Protein AF-0000000065896519 (afdb_homodimer)

Secondary structure (DSSP, 8-state):
-----PPP-HHHHHHHHHHHHHHHHH-TTTS---SEEEEEESSHHHHHHHHHHHHHHHHTTSS-TTSEEEEEEPGGG----HHHHHHHHHHHHHHHHHHTT----S----SSTHHHHHHHHHTSEEEEEE-----TTSGGGTTT-GGG-B--BTGGG-TTSPPPBHHHHHHHHHHHHGGGGTTS-EEEEEETTEEEES-GGG----TTSEEEEEEEE-HHHHTTSEEEEE------SSSEEEEEEEEEEES--HHHHHHTT---TTS-EEEEEEEEEEETHHHHHHHHHHHT-HHHHHHHHHHT----IIIIIHHTT-GGGHHHHHTSTTHHHHHHHHTTS-EEEEEETT-EEEE--SHHHHHHHHHSGGGGGB-SEES-B---TTT-EE-TT-EEES-EE-TT-EE-TT-EEES-EE-SS-EE-SS-EEES-EE-TGGG--TTT---EE-TTEEEEEEEBTT-SSEEEEEEETT--TTSBTTTT-EETTEEHHHHHHHHT--HHHHS-TT--S--BGGG---EEE--HHHHHHHHHHHTTS--TTHHHHHHHHHHSEEE-HHHHHHTB-HHHHHHHHHHHHHHHHHHHHHHHHHHS-S-S-HHHHHHHHGGGHHHHHHHHHHHHHHHHHHHHHTTTTS-HHHHHHHHHHHHHHTT-HHHHHHHHHHHHHHHHHHHHHHHSTTHHHHHHHTTTS---------TT------EEEEEE-EEEEEE-TTTTSTTHHHHS-EEEEEEEEEETTB--EEEEEEEESSSSEEEE-TTS-EEEES-GGG--SSPPTT-TTHHHHHHHHHHTTTTSTTTTT-EEEEEEEE-S-TT-SSSHHHHHHHHHHHHHHHHTT----HHHHHHHHHHHHHHTT----SHHHHHHHS-SEEEEEEE-SSSPEEEEEE----HHHHHHHHHHEEEEE-S----HHHHHHHHHHHHHTT-HHHHHHHHHHHHHHHHHHHHHHTT-HHHHHHHHHHHHHHHHHH-GGGS-HHHHHHHHHHGGGEEEEEESTT-SSSEEEEEESSHHHHHHHHHHHHH-SS---EEEPEEE--/-----PPP-HHHHHHHHHHHHHHHHH-TTTS---SEEEEEESSHHHHHHHHHHHHHHHHTTSS-TTSEEEEEEPGGG----HHHHHHHHHHHHHHHHHHTT----S----SSTHHHHHHHHHTSEEEEEE-----TTSGGGTTT-GGG-B--BTGGG-TTSPPPBHHHHHHHHHHHHGGGGTTS-EEEEEETTEEEES-GGG----TTSEEEEEEEE-HHHHTTSEEEEE------SSSEEEEEEEEEEES--HHHHHHTT---TTS-EEEEEEEEEEETHHHHHHHHHHHT-HHHHHHHHHHT----IIIIIHHTT-GGGHHHHHTSTTHHHHHHHHTTS-EEEEEETT-EEEE--SHHHHHHHHHSGGGGGB-SEES-B---TTT-EE-TT-EEES-EE-TT-EE-TT-EEES-EE-SS-EE-SS-EEES-EE-TGGG--TTT---EE-TTEEEEEEEBTT-SSEEEEEEETT--TTSBTTTT-EETTEEHHHHHHHHT--HHHHS-TT--S--BGGG---EEE--HHHHHHHHHHHTT---TTHHHHHHHHHHSEEE-HHHHHHTB-HHHHHHHHHHHHHHHHHHHHHHHHHHS-S-S-HHHHHHHHGGGHHHHHHHHHHHHHHHHHHHHHTTTTS-HHHHHHHHHHHHHHTT-HHHHHHHHHHHHHHHHHHHHHHHSTTHHHHHHHTTTS---------TT------EEEEEE-EEEEEE-TTTTSTTHHHHS-EEEEEEEEEETTB--EEEEEEEESSSSEEEE-TTS-EEEES-GGG--SSPPTT-TTHHHHHHHHHHTTTTSTTTTT-EEEEEEEE-S-TT-SSSHHHHHHHHHHHHHHHHTT----HHHHHHHHHHHHHHTT----SHHHHHHHS-SEEEEEEE-SSSPEEEEEE----HHHHHHHHHHEEEEE-S----HHHHHHHHHHHHHTT-HHHHHHHHHHHHHHHHHHHHHHTT-HHHHHHHHHHHHHHHHHH-GGGS-HHHHHHHHHHGGGEEEEEESTT-SSSEEEEEESSHHHHHHHHHHHHH-SS---EEEPEEE--

Sequence (2110 aa):
MSKQRKKADLATVLRKSWYHLRLSVRHPTRVPTWDAIVLTAASPEQAELYDWQLRRAKRMGRIASSTVTLAVPDPDGKRIGSGAATLNAIYALARHYEKLGFDLGPEMEVANGACKWVRFISAKHVLMLHAGGDSKRVPWANPMGKVFLPLPYLAADDPDGPVPLLFDHILAIASCARQAFQDQGGLFIMTGDVLPCFDAFKMTLPEDAASIVTVPITLDIASNHGVIVTSKSESLAESYTVSLVNDLLQKPTVEDLVKKDAILHDGRTLLDTGIISARGRAWSDLVALGCSCQPMILELIGSKKEMSLYEDLVAAWVPSRHDWLRTRPLGELLVNSLGRQKMYSYCTYDLQFLHFGTSSEVLDHLSGDASGIVGRRHLCSIPATTVSDIAASSVILSSEIAPGVSIGEDSLIYDSTVSGAVQIGSQSIVVGIHIPSEDLGTPESFRFMLPDRHCLWEVPLVGHKGRVIVYCGLHDNPKNSIHKDGTFCGKPLEKVLFDLGIEESDLWSSYVAQDRCLWNAKLFPILTYSEMLKLASWLMGLDDSRNKEKIKLWRSSQRVSLEELHGSINFPEMCNGSSNHQADLAGGIAKACMNYGMLGRNLSQLCHEILQKESLGLEICKNFLDQCPKFQEQNSKILPKSRAYQVEVDLLRACGDEAKAIELEHKVWGAVAEETASAVRYGFREHLLESSGKSHSENHISHPDRVFQPRRTKVELPVRVDFVGGWSDTPPWSLERAGYVLNMAITLEGSLPIGTIIETTNQMGISIQDDAGNELHIEDPISIKTPFEVNDPFRLVKSALLVTGIVQENFVDSTGLAIKTWANVPRGSGLGTSSILAAAVVKGLLQISNGDESNENIARLVLVLEQLMGTGGGWQDQIGGLYPGIKFTSSFPGIPMRLQVVPLLASPQLISELEQRLLVVFTGQVRLAHQVLHKVVTRYLQRDNLLISSIKRLTELAKSGREALMNCEVDEVGDIMSEAWRLHQELDPYCSNEFVDKLFEFSQPYSSGFKLVGAGGGGFSLILAKDAEKAKELRQRLEEHAEFDVKVYNWSICIMSKQRKKADLATVLRKSWYHLRLSVRHPTRVPTWDAIVLTAASPEQAELYDWQLRRAKRMGRIASSTVTLAVPDPDGKRIGSGAATLNAIYALARHYEKLGFDLGPEMEVANGACKWVRFISAKHVLMLHAGGDSKRVPWANPMGKVFLPLPYLAADDPDGPVPLLFDHILAIASCARQAFQDQGGLFIMTGDVLPCFDAFKMTLPEDAASIVTVPITLDIASNHGVIVTSKSESLAESYTVSLVNDLLQKPTVEDLVKKDAILHDGRTLLDTGIISARGRAWSDLVALGCSCQPMILELIGSKKEMSLYEDLVAAWVPSRHDWLRTRPLGELLVNSLGRQKMYSYCTYDLQFLHFGTSSEVLDHLSGDASGIVGRRHLCSIPATTVSDIAASSVILSSEIAPGVSIGEDSLIYDSTVSGAVQIGSQSIVVGIHIPSEDLGTPESFRFMLPDRHCLWEVPLVGHKGRVIVYCGLHDNPKNSIHKDGTFCGKPLEKVLFDLGIEESDLWSSYVAQDRCLWNAKLFPILTYSEMLKLASWLMGLDDSRNKEKIKLWRSSQRVSLEELHGSINFPEMCNGSSNHQADLAGGIAKACMNYGMLGRNLSQLCHEILQKESLGLEICKNFLDQCPKFQEQNSKILPKSRAYQVEVDLLRACGDEAKAIELEHKVWGAVAEETASAVRYGFREHLLESSGKSHSENHISHPDRVFQPRRTKVELPVRVDFVGGWSDTPPWSLERAGYVLNMAITLEGSLPIGTIIETTNQMGISIQDDAGNELHIEDPISIKTPFEVNDPFRLVKSALLVTGIVQENFVDSTGLAIKTWANVPRGSGLGTSSILAAAVVKGLLQISNGDESNENIARLVLVLEQLMGTGGGWQDQIGGLYPGIKFTSSFPGIPMRLQVVPLLASPQLISELEQRLLVVFTGQVRLAHQVLHKVVTRYLQRDNLLISSIKRLTELAKSGREALMNCEVDEVGDIMSEAWRLHQELDPYCSNEFVDKLFEFSQPYSSGFKLVGAGGGGFSLILAKDAEKAKELRQRLEEHAEFDVKVYNWSICI

Structure (mmCIF, N/CA/C/O backbone):
data_AF-0000000065896519-model_v1
#
loop_
_entity.id
_entity.type
_entity.pdbx_description
1 polymer 'Bifunctional fucokinase/GDP-fucose pyrophosphorylase'
#
loop_
_atom_site.group_PDB
_atom_site.id
_atom_site.type_symbol
_atom_site.label_atom_id
_atom_site.label_alt_id
_atom_site.label_comp_id
_atom_site.label_asym_id
_atom_site.label_entity_id
_atom_site.label_seq_id
_atom_site.pdbx_PDB_ins_code
_atom_site.Cartn_x
_atom_site.Cartn_y
_atom_site.Cartn_z
_atom_site.occupancy
_atom_site.B_iso_or_equiv
_atom_site.auth_seq_id
_atom_site.auth_comp_id
_atom_site.auth_asym_id
_atom_site.auth_atom_id
_atom_site.pdbx_PDB_model_num
ATOM 1 N N . MET A 1 1 ? 7.184 -5.664 31.859 1 22.59 1 MET A N 1
ATOM 2 C CA . MET A 1 1 ? 7.262 -5.23 30.469 1 22.59 1 MET A CA 1
ATOM 3 C C . MET A 1 1 ? 5.871 -5.055 29.875 1 22.59 1 MET A C 1
ATOM 5 O O . MET A 1 1 ? 5.113 -6.02 29.75 1 22.59 1 MET A O 1
ATOM 9 N N . SER A 1 2 ? 5.266 -4.094 30.234 1 29.56 2 SER A N 1
ATOM 10 C CA . SER A 1 2 ? 3.891 -3.891 29.781 1 29.56 2 SER A CA 1
ATOM 11 C C . SER A 1 2 ? 3.76 -4.098 28.281 1 29.56 2 SER A C 1
ATOM 13 O O . SER A 1 2 ? 4.555 -3.564 27.5 1 29.56 2 SER A O 1
ATOM 15 N N . LYS A 1 3 ? 3.291 -5.102 27.953 1 38.28 3 LYS A N 1
ATOM 16 C CA . LYS A 1 3 ? 3.029 -5.488 26.562 1 38.28 3 LYS A CA 1
ATOM 17 C C . LYS A 1 3 ? 2.439 -4.328 25.781 1 38.28 3 LYS A C 1
ATOM 19 O O . LYS A 1 3 ? 1.353 -3.838 26.094 1 38.28 3 LYS A O 1
ATOM 24 N N . GLN A 1 4 ? 3.184 -3.459 25.203 1 39.94 4 GLN A N 1
ATOM 25 C CA . GLN A 1 4 ? 2.832 -2.375 24.297 1 39.94 4 GLN A CA 1
ATOM 26 C C . GLN A 1 4 ? 1.682 -2.777 23.375 1 39.94 4 GLN A C 1
ATOM 28 O O . GLN A 1 4 ? 1.798 -3.736 22.609 1 39.94 4 GLN A O 1
ATOM 33 N N . ARG A 1 5 ? 0.567 -2.504 23.812 1 47.56 5 ARG A N 1
ATOM 34 C CA . ARG A 1 5 ? -0.628 -2.895 23.078 1 47.56 5 ARG A CA 1
ATOM 35 C C . ARG A 1 5 ? -0.612 -2.316 21.656 1 47.56 5 ARG A C 1
ATOM 37 O O . ARG A 1 5 ? -0.571 -1.097 21.484 1 47.56 5 ARG A O 1
ATOM 44 N N . LYS A 1 6 ? -0.188 -2.975 20.75 1 54.66 6 LYS A N 1
ATOM 45 C CA . LYS A 1 6 ? -0.05 -2.631 19.328 1 54.66 6 LYS A CA 1
ATOM 46 C C . LYS A 1 6 ? -1.398 -2.262 18.719 1 54.66 6 LYS A C 1
ATOM 48 O O . LYS A 1 6 ? -2.389 -2.969 18.922 1 54.66 6 LYS A O 1
ATOM 53 N N . LYS A 1 7 ? -1.612 -1.023 18.25 1 58.28 7 LYS A N 1
ATOM 54 C CA . LYS A 1 7 ? -2.781 -0.575 17.5 1 58.28 7 LYS A CA 1
ATOM 55 C C . LYS A 1 7 ? -3.121 -1.553 16.375 1 58.28 7 LYS A C 1
ATOM 57 O O . LYS A 1 7 ? -2.227 -2.135 15.758 1 58.28 7 LYS A O 1
ATOM 62 N N . ALA A 1 8 ? -4.465 -1.776 16.375 1 63.06 8 ALA A N 1
ATOM 63 C CA . ALA A 1 8 ? -4.949 -2.691 15.352 1 63.06 8 ALA A CA 1
ATOM 64 C C . ALA A 1 8 ? -4.633 -2.168 13.953 1 63.06 8 ALA A C 1
ATOM 66 O O . ALA A 1 8 ? -4.684 -0.96 13.711 1 63.06 8 ALA A O 1
ATOM 67 N N . ASP A 1 9 ? -4.168 -3.016 13.086 1 81.94 9 ASP A N 1
ATOM 68 C CA . ASP A 1 9 ? -3.949 -2.717 11.672 1 81.94 9 ASP A CA 1
ATOM 69 C C . ASP A 1 9 ? -5.27 -2.434 10.961 1 81.94 9 ASP A C 1
ATOM 71 O O . ASP A 1 9 ? -6.121 -3.318 10.844 1 81.94 9 ASP A O 1
ATOM 75 N N . LEU A 1 10 ? -5.57 -1.179 10.633 1 88.12 10 LEU A N 1
ATOM 76 C CA . LEU A 1 10 ? -6.801 -0.701 10.008 1 88.12 10 LEU A CA 1
ATOM 77 C C . LEU A 1 10 ? -7.191 -1.586 8.828 1 88.12 10 LEU A C 1
ATOM 79 O O . LEU A 1 10 ? -8.359 -1.968 8.695 1 88.12 10 LEU A O 1
ATOM 83 N N . ALA A 1 11 ? -6.289 -1.972 8.039 1 89.06 11 ALA A N 1
ATOM 84 C CA . ALA A 1 11 ? -6.551 -2.77 6.84 1 89.06 11 ALA A CA 1
ATOM 85 C C . ALA A 1 11 ? -7.066 -4.156 7.211 1 89.06 11 ALA A C 1
ATOM 87 O O . ALA A 1 11 ? -8.008 -4.66 6.598 1 89.06 11 ALA A O 1
ATOM 88 N N . THR A 1 12 ? -6.496 -4.742 8.148 1 89 12 THR A N 1
ATOM 89 C CA . THR A 1 12 ? -6.871 -6.09 8.57 1 89 12 THR A CA 1
ATOM 90 C C . THR A 1 12 ? -8.281 -6.102 9.156 1 89 12 THR A C 1
ATOM 92 O O . THR A 1 12 ? -9.078 -6.984 8.844 1 89 12 THR A O 1
ATOM 95 N N . VAL A 1 13 ? -8.594 -5.094 10 1 92.5 13 VAL A N 1
ATOM 96 C CA . VAL A 1 13 ? -9.898 -5.012 10.633 1 92.5 13 VAL A CA 1
ATOM 97 C C . VAL A 1 13 ? -10.977 -4.812 9.57 1 92.5 13 VAL A C 1
ATOM 99 O O . VAL A 1 13 ? -12.016 -5.473 9.602 1 92.5 13 VAL A O 1
ATOM 102 N N . LEU A 1 14 ? -10.742 -3.934 8.68 1 94.62 14 LEU A N 1
ATOM 103 C CA . LEU A 1 14 ? -11.734 -3.635 7.652 1 94.62 14 LEU A CA 1
ATOM 104 C C . LEU A 1 14 ? -11.938 -4.828 6.73 1 94.62 14 LEU A C 1
ATOM 106 O O . LEU A 1 14 ? -13.078 -5.16 6.371 1 94.62 14 LEU A O 1
ATOM 110 N N . ARG A 1 15 ? -10.875 -5.473 6.316 1 92.75 15 ARG A N 1
ATOM 111 C CA . ARG A 1 15 ? -10.992 -6.629 5.434 1 92.75 15 ARG A CA 1
ATOM 112 C C . ARG A 1 15 ? -11.805 -7.738 6.09 1 92.75 15 ARG A C 1
ATOM 114 O O . ARG A 1 15 ? -12.68 -8.336 5.453 1 92.75 15 ARG A O 1
ATOM 121 N N . LYS A 1 16 ? -11.5 -8.008 7.309 1 92.69 16 LYS A N 1
ATOM 122 C CA . LYS A 1 16 ? -12.242 -9.023 8.055 1 92.69 16 LYS A CA 1
ATOM 123 C C . LYS A 1 16 ? -13.727 -8.656 8.141 1 92.69 16 LYS A C 1
ATOM 125 O O . LYS A 1 16 ? -14.586 -9.523 7.98 1 92.69 16 LYS A O 1
ATOM 130 N N . SER A 1 17 ? -13.945 -7.398 8.398 1 96.06 17 SER A N 1
ATOM 131 C CA . SER A 1 17 ? -15.328 -6.938 8.508 1 96.06 17 SER A CA 1
ATOM 132 C C . SER A 1 17 ? -16.062 -7.047 7.176 1 96.06 17 SER A C 1
ATOM 134 O O . SER A 1 17 ? -17.234 -7.418 7.137 1 96.06 17 SER A O 1
ATOM 136 N N . TRP A 1 18 ? -15.383 -6.75 6.121 1 96.19 18 TRP A N 1
ATOM 137 C CA . TRP A 1 18 ? -15.984 -6.828 4.793 1 96.19 18 TRP A CA 1
ATOM 138 C C . TRP A 1 18 ? -16.281 -8.273 4.418 1 96.19 18 TRP A C 1
ATOM 140 O O . TRP A 1 18 ? -17.312 -8.562 3.793 1 96.19 18 TRP A O 1
ATOM 150 N N . TYR A 1 19 ? -15.406 -9.211 4.738 1 94.81 19 TYR A N 1
ATOM 151 C CA . TYR A 1 19 ? -15.664 -10.625 4.5 1 94.81 19 TYR A CA 1
ATOM 152 C C . TYR A 1 19 ? -16.953 -11.07 5.191 1 94.81 19 TYR A C 1
ATOM 154 O O . TYR A 1 19 ? -17.766 -11.781 4.602 1 94.81 19 TYR A O 1
ATOM 162 N N . HIS A 1 20 ? -17.062 -10.609 6.371 1 95.94 20 HIS A N 1
ATOM 163 C CA . HIS A 1 20 ? -18.25 -10.984 7.133 1 95.94 20 HIS A CA 1
ATOM 164 C C . HIS A 1 20 ? -19.516 -10.375 6.539 1 95.94 20 HIS A C 1
ATOM 166 O O . HIS A 1 20 ? -20.547 -11.047 6.441 1 95.94 20 HIS A O 1
ATOM 172 N N . LEU A 1 21 ? -19.422 -9.102 6.199 1 97.12 21 LEU A N 1
ATOM 173 C CA . LEU A 1 21 ? -20.578 -8.43 5.613 1 97.12 21 LEU A CA 1
ATOM 174 C C . LEU A 1 21 ? -21.047 -9.156 4.359 1 97.12 21 LEU A C 1
ATOM 176 O O . LEU A 1 21 ? -22.234 -9.445 4.215 1 97.12 21 LEU A O 1
ATOM 180 N N . ARG A 1 22 ? -20.172 -9.422 3.488 1 96.19 22 ARG A N 1
ATOM 181 C CA . ARG A 1 22 ? -20.547 -10.07 2.236 1 96.19 22 ARG A CA 1
ATOM 182 C C . ARG A 1 22 ? -21.125 -11.461 2.49 1 96.19 22 ARG A C 1
ATOM 184 O O . ARG A 1 22 ? -22.078 -11.867 1.831 1 96.19 22 ARG A O 1
ATOM 191 N N . LEU A 1 23 ? -20.547 -12.133 3.457 1 95.75 23 LEU A N 1
ATOM 192 C CA . LEU A 1 23 ? -21.047 -13.453 3.818 1 95.75 23 LEU A CA 1
ATOM 193 C C . LEU A 1 23 ? -22.484 -13.359 4.355 1 95.75 23 LEU A C 1
ATOM 195 O O . LEU A 1 23 ? -23.344 -14.141 3.955 1 95.75 23 LEU A O 1
ATOM 199 N N . SER A 1 24 ? -22.734 -12.406 5.23 1 96 24 SER A N 1
ATOM 200 C CA . SER A 1 24 ? -24.047 -12.25 5.848 1 96 24 SER A CA 1
ATOM 201 C C . SER A 1 24 ? -25.094 -11.828 4.816 1 96 24 SER A C 1
ATOM 203 O O . SER A 1 24 ? -26.266 -12.195 4.93 1 96 24 SER A O 1
ATOM 205 N N . VAL A 1 25 ? -24.688 -11.117 3.859 1 96.25 25 VAL A N 1
ATOM 206 C CA . VAL A 1 25 ? -25.609 -10.633 2.838 1 96.25 25 VAL A CA 1
ATOM 207 C C . VAL A 1 25 ? -25.953 -11.766 1.865 1 96.25 25 VAL A C 1
ATOM 209 O O . VAL A 1 25 ? -27.094 -11.922 1.462 1 96.25 25 VAL A O 1
ATOM 212 N N . ARG A 1 26 ? -24.984 -12.547 1.491 1 93.75 26 ARG A N 1
ATOM 213 C CA . ARG A 1 26 ? -25.172 -13.602 0.499 1 93.75 26 ARG A CA 1
ATOM 214 C C . ARG A 1 26 ? -25.891 -14.805 1.102 1 93.75 26 ARG A C 1
ATOM 216 O O . ARG A 1 26 ? -26.578 -15.539 0.394 1 93.75 26 ARG A O 1
ATOM 223 N N . HIS A 1 27 ? -25.641 -15.031 2.434 1 94.56 27 HIS A N 1
ATOM 224 C CA . HIS A 1 27 ? -26.266 -16.156 3.113 1 94.56 27 HIS A CA 1
ATOM 225 C C . HIS A 1 27 ? -26.766 -15.766 4.496 1 94.56 27 HIS A C 1
ATOM 227 O O . HIS A 1 27 ? -26.312 -16.312 5.508 1 94.56 27 HIS A O 1
ATOM 233 N N . PRO A 1 28 ? -27.828 -15.008 4.551 1 93.06 28 PRO A N 1
ATOM 234 C CA . PRO A 1 28 ? -28.297 -14.453 5.82 1 93.06 28 PRO A CA 1
ATOM 235 C C . PRO A 1 28 ? -28.875 -15.516 6.75 1 93.06 28 PRO A C 1
ATOM 237 O O . PRO A 1 28 ? -28.906 -15.328 7.969 1 93.06 28 PRO A O 1
ATOM 240 N N . THR A 1 29 ? -29.297 -16.656 6.285 1 90.38 29 THR A N 1
ATOM 241 C CA . THR A 1 29 ? -29.859 -17.719 7.117 1 90.38 29 THR A CA 1
ATOM 242 C C . THR A 1 29 ? -28.766 -18.391 7.949 1 90.38 29 THR A C 1
ATOM 244 O O . THR A 1 29 ? -29.016 -18.812 9.078 1 90.38 29 THR A O 1
ATOM 247 N N . ARG A 1 30 ? -27.625 -18.438 7.395 1 92.62 30 ARG A N 1
ATOM 248 C CA . ARG A 1 30 ? -26.516 -19.062 8.094 1 92.62 30 ARG A CA 1
ATOM 249 C C . ARG A 1 30 ? -25.781 -18.047 8.961 1 92.62 30 ARG A C 1
ATOM 251 O O . ARG A 1 30 ? -25.422 -18.328 10.109 1 92.62 30 ARG A O 1
ATOM 258 N N . VAL A 1 31 ? -25.547 -16.953 8.344 1 93.81 31 VAL A N 1
ATOM 259 C CA . VAL A 1 31 ? -24.906 -15.836 9.047 1 93.81 31 VAL A CA 1
ATOM 260 C C . VAL A 1 31 ? -25.875 -14.656 9.133 1 93.81 31 VAL A C 1
ATOM 262 O O . VAL A 1 31 ? -26.016 -13.891 8.18 1 93.81 31 VAL A O 1
ATOM 265 N N . PRO A 1 32 ? -26.391 -14.523 10.258 1 92.62 32 PRO A N 1
ATOM 266 C CA . PRO A 1 32 ? -27.5 -13.578 10.398 1 92.62 32 PRO A CA 1
ATOM 267 C C . PRO A 1 32 ? -27.078 -12.133 10.117 1 92.62 32 PRO A C 1
ATOM 269 O O . PRO A 1 32 ? -26 -11.711 10.523 1 92.62 32 PRO A O 1
ATOM 272 N N . THR A 1 33 ? -27.906 -11.438 9.391 1 95.19 33 THR A N 1
ATOM 273 C CA . THR A 1 33 ? -27.797 -10 9.164 1 95.19 33 THR A CA 1
ATOM 274 C C . THR A 1 33 ? -28.812 -9.242 10 1 95.19 33 THR A C 1
ATOM 276 O O . THR A 1 33 ? -29.578 -9.836 10.766 1 95.19 33 THR A O 1
ATOM 279 N N . TRP A 1 34 ? -28.75 -7.969 9.945 1 97.56 34 TRP A N 1
ATOM 280 C CA . TRP A 1 34 ? -29.75 -7.16 10.648 1 97.56 34 TRP A CA 1
ATOM 281 C C . TRP A 1 34 ? -31.125 -7.355 10.047 1 97.56 34 TRP A C 1
ATOM 283 O O . TRP A 1 34 ? -31.266 -7.484 8.828 1 97.56 34 TRP A O 1
ATOM 293 N N . ASP A 1 35 ? -32.156 -7.398 10.938 1 96.88 35 ASP A N 1
ATOM 294 C CA . ASP A 1 35 ? -33.531 -7.5 10.445 1 96.88 35 ASP A CA 1
ATOM 295 C C . ASP A 1 35 ? -33.969 -6.191 9.797 1 96.88 35 ASP A C 1
ATOM 297 O O . ASP A 1 35 ? -34.75 -6.199 8.836 1 96.88 35 ASP A O 1
ATOM 301 N N . ALA A 1 36 ? -33.5 -5.148 10.391 1 97.94 36 ALA A N 1
ATOM 302 C CA . ALA A 1 36 ? -33.844 -3.826 9.883 1 97.94 36 ALA A CA 1
ATOM 303 C C . ALA A 1 36 ? -32.688 -2.854 10.023 1 97.94 36 ALA A C 1
ATOM 305 O O . ALA A 1 36 ? -31.938 -2.906 11.008 1 97.94 36 ALA A O 1
ATOM 306 N N . ILE A 1 37 ? -32.562 -2.023 9.047 1 98.38 37 ILE A N 1
ATOM 307 C CA . ILE A 1 37 ? -31.609 -0.916 9.078 1 98.38 37 ILE A CA 1
ATOM 308 C C . ILE A 1 37 ? -32.344 0.405 8.898 1 98.38 37 ILE A C 1
ATOM 310 O O . ILE A 1 37 ? -33.031 0.602 7.895 1 98.38 37 ILE A O 1
ATOM 314 N N . VAL A 1 38 ? -32.219 1.303 9.867 1 98.19 38 VAL A N 1
ATOM 315 C CA . VAL A 1 38 ? -32.969 2.551 9.867 1 98.19 38 VAL A CA 1
ATOM 316 C C . VAL A 1 38 ? -32 3.738 9.883 1 98.19 38 VAL A C 1
ATOM 318 O O . VAL A 1 38 ? -31.078 3.785 10.695 1 98.19 38 VAL A O 1
ATOM 321 N N . LEU A 1 39 ? -32.219 4.668 8.984 1 97.69 39 LEU A N 1
ATOM 322 C CA . LEU A 1 39 ? -31.484 5.922 8.969 1 97.69 39 LEU A CA 1
ATOM 323 C C . LEU A 1 39 ? -32.375 7.086 9.391 1 97.69 39 LEU A C 1
ATOM 325 O O . LEU A 1 39 ? -33.5 7.238 8.875 1 97.69 39 LEU A O 1
ATOM 329 N N . THR A 1 40 ? -31.906 7.863 10.352 1 97 40 THR A N 1
ATOM 330 C CA . THR A 1 40 ? -32.656 9.07 10.688 1 97 40 THR A CA 1
ATOM 331 C C . THR A 1 40 ? -32.25 10.234 9.789 1 97 40 THR A C 1
ATOM 333 O O . THR A 1 40 ? -31.078 10.359 9.414 1 97 40 THR A O 1
ATOM 336 N N . ALA A 1 41 ? -33.188 10.984 9.391 1 94.94 41 ALA A N 1
ATOM 337 C CA . ALA A 1 41 ? -32.969 12.117 8.5 1 94.94 41 ALA A CA 1
ATOM 338 C C . ALA A 1 41 ? -33.562 13.398 9.086 1 94.94 41 ALA A C 1
ATOM 340 O O . ALA A 1 41 ? -34.469 13.344 9.922 1 94.94 41 ALA A O 1
ATOM 341 N N . ALA A 1 42 ? -33.094 14.484 8.633 1 91.06 42 ALA A N 1
ATOM 342 C CA . ALA A 1 42 ? -33.5 15.781 9.172 1 91.06 42 ALA A CA 1
ATOM 343 C C . ALA A 1 42 ? -34.812 16.219 8.594 1 91.06 42 ALA A C 1
ATOM 345 O O . ALA A 1 42 ? -35.562 16.969 9.234 1 91.06 42 ALA A O 1
ATOM 346 N N . SER A 1 43 ? -35.125 15.812 7.363 1 91.06 43 SER A N 1
ATOM 347 C CA . SER A 1 43 ? -36.344 16.234 6.656 1 91.06 43 SER A CA 1
ATOM 348 C C . SER A 1 43 ? -36.875 15.141 5.742 1 91.06 43 SER A C 1
ATOM 350 O O . SER A 1 43 ? -36.156 14.172 5.453 1 91.06 43 SER A O 1
ATOM 352 N N . PRO A 1 44 ? -38.094 15.242 5.355 1 92.31 44 PRO A N 1
ATOM 353 C CA . PRO A 1 44 ? -38.656 14.25 4.43 1 92.31 44 PRO A CA 1
ATOM 354 C C . PRO A 1 44 ? -37.875 14.18 3.113 1 92.31 44 PRO A C 1
ATOM 356 O O . PRO A 1 44 ? -37.719 13.102 2.537 1 92.31 44 PRO A O 1
ATOM 359 N N . GLU A 1 45 ? -37.375 15.344 2.611 1 89.62 45 GLU A N 1
ATOM 360 C CA . GLU A 1 45 ? -36.594 15.359 1.377 1 89.62 45 GLU A CA 1
ATOM 361 C C . GLU A 1 45 ? -35.312 14.586 1.54 1 89.62 45 GLU A C 1
ATOM 363 O O . GLU A 1 45 ? -34.906 13.828 0.652 1 89.62 45 GLU A O 1
ATOM 368 N N . GLN A 1 46 ? -34.656 14.836 2.607 1 91.44 46 GLN A N 1
ATOM 369 C CA . GLN A 1 46 ? -33.438 14.102 2.881 1 91.44 46 GLN A CA 1
ATOM 370 C C . GLN A 1 46 ? -33.719 12.609 3.035 1 91.44 46 GLN A C 1
ATOM 372 O O . GLN A 1 46 ? -32.906 11.781 2.627 1 91.44 46 GLN A O 1
ATOM 377 N N . ALA A 1 47 ? -34.812 12.289 3.699 1 94.62 47 ALA A N 1
ATOM 378 C CA . ALA A 1 47 ? -35.188 10.891 3.855 1 94.62 47 ALA A CA 1
ATOM 379 C C . ALA A 1 47 ? -35.375 10.211 2.5 1 94.62 47 ALA A C 1
ATOM 381 O O . ALA A 1 47 ? -35.062 9.031 2.344 1 94.62 47 ALA A O 1
ATOM 382 N N . GLU A 1 48 ? -35.906 10.938 1.608 1 92.5 48 GLU A N 1
ATOM 383 C CA . GLU A 1 48 ? -36.062 10.391 0.261 1 92.5 48 GLU A CA 1
ATOM 384 C C . GLU A 1 48 ? -34.688 10.07 -0.356 1 92.5 48 GLU A C 1
ATOM 386 O O . GLU A 1 48 ? -34.531 9.047 -1.019 1 92.5 48 GLU A O 1
ATOM 391 N N . LEU A 1 49 ? -33.812 11 -0.228 1 93.56 49 LEU A N 1
ATOM 392 C CA . LEU A 1 49 ? -32.438 10.75 -0.68 1 93.56 49 LEU A CA 1
ATOM 393 C C . LEU A 1 49 ? -31.875 9.492 -0.023 1 93.56 49 LEU A C 1
ATOM 395 O O . LEU A 1 49 ? -31.266 8.664 -0.691 1 93.56 49 LEU A O 1
ATOM 399 N N . TYR A 1 50 ? -32.062 9.391 1.282 1 96.31 50 TYR A N 1
ATOM 400 C CA . TYR A 1 50 ? -31.531 8.258 2.02 1 96.31 50 TYR A CA 1
ATOM 401 C C . TYR A 1 50 ? -32.188 6.957 1.577 1 96.31 50 TYR A C 1
ATOM 403 O O . TYR A 1 50 ? -31.547 5.91 1.529 1 96.31 50 TYR A O 1
ATOM 411 N N . ASP A 1 51 ? -33.406 7.016 1.319 1 95.81 51 ASP A N 1
ATOM 412 C CA . ASP A 1 51 ? -34.094 5.84 0.787 1 95.81 51 ASP A CA 1
ATOM 413 C C . ASP A 1 51 ? -33.469 5.402 -0.541 1 95.81 51 ASP A C 1
ATOM 415 O O . ASP A 1 51 ? -33.344 4.207 -0.805 1 95.81 51 ASP A O 1
ATOM 419 N N . TRP A 1 52 ? -33.188 6.398 -1.354 1 94.62 52 TRP A N 1
ATOM 420 C CA . TRP A 1 52 ? -32.531 6.094 -2.613 1 94.62 52 TRP A CA 1
ATOM 421 C C . TRP A 1 52 ? -31.188 5.406 -2.363 1 94.62 52 TRP A C 1
ATOM 423 O O . TRP A 1 52 ? -30.844 4.438 -3.047 1 94.62 52 TRP A O 1
ATOM 433 N N . GLN A 1 53 ? -30.469 5.895 -1.443 1 95.75 53 GLN A N 1
ATOM 434 C CA . GLN A 1 53 ? -29.172 5.328 -1.116 1 95.75 53 GLN A CA 1
ATOM 435 C C . GLN A 1 53 ? -29.297 3.918 -0.553 1 95.75 53 GLN A C 1
ATOM 437 O O . GLN A 1 53 ? -28.469 3.055 -0.815 1 95.75 53 GLN A O 1
ATOM 442 N N . LEU A 1 54 ? -30.281 3.711 0.247 1 97.38 54 LEU A N 1
ATOM 443 C CA . LEU A 1 54 ? -30.531 2.393 0.819 1 97.38 54 LEU A CA 1
ATOM 444 C C . LEU A 1 54 ? -30.875 1.383 -0.271 1 97.38 54 LEU A C 1
ATOM 446 O O . LEU A 1 54 ? -30.406 0.242 -0.238 1 97.38 54 LEU A O 1
ATOM 450 N N . ARG A 1 55 ? -31.656 1.785 -1.207 1 94.88 55 ARG A N 1
ATOM 451 C CA . ARG A 1 55 ? -31.953 0.917 -2.34 1 94.88 55 ARG A CA 1
ATOM 452 C C . ARG A 1 55 ? -30.703 0.609 -3.148 1 94.88 55 ARG A C 1
ATOM 454 O O . ARG A 1 55 ? -30.516 -0.519 -3.609 1 94.88 55 ARG A O 1
ATOM 461 N N . ARG A 1 56 ? -29.922 1.615 -3.314 1 93.88 56 ARG A N 1
ATOM 462 C CA . ARG A 1 56 ? -28.656 1.427 -3.996 1 93.88 56 ARG A CA 1
ATOM 463 C C . ARG A 1 56 ? -27.781 0.415 -3.26 1 93.88 56 ARG A C 1
ATOM 465 O O . ARG A 1 56 ? -27.172 -0.457 -3.883 1 93.88 56 ARG A O 1
ATOM 472 N N . ALA A 1 57 ? -27.719 0.532 -1.954 1 96.25 57 ALA A N 1
ATOM 473 C CA . ALA A 1 57 ? -26.922 -0.375 -1.14 1 96.25 57 ALA A CA 1
ATOM 474 C C . ALA A 1 57 ? -27.422 -1.813 -1.27 1 96.25 57 ALA A C 1
ATOM 476 O O . ALA A 1 57 ? -26.609 -2.752 -1.277 1 96.25 57 ALA A O 1
ATOM 477 N N . LYS A 1 58 ? -28.703 -1.997 -1.331 1 95.81 58 LYS A N 1
ATOM 478 C CA . LYS A 1 58 ? -29.281 -3.322 -1.543 1 95.81 58 LYS A CA 1
ATOM 479 C C . LYS A 1 58 ? -28.906 -3.871 -2.916 1 95.81 58 LYS A C 1
ATOM 481 O O . LYS A 1 58 ? -28.516 -5.035 -3.041 1 95.81 58 LYS A O 1
ATOM 486 N N . ARG A 1 59 ? -28.984 -3.029 -3.869 1 92.38 59 ARG A N 1
ATOM 487 C CA . ARG A 1 59 ? -28.656 -3.436 -5.23 1 92.38 59 ARG A CA 1
ATOM 488 C C . ARG A 1 59 ? -27.188 -3.834 -5.34 1 92.38 59 ARG A C 1
ATOM 490 O O . ARG A 1 59 ? -26.844 -4.766 -6.07 1 92.38 59 ARG A O 1
ATOM 497 N N . MET A 1 60 ? -26.375 -3.164 -4.613 1 92.88 60 MET A N 1
ATOM 498 C CA . MET A 1 60 ? -24.938 -3.379 -4.703 1 92.88 60 MET A CA 1
ATOM 499 C C . MET A 1 60 ? -24.5 -4.527 -3.801 1 92.88 60 MET A C 1
ATOM 501 O O . MET A 1 60 ? -23.312 -4.859 -3.746 1 92.88 60 MET A O 1
ATOM 505 N N . GLY A 1 61 ? -25.359 -5.074 -3.039 1 92.44 61 GLY A N 1
ATOM 506 C CA . GLY A 1 61 ? -25.062 -6.215 -2.191 1 92.44 61 GLY A CA 1
ATOM 507 C C . GLY A 1 61 ? -24.391 -5.828 -0.888 1 92.44 61 GLY A C 1
ATOM 508 O O . GLY A 1 61 ? -23.547 -6.57 -0.366 1 92.44 61 GLY A O 1
ATOM 509 N N . ARG A 1 62 ? -24.688 -4.602 -0.423 1 96.25 62 ARG A N 1
ATOM 510 C CA . ARG A 1 62 ? -24.188 -4.176 0.879 1 96.25 62 ARG A CA 1
ATOM 511 C C . ARG A 1 62 ? -25.203 -4.473 1.98 1 96.25 62 ARG A C 1
ATOM 513 O O . ARG A 1 62 ? -24.844 -4.512 3.162 1 96.25 62 ARG A O 1
ATOM 520 N N . ILE A 1 63 ? -26.422 -4.547 1.592 1 97.88 63 ILE A N 1
ATOM 521 C CA . ILE A 1 63 ? -27.531 -4.902 2.477 1 97.88 63 ILE A CA 1
ATOM 522 C C . ILE A 1 63 ? -28.297 -6.082 1.891 1 97.88 63 ILE A C 1
ATOM 524 O O . ILE A 1 63 ? -28.547 -6.133 0.684 1 97.88 63 ILE A O 1
ATOM 528 N N . ALA A 1 64 ? -28.625 -7.035 2.727 1 96.81 64 ALA A N 1
ATOM 529 C CA . ALA A 1 64 ? -29.359 -8.219 2.268 1 96.81 64 ALA A CA 1
ATOM 530 C C . ALA A 1 64 ? -30.75 -7.844 1.779 1 96.81 64 ALA A C 1
ATOM 532 O O . ALA A 1 64 ? -31.359 -6.898 2.285 1 96.81 64 ALA A O 1
ATOM 533 N N . SER A 1 65 ? -31.281 -8.578 0.831 1 94.44 65 SER A N 1
ATOM 534 C CA . SER A 1 65 ? -32.594 -8.32 0.285 1 94.44 65 SER A CA 1
ATOM 535 C C . SER A 1 65 ? -33.688 -8.5 1.347 1 94.44 65 SER A C 1
ATOM 537 O O . SER A 1 65 ? -34.719 -7.836 1.31 1 94.44 65 SER A O 1
ATOM 539 N N . SER A 1 66 ? -33.406 -9.344 2.314 1 93.75 66 SER A N 1
ATOM 540 C CA . SER A 1 66 ? -34.406 -9.664 3.35 1 93.75 66 SER A CA 1
ATOM 541 C C . SER A 1 66 ? -34.438 -8.578 4.422 1 93.75 66 SER A C 1
ATOM 543 O O . SER A 1 66 ? -35.406 -8.484 5.18 1 93.75 66 SER A O 1
ATOM 545 N N . THR A 1 67 ? -33.406 -7.777 4.504 1 97 67 THR A N 1
ATOM 546 C CA . THR A 1 67 ? -33.344 -6.734 5.52 1 97 67 THR A CA 1
ATOM 547 C C . THR A 1 67 ? -34.281 -5.578 5.184 1 97 67 THR A C 1
ATOM 549 O O . THR A 1 67 ? -34.281 -5.078 4.055 1 97 67 THR A O 1
ATOM 552 N N . VAL A 1 68 ? -35.062 -5.188 6.133 1 96.75 68 VAL A N 1
ATOM 553 C CA . VAL A 1 68 ? -35.938 -4.023 5.957 1 96.75 68 VAL A CA 1
ATOM 554 C C . VAL A 1 68 ? -35.094 -2.744 6.086 1 96.75 68 VAL A C 1
ATOM 556 O O . VAL A 1 68 ? -34.25 -2.629 6.98 1 96.75 68 VAL A O 1
ATOM 559 N N . THR A 1 69 ? -35.312 -1.87 5.125 1 97.69 69 THR A N 1
ATOM 560 C CA . THR A 1 69 ? -34.625 -0.59 5.191 1 97.69 69 THR A CA 1
ATOM 561 C C . THR A 1 69 ? -35.594 0.564 5.25 1 97.69 69 THR A C 1
ATOM 563 O O . THR A 1 69 ? -36.656 0.517 4.609 1 97.69 69 THR A O 1
ATOM 566 N N . LEU A 1 70 ? -35.25 1.554 6.102 1 97.25 70 LEU A N 1
ATOM 567 C CA . LEU A 1 70 ? -36.156 2.691 6.266 1 97.25 70 LEU A CA 1
ATOM 568 C C . LEU A 1 70 ? -35.344 3.963 6.574 1 97.25 70 LEU A C 1
ATOM 570 O O . LEU A 1 70 ? -34.406 3.936 7.359 1 97.25 70 LEU A O 1
ATOM 574 N N . ALA A 1 71 ? -35.719 5.043 5.887 1 97.5 71 ALA A N 1
ATOM 575 C CA . ALA A 1 71 ? -35.25 6.379 6.262 1 97.5 71 ALA A CA 1
ATOM 576 C C . ALA A 1 71 ? -36.375 7.164 6.961 1 97.5 71 ALA A C 1
ATOM 578 O O . ALA A 1 71 ? -37.469 7.301 6.43 1 97.5 71 ALA A O 1
ATOM 579 N N . VAL A 1 72 ? -36.094 7.656 8.18 1 97.69 72 VAL A N 1
ATOM 580 C CA . VAL A 1 72 ? -37.125 8.289 8.992 1 97.69 72 VAL A CA 1
ATOM 581 C C . VAL A 1 72 ? -36.781 9.75 9.227 1 97.69 72 VAL A C 1
ATOM 583 O O . VAL A 1 72 ? -35.781 10.062 9.898 1 97.69 72 VAL A O 1
ATOM 586 N N . PRO A 1 73 ? -37.531 10.609 8.703 1 96.19 73 PRO A N 1
ATOM 587 C CA . PRO A 1 73 ? -37.25 12.039 8.898 1 96.19 73 PRO A CA 1
ATOM 588 C C . PRO A 1 73 ? -37.812 12.562 10.227 1 96.19 73 PRO A C 1
ATOM 590 O O . PRO A 1 73 ? -38.75 11.984 10.781 1 96.19 73 PRO A O 1
ATOM 593 N N . ASP A 1 74 ? -37.188 13.602 10.719 1 94.19 74 ASP A N 1
ATOM 594 C CA . ASP A 1 74 ? -37.875 14.391 11.734 1 94.19 74 ASP A CA 1
ATOM 595 C C . ASP A 1 74 ? -39.219 14.898 11.211 1 94.19 74 ASP A C 1
ATOM 597 O O . ASP A 1 74 ? -39.344 15.312 10.062 1 94.19 74 ASP A O 1
ATOM 601 N N . PRO A 1 75 ? -40.188 14.75 12.055 1 93 75 PRO A N 1
ATOM 602 C CA . PRO A 1 75 ? -41.531 15.148 11.562 1 93 75 PRO A CA 1
ATOM 603 C C . PRO A 1 75 ? -41.562 16.594 11.062 1 93 75 PRO A C 1
ATOM 605 O O . PRO A 1 75 ? -41.156 17.516 11.781 1 93 75 PRO A O 1
ATOM 608 N N . ASP A 1 76 ? -42 16.797 9.883 1 87.88 76 ASP A N 1
ATOM 609 C CA . ASP A 1 76 ? -42.156 18.078 9.203 1 87.88 76 ASP A CA 1
ATOM 610 C C . ASP A 1 76 ? -40.844 18.859 9.141 1 87.88 76 ASP A C 1
ATOM 612 O O . ASP A 1 76 ? -40.844 20.094 9.039 1 87.88 76 ASP A O 1
ATOM 616 N N . GLY A 1 77 ? -39.812 18.125 9.281 1 87.69 77 GLY A N 1
ATOM 617 C CA . GLY A 1 77 ? -38.5 18.75 9.18 1 87.69 77 GLY A CA 1
ATOM 618 C C . GLY A 1 77 ? -38.125 19.531 10.422 1 87.69 77 GLY A C 1
ATOM 619 O O . GLY A 1 77 ? -37.125 20.266 10.414 1 87.69 77 GLY A O 1
ATOM 620 N N . LYS A 1 78 ? -38.875 19.453 11.461 1 90.38 78 LYS A N 1
ATOM 621 C CA . LYS A 1 78 ? -38.562 20.125 12.727 1 90.38 78 LYS A CA 1
ATOM 622 C C . LYS A 1 78 ? -37.625 19.266 13.594 1 90.38 78 LYS A C 1
ATOM 624 O O . LYS A 1 78 ? -37.906 18.078 13.797 1 90.38 78 LYS A O 1
ATOM 629 N N . ARG A 1 79 ? -36.625 19.906 14.078 1 90.38 79 ARG A N 1
ATOM 630 C CA . ARG A 1 79 ? -35.625 19.156 14.836 1 90.38 79 ARG A CA 1
ATOM 631 C C . ARG A 1 79 ? -36.188 18.688 16.172 1 90.38 79 ARG A C 1
ATOM 633 O O . ARG A 1 79 ? -36.719 19.484 16.953 1 90.38 79 ARG A O 1
ATOM 640 N N . ILE A 1 80 ? -36.062 17.484 16.438 1 93.19 80 ILE A N 1
ATOM 641 C CA . ILE A 1 80 ? -36.625 16.922 17.672 1 93.19 80 ILE A CA 1
ATOM 642 C C . ILE A 1 80 ? -35.469 16.375 18.516 1 93.19 80 ILE A C 1
ATOM 644 O O . ILE A 1 80 ? -35.688 16.016 19.688 1 93.19 80 ILE A O 1
ATOM 648 N N . GLY A 1 81 ? -34.25 16.344 17.969 1 92.69 81 GLY A N 1
ATOM 649 C CA . GLY A 1 81 ? -33.125 15.805 18.688 1 92.69 81 GLY A CA 1
ATOM 650 C C . GLY A 1 81 ? -32.875 14.328 18.422 1 92.69 81 GLY A C 1
ATOM 651 O O . GLY A 1 81 ? -33.781 13.609 18.016 1 92.69 81 GLY A O 1
ATOM 652 N N . SER A 1 82 ? -31.688 13.805 18.688 1 93.88 82 SER A N 1
ATOM 653 C CA . SER A 1 82 ? -31.281 12.438 18.375 1 93.88 82 SER A CA 1
ATOM 654 C C . SER A 1 82 ? -32.031 11.43 19.25 1 93.88 82 SER A C 1
ATOM 656 O O . SER A 1 82 ? -32.312 10.305 18.812 1 93.88 82 SER A O 1
ATOM 658 N N . GLY A 1 83 ? -32.312 11.781 20.516 1 95.5 83 GLY A N 1
ATOM 659 C CA . GLY A 1 83 ? -33.094 10.898 21.375 1 95.5 83 GLY A CA 1
ATOM 660 C C . GLY A 1 83 ? -34.531 10.703 20.922 1 95.5 83 GLY A C 1
ATOM 661 O O . GLY A 1 83 ? -35 9.57 20.844 1 95.5 83 GLY A O 1
ATOM 662 N N . ALA A 1 84 ? -35.156 11.805 20.656 1 96.06 84 ALA A N 1
ATOM 663 C CA . ALA A 1 84 ? -36.531 11.734 20.141 1 96.06 84 ALA A CA 1
ATOM 664 C C . ALA A 1 84 ? -36.562 11.07 18.766 1 96.06 84 ALA A C 1
ATOM 666 O O . ALA A 1 84 ? -37.531 10.367 18.438 1 96.06 84 ALA A O 1
ATOM 667 N N . ALA A 1 85 ? -35.562 11.336 17.984 1 96.56 85 ALA A N 1
ATOM 668 C CA . ALA A 1 85 ? -35.469 10.695 16.672 1 96.56 85 ALA A CA 1
ATOM 669 C C . ALA A 1 85 ? -35.375 9.18 16.797 1 96.56 85 ALA A C 1
ATOM 671 O O . ALA A 1 85 ? -35.875 8.445 15.961 1 96.56 85 ALA A O 1
ATOM 672 N N . THR A 1 86 ? -34.656 8.711 17.812 1 97.44 86 THR A N 1
ATOM 673 C CA . THR A 1 86 ? -34.562 7.281 18.078 1 97.44 86 THR A CA 1
ATOM 674 C C . THR A 1 86 ? -35.938 6.688 18.344 1 97.44 86 THR A C 1
ATOM 676 O O . THR A 1 86 ? -36.312 5.668 17.75 1 97.44 86 THR A O 1
ATOM 679 N N . LEU A 1 87 ? -36.719 7.344 19.203 1 97 87 LEU A N 1
ATOM 680 C CA . LEU A 1 87 ? -38.062 6.879 19.516 1 97 87 LEU A CA 1
ATOM 681 C C . LEU A 1 87 ? -38.938 6.941 18.297 1 97 87 LEU A C 1
ATOM 683 O O . LEU A 1 87 ? -39.719 6.004 18.016 1 97 87 LEU A O 1
ATOM 687 N N . ASN A 1 88 ? -38.812 7.996 17.609 1 96.88 88 ASN A N 1
ATOM 688 C CA . ASN A 1 88 ? -39.594 8.164 16.391 1 96.88 88 ASN A CA 1
ATOM 689 C C . ASN A 1 88 ? -39.281 7.09 15.359 1 96.88 88 ASN A C 1
ATOM 691 O O . ASN A 1 88 ? -40.156 6.637 14.625 1 96.88 88 ASN A O 1
ATOM 695 N N . ALA A 1 89 ? -38.062 6.785 15.203 1 97.56 89 ALA A N 1
ATOM 696 C CA . ALA A 1 89 ? -37.625 5.746 14.281 1 97.56 89 ALA A CA 1
ATOM 697 C C . ALA A 1 89 ? -38.219 4.391 14.648 1 97.56 89 ALA A C 1
ATOM 699 O O . ALA A 1 89 ? -38.594 3.611 13.773 1 97.56 89 ALA A O 1
ATOM 700 N N . ILE A 1 90 ? -38.25 4.074 15.953 1 97.5 90 ILE A N 1
ATOM 701 C CA . ILE A 1 90 ? -38.844 2.826 16.422 1 97.5 90 ILE A CA 1
ATOM 702 C C . ILE A 1 90 ? -40.312 2.797 16.078 1 97.5 90 ILE A C 1
ATOM 704 O O . ILE A 1 90 ? -40.844 1.783 15.594 1 97.5 90 ILE A O 1
ATOM 708 N N . TYR A 1 91 ? -40.938 3.896 16.297 1 96.38 91 TYR A N 1
ATOM 709 C CA . TYR A 1 91 ? -42.375 4.02 15.961 1 96.38 91 TYR A CA 1
ATOM 710 C C . TYR A 1 91 ? -42.594 3.811 14.469 1 96.38 91 TYR A C 1
ATOM 712 O O . TYR A 1 91 ? -43.469 3.055 14.062 1 96.38 91 TYR A O 1
ATOM 720 N N . ALA A 1 92 ? -41.781 4.5 13.68 1 96.69 92 ALA A N 1
ATOM 721 C CA . ALA A 1 92 ? -41.906 4.398 12.227 1 96.69 92 ALA A CA 1
ATOM 722 C C . ALA A 1 92 ? -41.688 2.965 11.758 1 96.69 92 ALA A C 1
ATOM 724 O O . ALA A 1 92 ? -42.312 2.506 10.812 1 96.69 92 ALA A O 1
ATOM 725 N N . LEU A 1 93 ? -40.75 2.299 12.336 1 96.56 93 LEU A N 1
ATOM 726 C CA . LEU A 1 93 ? -40.438 0.913 11.992 1 96.56 93 LEU A CA 1
ATOM 727 C C . LEU A 1 93 ? -41.656 0.01 12.297 1 96.56 93 LEU A C 1
ATOM 729 O O . LEU A 1 93 ? -42 -0.855 11.484 1 96.56 93 LEU A O 1
ATOM 733 N N . ALA A 1 94 ? -42.25 0.209 13.469 1 94.75 94 ALA A N 1
ATOM 734 C CA . ALA A 1 94 ? -43.438 -0.555 13.836 1 94.75 94 ALA A CA 1
ATOM 735 C C . ALA A 1 94 ? -44.562 -0.341 12.82 1 94.75 94 ALA A C 1
ATOM 737 O O . ALA A 1 94 ? -45.219 -1.297 12.398 1 94.75 94 ALA A O 1
ATOM 738 N N . ARG A 1 95 ? -44.719 0.893 12.484 1 94.12 95 ARG A N 1
ATOM 739 C CA . ARG A 1 95 ? -45.75 1.222 11.516 1 94.12 95 ARG A CA 1
ATOM 740 C C . ARG A 1 95 ? -45.469 0.596 10.156 1 94.12 95 ARG A C 1
ATOM 742 O O . ARG A 1 95 ? -46.375 0.21 9.43 1 94.12 95 ARG A O 1
ATOM 749 N N . HIS A 1 96 ? -44.281 0.649 9.789 1 95.06 96 HIS A N 1
ATOM 750 C CA . HIS A 1 96 ? -43.875 0.068 8.516 1 95.06 96 HIS A CA 1
ATOM 751 C C . HIS A 1 96 ? -44.156 -1.428 8.469 1 95.06 96 HIS A C 1
ATOM 753 O O . HIS A 1 96 ? -44.656 -1.936 7.469 1 95.06 96 HIS A O 1
ATOM 759 N N . TYR A 1 97 ? -43.812 -2.174 9.516 1 93.25 97 TYR A N 1
ATOM 760 C CA . TYR A 1 97 ? -44.094 -3.602 9.586 1 93.25 97 TYR A CA 1
ATOM 761 C C . TYR A 1 97 ? -45.594 -3.863 9.539 1 93.25 97 TYR A C 1
ATOM 763 O O . TYR A 1 97 ? -46.062 -4.855 8.969 1 93.25 97 TYR A O 1
ATOM 771 N N . GLU A 1 98 ? -46.312 -2.99 10.156 1 89.38 98 GLU A N 1
ATOM 772 C CA . GLU A 1 98 ? -47.75 -3.09 10.125 1 89.38 98 GLU A CA 1
ATOM 773 C C . GLU A 1 98 ? -48.281 -2.986 8.695 1 89.38 98 GLU A C 1
ATOM 775 O O . GLU A 1 98 ? -49.156 -3.752 8.297 1 89.38 98 GLU A O 1
ATOM 780 N N . LYS A 1 99 ? -47.781 -2.119 8.016 1 90.31 99 LYS A N 1
ATOM 781 C CA . LYS A 1 99 ? -48.219 -1.901 6.641 1 90.31 99 LYS A CA 1
ATOM 782 C C . LYS A 1 99 ? -47.844 -3.09 5.758 1 90.31 99 LYS A C 1
ATOM 784 O O . LYS A 1 99 ? -48.5 -3.352 4.746 1 90.31 99 LYS A O 1
ATOM 789 N N . LEU A 1 100 ? -46.719 -3.732 5.973 1 86.44 100 LEU A N 1
ATOM 790 C CA . LEU A 1 100 ? -46.25 -4.875 5.188 1 86.44 100 LEU A CA 1
ATOM 791 C C . LEU A 1 100 ? -47.156 -6.094 5.434 1 86.44 100 LEU A C 1
ATOM 793 O O . LEU A 1 100 ? -47.062 -7.074 4.688 1 86.44 100 LEU A O 1
ATOM 797 N N . GLY A 1 101 ? -48.156 -6.07 6.273 1 74 101 GLY A N 1
ATOM 798 C CA . GLY A 1 101 ? -49.125 -7.121 6.48 1 74 101 GLY A CA 1
ATOM 799 C C . GLY A 1 101 ? -48.656 -8.219 7.41 1 74 101 GLY A C 1
ATOM 800 O O . GLY A 1 101 ? -49.125 -9.359 7.328 1 74 101 GLY A O 1
ATOM 801 N N . PHE A 1 102 ? -47.531 -8.102 7.996 1 64.12 102 PHE A N 1
ATOM 802 C CA . PHE A 1 102 ? -47.094 -9.156 8.898 1 64.12 102 PHE A CA 1
ATOM 803 C C . PHE A 1 102 ? -48.125 -9.445 9.961 1 64.12 102 PHE A C 1
ATOM 805 O O . PHE A 1 102 ? -48.688 -8.531 10.586 1 64.12 102 PHE A O 1
ATOM 812 N N . ASP A 1 103 ? -49.062 -10.477 9.555 1 56.28 103 ASP A N 1
ATOM 813 C CA . ASP A 1 103 ? -50.125 -10.93 10.422 1 56.28 103 ASP A CA 1
ATOM 814 C C . ASP A 1 103 ? -49.594 -11.398 11.773 1 56.28 103 ASP A C 1
ATOM 816 O O . ASP A 1 103 ? -48.781 -12.344 11.836 1 56.28 103 ASP A O 1
ATOM 820 N N . LEU A 1 104 ? -49.531 -10.562 12.719 1 59 104 LEU A N 1
ATOM 821 C CA . LEU A 1 104 ? -49.125 -10.945 14.062 1 59 104 LEU A CA 1
ATOM 822 C C . LEU A 1 104 ? -50.031 -12.047 14.617 1 59 104 LEU A C 1
ATOM 824 O O . LEU A 1 104 ? -51.25 -11.984 14.477 1 59 104 LEU A O 1
ATOM 828 N N . GLY A 1 105 ? -49.875 -13.391 14.273 1 48.47 105 GLY A N 1
ATOM 829 C CA . GLY A 1 105 ? -50.625 -14.516 14.797 1 48.47 105 GLY A CA 1
ATOM 830 C C . GLY A 1 105 ? -51.625 -14.117 15.844 1 48.47 105 GLY A C 1
ATOM 831 O O . GLY A 1 105 ? -51.594 -13.008 16.375 1 48.47 105 GLY A O 1
ATOM 832 N N . PRO A 1 106 ? -52.781 -14.914 15.844 1 41.31 106 PRO A N 1
ATOM 833 C CA . PRO A 1 106 ? -53.906 -14.648 16.734 1 41.31 106 PRO A CA 1
ATOM 834 C C . PRO A 1 106 ? -53.5 -14.484 18.188 1 41.31 106 PRO A C 1
ATOM 836 O O . PRO A 1 106 ? -54.344 -14.562 19.094 1 41.31 106 PRO A O 1
ATOM 839 N N . GLU A 1 107 ? -52.281 -14.492 18.609 1 40 107 GLU A N 1
ATOM 840 C CA . GLU A 1 107 ? -52.281 -14.641 20.062 1 40 107 GLU A CA 1
ATOM 841 C C . GLU A 1 107 ? -53.188 -13.625 20.734 1 40 107 GLU A C 1
ATOM 843 O O . GLU A 1 107 ? -53.594 -12.633 20.125 1 40 107 GLU A O 1
ATOM 848 N N . MET A 1 108 ? -53.219 -13.773 22.188 1 37.88 108 MET A N 1
ATOM 849 C CA . MET A 1 108 ? -54.156 -13.234 23.188 1 37.88 108 MET A CA 1
ATOM 850 C C . MET A 1 108 ? -54.375 -11.742 22.969 1 37.88 108 MET A C 1
ATOM 852 O O . MET A 1 108 ? -53.406 -10.977 22.812 1 37.88 108 MET A O 1
ATOM 856 N N . GLU A 1 109 ? -55.469 -11.398 22.406 1 36.91 109 GLU A N 1
ATOM 857 C CA . GLU A 1 109 ? -56.125 -10.094 22.438 1 36.91 109 GLU A CA 1
ATOM 858 C C . GLU A 1 109 ? -55.812 -9.328 23.719 1 36.91 109 GLU A C 1
ATOM 860 O O . GLU A 1 109 ? -56.5 -9.445 24.719 1 36.91 109 GLU A O 1
ATOM 865 N N . VAL A 1 110 ? -54.75 -9.422 24.266 1 35.12 110 VAL A N 1
ATOM 866 C CA . VAL A 1 110 ? -54.781 -8.5 25.406 1 35.12 110 VAL A CA 1
ATOM 867 C C . VAL A 1 110 ? -55.156 -7.105 24.922 1 35.12 110 VAL A C 1
ATOM 869 O O . VAL A 1 110 ? -54.844 -6.715 23.797 1 35.12 110 VAL A O 1
ATOM 872 N N . ALA A 1 111 ? -56 -6.359 25.625 1 37.5 111 ALA A N 1
ATOM 873 C CA . ALA A 1 111 ? -56.812 -5.148 25.469 1 37.5 111 ALA A CA 1
ATOM 874 C C . ALA A 1 111 ? -56.094 -4.133 24.578 1 37.5 111 ALA A C 1
ATOM 876 O O . ALA A 1 111 ? -56.75 -3.354 23.875 1 37.5 111 ALA A O 1
ATOM 877 N N . ASN A 1 112 ? -54.906 -3.457 24.922 1 37 112 ASN A N 1
ATOM 878 C CA . ASN A 1 112 ? -54.406 -2.27 24.219 1 37 112 ASN A CA 1
ATOM 879 C C . ASN A 1 112 ? -53.469 -2.633 23.078 1 37 112 ASN A C 1
ATOM 881 O O . ASN A 1 112 ? -52.5 -3.389 23.281 1 37 112 ASN A O 1
ATOM 885 N N . GLY A 1 113 ? -53.75 -2.795 21.75 1 44.19 113 GLY A N 1
ATOM 886 C CA . GLY A 1 113 ? -53.094 -2.824 20.453 1 44.19 113 GLY A CA 1
ATOM 887 C C . GLY A 1 113 ? -51.625 -2.498 20.531 1 44.19 113 GLY A C 1
ATOM 888 O O . GLY A 1 113 ? -50.812 -2.996 19.734 1 44.19 113 GLY A O 1
ATOM 889 N N . ALA A 1 114 ? -51.188 -1.67 21.281 1 52.94 114 ALA A N 1
ATOM 890 C CA . ALA A 1 114 ? -49.844 -1.173 21.516 1 52.94 114 ALA A CA 1
ATOM 891 C C . ALA A 1 114 ? -48.938 -2.285 22.016 1 52.94 114 ALA A C 1
ATOM 893 O O . ALA A 1 114 ? -47.75 -2.354 21.641 1 52.94 114 ALA A O 1
ATOM 894 N N . CYS A 1 115 ? -49.406 -3.279 22.625 1 64.94 115 CYS A N 1
ATOM 895 C CA . CYS A 1 115 ? -48.625 -4.297 23.312 1 64.94 115 CYS A CA 1
ATOM 896 C C . CYS A 1 115 ? -48.125 -5.34 22.328 1 64.94 115 CYS A C 1
ATOM 898 O O . CYS A 1 115 ? -47 -5.816 22.453 1 64.94 115 CYS A O 1
ATOM 900 N N . LYS A 1 116 ? -48.812 -5.668 21.219 1 76.94 116 LYS A N 1
ATOM 901 C CA . LYS A 1 116 ? -48.406 -6.695 20.266 1 76.94 116 LYS A CA 1
ATOM 902 C C . LYS A 1 116 ? -47.188 -6.23 19.438 1 76.94 116 LYS A C 1
ATOM 904 O O . LYS A 1 116 ? -46.25 -6.996 19.203 1 76.94 116 LYS A O 1
ATOM 909 N N . TRP A 1 117 ? -47.25 -5.148 19.031 1 86.06 117 TRP A N 1
ATOM 910 C CA . TRP A 1 117 ? -46.156 -4.613 18.219 1 86.06 117 TRP A CA 1
ATOM 911 C C . TRP A 1 117 ? -44.906 -4.445 19.062 1 86.06 117 TRP A C 1
ATOM 913 O O . TRP A 1 117 ? -43.781 -4.578 18.547 1 86.06 117 TRP A O 1
ATOM 923 N N . VAL A 1 118 ? -45.156 -4.23 20.312 1 91.62 118 VAL A N 1
ATOM 924 C CA . VAL A 1 118 ? -44 -4.109 21.203 1 91.62 118 VAL A CA 1
ATOM 925 C C . VAL A 1 118 ? -43.25 -5.434 21.25 1 91.62 118 VAL A C 1
ATOM 927 O O . VAL A 1 118 ? -42 -5.457 21.156 1 91.62 118 VAL A O 1
ATOM 930 N N . ARG A 1 119 ? -43.938 -6.496 21.344 1 91.62 119 ARG A N 1
ATOM 931 C CA . ARG A 1 119 ? -43.312 -7.812 21.375 1 91.62 119 ARG A CA 1
ATOM 932 C C . ARG A 1 119 ? -42.656 -8.148 20.047 1 91.62 119 ARG A C 1
ATOM 934 O O . ARG A 1 119 ? -41.562 -8.727 20.031 1 91.62 119 ARG A O 1
ATOM 941 N N . PHE A 1 120 ? -43.375 -7.836 19.016 1 92.88 120 PHE A N 1
ATOM 942 C CA . PHE A 1 120 ? -42.875 -8.141 17.688 1 92.88 120 PHE A CA 1
ATOM 943 C C . PHE A 1 120 ? -41.562 -7.395 17.422 1 92.88 120 PHE A C 1
ATOM 945 O O . PHE A 1 120 ? -40.594 -7.996 17 1 92.88 120 PHE A O 1
ATOM 952 N N . ILE A 1 121 ? -41.531 -6.129 17.625 1 95.44 121 ILE A N 1
ATOM 953 C CA . ILE A 1 121 ? -40.344 -5.297 17.375 1 95.44 121 ILE A CA 1
ATOM 954 C C . ILE A 1 121 ? -39.219 -5.66 18.344 1 95.44 121 ILE A C 1
ATOM 956 O O . ILE A 1 121 ? -38.062 -5.625 17.984 1 95.44 121 ILE A O 1
ATOM 960 N N . SER A 1 122 ? -39.562 -6.012 19.578 1 95.38 122 SER A N 1
ATOM 961 C CA . SER A 1 122 ? -38.562 -6.34 20.609 1 95.38 122 SER A CA 1
ATOM 962 C C . SER A 1 122 ? -37.75 -7.574 20.219 1 95.38 122 SER A C 1
ATOM 964 O O . SER A 1 122 ? -36.656 -7.797 20.734 1 95.38 122 SER A O 1
ATOM 966 N N . ALA A 1 123 ? -38.312 -8.328 19.328 1 94.75 123 ALA A N 1
ATOM 967 C CA . ALA A 1 123 ? -37.625 -9.539 18.875 1 94.75 123 ALA A CA 1
ATOM 968 C C . ALA A 1 123 ? -36.719 -9.25 17.688 1 94.75 123 ALA A C 1
ATOM 970 O O . ALA A 1 123 ? -35.906 -10.078 17.312 1 94.75 123 ALA A O 1
ATOM 971 N N . LYS A 1 124 ? -36.844 -8.133 17.109 1 96.25 124 LYS A N 1
ATOM 972 C CA . LYS A 1 124 ? -36.062 -7.793 15.914 1 96.25 124 LYS A CA 1
ATOM 973 C C . LYS A 1 124 ? -34.688 -7.23 16.281 1 96.25 124 LYS A C 1
ATOM 975 O O . LYS A 1 124 ? -34.531 -6.59 17.312 1 96.25 124 LYS A O 1
ATOM 980 N N . HIS A 1 125 ? -33.719 -7.582 15.484 1 97.75 125 HIS A N 1
ATOM 981 C CA . HIS A 1 125 ? -32.406 -6.973 15.555 1 97.75 125 HIS A CA 1
ATOM 982 C C . HIS A 1 125 ? -32.312 -5.754 14.641 1 97.75 125 HIS A C 1
ATOM 984 O O . HIS A 1 125 ? -32.281 -5.887 13.422 1 97.75 125 HIS A O 1
ATOM 990 N N . VAL A 1 126 ? -32.125 -4.574 15.234 1 98.31 126 VAL A N 1
ATOM 991 C CA . VAL A 1 126 ? -32.25 -3.34 14.469 1 98.31 126 VAL A CA 1
ATOM 992 C C . VAL A 1 126 ? -30.938 -2.559 14.523 1 98.31 126 VAL A C 1
ATOM 994 O O . VAL A 1 126 ? -30.359 -2.369 15.594 1 98.31 126 VAL A O 1
ATOM 997 N N . LEU A 1 127 ? -30.422 -2.174 13.383 1 98.38 127 LEU A N 1
ATOM 998 C CA . LEU A 1 127 ? -29.312 -1.228 13.281 1 98.38 127 LEU A CA 1
ATOM 999 C C . LEU A 1 127 ? -29.828 0.172 12.953 1 98.38 127 LEU A C 1
ATOM 1001 O O . LEU A 1 127 ? -30.562 0.358 11.992 1 98.38 127 LEU A O 1
ATOM 1005 N N . MET A 1 128 ? -29.516 1.093 13.766 1 98.19 128 MET A N 1
ATOM 1006 C CA . MET A 1 128 ? -29.953 2.469 13.555 1 98.19 128 MET A CA 1
ATOM 1007 C C . MET A 1 128 ? -28.766 3.406 13.398 1 98.19 128 MET A C 1
ATOM 1009 O O . MET A 1 128 ? -27.812 3.336 14.164 1 98.19 128 MET A O 1
ATOM 1013 N N . LEU A 1 129 ? -28.812 4.199 12.383 1 97.19 129 LEU A N 1
ATOM 1014 C CA . LEU A 1 129 ? -27.781 5.199 12.164 1 97.19 129 LEU A CA 1
ATOM 1015 C C . LEU A 1 129 ? -28.359 6.609 12.227 1 97.19 129 LEU A C 1
ATOM 1017 O O . LEU A 1 129 ? -29.328 6.91 11.531 1 97.19 129 LEU A O 1
ATOM 1021 N N . HIS A 1 130 ? -27.797 7.402 13.07 1 95.62 130 HIS A N 1
ATOM 1022 C CA . HIS A 1 130 ? -28.156 8.812 13.078 1 95.62 130 HIS A CA 1
ATOM 1023 C C . HIS A 1 130 ? -27.344 9.602 12.055 1 95.62 130 HIS A C 1
ATOM 1025 O O . HIS A 1 130 ? -26.125 9.742 12.195 1 95.62 130 HIS A O 1
ATOM 1031 N N . ALA A 1 131 ? -28.016 10.117 11.062 1 92.81 131 ALA A N 1
ATOM 1032 C CA . ALA A 1 131 ? -27.328 10.789 9.961 1 92.81 131 ALA A CA 1
ATOM 1033 C C . ALA A 1 131 ? -28 12.117 9.625 1 92.81 131 ALA A C 1
ATOM 1035 O O . ALA A 1 131 ? -27.719 12.727 8.594 1 92.81 131 ALA A O 1
ATOM 1036 N N . GLY A 1 132 ? -28.953 12.641 10.391 1 83 132 GLY A N 1
ATOM 1037 C CA . GLY A 1 132 ? -29.781 13.781 10.039 1 83 132 GLY A CA 1
ATOM 1038 C C . GLY A 1 132 ? -29.141 15.117 10.391 1 83 132 GLY A C 1
ATOM 1039 O O . GLY A 1 132 ? -29.844 16.125 10.555 1 83 132 GLY A O 1
ATOM 1040 N N . GLY A 1 133 ? -27.922 15.312 10.438 1 80.06 133 GLY A N 1
ATOM 1041 C CA . GLY A 1 133 ? -27.312 16.594 10.734 1 80.06 133 GLY A CA 1
ATOM 1042 C C . GLY A 1 133 ? -27.125 17.469 9.508 1 80.06 133 GLY A C 1
ATOM 1043 O O . GLY A 1 133 ? -27.234 17 8.375 1 80.06 133 GLY A O 1
ATOM 1044 N N . ASP A 1 134 ? -27.078 18.812 9.711 1 78.75 134 ASP A N 1
ATOM 1045 C CA . ASP A 1 134 ? -26.906 19.75 8.609 1 78.75 134 ASP A CA 1
ATOM 1046 C C . ASP A 1 134 ? -25.469 19.734 8.086 1 78.75 134 ASP A C 1
ATOM 1048 O O . ASP A 1 134 ? -25.203 20.25 6.996 1 78.75 134 ASP A O 1
ATOM 1052 N N . SER A 1 135 ? -24.594 19.141 8.727 1 83.5 135 SER A N 1
ATOM 1053 C CA . SER A 1 135 ? -23.203 19.047 8.312 1 83.5 135 SER A CA 1
ATOM 1054 C C . SER A 1 135 ? -22.656 20.406 7.902 1 83.5 135 SER A C 1
ATOM 1056 O O . SER A 1 135 ? -22.062 20.547 6.828 1 83.5 135 SER A O 1
ATOM 1058 N N . LYS A 1 136 ? -22.812 21.422 8.68 1 87.94 136 LYS A N 1
ATOM 1059 C CA . LYS A 1 136 ? -22.469 22.797 8.352 1 87.94 136 LYS A CA 1
ATOM 1060 C C . LYS A 1 136 ? -20.969 22.953 8.164 1 87.94 136 LYS A C 1
ATOM 1062 O O . LYS A 1 136 ? -20.516 23.844 7.434 1 87.94 136 LYS A O 1
ATOM 1067 N N . ARG A 1 137 ? -20.172 22.094 8.75 1 90.12 137 ARG A N 1
ATOM 1068 C CA . ARG A 1 137 ? -18.734 22.219 8.672 1 90.12 137 ARG A CA 1
ATOM 1069 C C . ARG A 1 137 ? -18.172 21.438 7.477 1 90.12 137 ARG A C 1
ATOM 1071 O O . ARG A 1 137 ? -16.969 21.5 7.199 1 90.12 137 ARG A O 1
ATOM 1078 N N . VAL A 1 138 ? -19.016 20.672 6.848 1 94.06 138 VAL A N 1
ATOM 1079 C CA . VAL A 1 138 ? -18.703 20.016 5.586 1 94.06 138 VAL A CA 1
ATOM 1080 C C . VAL A 1 138 ? -19.812 20.297 4.566 1 94.06 138 VAL A C 1
ATOM 1082 O O . VAL A 1 138 ? -20.5 19.375 4.125 1 94.06 138 VAL A O 1
ATOM 1085 N N . PRO A 1 139 ? -19.812 21.453 4.129 1 93.25 139 PRO A N 1
ATOM 1086 C CA . PRO A 1 139 ? -20.984 21.875 3.371 1 93.25 139 PRO A CA 1
ATOM 1087 C C . PRO A 1 139 ? -21.141 21.141 2.043 1 93.25 139 PRO A C 1
ATOM 1089 O O . PRO A 1 139 ? -22.266 20.922 1.58 1 93.25 139 PRO A O 1
ATOM 1092 N N . TRP A 1 140 ? -20.016 20.75 1.447 1 94.88 140 TRP A N 1
ATOM 1093 C CA . TRP A 1 140 ? -20.094 20.078 0.159 1 94.88 140 TRP A CA 1
ATOM 1094 C C . TRP A 1 140 ? -20.703 18.688 0.312 1 94.88 140 TRP A C 1
ATOM 1096 O O . TRP A 1 140 ? -21.141 18.078 -0.67 1 94.88 140 TRP A O 1
ATOM 1106 N N . ALA A 1 141 ? -20.719 18.109 1.49 1 93.56 141 ALA A N 1
ATOM 1107 C CA . ALA A 1 141 ? -21.266 16.781 1.756 1 93.56 141 ALA A CA 1
ATOM 1108 C C . ALA A 1 141 ? -22.75 16.844 2.092 1 93.56 141 ALA A C 1
ATOM 1110 O O . ALA A 1 141 ? -23.438 15.828 2.068 1 93.56 141 ALA A O 1
ATOM 1111 N N . ASN A 1 142 ? -23.219 17.984 2.354 1 90.38 142 ASN A N 1
ATOM 1112 C CA . ASN A 1 142 ? -24.609 18.156 2.781 1 90.38 142 ASN A CA 1
ATOM 1113 C C . ASN A 1 142 ? -25.594 17.625 1.745 1 90.38 142 ASN A C 1
ATOM 1115 O O . ASN A 1 142 ? -26.516 16.891 2.088 1 90.38 142 ASN A O 1
ATOM 1119 N N . PRO A 1 143 ? -25.359 17.906 0.488 1 90.5 143 PRO A N 1
ATOM 1120 C CA . PRO A 1 143 ? -26.328 17.406 -0.503 1 90.5 143 PRO A CA 1
ATOM 1121 C C . PRO A 1 143 ? -26.359 15.883 -0.578 1 90.5 143 PRO A C 1
ATOM 1123 O O . PRO A 1 143 ? -27.422 15.305 -0.794 1 90.5 143 PRO A O 1
ATOM 1126 N N . MET A 1 144 ? -25.344 15.25 -0.439 1 91.69 144 MET A N 1
ATOM 1127 C CA . MET A 1 144 ? -25.297 13.797 -0.587 1 91.69 144 MET A CA 1
ATOM 1128 C C . MET A 1 144 ? -25.484 13.102 0.757 1 91.69 144 MET A C 1
ATOM 1130 O O . MET A 1 144 ? -25.797 11.906 0.808 1 91.69 144 MET A O 1
ATOM 1134 N N . GLY A 1 145 ? -25.438 13.867 1.822 1 92.12 145 GLY A N 1
ATOM 1135 C CA . GLY A 1 145 ? -25.391 13.266 3.146 1 92.12 145 GLY A CA 1
ATOM 1136 C C . GLY A 1 145 ? -23.984 12.859 3.564 1 92.12 145 GLY A C 1
ATOM 1137 O O . GLY A 1 145 ? -23.297 12.164 2.822 1 92.12 145 GLY A O 1
ATOM 1138 N N . LYS A 1 146 ? -23.609 13.281 4.664 1 93.38 146 LYS A N 1
ATOM 1139 C CA . LYS A 1 146 ? -22.25 13.062 5.145 1 93.38 146 LYS A CA 1
ATOM 1140 C C . LYS A 1 146 ? -21.953 11.578 5.297 1 93.38 146 LYS A C 1
ATOM 1142 O O . LYS A 1 146 ? -20.812 11.141 5.109 1 93.38 146 LYS A O 1
ATOM 1147 N N . VAL A 1 147 ? -22.969 10.805 5.637 1 95.75 147 VAL A N 1
ATOM 1148 C CA . VAL A 1 147 ? -22.797 9.375 5.836 1 95.75 147 VAL A CA 1
ATOM 1149 C C . VAL A 1 147 ? -22.422 8.703 4.516 1 95.75 147 VAL A C 1
ATOM 1151 O O . VAL A 1 147 ? -21.828 7.629 4.504 1 95.75 147 VAL A O 1
ATOM 1154 N N . PHE A 1 148 ? -22.672 9.391 3.404 1 96.44 148 PHE A N 1
ATOM 1155 C CA . PHE A 1 148 ? -22.422 8.797 2.094 1 96.44 148 PHE A CA 1
ATOM 1156 C C . PHE A 1 148 ? -21.219 9.445 1.421 1 96.44 148 PHE A C 1
ATOM 1158 O O . PHE A 1 148 ? -21.125 9.461 0.192 1 96.44 148 PHE A O 1
ATOM 1165 N N . LEU A 1 149 ? -20.25 9.93 2.209 1 95.94 149 LEU A N 1
ATOM 1166 C CA . LEU A 1 149 ? -18.984 10.414 1.7 1 95.94 149 LEU A CA 1
ATOM 1167 C C . LEU A 1 149 ? -18.188 9.289 1.055 1 95.94 149 LEU A C 1
ATOM 1169 O O . LEU A 1 149 ? -18.219 8.148 1.528 1 95.94 149 LEU A O 1
ATOM 1173 N N . PRO A 1 150 ? -17.469 9.648 -0.1 1 96.81 150 PRO A N 1
ATOM 1174 C CA . PRO A 1 150 ? -16.594 8.609 -0.675 1 96.81 150 PRO A CA 1
ATOM 1175 C C . PRO A 1 150 ? -15.406 8.281 0.217 1 96.81 150 PRO A C 1
ATOM 1177 O O . PRO A 1 150 ? -14.719 9.18 0.705 1 96.81 150 PRO A O 1
ATOM 1180 N N . LEU A 1 151 ? -15.227 7.145 0.525 1 97 151 LEU A N 1
ATOM 1181 C CA . LEU A 1 151 ? -14.094 6.629 1.279 1 97 151 LEU A CA 1
ATOM 1182 C C . LEU A 1 151 ? -13.5 5.398 0.602 1 97 151 LEU A C 1
ATOM 1184 O O . LEU A 1 151 ? -13.805 4.266 0.987 1 97 151 LEU A O 1
ATOM 1188 N N . PRO A 1 152 ? -12.562 5.605 -0.333 1 97.31 152 PRO A N 1
ATOM 1189 C CA . PRO A 1 152 ? -12.102 4.508 -1.184 1 97.31 152 PRO A CA 1
ATOM 1190 C C . PRO A 1 152 ? -11.086 3.607 -0.483 1 97.31 152 PRO A C 1
ATOM 1192 O O . PRO A 1 152 ? -10.062 3.246 -1.072 1 97.31 152 PRO A O 1
ATOM 1195 N N . TYR A 1 153 ? -11.359 3.252 0.755 1 95.81 153 TYR A N 1
ATOM 1196 C CA . TYR A 1 153 ? -10.562 2.234 1.436 1 95.81 153 TYR A CA 1
ATOM 1197 C C . TYR A 1 153 ? -10.789 0.862 0.812 1 95.81 153 TYR A C 1
ATOM 1199 O O . TYR A 1 153 ? -11.93 0.447 0.6 1 95.81 153 TYR A O 1
ATOM 1207 N N . LEU A 1 154 ? -9.719 0.16 0.427 1 93.38 154 LEU A N 1
ATOM 1208 C CA . LEU A 1 154 ? -9.727 -1.19 -0.126 1 93.38 154 LEU A CA 1
ATOM 1209 C C . LEU A 1 154 ? -10.391 -1.208 -1.501 1 93.38 154 LEU A C 1
ATOM 1211 O O . LEU A 1 154 ? -10.836 -2.26 -1.968 1 93.38 154 LEU A O 1
ATOM 1215 N N . ALA A 1 155 ? -10.461 -0.053 -2.145 1 93.88 155 ALA A N 1
ATOM 1216 C CA . ALA A 1 155 ? -11.109 0.03 -3.451 1 93.88 155 ALA A CA 1
ATOM 1217 C C . ALA A 1 155 ? -10.336 -0.76 -4.5 1 93.88 155 ALA A C 1
ATOM 1219 O O . ALA A 1 155 ? -10.922 -1.278 -5.453 1 93.88 155 ALA A O 1
ATOM 1220 N N . ALA A 1 156 ? -9.086 -0.92 -4.32 1 87.69 156 ALA A N 1
ATOM 1221 C CA . ALA A 1 156 ? -8.219 -1.607 -5.273 1 87.69 156 ALA A CA 1
ATOM 1222 C C . ALA A 1 156 ? -8.555 -3.096 -5.348 1 87.69 156 ALA A C 1
ATOM 1224 O O . ALA A 1 156 ? -8.219 -3.766 -6.324 1 87.69 156 ALA A O 1
ATOM 1225 N N . ASP A 1 157 ? -9.281 -3.621 -4.383 1 86.62 157 ASP A N 1
ATOM 1226 C CA . ASP A 1 157 ? -9.664 -5.031 -4.363 1 86.62 157 ASP A CA 1
ATOM 1227 C C . ASP A 1 157 ? -10.742 -5.32 -5.406 1 86.62 157 ASP A C 1
ATOM 1229 O O . ASP A 1 157 ? -10.898 -6.461 -5.848 1 86.62 157 ASP A O 1
ATOM 1233 N N . ASP A 1 158 ? -11.453 -4.312 -5.742 1 92 158 ASP A N 1
ATOM 1234 C CA . ASP A 1 158 ? -12.523 -4.438 -6.723 1 92 158 ASP A CA 1
ATOM 1235 C C . ASP A 1 158 ? -12.547 -3.232 -7.664 1 92 158 ASP A C 1
ATOM 1237 O O . ASP A 1 158 ? -13.422 -2.375 -7.562 1 92 158 ASP A O 1
ATOM 1241 N N . PRO A 1 159 ? -11.648 -3.217 -8.609 1 90.5 159 PRO A N 1
ATOM 1242 C CA . PRO A 1 159 ? -11.5 -2.045 -9.477 1 90.5 159 PRO A CA 1
ATOM 1243 C C . PRO A 1 159 ? -12.742 -1.772 -10.312 1 90.5 159 PRO A C 1
ATOM 1245 O O . PRO A 1 159 ? -12.969 -0.638 -10.742 1 90.5 159 PRO A O 1
ATOM 1248 N N . ASP A 1 160 ? -13.562 -2.781 -10.609 1 93.81 160 ASP A N 1
ATOM 1249 C CA . ASP A 1 160 ? -14.727 -2.609 -11.469 1 93.81 160 ASP A CA 1
ATOM 1250 C C . ASP A 1 160 ? -15.992 -2.387 -10.641 1 93.81 160 ASP A C 1
ATOM 1252 O O . ASP A 1 160 ? -17.078 -2.229 -11.195 1 93.81 160 ASP A O 1
ATOM 1256 N N . GLY A 1 161 ? -15.852 -2.404 -9.32 1 91.94 161 GLY A N 1
ATOM 1257 C CA . GLY A 1 161 ? -16.984 -2.191 -8.438 1 91.94 161 GLY A CA 1
ATOM 1258 C C . GLY A 1 161 ? -17.234 -0.728 -8.117 1 91.94 161 GLY A C 1
ATOM 1259 O O . GLY A 1 161 ? -16.453 0.139 -8.531 1 91.94 161 GLY A O 1
ATOM 1260 N N . PRO A 1 162 ? -18.328 -0.474 -7.453 1 92.88 162 PRO A N 1
ATOM 1261 C CA . PRO A 1 162 ? -18.641 0.911 -7.09 1 92.88 162 PRO A CA 1
ATOM 1262 C C . PRO A 1 162 ? -17.672 1.479 -6.059 1 92.88 162 PRO A C 1
ATOM 1264 O O . PRO A 1 162 ? -17.016 0.721 -5.332 1 92.88 162 PRO A O 1
ATOM 1267 N N . VAL A 1 163 ? -17.547 2.807 -5.973 1 94.81 163 VAL A N 1
ATOM 1268 C CA . VAL A 1 163 ? -16.688 3.477 -4.996 1 94.81 163 VAL A CA 1
ATOM 1269 C C . VAL A 1 163 ? -17.219 3.201 -3.586 1 94.81 163 VAL A C 1
ATOM 1271 O O . VAL A 1 163 ? -18.391 3.41 -3.301 1 94.81 163 VAL A O 1
ATOM 1274 N N . PRO A 1 164 ? -16.422 2.727 -2.734 1 96.31 164 PRO A N 1
ATOM 1275 C CA . PRO A 1 164 ? -16.859 2.545 -1.348 1 96.31 164 PRO A CA 1
ATOM 1276 C C . PRO A 1 164 ? -17.172 3.865 -0.651 1 96.31 164 PRO A C 1
ATOM 1278 O O . PRO A 1 164 ? -16.453 4.855 -0.837 1 96.31 164 PRO A O 1
ATOM 1281 N N . LEU A 1 165 ? -18.203 3.85 0.06 1 97.38 165 LEU A N 1
ATOM 1282 C CA . LEU A 1 165 ? -18.609 5.016 0.831 1 97.38 165 LEU A CA 1
ATOM 1283 C C . LEU A 1 165 ? -18.391 4.789 2.322 1 97.38 165 LEU A C 1
ATOM 1285 O O . LEU A 1 165 ? -18.156 3.658 2.756 1 97.38 165 LEU A O 1
ATOM 1289 N N . LEU A 1 166 ? -18.438 5.863 3.074 1 97.62 166 LEU A N 1
ATOM 1290 C CA . LEU A 1 166 ? -18.359 5.766 4.527 1 97.62 166 LEU A CA 1
ATOM 1291 C C . LEU A 1 166 ? -19.438 4.832 5.07 1 97.62 166 LEU A C 1
ATOM 1293 O O . LEU A 1 166 ? -19.156 4 5.938 1 97.62 166 LEU A O 1
ATOM 1297 N N . PHE A 1 167 ? -20.625 4.93 4.504 1 97.31 167 PHE A N 1
ATOM 1298 C CA . PHE A 1 167 ? -21.766 4.117 4.895 1 97.31 167 PHE A CA 1
ATOM 1299 C C . PHE A 1 167 ? -21.453 2.631 4.742 1 97.31 167 PHE A C 1
ATOM 1301 O O . PHE A 1 167 ? -21.812 1.828 5.613 1 97.31 167 PHE A O 1
ATOM 1308 N N . ASP A 1 168 ? -20.797 2.232 3.691 1 97.69 168 ASP A N 1
ATOM 1309 C CA . ASP A 1 168 ? -20.453 0.839 3.42 1 97.69 168 ASP A CA 1
ATOM 1310 C C . ASP A 1 168 ? -19.531 0.282 4.492 1 97.69 168 ASP A C 1
ATOM 1312 O O . ASP A 1 168 ? -19.688 -0.861 4.93 1 97.69 168 ASP A O 1
ATOM 1316 N N . HIS A 1 169 ? -18.562 1.06 4.859 1 97.75 169 HIS A N 1
ATOM 1317 C CA . HIS A 1 169 ? -17.625 0.625 5.879 1 97.75 169 HIS A CA 1
ATOM 1318 C C . HIS A 1 169 ? -18.297 0.507 7.242 1 97.75 169 HIS A C 1
ATOM 1320 O O . HIS A 1 169 ? -17.969 -0.385 8.031 1 97.75 169 HIS A O 1
ATOM 1326 N N . ILE A 1 170 ? -19.219 1.447 7.512 1 97.62 170 ILE A N 1
ATOM 1327 C CA . ILE A 1 170 ? -19.969 1.382 8.758 1 97.62 170 ILE A CA 1
ATOM 1328 C C . ILE A 1 170 ? -20.797 0.096 8.797 1 97.62 170 ILE A C 1
ATOM 1330 O O . ILE A 1 170 ? -20.828 -0.592 9.82 1 97.62 170 ILE A O 1
ATOM 1334 N N . LEU A 1 171 ? -21.422 -0.208 7.68 1 98.06 171 LEU A N 1
ATOM 1335 C CA . LEU A 1 171 ? -22.203 -1.438 7.594 1 98.06 171 LEU A CA 1
ATOM 1336 C C . LEU A 1 171 ? -21.328 -2.658 7.852 1 98.06 171 LEU A C 1
ATOM 1338 O O . LEU A 1 171 ? -21.766 -3.613 8.5 1 98.06 171 LEU A O 1
ATOM 1342 N N . ALA A 1 172 ? -20.125 -2.625 7.309 1 97.44 172 ALA A N 1
ATOM 1343 C CA . ALA A 1 172 ? -19.219 -3.746 7.488 1 97.44 172 ALA A CA 1
ATOM 1344 C C . ALA A 1 172 ? -18.891 -3.959 8.969 1 97.44 172 ALA A C 1
ATOM 1346 O O . ALA A 1 172 ? -18.969 -5.082 9.469 1 97.44 172 ALA A O 1
ATOM 1347 N N . ILE A 1 173 ? -18.562 -2.93 9.656 1 97 173 ILE A N 1
ATOM 1348 C CA . ILE A 1 173 ? -18.234 -3.027 11.078 1 97 173 ILE A CA 1
ATOM 1349 C C . ILE A 1 173 ? -19.469 -3.463 11.867 1 97 173 ILE A C 1
ATOM 1351 O O . ILE A 1 173 ? -19.375 -4.332 12.734 1 97 173 ILE A O 1
ATOM 1355 N N . ALA A 1 174 ? -20.625 -2.881 11.539 1 97.56 174 ALA A N 1
ATOM 1356 C CA . ALA A 1 174 ? -21.859 -3.176 12.242 1 97.56 174 ALA A CA 1
ATOM 1357 C C . ALA A 1 174 ? -22.266 -4.637 12.062 1 97.56 174 ALA A C 1
ATOM 1359 O O . ALA A 1 174 ? -22.844 -5.246 12.969 1 97.56 174 ALA A O 1
ATOM 1360 N N . SER A 1 175 ? -22 -5.172 10.891 1 97.31 175 SER A N 1
ATOM 1361 C CA . SER A 1 175 ? -22.359 -6.559 10.633 1 97.31 175 SER A CA 1
ATOM 1362 C C . SER A 1 175 ? -21.672 -7.504 11.617 1 97.31 175 SER A C 1
ATOM 1364 O O . SER A 1 175 ? -22.25 -8.531 12 1 97.31 175 SER A O 1
ATOM 1366 N N . CYS A 1 176 ? -20.5 -7.148 12.031 1 95.88 176 CYS A N 1
ATOM 1367 C CA . CYS A 1 176 ? -19.75 -7.977 12.961 1 95.88 176 CYS A CA 1
ATOM 1368 C C . CYS A 1 176 ? -20.328 -7.875 14.375 1 95.88 176 CYS A C 1
ATOM 1370 O O . CYS A 1 176 ? -20.156 -8.789 15.18 1 95.88 176 CYS A O 1
ATOM 1372 N N . ALA A 1 177 ? -21 -6.801 14.664 1 96.25 177 ALA A N 1
ATOM 1373 C CA . ALA A 1 177 ? -21.547 -6.586 15.992 1 96.25 177 ALA A CA 1
ATOM 1374 C C . ALA A 1 177 ? -22.844 -7.371 16.172 1 96.25 177 ALA A C 1
ATOM 1376 O O . ALA A 1 177 ? -23.297 -7.59 17.297 1 96.25 177 ALA A O 1
ATOM 1377 N N . ARG A 1 178 ? -23.5 -7.805 15.125 1 96.5 178 ARG A N 1
ATOM 1378 C CA . ARG A 1 178 ? -24.812 -8.461 15.156 1 96.5 178 ARG A CA 1
ATOM 1379 C C . ARG A 1 178 ? -24.781 -9.695 16.047 1 96.5 178 ARG A C 1
ATOM 1381 O O . ARG A 1 178 ? -25.75 -10.008 16.719 1 96.5 178 ARG A O 1
ATOM 1388 N N . GLN A 1 179 ? -23.703 -10.375 16.062 1 91.5 179 GLN A N 1
ATOM 1389 C CA . GLN A 1 179 ? -23.594 -11.633 16.781 1 91.5 179 GLN A CA 1
ATOM 1390 C C . GLN A 1 179 ? -23.656 -11.406 18.297 1 91.5 179 GLN A C 1
ATOM 1392 O O . GLN A 1 179 ? -24.031 -12.312 19.047 1 91.5 179 GLN A O 1
ATOM 1397 N N . ALA A 1 180 ? -23.312 -10.242 18.719 1 93.75 180 ALA A N 1
ATOM 1398 C CA . ALA A 1 180 ? -23.297 -9.945 20.156 1 93.75 180 ALA A CA 1
ATOM 1399 C C . ALA A 1 180 ? -24.703 -9.992 20.734 1 93.75 180 ALA A C 1
ATOM 1401 O O . ALA A 1 180 ? -24.875 -10.188 21.938 1 93.75 180 ALA A O 1
ATOM 1402 N N . PHE A 1 181 ? -25.75 -9.875 19.953 1 95.25 181 PHE A N 1
ATOM 1403 C CA . PHE A 1 181 ? -27.141 -9.859 20.406 1 95.25 181 PHE A CA 1
ATOM 1404 C C . PHE A 1 181 ? -27.672 -11.273 20.531 1 95.25 181 PHE A C 1
ATOM 1406 O O . PHE A 1 181 ? -28.734 -11.492 21.125 1 95.25 181 PHE A O 1
ATOM 1413 N N . GLN A 1 182 ? -27 -12.188 19.938 1 88.81 182 GLN A N 1
ATOM 1414 C CA . GLN A 1 182 ? -27.422 -13.586 19.969 1 88.81 182 GLN A CA 1
ATOM 1415 C C . GLN A 1 182 ? -28.875 -13.727 19.5 1 88.81 182 GLN A C 1
ATOM 1417 O O . GLN A 1 182 ? -29.25 -13.172 18.453 1 88.81 182 GLN A O 1
ATOM 1422 N N . ASP A 1 183 ? -29.719 -14.43 20.188 1 85.56 183 ASP A N 1
ATOM 1423 C CA . ASP A 1 183 ? -31.094 -14.672 19.734 1 85.56 183 ASP A CA 1
ATOM 1424 C C . ASP A 1 183 ? -32.062 -13.68 20.375 1 85.56 183 ASP A C 1
ATOM 1426 O O . ASP A 1 183 ? -33.281 -13.812 20.234 1 85.56 183 ASP A O 1
ATOM 1430 N N . GLN A 1 184 ? -31.469 -12.711 21.016 1 91.56 184 GLN A N 1
ATOM 1431 C CA . GLN A 1 184 ? -32.312 -11.688 21.625 1 91.56 184 GLN A CA 1
ATOM 1432 C C . GLN A 1 184 ? -32.344 -10.438 20.75 1 91.56 184 GLN A C 1
ATOM 1434 O O . GLN A 1 184 ? -31.344 -10.023 20.188 1 91.56 184 GLN A O 1
ATOM 1439 N N . GLY A 1 185 ? -33.531 -10.023 20.547 1 94.12 185 GLY A N 1
ATOM 1440 C CA . GLY A 1 185 ? -33.625 -8.766 19.828 1 94.12 185 GLY A CA 1
ATOM 1441 C C . GLY A 1 185 ? -32.875 -7.629 20.484 1 94.12 185 GLY A C 1
ATOM 1442 O O . GLY A 1 185 ? -32.438 -7.738 21.625 1 94.12 185 GLY A O 1
ATOM 1443 N N . GLY A 1 186 ? -32.688 -6.633 19.703 1 97.25 186 GLY A N 1
ATOM 1444 C CA . GLY A 1 186 ? -31.953 -5.508 20.25 1 97.25 186 GLY A CA 1
ATOM 1445 C C . GLY A 1 186 ? -31.75 -4.383 19.25 1 97.25 186 GLY A C 1
ATOM 1446 O O . GLY A 1 186 ? -32.188 -4.484 18.094 1 97.25 186 GLY A O 1
ATOM 1447 N N . LEU A 1 187 ? -31.172 -3.344 19.797 1 98.12 187 LEU A N 1
ATOM 1448 C CA . LEU A 1 187 ? -30.891 -2.135 19.031 1 98.12 187 LEU A CA 1
ATOM 1449 C C . LEU A 1 187 ? -29.406 -1.777 19.078 1 98.12 187 LEU A C 1
ATOM 1451 O O . LEU A 1 187 ? -28.797 -1.82 20.156 1 98.12 187 LEU A O 1
ATOM 1455 N N . PHE A 1 188 ? -28.859 -1.578 17.938 1 98 188 PHE A N 1
ATOM 1456 C CA . PHE A 1 188 ? -27.5 -1.089 17.828 1 98 188 PHE A CA 1
ATOM 1457 C C . PHE A 1 188 ? -27.469 0.266 17.141 1 98 188 PHE A C 1
ATOM 1459 O O . PHE A 1 188 ? -27.844 0.38 15.969 1 98 188 PHE A O 1
ATOM 1466 N N . ILE A 1 189 ? -27.016 1.288 17.844 1 97.94 189 ILE A N 1
ATOM 1467 C CA . ILE A 1 189 ? -27.016 2.646 17.312 1 97.94 189 ILE A CA 1
ATOM 1468 C C . ILE A 1 189 ? -25.594 3.076 16.969 1 97.94 189 ILE A C 1
ATOM 1470 O O . ILE A 1 189 ? -24.688 2.938 17.781 1 97.94 189 ILE A O 1
ATOM 1474 N N . MET A 1 190 ? -25.406 3.523 15.812 1 96.44 190 MET A N 1
ATOM 1475 C CA . MET A 1 190 ? -24.141 4.117 15.375 1 96.44 190 MET A CA 1
ATOM 1476 C C . MET A 1 190 ? -24.375 5.508 14.789 1 96.44 190 MET A C 1
ATOM 1478 O O . MET A 1 190 ? -25.516 5.922 14.586 1 96.44 190 MET A O 1
ATOM 1482 N N . THR A 1 191 ? -23.203 6.215 14.594 1 92.5 191 THR A N 1
ATOM 1483 C CA . THR A 1 191 ? -23.297 7.559 14.031 1 92.5 191 THR A CA 1
ATOM 1484 C C . THR A 1 191 ? -22.812 7.562 12.578 1 92.5 191 THR A C 1
ATOM 1486 O O . THR A 1 191 ? -21.938 6.789 12.211 1 92.5 191 THR A O 1
ATOM 1489 N N . GLY A 1 192 ? -23.375 8.438 11.82 1 92.62 192 GLY A N 1
ATOM 1490 C CA . GLY A 1 192 ? -23.078 8.445 10.391 1 92.62 192 GLY A CA 1
ATOM 1491 C C . GLY A 1 192 ? -21.828 9.227 10.047 1 92.62 192 GLY A C 1
ATOM 1492 O O . GLY A 1 192 ? -21.344 9.156 8.914 1 92.62 192 GLY A O 1
ATOM 1493 N N . ASP A 1 193 ? -21.156 9.938 10.977 1 91.69 193 ASP A N 1
ATOM 1494 C CA . ASP A 1 193 ? -20.016 10.758 10.617 1 91.69 193 ASP A CA 1
ATOM 1495 C C . ASP A 1 193 ? -18.719 10.203 11.227 1 91.69 193 ASP A C 1
ATOM 1497 O O . ASP A 1 193 ? -17.719 10.914 11.32 1 91.69 193 ASP A O 1
ATOM 1501 N N . VAL A 1 194 ? -18.766 8.984 11.703 1 93.06 194 VAL A N 1
ATOM 1502 C CA . VAL A 1 194 ? -17.594 8.367 12.312 1 93.06 194 VAL A CA 1
ATOM 1503 C C . VAL A 1 194 ? -17.422 6.953 11.758 1 93.06 194 VAL A C 1
ATOM 1505 O O . VAL A 1 194 ? -18.391 6.223 11.57 1 93.06 194 VAL A O 1
ATOM 1508 N N . LEU A 1 195 ? -16.219 6.605 11.445 1 94.88 195 LEU A N 1
ATOM 1509 C CA . LEU A 1 195 ? -15.867 5.215 11.188 1 94.88 195 LEU A CA 1
ATOM 1510 C C . LEU A 1 195 ? -15.102 4.621 12.367 1 94.88 195 LEU A C 1
ATOM 1512 O O . LEU A 1 195 ? -13.906 4.879 12.531 1 94.88 195 LEU A O 1
ATOM 1516 N N . PRO A 1 196 ? -15.812 3.922 13.18 1 94.44 196 PRO A N 1
ATOM 1517 C CA . PRO A 1 196 ? -15.148 3.254 14.305 1 94.44 196 PRO A CA 1
ATOM 1518 C C . PRO A 1 196 ? -14.492 1.935 13.906 1 94.44 196 PRO A C 1
ATOM 1520 O O . PRO A 1 196 ? -15.18 0.926 13.734 1 94.44 196 PRO A O 1
ATOM 1523 N N . CYS A 1 197 ? -13.266 1.897 13.812 1 92.62 197 CYS A N 1
ATOM 1524 C CA . CYS A 1 197 ? -12.57 0.682 13.391 1 92.62 197 CYS A CA 1
ATOM 1525 C C . CYS A 1 197 ? -12.117 -0.131 14.602 1 92.62 197 CYS A C 1
ATOM 1527 O O . CYS A 1 197 ? -11.109 0.192 15.227 1 92.62 197 CYS A O 1
ATOM 1529 N N . PHE A 1 198 ? -12.805 -1.138 14.914 1 91.56 198 PHE A N 1
ATOM 1530 C CA . PHE A 1 198 ? -12.453 -2.066 15.984 1 91.56 198 PHE A CA 1
ATOM 1531 C C . PHE A 1 198 ? -12.984 -3.463 15.68 1 91.56 198 PHE A C 1
ATOM 1533 O O . PHE A 1 198 ? -13.773 -3.646 14.75 1 91.56 198 PHE A O 1
ATOM 1540 N N . ASP A 1 199 ? -12.523 -4.426 16.344 1 89.88 199 ASP A N 1
ATOM 1541 C CA . ASP A 1 199 ? -12.977 -5.801 16.156 1 89.88 199 ASP A CA 1
ATOM 1542 C C . ASP A 1 199 ? -14.328 -6.027 16.828 1 89.88 199 ASP A C 1
ATOM 1544 O O . ASP A 1 199 ? -14.383 -6.52 17.953 1 89.88 199 ASP A O 1
ATOM 1548 N N . ALA A 1 200 ? -15.312 -5.812 16.125 1 92.5 200 ALA A N 1
ATOM 1549 C CA . ALA A 1 200 ? -16.672 -5.883 16.672 1 92.5 200 ALA A CA 1
ATOM 1550 C C . ALA A 1 200 ? -17.109 -7.332 16.875 1 92.5 200 ALA A C 1
ATOM 1552 O O . ALA A 1 200 ? -18.094 -7.602 17.562 1 92.5 200 ALA A O 1
ATOM 1553 N N . PHE A 1 201 ? -16.359 -8.297 16.453 1 87.94 201 PHE A N 1
ATOM 1554 C CA . PHE A 1 201 ? -16.641 -9.703 16.672 1 87.94 201 PHE A CA 1
ATOM 1555 C C . PHE A 1 201 ? -16.5 -10.062 18.141 1 87.94 201 PHE A C 1
ATOM 1557 O O . PHE A 1 201 ? -17.172 -10.977 18.641 1 87.94 201 PHE A O 1
ATOM 1564 N N . LYS A 1 202 ? -15.68 -9.32 18.75 1 88.25 202 LYS A N 1
ATOM 1565 C CA . LYS A 1 202 ? -15.359 -9.633 20.141 1 88.25 202 LYS A CA 1
ATOM 1566 C C . LYS A 1 202 ? -16.297 -8.898 21.094 1 88.25 202 LYS A C 1
ATOM 1568 O O . LYS A 1 202 ? -16.266 -9.125 22.297 1 88.25 202 LYS A O 1
ATOM 1573 N N . MET A 1 203 ? -17.141 -8.141 20.531 1 92 203 MET A N 1
ATOM 1574 C CA . MET A 1 203 ? -18.031 -7.328 21.359 1 92 203 MET A CA 1
ATOM 1575 C C . MET A 1 203 ? -18.969 -8.211 22.172 1 92 203 MET A C 1
ATOM 1577 O O . MET A 1 203 ? -19.531 -9.188 21.656 1 92 203 MET A O 1
ATOM 1581 N N . THR A 1 204 ? -19.078 -7.953 23.453 1 91.31 204 THR A N 1
ATOM 1582 C CA . THR A 1 204 ? -20 -8.633 24.375 1 91.31 204 THR A CA 1
ATOM 1583 C C . THR A 1 204 ? -20.969 -7.633 24.984 1 91.31 204 THR A C 1
ATOM 1585 O O . THR A 1 204 ? -20.578 -6.555 25.422 1 91.31 204 THR A O 1
ATOM 1588 N N . LEU A 1 205 ? -22.219 -8.023 24.969 1 93.12 205 LEU A N 1
ATOM 1589 C CA . LEU A 1 205 ? -23.266 -7.152 25.5 1 93.12 205 LEU A CA 1
ATOM 1590 C C . LEU A 1 205 ? -23.875 -7.758 26.766 1 93.12 205 LEU A C 1
ATOM 1592 O O . LEU A 1 205 ? -24.078 -8.969 26.844 1 93.12 205 LEU A O 1
ATOM 1596 N N . PRO A 1 206 ? -24.062 -6.918 27.734 1 91.69 206 PRO A N 1
ATOM 1597 C CA . PRO A 1 206 ? -24.766 -7.41 28.938 1 91.69 206 PRO A CA 1
ATOM 1598 C C . PRO A 1 206 ? -26.219 -7.773 28.656 1 91.69 206 PRO A C 1
ATOM 1600 O O . PRO A 1 206 ? -26.812 -7.273 27.703 1 91.69 206 PRO A O 1
ATOM 1603 N N . GLU A 1 207 ? -26.75 -8.609 29.562 1 91.12 207 GLU A N 1
ATOM 1604 C CA . GLU A 1 207 ? -28.141 -9.031 29.406 1 91.12 207 GLU A CA 1
ATOM 1605 C C . GLU A 1 207 ? -29.094 -7.98 29.969 1 91.12 207 GLU A C 1
ATOM 1607 O O . GLU A 1 207 ? -28.844 -7.398 31.016 1 91.12 207 GLU A O 1
ATOM 1612 N N . ASP A 1 208 ? -30.141 -7.711 29.297 1 93.94 208 ASP A N 1
ATOM 1613 C CA . ASP A 1 208 ? -31.25 -6.867 29.703 1 93.94 208 ASP A CA 1
ATOM 1614 C C . ASP A 1 208 ? -30.781 -5.461 30.047 1 93.94 208 ASP A C 1
ATOM 1616 O O . ASP A 1 208 ? -31.25 -4.859 31.016 1 93.94 208 ASP A O 1
ATOM 1620 N N . ALA A 1 209 ? -29.812 -5.016 29.312 1 95.62 209 ALA A N 1
ATOM 1621 C CA . ALA A 1 209 ? -29.219 -3.727 29.656 1 95.62 209 ALA A CA 1
ATOM 1622 C C . ALA A 1 209 ? -28.828 -2.947 28.391 1 95.62 209 ALA A C 1
ATOM 1624 O O . ALA A 1 209 ? -28.828 -3.498 27.297 1 95.62 209 ALA A O 1
ATOM 1625 N N . ALA A 1 210 ? -28.594 -1.694 28.625 1 96.81 210 ALA A N 1
ATOM 1626 C CA . ALA A 1 210 ? -27.969 -0.865 27.594 1 96.81 210 ALA A CA 1
ATOM 1627 C C . ALA A 1 210 ? -26.453 -0.864 27.734 1 96.81 210 ALA A C 1
ATOM 1629 O O . ALA A 1 210 ? -25.922 -1.185 28.797 1 96.81 210 ALA A O 1
ATOM 1630 N N . SER A 1 211 ? -25.828 -0.666 26.672 1 96.31 211 SER A N 1
ATOM 1631 C CA . SER A 1 211 ? -24.375 -0.632 26.672 1 96.31 211 SER A CA 1
ATOM 1632 C C . SER A 1 211 ? -23.844 0.476 25.781 1 96.31 211 SER A C 1
ATOM 1634 O O . SER A 1 211 ? -24.484 0.844 24.797 1 96.31 211 SER A O 1
ATOM 1636 N N . ILE A 1 212 ? -22.719 1.06 26.172 1 95.81 212 ILE A N 1
ATOM 1637 C CA . ILE A 1 212 ? -22.047 2.066 25.359 1 95.81 212 ILE A CA 1
ATOM 1638 C C . ILE A 1 212 ? -20.609 1.636 25.094 1 95.81 212 ILE A C 1
ATOM 1640 O O . ILE A 1 212 ? -19.922 1.146 26 1 95.81 212 ILE A O 1
ATOM 1644 N N . VAL A 1 213 ? -20.188 1.725 23.828 1 94.94 213 VAL A N 1
ATOM 1645 C CA . VAL A 1 213 ? -18.797 1.403 23.484 1 94.94 213 VAL A CA 1
ATOM 1646 C C . VAL A 1 213 ? -17.891 2.59 23.812 1 94.94 213 VAL A C 1
ATOM 1648 O O . VAL A 1 213 ? -18.203 3.732 23.484 1 94.94 213 VAL A O 1
ATOM 1651 N N . THR A 1 214 ? -16.812 2.338 24.516 1 93.62 214 THR A N 1
ATOM 1652 C CA . THR A 1 214 ? -15.898 3.402 24.906 1 93.62 214 THR A CA 1
ATOM 1653 C C . THR A 1 214 ? -14.469 3.068 24.5 1 93.62 214 THR A C 1
ATOM 1655 O O . THR A 1 214 ? -14.164 1.923 24.172 1 93.62 214 THR A O 1
ATOM 1658 N N . VAL A 1 215 ? -13.695 4.074 24.469 1 90.06 215 VAL A N 1
ATOM 1659 C CA . VAL A 1 215 ? -12.273 3.941 24.188 1 90.06 215 VAL A CA 1
ATOM 1660 C C . VAL A 1 215 ? -11.484 4.926 25.031 1 90.06 215 VAL A C 1
ATOM 1662 O O . VAL A 1 215 ? -11.922 6.055 25.266 1 90.06 215 VAL A O 1
ATOM 1665 N N . PRO A 1 216 ? -10.406 4.469 25.547 1 84.38 216 PRO A N 1
ATOM 1666 C CA . PRO A 1 216 ? -9.594 5.402 26.328 1 84.38 216 PRO A CA 1
ATOM 1667 C C . PRO A 1 216 ? -9.008 6.535 25.484 1 84.38 216 PRO A C 1
ATOM 1669 O O . PRO A 1 216 ? -8.508 6.289 24.391 1 84.38 216 PRO A O 1
ATOM 1672 N N . ILE A 1 217 ? -9.18 7.684 25.938 1 81.06 217 ILE A N 1
ATOM 1673 C CA . ILE A 1 217 ? -8.625 8.844 25.25 1 81.06 217 ILE A CA 1
ATOM 1674 C C . ILE A 1 217 ? -7.891 9.742 26.234 1 81.06 217 ILE A C 1
ATOM 1676 O O . ILE A 1 217 ? -8.078 9.625 27.453 1 81.06 217 ILE A O 1
ATOM 1680 N N . THR A 1 218 ? -7.168 10.68 25.766 1 73.38 218 THR A N 1
ATOM 1681 C CA . THR A 1 218 ? -6.398 11.602 26.594 1 73.38 218 THR A CA 1
ATOM 1682 C C . THR A 1 218 ? -7.281 12.734 27.125 1 73.38 218 THR A C 1
ATOM 1684 O O . THR A 1 218 ? -8.375 12.961 26.594 1 73.38 218 THR A O 1
ATOM 1687 N N . LEU A 1 219 ? -6.844 13.383 28.125 1 72.56 219 LEU A N 1
ATOM 1688 C CA . LEU A 1 219 ? -7.625 14.391 28.828 1 72.56 219 LEU A CA 1
ATOM 1689 C C . LEU A 1 219 ? -7.93 15.578 27.922 1 72.56 219 LEU A C 1
ATOM 1691 O O . LEU A 1 219 ? -8.977 16.219 28.062 1 72.56 219 LEU A O 1
ATOM 1695 N N . ASP A 1 220 ? -7.055 15.812 27.047 1 68.75 220 ASP A N 1
ATOM 1696 C CA . ASP A 1 220 ? -7.258 16.953 26.156 1 68.75 220 ASP A CA 1
ATOM 1697 C C . ASP A 1 220 ? -8.43 16.719 25.219 1 68.75 220 ASP A C 1
ATOM 1699 O O . ASP A 1 220 ? -9.164 17.641 24.875 1 68.75 220 ASP A O 1
ATOM 1703 N N . ILE A 1 221 ? -8.609 15.508 24.781 1 73.19 221 ILE A N 1
ATOM 1704 C CA . ILE A 1 221 ? -9.719 15.156 23.922 1 73.19 221 ILE A CA 1
ATOM 1705 C C . ILE A 1 221 ? -11.008 15.086 24.734 1 73.19 221 ILE A C 1
ATOM 1707 O O . ILE A 1 221 ? -12.086 15.445 24.234 1 73.19 221 ILE A O 1
ATOM 1711 N N . ALA A 1 222 ? -10.836 14.648 25.953 1 78 222 ALA A N 1
ATOM 1712 C CA . ALA A 1 222 ? -11.977 14.438 26.844 1 78 222 ALA A CA 1
ATOM 1713 C C . ALA A 1 222 ? -12.734 15.734 27.078 1 78 222 ALA A C 1
ATOM 1715 O O . ALA A 1 222 ? -13.961 15.734 27.219 1 78 222 ALA A O 1
ATOM 1716 N N . SER A 1 223 ? -12.031 16.766 27.047 1 75.88 223 SER A N 1
ATOM 1717 C CA . SER A 1 223 ? -12.641 18.047 27.391 1 75.88 223 SER A CA 1
ATOM 1718 C C . SER A 1 223 ? -13.625 18.5 26.312 1 75.88 223 SER A C 1
ATOM 1720 O O . SER A 1 223 ? -14.484 19.344 26.562 1 75.88 223 SER A O 1
ATOM 1722 N N . ASN A 1 224 ? -13.492 17.906 25.109 1 72.19 224 ASN A N 1
ATOM 1723 C CA . ASN A 1 224 ? -14.352 18.344 24.016 1 72.19 224 ASN A CA 1
ATOM 1724 C C . ASN A 1 224 ? -15.367 17.266 23.641 1 72.19 224 ASN A C 1
ATOM 1726 O O . ASN A 1 224 ? -16.062 17.391 22.641 1 72.19 224 ASN A O 1
ATOM 1730 N N . HIS A 1 225 ? -15.445 16.266 24.438 1 80.75 225 HIS A N 1
ATOM 1731 C CA . HIS A 1 225 ? -16.328 15.156 24.094 1 80.75 225 HIS A CA 1
ATOM 1732 C C . HIS A 1 225 ? -17.016 14.609 25.344 1 80.75 225 HIS A C 1
ATOM 1734 O O . HIS A 1 225 ? -16.844 15.141 26.438 1 80.75 225 HIS A O 1
ATOM 1740 N N . GLY A 1 226 ? -17.891 13.648 25.094 1 86.88 226 GLY A N 1
ATOM 1741 C CA . GLY A 1 226 ? -18.5 12.938 26.203 1 86.88 226 GLY A CA 1
ATOM 1742 C C . GLY A 1 226 ? -17.578 11.93 26.844 1 86.88 226 GLY A C 1
ATOM 1743 O O . GLY A 1 226 ? -16.797 11.266 26.172 1 86.88 226 GLY A O 1
ATOM 1744 N N . VAL A 1 227 ? -17.609 11.969 28.188 1 92.06 227 VAL A N 1
ATOM 1745 C CA . VAL A 1 227 ? -16.781 11.055 28.953 1 92.06 227 VAL A CA 1
ATOM 1746 C C . VAL A 1 227 ? -17.656 10.133 29.797 1 92.06 227 VAL A C 1
ATOM 1748 O O . VAL A 1 227 ? -18.641 10.578 30.391 1 92.06 227 VAL A O 1
ATOM 1751 N N . ILE A 1 228 ? -17.297 8.922 29.797 1 94.12 228 ILE A N 1
ATOM 1752 C CA . ILE A 1 228 ? -18.031 7.918 30.562 1 94.12 228 ILE A CA 1
ATOM 1753 C C . ILE A 1 228 ? -17.25 7.555 31.828 1 94.12 228 ILE A C 1
ATOM 1755 O O . ILE A 1 228 ? -16.062 7.262 31.766 1 94.12 228 ILE A O 1
ATOM 1759 N N . VAL A 1 229 ? -17.922 7.625 32.969 1 94.06 229 VAL A N 1
ATOM 1760 C CA . VAL A 1 229 ? -17.328 7.23 34.219 1 94.06 229 VAL A CA 1
ATOM 1761 C C . VAL A 1 229 ? -17.828 5.84 34.625 1 94.06 229 VAL A C 1
ATOM 1763 O O . VAL A 1 229 ? -19.031 5.605 34.688 1 94.06 229 VAL A O 1
ATOM 1766 N N . THR A 1 230 ? -16.938 4.938 34.812 1 92.25 230 THR A N 1
ATOM 1767 C CA . THR A 1 230 ? -17.328 3.561 35.094 1 92.25 230 THR A CA 1
ATOM 1768 C C . THR A 1 230 ? -16.891 3.168 36.531 1 92.25 230 THR A C 1
ATOM 1770 O O . THR A 1 230 ? -16.078 3.857 37.125 1 92.25 230 THR A O 1
ATOM 1773 N N . SER A 1 231 ? -17.578 2.148 36.969 1 86 231 SER A N 1
ATOM 1774 C CA . SER A 1 231 ? -17.156 1.551 38.25 1 86 231 SER A CA 1
ATOM 1775 C C . SER A 1 231 ? -15.828 0.824 38.094 1 86 231 SER A C 1
ATOM 1777 O O . SER A 1 231 ? -15.469 0.394 37 1 86 231 SER A O 1
ATOM 1779 N N . LYS A 1 232 ? -14.93 0.968 39.062 1 69.69 232 LYS A N 1
ATOM 1780 C CA . LYS A 1 232 ? -13.586 0.389 39.031 1 69.69 232 LYS A CA 1
ATOM 1781 C C . LYS A 1 232 ? -13.648 -1.128 38.875 1 69.69 232 LYS A C 1
ATOM 1783 O O . LYS A 1 232 ? -14.406 -1.801 39.562 1 69.69 232 LYS A O 1
ATOM 1788 N N . SER A 1 233 ? -13.609 -1.581 37.719 1 59.03 233 SER A N 1
ATOM 1789 C CA . SER A 1 233 ? -13.578 -3.027 37.531 1 59.03 233 SER A CA 1
ATOM 1790 C C . SER A 1 233 ? -12.141 -3.531 37.406 1 59.03 233 SER A C 1
ATOM 1792 O O . SER A 1 233 ? -11.281 -2.824 36.875 1 59.03 233 SER A O 1
ATOM 1794 N N . GLU A 1 234 ? -11.648 -4.52 38.219 1 48.66 234 GLU A N 1
ATOM 1795 C CA . GLU A 1 234 ? -10.32 -5.105 38.406 1 48.66 234 GLU A CA 1
ATOM 1796 C C . GLU A 1 234 ? -9.797 -5.695 37.125 1 48.66 234 GLU A C 1
ATOM 1798 O O . GLU A 1 234 ? -8.609 -6.027 37 1 48.66 234 GLU A O 1
ATOM 1803 N N . SER A 1 235 ? -10.523 -6.367 36.156 1 47.25 235 SER A N 1
ATOM 1804 C CA . SER A 1 235 ? -9.883 -7.441 35.406 1 47.25 235 SER A CA 1
ATOM 1805 C C . SER A 1 235 ? -9.289 -6.922 34.125 1 47.25 235 SER A C 1
ATOM 1807 O O . SER A 1 235 ? -10.016 -6.465 33.219 1 47.25 235 SER A O 1
ATOM 1809 N N . LEU A 1 236 ? -8.062 -6.512 34.125 1 47.78 236 LEU A N 1
ATOM 1810 C CA . LEU A 1 236 ? -7.23 -5.969 33.062 1 47.78 236 LEU A CA 1
ATOM 1811 C C . LEU A 1 236 ? -6.906 -7.043 32.031 1 47.78 236 LEU A C 1
ATOM 1813 O O . LEU A 1 236 ? -6.086 -6.824 31.125 1 47.78 236 LEU A O 1
ATOM 1817 N N . ALA A 1 237 ? -7.199 -8.305 32.094 1 44.84 237 ALA A N 1
ATOM 1818 C CA . ALA A 1 237 ? -6.5 -9.305 31.281 1 44.84 237 ALA A CA 1
ATOM 1819 C C . ALA A 1 237 ? -6.926 -9.234 29.812 1 44.84 237 ALA A C 1
ATOM 1821 O O . ALA A 1 237 ? -6.266 -9.797 28.938 1 44.84 237 ALA A O 1
ATOM 1822 N N . GLU A 1 238 ? -8.227 -8.719 29.422 1 57.22 238 GLU A N 1
ATOM 1823 C CA . GLU A 1 238 ? -8.719 -8.859 28.062 1 57.22 238 GLU A CA 1
ATOM 1824 C C . GLU A 1 238 ? -8.641 -7.531 27.297 1 57.22 238 GLU A C 1
ATOM 1826 O O . GLU A 1 238 ? -8.469 -6.473 27.922 1 57.22 238 GLU A O 1
ATOM 1831 N N . SER A 1 239 ? -8.586 -7.613 25.938 1 61.22 239 SER A N 1
ATOM 1832 C CA . SER A 1 239 ? -8.555 -6.465 25.047 1 61.22 239 SER A CA 1
ATOM 1833 C C . SER A 1 239 ? -9.789 -5.59 25.219 1 61.22 239 SER A C 1
ATOM 1835 O O . SER A 1 239 ? -9.922 -4.547 24.578 1 61.22 239 SER A O 1
ATOM 1837 N N . TYR A 1 240 ? -10.828 -5.996 26.078 1 71.12 240 TYR A N 1
ATOM 1838 C CA . TYR A 1 240 ? -12.008 -5.191 26.359 1 71.12 240 TYR A CA 1
ATOM 1839 C C . TYR A 1 240 ? -12.492 -5.43 27.797 1 71.12 240 TYR A C 1
ATOM 1841 O O . TYR A 1 240 ? -12.078 -6.395 28.438 1 71.12 240 TYR A O 1
ATOM 1849 N N . THR A 1 241 ? -13.203 -4.492 28.375 1 75.75 241 THR A N 1
ATOM 1850 C CA . THR A 1 241 ? -13.812 -4.605 29.703 1 75.75 241 THR A CA 1
ATOM 1851 C C . THR A 1 241 ? -15.266 -4.129 29.672 1 75.75 241 THR A C 1
ATOM 1853 O O . THR A 1 241 ? -15.617 -3.242 28.891 1 75.75 241 THR A O 1
ATOM 1856 N N . VAL A 1 242 ? -16.078 -4.844 30.359 1 85 242 VAL A N 1
ATOM 1857 C CA . VAL A 1 242 ? -17.469 -4.43 30.547 1 85 242 VAL A CA 1
ATOM 1858 C C . VAL A 1 242 ? -17.688 -3.984 32 1 85 242 VAL A C 1
ATOM 1860 O O . VAL A 1 242 ? -17.422 -4.742 32.938 1 85 242 VAL A O 1
ATOM 1863 N N . SER A 1 243 ? -18.031 -2.703 32.094 1 90.56 243 SER A N 1
ATOM 1864 C CA . SER A 1 243 ? -18.188 -2.141 33.438 1 90.56 243 SER A CA 1
ATOM 1865 C C . SER A 1 243 ? -19.453 -1.312 33.562 1 90.56 243 SER A C 1
ATOM 1867 O O . SER A 1 243 ? -19.953 -0.782 32.562 1 90.56 243 SER A O 1
ATOM 1869 N N . LEU A 1 244 ? -19.984 -1.276 34.781 1 93.19 244 LEU A N 1
ATOM 1870 C CA . LEU A 1 244 ? -21.172 -0.467 35.031 1 93.19 244 LEU A CA 1
ATOM 1871 C C . LEU A 1 244 ? -20.859 1.02 34.906 1 93.19 244 LEU A C 1
ATOM 1873 O O . LEU A 1 244 ? -19.812 1.479 35.375 1 93.19 244 LEU A O 1
ATOM 1877 N N . VAL A 1 245 ? -21.781 1.795 34.219 1 95.06 245 VAL A N 1
ATOM 1878 C CA . VAL A 1 245 ? -21.594 3.232 34.062 1 95.06 245 VAL A CA 1
ATOM 1879 C C . VAL A 1 245 ? -22.109 3.965 35.281 1 95.06 245 VAL A C 1
ATOM 1881 O O . VAL A 1 245 ? -23.297 3.889 35.625 1 95.06 245 VAL A O 1
ATOM 1884 N N . ASN A 1 246 ? -21.25 4.703 35.906 1 94.06 246 ASN A N 1
ATOM 1885 C CA . ASN A 1 246 ? -21.594 5.414 37.125 1 94.06 246 ASN A CA 1
ATOM 1886 C C . ASN A 1 246 ? -22.062 6.836 36.844 1 94.06 246 ASN A C 1
ATOM 1888 O O . ASN A 1 246 ? -22.844 7.41 37.594 1 94.06 246 ASN A O 1
ATOM 1892 N N . ASP A 1 247 ? -21.516 7.352 35.812 1 93.88 247 ASP A N 1
ATOM 1893 C CA . ASP A 1 247 ? -21.844 8.734 35.5 1 93.88 247 ASP A CA 1
ATOM 1894 C C . ASP A 1 247 ? -21.531 9.07 34.031 1 93.88 247 ASP A C 1
ATOM 1896 O O . ASP A 1 247 ? -20.812 8.328 33.375 1 93.88 247 ASP A O 1
ATOM 1900 N N . LEU A 1 248 ? -22.188 10.102 33.562 1 93.5 248 LEU A N 1
ATOM 1901 C CA . LEU A 1 248 ? -21.984 10.641 32.219 1 93.5 248 LEU A CA 1
ATOM 1902 C C . LEU A 1 248 ? -21.562 12.102 32.281 1 93.5 248 LEU A C 1
ATOM 1904 O O . LEU A 1 248 ? -22.25 12.938 32.875 1 93.5 248 LEU A O 1
ATOM 1908 N N . LEU A 1 249 ? -20.438 12.359 31.703 1 91.75 249 LEU A N 1
ATOM 1909 C CA . LEU A 1 249 ? -19.969 13.742 31.688 1 91.75 249 LEU A CA 1
ATOM 1910 C C . LEU A 1 249 ? -19.938 14.281 30.266 1 91.75 249 LEU A C 1
ATOM 1912 O O . LEU A 1 249 ? -19.656 13.547 29.312 1 91.75 249 LEU A O 1
ATOM 1916 N N . GLN A 1 250 ? -20.344 15.453 30.062 1 85.81 250 GLN A N 1
ATOM 1917 C CA . GLN A 1 250 ? -20.297 16.109 28.75 1 85.81 250 GLN A CA 1
ATOM 1918 C C . GLN A 1 250 ? -19.328 17.281 28.766 1 85.81 250 GLN A C 1
ATOM 1920 O O . GLN A 1 250 ? -19.562 18.281 29.438 1 85.81 250 GLN A O 1
ATOM 1925 N N . LYS A 1 251 ? -18.328 17.203 27.969 1 81.5 251 LYS A N 1
ATOM 1926 C CA . LYS A 1 251 ? -17.281 18.219 27.844 1 81.5 251 LYS A CA 1
ATOM 1927 C C . LYS A 1 251 ? -16.781 18.672 29.219 1 81.5 251 LYS A C 1
ATOM 1929 O O . LYS A 1 251 ? -16.781 19.875 29.516 1 81.5 251 LYS A O 1
ATOM 1934 N N . PRO A 1 252 ? -16.344 17.703 29.984 1 85.94 252 PRO A N 1
ATOM 1935 C CA . PRO A 1 252 ? -15.922 18.031 31.359 1 85.94 252 PRO A CA 1
ATOM 1936 C C . PRO A 1 252 ? -14.594 18.781 31.406 1 85.94 252 PRO A C 1
ATOM 1938 O O . PRO A 1 252 ? -13.758 18.625 30.5 1 85.94 252 PRO A O 1
ATOM 1941 N N . THR A 1 253 ? -14.469 19.609 32.375 1 82.62 253 THR A N 1
ATOM 1942 C CA . THR A 1 253 ? -13.164 20.188 32.656 1 82.62 253 THR A CA 1
ATOM 1943 C C . THR A 1 253 ? -12.266 19.172 33.375 1 82.62 253 THR A C 1
ATOM 1945 O O . THR A 1 253 ? -12.742 18.141 33.844 1 82.62 253 THR A O 1
ATOM 1948 N N . VAL A 1 254 ? -11.055 19.5 33.5 1 77.69 254 VAL A N 1
ATOM 1949 C CA . VAL A 1 254 ? -10.109 18.609 34.156 1 77.69 254 VAL A CA 1
ATOM 1950 C C . VAL A 1 254 ? -10.5 18.453 35.625 1 77.69 254 VAL A C 1
ATOM 1952 O O . VAL A 1 254 ? -10.383 17.359 36.188 1 77.69 254 VAL A O 1
ATOM 1955 N N . GLU A 1 255 ? -10.922 19.516 36.219 1 82.44 255 GLU A N 1
ATOM 1956 C CA . GLU A 1 255 ? -11.359 19.469 37.625 1 82.44 255 GLU A CA 1
ATOM 1957 C C . GLU A 1 255 ? -12.555 18.547 37.781 1 82.44 255 GLU A C 1
ATOM 1959 O O . GLU A 1 255 ? -12.625 17.781 38.781 1 82.44 255 GLU A O 1
ATOM 1964 N N . ASP A 1 256 ? -13.43 18.594 36.844 1 89.31 256 ASP A N 1
ATOM 1965 C CA . ASP A 1 256 ? -14.602 17.703 36.844 1 89.31 256 ASP A CA 1
ATOM 1966 C C . ASP A 1 256 ? -14.18 16.25 36.75 1 89.31 256 ASP A C 1
ATOM 1968 O O . ASP A 1 256 ? -14.773 15.375 37.406 1 89.31 256 ASP A O 1
ATOM 1972 N N . LEU A 1 257 ? -13.266 16.062 35.969 1 86.94 257 LEU A N 1
ATOM 1973 C CA . LEU A 1 257 ? -12.805 14.703 35.719 1 86.94 257 LEU A CA 1
ATOM 1974 C C . LEU A 1 257 ? -12.219 14.094 36.969 1 86.94 257 LEU A C 1
ATOM 1976 O O . LEU A 1 257 ? -12.422 12.906 37.25 1 86.94 257 LEU A O 1
ATOM 1980 N N . VAL A 1 258 ? -11.5 14.922 37.688 1 82.56 258 VAL A N 1
ATOM 1981 C CA . VAL A 1 258 ? -10.883 14.453 38.938 1 82.56 258 VAL A CA 1
ATOM 1982 C C . VAL A 1 258 ? -11.953 14.258 40 1 82.56 258 VAL A C 1
ATOM 1984 O O . VAL A 1 258 ? -11.984 13.227 40.656 1 82.56 258 VAL A O 1
ATOM 1987 N N . LYS A 1 259 ? -12.82 15.188 40.094 1 88 259 LYS A N 1
ATOM 1988 C CA . LYS A 1 259 ? -13.859 15.164 41.125 1 88 259 LYS A CA 1
ATOM 1989 C C . LYS A 1 259 ? -14.789 13.969 40.938 1 88 259 LYS A C 1
ATOM 1991 O O . LYS A 1 259 ? -15.25 13.383 41.906 1 88 259 LYS A O 1
ATOM 1996 N N . LYS A 1 260 ? -15.023 13.633 39.719 1 91.12 260 LYS A N 1
ATOM 1997 C CA . LYS A 1 260 ? -15.984 12.57 39.438 1 91.12 260 LYS A CA 1
ATOM 1998 C C . LYS A 1 260 ? -15.281 11.234 39.219 1 91.12 260 LYS A C 1
ATOM 2000 O O . LYS A 1 260 ? -15.891 10.273 38.75 1 91.12 260 LYS A O 1
ATOM 2005 N N . ASP A 1 261 ? -14.062 11.164 39.438 1 86.94 261 ASP A N 1
ATOM 2006 C CA . ASP A 1 261 ? -13.258 9.945 39.344 1 86.94 261 ASP A CA 1
ATOM 2007 C C . ASP A 1 261 ? -13.32 9.367 37.938 1 86.94 261 ASP A C 1
ATOM 2009 O O . ASP A 1 261 ? -13.539 8.164 37.75 1 86.94 261 ASP A O 1
ATOM 2013 N N . ALA A 1 262 ? -13.219 10.211 37 1 90.06 262 ALA A N 1
ATOM 2014 C CA . ALA A 1 262 ? -13.336 9.812 35.594 1 90.06 262 ALA A CA 1
ATOM 2015 C C . ALA A 1 262 ? -11.977 9.383 35.031 1 90.06 262 ALA A C 1
ATOM 2017 O O . ALA A 1 262 ? -11.906 8.734 34 1 90.06 262 ALA A O 1
ATOM 2018 N N . ILE A 1 263 ? -10.891 9.688 35.75 1 83.75 263 ILE A N 1
ATOM 2019 C CA . ILE A 1 263 ? -9.547 9.406 35.281 1 83.75 263 ILE A CA 1
ATOM 2020 C C . ILE A 1 263 ? -9.148 7.98 35.656 1 83.75 263 ILE A C 1
ATOM 2022 O O . ILE A 1 263 ? -9.211 7.617 36.844 1 83.75 263 ILE A O 1
ATOM 2026 N N . LEU A 1 264 ? -8.844 7.219 34.656 1 81.44 264 LEU A N 1
ATOM 2027 C CA . LEU A 1 264 ? -8.414 5.84 34.875 1 81.44 264 LEU A CA 1
ATOM 2028 C C . LEU A 1 264 ? -7.031 5.793 35.5 1 81.44 264 LEU A C 1
ATOM 2030 O O . LEU A 1 264 ? -6.383 6.832 35.656 1 81.44 264 LEU A O 1
ATOM 2034 N N . HIS A 1 265 ? -6.629 4.531 35.812 1 70.5 265 HIS A N 1
ATOM 2035 C CA . HIS A 1 265 ? -5.336 4.34 36.438 1 70.5 265 HIS A CA 1
ATOM 2036 C C . HIS A 1 265 ? -4.195 4.773 35.531 1 70.5 265 HIS A C 1
ATOM 2038 O O . HIS A 1 265 ? -3.146 5.211 36 1 70.5 265 HIS A O 1
ATOM 2044 N N . ASP A 1 266 ? -4.512 4.66 34.281 1 67.56 266 ASP A N 1
ATOM 2045 C CA . ASP A 1 266 ? -3.449 5.004 33.344 1 67.56 266 ASP A CA 1
ATOM 2046 C C . ASP A 1 266 ? -3.506 6.484 32.969 1 67.56 266 ASP A C 1
ATOM 2048 O O . ASP A 1 266 ? -2.756 6.938 32.094 1 67.56 266 ASP A O 1
ATOM 2052 N N . GLY A 1 267 ? -4.328 7.289 33.625 1 70.81 267 GLY A N 1
ATOM 2053 C CA . GLY A 1 267 ? -4.41 8.727 33.375 1 70.81 267 GLY A CA 1
ATOM 2054 C C . GLY A 1 267 ? -5.363 9.102 32.281 1 70.81 267 GLY A C 1
ATOM 2055 O O . GLY A 1 267 ? -5.609 10.281 32.031 1 70.81 267 GLY A O 1
ATOM 2056 N N . ARG A 1 268 ? -5.848 8.188 31.625 1 83.19 268 ARG A N 1
ATOM 2057 C CA . ARG A 1 268 ? -6.785 8.453 30.531 1 83.19 268 ARG A CA 1
ATOM 2058 C C . ARG A 1 268 ? -8.227 8.43 31.047 1 83.19 268 ARG A C 1
ATOM 2060 O O . ARG A 1 268 ? -8.469 8.172 32.219 1 83.19 268 ARG A O 1
ATOM 2067 N N . THR A 1 269 ? -9.094 8.867 30.078 1 87.56 269 THR A N 1
ATOM 2068 C CA . THR A 1 269 ? -10.523 8.797 30.344 1 87.56 269 THR A CA 1
ATOM 2069 C C . THR A 1 269 ? -11.25 8.016 29.25 1 87.56 269 THR A C 1
ATOM 2071 O O . THR A 1 269 ? -10.656 7.703 28.219 1 87.56 269 THR A O 1
ATOM 2074 N N . LEU A 1 270 ? -12.477 7.648 29.484 1 91.19 270 LEU A N 1
ATOM 2075 C CA . LEU A 1 270 ? -13.242 6.871 28.516 1 91.19 270 LEU A CA 1
ATOM 2076 C C . LEU A 1 270 ? -14.117 7.777 27.656 1 91.19 270 LEU A C 1
ATOM 2078 O O . LEU A 1 270 ? -15 8.461 28.188 1 91.19 270 LEU A O 1
ATOM 2082 N N . LEU A 1 271 ? -13.859 7.719 26.406 1 90.56 271 LEU A N 1
ATOM 2083 C CA . LEU A 1 271 ? -14.602 8.523 25.438 1 90.56 271 LEU A CA 1
ATOM 2084 C C . LEU A 1 271 ? -15.953 7.883 25.125 1 90.56 271 LEU A C 1
ATOM 2086 O O . LEU A 1 271 ? -16.047 6.66 24.969 1 90.56 271 LEU A O 1
ATOM 2090 N N . ASP A 1 272 ? -16.922 8.703 25.047 1 91.19 272 ASP A N 1
ATOM 2091 C CA . ASP A 1 272 ? -18.188 8.305 24.469 1 91.19 272 ASP A CA 1
ATOM 2092 C C . ASP A 1 272 ? -18.094 8.234 22.938 1 91.19 272 ASP A C 1
ATOM 2094 O O . ASP A 1 272 ? -18.047 9.266 22.266 1 91.19 272 ASP A O 1
ATOM 2098 N N . THR A 1 273 ? -18.109 7.059 22.375 1 91.12 273 THR A N 1
ATOM 2099 C CA . THR A 1 273 ? -17.953 6.895 20.938 1 91.12 273 THR A CA 1
ATOM 2100 C C . THR A 1 273 ? -19.281 7.164 20.219 1 91.12 273 THR A C 1
ATOM 2102 O O . THR A 1 273 ? -19.297 7.34 19 1 91.12 273 THR A O 1
ATOM 2105 N N . GLY A 1 274 ? -20.344 7.207 20.984 1 91.75 274 GLY A N 1
ATOM 2106 C CA . GLY A 1 274 ? -21.672 7.379 20.391 1 91.75 274 GLY A CA 1
ATOM 2107 C C . GLY A 1 274 ? -22.281 6.074 19.938 1 91.75 274 GLY A C 1
ATOM 2108 O O . GLY A 1 274 ? -23.406 6.062 19.422 1 91.75 274 GLY A O 1
ATOM 2109 N N . ILE A 1 275 ? -21.641 4.965 20.094 1 96 275 ILE A N 1
ATOM 2110 C CA . ILE A 1 275 ? -22.172 3.648 19.766 1 96 275 ILE A CA 1
ATOM 2111 C C . ILE A 1 275 ? -22.906 3.066 20.969 1 96 275 ILE A C 1
ATOM 2113 O O . ILE A 1 275 ? -22.297 2.822 22.016 1 96 275 ILE A O 1
ATOM 2117 N N . ILE A 1 276 ? -24.156 2.887 20.844 1 97.06 276 ILE A N 1
ATOM 2118 C CA . ILE A 1 276 ? -25 2.465 21.953 1 97.06 276 ILE A CA 1
ATOM 2119 C C . ILE A 1 276 ? -25.797 1.227 21.562 1 97.06 276 ILE A C 1
ATOM 2121 O O . ILE A 1 276 ? -26.281 1.123 20.422 1 97.06 276 ILE A O 1
ATOM 2125 N N . SER A 1 277 ? -25.953 0.318 22.469 1 97.25 277 SER A N 1
ATOM 2126 C CA . SER A 1 277 ? -26.766 -0.868 22.234 1 97.25 277 SER A CA 1
ATOM 2127 C C . SER A 1 277 ? -27.781 -1.06 23.359 1 97.25 277 SER A C 1
ATOM 2129 O O . SER A 1 277 ? -27.594 -0.549 24.469 1 97.25 277 SER A O 1
ATOM 2131 N N . ALA A 1 278 ? -28.859 -1.558 23.078 1 97.5 278 ALA A N 1
ATOM 2132 C CA . ALA A 1 278 ? -29.875 -2.004 24.031 1 97.5 278 ALA A CA 1
ATOM 2133 C C . ALA A 1 278 ? -30.328 -3.422 23.703 1 97.5 278 ALA A C 1
ATOM 2135 O O . ALA A 1 278 ? -30.641 -3.736 22.547 1 97.5 278 ALA A O 1
ATOM 2136 N N . ARG A 1 279 ? -30.359 -4.211 24.703 1 96.12 279 ARG A N 1
ATOM 2137 C CA . ARG A 1 279 ? -30.688 -5.617 24.484 1 96.12 279 ARG A CA 1
ATOM 2138 C C . ARG A 1 279 ? -31.641 -6.125 25.562 1 96.12 279 ARG A C 1
ATOM 2140 O O . ARG A 1 279 ? -31.625 -5.633 26.703 1 96.12 279 ARG A O 1
ATOM 2147 N N . GLY A 1 280 ? -32.531 -7.023 25.297 1 94.44 280 GLY A N 1
ATOM 2148 C CA . GLY A 1 280 ? -33.438 -7.648 26.266 1 94.44 280 GLY A CA 1
ATOM 2149 C C . GLY A 1 280 ? -34.469 -6.699 26.812 1 94.44 280 GLY A C 1
ATOM 2150 O O . GLY A 1 280 ? -35.188 -6.043 26.062 1 94.44 280 GLY A O 1
ATOM 2151 N N . ARG A 1 281 ? -34.469 -6.574 28.094 1 95 281 ARG A N 1
ATOM 2152 C CA . ARG A 1 281 ? -35.5 -5.758 28.75 1 95 281 ARG A CA 1
ATOM 2153 C C . ARG A 1 281 ? -35.281 -4.277 28.453 1 95 281 ARG A C 1
ATOM 2155 O O . ARG A 1 281 ? -36.25 -3.523 28.328 1 95 281 ARG A O 1
ATOM 2162 N N . ALA A 1 282 ? -34.031 -3.93 28.453 1 96.81 282 ALA A N 1
ATOM 2163 C CA . ALA A 1 282 ? -33.75 -2.539 28.109 1 96.81 282 ALA A CA 1
ATOM 2164 C C . ALA A 1 282 ? -34.312 -2.195 26.734 1 96.81 282 ALA A C 1
ATOM 2166 O O . ALA A 1 282 ? -34.844 -1.099 26.516 1 96.81 282 ALA A O 1
ATOM 2167 N N . TRP A 1 283 ? -34.219 -3.123 25.797 1 97.5 283 TRP A N 1
ATOM 2168 C CA . TRP A 1 283 ? -34.719 -2.93 24.453 1 97.5 283 TRP A CA 1
ATOM 2169 C C . TRP A 1 283 ? -36.25 -2.967 24.438 1 97.5 283 TRP A C 1
ATOM 2171 O O . TRP A 1 283 ? -36.906 -2.115 23.828 1 97.5 283 TRP A O 1
ATOM 2181 N N . SER A 1 284 ? -36.812 -3.855 25.141 1 96.12 284 SER A N 1
ATOM 2182 C CA . SER A 1 284 ? -38.25 -3.967 25.203 1 96.12 284 SER A CA 1
ATOM 2183 C C . SER A 1 284 ? -38.875 -2.707 25.797 1 96.12 284 SER A C 1
ATOM 2185 O O . SER A 1 284 ? -39.906 -2.248 25.328 1 96.12 284 SER A O 1
ATOM 2187 N N . ASP A 1 285 ? -38.281 -2.166 26.844 1 96.75 285 ASP A N 1
ATOM 2188 C CA . ASP A 1 285 ? -38.75 -0.926 27.438 1 96.75 285 ASP A CA 1
ATOM 2189 C C . ASP A 1 285 ? -38.656 0.234 26.453 1 96.75 285 ASP A C 1
ATOM 2191 O O . ASP A 1 285 ? -39.562 1.078 26.406 1 96.75 285 ASP A O 1
ATOM 2195 N N . LEU A 1 286 ? -37.594 0.244 25.797 1 97.12 286 LEU A N 1
ATOM 2196 C CA . LEU A 1 286 ? -37.375 1.3 24.797 1 97.12 286 LEU A CA 1
ATOM 2197 C C . LEU A 1 286 ? -38.406 1.2 23.688 1 97.12 286 LEU A C 1
ATOM 2199 O O . LEU A 1 286 ? -38.906 2.219 23.203 1 97.12 286 LEU A O 1
ATOM 2203 N N . VAL A 1 287 ? -38.719 -0.019 23.203 1 97.38 287 VAL A N 1
ATOM 2204 C CA . VAL A 1 287 ? -39.719 -0.249 22.156 1 97.38 287 VAL A CA 1
ATOM 2205 C C . VAL A 1 287 ? -41.094 0.193 22.641 1 97.38 287 VAL A C 1
ATOM 2207 O O . VAL A 1 287 ? -41.844 0.836 21.906 1 97.38 287 VAL A O 1
ATOM 2210 N N . ALA A 1 288 ? -41.344 -0.141 23.844 1 95.88 288 ALA A N 1
ATOM 2211 C CA . ALA A 1 288 ? -42.625 0.26 24.422 1 95.88 288 ALA A CA 1
ATOM 2212 C C . ALA A 1 288 ? -42.781 1.779 24.453 1 95.88 288 ALA A C 1
ATOM 2214 O O . ALA A 1 288 ? -43.844 2.316 24.109 1 95.88 288 ALA A O 1
ATOM 2215 N N . LEU A 1 289 ? -41.75 2.4 24.906 1 95.56 289 LEU A N 1
ATOM 2216 C CA . LEU A 1 289 ? -41.75 3.859 24.922 1 95.56 289 LEU A CA 1
ATOM 2217 C C . LEU A 1 289 ? -41.844 4.418 23.5 1 95.56 289 LEU A C 1
ATOM 2219 O O . LEU A 1 289 ? -42.562 5.395 23.266 1 95.56 289 LEU A O 1
ATOM 2223 N N . GLY A 1 290 ? -41.188 3.838 22.516 1 95.88 290 GLY A N 1
ATOM 2224 C CA . GLY A 1 290 ? -41.219 4.27 21.125 1 95.88 290 GLY A CA 1
ATOM 2225 C C . GLY A 1 290 ? -42.594 4.133 20.5 1 95.88 290 GLY A C 1
ATOM 2226 O O . GLY A 1 290 ? -43.031 5.02 19.766 1 95.88 290 GLY A O 1
ATOM 2227 N N . CYS A 1 291 ? -43.219 3.111 20.797 1 94.25 291 CYS A N 1
ATOM 2228 C CA . CYS A 1 291 ? -44.531 2.85 20.203 1 94.25 291 CYS A CA 1
ATOM 2229 C C . CYS A 1 291 ? -45.594 3.809 20.75 1 94.25 291 CYS A C 1
ATOM 2231 O O . CYS A 1 291 ? -46.625 4.016 20.141 1 94.25 291 CYS A O 1
ATOM 2233 N N . SER A 1 292 ? -45.281 4.445 21.906 1 92.25 292 SER A N 1
ATOM 2234 C CA . SER A 1 292 ? -46.219 5.379 22.516 1 92.25 292 SER A CA 1
ATOM 2235 C C . SER A 1 292 ? -45.656 6.801 22.5 1 92.25 292 SER A C 1
ATOM 2237 O O . SER A 1 292 ? -46.094 7.641 23.297 1 92.25 292 SER A O 1
ATOM 2239 N N . CYS A 1 293 ? -44.812 7.07 21.625 1 92.88 293 CYS A N 1
ATOM 2240 C CA . CYS A 1 293 ? -44.031 8.297 21.766 1 92.88 293 CYS A CA 1
ATOM 2241 C C . CYS A 1 293 ? -44.688 9.461 21.047 1 92.88 293 CYS A C 1
ATOM 2243 O O . CYS A 1 293 ? -44.25 10.609 21.188 1 92.88 293 CYS A O 1
ATOM 2245 N N . GLN A 1 294 ? -45.75 9.375 20.359 1 92.5 294 GLN A N 1
ATOM 2246 C CA . GLN A 1 294 ? -46.344 10.391 19.484 1 92.5 294 GLN A CA 1
ATOM 2247 C C . GLN A 1 294 ? -46.688 11.648 20.281 1 92.5 294 GLN A C 1
ATOM 2249 O O . GLN A 1 294 ? -46.375 12.758 19.891 1 92.5 294 GLN A O 1
ATOM 2254 N N . PRO A 1 295 ? -47.312 11.406 21.453 1 91.75 295 PRO A N 1
ATOM 2255 C CA . PRO A 1 295 ? -47.625 12.602 22.25 1 91.75 295 PRO A CA 1
ATOM 2256 C C . PRO A 1 295 ? -46.375 13.328 22.719 1 91.75 295 PRO A C 1
ATOM 2258 O O . PRO A 1 295 ? -46.344 14.555 22.766 1 91.75 295 PRO A O 1
ATOM 2261 N N . MET A 1 296 ? -45.406 12.555 23.031 1 92.62 296 MET A N 1
ATOM 2262 C CA . MET A 1 296 ? -44.125 13.109 23.469 1 92.62 296 MET A CA 1
ATOM 2263 C C . MET A 1 296 ? -43.5 13.938 22.359 1 92.62 296 MET A C 1
ATOM 2265 O O . MET A 1 296 ? -43 15.039 22.609 1 92.62 296 MET A O 1
ATOM 2269 N N . ILE A 1 297 ? -43.469 13.453 21.188 1 94.19 297 ILE A N 1
ATOM 2270 C CA . ILE A 1 297 ? -42.844 14.109 20.031 1 94.19 297 ILE A CA 1
ATOM 2271 C C . ILE A 1 297 ? -43.594 15.398 19.703 1 94.19 297 ILE A C 1
ATOM 2273 O O . ILE A 1 297 ? -42.969 16.422 19.422 1 94.19 297 ILE A O 1
ATOM 2277 N N . LEU A 1 298 ? -44.906 15.344 19.797 1 92.94 298 LEU A N 1
ATOM 2278 C CA . LEU A 1 298 ? -45.688 16.531 19.547 1 92.94 298 LEU A CA 1
ATOM 2279 C C . LEU A 1 298 ? -45.406 17.609 20.578 1 92.94 298 LEU A C 1
ATOM 2281 O O . LEU A 1 298 ? -45.375 18.797 20.234 1 92.94 298 LEU A O 1
ATOM 2285 N N . GLU A 1 299 ? -45.25 17.172 21.75 1 92.75 299 GLU A N 1
ATOM 2286 C CA . GLU A 1 299 ? -44.906 18.109 22.812 1 92.75 299 GLU A CA 1
ATOM 2287 C C . GLU A 1 299 ? -43.562 18.781 22.547 1 92.75 299 GLU A C 1
ATOM 2289 O O . GLU A 1 299 ? -43.406 19.984 22.75 1 92.75 299 GLU A O 1
ATOM 2294 N N . LEU A 1 300 ? -42.625 18.016 22.156 1 94 300 LEU A N 1
ATOM 2295 C CA . LEU A 1 300 ? -41.281 18.531 21.859 1 94 300 LEU A CA 1
ATOM 2296 C C . LEU A 1 300 ? -41.344 19.516 20.703 1 94 300 LEU A C 1
ATOM 2298 O O . LEU A 1 300 ? -40.688 20.562 20.734 1 94 300 LEU A O 1
ATOM 2302 N N . ILE A 1 301 ? -42.094 19.172 19.672 1 93.62 301 ILE A N 1
ATOM 2303 C CA . ILE A 1 301 ? -42.219 20.047 18.516 1 93.62 301 ILE A CA 1
ATOM 2304 C C . ILE A 1 301 ? -42.875 21.359 18.906 1 93.62 301 ILE A C 1
ATOM 2306 O O . ILE A 1 301 ? -42.438 22.438 18.484 1 93.62 301 ILE A O 1
ATOM 2310 N N . GLY A 1 302 ? -43.875 21.266 19.703 1 91.5 302 GLY A N 1
ATOM 2311 C CA . GLY A 1 302 ? -44.594 22.453 20.156 1 91.5 302 GLY A CA 1
ATOM 2312 C C . GLY A 1 302 ? -43.719 23.359 21.016 1 91.5 302 GLY A C 1
ATOM 2313 O O . GLY A 1 302 ? -43.781 24.594 20.906 1 91.5 302 GLY A O 1
ATOM 2314 N N . SER A 1 303 ? -42.938 22.781 21.875 1 92.25 303 SER A N 1
ATOM 2315 C CA . SER A 1 303 ? -42.094 23.547 22.797 1 92.25 303 SER A CA 1
ATOM 2316 C C . SER A 1 303 ? -40.781 23.922 22.156 1 92.25 303 SER A C 1
ATOM 2318 O O . SER A 1 303 ? -40 24.672 22.734 1 92.25 303 SER A O 1
ATOM 2320 N N . LYS A 1 304 ? -40.5 23.469 20.984 1 91.56 304 LYS A N 1
ATOM 2321 C CA . LYS A 1 304 ? -39.25 23.734 20.25 1 91.56 304 LYS A CA 1
ATOM 2322 C C . LYS A 1 304 ? -38.031 23.297 21.062 1 91.56 304 LYS A C 1
ATOM 2324 O O . LYS A 1 304 ? -37.062 24.047 21.172 1 91.56 304 LYS A O 1
ATOM 2329 N N . LYS A 1 305 ? -38.188 22.219 21.75 1 92.62 305 LYS A N 1
ATOM 2330 C CA . LYS A 1 305 ? -37.094 21.609 22.5 1 92.62 305 LYS A CA 1
ATOM 2331 C C . LYS A 1 305 ? -36.625 20.297 21.859 1 92.62 305 LYS A C 1
ATOM 2333 O O . LYS A 1 305 ? -37.344 19.734 21.016 1 92.62 305 LYS A O 1
ATOM 2338 N N . GLU A 1 306 ? -35.438 19.969 22.156 1 92.56 306 GLU A N 1
ATOM 2339 C CA . GLU A 1 306 ? -34.875 18.734 21.609 1 92.56 306 GLU A CA 1
ATOM 2340 C C . GLU A 1 306 ? -34.5 17.766 22.719 1 92.56 306 GLU A C 1
ATOM 2342 O O . GLU A 1 306 ? -34.156 18.172 23.844 1 92.56 306 GLU A O 1
ATOM 2347 N N . MET A 1 307 ? -34.656 16.547 22.453 1 93.75 307 MET A N 1
ATOM 2348 C CA . MET A 1 307 ? -34.188 15.477 23.344 1 93.75 307 MET A CA 1
ATOM 2349 C C . MET A 1 307 ? -32.969 14.781 22.766 1 93.75 307 MET A C 1
ATOM 2351 O O . MET A 1 307 ? -33 14.195 21.688 1 93.75 307 MET A O 1
ATOM 2355 N N . SER A 1 308 ? -31.906 14.836 23.516 1 92.75 308 SER A N 1
ATOM 2356 C CA . SER A 1 308 ? -30.641 14.273 23.047 1 92.75 308 SER A CA 1
ATOM 2357 C C . SER A 1 308 ? -30.516 12.812 23.438 1 92.75 308 SER A C 1
ATOM 2359 O O . SER A 1 308 ? -30.891 12.414 24.547 1 92.75 308 SER A O 1
ATOM 2361 N N . LEU A 1 309 ? -30.047 11.977 22.516 1 93.81 309 LEU A N 1
ATOM 2362 C CA . LEU A 1 309 ? -29.75 10.578 22.812 1 93.81 309 LEU A CA 1
ATOM 2363 C C . LEU A 1 309 ? -28.594 10.469 23.797 1 93.81 309 LEU A C 1
ATOM 2365 O O . LEU A 1 309 ? -28.672 9.711 24.766 1 93.81 309 LEU A O 1
ATOM 2369 N N . TYR A 1 310 ? -27.641 11.234 23.688 1 89.12 310 TYR A N 1
ATOM 2370 C CA . TYR A 1 310 ? -26.359 11.07 24.359 1 89.12 310 TYR A CA 1
ATOM 2371 C C . TYR A 1 310 ? -26.391 11.719 25.734 1 89.12 310 TYR A C 1
ATOM 2373 O O . TYR A 1 310 ? -25.609 11.352 26.625 1 89.12 310 TYR A O 1
ATOM 2381 N N . GLU A 1 311 ? -27.312 12.648 25.906 1 90.94 311 GLU A N 1
ATOM 2382 C CA . GLU A 1 311 ? -27.406 13.336 27.188 1 90.94 311 GLU A CA 1
ATOM 2383 C C . GLU A 1 311 ? -28.672 12.93 27.938 1 90.94 311 GLU A C 1
ATOM 2385 O O . GLU A 1 311 ? -28.594 12.445 29.078 1 90.94 311 GLU A O 1
ATOM 2390 N N . ASP A 1 312 ? -29.781 12.969 27.266 1 94.19 312 ASP A N 1
ATOM 2391 C CA . ASP A 1 312 ? -31.062 12.781 27.953 1 94.19 312 ASP A CA 1
ATOM 2392 C C . ASP A 1 312 ? -31.438 11.305 28 1 94.19 312 ASP A C 1
ATOM 2394 O O . ASP A 1 312 ? -31.609 10.742 29.078 1 94.19 312 ASP A O 1
ATOM 2398 N N . LEU A 1 313 ? -31.547 10.711 26.844 1 94.69 313 LEU A N 1
ATOM 2399 C CA . LEU A 1 313 ? -32.031 9.336 26.781 1 94.69 313 LEU A CA 1
ATOM 2400 C C . LEU A 1 313 ? -31.109 8.398 27.547 1 94.69 313 LEU A C 1
ATOM 2402 O O . LEU A 1 313 ? -31.578 7.559 28.312 1 94.69 313 LEU A O 1
ATOM 2406 N N . VAL A 1 314 ? -29.844 8.5 27.297 1 94.88 314 VAL A N 1
ATOM 2407 C CA . VAL A 1 314 ? -28.875 7.621 27.922 1 94.88 314 VAL A CA 1
ATOM 2408 C C . VAL A 1 314 ? -28.844 7.859 29.438 1 94.88 314 VAL A C 1
ATOM 2410 O O . VAL A 1 314 ? -28.609 6.93 30.203 1 94.88 314 VAL A O 1
ATOM 2413 N N . ALA A 1 315 ? -29.125 9.078 29.875 1 95.44 315 ALA A N 1
ATOM 2414 C CA . ALA A 1 315 ? -29.156 9.422 31.297 1 95.44 315 ALA A CA 1
ATOM 2415 C C . ALA A 1 315 ? -30.219 8.617 32.031 1 95.44 315 ALA A C 1
ATOM 2417 O O . ALA A 1 315 ? -30.094 8.367 33.25 1 95.44 315 ALA A O 1
ATOM 2418 N N . ALA A 1 316 ? -31.219 8.211 31.328 1 96.75 316 ALA A N 1
ATOM 2419 C CA . ALA A 1 316 ? -32.281 7.422 31.938 1 96.75 316 ALA A CA 1
ATOM 2420 C C . ALA A 1 316 ? -31.75 6.086 32.438 1 96.75 316 ALA A C 1
ATOM 2422 O O . ALA A 1 316 ? -32.312 5.516 33.406 1 96.75 316 ALA A O 1
ATOM 2423 N N . TRP A 1 317 ? -30.719 5.543 31.891 1 97.19 317 TRP A N 1
ATOM 2424 C CA . TRP A 1 317 ? -30.156 4.254 32.25 1 97.19 317 TRP A CA 1
ATOM 2425 C C . TRP A 1 317 ? -29.047 4.422 33.312 1 97.19 317 TRP A C 1
ATOM 2427 O O . TRP A 1 317 ? -28.375 3.457 33.656 1 97.19 317 TRP A O 1
ATOM 2437 N N . VAL A 1 318 ? -28.766 5.648 33.719 1 96.69 318 VAL A N 1
ATOM 2438 C CA . VAL A 1 318 ? -27.703 5.934 34.688 1 96.69 318 VAL A CA 1
ATOM 2439 C C . VAL A 1 318 ? -28.312 6.578 35.938 1 96.69 318 VAL A C 1
ATOM 2441 O O . VAL A 1 318 ? -28.531 7.793 35.969 1 96.69 318 VAL A O 1
ATOM 2444 N N . PRO A 1 319 ? -28.406 5.902 36.969 1 94.5 319 PRO A N 1
ATOM 2445 C CA . PRO A 1 319 ? -29.109 6.355 38.188 1 94.5 319 PRO A CA 1
ATOM 2446 C C . PRO A 1 319 ? -28.578 7.676 38.719 1 94.5 319 PRO A C 1
ATOM 2448 O O . PRO A 1 319 ? -29.344 8.523 39.188 1 94.5 319 PRO A O 1
ATOM 2451 N N . SER A 1 320 ? -27.312 7.891 38.719 1 93.69 320 SER A N 1
ATOM 2452 C CA . SER A 1 320 ? -26.719 9.102 39.25 1 93.69 320 SER A CA 1
ATOM 2453 C C . SER A 1 320 ? -27.188 10.344 38.5 1 93.69 320 SER A C 1
ATOM 2455 O O . SER A 1 320 ? -27.047 11.461 39 1 93.69 320 SER A O 1
ATOM 2457 N N . ARG A 1 321 ? -27.781 10.148 37.375 1 95.06 321 ARG A N 1
ATOM 2458 C CA . ARG A 1 321 ? -28.203 11.273 36.531 1 95.06 321 ARG A CA 1
ATOM 2459 C C . ARG A 1 321 ? -29.703 11.477 36.594 1 95.06 321 ARG A C 1
ATOM 2461 O O . ARG A 1 321 ? -30.25 12.391 35.969 1 95.06 321 ARG A O 1
ATOM 2468 N N . HIS A 1 322 ? -30.406 10.711 37.344 1 95.75 322 HIS A N 1
ATOM 2469 C CA . HIS A 1 322 ? -31.875 10.742 37.344 1 95.75 322 HIS A CA 1
ATOM 2470 C C . HIS A 1 322 ? -32.375 12.094 37.844 1 95.75 322 HIS A C 1
ATOM 2472 O O . HIS A 1 322 ? -33.344 12.641 37.281 1 95.75 322 HIS A O 1
ATOM 2478 N N . ASP A 1 323 ? -31.781 12.609 38.875 1 94.62 323 ASP A N 1
ATOM 2479 C CA . ASP A 1 323 ? -32.219 13.891 39.406 1 94.62 323 ASP A CA 1
ATOM 2480 C C . ASP A 1 323 ? -32.062 15 38.375 1 94.62 323 ASP A C 1
ATOM 2482 O O . ASP A 1 323 ? -32.938 15.852 38.25 1 94.62 323 ASP A O 1
ATOM 2486 N N . TRP A 1 324 ? -30.938 14.961 37.781 1 94.44 324 TRP A N 1
ATOM 2487 C CA . TRP A 1 324 ? -30.703 15.938 36.719 1 94.44 324 TRP A CA 1
ATOM 2488 C C . TRP A 1 324 ? -31.703 15.758 35.594 1 94.44 324 TRP A C 1
ATOM 2490 O O . TRP A 1 324 ? -32.25 16.734 35.062 1 94.44 324 TRP A O 1
ATOM 2500 N N . LEU A 1 325 ? -31.969 14.531 35.219 1 95.56 325 LEU A N 1
ATOM 2501 C CA . LEU A 1 325 ? -32.844 14.219 34.094 1 95.56 325 LEU A CA 1
ATOM 2502 C C . LEU A 1 325 ? -34.281 14.648 34.375 1 95.56 325 LEU A C 1
ATOM 2504 O O . LEU A 1 325 ? -35 15.086 33.5 1 95.56 325 LEU A O 1
ATOM 2508 N N . ARG A 1 326 ? -34.688 14.523 35.562 1 94.31 326 ARG A N 1
ATOM 2509 C CA . ARG A 1 326 ? -36.062 14.875 35.969 1 94.31 326 ARG A CA 1
ATOM 2510 C C . ARG A 1 326 ? -36.312 16.359 35.75 1 94.31 326 ARG A C 1
ATOM 2512 O O . ARG A 1 326 ? -37.469 16.766 35.562 1 94.31 326 ARG A O 1
ATOM 2519 N N . THR A 1 327 ? -35.25 17.156 35.688 1 92.25 327 THR A N 1
ATOM 2520 C CA . THR A 1 327 ? -35.375 18.578 35.469 1 92.25 327 THR A CA 1
ATOM 2521 C C . THR A 1 327 ? -35.469 18.906 33.969 1 92.25 327 THR A C 1
ATOM 2523 O O . THR A 1 327 ? -35.781 20.031 33.594 1 92.25 327 THR A O 1
ATOM 2526 N N . ARG A 1 328 ? -35.25 18 33.188 1 90.94 328 ARG A N 1
ATOM 2527 C CA . ARG A 1 328 ? -35.25 18.203 31.75 1 90.94 328 ARG A CA 1
ATOM 2528 C C . ARG A 1 328 ? -36.625 17.906 31.156 1 90.94 328 ARG A C 1
ATOM 2530 O O . ARG A 1 328 ? -37.438 17.266 31.797 1 90.94 328 ARG A O 1
ATOM 2537 N N . PRO A 1 329 ? -36.812 18.375 29.938 1 86.06 329 PRO A N 1
ATOM 2538 C CA . PRO A 1 329 ? -38.094 18.047 29.297 1 86.06 329 PRO A CA 1
ATOM 2539 C C . PRO A 1 329 ? -38.344 16.547 29.156 1 86.06 329 PRO A C 1
ATOM 2541 O O . PRO A 1 329 ? -37.5 15.836 28.609 1 86.06 329 PRO A O 1
ATOM 2544 N N . LEU A 1 330 ? -39.469 16.078 29.656 1 89.56 330 LEU A N 1
ATOM 2545 C CA . LEU A 1 330 ? -39.906 14.688 29.562 1 89.56 330 LEU A CA 1
ATOM 2546 C C . LEU A 1 330 ? -39.031 13.789 30.438 1 89.56 330 LEU A C 1
ATOM 2548 O O . LEU A 1 330 ? -39.031 12.562 30.266 1 89.56 330 LEU A O 1
ATOM 2552 N N . GLY A 1 331 ? -38.25 14.328 31.266 1 93.38 331 GLY A N 1
ATOM 2553 C CA . GLY A 1 331 ? -37.312 13.586 32.094 1 93.38 331 GLY A CA 1
ATOM 2554 C C . GLY A 1 331 ? -37.969 12.586 33 1 93.38 331 GLY A C 1
ATOM 2555 O O . GLY A 1 331 ? -37.469 11.477 33.188 1 93.38 331 GLY A O 1
ATOM 2556 N N . GLU A 1 332 ? -39.094 13.016 33.594 1 93.31 332 GLU A N 1
ATOM 2557 C CA . GLU A 1 332 ? -39.812 12.133 34.5 1 93.31 332 GLU A CA 1
ATOM 2558 C C . GLU A 1 332 ? -40.312 10.891 33.75 1 93.31 332 GLU A C 1
ATOM 2560 O O . GLU A 1 332 ? -40.281 9.781 34.312 1 93.31 332 GLU A O 1
ATOM 2565 N N . LEU A 1 333 ? -40.75 11.133 32.625 1 94.06 333 LEU A N 1
ATOM 2566 C CA . LEU A 1 333 ? -41.25 10.031 31.812 1 94.06 333 LEU A CA 1
ATOM 2567 C C . LEU A 1 333 ? -40.125 9.07 31.438 1 94.06 333 LEU A C 1
ATOM 2569 O O . LEU A 1 333 ? -40.312 7.852 31.453 1 94.06 333 LEU A O 1
ATOM 2573 N N . LEU A 1 334 ? -38.969 9.602 31.047 1 96.25 334 LEU A N 1
ATOM 2574 C CA . LEU A 1 334 ? -37.812 8.789 30.672 1 96.25 334 LEU A CA 1
ATOM 2575 C C . LEU A 1 334 ? -37.344 7.938 31.844 1 96.25 334 LEU A C 1
ATOM 2577 O O . LEU A 1 334 ? -37.062 6.75 31.688 1 96.25 334 LEU A O 1
ATOM 2581 N N . VAL A 1 335 ? -37.281 8.531 33.031 1 96.81 335 VAL A N 1
ATOM 2582 C CA . VAL A 1 335 ? -36.844 7.816 34.219 1 96.81 335 VAL A CA 1
ATOM 2583 C C . VAL A 1 335 ? -37.812 6.711 34.562 1 96.81 335 VAL A C 1
ATOM 2585 O O . VAL A 1 335 ? -37.438 5.594 34.906 1 96.81 335 VAL A O 1
ATOM 2588 N N . ASN A 1 336 ? -39.062 6.984 34.438 1 95.19 336 ASN A N 1
ATOM 2589 C CA . ASN A 1 336 ? -40.094 6.016 34.812 1 95.19 336 ASN A CA 1
ATOM 2590 C C . ASN A 1 336 ? -40.156 4.855 33.812 1 95.19 336 ASN A C 1
ATOM 2592 O O . ASN A 1 336 ? -40.406 3.717 34.188 1 95.19 336 ASN A O 1
ATOM 2596 N N . SER A 1 337 ? -39.906 5.125 32.594 1 96 337 SER A N 1
ATOM 2597 C CA . SER A 1 337 ? -40.062 4.121 31.547 1 96 337 SER A CA 1
ATOM 2598 C C . SER A 1 337 ? -38.781 3.297 31.375 1 96 337 SER A C 1
ATOM 2600 O O . SER A 1 337 ? -38.844 2.109 31.047 1 96 337 SER A O 1
ATOM 2602 N N . LEU A 1 338 ? -37.625 3.936 31.516 1 97 338 LEU A N 1
ATOM 2603 C CA . LEU A 1 338 ? -36.375 3.268 31.156 1 97 338 LEU A CA 1
ATOM 2604 C C . LEU A 1 338 ? -35.5 3.084 32.375 1 97 338 LEU A C 1
ATOM 2606 O O . LEU A 1 338 ? -34.531 2.305 32.344 1 97 338 LEU A O 1
ATOM 2610 N N . GLY A 1 339 ? -35.75 3.686 33.438 1 95.62 339 GLY A N 1
ATOM 2611 C CA . GLY A 1 339 ? -34.844 3.812 34.562 1 95.62 339 GLY A CA 1
ATOM 2612 C C . GLY A 1 339 ? -34.656 2.518 35.344 1 95.62 339 GLY A C 1
ATOM 2613 O O . GLY A 1 339 ? -33.781 2.42 36.219 1 95.62 339 GLY A O 1
ATOM 2614 N N . ARG A 1 340 ? -35.375 1.542 35.031 1 94.38 340 ARG A N 1
ATOM 2615 C CA . ARG A 1 340 ? -35.25 0.261 35.719 1 94.38 340 ARG A CA 1
ATOM 2616 C C . ARG A 1 340 ? -34 -0.487 35.281 1 94.38 340 ARG A C 1
ATOM 2618 O O . ARG A 1 340 ? -33.469 -1.313 36.031 1 94.38 340 ARG A O 1
ATOM 2625 N N . GLN A 1 341 ? -33.625 -0.264 34.125 1 95.5 341 GLN A N 1
ATOM 2626 C CA . GLN A 1 341 ? -32.438 -0.926 33.594 1 95.5 341 GLN A CA 1
ATOM 2627 C C . GLN A 1 341 ? -31.219 -0.021 33.688 1 95.5 341 GLN A C 1
ATOM 2629 O O . GLN A 1 341 ? -31.344 1.185 33.906 1 95.5 341 GLN A O 1
ATOM 2634 N N . LYS A 1 342 ? -30.062 -0.659 33.562 1 95.38 342 LYS A N 1
ATOM 2635 C CA . LYS A 1 342 ? -28.812 0.075 33.719 1 95.38 342 LYS A CA 1
ATOM 2636 C C . LYS A 1 342 ? -28 0.058 32.406 1 95.38 342 LYS A C 1
ATOM 2638 O O . LYS A 1 342 ? -28.297 -0.704 31.5 1 95.38 342 LYS A O 1
ATOM 2643 N N . MET A 1 343 ? -27.016 0.963 32.438 1 96.25 343 MET A N 1
ATOM 2644 C CA . MET A 1 343 ? -26.109 1.031 31.297 1 96.25 343 MET A CA 1
ATOM 2645 C C . MET A 1 343 ? -24.719 0.519 31.672 1 96.25 343 MET A C 1
ATOM 2647 O O . MET A 1 343 ? -24.234 0.805 32.75 1 96.25 343 MET A O 1
ATOM 2651 N N . TYR A 1 344 ? -24.141 -0.235 30.766 1 95.25 344 TYR A N 1
ATOM 2652 C CA . TYR A 1 344 ? -22.781 -0.738 30.922 1 95.25 344 TYR A CA 1
ATOM 2653 C C . TYR A 1 344 ? -21.859 -0.166 29.859 1 95.25 344 TYR A C 1
ATOM 2655 O O . TYR A 1 344 ? -22.312 0.251 28.781 1 95.25 344 TYR A O 1
ATOM 2663 N N . SER A 1 345 ? -20.594 -0.044 30.188 1 94.62 345 SER A N 1
ATOM 2664 C CA . SER A 1 345 ? -19.578 0.381 29.219 1 94.62 345 SER A CA 1
ATOM 2665 C C . SER A 1 345 ? -18.797 -0.811 28.688 1 94.62 345 SER A C 1
ATOM 2667 O O . SER A 1 345 ? -18.328 -1.652 29.453 1 94.62 345 SER A O 1
ATOM 2669 N N . TYR A 1 346 ? -18.781 -0.95 27.391 1 94 346 TYR A N 1
ATOM 2670 C CA . TYR A 1 346 ? -17.859 -1.865 26.719 1 94 346 TYR A CA 1
ATOM 2671 C C . TYR A 1 346 ? -16.625 -1.129 26.219 1 94 346 TYR A C 1
ATOM 2673 O O . TYR A 1 346 ? -16.672 -0.495 25.156 1 94 346 TYR A O 1
ATOM 2681 N N . CYS A 1 347 ? -15.547 -1.273 26.875 1 91.56 347 CYS A N 1
ATOM 2682 C CA . CYS A 1 347 ? -14.328 -0.548 26.531 1 91.56 347 CYS A CA 1
ATOM 2683 C C . CYS A 1 347 ? -13.453 -1.364 25.594 1 91.56 347 CYS A C 1
ATOM 2685 O O . CYS A 1 347 ? -13.031 -2.469 25.922 1 91.56 347 CYS A O 1
ATOM 2687 N N . THR A 1 348 ? -13.211 -0.867 24.391 1 89.25 348 THR A N 1
ATOM 2688 C CA . THR A 1 348 ? -12.305 -1.477 23.422 1 89.25 348 THR A CA 1
ATOM 2689 C C . THR A 1 348 ? -11.055 -0.622 23.234 1 89.25 348 THR A C 1
ATOM 2691 O O . THR A 1 348 ? -11.117 0.451 22.641 1 89.25 348 THR A O 1
ATOM 2694 N N . TYR A 1 349 ? -9.883 -1.108 23.547 1 81.06 349 TYR A N 1
ATOM 2695 C CA . TYR A 1 349 ? -8.641 -0.342 23.609 1 81.06 349 TYR A CA 1
ATOM 2696 C C . TYR A 1 349 ? -8.047 -0.16 22.219 1 81.06 349 TYR A C 1
ATOM 2698 O O . TYR A 1 349 ? -7.25 0.753 22 1 81.06 349 TYR A O 1
ATOM 2706 N N . ASP A 1 350 ? -8.422 -0.979 21.312 1 80.81 350 ASP A N 1
ATOM 2707 C CA . ASP A 1 350 ? -7.812 -0.95 19.984 1 80.81 350 ASP A CA 1
ATOM 2708 C C . ASP A 1 350 ? -8.688 -0.185 19 1 80.81 350 ASP A C 1
ATOM 2710 O O . ASP A 1 350 ? -8.422 -0.178 17.797 1 80.81 350 ASP A O 1
ATOM 2714 N N . LEU A 1 351 ? -9.688 0.514 19.453 1 89.38 351 LEU A N 1
ATOM 2715 C CA . LEU A 1 351 ? -10.609 1.206 18.562 1 89.38 351 LEU A CA 1
ATOM 2716 C C . LEU A 1 351 ? -9.961 2.455 17.969 1 89.38 351 LEU A C 1
ATOM 2718 O O . LEU A 1 351 ? -9.375 3.258 18.703 1 89.38 351 LEU A O 1
ATOM 2722 N N . GLN A 1 352 ? -9.914 2.51 16.672 1 88.56 352 GLN A N 1
ATOM 2723 C CA . GLN A 1 352 ? -9.531 3.73 15.969 1 88.56 352 GLN A CA 1
ATOM 2724 C C . GLN A 1 352 ? -10.766 4.555 15.594 1 88.56 352 GLN A C 1
ATOM 2726 O O . GLN A 1 352 ? -11.648 4.074 14.883 1 88.56 352 GLN A O 1
ATOM 2731 N N . PHE A 1 353 ? -10.781 5.746 16.078 1 88.81 353 PHE A N 1
ATOM 2732 C CA . PHE A 1 353 ? -11.914 6.648 15.906 1 88.81 353 PHE A CA 1
ATOM 2733 C C . PHE A 1 353 ? -11.648 7.641 14.781 1 88.81 353 PHE A C 1
ATOM 2735 O O . PHE A 1 353 ? -10.992 8.664 14.984 1 88.81 353 PHE A O 1
ATOM 2742 N N . LEU A 1 354 ? -12.18 7.398 13.578 1 91 354 LEU A N 1
ATOM 2743 C CA . LEU A 1 354 ? -12.023 8.32 12.453 1 91 354 LEU A CA 1
ATOM 2744 C C . LEU A 1 354 ? -13.234 9.242 12.336 1 91 354 LEU A C 1
ATOM 2746 O O . LEU A 1 354 ? -14.305 8.812 11.906 1 91 354 LEU A O 1
ATOM 2750 N N . HIS A 1 355 ? -13.055 10.406 12.641 1 90.69 355 HIS A N 1
ATOM 2751 C CA . HIS A 1 355 ? -14.125 11.391 12.609 1 90.69 355 HIS A CA 1
ATOM 2752 C C . HIS A 1 355 ? -14.094 12.203 11.32 1 90.69 355 HIS A C 1
ATOM 2754 O O . HIS A 1 355 ? -13.023 12.609 10.859 1 90.69 355 HIS A O 1
ATOM 2760 N N . PHE A 1 356 ? -15.266 12.391 10.703 1 93.25 356 PHE A N 1
ATOM 2761 C CA . PHE A 1 356 ? -15.406 13.156 9.469 1 93.25 356 PHE A CA 1
ATOM 2762 C C . PHE A 1 356 ? -16.234 14.414 9.703 1 93.25 356 PHE A C 1
ATOM 2764 O O . PHE A 1 356 ? -17.266 14.609 9.047 1 93.25 356 PHE A O 1
ATOM 2771 N N . GLY A 1 357 ? -15.703 15.281 10.539 1 89.69 357 GLY A N 1
ATOM 2772 C CA . GLY A 1 357 ? -16.484 16.438 10.969 1 89.69 357 GLY A CA 1
ATOM 2773 C C . GLY A 1 357 ? -16.156 17.688 10.188 1 89.69 357 GLY A C 1
ATOM 2774 O O . GLY A 1 357 ? -16.969 18.609 10.102 1 89.69 357 GLY A O 1
ATOM 2775 N N . THR A 1 358 ? -14.977 17.766 9.609 1 92.19 358 THR A N 1
ATOM 2776 C CA . THR A 1 358 ? -14.547 18.922 8.82 1 92.19 358 THR A CA 1
ATOM 2777 C C . THR A 1 358 ? -13.984 18.484 7.477 1 92.19 358 THR A C 1
ATOM 2779 O O . THR A 1 358 ? -13.656 17.297 7.289 1 92.19 358 THR A O 1
ATOM 2782 N N . SER A 1 359 ? -13.961 19.422 6.582 1 94.38 359 SER A N 1
ATOM 2783 C CA . SER A 1 359 ? -13.414 19.125 5.262 1 94.38 359 SER A CA 1
ATOM 2784 C C . SER A 1 359 ? -11.945 18.719 5.352 1 94.38 359 SER A C 1
ATOM 2786 O O . SER A 1 359 ? -11.508 17.812 4.637 1 94.38 359 SER A O 1
ATOM 2788 N N . SER A 1 360 ? -11.219 19.312 6.23 1 91 360 SER A N 1
ATOM 2789 C CA . SER A 1 360 ? -9.805 19 6.402 1 91 360 SER A CA 1
ATOM 2790 C C . SER A 1 360 ? -9.617 17.578 6.926 1 91 360 SER A C 1
ATOM 2792 O O . SER A 1 360 ? -8.688 16.875 6.523 1 91 360 SER A O 1
ATOM 2794 N N . GLU A 1 361 ? -10.453 17.172 7.789 1 90.38 361 GLU A N 1
ATOM 2795 C CA . GLU A 1 361 ? -10.375 15.828 8.336 1 90.38 361 GLU A CA 1
ATOM 2796 C C . GLU A 1 361 ? -10.602 14.781 7.242 1 90.38 361 GLU A C 1
ATOM 2798 O O . GLU A 1 361 ? -9.961 13.727 7.242 1 90.38 361 GLU A O 1
ATOM 2803 N N . VAL A 1 362 ? -11.484 15.102 6.383 1 94.38 362 VAL A N 1
ATOM 2804 C CA . VAL A 1 362 ? -11.766 14.18 5.285 1 94.38 362 VAL A CA 1
ATOM 2805 C C . VAL A 1 362 ? -10.5 13.969 4.453 1 94.38 362 VAL A C 1
ATOM 2807 O O . VAL A 1 362 ? -10.125 12.836 4.156 1 94.38 362 VAL A O 1
ATOM 2810 N N . LEU A 1 363 ? -9.836 15 4.105 1 94.19 363 LEU A N 1
ATOM 2811 C CA . LEU A 1 363 ? -8.609 14.914 3.311 1 94.19 363 LEU A CA 1
ATOM 2812 C C . LEU A 1 363 ? -7.504 14.219 4.094 1 94.19 363 LEU A C 1
ATOM 2814 O O . LEU A 1 363 ? -6.707 13.469 3.52 1 94.19 363 LEU A O 1
ATOM 2818 N N . ASP A 1 364 ? -7.477 14.461 5.363 1 89.88 364 ASP A N 1
ATOM 2819 C CA . ASP A 1 364 ? -6.453 13.844 6.207 1 89.88 364 ASP A CA 1
ATOM 2820 C C . ASP A 1 364 ? -6.57 12.32 6.195 1 89.88 364 ASP A C 1
ATOM 2822 O O . ASP A 1 364 ? -5.562 11.617 6.195 1 89.88 364 ASP A O 1
ATOM 2826 N N . HIS A 1 365 ? -7.789 11.883 6.219 1 92.25 365 HIS A N 1
ATOM 2827 C CA . HIS A 1 365 ? -8.016 10.445 6.242 1 92.25 365 HIS A CA 1
ATOM 2828 C C . HIS A 1 365 ? -7.648 9.805 4.906 1 92.25 365 HIS A C 1
ATOM 2830 O O . HIS A 1 365 ? -7.477 8.586 4.824 1 92.25 365 HIS A O 1
ATOM 2836 N N . LEU A 1 366 ? -7.48 10.586 3.863 1 93.75 366 LEU A N 1
ATOM 2837 C CA . LEU A 1 366 ? -7.105 10.07 2.551 1 93.75 366 LEU A CA 1
ATOM 2838 C C . LEU A 1 366 ? -5.598 10.156 2.34 1 93.75 366 LEU A C 1
ATOM 2840 O O . LEU A 1 366 ? -5.055 9.5 1.449 1 93.75 366 LEU A O 1
ATOM 2844 N N . SER A 1 367 ? -4.848 10.883 3.07 1 86.19 367 SER A N 1
ATOM 2845 C CA . SER A 1 367 ? -3.416 11.086 2.863 1 86.19 367 SER A CA 1
ATOM 2846 C C . SER A 1 367 ? -2.611 10.609 4.07 1 86.19 367 SER A C 1
ATOM 2848 O O . SER A 1 367 ? -1.392 10.453 3.984 1 86.19 367 SER A O 1
ATOM 2850 N N . GLY A 1 368 ? -3.16 10.305 5.168 1 74.62 368 GLY A N 1
ATOM 2851 C CA . GLY A 1 368 ? -2.457 9.984 6.402 1 74.62 368 GLY A CA 1
ATOM 2852 C C . GLY A 1 368 ? -2.08 8.523 6.512 1 74.62 368 GLY A C 1
ATOM 2853 O O . GLY A 1 368 ? -1.591 7.926 5.547 1 74.62 368 GLY A O 1
ATOM 2854 N N . ASP A 1 369 ? -2.174 7.949 7.555 1 67.56 369 ASP A N 1
ATOM 2855 C CA . ASP A 1 369 ? -1.749 6.605 7.938 1 67.56 369 ASP A CA 1
ATOM 2856 C C . ASP A 1 369 ? -2.391 5.551 7.043 1 67.56 369 ASP A C 1
ATOM 2858 O O . ASP A 1 369 ? -1.802 4.492 6.801 1 67.56 369 ASP A O 1
ATOM 2862 N N . ALA A 1 370 ? -3.549 5.934 6.59 1 74.44 370 ALA A N 1
ATOM 2863 C CA . ALA A 1 370 ? -4.285 4.945 5.801 1 74.44 370 ALA A CA 1
ATOM 2864 C C . ALA A 1 370 ? -3.947 5.062 4.32 1 74.44 370 ALA A C 1
ATOM 2866 O O . ALA A 1 370 ? -4.59 4.43 3.477 1 74.44 370 ALA A O 1
ATOM 2867 N N . SER A 1 371 ? -3.025 5.793 4.008 1 79.44 371 SER A N 1
ATOM 2868 C CA . SER A 1 371 ? -2.705 6.09 2.617 1 79.44 371 SER A CA 1
ATOM 2869 C C . SER A 1 371 ? -2.451 4.816 1.822 1 79.44 371 SER A C 1
ATOM 2871 O O . SER A 1 371 ? -2.752 4.75 0.629 1 79.44 371 SER A O 1
ATOM 2873 N N . GLY A 1 372 ? -2.076 3.766 2.486 1 80.81 372 GLY A N 1
ATOM 2874 C CA . GLY A 1 372 ? -1.713 2.543 1.791 1 80.81 372 GLY A CA 1
ATOM 2875 C C . GLY A 1 372 ? -2.914 1.764 1.287 1 80.81 372 GLY A C 1
ATOM 2876 O O . GLY A 1 372 ? -2.795 0.957 0.363 1 80.81 372 GLY A O 1
ATOM 2877 N N . ILE A 1 373 ? -4.145 2.051 1.795 1 89.56 373 ILE A N 1
ATOM 2878 C CA . ILE A 1 373 ? -5.312 1.269 1.397 1 89.56 373 ILE A CA 1
ATOM 2879 C C . ILE A 1 373 ? -6.273 2.145 0.597 1 89.56 373 ILE A C 1
ATOM 2881 O O . ILE A 1 373 ? -7.375 1.713 0.247 1 89.56 373 ILE A O 1
ATOM 2885 N N . VAL A 1 374 ? -5.844 3.348 0.29 1 93.31 374 VAL A N 1
ATOM 2886 C CA . VAL A 1 374 ? -6.684 4.285 -0.448 1 93.31 374 VAL A CA 1
ATOM 2887 C C . VAL A 1 374 ? -6.539 4.039 -1.948 1 93.31 374 VAL A C 1
ATOM 2889 O O . VAL A 1 374 ? -5.426 4.066 -2.484 1 93.31 374 VAL A O 1
ATOM 2892 N N . GLY A 1 375 ? -7.645 3.66 -2.602 1 93.69 375 GLY A N 1
ATOM 2893 C CA . GLY A 1 375 ? -7.652 3.633 -4.055 1 93.69 375 GLY A CA 1
ATOM 2894 C C . GLY A 1 375 ? -7.77 5.012 -4.676 1 93.69 375 GLY A C 1
ATOM 2895 O O . GLY A 1 375 ? -8.875 5.555 -4.789 1 93.69 375 GLY A O 1
ATOM 2896 N N . ARG A 1 376 ? -6.707 5.551 -5.203 1 93.56 376 ARG A N 1
ATOM 2897 C CA . ARG A 1 376 ? -6.641 6.953 -5.602 1 93.56 376 ARG A CA 1
ATOM 2898 C C . ARG A 1 376 ? -7.262 7.16 -6.98 1 93.56 376 ARG A C 1
ATOM 2900 O O . ARG A 1 376 ? -7.688 8.266 -7.316 1 93.56 376 ARG A O 1
ATOM 2907 N N . ARG A 1 377 ? -7.238 6.18 -7.84 1 94.81 377 ARG A N 1
ATOM 2908 C CA . ARG A 1 377 ? -7.852 6.223 -9.164 1 94.81 377 ARG A CA 1
ATOM 2909 C C . ARG A 1 377 ? -8.875 5.102 -9.328 1 94.81 377 ARG A C 1
ATOM 2911 O O . ARG A 1 377 ? -8.5 3.945 -9.547 1 94.81 377 ARG A O 1
ATOM 2918 N N . HIS A 1 378 ? -10.156 5.445 -9.188 1 95 378 HIS A N 1
ATOM 2919 C CA . HIS A 1 378 ? -11.188 4.414 -9.203 1 95 378 HIS A CA 1
ATOM 2920 C C . HIS A 1 378 ? -12.359 4.824 -10.094 1 95 378 HIS A C 1
ATOM 2922 O O . HIS A 1 378 ? -12.969 5.871 -9.875 1 95 378 HIS A O 1
ATOM 2928 N N . LEU A 1 379 ? -12.633 3.996 -11.125 1 94.44 379 LEU A N 1
ATOM 2929 C CA . LEU A 1 379 ? -13.727 4.23 -12.07 1 94.44 379 LEU A CA 1
ATOM 2930 C C . LEU A 1 379 ? -13.648 5.637 -12.648 1 94.44 379 LEU A C 1
ATOM 2932 O O . LEU A 1 379 ? -14.625 6.391 -12.594 1 94.44 379 LEU A O 1
ATOM 2936 N N . CYS A 1 380 ? -12.453 5.953 -13.086 1 95.69 380 CYS A N 1
ATOM 2937 C CA . CYS A 1 380 ? -12.227 7.293 -13.617 1 95.69 380 CYS A CA 1
ATOM 2938 C C . CYS A 1 380 ? -11.484 7.238 -14.945 1 95.69 380 CYS A C 1
ATOM 2940 O O . CYS A 1 380 ? -10.945 6.195 -15.32 1 95.69 380 CYS A O 1
ATOM 2942 N N . SER A 1 381 ? -11.609 8.234 -15.672 1 95.56 381 SER A N 1
ATOM 2943 C CA . SER A 1 381 ? -10.867 8.445 -16.906 1 95.56 381 SER A CA 1
ATOM 2944 C C . SER A 1 381 ? -9.953 9.656 -16.797 1 95.56 381 SER A C 1
ATOM 2946 O O . SER A 1 381 ? -10.422 10.789 -16.672 1 95.56 381 SER A O 1
ATOM 2948 N N . ILE A 1 382 ? -8.633 9.453 -16.797 1 94.5 382 ILE A N 1
ATOM 2949 C CA . ILE A 1 382 ? -7.621 10.484 -16.594 1 94.5 382 ILE A CA 1
ATOM 2950 C C . ILE A 1 382 ? -6.66 10.516 -17.766 1 94.5 382 ILE A C 1
ATOM 2952 O O . ILE A 1 382 ? -6.207 9.477 -18.25 1 94.5 382 ILE A O 1
ATOM 2956 N N . PRO A 1 383 ? -6.355 11.711 -18.266 1 93.88 383 PRO A N 1
ATOM 2957 C CA . PRO A 1 383 ? -5.438 11.805 -19.406 1 93.88 383 PRO A CA 1
ATOM 2958 C C . PRO A 1 383 ? -4.004 11.422 -19.047 1 93.88 383 PRO A C 1
ATOM 2960 O O . PRO A 1 383 ? -3.689 11.234 -17.859 1 93.88 383 PRO A O 1
ATOM 2963 N N . ALA A 1 384 ? -3.201 11.305 -20.062 1 92.25 384 ALA A N 1
ATOM 2964 C CA . ALA A 1 384 ? -1.8 10.93 -19.891 1 92.25 384 ALA A CA 1
ATOM 2965 C C . ALA A 1 384 ? -1.034 12.016 -19.125 1 92.25 384 ALA A C 1
ATOM 2967 O O . ALA A 1 384 ? -1.442 13.18 -19.125 1 92.25 384 ALA A O 1
ATOM 2968 N N . THR A 1 385 ? 0.131 11.695 -18.547 1 90.19 385 THR A N 1
ATOM 2969 C CA . THR A 1 385 ? 0.93 12.578 -17.703 1 90.19 385 THR A CA 1
ATOM 2970 C C . THR A 1 385 ? 1.597 13.664 -18.547 1 90.19 385 THR A C 1
ATOM 2972 O O . THR A 1 385 ? 2.059 14.672 -18 1 90.19 385 THR A O 1
ATOM 2975 N N . THR A 1 386 ? 1.64 13.523 -19.828 1 92.38 386 THR A N 1
ATOM 2976 C CA . THR A 1 386 ? 2.322 14.477 -20.688 1 92.38 386 THR A CA 1
ATOM 2977 C C . THR A 1 386 ? 1.336 15.492 -21.266 1 92.38 386 THR A C 1
ATOM 2979 O O . THR A 1 386 ? 1.738 16.469 -21.891 1 92.38 386 THR A O 1
ATOM 2982 N N . VAL A 1 387 ? 0.007 15.352 -20.984 1 93.56 387 VAL A N 1
ATOM 2983 C CA . VAL A 1 387 ? -0.96 16.281 -21.547 1 93.56 387 VAL A CA 1
ATOM 2984 C C . VAL A 1 387 ? -1.784 16.906 -20.422 1 93.56 387 VAL A C 1
ATOM 2986 O O . VAL A 1 387 ? -2.738 17.656 -20.672 1 93.56 387 VAL A O 1
ATOM 2989 N N . SER A 1 388 ? -1.509 16.578 -19.25 1 93.81 388 SER A N 1
ATOM 2990 C CA . SER A 1 388 ? -2.092 17.156 -18.047 1 93.81 388 SER A CA 1
ATOM 2991 C C . SER A 1 388 ? -1.132 17.062 -16.875 1 93.81 388 SER A C 1
ATOM 2993 O O . SER A 1 388 ? -0.18 16.266 -16.906 1 93.81 388 SER A O 1
ATOM 2995 N N . ASP A 1 389 ? -1.324 17.906 -15.953 1 94 389 ASP A N 1
ATOM 2996 C CA . ASP A 1 389 ? -0.498 17.859 -14.75 1 94 389 ASP A CA 1
ATOM 2997 C C . ASP A 1 389 ? -1.327 17.469 -13.531 1 94 389 ASP A C 1
ATOM 2999 O O . ASP A 1 389 ? -1.828 18.344 -12.812 1 94 389 ASP A O 1
ATOM 3003 N N . ILE A 1 390 ? -1.412 16.219 -13.297 1 94.62 390 ILE A N 1
ATOM 3004 C CA . ILE A 1 390 ? -2.193 15.703 -12.18 1 94.62 390 ILE A CA 1
ATOM 3005 C C . ILE A 1 390 ? -1.261 15.086 -11.141 1 94.62 390 ILE A C 1
ATOM 3007 O O . ILE A 1 390 ? -0.489 14.18 -11.445 1 94.62 390 ILE A O 1
ATOM 3011 N N . ALA A 1 391 ? -1.367 15.609 -9.945 1 92.88 391 ALA A N 1
ATOM 3012 C CA . ALA A 1 391 ? -0.491 15.133 -8.875 1 92.88 391 ALA A CA 1
ATOM 3013 C C . ALA A 1 391 ? -0.772 13.672 -8.555 1 92.88 391 ALA A C 1
ATOM 3015 O O . ALA A 1 391 ? -1.926 13.234 -8.57 1 92.88 391 ALA A O 1
ATOM 3016 N N . ALA A 1 392 ? 0.249 12.898 -8.227 1 87.88 392 ALA A N 1
ATOM 3017 C CA . ALA A 1 392 ? 0.13 11.477 -7.91 1 87.88 392 ALA A CA 1
ATOM 3018 C C . ALA A 1 392 ? -0.696 11.266 -6.645 1 87.88 392 ALA A C 1
ATOM 3020 O O . ALA A 1 392 ? -1.401 10.258 -6.52 1 87.88 392 ALA A O 1
ATOM 3021 N N . SER A 1 393 ? -0.696 12.211 -5.707 1 90 393 SER A N 1
ATOM 3022 C CA . SER A 1 393 ? -1.351 12.031 -4.414 1 90 393 SER A CA 1
ATOM 3023 C C . SER A 1 393 ? -2.834 12.375 -4.492 1 90 393 SER A C 1
ATOM 3025 O O . SER A 1 393 ? -3.588 12.109 -3.555 1 90 393 SER A O 1
ATOM 3027 N N . SER A 1 394 ? -3.285 12.969 -5.566 1 94.88 394 SER A N 1
ATOM 3028 C CA . SER A 1 394 ? -4.695 13.328 -5.695 1 94.88 394 SER A CA 1
ATOM 3029 C C . SER A 1 394 ? -5.574 12.086 -5.77 1 94.88 394 SER A C 1
ATOM 3031 O O . SER A 1 394 ? -5.121 11.016 -6.195 1 94.88 394 SER A O 1
ATOM 3033 N N . VAL A 1 395 ? -6.766 12.156 -5.273 1 96.94 395 VAL A N 1
ATOM 3034 C CA . VAL A 1 395 ? -7.746 11.07 -5.301 1 96.94 395 VAL A CA 1
ATOM 3035 C C . VAL A 1 395 ? -8.875 11.422 -6.266 1 96.94 395 VAL A C 1
ATOM 3037 O O . VAL A 1 395 ? -9.617 12.383 -6.047 1 96.94 395 VAL A O 1
ATOM 3040 N N . ILE A 1 396 ? -8.984 10.742 -7.324 1 97.69 396 ILE A N 1
ATOM 3041 C CA . ILE A 1 396 ? -9.969 10.992 -8.367 1 97.69 396 ILE A CA 1
ATOM 3042 C C . ILE A 1 396 ? -10.914 9.797 -8.484 1 97.69 396 ILE A C 1
ATOM 3044 O O . ILE A 1 396 ? -10.5 8.719 -8.898 1 97.69 396 ILE A O 1
ATOM 3048 N N . LEU A 1 397 ? -12.203 10.016 -8.172 1 97.75 397 LEU A N 1
ATOM 3049 C CA . LEU A 1 397 ? -13.18 8.938 -8.07 1 97.75 397 LEU A CA 1
ATOM 3050 C C . LEU A 1 397 ? -14.398 9.227 -8.938 1 97.75 397 LEU A C 1
ATOM 3052 O O . LEU A 1 397 ? -14.938 10.336 -8.906 1 97.75 397 LEU A O 1
ATOM 3056 N N . SER A 1 398 ? -14.781 8.258 -9.711 1 96.69 398 SER A N 1
ATOM 3057 C CA . SER A 1 398 ? -15.977 8.375 -10.539 1 96.69 398 SER A CA 1
ATOM 3058 C C . SER A 1 398 ? -15.992 9.695 -11.305 1 96.69 398 SER A C 1
ATOM 3060 O O . SER A 1 398 ? -16.969 10.438 -11.25 1 96.69 398 SER A O 1
ATOM 3062 N N . SER A 1 399 ? -14.805 10 -11.922 1 97.5 399 SER A N 1
ATOM 3063 C CA . SER A 1 399 ? -14.68 11.305 -12.57 1 97.5 399 SER A CA 1
ATOM 3064 C C . SER A 1 399 ? -14.016 11.188 -13.93 1 97.5 399 SER A C 1
ATOM 3066 O O . SER A 1 399 ? -13.305 10.211 -14.203 1 97.5 399 SER A O 1
ATOM 3068 N N . GLU A 1 400 ? -14.336 12.07 -14.75 1 96.31 400 GLU A N 1
ATOM 3069 C CA . GLU A 1 400 ? -13.719 12.211 -16.062 1 96.31 400 GLU A CA 1
ATOM 3070 C C . GLU A 1 400 ? -12.938 13.516 -16.172 1 96.31 400 GLU A C 1
ATOM 3072 O O . GLU A 1 400 ? -13.516 14.602 -16.062 1 96.31 400 GLU A O 1
ATOM 3077 N N . ILE A 1 401 ? -11.617 13.422 -16.391 1 96.19 401 ILE A N 1
ATOM 3078 C CA . ILE A 1 401 ? -10.75 14.586 -16.516 1 96.19 401 ILE A CA 1
ATOM 3079 C C . ILE A 1 401 ? -10.25 14.711 -17.953 1 96.19 401 ILE A C 1
ATOM 3081 O O . ILE A 1 401 ? -9.727 13.758 -18.516 1 96.19 401 ILE A O 1
ATOM 3085 N N . ALA A 1 402 ? -10.406 15.805 -18.562 1 93.38 402 ALA A N 1
ATOM 3086 C CA . ALA A 1 402 ? -9.969 16.047 -19.938 1 93.38 402 ALA A CA 1
ATOM 3087 C C . ALA A 1 402 ? -8.516 16.516 -19.969 1 93.38 402 ALA A C 1
ATOM 3089 O O . ALA A 1 402 ? -7.98 16.969 -18.953 1 93.38 402 ALA A O 1
ATOM 3090 N N . PRO A 1 403 ? -7.801 16.391 -21.094 1 91.94 403 PRO A N 1
ATOM 3091 C CA . PRO A 1 403 ? -6.453 16.938 -21.234 1 91.94 403 PRO A CA 1
ATOM 3092 C C . PRO A 1 403 ? -6.398 18.438 -20.953 1 91.94 403 PRO A C 1
ATOM 3094 O O . PRO A 1 403 ? -7.359 19.156 -21.219 1 91.94 403 PRO A O 1
ATOM 3097 N N . GLY A 1 404 ? -5.363 18.891 -20.453 1 91.38 404 GLY A N 1
ATOM 3098 C CA . GLY A 1 404 ? -5.176 20.312 -20.172 1 91.38 404 GLY A CA 1
ATOM 3099 C C . GLY A 1 404 ? -5.539 20.688 -18.75 1 91.38 404 GLY A C 1
ATOM 3100 O O . GLY A 1 404 ? -5.305 21.828 -18.328 1 91.38 404 GLY A O 1
ATOM 3101 N N . VAL A 1 405 ? -6.137 19.781 -18 1 93.31 405 VAL A N 1
ATOM 3102 C CA . VAL A 1 405 ? -6.555 20.047 -16.625 1 93.31 405 VAL A CA 1
ATOM 3103 C C . VAL A 1 405 ? -5.395 19.766 -15.672 1 93.31 405 VAL A C 1
ATOM 3105 O O . VAL A 1 405 ? -4.594 18.859 -15.898 1 93.31 405 VAL A O 1
ATOM 3108 N N . SER A 1 406 ? -5.285 20.609 -14.695 1 94.44 406 SER A N 1
ATOM 3109 C CA . SER A 1 406 ? -4.289 20.406 -13.648 1 94.44 406 SER A CA 1
ATOM 3110 C C . SER A 1 406 ? -4.949 20.188 -12.289 1 94.44 406 SER A C 1
ATOM 3112 O O . SER A 1 406 ? -5.938 20.844 -11.961 1 94.44 406 SER A O 1
ATOM 3114 N N . ILE A 1 407 ? -4.488 19.219 -11.539 1 96.31 407 ILE A N 1
ATOM 3115 C CA . ILE A 1 407 ? -4.984 18.938 -10.195 1 96.31 407 ILE A CA 1
ATOM 3116 C C . ILE A 1 407 ? -3.814 18.859 -9.219 1 96.31 407 ILE A C 1
ATOM 3118 O O . ILE A 1 407 ? -2.883 18.078 -9.422 1 96.31 407 ILE A O 1
ATOM 3122 N N . GLY A 1 408 ? -3.895 19.625 -8.148 1 94.25 408 GLY A N 1
ATOM 3123 C CA . GLY A 1 408 ? -2.805 19.719 -7.191 1 94.25 408 GLY A CA 1
ATOM 3124 C C . GLY A 1 408 ? -2.764 18.547 -6.223 1 94.25 408 GLY A C 1
ATOM 3125 O O . GLY A 1 408 ? -3.584 17.641 -6.309 1 94.25 408 GLY A O 1
ATOM 3126 N N . GLU A 1 409 ? -1.857 18.625 -5.273 1 92.25 409 GLU A N 1
ATOM 3127 C CA . GLU A 1 409 ? -1.576 17.547 -4.336 1 92.25 409 GLU A CA 1
ATOM 3128 C C . GLU A 1 409 ? -2.699 17.391 -3.312 1 92.25 409 GLU A C 1
ATOM 3130 O O . GLU A 1 409 ? -3.295 18.375 -2.887 1 92.25 409 GLU A O 1
ATOM 3135 N N . ASP A 1 410 ? -2.977 16.094 -2.902 1 92.75 410 ASP A N 1
ATOM 3136 C CA . ASP A 1 410 ? -3.861 15.742 -1.799 1 92.75 410 ASP A CA 1
ATOM 3137 C C . ASP A 1 410 ? -5.262 16.312 -2.008 1 92.75 410 ASP A C 1
ATOM 3139 O O . ASP A 1 410 ? -5.895 16.781 -1.061 1 92.75 410 ASP A O 1
ATOM 3143 N N . SER A 1 411 ? -5.707 16.391 -3.244 1 96.75 411 SER A N 1
ATOM 3144 C CA . SER A 1 411 ? -7.047 16.859 -3.574 1 96.75 411 SER A CA 1
ATOM 3145 C C . SER A 1 411 ? -7.996 15.695 -3.826 1 96.75 411 SER A C 1
ATOM 3147 O O . SER A 1 411 ? -7.559 14.586 -4.129 1 96.75 411 SER A O 1
ATOM 3149 N N . LEU A 1 412 ? -9.281 15.898 -3.631 1 97.88 412 LEU A N 1
ATOM 3150 C CA . LEU A 1 412 ? -10.328 14.906 -3.869 1 97.88 412 LEU A CA 1
ATOM 3151 C C . LEU A 1 412 ? -11.281 15.375 -4.961 1 97.88 412 LEU A C 1
ATOM 3153 O O . LEU A 1 412 ? -11.859 16.469 -4.863 1 97.88 412 LEU A O 1
ATOM 3157 N N . ILE A 1 413 ? -11.367 14.688 -6.02 1 98.25 413 ILE A N 1
ATOM 3158 C CA . ILE A 1 413 ? -12.352 14.914 -7.074 1 98.25 413 ILE A CA 1
ATOM 3159 C C . ILE A 1 413 ? -13.336 13.742 -7.125 1 98.25 413 ILE A C 1
ATOM 3161 O O . ILE A 1 413 ? -12.93 12.602 -7.336 1 98.25 413 ILE A O 1
ATOM 3165 N N . TYR A 1 414 ? -14.617 13.992 -6.945 1 97.38 414 TYR A N 1
ATOM 3166 C CA . TYR A 1 414 ? -15.602 12.922 -6.879 1 97.38 414 TYR A CA 1
ATOM 3167 C C . TYR A 1 414 ? -16.812 13.242 -7.75 1 97.38 414 TYR A C 1
ATOM 3169 O O . TYR A 1 414 ? -17.328 14.359 -7.711 1 97.38 414 TYR A O 1
ATOM 3177 N N . ASP A 1 415 ? -17.156 12.305 -8.586 1 96.88 415 ASP A N 1
ATOM 3178 C CA . ASP A 1 415 ? -18.375 12.352 -9.375 1 96.88 415 ASP A CA 1
ATOM 3179 C C . ASP A 1 415 ? -18.422 13.617 -10.234 1 96.88 415 ASP A C 1
ATOM 3181 O O . ASP A 1 415 ? -19.422 14.352 -10.219 1 96.88 415 ASP A O 1
ATOM 3185 N N . SER A 1 416 ? -17.297 13.883 -10.953 1 96.75 416 SER A N 1
ATOM 3186 C CA . SER A 1 416 ? -17.172 15.164 -11.648 1 96.75 416 SER A CA 1
ATOM 3187 C C . SER A 1 416 ? -16.641 14.977 -13.062 1 96.75 416 SER A C 1
ATOM 3189 O O . SER A 1 416 ? -15.984 13.969 -13.359 1 96.75 416 SER A O 1
ATOM 3191 N N . THR A 1 417 ? -17.016 15.828 -13.914 1 95.25 417 THR A N 1
ATOM 3192 C CA . THR A 1 417 ? -16.438 15.984 -15.242 1 95.25 417 THR A CA 1
ATOM 3193 C C . THR A 1 417 ? -15.766 17.344 -15.383 1 95.25 417 THR A C 1
ATOM 3195 O O . THR A 1 417 ? -16.422 18.375 -15.305 1 95.25 417 THR A O 1
ATOM 3198 N N . VAL A 1 418 ? -14.453 17.328 -15.523 1 93.19 418 VAL A N 1
ATOM 3199 C CA . VAL A 1 418 ? -13.695 18.578 -15.602 1 93.19 418 VAL A CA 1
ATOM 3200 C C . VAL A 1 418 ? -13.008 18.672 -16.953 1 93.19 418 VAL A C 1
ATOM 3202 O O . VAL A 1 418 ? -12.219 17.797 -17.328 1 93.19 418 VAL A O 1
ATOM 3205 N N . SER A 1 419 ? -13.344 19.672 -17.719 1 88.19 419 SER A N 1
ATOM 3206 C CA . SER A 1 419 ? -12.789 19.859 -19.047 1 88.19 419 SER A CA 1
ATOM 3207 C C . SER A 1 419 ? -12.234 21.281 -19.219 1 88.19 419 SER A C 1
ATOM 3209 O O . SER A 1 419 ? -12.5 22.156 -18.391 1 88.19 419 SER A O 1
ATOM 3211 N N . GLY A 1 420 ? -11.43 21.422 -20.203 1 78.38 420 GLY A N 1
ATOM 3212 C CA . GLY A 1 420 ? -10.852 22.719 -20.5 1 78.38 420 GLY A CA 1
ATOM 3213 C C . GLY A 1 420 ? -9.562 22.984 -19.75 1 78.38 420 GLY A C 1
ATOM 3214 O O . GLY A 1 420 ? -8.883 22.047 -19.328 1 78.38 420 GLY A O 1
ATOM 3215 N N . ALA A 1 421 ? -9.172 24.281 -19.688 1 82.81 421 ALA A N 1
ATOM 3216 C CA . ALA A 1 421 ? -7.941 24.688 -19.016 1 82.81 421 ALA A CA 1
ATOM 3217 C C . ALA A 1 421 ? -8.203 25.031 -17.547 1 82.81 421 ALA A C 1
ATOM 3219 O O . ALA A 1 421 ? -7.828 26.094 -17.078 1 82.81 421 ALA A O 1
ATOM 3220 N N . VAL A 1 422 ? -8.844 24 -16.906 1 91.38 422 VAL A N 1
ATOM 3221 C CA . VAL A 1 422 ? -9.18 24.203 -15.508 1 91.38 422 VAL A CA 1
ATOM 3222 C C . VAL A 1 422 ? -8 23.797 -14.625 1 91.38 422 VAL A C 1
ATOM 3224 O O . VAL A 1 422 ? -7.332 22.797 -14.891 1 91.38 422 VAL A O 1
ATOM 3227 N N . GLN A 1 423 ? -7.75 24.625 -13.664 1 92.88 423 GLN A N 1
ATOM 3228 C CA . GLN A 1 4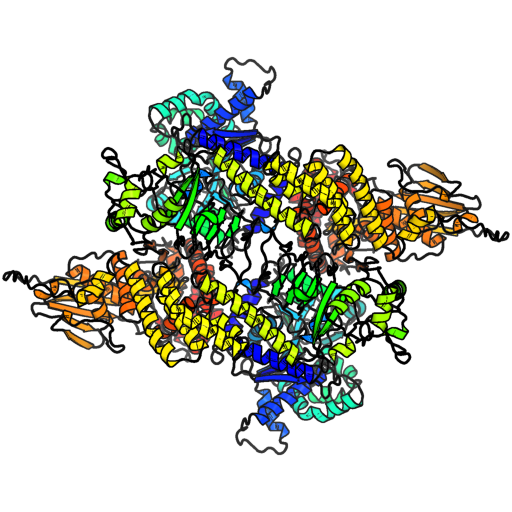23 ? -6.699 24.344 -12.695 1 92.88 423 GLN A CA 1
ATOM 3229 C C . GLN A 1 423 ? -7.277 24.203 -11.289 1 92.88 423 GLN A C 1
ATOM 3231 O O . GLN A 1 423 ? -7.906 25.141 -10.773 1 92.88 423 GLN A O 1
ATOM 3236 N N . ILE A 1 424 ? -7.086 23.078 -10.711 1 95.5 424 ILE A N 1
ATOM 3237 C CA . ILE A 1 424 ? -7.512 22.828 -9.336 1 95.5 424 ILE A CA 1
ATOM 3238 C C . ILE A 1 424 ? -6.293 22.797 -8.422 1 95.5 424 ILE A C 1
ATOM 3240 O O . ILE A 1 424 ? -5.352 22.047 -8.648 1 95.5 424 ILE A O 1
ATOM 3244 N N . GLY A 1 425 ? -6.297 23.625 -7.414 1 94 425 GLY A N 1
ATOM 3245 C CA . GLY A 1 425 ? -5.168 23.719 -6.504 1 94 425 GLY A CA 1
ATOM 3246 C C . GLY A 1 425 ? -5.016 22.516 -5.598 1 94 425 GLY A C 1
ATOM 3247 O O . GLY A 1 425 ? -5.75 21.531 -5.738 1 94 425 GLY A O 1
ATOM 3248 N N . SER A 1 426 ? -4.008 22.609 -4.668 1 93.25 426 SER A N 1
ATOM 3249 C CA . SER A 1 426 ? -3.736 21.531 -3.717 1 93.25 426 SER A CA 1
ATOM 3250 C C . SER A 1 426 ? -4.707 21.578 -2.541 1 93.25 426 SER A C 1
ATOM 3252 O O . SER A 1 426 ? -5.25 22.641 -2.215 1 93.25 426 SER A O 1
ATOM 3254 N N . GLN A 1 427 ? -4.961 20.406 -1.931 1 93.94 427 GLN A N 1
ATOM 3255 C CA . GLN A 1 427 ? -5.852 20.281 -0.783 1 93.94 427 GLN A CA 1
ATOM 3256 C C . GLN A 1 427 ? -7.227 20.859 -1.088 1 93.94 427 GLN A C 1
ATOM 3258 O O . GLN A 1 427 ? -7.762 21.641 -0.303 1 93.94 427 GLN A O 1
ATOM 3263 N N . SER A 1 428 ? -7.695 20.516 -2.244 1 96.62 428 SER A N 1
ATOM 3264 C CA . SER A 1 428 ? -9 20.984 -2.695 1 96.62 428 SER A CA 1
ATOM 3265 C C . SER A 1 428 ? -9.992 19.828 -2.816 1 96.62 428 SER A C 1
ATOM 3267 O O . SER A 1 428 ? -9.594 18.672 -2.939 1 96.62 428 SER A O 1
ATOM 3269 N N . ILE A 1 429 ? -11.242 20.141 -2.709 1 98 429 ILE A N 1
ATOM 3270 C CA . ILE A 1 429 ? -12.312 19.156 -2.848 1 98 429 ILE A CA 1
ATOM 3271 C C . ILE A 1 429 ? -13.289 19.594 -3.934 1 98 429 ILE A C 1
ATOM 3273 O O . ILE A 1 429 ? -13.805 20.719 -3.891 1 98 429 ILE A O 1
ATOM 3277 N N . VAL A 1 430 ? -13.477 18.812 -4.926 1 98 430 VAL A N 1
ATOM 3278 C CA . VAL A 1 430 ? -14.406 19.094 -6.012 1 98 430 VAL A CA 1
ATOM 3279 C C . VAL A 1 430 ? -15.43 17.953 -6.113 1 98 430 VAL A C 1
ATOM 3281 O O . VAL A 1 430 ? -15.062 16.797 -6.293 1 98 430 VAL A O 1
ATOM 3284 N N . VAL A 1 431 ? -16.719 18.312 -6.016 1 97.25 431 VAL A N 1
ATOM 3285 C CA . VAL A 1 431 ? -17.75 17.266 -5.992 1 97.25 431 VAL A CA 1
ATOM 3286 C C . VAL A 1 431 ? -18.891 17.656 -6.934 1 97.25 431 VAL A C 1
ATOM 3288 O O . VAL A 1 431 ? -19.438 18.75 -6.828 1 97.25 431 VAL A O 1
ATOM 3291 N N . GLY A 1 432 ? -19.203 16.781 -7.828 1 94.75 432 GLY A N 1
ATOM 3292 C CA . GLY A 1 432 ? -20.406 16.906 -8.641 1 94.75 432 GLY A CA 1
ATOM 3293 C C . GLY A 1 432 ? -20.312 18.016 -9.688 1 94.75 432 GLY A C 1
ATOM 3294 O O . GLY A 1 432 ? -21.328 18.516 -10.156 1 94.75 432 GLY A O 1
ATOM 3295 N N . ILE A 1 433 ? -19.125 18.375 -10.078 1 93.44 433 ILE A N 1
ATOM 3296 C CA . ILE A 1 433 ? -18.938 19.469 -11.016 1 93.44 433 ILE A CA 1
ATOM 3297 C C . ILE A 1 433 ? -18.922 18.938 -12.445 1 93.44 433 ILE A C 1
ATOM 3299 O O . ILE A 1 433 ? -18.328 17.891 -12.719 1 93.44 433 ILE A O 1
ATOM 3303 N N . HIS A 1 434 ? -19.625 19.609 -13.289 1 89.69 434 HIS A N 1
ATOM 3304 C CA . HIS A 1 434 ? -19.656 19.281 -14.711 1 89.69 434 HIS A CA 1
ATOM 3305 C C . HIS A 1 434 ? -19.328 20.5 -15.562 1 89.69 434 HIS A C 1
ATOM 3307 O O . HIS A 1 434 ? -20.219 21.172 -16.062 1 89.69 434 HIS A O 1
ATOM 3313 N N . ILE A 1 435 ? -18.078 20.75 -15.75 1 85.69 435 ILE A N 1
ATOM 3314 C CA . ILE A 1 435 ? -17.641 21.891 -16.562 1 85.69 435 ILE A CA 1
ATOM 3315 C C . ILE A 1 435 ? -17.562 21.484 -18.031 1 85.69 435 ILE A C 1
ATOM 3317 O O . ILE A 1 435 ? -16.641 20.766 -18.438 1 85.69 435 ILE A O 1
ATOM 3321 N N . PRO A 1 436 ? -18.516 21.922 -18.812 1 71.88 436 PRO A N 1
ATOM 3322 C CA . PRO A 1 436 ? -18.547 21.531 -20.219 1 71.88 436 PRO A CA 1
ATOM 3323 C C . PRO A 1 436 ? -17.438 22.172 -21.047 1 71.88 436 PRO A C 1
ATOM 3325 O O . PRO A 1 436 ? -17.016 23.297 -20.734 1 71.88 436 PRO A O 1
ATOM 3328 N N . SER A 1 437 ? -16.812 21.516 -21.984 1 65.62 437 SER A N 1
ATOM 3329 C CA . SER A 1 437 ? -15.773 22.031 -22.859 1 65.62 437 SER A CA 1
ATOM 3330 C C . SER A 1 437 ? -16.281 23.25 -23.656 1 65.62 437 SER A C 1
ATOM 3332 O O . SER A 1 437 ? -15.516 24.188 -23.906 1 65.62 437 SER A O 1
ATOM 3334 N N . GLU A 1 438 ? -17.469 23.234 -24.062 1 60.28 438 GLU A N 1
ATOM 3335 C CA . GLU A 1 438 ? -18.016 24.234 -24.969 1 60.28 438 GLU A CA 1
ATOM 3336 C C . GLU A 1 438 ? -18.219 25.578 -24.266 1 60.28 438 GLU A C 1
ATOM 3338 O O . GLU A 1 438 ? -18.156 26.625 -24.891 1 60.28 438 GLU A O 1
ATOM 3343 N N . ASP A 1 439 ? -18.422 25.484 -23.047 1 56.16 439 ASP A N 1
ATOM 3344 C CA . ASP A 1 439 ? -18.875 26.688 -22.359 1 56.16 439 ASP A CA 1
ATOM 3345 C C . ASP A 1 439 ? -17.688 27.562 -21.953 1 56.16 439 ASP A C 1
ATOM 3347 O O . ASP A 1 439 ? -17.875 28.719 -21.531 1 56.16 439 ASP A O 1
ATOM 3351 N N . LEU A 1 440 ? -16.469 26.984 -21.844 1 58.91 440 LEU A N 1
ATOM 3352 C CA . LEU A 1 440 ? -15.398 27.812 -21.312 1 58.91 440 LEU A CA 1
ATOM 3353 C C . LEU A 1 440 ? -14.719 28.609 -22.422 1 58.91 440 LEU A C 1
ATOM 3355 O O . LEU A 1 440 ? -13.898 29.484 -22.156 1 58.91 440 LEU A O 1
ATOM 3359 N N . GLY A 1 441 ? -15.445 28.828 -23.609 1 53.16 441 GLY A N 1
ATOM 3360 C CA . GLY A 1 441 ? -14.742 29.562 -24.656 1 53.16 441 GLY A CA 1
ATOM 3361 C C . GLY A 1 441 ? -13.305 29.109 -24.828 1 53.16 441 GLY A C 1
ATOM 3362 O O . GLY A 1 441 ? -12.953 27.984 -24.484 1 53.16 441 GLY A O 1
ATOM 3363 N N . THR A 1 442 ? -12.406 29.812 -25.484 1 54.69 442 THR A N 1
ATOM 3364 C CA . THR A 1 442 ? -10.992 29.531 -25.703 1 54.69 442 THR A CA 1
ATOM 3365 C C . THR A 1 442 ? -10.188 29.781 -24.438 1 54.69 442 THR A C 1
ATOM 3367 O O . THR A 1 442 ? -10.492 30.688 -23.672 1 54.69 442 THR A O 1
ATOM 3370 N N . PRO A 1 443 ? -9.344 28.828 -23.984 1 56.81 443 PRO A N 1
ATOM 3371 C CA . PRO A 1 443 ? -8.477 29.031 -22.812 1 56.81 443 PRO A CA 1
ATOM 3372 C C . PRO A 1 443 ? -7.898 30.453 -22.75 1 56.81 443 PRO A C 1
ATOM 3374 O O . PRO A 1 443 ? -7.574 30.938 -21.672 1 56.81 443 PRO A O 1
ATOM 3377 N N . GLU A 1 444 ? -7.832 31.078 -23.891 1 56.88 444 GLU A N 1
ATOM 3378 C CA . GLU A 1 444 ? -7.285 32.438 -23.938 1 56.88 444 GLU A CA 1
ATOM 3379 C C . GLU A 1 444 ? -8.25 33.438 -23.312 1 56.88 444 GLU A C 1
ATOM 3381 O O . GLU A 1 444 ? -7.82 34.469 -22.797 1 56.88 444 GLU A O 1
ATOM 3386 N N . SER A 1 445 ? -9.461 33 -23.328 1 61.69 445 SER A N 1
ATOM 3387 C CA . SER A 1 445 ? -10.438 33.969 -22.859 1 61.69 445 SER A CA 1
ATOM 3388 C C . SER A 1 445 ? -10.688 33.812 -21.359 1 61.69 445 SER A C 1
ATOM 3390 O O . SER A 1 445 ? -10.734 34.812 -20.641 1 61.69 445 SER A O 1
ATOM 3392 N N . PHE A 1 446 ? -10.914 32.594 -20.844 1 78.12 446 PHE A N 1
ATOM 3393 C CA . PHE A 1 446 ? -11.156 32.438 -19.406 1 78.12 446 PHE A CA 1
ATOM 3394 C C . PHE A 1 446 ? -10.695 31.062 -18.953 1 78.12 446 PHE A C 1
ATOM 3396 O O . PHE A 1 446 ? -11.062 30.047 -19.531 1 78.12 446 PHE A O 1
ATOM 3403 N N . ARG A 1 447 ? -9.742 31.172 -18.062 1 83.69 447 ARG A N 1
ATOM 3404 C CA . ARG A 1 447 ? -9.281 29.953 -17.391 1 83.69 447 ARG A CA 1
ATOM 3405 C C . ARG A 1 447 ? -9.734 29.922 -15.93 1 83.69 447 ARG A C 1
ATOM 3407 O O . ARG A 1 447 ? -9.336 30.781 -15.141 1 83.69 447 ARG A O 1
ATOM 3414 N N . PHE A 1 448 ? -10.578 28.922 -15.602 1 90 448 PHE A N 1
ATOM 3415 C CA . PHE A 1 448 ? -11.047 28.844 -14.227 1 90 448 PHE A CA 1
ATOM 3416 C C . PHE A 1 448 ? -9.992 28.203 -13.336 1 90 448 PHE A C 1
ATOM 3418 O O . PHE A 1 448 ? -9.375 27.203 -13.703 1 90 448 PHE A O 1
ATOM 3425 N N . MET A 1 449 ? -9.836 28.828 -12.227 1 92.06 449 MET A N 1
ATOM 3426 C CA . MET A 1 449 ? -8.859 28.328 -11.266 1 92.06 449 MET A CA 1
ATOM 3427 C C . MET A 1 449 ? -9.484 28.219 -9.875 1 92.06 449 MET A C 1
ATOM 3429 O O . MET A 1 449 ? -10.086 29.172 -9.375 1 92.06 449 MET A O 1
ATOM 3433 N N . LEU A 1 450 ? -9.438 27.016 -9.312 1 94.62 450 LEU A N 1
ATOM 3434 C CA . LEU A 1 450 ? -9.75 26.812 -7.902 1 94.62 450 LEU A CA 1
ATOM 3435 C C . LEU A 1 450 ? -8.484 26.875 -7.051 1 94.62 450 LEU A C 1
ATOM 3437 O O . LEU A 1 450 ? -7.609 26 -7.18 1 94.62 450 LEU A O 1
ATOM 3441 N N . PRO A 1 451 ? -8.359 27.875 -6.191 1 92.75 451 PRO A N 1
ATOM 3442 C CA . PRO A 1 451 ? -7.117 28.016 -5.43 1 92.75 451 PRO A CA 1
ATOM 3443 C C . PRO A 1 451 ? -6.883 26.859 -4.465 1 92.75 451 PRO A C 1
ATOM 3445 O O . PRO A 1 451 ? -7.758 26 -4.297 1 92.75 451 PRO A O 1
ATOM 3448 N N . ASP A 1 452 ? -5.684 26.859 -3.836 1 92.62 452 ASP A N 1
ATOM 3449 C CA . ASP A 1 452 ? -5.371 25.875 -2.814 1 92.62 452 ASP A CA 1
ATOM 3450 C C . ASP A 1 452 ? -6.359 25.938 -1.653 1 92.62 452 ASP A C 1
ATOM 3452 O O . ASP A 1 452 ? -6.824 27.031 -1.298 1 92.62 452 ASP A O 1
ATOM 3456 N N . ARG A 1 453 ? -6.738 24.766 -1.132 1 93.44 453 ARG A N 1
ATOM 3457 C CA . ARG A 1 453 ? -7.527 24.672 0.093 1 93.44 453 ARG A CA 1
ATOM 3458 C C . ARG A 1 453 ? -8.914 25.266 -0.105 1 93.44 453 ARG A C 1
ATOM 3460 O O . ARG A 1 453 ? -9.367 26.094 0.694 1 93.44 453 ARG A O 1
ATOM 3467 N N . HIS A 1 454 ? -9.516 24.906 -1.186 1 95.81 454 HIS A N 1
ATOM 3468 C CA . HIS A 1 454 ? -10.883 25.328 -1.464 1 95.81 454 HIS A CA 1
ATOM 3469 C C . HIS A 1 454 ? -11.766 24.141 -1.812 1 95.81 454 HIS A C 1
ATOM 3471 O O . HIS A 1 454 ? -11.266 23.078 -2.201 1 95.81 454 HIS A O 1
ATOM 3477 N N . CYS A 1 455 ? -13.008 24.312 -1.633 1 97.38 455 CYS A N 1
ATOM 3478 C CA . CYS A 1 455 ? -14.023 23.344 -2.02 1 97.38 455 CYS A CA 1
ATOM 3479 C C . CYS A 1 455 ? -14.93 23.906 -3.107 1 97.38 455 CYS A C 1
ATOM 3481 O O . CYS A 1 455 ? -15.234 25.109 -3.113 1 97.38 455 CYS A O 1
ATOM 3483 N N . LEU A 1 456 ? -15.281 23.109 -4.043 1 97.44 456 LEU A N 1
ATOM 3484 C CA . LEU A 1 456 ? -16.172 23.469 -5.141 1 97.44 456 LEU A CA 1
ATOM 3485 C C . LEU A 1 456 ? -17.172 22.359 -5.43 1 97.44 456 LEU A C 1
ATOM 3487 O O . LEU A 1 456 ? -16.781 21.203 -5.578 1 97.44 456 LEU A O 1
ATOM 3491 N N . TRP A 1 457 ? -18.438 22.672 -5.461 1 96.44 457 TRP A N 1
ATOM 3492 C CA . TRP A 1 457 ? -19.438 21.672 -5.812 1 96.44 457 TRP A CA 1
ATOM 3493 C C . TRP A 1 457 ? -20.656 22.328 -6.477 1 96.44 457 TRP A C 1
ATOM 3495 O O . TRP A 1 457 ? -20.781 23.547 -6.477 1 96.44 457 TRP A O 1
ATOM 3505 N N . GLU A 1 458 ? -21.469 21.625 -7.102 1 94.19 458 GLU A N 1
ATOM 3506 C CA . GLU A 1 458 ? -22.672 22.125 -7.762 1 94.19 458 GLU A CA 1
ATOM 3507 C C . GLU A 1 458 ? -23.891 21.297 -7.375 1 94.19 458 GLU A C 1
ATOM 3509 O O . GLU A 1 458 ? -23.781 20.109 -7.094 1 94.19 458 GLU A O 1
ATOM 3514 N N . VAL A 1 459 ? -25.047 21.938 -7.301 1 92.94 459 VAL A N 1
ATOM 3515 C CA . VAL A 1 459 ? -26.281 21.266 -6.902 1 92.94 459 VAL A CA 1
ATOM 3516 C C . VAL A 1 459 ? -27.438 21.781 -7.758 1 92.94 459 VAL A C 1
ATOM 3518 O O . VAL A 1 459 ? -27.531 22.969 -8.047 1 92.94 459 VAL A O 1
ATOM 3521 N N . PRO A 1 460 ? -28.25 20.797 -8.188 1 93.25 460 PRO A N 1
ATOM 3522 C CA . PRO A 1 460 ? -29.484 21.234 -8.844 1 93.25 460 PRO A CA 1
ATOM 3523 C C . PRO A 1 460 ? -30.516 21.766 -7.859 1 93.25 460 PRO A C 1
ATOM 3525 O O . PRO A 1 460 ? -30.641 21.25 -6.742 1 93.25 460 PRO A O 1
ATOM 3528 N N . LEU A 1 461 ? -31.281 22.734 -8.25 1 91.94 461 LEU A N 1
ATOM 3529 C CA . LEU A 1 461 ? -32.281 23.344 -7.375 1 91.94 461 LEU A CA 1
ATOM 3530 C C . LEU A 1 461 ? -33.688 23.078 -7.898 1 91.94 461 LEU A C 1
ATOM 3532 O O . LEU A 1 461 ? -33.906 23.078 -9.109 1 91.94 461 LEU A O 1
ATOM 3536 N N . VAL A 1 462 ? -34.531 22.969 -6.926 1 89.56 462 VAL A N 1
ATOM 3537 C CA . VAL A 1 462 ? -35.938 22.781 -7.273 1 89.56 462 VAL A CA 1
ATOM 3538 C C . VAL A 1 462 ? -36.469 24.062 -7.93 1 89.56 462 VAL A C 1
ATOM 3540 O O . VAL A 1 462 ? -36.219 25.156 -7.438 1 89.56 462 VAL A O 1
ATOM 3543 N N . GLY A 1 463 ? -37.094 23.922 -8.93 1 81.81 463 GLY A N 1
ATOM 3544 C CA . GLY A 1 463 ? -37.75 25.047 -9.57 1 81.81 463 GLY A CA 1
ATOM 3545 C C . GLY A 1 463 ? -36.844 25.812 -10.516 1 81.81 463 GLY A C 1
ATOM 3546 O O . GLY A 1 463 ? -37.281 26.766 -11.172 1 81.81 463 GLY A O 1
ATOM 3547 N N . HIS A 1 464 ? -35.656 25.516 -10.453 1 82.44 464 HIS A N 1
ATOM 3548 C CA . HIS A 1 464 ? -34.719 26.172 -11.352 1 82.44 464 HIS A CA 1
ATOM 3549 C C . HIS A 1 464 ? -34.188 25.203 -12.406 1 82.44 464 HIS A C 1
ATOM 3551 O O . HIS A 1 464 ? -34.062 24 -12.141 1 82.44 464 HIS A O 1
ATOM 3557 N N . LYS A 1 465 ? -34.125 25.656 -13.578 1 70.44 465 LYS A N 1
ATOM 3558 C CA . LYS A 1 465 ? -33.594 24.812 -14.648 1 70.44 465 LYS A CA 1
ATOM 3559 C C . LYS A 1 465 ? -32.094 24.594 -14.492 1 70.44 465 LYS A C 1
ATOM 3561 O O . LYS A 1 465 ? -31.578 23.562 -14.914 1 70.44 465 LYS A O 1
ATOM 3566 N N . GLY A 1 466 ? -31.547 25.5 -13.812 1 76.44 466 GLY A N 1
ATOM 3567 C CA . GLY A 1 466 ? -30.109 25.359 -13.773 1 76.44 466 GLY A CA 1
ATOM 3568 C C . GLY A 1 466 ? -29.578 24.922 -12.422 1 76.44 466 GLY A C 1
ATOM 3569 O O . GLY A 1 466 ? -30.344 24.422 -11.586 1 76.44 466 GLY A O 1
ATOM 3570 N N . ARG A 1 467 ? -28.219 24.688 -12.352 1 89.06 467 ARG A N 1
ATOM 3571 C CA . ARG A 1 467 ? -27.484 24.297 -11.156 1 89.06 467 ARG A CA 1
ATOM 3572 C C . ARG A 1 467 ? -26.797 25.516 -10.523 1 89.06 467 ARG A C 1
ATOM 3574 O O . ARG A 1 467 ? -26.703 26.578 -11.148 1 89.06 467 ARG A O 1
ATOM 3581 N N . VAL A 1 468 ? -26.594 25.453 -9.336 1 93.94 468 VAL A N 1
ATOM 3582 C CA . VAL A 1 468 ? -25.844 26.484 -8.641 1 93.94 468 VAL A CA 1
ATOM 3583 C C . VAL A 1 468 ? -24.453 25.969 -8.258 1 93.94 468 VAL A C 1
ATOM 3585 O O . VAL A 1 468 ? -24.312 24.828 -7.824 1 93.94 468 VAL A O 1
ATOM 3588 N N . ILE A 1 469 ? -23.422 26.781 -8.555 1 95.44 469 ILE A N 1
ATOM 3589 C CA . ILE A 1 469 ? -22.062 26.453 -8.172 1 95.44 469 ILE A CA 1
ATOM 3590 C C . ILE A 1 469 ? -21.719 27.125 -6.84 1 95.44 469 ILE A C 1
ATOM 3592 O O . ILE A 1 469 ? -21.906 28.328 -6.676 1 95.44 469 ILE A O 1
ATOM 3596 N N . VAL A 1 470 ? -21.281 26.328 -5.914 1 96.62 470 VAL A N 1
ATOM 3597 C CA . VAL A 1 470 ? -20.953 26.812 -4.574 1 96.62 470 VAL A CA 1
ATOM 3598 C C . VAL A 1 470 ? -19.484 26.547 -4.27 1 96.62 470 VAL A C 1
ATOM 3600 O O . VAL A 1 470 ? -18.891 25.625 -4.816 1 96.62 470 VAL A O 1
ATOM 3603 N N . TYR A 1 471 ? -18.875 27.406 -3.518 1 97 471 TYR A N 1
ATOM 3604 C CA . TYR A 1 471 ? -17.453 27.297 -3.191 1 97 471 TYR A CA 1
ATOM 3605 C C . TYR A 1 471 ? -17.156 27.938 -1.837 1 97 471 TYR A C 1
ATOM 3607 O O . TYR A 1 471 ? -17.906 28.812 -1.376 1 97 471 TYR A O 1
ATOM 3615 N N . CYS A 1 472 ? -16.188 27.469 -1.122 1 96 472 CYS A N 1
ATOM 3616 C CA . CYS A 1 472 ? -15.711 28.031 0.137 1 96 472 CYS A CA 1
ATOM 3617 C C . CYS A 1 472 ? -14.305 27.516 0.454 1 96 472 CYS A C 1
ATOM 3619 O O . CYS A 1 472 ? -13.758 26.703 -0.286 1 96 472 CYS A O 1
ATOM 3621 N N . GLY A 1 473 ? -13.727 28.094 1.434 1 93.75 473 GLY A N 1
ATOM 3622 C CA . GLY A 1 473 ? -12.438 27.609 1.876 1 93.75 473 GLY A CA 1
ATOM 3623 C C . GLY A 1 473 ? -12.516 26.281 2.617 1 93.75 473 GLY A C 1
ATOM 3624 O O . GLY A 1 473 ? -13.539 25.969 3.232 1 93.75 473 GLY A O 1
ATOM 3625 N N . LEU A 1 474 ? -11.469 25.578 2.6 1 93.19 474 LEU A N 1
ATOM 3626 C CA . LEU A 1 474 ? -11.391 24.281 3.25 1 93.19 474 LEU A CA 1
ATOM 3627 C C . LEU A 1 474 ? -11.625 24.406 4.75 1 93.19 474 LEU A C 1
ATOM 3629 O O . LEU A 1 474 ? -12.234 23.531 5.363 1 93.19 474 LEU A O 1
ATOM 3633 N N . HIS A 1 475 ? -11.164 25.516 5.336 1 89.25 475 HIS A N 1
ATOM 3634 C CA . HIS A 1 475 ? -11.211 25.672 6.785 1 89.25 475 HIS A CA 1
ATOM 3635 C C . HIS A 1 475 ? -12.312 26.641 7.199 1 89.25 475 HIS A C 1
ATOM 3637 O O . HIS A 1 475 ? -12.414 27 8.375 1 89.25 475 HIS A O 1
ATOM 3643 N N . ASP A 1 476 ? -13.094 27.078 6.234 1 91.62 476 ASP A N 1
ATOM 3644 C CA . ASP A 1 476 ? -14.211 27.953 6.574 1 91.62 476 ASP A CA 1
ATOM 3645 C C . ASP A 1 476 ? -15.234 27.234 7.445 1 91.62 476 ASP A C 1
ATOM 3647 O O . ASP A 1 476 ? -15.531 26.062 7.211 1 91.62 476 ASP A O 1
ATOM 3651 N N . ASN A 1 477 ? -15.609 27.891 8.492 1 90.62 477 ASN A N 1
ATOM 3652 C CA . ASN A 1 477 ? -16.719 27.422 9.32 1 90.62 477 ASN A CA 1
ATOM 3653 C C . ASN A 1 477 ? -17.969 28.281 9.109 1 90.62 477 ASN A C 1
ATOM 3655 O O . ASN A 1 477 ? -18.062 29.375 9.656 1 90.62 477 ASN A O 1
ATOM 3659 N N . PRO A 1 478 ? -18.859 27.781 8.391 1 93.12 478 PRO A N 1
ATOM 3660 C CA . PRO A 1 478 ? -20.031 28.578 8.047 1 93.12 478 PRO A CA 1
ATOM 3661 C C . PRO A 1 478 ? -20.844 29 9.273 1 93.12 478 PRO A C 1
ATOM 3663 O O . PRO A 1 478 ? -21.719 29.875 9.172 1 93.12 478 PRO A O 1
ATOM 3666 N N . LYS A 1 479 ? -20.562 28.469 10.438 1 91 479 LYS A N 1
ATOM 3667 C CA . LYS A 1 479 ? -21.312 28.766 11.656 1 91 479 LYS A CA 1
ATOM 3668 C C . LYS A 1 479 ? -20.781 30.016 12.344 1 91 479 LYS A C 1
ATOM 3670 O O . LYS A 1 479 ? -21.469 30.625 13.156 1 91 479 LYS A O 1
ATOM 3675 N N . ASN A 1 480 ? -19.609 30.375 12.047 1 90.75 480 ASN A N 1
ATOM 3676 C CA . ASN A 1 480 ? -18.969 31.484 12.742 1 90.75 480 ASN A CA 1
ATOM 3677 C C . ASN A 1 480 ? -19.547 32.844 12.297 1 90.75 480 ASN A C 1
ATOM 3679 O O . ASN A 1 480 ? -19.797 33.031 11.109 1 90.75 480 ASN A O 1
ATOM 3683 N N . SER A 1 481 ? -19.781 33.625 13.266 1 90.69 481 SER A N 1
ATOM 3684 C CA . SER A 1 481 ? -20.328 34.938 12.992 1 90.69 481 SER A CA 1
ATOM 3685 C C . SER A 1 481 ? -19.312 35.844 12.297 1 90.69 481 SER A C 1
ATOM 3687 O O . SER A 1 481 ? -18.109 35.688 12.516 1 90.69 481 SER A O 1
ATOM 3689 N N . ILE A 1 482 ? -19.812 36.75 11.562 1 87.94 482 ILE A N 1
ATOM 3690 C CA . ILE A 1 482 ? -18.953 37.688 10.812 1 87.94 482 ILE A CA 1
ATOM 3691 C C . ILE A 1 482 ? -18.094 38.5 11.781 1 87.94 482 ILE A C 1
ATOM 3693 O O . ILE A 1 482 ? -16.969 38.844 11.461 1 87.94 482 ILE A O 1
ATOM 3697 N N . HIS A 1 483 ? -18.578 38.812 12.961 1 81.38 483 HIS A N 1
ATOM 3698 C CA . HIS A 1 483 ? -17.875 39.688 13.898 1 81.38 483 HIS A CA 1
ATOM 3699 C C . HIS A 1 483 ? -16.969 38.906 14.82 1 81.38 483 HIS A C 1
ATOM 3701 O O . HIS A 1 483 ? -16.172 39.469 15.57 1 81.38 483 HIS A O 1
ATOM 3707 N N . LYS A 1 484 ? -16.938 37.781 14.859 1 78.31 484 LYS A N 1
ATOM 3708 C CA . LYS A 1 484 ? -16.047 36.969 15.68 1 78.31 484 LYS A CA 1
ATOM 3709 C C . LYS A 1 484 ? -14.992 36.281 14.82 1 78.31 484 LYS A C 1
ATOM 3711 O O . LYS A 1 484 ? -13.922 36.812 14.57 1 78.31 484 LYS A O 1
ATOM 3716 N N . ASP A 1 485 ? -15.133 35.188 14.086 1 80.62 485 ASP A N 1
ATOM 3717 C CA . ASP A 1 485 ? -14.156 34.438 13.312 1 80.62 485 ASP A CA 1
ATOM 3718 C C . ASP A 1 485 ? -14.773 33.875 12.023 1 80.62 485 ASP A C 1
ATOM 3720 O O . ASP A 1 485 ? -14.391 32.812 11.539 1 80.62 485 ASP A O 1
ATOM 3724 N N . GLY A 1 486 ? -15.617 34.719 11.578 1 88.56 486 GLY A N 1
ATOM 3725 C CA . GLY A 1 486 ? -16.188 34.281 10.312 1 88.56 486 GLY A CA 1
ATOM 3726 C C . GLY A 1 486 ? -15.234 34.469 9.141 1 88.56 486 GLY A C 1
ATOM 3727 O O . GLY A 1 486 ? -14.594 35.5 9.016 1 88.56 486 GLY A O 1
ATOM 3728 N N . THR A 1 487 ? -15 33.438 8.383 1 89.69 487 THR A N 1
ATOM 3729 C CA . THR A 1 487 ? -14.102 33.469 7.234 1 89.69 487 THR A CA 1
ATOM 3730 C C . THR A 1 487 ? -14.82 33.031 5.965 1 89.69 487 THR A C 1
ATOM 3732 O O . THR A 1 487 ? -15.82 32.312 6.031 1 89.69 487 THR A O 1
ATOM 3735 N N . PHE A 1 488 ? -14.445 33.531 4.852 1 92.75 488 PHE A N 1
ATOM 3736 C CA . PHE A 1 488 ? -14.844 33.094 3.516 1 92.75 488 PHE A CA 1
ATOM 3737 C C . PHE A 1 488 ? -13.641 33.031 2.588 1 92.75 488 PHE A C 1
ATOM 3739 O O . PHE A 1 488 ? -12.906 34 2.418 1 92.75 488 PHE A O 1
ATOM 3746 N N . CYS A 1 489 ? -13.398 31.719 2.096 1 91.06 489 CYS A N 1
ATOM 3747 C CA . CYS A 1 489 ? -12.266 31.422 1.227 1 91.06 489 CYS A CA 1
ATOM 3748 C C . CYS A 1 489 ? -10.945 31.672 1.951 1 91.06 489 CYS A C 1
ATOM 3750 O O . CYS A 1 489 ? -10.008 32.219 1.368 1 91.06 489 CYS A O 1
ATOM 3752 N N . GLY A 1 490 ? -10.992 31.422 3.201 1 83.94 490 GLY A N 1
ATOM 3753 C CA . GLY A 1 490 ? -9.773 31.438 4.004 1 83.94 490 GLY A CA 1
ATOM 3754 C C . GLY A 1 490 ? -9.438 32.812 4.535 1 83.94 490 GLY A C 1
ATOM 3755 O O . GLY A 1 490 ? -8.406 33 5.191 1 83.94 490 GLY A O 1
ATOM 3756 N N . LYS A 1 491 ? -10.312 33.844 4.273 1 85 491 LYS A N 1
ATOM 3757 C CA . LYS A 1 491 ? -10.109 35.219 4.727 1 85 491 LYS A CA 1
ATOM 3758 C C . LYS A 1 491 ? -11.258 35.688 5.605 1 85 491 LYS A C 1
ATOM 3760 O O . LYS A 1 491 ? -12.383 35.188 5.492 1 85 491 LYS A O 1
ATOM 3765 N N . PRO A 1 492 ? -10.93 36.594 6.516 1 86.06 492 PRO A N 1
ATOM 3766 C CA . PRO A 1 492 ? -12.047 37.125 7.293 1 86.06 492 PRO A CA 1
ATOM 3767 C C . PRO A 1 492 ? -13.164 37.688 6.414 1 86.06 492 PRO A C 1
ATOM 3769 O O . PRO A 1 492 ? -12.898 38.469 5.496 1 86.06 492 PRO A O 1
ATOM 3772 N N . LEU A 1 493 ? -14.336 37.281 6.68 1 90.69 493 LEU A N 1
ATOM 3773 C CA . LEU A 1 493 ? -15.484 37.625 5.848 1 90.69 493 LEU A CA 1
ATOM 3774 C C . LEU A 1 493 ? -15.648 39.125 5.723 1 90.69 493 LEU A C 1
ATOM 3776 O O . LEU A 1 493 ? -15.977 39.625 4.645 1 90.69 493 LEU A O 1
ATOM 3780 N N . GLU A 1 494 ? -15.398 39.875 6.781 1 88.75 494 GLU A N 1
ATOM 3781 C CA . GLU A 1 494 ? -15.531 41.344 6.77 1 88.75 494 GLU A CA 1
ATOM 3782 C C . GLU A 1 494 ? -14.578 41.969 5.766 1 88.75 494 GLU A C 1
ATOM 3784 O O . GLU A 1 494 ? -14.945 42.906 5.051 1 88.75 494 GLU A O 1
ATOM 3789 N N . LYS A 1 495 ? -13.438 41.5 5.738 1 85.88 495 LYS A N 1
ATOM 3790 C CA . LYS A 1 495 ? -12.422 42.031 4.828 1 85.88 495 LYS A CA 1
ATOM 3791 C C . LYS A 1 495 ? -12.75 41.688 3.379 1 85.88 495 LYS A C 1
ATOM 3793 O O . LYS A 1 495 ? -12.469 42.469 2.471 1 85.88 495 LYS A O 1
ATOM 3798 N N . VAL A 1 496 ? -13.25 40.5 3.135 1 89.88 496 VAL A N 1
ATOM 3799 C CA . VAL A 1 496 ? -13.633 40.094 1.793 1 89.88 496 VAL A CA 1
ATOM 3800 C C . VAL A 1 496 ? -14.727 41 1.251 1 89.88 496 VAL A C 1
ATOM 3802 O O . VAL A 1 496 ? -14.664 41.438 0.1 1 89.88 496 VAL A O 1
ATOM 3805 N N . LEU A 1 497 ? -15.711 41.25 2.094 1 91.31 497 LEU A N 1
ATOM 3806 C CA . LEU A 1 497 ? -16.812 42.094 1.68 1 91.31 497 LEU A CA 1
ATOM 3807 C C . LEU A 1 497 ? -16.328 43.5 1.354 1 91.31 497 LEU A C 1
ATOM 3809 O O . LEU A 1 497 ? -16.734 44.094 0.349 1 91.31 497 LEU A O 1
ATOM 3813 N N . PHE A 1 498 ? -15.438 43.906 2.17 1 89.25 498 PHE A N 1
ATOM 3814 C CA . PHE A 1 498 ? -14.883 45.25 1.966 1 89.25 498 PHE A CA 1
ATOM 3815 C C . PHE A 1 498 ? -14.109 45.312 0.654 1 89.25 498 PHE A C 1
ATOM 3817 O O . PHE A 1 498 ? -14.297 46.25 -0.132 1 89.25 498 PHE A O 1
ATOM 3824 N N . ASP A 1 499 ? -13.273 44.406 0.381 1 88.19 499 ASP A N 1
ATOM 3825 C CA . ASP A 1 499 ? -12.438 44.375 -0.814 1 88.19 499 ASP A CA 1
ATOM 3826 C C . ASP A 1 499 ? -13.289 44.281 -2.08 1 88.19 499 ASP A C 1
ATOM 3828 O O . ASP A 1 499 ? -12.922 44.812 -3.121 1 88.19 499 ASP A O 1
ATOM 3832 N N . LEU A 1 500 ? -14.406 43.562 -1.989 1 91.88 500 LEU A N 1
ATOM 3833 C CA . LEU A 1 500 ? -15.25 43.312 -3.16 1 91.88 500 LEU A CA 1
ATOM 3834 C C . LEU A 1 500 ? -16.297 44.438 -3.307 1 91.88 500 LEU A C 1
ATOM 3836 O O . LEU A 1 500 ? -17 44.5 -4.32 1 91.88 500 LEU A O 1
ATOM 3840 N N . GLY A 1 501 ? -16.469 45.25 -2.301 1 90.5 501 GLY A N 1
ATOM 3841 C CA . GLY A 1 501 ? -17.453 46.312 -2.328 1 90.5 501 GLY A CA 1
ATOM 3842 C C . GLY A 1 501 ? -18.875 45.812 -2.025 1 90.5 501 GLY A C 1
ATOM 3843 O O . GLY A 1 501 ? -19.844 46.406 -2.498 1 90.5 501 GLY A O 1
ATOM 3844 N N . ILE A 1 502 ? -18.969 44.781 -1.365 1 93.62 502 ILE A N 1
ATOM 3845 C CA . ILE A 1 502 ? -20.25 44.219 -0.993 1 93.62 502 ILE A CA 1
ATOM 3846 C C . ILE A 1 502 ? -20.656 44.719 0.386 1 93.62 502 ILE A C 1
ATOM 3848 O O . ILE A 1 502 ? -19.844 44.75 1.312 1 93.62 502 ILE A O 1
ATOM 3852 N N . GLU A 1 503 ? -21.875 45.094 0.525 1 91.69 503 GLU A N 1
ATOM 3853 C CA . GLU A 1 503 ? -22.391 45.562 1.808 1 91.69 503 GLU A CA 1
ATOM 3854 C C . GLU A 1 503 ? -23.125 44.438 2.537 1 91.69 503 GLU A C 1
ATOM 3856 O O . GLU A 1 503 ? -23.594 43.469 1.908 1 91.69 503 GLU A O 1
ATOM 3861 N N . GLU A 1 504 ? -23.172 44.531 3.805 1 90.69 504 GLU A N 1
ATOM 3862 C CA . GLU A 1 504 ? -23.828 43.531 4.602 1 90.69 504 GLU A CA 1
ATOM 3863 C C . GLU A 1 504 ? -25.312 43.406 4.23 1 90.69 504 GLU A C 1
ATOM 3865 O O . GLU A 1 504 ? -25.891 42.312 4.301 1 90.69 504 GLU A O 1
ATOM 3870 N N . SER A 1 505 ? -25.859 44.5 3.816 1 90.25 505 SER A N 1
ATOM 3871 C CA . SER A 1 505 ? -27.281 44.531 3.465 1 90.25 505 SER A CA 1
ATOM 3872 C C . SER A 1 505 ? -27.547 43.75 2.184 1 90.25 505 SER A C 1
ATOM 3874 O O . SER A 1 505 ? -28.688 43.375 1.901 1 90.25 505 SER A O 1
ATOM 3876 N N . ASP A 1 506 ? -26.531 43.562 1.44 1 93.06 506 ASP A N 1
ATOM 3877 C CA . ASP A 1 506 ? -26.672 42.719 0.237 1 93.06 506 ASP A CA 1
ATOM 3878 C C . ASP A 1 506 ? -26.844 41.25 0.591 1 93.06 506 ASP A C 1
ATOM 3880 O O . ASP A 1 506 ? -27.406 40.5 -0.193 1 93.06 506 ASP A O 1
ATOM 3884 N N . LEU A 1 507 ? -26.297 40.812 1.694 1 93.81 507 LEU A N 1
ATOM 3885 C CA . LEU A 1 507 ? -26.234 39.406 2.043 1 93.81 507 LEU A CA 1
ATOM 3886 C C . LEU A 1 507 ? -27.344 39.031 3.008 1 93.81 507 LEU A C 1
ATOM 3888 O O . LEU A 1 507 ? -27.859 37.906 2.975 1 93.81 507 LEU A O 1
ATOM 3892 N N . TRP A 1 508 ? -27.562 39.938 3.963 1 91.75 508 TRP A N 1
ATOM 3893 C CA . TRP A 1 508 ? -28.516 39.625 5.02 1 91.75 508 TRP A CA 1
ATOM 3894 C C . TRP A 1 508 ? -29.625 40.656 5.059 1 91.75 508 TRP A C 1
ATOM 3896 O O . TRP A 1 508 ? -29.391 41.844 4.824 1 91.75 508 TRP A O 1
ATOM 3906 N N . SER A 1 509 ? -30.828 40.125 5.285 1 82.25 509 SER A N 1
ATOM 3907 C CA . SER A 1 509 ? -31.938 41.062 5.473 1 82.25 509 SER A CA 1
ATOM 3908 C C . SER A 1 509 ? -31.844 41.781 6.812 1 82.25 509 SER A C 1
ATOM 3910 O O . SER A 1 509 ? -31.203 41.281 7.742 1 82.25 509 SER A O 1
ATOM 3912 N N . SER A 1 510 ? -32.312 43.031 6.809 1 69 510 SER A N 1
ATOM 3913 C CA . SER A 1 510 ? -32.25 43.906 7.98 1 69 510 SER A CA 1
ATOM 3914 C C . SER A 1 510 ? -32.812 43.219 9.211 1 69 510 SER A C 1
ATOM 3916 O O . SER A 1 510 ? -32.469 43.562 10.344 1 69 510 SER A O 1
ATOM 3918 N N . TYR A 1 511 ? -33.656 42.188 8.984 1 62.81 511 TYR A N 1
ATOM 3919 C CA . TYR A 1 511 ? -34.312 41.594 10.117 1 62.81 511 TYR A CA 1
ATOM 3920 C C . TYR A 1 511 ? -33.469 40.5 10.75 1 62.81 511 TYR A C 1
ATOM 3922 O O . TYR A 1 511 ? -33.75 40.031 11.852 1 62.81 511 TYR A O 1
ATOM 3930 N N . VAL A 1 512 ? -32.438 40.094 10.023 1 61.09 512 VAL A N 1
ATOM 3931 C CA . VAL A 1 512 ? -31.609 39.031 10.539 1 61.09 512 VAL A CA 1
ATOM 3932 C C . VAL A 1 512 ? -30.625 39.562 11.562 1 61.09 512 VAL A C 1
ATOM 3934 O O . VAL A 1 512 ? -29.625 40.188 11.195 1 61.09 512 VAL A O 1
ATOM 3937 N N . ALA A 1 513 ? -31.047 40.156 12.719 1 54.5 513 ALA A N 1
ATOM 3938 C CA . ALA A 1 513 ? -30.281 40.844 13.758 1 54.5 513 ALA A CA 1
ATOM 3939 C C . ALA A 1 513 ? -29.141 39.969 14.25 1 54.5 513 ALA A C 1
ATOM 3941 O O . ALA A 1 513 ? -28.031 40.469 14.492 1 54.5 513 ALA A O 1
ATOM 3942 N N . GLN A 1 514 ? -29.25 38.75 14.766 1 60.19 514 GLN A N 1
ATOM 3943 C CA . GLN A 1 514 ? -28.344 38.188 15.766 1 60.19 514 GLN A CA 1
ATOM 3944 C C . GLN A 1 514 ? -27.344 37.219 15.125 1 60.19 514 GLN A C 1
ATOM 3946 O O . GLN A 1 514 ? -26.203 37.094 15.578 1 60.19 514 GLN A O 1
ATOM 3951 N N . ASP A 1 515 ? -27.562 36.469 13.961 1 79.12 515 ASP A N 1
ATOM 3952 C CA . ASP A 1 515 ? -26.578 35.438 13.672 1 79.12 515 ASP A CA 1
ATOM 3953 C C . ASP A 1 515 ? -26.125 35.5 12.219 1 79.12 515 ASP A C 1
ATOM 3955 O O . ASP A 1 515 ? -26.422 34.594 11.43 1 79.12 515 ASP A O 1
ATOM 3959 N N . ARG A 1 516 ? -25.453 36.688 11.914 1 89.62 516 ARG A N 1
ATOM 3960 C CA . ARG A 1 516 ? -24.922 36.844 10.555 1 89.62 516 ARG A CA 1
ATOM 3961 C C . ARG A 1 516 ? -23.688 35.969 10.344 1 89.62 516 ARG A C 1
ATOM 3963 O O . ARG A 1 516 ? -22.625 36.25 10.93 1 89.62 516 ARG A O 1
ATOM 3970 N N . CYS A 1 517 ? -23.797 34.938 9.641 1 93.25 517 CYS A N 1
ATOM 3971 C CA . CYS A 1 517 ? -22.688 34 9.352 1 93.25 517 CYS A CA 1
ATOM 3972 C C . CYS A 1 517 ? -22.734 33.531 7.906 1 93.25 517 CYS A C 1
ATOM 3974 O O . CYS A 1 517 ? -23.656 33.875 7.164 1 93.25 517 CYS A O 1
ATOM 3976 N N . LEU A 1 518 ? -21.781 32.906 7.418 1 93.44 518 LEU A N 1
ATOM 3977 C CA . LEU A 1 518 ? -21.672 32.406 6.047 1 93.44 518 LEU A CA 1
ATOM 3978 C C . LEU A 1 518 ? -22.844 31.484 5.707 1 93.44 518 LEU A C 1
ATOM 3980 O O . LEU A 1 518 ? -23.297 31.453 4.562 1 93.44 518 LEU A O 1
ATOM 3984 N N . TRP A 1 519 ? -23.344 30.766 6.676 1 93.44 519 TRP A N 1
ATOM 3985 C CA . TRP A 1 519 ? -24.422 29.797 6.492 1 93.44 519 TRP A CA 1
ATOM 3986 C C . TRP A 1 519 ? -25.688 30.484 5.961 1 93.44 519 TRP A C 1
ATOM 3988 O O . TRP A 1 519 ? -26.406 29.922 5.133 1 93.44 519 TRP A O 1
ATOM 3998 N N . ASN A 1 520 ? -25.953 31.656 6.375 1 93.19 520 ASN A N 1
ATOM 3999 C CA . ASN A 1 520 ? -27.172 32.344 5.973 1 93.19 520 ASN A CA 1
ATOM 4000 C C . ASN A 1 520 ? -26.875 33.531 5.066 1 93.19 520 ASN A C 1
ATOM 4002 O O . ASN A 1 520 ? -27.75 34.375 4.852 1 93.19 520 ASN A O 1
ATOM 4006 N N . ALA A 1 521 ? -25.656 33.594 4.586 1 94.69 521 ALA A N 1
ATOM 4007 C CA . ALA A 1 521 ? -25.297 34.688 3.682 1 94.69 521 ALA A CA 1
ATOM 4008 C C . ALA A 1 521 ? -25.734 34.406 2.252 1 94.69 521 ALA A C 1
ATOM 4010 O O . ALA A 1 521 ? -25.375 33.375 1.688 1 94.69 521 ALA A O 1
ATOM 4011 N N . LYS A 1 522 ? -26.5 35.25 1.641 1 94.88 522 LYS A N 1
ATOM 4012 C CA . LYS A 1 522 ? -26.906 35.094 0.252 1 94.88 522 LYS A CA 1
ATOM 4013 C C . LYS A 1 522 ? -25.797 35.469 -0.711 1 94.88 522 LYS A C 1
ATOM 4015 O O . LYS A 1 522 ? -25.891 36.5 -1.392 1 94.88 522 LYS A O 1
ATOM 4020 N N . LEU A 1 523 ? -24.875 34.625 -0.892 1 95.44 523 LEU A N 1
ATOM 4021 C CA . LEU A 1 523 ? -23.641 34.906 -1.606 1 95.44 523 LEU A CA 1
ATOM 4022 C C . LEU A 1 523 ? -23.672 34.312 -3.012 1 95.44 523 LEU A C 1
ATOM 4024 O O . LEU A 1 523 ? -23.062 34.875 -3.932 1 95.44 523 LEU A O 1
ATOM 4028 N N . PHE A 1 524 ? -24.328 33.25 -3.256 1 96.56 524 PHE A N 1
ATOM 4029 C CA . PHE A 1 524 ? -24.125 32.438 -4.457 1 96.56 524 PHE A CA 1
ATOM 4030 C C . PHE A 1 524 ? -25.188 32.75 -5.496 1 96.56 524 PHE A C 1
ATOM 4032 O O . PHE A 1 524 ? -26.375 32.438 -5.289 1 96.56 524 PHE A O 1
ATOM 4039 N N . PRO A 1 525 ? -24.766 33.188 -6.621 1 95.62 525 PRO A N 1
ATOM 4040 C CA . PRO A 1 525 ? -25.719 33.594 -7.656 1 95.62 525 PRO A CA 1
ATOM 4041 C C . PRO A 1 525 ? -26.203 32.438 -8.516 1 95.62 525 PRO A C 1
ATOM 4043 O O . PRO A 1 525 ? -25.469 31.469 -8.719 1 95.62 525 PRO A O 1
ATOM 4046 N N . ILE A 1 526 ? -27.359 32.531 -9.008 1 94.62 526 ILE A N 1
ATOM 4047 C CA . ILE A 1 526 ? -27.906 31.594 -9.992 1 94.62 526 ILE A CA 1
ATOM 4048 C C . ILE A 1 526 ? -27.906 32.219 -11.375 1 94.62 526 ILE A C 1
ATOM 4050 O O . ILE A 1 526 ? -28.75 33.094 -11.672 1 94.62 526 ILE A O 1
ATOM 4054 N N . LEU A 1 527 ? -26.938 31.828 -12.156 1 92.75 527 LEU A N 1
ATOM 4055 C CA . LEU A 1 527 ? -26.75 32.375 -13.5 1 92.75 527 LEU A CA 1
ATOM 4056 C C . LEU A 1 527 ? -26.359 31.25 -14.477 1 92.75 527 LEU A C 1
ATOM 4058 O O . LEU A 1 527 ? -26.547 30.062 -14.18 1 92.75 527 LEU A O 1
ATOM 4062 N N . THR A 1 528 ? -25.969 31.656 -15.711 1 88.62 528 THR A N 1
ATOM 4063 C CA . THR A 1 528 ? -25.422 30.672 -16.641 1 88.62 528 THR A CA 1
ATOM 4064 C C . THR A 1 528 ? -24.125 30.078 -16.094 1 88.62 528 THR A C 1
ATOM 4066 O O . THR A 1 528 ? -23.438 30.719 -15.289 1 88.62 528 THR A O 1
ATOM 4069 N N . TYR A 1 529 ? -23.859 29.016 -16.547 1 88.25 529 TYR A N 1
ATOM 4070 C CA . TYR A 1 529 ? -22.703 28.281 -16.031 1 88.25 529 TYR A CA 1
ATOM 4071 C C . TYR A 1 529 ? -21.438 29.125 -16.156 1 88.25 529 TYR A C 1
ATOM 4073 O O . TYR A 1 529 ? -20.656 29.219 -15.211 1 88.25 529 TYR A O 1
ATOM 4081 N N . SER A 1 530 ? -21.156 29.719 -17.281 1 87.75 530 SER A N 1
ATOM 4082 C CA . SER A 1 530 ? -19.969 30.531 -17.516 1 87.75 530 SER A CA 1
ATOM 4083 C C . SER A 1 530 ? -19.922 31.75 -16.594 1 87.75 530 SER A C 1
ATOM 4085 O O . SER A 1 530 ? -18.875 32.094 -16.062 1 87.75 530 SER A O 1
ATOM 4087 N N . GLU A 1 531 ? -21.078 32.375 -16.422 1 91.06 531 GLU A N 1
ATOM 4088 C CA . GLU A 1 531 ? -21.156 33.562 -15.562 1 91.06 531 GLU A CA 1
ATOM 4089 C C . GLU A 1 531 ? -20.922 33.188 -14.102 1 91.06 531 GLU A C 1
ATOM 4091 O O . GLU A 1 531 ? -20.312 33.938 -13.352 1 91.06 531 GLU A O 1
ATOM 4096 N N . MET A 1 532 ? -21.406 32.031 -13.773 1 93.5 532 MET A N 1
ATOM 4097 C CA . MET A 1 532 ? -21.203 31.594 -12.398 1 93.5 532 MET A CA 1
ATOM 4098 C C . MET A 1 532 ? -19.734 31.359 -12.109 1 93.5 532 MET A C 1
ATOM 4100 O O . MET A 1 532 ? -19.234 31.703 -11.039 1 93.5 532 MET A O 1
ATOM 4104 N N . LEU A 1 533 ? -19.016 30.781 -13.055 1 91.94 533 LEU A N 1
ATOM 4105 C CA . LEU A 1 533 ? -17.594 30.531 -12.867 1 91.94 533 LEU A CA 1
ATOM 4106 C C . LEU A 1 533 ? -16.812 31.844 -12.805 1 91.94 533 LEU A C 1
ATOM 4108 O O . LEU A 1 533 ? -15.875 31.969 -12.023 1 91.94 533 LEU A O 1
ATOM 4112 N N . LYS A 1 534 ? -17.188 32.781 -13.641 1 91.56 534 LYS A N 1
ATOM 4113 C CA . LYS A 1 534 ? -16.531 34.094 -13.625 1 91.56 534 LYS A CA 1
ATOM 4114 C C . LYS A 1 534 ? -16.766 34.812 -12.289 1 91.56 534 LYS A C 1
ATOM 4116 O O . LYS A 1 534 ? -15.828 35.375 -11.727 1 91.56 534 LYS A O 1
ATOM 4121 N N . LEU A 1 535 ? -18 34.781 -11.852 1 93.94 535 LEU A N 1
ATOM 4122 C CA . LEU A 1 535 ? -18.312 35.406 -10.57 1 93.94 535 LEU A CA 1
ATOM 4123 C C . LEU A 1 535 ? -17.625 34.656 -9.422 1 93.94 535 LEU A C 1
ATOM 4125 O O . LEU A 1 535 ? -17.234 35.281 -8.43 1 93.94 535 LEU A O 1
ATOM 4129 N N . ALA A 1 536 ? -17.531 33.344 -9.578 1 94.31 536 ALA A N 1
ATOM 4130 C CA . ALA A 1 536 ? -16.812 32.562 -8.562 1 94.31 536 ALA A CA 1
ATOM 4131 C C . ALA A 1 536 ? -15.375 33.031 -8.438 1 94.31 536 ALA A C 1
ATOM 4133 O O . ALA A 1 536 ? -14.859 33.219 -7.328 1 94.31 536 ALA A O 1
ATOM 4134 N N . SER A 1 537 ? -14.703 33.219 -9.562 1 92.81 537 SER A N 1
ATOM 4135 C CA . SER A 1 537 ? -13.328 33.719 -9.57 1 92.81 537 SER A CA 1
ATOM 4136 C C . SER A 1 537 ? -13.219 35.062 -8.906 1 92.81 537 SER A C 1
ATOM 4138 O O . SER A 1 537 ? -12.25 35.344 -8.195 1 92.81 537 SER A O 1
ATOM 4140 N N . TRP A 1 538 ? -14.203 35.906 -9.18 1 93.38 538 TRP A N 1
ATOM 4141 C CA . TRP A 1 538 ? -14.242 37.219 -8.602 1 93.38 538 TRP A CA 1
ATOM 4142 C C . TRP A 1 538 ? -14.469 37.156 -7.094 1 93.38 538 TRP A C 1
ATOM 4144 O O . TRP A 1 538 ? -13.734 37.781 -6.32 1 93.38 538 TRP A O 1
ATOM 4154 N N . LEU A 1 539 ? -15.43 36.375 -6.691 1 94.19 539 LEU A N 1
ATOM 4155 C CA . LEU A 1 539 ? -15.781 36.281 -5.281 1 94.19 539 LEU A CA 1
ATOM 4156 C C . LEU A 1 539 ? -14.633 35.656 -4.484 1 94.19 539 LEU A C 1
ATOM 4158 O O . LEU A 1 539 ? -14.453 35.969 -3.305 1 94.19 539 LEU A O 1
ATOM 4162 N N . MET A 1 540 ? -13.852 34.844 -5.117 1 92.12 540 MET A N 1
ATOM 4163 C CA . MET A 1 540 ? -12.719 34.219 -4.438 1 92.12 540 MET A CA 1
ATOM 4164 C C . MET A 1 540 ? -11.508 35.125 -4.438 1 92.12 540 MET A C 1
ATOM 4166 O O . MET A 1 540 ? -10.461 34.781 -3.881 1 92.12 540 MET A O 1
ATOM 4170 N N . GLY A 1 541 ? -11.586 36.25 -5.074 1 86.81 541 GLY A N 1
ATOM 4171 C CA . GLY A 1 541 ? -10.539 37.25 -5.043 1 86.81 541 GLY A CA 1
ATOM 4172 C C . GLY A 1 541 ? -9.469 37.031 -6.102 1 86.81 541 GLY A C 1
ATOM 4173 O O . GLY A 1 541 ? -8.344 37.5 -5.961 1 86.81 541 GLY A O 1
ATOM 4174 N N . LEU A 1 542 ? -9.758 36.344 -7.145 1 86.56 542 LEU A N 1
ATOM 4175 C CA . LEU A 1 542 ? -8.758 35.969 -8.133 1 86.56 542 LEU A CA 1
ATOM 4176 C C . LEU A 1 542 ? -8.781 36.938 -9.32 1 86.56 542 LEU A C 1
ATOM 4178 O O . LEU A 1 542 ? -7.836 36.969 -10.117 1 86.56 542 LEU A O 1
ATOM 4182 N N . ASP A 1 543 ? -9.859 37.688 -9.469 1 81.69 543 ASP A N 1
ATOM 4183 C CA . ASP A 1 543 ? -10.008 38.562 -10.609 1 81.69 543 ASP A CA 1
ATOM 4184 C C . ASP A 1 543 ? -10.453 39.969 -10.164 1 81.69 543 ASP A C 1
ATOM 4186 O O . ASP A 1 543 ? -11.609 40.156 -9.766 1 81.69 543 ASP A O 1
ATOM 4190 N N . ASP A 1 544 ? -9.57 40.844 -10.258 1 75.06 544 ASP A N 1
ATOM 4191 C CA . ASP A 1 544 ? -9.906 42.219 -9.867 1 75.06 544 ASP A CA 1
ATOM 4192 C C . ASP A 1 544 ? -10.344 43.062 -11.07 1 75.06 544 ASP A C 1
ATOM 4194 O O . ASP A 1 544 ? -10.672 44.219 -10.93 1 75.06 544 ASP A O 1
ATOM 4198 N N . SER A 1 545 ? -10.43 42.406 -12.156 1 76.31 545 SER A N 1
ATOM 4199 C CA . SER A 1 545 ? -10.789 43.156 -13.352 1 76.31 545 SER A CA 1
ATOM 4200 C C . SER A 1 545 ? -12.289 43.406 -13.406 1 76.31 545 SER A C 1
ATOM 4202 O O . SER A 1 545 ? -13.094 42.562 -13.031 1 76.31 545 SER A O 1
ATOM 4204 N N . ARG A 1 546 ? -12.781 44.562 -13.859 1 77.19 546 ARG A N 1
ATOM 4205 C CA . ARG A 1 546 ? -14.164 44.969 -14.086 1 77.19 546 ARG A CA 1
ATOM 4206 C C . ARG A 1 546 ? -15.016 44.75 -12.836 1 77.19 546 ARG A C 1
ATOM 4208 O O . ARG A 1 546 ? -16.094 44.156 -12.898 1 77.19 546 ARG A O 1
ATOM 4215 N N . ASN A 1 547 ? -14.492 45.031 -11.711 1 84 547 ASN A N 1
ATOM 4216 C CA . ASN A 1 547 ? -15.148 44.844 -10.422 1 84 547 ASN A CA 1
ATOM 4217 C C . ASN A 1 547 ? -16.531 45.469 -10.398 1 84 547 ASN A C 1
ATOM 4219 O O . ASN A 1 547 ? -17.484 44.906 -9.867 1 84 547 ASN A O 1
ATOM 4223 N N . LYS A 1 548 ? -16.688 46.594 -11.07 1 87.88 548 LYS A N 1
ATOM 4224 C CA . LYS A 1 548 ? -17.969 47.281 -11.07 1 87.88 548 LYS A CA 1
ATOM 4225 C C . LYS A 1 548 ? -19.031 46.5 -11.836 1 87.88 548 LYS A C 1
ATOM 4227 O O . LYS A 1 548 ? -20.172 46.438 -11.406 1 87.88 548 LYS A O 1
ATOM 4232 N N . GLU A 1 549 ? -18.578 45.938 -12.883 1 91.5 549 GLU A N 1
ATOM 4233 C CA . GLU A 1 549 ? -19.5 45.156 -13.688 1 91.5 549 GLU A CA 1
ATOM 4234 C C . GLU A 1 549 ? -19.891 43.875 -12.977 1 91.5 549 GLU A C 1
ATOM 4236 O O . GLU A 1 549 ? -21.047 43.438 -13.047 1 91.5 549 GLU A O 1
ATOM 4241 N N . LYS A 1 550 ? -18.984 43.25 -12.398 1 93.5 550 LYS A N 1
ATOM 4242 C CA . LYS A 1 550 ? -19.234 41.969 -11.719 1 93.5 550 LYS A CA 1
ATOM 4243 C C . LYS A 1 550 ? -20.141 42.188 -10.5 1 93.5 550 LYS A C 1
ATOM 4245 O O . LYS A 1 550 ? -21 41.344 -10.219 1 93.5 550 LYS A O 1
ATOM 4250 N N . ILE A 1 551 ? -19.922 43.281 -9.766 1 94 551 ILE A N 1
ATOM 4251 C CA . ILE A 1 551 ? -20.75 43.562 -8.602 1 94 551 ILE A CA 1
ATOM 4252 C C . ILE A 1 551 ? -22.172 43.844 -9.047 1 94 551 ILE A C 1
ATOM 4254 O O . ILE A 1 551 ? -23.141 43.469 -8.375 1 94 551 ILE A O 1
ATOM 4258 N N . LYS A 1 552 ? -22.281 44.562 -10.141 1 94.44 552 LYS A N 1
ATOM 4259 C CA . LYS A 1 552 ? -23.609 44.844 -10.672 1 94.44 552 LYS A CA 1
ATOM 4260 C C . LYS A 1 552 ? -24.328 43.562 -11.094 1 94.44 552 LYS A C 1
ATOM 4262 O O . LYS A 1 552 ? -25.516 43.375 -10.797 1 94.44 552 LYS A O 1
ATOM 4267 N N . LEU A 1 553 ? -23.625 42.781 -11.734 1 95.38 553 LEU A N 1
ATOM 4268 C CA . LEU A 1 553 ? -24.203 41.5 -12.156 1 95.38 553 LEU A CA 1
ATOM 4269 C C . LEU A 1 553 ? -24.578 40.656 -10.945 1 95.38 553 LEU A C 1
ATOM 4271 O O . LEU A 1 553 ? -25.656 40.062 -10.922 1 95.38 553 LEU A O 1
ATOM 4275 N N . TRP A 1 554 ? -23.719 40.562 -10.023 1 95.81 554 TRP A N 1
ATOM 4276 C CA . TRP A 1 554 ? -23.922 39.781 -8.812 1 95.81 554 TRP A CA 1
ATOM 4277 C C . TRP A 1 554 ? -25.141 40.281 -8.039 1 95.81 554 TRP A C 1
ATOM 4279 O O . TRP A 1 554 ? -25.969 39.5 -7.59 1 95.81 554 TRP A O 1
ATOM 4289 N N . ARG A 1 555 ? -25.328 41.625 -7.953 1 95.5 555 ARG A N 1
ATOM 4290 C CA . ARG A 1 555 ? -26.422 42.219 -7.215 1 95.5 555 ARG A CA 1
ATOM 4291 C C . ARG A 1 555 ? -27.75 42 -7.918 1 95.5 555 ARG A C 1
ATOM 4293 O O . ARG A 1 555 ? -28.797 41.875 -7.27 1 95.5 555 ARG A O 1
ATOM 4300 N N . SER A 1 556 ? -27.625 41.938 -9.172 1 94.56 556 SER A N 1
ATOM 4301 C CA . SER A 1 556 ? -28.859 41.812 -9.953 1 94.56 556 SER A CA 1
ATOM 4302 C C . SER A 1 556 ? -29.297 40.344 -10.055 1 94.56 556 SER A C 1
ATOM 4304 O O . SER A 1 556 ? -30.438 40.062 -10.414 1 94.56 556 SER A O 1
ATOM 4306 N N . SER A 1 557 ? -28.5 39.469 -9.734 1 94.5 557 SER A N 1
ATOM 4307 C CA . SER A 1 557 ? -28.812 38.062 -9.852 1 94.5 557 SER A CA 1
ATOM 4308 C C . SER A 1 557 ? -29.547 37.531 -8.625 1 94.5 557 SER A C 1
ATOM 4310 O O . SER A 1 557 ? -29.469 38.156 -7.551 1 94.5 557 SER A O 1
ATOM 4312 N N . GLN A 1 558 ? -30.297 36.531 -8.859 1 93.12 558 GLN A N 1
ATOM 4313 C CA . GLN A 1 558 ? -30.844 35.812 -7.715 1 93.12 558 GLN A CA 1
ATOM 4314 C C . GLN A 1 558 ? -29.75 35.062 -6.965 1 93.12 558 GLN A C 1
ATOM 4316 O O . GLN A 1 558 ? -28.938 34.375 -7.578 1 93.12 558 GLN A O 1
ATOM 4321 N N . ARG A 1 559 ? -29.734 35.281 -5.648 1 95.12 559 ARG A N 1
ATOM 4322 C CA . ARG A 1 559 ? -28.672 34.656 -4.848 1 95.12 559 ARG A CA 1
ATOM 4323 C C . ARG A 1 559 ? -29.25 33.781 -3.758 1 95.12 559 ARG A C 1
ATOM 4325 O O . ARG A 1 559 ? -30.359 34 -3.273 1 95.12 559 ARG A O 1
ATOM 4332 N N . VAL A 1 560 ? -28.5 32.75 -3.41 1 93.69 560 VAL A N 1
ATOM 4333 C CA . VAL A 1 560 ? -28.938 31.828 -2.381 1 93.69 560 VAL A CA 1
ATOM 4334 C C . VAL A 1 560 ? -27.859 31.672 -1.32 1 93.69 560 VAL A C 1
ATOM 4336 O O . VAL A 1 560 ? -26.672 31.891 -1.6 1 93.69 560 VAL A O 1
ATOM 4339 N N . SER A 1 561 ? -28.312 31.453 -0.089 1 94 561 SER A N 1
ATOM 4340 C CA . SER A 1 561 ? -27.406 31.094 0.992 1 94 561 SER A CA 1
ATOM 4341 C C . SER A 1 561 ? -27.234 29.578 1.102 1 94 561 SER A C 1
ATOM 4343 O O . SER A 1 561 ? -27.953 28.828 0.449 1 94 561 SER A O 1
ATOM 4345 N N . LEU A 1 562 ? -26.266 29.125 1.843 1 93.31 562 LEU A N 1
ATOM 4346 C CA . LEU A 1 562 ? -26.078 27.688 2.076 1 93.31 562 LEU A CA 1
ATOM 4347 C C . LEU A 1 562 ? -27.312 27.094 2.732 1 93.31 562 LEU A C 1
ATOM 4349 O O . LEU A 1 562 ? -27.703 25.969 2.41 1 93.31 562 LEU A O 1
ATOM 4353 N N . GLU A 1 563 ? -27.875 27.812 3.584 1 90.12 563 GLU A N 1
ATOM 4354 C CA . GLU A 1 563 ? -29.078 27.359 4.281 1 90.12 563 GLU A CA 1
ATOM 4355 C C . GLU A 1 563 ? -30.234 27.156 3.312 1 90.12 563 GLU A C 1
ATOM 4357 O O . GLU A 1 563 ? -30.922 26.141 3.35 1 90.12 563 GLU A O 1
ATOM 4362 N N . GLU A 1 564 ? -30.391 28.172 2.506 1 89.12 564 GLU A N 1
ATOM 4363 C CA . GLU A 1 564 ? -31.484 28.109 1.531 1 89.12 564 GLU A CA 1
ATOM 4364 C C . GLU A 1 564 ? -31.234 26.984 0.515 1 89.12 564 GLU A C 1
ATOM 4366 O O . GLU A 1 564 ? -32.188 26.344 0.059 1 89.12 564 GLU A O 1
ATOM 4371 N N . LEU A 1 565 ? -30.062 26.906 0.173 1 89.75 565 LEU A N 1
ATOM 4372 C CA . LEU A 1 565 ? -29.672 25.859 -0.764 1 89.75 565 LEU A CA 1
ATOM 4373 C C . LEU A 1 565 ? -30.031 24.469 -0.219 1 89.75 565 LEU A C 1
ATOM 4375 O O . LEU A 1 565 ? -30.562 23.641 -0.947 1 89.75 565 LEU A O 1
ATOM 4379 N N . HIS A 1 566 ? -29.766 24.172 0.939 1 84.31 566 HIS A N 1
ATOM 4380 C CA . HIS A 1 566 ? -30.016 22.875 1.556 1 84.31 566 HIS A CA 1
ATOM 4381 C C . HIS A 1 566 ? -31.5 22.547 1.563 1 84.31 566 HIS A C 1
ATOM 4383 O O . HIS A 1 566 ? -31.875 21.375 1.47 1 84.31 566 HIS A O 1
ATOM 4389 N N . GLY A 1 567 ? -32.25 23.516 1.619 1 82.44 567 GLY A N 1
ATOM 4390 C CA . GLY A 1 567 ? -33.688 23.312 1.647 1 82.44 567 GLY A CA 1
ATOM 4391 C C . GLY A 1 567 ? -34.312 23.234 0.265 1 82.44 567 GLY A C 1
ATOM 4392 O O . GLY A 1 567 ? -35.469 22.828 0.118 1 82.44 567 GLY A O 1
ATOM 4393 N N . SER A 1 568 ? -33.469 23.484 -0.725 1 88.69 568 SER A N 1
ATOM 4394 C CA . SER A 1 568 ? -34.031 23.578 -2.064 1 88.69 568 SER A CA 1
ATOM 4395 C C . SER A 1 568 ? -33.344 22.625 -3.031 1 88.69 568 SER A C 1
ATOM 4397 O O . SER A 1 568 ? -33.375 22.844 -4.246 1 88.69 568 SER A O 1
ATOM 4399 N N . ILE A 1 569 ? -32.781 21.672 -2.564 1 91.88 569 ILE A N 1
ATOM 4400 C CA . ILE A 1 569 ? -32.031 20.75 -3.424 1 91.88 569 ILE A CA 1
ATOM 4401 C C . ILE A 1 569 ? -33.031 19.844 -4.18 1 91.88 569 ILE A C 1
ATOM 4403 O O . ILE A 1 569 ? -33.969 19.328 -3.592 1 91.88 569 ILE A O 1
ATOM 4407 N N . ASN A 1 570 ? -32.812 19.688 -5.441 1 92.38 570 ASN A N 1
ATOM 4408 C CA . ASN A 1 570 ? -33.562 18.703 -6.25 1 92.38 570 ASN A CA 1
ATOM 4409 C C . ASN A 1 570 ? -32.875 17.344 -6.211 1 92.38 570 ASN A C 1
ATOM 4411 O O . ASN A 1 570 ? -32.156 16.969 -7.137 1 92.38 570 ASN A O 1
ATOM 4415 N N . PHE A 1 571 ? -33.25 16.578 -5.23 1 92.06 571 PHE A N 1
ATOM 4416 C CA . PHE A 1 571 ? -32.562 15.312 -4.953 1 92.06 571 PHE A CA 1
ATOM 4417 C C . PHE A 1 571 ? -32.781 14.328 -6.094 1 92.06 571 PHE A C 1
ATOM 4419 O O . PHE A 1 571 ? -31.828 13.68 -6.539 1 92.06 571 PHE A O 1
ATOM 4426 N N . PRO A 1 572 ? -33.906 14.133 -6.664 1 90.38 572 PRO A N 1
ATOM 4427 C CA . PRO A 1 572 ? -34.062 13.195 -7.777 1 90.38 572 PRO A CA 1
ATOM 4428 C C . PRO A 1 572 ? -33.188 13.523 -8.961 1 90.38 572 PRO A C 1
ATOM 4430 O O . PRO A 1 572 ? -32.562 12.625 -9.547 1 90.38 572 PRO A O 1
ATOM 4433 N N . GLU A 1 573 ? -33.156 14.805 -9.195 1 92.5 573 GLU A N 1
ATOM 4434 C CA . GLU A 1 573 ? -32.281 15.211 -10.305 1 92.5 573 GLU A CA 1
ATOM 4435 C C . GLU A 1 573 ? -30.812 14.945 -9.992 1 92.5 573 GLU A C 1
ATOM 4437 O O . GLU A 1 573 ? -30.062 14.531 -10.867 1 92.5 573 GLU A O 1
ATOM 4442 N N . MET A 1 574 ? -30.469 15.273 -8.867 1 93.06 574 MET A N 1
ATOM 4443 C CA . MET A 1 574 ? -29.094 15.047 -8.438 1 93.06 574 MET A CA 1
ATOM 4444 C C . MET A 1 574 ? -28.719 13.57 -8.523 1 93.06 574 MET A C 1
ATOM 4446 O O . MET A 1 574 ? -27.672 13.211 -9.055 1 93.06 574 MET A O 1
ATOM 4450 N N . CYS A 1 575 ? -29.594 12.68 -8.023 1 92.75 575 CYS A N 1
ATOM 4451 C CA . CYS A 1 575 ? -29.359 11.234 -8 1 92.75 575 CYS A CA 1
ATOM 4452 C C . CYS A 1 575 ? -29.344 10.664 -9.414 1 92.75 575 CYS A C 1
ATOM 4454 O O . CYS A 1 575 ? -28.484 9.844 -9.742 1 92.75 575 CYS A O 1
ATOM 4456 N N . ASN A 1 576 ? -30.234 11.109 -10.203 1 92.5 576 ASN A N 1
ATOM 4457 C CA . ASN A 1 576 ? -30.266 10.656 -11.594 1 92.5 576 ASN A CA 1
ATOM 4458 C C . ASN A 1 576 ? -29.031 11.086 -12.359 1 92.5 576 ASN A C 1
ATOM 4460 O O . ASN A 1 576 ? -28.5 10.328 -13.172 1 92.5 576 ASN A O 1
ATOM 4464 N N . GLY A 1 577 ? -28.625 12.344 -12.117 1 92.25 577 GLY A N 1
ATOM 4465 C CA . GLY A 1 577 ? -27.422 12.828 -12.75 1 92.25 577 GLY A CA 1
ATOM 4466 C C . GLY A 1 577 ? -26.188 12.016 -12.391 1 92.25 577 GLY A C 1
ATOM 4467 O O . GLY A 1 577 ? -25.375 11.695 -13.266 1 92.25 577 GLY A O 1
ATOM 4468 N N . SER A 1 578 ? -26.078 11.711 -11.164 1 92.94 578 SER A N 1
ATOM 4469 C CA . SER A 1 578 ? -24.938 10.914 -10.695 1 92.94 578 SER A CA 1
ATOM 4470 C C . SER A 1 578 ? -24.984 9.5 -11.258 1 92.94 578 SER A C 1
ATOM 4472 O O . SER A 1 578 ? -23.953 8.969 -11.688 1 92.94 578 SER A O 1
ATOM 4474 N N . SER A 1 579 ? -26.172 8.891 -11.266 1 94.12 579 SER A N 1
ATOM 4475 C CA . SER A 1 579 ? -26.328 7.543 -11.797 1 94.12 579 SER A CA 1
ATOM 4476 C C . SER A 1 579 ? -25.969 7.484 -13.281 1 94.12 579 SER A C 1
ATOM 4478 O O . SER A 1 579 ? -25.297 6.555 -13.727 1 94.12 579 SER A O 1
ATOM 4480 N N . ASN A 1 580 ? -26.406 8.453 -14.008 1 95 580 ASN A N 1
ATOM 4481 C CA . ASN A 1 580 ? -26.109 8.508 -15.43 1 95 580 ASN A CA 1
ATOM 4482 C C . ASN A 1 580 ? -24.609 8.703 -15.68 1 95 580 ASN A C 1
ATOM 4484 O O . ASN A 1 580 ? -24.047 8.078 -16.578 1 95 580 ASN A O 1
ATOM 4488 N N . HIS A 1 581 ? -24.078 9.602 -14.938 1 94.62 581 HIS A N 1
ATOM 4489 C CA . HIS A 1 581 ? -22.656 9.875 -15.062 1 94.62 581 HIS A CA 1
ATOM 4490 C C . HIS A 1 581 ? -21.828 8.625 -14.812 1 94.62 581 HIS A C 1
ATOM 4492 O O . HIS A 1 581 ? -20.922 8.305 -15.602 1 94.62 581 HIS A O 1
ATOM 4498 N N . GLN A 1 582 ? -22.125 7.891 -13.797 1 94.38 582 GLN A N 1
ATOM 4499 C CA . GLN A 1 582 ? -21.406 6.672 -13.453 1 94.38 582 GLN A CA 1
ATOM 4500 C C . GLN A 1 582 ? -21.625 5.582 -14.5 1 94.38 582 GLN A C 1
ATOM 4502 O O . GLN A 1 582 ? -20.719 4.824 -14.82 1 94.38 582 GLN A O 1
ATOM 4507 N N . ALA A 1 583 ? -22.812 5.52 -14.969 1 96.44 583 ALA A N 1
ATOM 4508 C CA . ALA A 1 583 ? -23.125 4.562 -16.016 1 96.44 583 ALA A CA 1
ATOM 4509 C C . ALA A 1 583 ? -22.328 4.859 -17.281 1 96.44 583 ALA A C 1
ATOM 4511 O O . ALA A 1 583 ? -21.875 3.938 -17.969 1 96.44 583 ALA A O 1
ATOM 4512 N N . ASP A 1 584 ? -22.172 6.145 -17.578 1 95.75 584 ASP A N 1
ATOM 4513 C CA . ASP A 1 584 ? -21.391 6.539 -18.734 1 95.75 584 ASP A CA 1
ATOM 4514 C C . ASP A 1 584 ? -19.922 6.117 -18.578 1 95.75 584 ASP A C 1
ATOM 4516 O O . ASP A 1 584 ? -19.312 5.645 -19.531 1 95.75 584 ASP A O 1
ATOM 4520 N N . LEU A 1 585 ? -19.406 6.363 -17.484 1 95.81 585 LEU A N 1
ATOM 4521 C CA . LEU A 1 585 ? -18.031 5.965 -17.203 1 95.81 585 LEU A CA 1
ATOM 4522 C C . LEU A 1 585 ? -17.859 4.449 -17.328 1 95.81 585 LEU A C 1
ATOM 4524 O O . LEU A 1 585 ? -16.922 3.969 -17.953 1 95.81 585 LEU A O 1
ATOM 4528 N N . ALA A 1 586 ? -18.781 3.689 -16.719 1 96.56 586 ALA A N 1
ATOM 4529 C CA . ALA A 1 586 ? -18.75 2.23 -16.812 1 96.56 586 ALA A CA 1
ATOM 4530 C C . ALA A 1 586 ? -18.875 1.772 -18.266 1 96.56 586 ALA A C 1
ATOM 4532 O O . ALA A 1 586 ? -18.188 0.834 -18.672 1 96.56 586 ALA A O 1
ATOM 4533 N N . GLY A 1 587 ? -19.766 2.449 -18.953 1 96.94 587 GLY A N 1
ATOM 4534 C CA . GLY A 1 587 ? -19.906 2.137 -20.375 1 96.94 587 GLY A CA 1
ATOM 4535 C C . GLY A 1 587 ? -18.641 2.377 -21.156 1 96.94 587 GLY A C 1
ATOM 4536 O O . GLY A 1 587 ? -18.297 1.588 -22.047 1 96.94 587 GLY A O 1
ATOM 4537 N N . GLY A 1 588 ? -17.938 3.488 -20.859 1 96.5 588 GLY A N 1
ATOM 4538 C CA . GLY A 1 588 ? -16.672 3.773 -21.516 1 96.5 588 GLY A CA 1
ATOM 4539 C C . GLY A 1 588 ? -15.602 2.74 -21.219 1 96.5 588 GLY A C 1
ATOM 4540 O O . GLY A 1 588 ? -14.844 2.357 -22.109 1 96.5 588 GLY A O 1
ATOM 4541 N N . ILE A 1 589 ? -15.5 2.268 -20.047 1 96.06 589 ILE A N 1
ATOM 4542 C CA . ILE A 1 589 ? -14.523 1.265 -19.641 1 96.06 589 ILE A CA 1
ATOM 4543 C C . ILE A 1 589 ? -14.828 -0.065 -20.328 1 96.06 589 ILE A C 1
ATOM 4545 O O . ILE A 1 589 ? -13.922 -0.721 -20.844 1 96.06 589 ILE A O 1
ATOM 4549 N N . ALA A 1 590 ? -16.125 -0.43 -20.297 1 96.56 590 ALA A N 1
ATOM 4550 C CA . ALA A 1 590 ? -16.531 -1.661 -20.969 1 96.56 590 ALA A CA 1
ATOM 4551 C C . ALA A 1 590 ? -16.234 -1.603 -22.453 1 96.56 590 ALA A C 1
ATOM 4553 O O . ALA A 1 590 ? -15.812 -2.594 -23.047 1 96.56 590 ALA A O 1
ATOM 4554 N N . LYS A 1 591 ? -16.5 -0.469 -23.031 1 95.75 591 LYS A N 1
ATOM 4555 C CA . LYS A 1 591 ? -16.234 -0.283 -24.453 1 95.75 591 LYS A CA 1
ATOM 4556 C C . LYS A 1 591 ? -14.742 -0.452 -24.766 1 95.75 591 LYS A C 1
ATOM 4558 O O . LYS A 1 591 ? -14.383 -1.106 -25.75 1 95.75 591 LYS A O 1
ATOM 4563 N N . ALA A 1 592 ? -13.898 0.156 -23.984 1 94.25 592 ALA A N 1
ATOM 4564 C CA . ALA A 1 592 ? -12.461 0.016 -24.172 1 94.25 592 ALA A CA 1
ATOM 4565 C C . ALA A 1 592 ? -12.023 -1.441 -24.031 1 94.25 592 ALA A C 1
ATOM 4567 O O . ALA A 1 592 ? -11.172 -1.915 -24.797 1 94.25 592 ALA A O 1
ATOM 4568 N N . CYS A 1 593 ? -12.578 -2.156 -23.125 1 93.38 593 CYS A N 1
ATOM 4569 C CA . CYS A 1 593 ? -12.273 -3.564 -22.906 1 93.38 593 CYS A CA 1
ATOM 4570 C C . CYS A 1 593 ? -12.641 -4.402 -24.125 1 93.38 593 CYS A C 1
ATOM 4572 O O . CYS A 1 593 ? -11.891 -5.289 -24.531 1 93.38 593 CYS A O 1
ATOM 4574 N N . MET A 1 594 ? -13.742 -4.09 -24.703 1 92.5 594 MET A N 1
ATOM 4575 C CA . MET A 1 594 ? -14.258 -4.859 -25.844 1 92.5 594 MET A CA 1
ATOM 4576 C C . MET A 1 594 ? -13.531 -4.492 -27.125 1 92.5 594 MET A C 1
ATOM 4578 O O . MET A 1 594 ? -13.242 -5.363 -27.953 1 92.5 594 MET A O 1
ATOM 4582 N N . ASN A 1 595 ? -13.219 -3.23 -27.219 1 89.88 595 ASN A N 1
ATOM 4583 C CA . ASN A 1 595 ? -12.664 -2.752 -28.484 1 89.88 595 ASN A CA 1
ATOM 4584 C C . ASN A 1 595 ? -11.156 -3.006 -28.562 1 89.88 595 ASN A C 1
ATOM 4586 O O . ASN A 1 595 ? -10.625 -3.281 -29.641 1 89.88 595 ASN A O 1
ATOM 4590 N N . TYR A 1 596 ? -10.547 -2.873 -27.453 1 89 596 TYR A N 1
ATOM 4591 C CA . TYR A 1 596 ? -9.094 -2.881 -27.484 1 89 596 TYR A CA 1
ATOM 4592 C C . TYR A 1 596 ? -8.531 -4.039 -26.672 1 89 596 TYR A C 1
ATOM 4594 O O . TYR A 1 596 ? -7.387 -4.461 -26.891 1 89 596 TYR A O 1
ATOM 4602 N N . GLY A 1 597 ? -9.328 -4.523 -25.766 1 88.12 597 GLY A N 1
ATOM 4603 C CA . GLY A 1 597 ? -8.773 -5.43 -24.781 1 88.12 597 GLY A CA 1
ATOM 4604 C C . GLY A 1 597 ? -9.008 -6.895 -25.109 1 88.12 597 GLY A C 1
ATOM 4605 O O . GLY A 1 597 ? -9.336 -7.23 -26.25 1 88.12 597 GLY A O 1
ATOM 4606 N N . MET A 1 598 ? -8.656 -7.762 -24.062 1 89.06 598 MET A N 1
ATOM 4607 C CA . MET A 1 598 ? -8.836 -9.211 -24.156 1 89.06 598 MET A CA 1
ATOM 4608 C C . MET A 1 598 ? -9.859 -9.695 -23.125 1 89.06 598 MET A C 1
ATOM 4610 O O . MET A 1 598 ? -9.68 -10.742 -22.516 1 89.06 598 MET A O 1
ATOM 4614 N N . LEU A 1 599 ? -10.844 -8.805 -22.922 1 92.5 599 LEU A N 1
ATOM 4615 C CA . LEU A 1 599 ? -11.945 -9.117 -22.016 1 92.5 599 LEU A CA 1
ATOM 4616 C C . LEU A 1 599 ? -11.438 -9.398 -20.609 1 92.5 599 LEU A C 1
ATOM 4618 O O . LEU A 1 599 ? -11.82 -10.398 -20 1 92.5 599 LEU A O 1
ATOM 4622 N N . GLY A 1 600 ? -10.594 -8.539 -20.125 1 91.94 600 GLY A N 1
ATOM 4623 C CA . GLY A 1 600 ? -9.984 -8.734 -18.812 1 91.94 600 GLY A CA 1
ATOM 4624 C C . GLY A 1 600 ? -10.781 -8.109 -17.688 1 91.94 600 GLY A C 1
ATOM 4625 O O . GLY A 1 600 ? -10.445 -8.281 -16.516 1 91.94 600 GLY A O 1
ATOM 4626 N N . ARG A 1 601 ? -11.938 -7.438 -18.031 1 94.81 601 ARG A N 1
ATOM 4627 C CA . ARG A 1 601 ? -12.742 -6.75 -17.031 1 94.81 601 ARG A CA 1
ATOM 4628 C C . ARG A 1 601 ? -13.977 -7.574 -16.656 1 94.81 601 ARG A C 1
ATOM 4630 O O . ARG A 1 601 ? -14.344 -8.508 -17.375 1 94.81 601 ARG A O 1
ATOM 4637 N N . ASN A 1 602 ? -14.562 -7.293 -15.508 1 96.31 602 ASN A N 1
ATOM 4638 C CA . ASN A 1 602 ? -15.82 -7.91 -15.102 1 96.31 602 ASN A CA 1
ATOM 4639 C C . ASN A 1 602 ? -17.016 -7.234 -15.758 1 96.31 602 ASN A C 1
ATOM 4641 O O . ASN A 1 602 ? -17.672 -6.387 -15.148 1 96.31 602 ASN A O 1
ATOM 4645 N N . LEU A 1 603 ? -17.328 -7.637 -16.938 1 96.31 603 LEU A N 1
ATOM 4646 C CA . LEU A 1 603 ? -18.391 -7 -17.719 1 96.31 603 LEU A CA 1
ATOM 4647 C C . LEU A 1 603 ? -19.75 -7.215 -17.062 1 96.31 603 LEU A C 1
ATOM 4649 O O . LEU A 1 603 ? -20.641 -6.375 -17.188 1 96.31 603 LEU A O 1
ATOM 4653 N N . SER A 1 604 ? -19.906 -8.391 -16.359 1 95.88 604 SER A N 1
ATOM 4654 C CA . SER A 1 604 ? -21.141 -8.617 -15.633 1 95.88 604 SER A CA 1
ATOM 4655 C C . SER A 1 604 ? -21.406 -7.512 -14.617 1 95.88 604 SER A C 1
ATOM 4657 O O . SER A 1 604 ? -22.516 -6.98 -14.539 1 95.88 604 SER A O 1
ATOM 4659 N N . GLN A 1 605 ? -20.406 -7.148 -13.938 1 94.31 605 GLN A N 1
ATOM 4660 C CA . GLN A 1 605 ? -20.531 -6.105 -12.922 1 94.31 605 GLN A CA 1
ATOM 4661 C C . GLN A 1 605 ? -20.688 -4.73 -13.555 1 94.31 605 GLN A C 1
ATOM 4663 O O . GLN A 1 605 ? -21.5 -3.922 -13.102 1 94.31 605 GLN A O 1
ATOM 4668 N N . LEU A 1 606 ? -19.906 -4.41 -14.586 1 96.06 606 LEU A N 1
ATOM 4669 C CA . LEU A 1 606 ? -19.984 -3.123 -15.273 1 96.06 606 LEU A CA 1
ATOM 4670 C C . LEU A 1 606 ? -21.359 -2.91 -15.875 1 96.06 606 LEU A C 1
ATOM 4672 O O . LEU A 1 606 ? -21.891 -1.797 -15.844 1 96.06 606 LEU A O 1
ATOM 4676 N N . CYS A 1 607 ? -21.984 -3.977 -16.359 1 96.44 607 CYS A N 1
ATOM 4677 C CA . CYS A 1 607 ? -23.297 -3.877 -16.984 1 96.44 607 CYS A CA 1
ATOM 4678 C C . CYS A 1 607 ? -24.359 -3.523 -15.945 1 96.44 607 CYS A C 1
ATOM 4680 O O . CYS A 1 607 ? -25.328 -2.83 -16.266 1 96.44 607 CYS A O 1
ATOM 4682 N N . HIS A 1 608 ? -24.141 -3.98 -14.711 1 93.56 608 HIS A N 1
ATOM 4683 C CA . HIS A 1 608 ? -25.062 -3.604 -13.656 1 93.56 608 HIS A CA 1
ATOM 4684 C C . HIS A 1 608 ? -25.125 -2.09 -13.492 1 93.56 608 HIS A C 1
ATOM 4686 O O . HIS A 1 608 ? -26.203 -1.531 -13.227 1 93.56 608 HIS A O 1
ATOM 4692 N N . GLU A 1 609 ? -24 -1.447 -13.602 1 93.56 609 GLU A N 1
ATOM 4693 C CA . GLU A 1 609 ? -23.953 0.008 -13.508 1 93.56 609 GLU A CA 1
ATOM 4694 C C . GLU A 1 609 ? -24.516 0.667 -14.758 1 93.56 609 GLU A C 1
ATOM 4696 O O . GLU A 1 609 ? -25.219 1.674 -14.672 1 93.56 609 GLU A O 1
ATOM 4701 N N . ILE A 1 610 ? -24.234 0.125 -15.938 1 97 610 ILE A N 1
ATOM 4702 C CA . ILE A 1 610 ? -24.672 0.669 -17.219 1 97 610 ILE A CA 1
ATOM 4703 C C . ILE A 1 610 ? -26.203 0.634 -17.297 1 97 610 ILE A C 1
ATOM 4705 O O . ILE A 1 610 ? -26.828 1.573 -17.797 1 97 610 ILE A O 1
ATOM 4709 N N . LEU A 1 611 ? -26.797 -0.389 -16.766 1 96.06 611 LEU A N 1
ATOM 4710 C CA . LEU A 1 611 ? -28.234 -0.619 -16.859 1 96.06 611 LEU A CA 1
ATOM 4711 C C . LEU A 1 611 ? -29.016 0.396 -16.016 1 96.06 611 LEU A C 1
ATOM 4713 O O . LEU A 1 611 ? -30.219 0.542 -16.188 1 96.06 611 LEU A O 1
ATOM 4717 N N . GLN A 1 612 ? -28.328 1.099 -15.125 1 93.75 612 GLN A N 1
ATOM 4718 C CA . GLN A 1 612 ? -29 2.137 -14.344 1 93.75 612 GLN A CA 1
ATOM 4719 C C . GLN A 1 612 ? -29.5 3.262 -15.242 1 93.75 612 GLN A C 1
ATOM 4721 O O . GLN A 1 612 ? -30.359 4.047 -14.844 1 93.75 612 GLN A O 1
ATOM 4726 N N . LYS A 1 613 ? -28.953 3.336 -16.453 1 94.69 613 LYS A N 1
ATOM 4727 C CA . LYS A 1 613 ? -29.438 4.301 -17.422 1 94.69 613 LYS A CA 1
ATOM 4728 C C . LYS A 1 613 ? -30.688 3.783 -18.141 1 94.69 613 LYS A C 1
ATOM 4730 O O . LYS A 1 613 ? -31.047 4.277 -19.203 1 94.69 613 LYS A O 1
ATOM 4735 N N . GLU A 1 614 ? -31.25 2.682 -17.688 1 93.12 614 GLU A N 1
ATOM 4736 C CA . GLU A 1 614 ? -32.5 2.107 -18.141 1 93.12 614 GLU A CA 1
ATOM 4737 C C . GLU A 1 614 ? -32.469 1.744 -19.609 1 93.12 614 GLU A C 1
ATOM 4739 O O . GLU A 1 614 ? -31.547 1.039 -20.047 1 93.12 614 GLU A O 1
ATOM 4744 N N . SER A 1 615 ? -33.281 2.469 -20.438 1 94.06 615 SER A N 1
ATOM 4745 C CA . SER A 1 615 ? -33.375 2.092 -21.844 1 94.06 615 SER A CA 1
ATOM 4746 C C . SER A 1 615 ? -32.062 2.342 -22.578 1 94.06 615 SER A C 1
ATOM 4748 O O . SER A 1 615 ? -31.656 1.53 -23.406 1 94.06 615 SER A O 1
ATOM 4750 N N . LEU A 1 616 ? -31.453 3.414 -22.281 1 95.25 616 LEU A N 1
ATOM 4751 C CA . LEU A 1 616 ? -30.188 3.723 -22.906 1 95.25 616 LEU A CA 1
ATOM 4752 C C . LEU A 1 616 ? -29.109 2.717 -22.5 1 95.25 616 LEU A C 1
ATOM 4754 O O . LEU A 1 616 ? -28.266 2.338 -23.312 1 95.25 616 LEU A O 1
ATOM 4758 N N . GLY A 1 617 ? -29.172 2.342 -21.234 1 96.75 617 GLY A N 1
ATOM 4759 C CA . GLY A 1 617 ? -28.234 1.331 -20.766 1 96.75 617 GLY A CA 1
ATOM 4760 C C . GLY A 1 617 ? -28.422 -0.015 -21.438 1 96.75 617 GLY A C 1
ATOM 4761 O O . GLY A 1 617 ? -27.453 -0.691 -21.766 1 96.75 617 GLY A O 1
ATOM 4762 N N . LEU A 1 618 ? -29.641 -0.37 -21.609 1 96.94 618 LEU A N 1
ATOM 4763 C CA . LEU A 1 618 ? -29.953 -1.622 -22.297 1 96.94 618 LEU A CA 1
ATOM 4764 C C . LEU A 1 618 ? -29.438 -1.606 -23.734 1 96.94 618 LEU A C 1
ATOM 4766 O O . LEU A 1 618 ? -28.922 -2.613 -24.219 1 96.94 618 LEU A O 1
ATOM 4770 N N . GLU A 1 619 ? -29.531 -0.466 -24.344 1 97.12 619 GLU A N 1
ATOM 4771 C CA . GLU A 1 619 ? -29.047 -0.327 -25.719 1 97.12 619 GLU A CA 1
ATOM 4772 C C . GLU A 1 619 ? -27.531 -0.5 -25.797 1 97.12 619 GLU A C 1
ATOM 4774 O O . GLU A 1 619 ? -27.016 -1.109 -26.734 1 97.12 619 GLU A O 1
ATOM 4779 N N . ILE A 1 620 ? -26.859 0.061 -24.875 1 97.06 620 ILE A N 1
ATOM 4780 C CA . ILE A 1 620 ? -25.422 -0.064 -24.828 1 97.06 620 ILE A CA 1
ATOM 4781 C C . ILE A 1 620 ? -25.031 -1.534 -24.672 1 97.06 620 ILE A C 1
ATOM 4783 O O . ILE A 1 620 ? -24.141 -2.023 -25.375 1 97.06 620 ILE A O 1
ATOM 4787 N N . CYS A 1 621 ? -25.703 -2.25 -23.766 1 97.5 621 CYS A N 1
ATOM 4788 C CA . CYS A 1 621 ? -25.406 -3.662 -23.547 1 97.5 621 CYS A CA 1
ATOM 4789 C C . CYS A 1 621 ? -25.719 -4.484 -24.797 1 97.5 621 CYS A C 1
ATOM 4791 O O . CYS A 1 621 ? -24.984 -5.418 -25.125 1 97.5 621 CYS A O 1
ATOM 4793 N N . LYS A 1 622 ? -26.766 -4.121 -25.484 1 97.25 622 LYS A N 1
ATOM 4794 C CA . LYS A 1 622 ? -27.109 -4.809 -26.734 1 97.25 622 LYS A CA 1
ATOM 4795 C C . LYS A 1 622 ? -26.047 -4.59 -27.797 1 97.25 622 LYS A C 1
ATOM 4797 O O . LYS A 1 622 ? -25.734 -5.504 -28.578 1 97.25 622 LYS A O 1
ATOM 4802 N N . ASN A 1 623 ? -25.562 -3.412 -27.812 1 96.44 623 ASN A N 1
ATOM 4803 C CA . ASN A 1 623 ? -24.484 -3.125 -28.734 1 96.44 623 ASN A CA 1
ATOM 4804 C C . ASN A 1 623 ? -23.25 -3.982 -28.453 1 96.44 623 ASN A C 1
ATOM 4806 O O . ASN A 1 623 ? -22.578 -4.43 -29.375 1 96.44 623 ASN A O 1
ATOM 4810 N N . PHE A 1 624 ? -22.922 -4.133 -27.25 1 96.44 624 PHE A N 1
ATOM 4811 C CA . PHE A 1 624 ? -21.812 -5 -26.875 1 96.44 624 PHE A CA 1
ATOM 4812 C C . PHE A 1 624 ? -22.078 -6.438 -27.312 1 96.44 624 PHE A C 1
ATOM 4814 O O . PHE A 1 624 ? -21.172 -7.109 -27.812 1 96.44 624 PHE A O 1
ATOM 4821 N N . LEU A 1 625 ? -23.281 -6.871 -27.047 1 96.31 625 LEU A N 1
ATOM 4822 C CA . LEU A 1 625 ? -23.672 -8.227 -27.406 1 96.31 625 LEU A CA 1
ATOM 4823 C C . LEU A 1 625 ? -23.5 -8.453 -28.906 1 96.31 625 LEU A C 1
ATOM 4825 O O . LEU A 1 625 ? -23.031 -9.5 -29.344 1 96.31 625 LEU A O 1
ATOM 4829 N N . ASP A 1 626 ? -23.781 -7.473 -29.672 1 95.06 626 ASP A N 1
ATOM 4830 C CA . ASP A 1 626 ? -23.703 -7.562 -31.125 1 95.06 626 ASP A CA 1
ATOM 4831 C C . ASP A 1 626 ? -22.25 -7.633 -31.594 1 95.06 626 ASP A C 1
ATOM 4833 O O . ASP A 1 626 ? -21.969 -8.133 -32.688 1 95.06 626 ASP A O 1
ATOM 4837 N N . GLN A 1 627 ? -21.359 -7.211 -30.828 1 92.25 627 GLN A N 1
ATOM 4838 C CA . GLN A 1 627 ? -19.953 -7.168 -31.188 1 92.25 627 GLN A CA 1
ATOM 4839 C C . GLN A 1 627 ? -19.234 -8.469 -30.797 1 92.25 627 GLN A C 1
ATOM 4841 O O . GLN A 1 627 ? -18.125 -8.734 -31.266 1 92.25 627 GLN A O 1
ATOM 4846 N N . CYS A 1 628 ? -19.812 -9.328 -30.016 1 91.44 628 CYS A N 1
ATOM 4847 C CA . CYS A 1 628 ? -19.172 -10.5 -29.422 1 91.44 628 CYS A CA 1
ATOM 4848 C C . CYS A 1 628 ? -18.688 -11.445 -30.516 1 91.44 628 CYS A C 1
ATOM 4850 O O . CYS A 1 628 ? -17.547 -11.922 -30.469 1 91.44 628 CYS A O 1
ATOM 4852 N N . PRO A 1 629 ? -19.453 -11.703 -31.578 1 87.19 629 PRO A N 1
ATOM 4853 C CA . PRO A 1 629 ? -18.984 -12.633 -32.594 1 87.19 629 PRO A CA 1
ATOM 4854 C C . PRO A 1 629 ? -17.75 -12.109 -33.344 1 87.19 629 PRO A C 1
ATOM 4856 O O . PRO A 1 629 ? -16.812 -12.875 -33.594 1 87.19 629 PRO A O 1
ATOM 4859 N N . LYS A 1 630 ? -17.797 -10.883 -33.656 1 83.56 630 LYS A N 1
ATOM 4860 C CA . LYS A 1 630 ? -16.656 -10.281 -34.312 1 83.56 630 LYS A CA 1
ATOM 4861 C C . LYS A 1 630 ? -15.398 -10.344 -33.438 1 83.56 630 LYS A C 1
ATOM 4863 O O . LYS A 1 630 ? -14.305 -10.602 -33.938 1 83.56 630 LYS A O 1
ATOM 4868 N N . PHE A 1 631 ? -15.656 -10.141 -32.312 1 82.94 631 PHE A N 1
ATOM 4869 C CA . PHE A 1 631 ? -14.547 -10.141 -31.375 1 82.94 631 PHE A CA 1
ATOM 4870 C C . PHE A 1 631 ? -13.945 -11.539 -31.25 1 82.94 631 PHE A C 1
ATOM 4872 O O . PHE A 1 631 ? -12.727 -11.688 -31.219 1 82.94 631 PHE A O 1
ATOM 4879 N N . GLN A 1 632 ? -14.672 -12.539 -31.188 1 82.81 632 GLN A N 1
ATOM 4880 C CA . GLN A 1 632 ? -14.219 -13.922 -31.078 1 82.81 632 GLN A CA 1
ATOM 4881 C C . GLN A 1 632 ? -13.461 -14.359 -32.344 1 82.81 632 GLN A C 1
ATOM 4883 O O . GLN A 1 632 ? -12.484 -15.102 -32.25 1 82.81 632 GLN A O 1
ATOM 4888 N N . GLU A 1 633 ? -13.914 -13.828 -33.375 1 80.81 633 GLU A N 1
ATOM 4889 C CA . GLU A 1 633 ? -13.258 -14.172 -34.656 1 80.81 633 GLU A CA 1
ATOM 4890 C C . GLU A 1 633 ? -11.875 -13.531 -34.719 1 80.81 633 GLU A C 1
ATOM 4892 O O . GLU A 1 633 ? -10.914 -14.164 -35.188 1 80.81 633 GLU A O 1
ATOM 4897 N N . GLN A 1 634 ? -11.805 -12.383 -34.281 1 76.19 634 GLN A N 1
ATOM 4898 C CA . GLN A 1 634 ? -10.57 -11.617 -34.375 1 76.19 634 GLN A CA 1
ATOM 4899 C C . GLN A 1 634 ? -9.531 -12.125 -33.375 1 76.19 634 GLN A C 1
ATOM 4901 O O . GLN A 1 634 ? -8.328 -11.992 -33.625 1 76.19 634 GLN A O 1
ATOM 4906 N N . ASN A 1 635 ? -9.992 -12.703 -32.25 1 78.12 635 ASN A N 1
ATOM 4907 C CA . ASN A 1 635 ? -9.078 -13.102 -31.203 1 78.12 635 ASN A CA 1
ATOM 4908 C C . ASN A 1 635 ? -9.156 -14.602 -30.922 1 78.12 635 ASN A C 1
ATOM 4910 O O . ASN A 1 635 ? -8.961 -15.031 -29.781 1 78.12 635 ASN A O 1
ATOM 4914 N N . SER A 1 636 ? -9.398 -15.359 -31.875 1 76.31 636 SER A N 1
ATOM 4915 C CA . SER A 1 636 ? -9.688 -16.781 -31.719 1 76.31 636 SER A CA 1
ATOM 4916 C C . SER A 1 636 ? -8.461 -17.547 -31.219 1 76.31 636 SER A C 1
ATOM 4918 O O . SER A 1 636 ? -8.586 -18.562 -30.547 1 76.31 636 SER A O 1
ATOM 4920 N N . LYS A 1 637 ? -7.309 -17.047 -31.531 1 75.56 637 LYS A N 1
ATOM 4921 C CA . LYS A 1 637 ? -6.109 -17.797 -31.172 1 75.56 637 LYS A CA 1
ATOM 4922 C C . LYS A 1 637 ? -5.582 -17.359 -29.797 1 75.56 637 LYS A C 1
ATOM 4924 O O . LYS A 1 637 ? -4.738 -18.031 -29.219 1 75.56 637 LYS A O 1
ATOM 4929 N N . ILE A 1 638 ? -6.195 -16.328 -29.312 1 79.31 638 ILE A N 1
ATOM 4930 C CA . ILE A 1 638 ? -5.586 -15.758 -28.109 1 79.31 638 ILE A CA 1
ATOM 4931 C C . ILE A 1 638 ? -6.574 -15.812 -26.953 1 79.31 638 ILE A C 1
ATOM 4933 O O . ILE A 1 638 ? -6.203 -16.156 -25.828 1 79.31 638 ILE A O 1
ATOM 4937 N N . LEU A 1 639 ? -7.785 -15.523 -27.203 1 88.19 639 LEU A N 1
ATOM 4938 C CA . LEU A 1 639 ? -8.812 -15.461 -26.172 1 88.19 639 LEU A CA 1
ATOM 4939 C C . LEU A 1 639 ? -9.422 -16.828 -25.922 1 88.19 639 LEU A C 1
ATOM 4941 O O . LEU A 1 639 ? -9.922 -17.469 -26.859 1 88.19 639 LEU A O 1
ATOM 4945 N N . PRO A 1 640 ? -9.305 -17.312 -24.703 1 91.12 640 PRO A N 1
ATOM 4946 C CA . PRO A 1 640 ? -9.969 -18.578 -24.422 1 91.12 640 PRO A CA 1
ATOM 4947 C C . PRO A 1 640 ? -11.469 -18.547 -24.75 1 91.12 640 PRO A C 1
ATOM 4949 O O . PRO A 1 640 ? -12.148 -17.562 -24.406 1 91.12 640 PRO A O 1
ATOM 4952 N N . LYS A 1 641 ? -11.938 -19.578 -25.328 1 93.25 641 LYS A N 1
ATOM 4953 C CA . LYS A 1 641 ? -13.344 -19.641 -25.719 1 93.25 641 LYS A CA 1
ATOM 4954 C C . LYS A 1 641 ? -14.25 -19.609 -24.484 1 93.25 641 LYS A C 1
ATOM 4956 O O . LYS A 1 641 ? -15.352 -19.062 -24.547 1 93.25 641 LYS A O 1
ATOM 4961 N N . SER A 1 642 ? -13.828 -20.25 -23.406 1 94.94 642 SER A N 1
ATOM 4962 C CA . SER A 1 642 ? -14.633 -20.25 -22.203 1 94.94 642 SER A CA 1
ATOM 4963 C C . SER A 1 642 ? -14.922 -18.844 -21.719 1 94.94 642 SER A C 1
ATOM 4965 O O . SER A 1 642 ? -16.062 -18.516 -21.359 1 94.94 642 SER A O 1
ATOM 4967 N N . ARG A 1 643 ? -13.938 -17.938 -21.766 1 95.31 643 ARG A N 1
ATOM 4968 C CA . ARG A 1 643 ? -14.117 -16.547 -21.359 1 95.31 643 ARG A CA 1
ATOM 4969 C C . ARG A 1 643 ? -15.016 -15.805 -22.328 1 95.31 643 ARG A C 1
ATOM 4971 O O . ARG A 1 643 ? -15.898 -15.047 -21.922 1 95.31 643 ARG A O 1
ATOM 4978 N N . ALA A 1 644 ? -14.797 -16.016 -23.609 1 94.81 644 ALA A N 1
ATOM 4979 C CA . ALA A 1 644 ? -15.609 -15.352 -24.625 1 94.81 644 ALA A CA 1
ATOM 4980 C C . ALA A 1 644 ? -17.078 -15.719 -24.469 1 94.81 644 ALA A C 1
ATOM 4982 O O . ALA A 1 644 ? -17.953 -14.844 -24.531 1 94.81 644 ALA A O 1
ATOM 4983 N N . TYR A 1 645 ? -17.344 -17.016 -24.312 1 95.81 645 TYR A N 1
ATOM 4984 C CA . TYR A 1 645 ? -18.719 -17.484 -24.141 1 95.81 645 TYR A CA 1
ATOM 4985 C C . TYR A 1 645 ? -19.328 -16.922 -22.859 1 95.81 645 TYR A C 1
ATOM 4987 O O . TYR A 1 645 ? -20.5 -16.578 -22.828 1 95.81 645 TYR A O 1
ATOM 4995 N N . GLN A 1 646 ? -18.547 -16.891 -21.812 1 96.75 646 GLN A N 1
ATOM 4996 C CA . GLN A 1 646 ? -19.047 -16.359 -20.547 1 96.75 646 GLN A CA 1
ATOM 4997 C C . GLN A 1 646 ? -19.469 -14.898 -20.688 1 96.75 646 GLN A C 1
ATOM 4999 O O . GLN A 1 646 ? -20.469 -14.477 -20.125 1 96.75 646 GLN A O 1
ATOM 5004 N N . VAL A 1 647 ? -18.656 -14.07 -21.375 1 96.75 647 VAL A N 1
ATOM 5005 C CA . VAL A 1 647 ? -18.984 -12.664 -21.609 1 96.75 647 VAL A CA 1
ATOM 5006 C C . VAL A 1 647 ? -20.312 -12.57 -22.359 1 96.75 647 VAL A C 1
ATOM 5008 O O . VAL A 1 647 ? -21.156 -11.734 -22.047 1 96.75 647 VAL A O 1
ATOM 5011 N N . GLU A 1 648 ? -20.438 -13.422 -23.344 1 96.94 648 GLU A N 1
ATOM 5012 C CA . GLU A 1 648 ? -21.688 -13.453 -24.109 1 96.94 648 GLU A CA 1
ATOM 5013 C C . GLU A 1 648 ? -22.859 -13.82 -23.203 1 96.94 648 GLU A C 1
ATOM 5015 O O . GLU A 1 648 ? -23.938 -13.227 -23.297 1 96.94 648 GLU A O 1
ATOM 5020 N N . VAL A 1 649 ? -22.688 -14.828 -22.328 1 97.5 649 VAL A N 1
ATOM 5021 C CA . VAL A 1 649 ? -23.719 -15.227 -21.375 1 97.5 649 VAL A CA 1
ATOM 5022 C C . VAL A 1 649 ? -24.094 -14.039 -20.484 1 97.5 649 VAL A C 1
ATOM 5024 O O . VAL A 1 649 ? -25.281 -13.773 -20.266 1 97.5 649 VAL A O 1
ATOM 5027 N N . ASP A 1 650 ? -23.125 -13.352 -19.984 1 97.12 650 ASP A N 1
ATOM 5028 C CA . ASP A 1 650 ? -23.344 -12.219 -19.094 1 97.12 650 ASP A CA 1
ATOM 5029 C C . ASP A 1 650 ? -24.109 -11.102 -19.797 1 97.12 650 ASP A C 1
ATOM 5031 O O . ASP A 1 650 ? -24.984 -10.469 -19.219 1 97.12 650 ASP A O 1
ATOM 5035 N N . LEU A 1 651 ? -23.734 -10.828 -21.047 1 97.44 651 LEU A N 1
ATOM 5036 C CA . LEU A 1 651 ? -24.391 -9.781 -21.812 1 97.44 651 LEU A CA 1
ATOM 5037 C C . LEU A 1 651 ? -25.828 -10.18 -22.156 1 97.44 651 LEU A C 1
ATOM 5039 O O . LEU A 1 651 ? -26.719 -9.328 -22.188 1 97.44 651 LEU A O 1
ATOM 5043 N N . LEU A 1 652 ? -26.047 -11.477 -22.438 1 97.69 652 LEU A N 1
ATOM 5044 C CA . LEU A 1 652 ? -27.406 -11.969 -22.672 1 97.69 652 LEU A CA 1
ATOM 5045 C C . LEU A 1 652 ? -28.281 -11.758 -21.438 1 97.69 652 LEU A C 1
ATOM 5047 O O . LEU A 1 652 ? -29.422 -11.32 -21.547 1 97.69 652 LEU A O 1
ATOM 5051 N N . ARG A 1 653 ? -27.734 -12.055 -20.328 1 96.56 653 ARG A N 1
ATOM 5052 C CA . ARG A 1 653 ? -28.469 -11.836 -19.078 1 96.56 653 ARG A CA 1
ATOM 5053 C C . ARG A 1 653 ? -28.734 -10.352 -18.844 1 96.56 653 ARG A C 1
ATOM 5055 O O . ARG A 1 653 ? -29.812 -9.977 -18.375 1 96.56 653 ARG A O 1
ATOM 5062 N N . ALA A 1 654 ? -27.703 -9.516 -19.109 1 96.5 654 ALA A N 1
ATOM 5063 C CA . ALA A 1 654 ? -27.875 -8.07 -18.984 1 96.5 654 ALA A CA 1
ATOM 5064 C C . ALA A 1 654 ? -28.984 -7.566 -19.891 1 96.5 654 ALA A C 1
ATOM 5066 O O . ALA A 1 654 ? -29.703 -6.625 -19.531 1 96.5 654 ALA A O 1
ATOM 5067 N N . CYS A 1 655 ? -29.172 -8.258 -21 1 96.62 655 CYS A N 1
ATOM 5068 C CA . CYS A 1 655 ? -30.188 -7.859 -21.969 1 96.62 655 CYS A CA 1
ATOM 5069 C C . CYS A 1 655 ? -31.516 -8.531 -21.672 1 96.62 655 CYS A C 1
ATOM 5071 O O . CYS A 1 655 ? -32.5 -8.32 -22.391 1 96.62 655 CYS A O 1
ATOM 5073 N N . GLY A 1 656 ? -31.609 -9.445 -20.656 1 94.12 656 GLY A N 1
ATOM 5074 C CA . GLY A 1 656 ? -32.844 -10.047 -20.219 1 94.12 656 GLY A CA 1
ATOM 5075 C C . GLY A 1 656 ? -33.188 -11.328 -20.953 1 94.12 656 GLY A C 1
ATOM 5076 O O . GLY A 1 656 ? -34.312 -11.812 -20.891 1 94.12 656 GLY A O 1
ATOM 5077 N N . ASP A 1 657 ? -32.25 -11.859 -21.672 1 95.44 657 ASP A N 1
ATOM 5078 C CA . ASP A 1 657 ? -32.469 -13.102 -22.406 1 95.44 657 ASP A CA 1
ATOM 5079 C C . ASP A 1 657 ? -31.922 -14.297 -21.625 1 95.44 657 ASP A C 1
ATOM 5081 O O . ASP A 1 657 ? -30.922 -14.906 -22.016 1 95.44 657 ASP A O 1
ATOM 5085 N N . GLU A 1 658 ? -32.625 -14.75 -20.734 1 95 658 GLU A N 1
ATOM 5086 C CA . GLU A 1 658 ? -32.188 -15.805 -19.812 1 95 658 GLU A CA 1
ATOM 5087 C C . GLU A 1 658 ? -32.156 -17.156 -20.516 1 95 658 GLU A C 1
ATOM 5089 O O . GLU A 1 658 ? -31.297 -17.984 -20.234 1 95 658 GLU A O 1
ATOM 5094 N N . ALA A 1 659 ? -33.062 -17.391 -21.406 1 95.31 659 ALA A N 1
ATOM 5095 C CA . ALA A 1 659 ? -33.156 -18.688 -22.078 1 95.31 659 ALA A CA 1
ATOM 5096 C C . ALA A 1 659 ? -31.938 -18.953 -22.938 1 95.31 659 ALA A C 1
ATOM 5098 O O . ALA A 1 659 ? -31.328 -20.016 -22.859 1 95.31 659 ALA A O 1
ATOM 5099 N N . LYS A 1 660 ? -31.594 -17.984 -23.719 1 95.75 660 LYS A N 1
ATOM 5100 C CA . LYS A 1 660 ? -30.406 -18.125 -24.547 1 95.75 660 LYS A CA 1
ATOM 5101 C C . LYS A 1 660 ? -29.141 -18.219 -23.703 1 95.75 660 LYS A C 1
ATOM 5103 O O . LYS A 1 660 ? -28.188 -18.906 -24.078 1 95.75 660 LYS A O 1
ATOM 5108 N N . ALA A 1 661 ? -29.125 -17.469 -22.609 1 96.38 661 ALA A N 1
ATOM 5109 C CA . ALA A 1 661 ? -27.969 -17.5 -21.703 1 96.38 661 ALA A CA 1
ATOM 5110 C C . ALA A 1 661 ? -27.766 -18.906 -21.141 1 96.38 661 ALA A C 1
ATOM 5112 O O . ALA A 1 661 ? -26.625 -19.391 -21.094 1 96.38 661 ALA A O 1
ATOM 5113 N N . ILE A 1 662 ? -28.828 -19.562 -20.781 1 94.31 662 ILE A N 1
ATOM 5114 C CA . ILE A 1 662 ? -28.75 -20.891 -20.188 1 94.31 662 ILE A CA 1
ATOM 5115 C C . ILE A 1 662 ? -28.25 -21.891 -21.234 1 94.31 662 ILE A C 1
ATOM 5117 O O . ILE A 1 662 ? -27.438 -22.766 -20.922 1 94.31 662 ILE A O 1
ATOM 5121 N N . GLU A 1 663 ? -28.703 -21.688 -22.375 1 93.5 663 GLU A N 1
ATOM 5122 C CA . GLU A 1 663 ? -28.266 -22.562 -23.469 1 93.5 663 GLU A CA 1
ATOM 5123 C C . GLU A 1 663 ? -26.766 -22.406 -23.719 1 93.5 663 GLU A C 1
ATOM 5125 O O . GLU A 1 663 ? -26.047 -23.391 -23.922 1 93.5 663 GLU A O 1
ATOM 5130 N N . LEU A 1 664 ? -26.328 -21.203 -23.719 1 94.69 664 LEU A N 1
ATOM 5131 C CA . LEU A 1 664 ? -24.938 -20.906 -24.016 1 94.69 664 LEU A CA 1
ATOM 5132 C C . LEU A 1 664 ? -24.031 -21.344 -22.859 1 94.69 664 LEU A C 1
ATOM 5134 O O . LEU A 1 664 ? -22.844 -21.562 -23.062 1 94.69 664 LEU A O 1
ATOM 5138 N N . GLU A 1 665 ? -24.547 -21.453 -21.703 1 92.75 665 GLU A N 1
ATOM 5139 C CA . GLU A 1 665 ? -23.766 -21.859 -20.531 1 92.75 665 GLU A CA 1
ATOM 5140 C C . GLU A 1 665 ? -23.141 -23.234 -20.75 1 92.75 665 GLU A C 1
ATOM 5142 O O . GLU A 1 665 ? -22.031 -23.5 -20.266 1 92.75 665 GLU A O 1
ATOM 5147 N N . HIS A 1 666 ? -23.828 -24.078 -21.438 1 89.38 666 HIS A N 1
ATOM 5148 C CA . HIS A 1 666 ? -23.297 -25.406 -21.734 1 89.38 666 HIS A CA 1
ATOM 5149 C C . HIS A 1 666 ? -22.047 -25.312 -22.594 1 89.38 666 HIS A C 1
ATOM 5151 O O . HIS A 1 666 ? -21.109 -26.109 -22.438 1 89.38 666 HIS A O 1
ATOM 5157 N N . LYS A 1 667 ? -22.031 -24.359 -23.422 1 92.25 667 LYS A N 1
ATOM 5158 C CA . LYS A 1 667 ? -20.875 -24.172 -24.281 1 92.25 667 LYS A CA 1
ATOM 5159 C C . LYS A 1 667 ? -19.672 -23.688 -23.484 1 92.25 667 LYS A C 1
ATOM 5161 O O . LYS A 1 667 ? -18.531 -23.969 -23.828 1 92.25 667 LYS A O 1
ATOM 5166 N N . VAL A 1 668 ? -19.984 -22.906 -22.469 1 94.19 668 VAL A N 1
ATOM 5167 C CA . VAL A 1 668 ? -18.906 -22.438 -21.609 1 94.19 668 VAL A CA 1
ATOM 5168 C C . VAL A 1 668 ? -18.172 -23.625 -20.984 1 94.19 668 VAL A C 1
ATOM 5170 O O . VAL A 1 668 ? -16.953 -23.703 -21.047 1 94.19 668 VAL A O 1
ATOM 5173 N N . TRP A 1 669 ? -18.875 -24.562 -20.469 1 90.5 669 TRP A N 1
ATOM 5174 C CA . TRP A 1 669 ? -18.297 -25.719 -19.797 1 90.5 669 TRP A CA 1
ATOM 5175 C C . TRP A 1 669 ? -17.609 -26.656 -20.781 1 90.5 669 TRP A C 1
ATOM 5177 O O . TRP A 1 669 ? -16.594 -27.266 -20.469 1 90.5 669 TRP A O 1
ATOM 5187 N N . GLY A 1 670 ? -18.25 -26.781 -21.953 1 89.44 670 GLY A N 1
ATOM 5188 C CA . GLY A 1 670 ? -17.578 -27.516 -23.016 1 89.44 670 GLY A CA 1
ATOM 5189 C C . GLY A 1 670 ? -16.234 -26.922 -23.406 1 89.44 670 GLY A C 1
ATOM 5190 O O . GLY A 1 670 ? -15.289 -27.672 -23.656 1 89.44 670 GLY A O 1
ATOM 5191 N N . ALA A 1 671 ? -16.234 -25.641 -23.422 1 92.62 671 ALA A N 1
ATOM 5192 C CA . ALA A 1 671 ? -14.984 -24.953 -23.766 1 92.62 671 ALA A CA 1
ATOM 5193 C C . ALA A 1 671 ? -13.93 -25.172 -22.688 1 92.62 671 ALA A C 1
ATOM 5195 O O . ALA A 1 671 ? -12.75 -25.344 -23 1 92.62 671 ALA A O 1
ATOM 5196 N N . VAL A 1 672 ? -14.336 -25.141 -21.422 1 92.94 672 VAL A N 1
ATOM 5197 C CA . VAL A 1 672 ? -13.398 -25.375 -20.328 1 92.94 672 VAL A CA 1
ATOM 5198 C C . VAL A 1 672 ? -12.789 -26.766 -20.469 1 92.94 672 VAL A C 1
ATOM 5200 O O . VAL A 1 672 ? -11.586 -26.953 -20.297 1 92.94 672 VAL A O 1
ATOM 5203 N N . ALA A 1 673 ? -13.586 -27.734 -20.781 1 89.44 673 ALA A N 1
ATOM 5204 C CA . ALA A 1 673 ? -13.133 -29.125 -20.969 1 89.44 673 ALA A CA 1
ATOM 5205 C C . ALA A 1 673 ? -12.133 -29.219 -22.109 1 89.44 673 ALA A C 1
ATOM 5207 O O . ALA A 1 673 ? -11.109 -29.891 -22 1 89.44 673 ALA A O 1
ATOM 5208 N N . GLU A 1 674 ? -12.477 -28.562 -23.172 1 89.69 674 GLU A N 1
ATOM 5209 C CA . GLU A 1 674 ? -11.609 -28.594 -24.344 1 89.69 674 GLU A CA 1
ATOM 5210 C C . GLU A 1 674 ? -10.266 -27.922 -24.047 1 89.69 674 GLU A C 1
ATOM 5212 O O . GLU A 1 674 ? -9.219 -28.406 -24.469 1 89.69 674 GLU A O 1
ATOM 5217 N N . GLU A 1 675 ? -10.367 -26.797 -23.422 1 91.44 675 GLU A N 1
ATOM 5218 C CA . GLU A 1 675 ? -9.156 -26.078 -23.062 1 91.44 675 GLU A CA 1
ATOM 5219 C C . GLU A 1 675 ? -8.289 -26.906 -22.109 1 91.44 675 GLU A C 1
ATOM 5221 O O . GLU A 1 675 ? -7.059 -26.891 -22.219 1 91.44 675 GLU A O 1
ATOM 5226 N N . THR A 1 676 ? -8.867 -27.578 -21.188 1 92.06 676 THR A N 1
ATOM 5227 C CA . THR A 1 676 ? -8.148 -28.438 -20.25 1 92.06 676 THR A CA 1
ATOM 5228 C C . THR A 1 676 ? -7.48 -29.594 -21 1 92.06 676 THR A C 1
ATOM 5230 O O . THR A 1 676 ? -6.332 -29.938 -20.703 1 92.06 676 THR A O 1
ATOM 5233 N N . ALA A 1 677 ? -8.156 -30.172 -21.922 1 88.12 677 ALA A N 1
ATOM 5234 C CA . ALA A 1 677 ? -7.617 -31.281 -22.719 1 88.12 677 ALA A CA 1
ATOM 5235 C C . ALA A 1 677 ? -6.383 -30.844 -23.5 1 88.12 677 ALA A C 1
ATOM 5237 O O . ALA A 1 677 ? -5.402 -31.578 -23.594 1 88.12 677 ALA A O 1
ATOM 5238 N N . SER A 1 678 ? -6.496 -29.672 -23.984 1 83.69 678 SER A N 1
ATOM 5239 C CA . SER A 1 678 ? -5.387 -29.125 -24.766 1 83.69 678 SER A CA 1
ATOM 5240 C C . SER A 1 678 ? -4.16 -28.906 -23.891 1 83.69 678 SER A C 1
ATOM 5242 O O . SER A 1 678 ? -3.029 -28.922 -24.391 1 83.69 678 SER A O 1
ATOM 5244 N N . ALA A 1 679 ? -4.414 -28.609 -22.688 1 84.5 679 ALA A N 1
ATOM 5245 C CA . ALA A 1 679 ? -3.314 -28.281 -21.781 1 84.5 679 ALA A CA 1
ATOM 5246 C C . ALA A 1 679 ? -2.617 -29.547 -21.297 1 84.5 679 ALA A C 1
ATOM 5248 O O . ALA A 1 679 ? -1.463 -29.5 -20.859 1 84.5 679 ALA A O 1
ATOM 5249 N N . VAL A 1 680 ? -3.236 -30.688 -21.234 1 78.19 680 VAL A N 1
ATOM 5250 C CA . VAL A 1 680 ? -2.693 -31.922 -20.656 1 78.19 680 VAL A CA 1
ATOM 5251 C C . VAL A 1 680 ? -1.815 -32.625 -21.688 1 78.19 680 VAL A C 1
ATOM 5253 O O . VAL A 1 680 ? -0.805 -33.25 -21.344 1 78.19 680 VAL A O 1
ATOM 5256 N N . ARG A 1 681 ? -2.119 -32.656 -22.844 1 68.31 681 ARG A N 1
ATOM 5257 C CA . ARG A 1 681 ? -1.299 -33.344 -23.844 1 68.31 681 ARG A CA 1
ATOM 5258 C C . ARG A 1 681 ? -1.439 -32.656 -25.203 1 68.31 681 ARG A C 1
ATOM 5260 O O . ARG A 1 681 ? -2.545 -32.281 -25.609 1 68.31 681 ARG A O 1
ATOM 5267 N N . TYR A 1 682 ? -0.305 -32.5 -25.75 1 55.56 682 TYR A N 1
ATOM 5268 C CA . TYR A 1 682 ? -0.326 -31.984 -27.109 1 55.56 682 TYR A CA 1
ATOM 5269 C C . TYR A 1 682 ? -1.054 -32.938 -28.047 1 55.56 682 TYR A C 1
ATOM 5271 O O . TYR A 1 682 ? -0.769 -34.125 -28.078 1 55.56 682 TYR A O 1
ATOM 5279 N N . GLY A 1 683 ? -1.979 -32.562 -28.766 1 53.44 683 GLY A N 1
ATOM 5280 C CA . GLY A 1 683 ? -2.707 -33.344 -29.734 1 53.44 683 GLY A CA 1
ATOM 5281 C C . GLY A 1 683 ? -3.773 -34.219 -29.125 1 53.44 683 GLY A C 1
ATOM 5282 O O . GLY A 1 683 ? -4.445 -34.969 -29.828 1 53.44 683 GLY A O 1
ATOM 5283 N N . PHE A 1 684 ? -3.809 -34.281 -27.812 1 54.91 684 PHE A N 1
ATOM 5284 C CA . PHE A 1 684 ? -4.73 -35.125 -27.078 1 54.91 684 PHE A CA 1
ATOM 5285 C C . PHE A 1 684 ? -6.172 -34.875 -27.5 1 54.91 684 PHE A C 1
ATOM 5287 O O . PHE A 1 684 ? -6.961 -35.812 -27.656 1 54.91 684 PHE A O 1
ATOM 5294 N N . ARG A 1 685 ? -6.445 -33.594 -27.766 1 50.41 685 ARG A N 1
ATOM 5295 C CA . ARG A 1 685 ? -7.801 -33.219 -28.141 1 50.41 685 ARG A CA 1
ATOM 5296 C C . ARG A 1 685 ? -8.219 -33.906 -29.438 1 50.41 685 ARG A C 1
ATOM 5298 O O . ARG A 1 685 ? -9.32 -34.438 -29.547 1 50.41 685 ARG A O 1
ATOM 5305 N N . GLU A 1 686 ? -7.305 -33.719 -30.453 1 48.53 686 GLU A N 1
ATOM 5306 C CA . GLU A 1 686 ? -7.602 -34.281 -31.766 1 48.53 686 GLU A CA 1
ATOM 5307 C C . GLU A 1 686 ? -7.797 -35.812 -31.688 1 48.53 686 GLU A C 1
ATOM 5309 O O . GLU A 1 686 ? -8.641 -36.344 -32.375 1 48.53 686 GLU A O 1
ATOM 5314 N N . HIS A 1 687 ? -7.031 -36.375 -30.797 1 50.09 687 HIS A N 1
ATOM 5315 C CA . HIS A 1 687 ? -7.168 -37.812 -30.625 1 50.09 687 HIS A CA 1
ATOM 5316 C C . HIS A 1 687 ? -8.438 -38.156 -29.875 1 50.09 687 HIS A C 1
ATOM 5318 O O . HIS A 1 687 ? -9.109 -39.156 -30.188 1 50.09 687 HIS A O 1
ATOM 5324 N N . LEU A 1 688 ? -8.742 -37.375 -28.859 1 49.88 688 LEU A N 1
ATOM 5325 C CA . LEU A 1 688 ? -9.945 -37.656 -28.062 1 49.88 688 LEU A CA 1
ATOM 5326 C C . LEU A 1 688 ? -11.195 -37.406 -28.891 1 49.88 688 LEU A C 1
ATOM 5328 O O . LEU A 1 688 ? -12.164 -38.156 -28.812 1 49.88 688 LEU A O 1
ATOM 5332 N N . LEU A 1 689 ? -11.18 -36.281 -29.844 1 44.91 689 LEU A N 1
ATOM 5333 C CA . LEU A 1 689 ? -12.344 -35.938 -30.641 1 44.91 689 LEU A CA 1
ATOM 5334 C C . LEU A 1 689 ? -12.352 -36.688 -31.969 1 44.91 689 LEU A C 1
ATOM 5336 O O . LEU A 1 689 ? -13.414 -36.938 -32.562 1 44.91 689 LEU A O 1
ATOM 5340 N N . GLU A 1 690 ? -11.273 -36.812 -32.656 1 40.59 690 GLU A N 1
ATOM 5341 C CA . GLU A 1 690 ? -11.25 -37.5 -33.938 1 40.59 690 GLU A CA 1
ATOM 5342 C C . GLU A 1 690 ? -11.68 -38.969 -33.812 1 40.59 690 GLU A C 1
ATOM 5344 O O . GLU A 1 690 ? -12.031 -39.594 -34.812 1 40.59 690 GLU A O 1
ATOM 5349 N N . SER A 1 691 ? -11.438 -39.5 -32.812 1 37.59 691 SER A N 1
ATOM 5350 C CA . SER A 1 691 ? -11.859 -40.906 -32.781 1 37.59 691 SER A CA 1
ATOM 5351 C C . SER A 1 691 ? -13.344 -41.031 -33.094 1 37.59 691 SER A C 1
ATOM 5353 O O . SER A 1 691 ? -13.859 -42.156 -33.219 1 37.59 691 SER A O 1
ATOM 5355 N N . SER A 1 692 ? -14.078 -39.906 -33.062 1 35.41 692 SER A N 1
ATOM 5356 C CA . SER A 1 692 ? -15.453 -40.188 -33.438 1 35.41 692 SER A CA 1
ATOM 5357 C C . SER A 1 692 ? -15.562 -40.469 -34.938 1 35.41 692 SER A C 1
ATOM 5359 O O . SER A 1 692 ? -16.547 -41.062 -35.406 1 35.41 692 SER A O 1
ATOM 5361 N N . GLY A 1 693 ? -14.875 -39.656 -35.875 1 32.84 693 GLY A N 1
ATOM 5362 C CA . GLY A 1 693 ? -15.242 -39.812 -37.281 1 32.84 693 GLY A CA 1
ATOM 5363 C C . GLY A 1 693 ? -14.398 -40.812 -38 1 32.84 693 GLY A C 1
ATOM 5364 O O . GLY A 1 693 ? -14.531 -41 -39.219 1 32.84 693 GLY A O 1
ATOM 5365 N N . LYS A 1 694 ? -13.062 -40.906 -37.844 1 36.72 694 LYS A N 1
ATOM 5366 C CA . LYS A 1 694 ? -12.453 -41.75 -38.844 1 36.72 694 LYS A CA 1
ATOM 5367 C C . LYS A 1 694 ? -12.914 -43.219 -38.719 1 36.72 694 LYS A C 1
ATOM 5369 O O . LYS A 1 694 ? -12.93 -43.75 -37.594 1 36.72 694 LYS A O 1
ATOM 5374 N N . SER A 1 695 ? -13.703 -43.531 -39.656 1 31.3 695 SER A N 1
ATOM 5375 C CA . SER A 1 695 ? -14.008 -44.938 -39.969 1 31.3 695 SER A CA 1
ATOM 5376 C C . SER A 1 695 ? -12.766 -45.781 -39.875 1 31.3 695 SER A C 1
ATOM 5378 O O . SER A 1 695 ? -11.703 -45.438 -40.406 1 31.3 695 SER A O 1
ATOM 5380 N N . HIS A 1 696 ? -12.562 -46.5 -38.844 1 31.19 696 HIS A N 1
ATOM 5381 C CA . HIS A 1 696 ? -11.609 -47.625 -38.812 1 31.19 696 HIS A CA 1
ATOM 5382 C C . HIS A 1 696 ? -11.414 -48.25 -40.188 1 31.19 696 HIS A C 1
ATOM 5384 O O . HIS A 1 696 ? -12.383 -48.688 -40.812 1 31.19 696 HIS A O 1
ATOM 5390 N N . SER A 1 697 ? -10.633 -47.719 -41.031 1 29.95 697 SER A N 1
ATOM 5391 C CA . SER A 1 697 ? -10.273 -48.688 -42.062 1 29.95 697 SER A CA 1
ATOM 5392 C C . SER A 1 697 ? -10.031 -50.094 -41.438 1 29.95 697 SER A C 1
ATOM 5394 O O . SER A 1 697 ? -9.555 -50.188 -40.312 1 29.95 697 SER A O 1
ATOM 5396 N N . GLU A 1 698 ? -10.664 -51.156 -42 1 32.75 698 GLU A N 1
ATOM 5397 C CA . GLU A 1 698 ? -10.891 -52.594 -41.844 1 32.75 698 GLU A CA 1
ATOM 5398 C C . GLU A 1 698 ? -9.578 -53.344 -41.625 1 32.75 698 GLU A C 1
ATOM 5400 O O . GLU A 1 698 ? -9.539 -54.562 -41.688 1 32.75 698 GLU A O 1
ATOM 5405 N N . ASN A 1 699 ? -8.359 -52.688 -41.75 1 31.5 699 ASN A N 1
ATOM 5406 C CA . ASN A 1 699 ? -7.391 -53.781 -41.781 1 31.5 699 ASN A CA 1
ATOM 5407 C C . ASN A 1 699 ? -7.348 -54.531 -40.469 1 31.5 699 ASN A C 1
ATOM 5409 O O . ASN A 1 699 ? -6.707 -54.094 -39.5 1 31.5 699 ASN A O 1
ATOM 5413 N N . HIS A 1 700 ? -8.477 -55.156 -40.094 1 34.09 700 HIS A N 1
ATOM 5414 C CA . HIS A 1 700 ? -8.594 -56.219 -39.094 1 34.09 700 HIS A CA 1
ATOM 5415 C C . HIS A 1 700 ? -7.5 -57.281 -39.281 1 34.09 700 HIS A C 1
ATOM 5417 O O . HIS A 1 700 ? -7.625 -58.156 -40.125 1 34.09 700 HIS A O 1
ATOM 5423 N N . ILE A 1 701 ? -6.23 -56.969 -39.312 1 34.19 701 ILE A N 1
ATOM 5424 C CA . ILE A 1 701 ? -5.402 -58.156 -39.281 1 34.19 701 ILE A CA 1
ATOM 5425 C C . ILE A 1 701 ? -5.738 -58.969 -38 1 34.19 701 ILE A C 1
ATOM 5427 O O . ILE A 1 701 ? -5.531 -58.5 -36.906 1 34.19 701 ILE A O 1
ATOM 5431 N N . SER A 1 702 ? -6.809 -59.781 -38.094 1 35.53 702 SER A N 1
ATOM 5432 C CA . SER A 1 702 ? -7.129 -60.906 -37.219 1 35.53 702 SER A CA 1
ATOM 5433 C C . SER A 1 702 ? -5.879 -61.688 -36.875 1 35.53 702 SER A C 1
ATOM 5435 O O . SER A 1 702 ? -5.297 -62.344 -37.75 1 35.53 702 SER A O 1
ATOM 5437 N N . HIS A 1 703 ? -4.848 -61.188 -36.375 1 37.84 703 HIS A N 1
ATOM 5438 C CA . HIS A 1 703 ? -3.898 -62.25 -35.969 1 37.84 703 HIS A CA 1
ATOM 5439 C C . HIS A 1 703 ? -4.555 -63.281 -35.062 1 37.84 703 HIS A C 1
ATOM 5441 O O . HIS A 1 703 ? -5.043 -62.938 -33.969 1 37.84 703 HIS A O 1
ATOM 5447 N N . PRO A 1 704 ? -5.27 -64.312 -35.625 1 40.66 704 PRO A N 1
ATOM 5448 C CA . PRO A 1 704 ? -5.938 -65.438 -35 1 40.66 704 PRO A CA 1
ATOM 5449 C C . PRO A 1 704 ? -5.305 -65.812 -33.656 1 40.66 704 PRO A C 1
ATOM 5451 O O . PRO A 1 704 ? -6.012 -66.125 -32.719 1 40.66 704 PRO A O 1
ATOM 5454 N N . ASP A 1 705 ? -4.051 -66.25 -33.719 1 42.09 705 ASP A N 1
ATOM 5455 C CA . ASP A 1 705 ? -3.469 -67.125 -32.719 1 42.09 705 ASP A CA 1
ATOM 5456 C C . ASP A 1 705 ? -3.078 -66.375 -31.438 1 42.09 705 ASP A C 1
ATOM 5458 O O . ASP A 1 705 ? -2.096 -66.75 -30.781 1 42.09 705 ASP A O 1
ATOM 5462 N N . ARG A 1 706 ? -3.459 -65.188 -31.266 1 49.84 706 ARG A N 1
ATOM 5463 C CA . ARG A 1 706 ? -2.922 -64.625 -30.031 1 49.84 706 ARG A CA 1
ATOM 5464 C C . ARG A 1 706 ? -3.537 -65.312 -28.797 1 49.84 706 ARG A C 1
ATOM 5466 O O . ARG A 1 706 ? -4.758 -65.312 -28.641 1 49.84 706 ARG A O 1
ATOM 5473 N N . VAL A 1 707 ? -2.809 -66.25 -28.281 1 57.38 707 VAL A N 1
ATOM 5474 C CA . VAL A 1 707 ? -3.051 -67 -27.031 1 57.38 707 VAL A CA 1
ATOM 5475 C C . VAL A 1 707 ? -3.402 -65.938 -25.938 1 57.38 707 VAL A C 1
ATOM 5477 O O . VAL A 1 707 ? -2.693 -65 -25.75 1 57.38 707 VAL A O 1
ATOM 5480 N N . PHE A 1 708 ? -4.582 -66.062 -25.406 1 71.5 708 PHE A N 1
ATOM 5481 C CA . PHE A 1 708 ? -5.078 -65.25 -24.297 1 71.5 708 PHE A CA 1
ATOM 5482 C C . PHE A 1 708 ? -4.109 -65.312 -23.109 1 71.5 708 PHE A C 1
ATOM 5484 O O . PHE A 1 708 ? -3.717 -66.375 -22.688 1 71.5 708 PHE A O 1
ATOM 5491 N N . GLN A 1 709 ? -3.387 -64.312 -22.828 1 76.19 709 GLN A N 1
ATOM 5492 C CA . GLN A 1 709 ? -2.57 -64.25 -21.625 1 76.19 709 GLN A CA 1
ATOM 5493 C C . GLN A 1 709 ? -3.299 -63.5 -20.5 1 76.19 709 GLN A C 1
ATOM 5495 O O . GLN A 1 709 ? -3.578 -62.312 -20.609 1 76.19 709 GLN A O 1
ATOM 5500 N N . PRO A 1 710 ? -3.748 -64.25 -19.484 1 86.62 710 PRO A N 1
ATOM 5501 C CA . PRO A 1 710 ? -4.434 -63.625 -18.344 1 86.62 710 PRO A CA 1
ATOM 5502 C C . PRO A 1 710 ? -3.545 -62.625 -17.609 1 86.62 710 PRO A C 1
ATOM 5504 O O . PRO A 1 710 ? -2.406 -62.969 -17.25 1 86.62 710 PRO A O 1
ATOM 5507 N N . ARG A 1 711 ? -3.928 -61.312 -17.531 1 91.69 711 ARG A N 1
ATOM 5508 C CA . ARG A 1 711 ? -3.246 -60.312 -16.734 1 91.69 711 ARG A CA 1
ATOM 5509 C C . ARG A 1 711 ? -4.164 -59.75 -15.664 1 91.69 711 ARG A C 1
ATOM 5511 O O . ARG A 1 711 ? -5.383 -59.688 -15.844 1 91.69 711 ARG A O 1
ATOM 5518 N N . ARG A 1 712 ? -3.574 -59.438 -14.5 1 94.25 712 ARG A N 1
ATOM 5519 C CA . ARG A 1 712 ? -4.32 -58.875 -13.375 1 94.25 712 ARG A CA 1
ATOM 5520 C C . ARG A 1 712 ? -3.516 -57.781 -12.68 1 94.25 712 ARG A C 1
ATOM 5522 O O . ARG A 1 712 ? -2.305 -57.938 -12.492 1 94.25 712 ARG A O 1
ATOM 5529 N N . THR A 1 713 ? -4.125 -56.656 -12.414 1 95.5 713 THR A N 1
ATOM 5530 C CA . THR A 1 713 ? -3.48 -55.594 -11.664 1 95.5 713 THR A CA 1
ATOM 5531 C C . THR A 1 713 ? -4.387 -55.094 -10.539 1 95.5 713 THR A C 1
ATOM 5533 O O . THR A 1 713 ? -5.609 -55.062 -10.688 1 95.5 713 THR A O 1
ATOM 5536 N N . LYS A 1 714 ? -3.822 -54.844 -9.422 1 96.88 714 LYS A N 1
ATOM 5537 C CA . LYS A 1 714 ? -4.5 -54.281 -8.258 1 96.88 714 LYS A CA 1
ATOM 5538 C C . LYS A 1 714 ? -3.85 -52.969 -7.832 1 96.88 714 LYS A C 1
ATOM 5540 O O . LYS A 1 714 ? -2.631 -52.906 -7.66 1 96.88 714 LYS A O 1
ATOM 5545 N N . VAL A 1 715 ? -4.59 -51.906 -7.781 1 97.38 715 VAL A N 1
ATOM 5546 C CA . VAL A 1 715 ? -4.109 -50.625 -7.348 1 97.38 715 VAL A CA 1
ATOM 5547 C C . VAL A 1 715 ? -4.871 -50.156 -6.102 1 97.38 715 VAL A C 1
ATOM 5549 O O . VAL A 1 715 ? -6.102 -50.219 -6.07 1 97.38 715 VAL A O 1
ATOM 5552 N N . GLU A 1 716 ? -4.188 -49.844 -5.012 1 96.69 716 GLU A N 1
ATOM 5553 C CA . GLU A 1 716 ? -4.75 -49.281 -3.783 1 96.69 716 GLU A CA 1
ATOM 5554 C C . GLU A 1 716 ? -4.09 -47.969 -3.424 1 96.69 716 GLU A C 1
ATOM 5556 O O . GLU A 1 716 ? -2.863 -47.844 -3.447 1 96.69 716 GLU A O 1
ATOM 5561 N N . LEU A 1 717 ? -4.879 -46.969 -3.18 1 97.12 717 LEU A N 1
ATOM 5562 C CA . LEU A 1 717 ? -4.371 -45.625 -2.918 1 97.12 717 LEU A CA 1
ATOM 5563 C C . LEU A 1 717 ? -4.938 -45.062 -1.614 1 97.12 717 LEU A C 1
ATOM 5565 O O . LEU A 1 717 ? -6.027 -45.469 -1.192 1 97.12 717 LEU A O 1
ATOM 5569 N N . PRO A 1 718 ? -4.195 -44.188 -0.919 1 97.12 718 PRO A N 1
ATOM 5570 C CA . PRO A 1 718 ? -4.707 -43.469 0.262 1 97.12 718 PRO A CA 1
ATOM 5571 C C . PRO A 1 718 ? -5.664 -42.344 -0.092 1 97.12 718 PRO A C 1
ATOM 5573 O O . PRO A 1 718 ? -5.898 -42.094 -1.272 1 97.12 718 PRO A O 1
ATOM 5576 N N . VAL A 1 719 ? -6.238 -41.719 0.941 1 96.25 719 VAL A N 1
ATOM 5577 C CA . VAL A 1 719 ? -7 -40.5 0.756 1 96.25 719 VAL A CA 1
ATOM 5578 C C . VAL A 1 719 ? -6.113 -39.281 1.057 1 96.25 719 VAL A C 1
ATOM 5580 O O . VAL A 1 719 ? -4.938 -39.438 1.392 1 96.25 719 VAL A O 1
ATOM 5583 N N . ARG A 1 720 ? -6.633 -38.125 0.791 1 96.31 720 ARG A N 1
ATOM 5584 C CA . ARG A 1 720 ? -5.824 -36.938 1.037 1 96.31 720 ARG A CA 1
ATOM 5585 C C . ARG A 1 720 ? -6.574 -35.906 1.909 1 96.31 720 ARG A C 1
ATOM 5587 O O . ARG A 1 720 ? -7.805 -35.875 1.881 1 96.31 720 ARG A O 1
ATOM 5594 N N . VAL A 1 721 ? -5.848 -35.156 2.662 1 96.31 721 VAL A N 1
ATOM 5595 C CA . VAL A 1 721 ? -6.352 -33.969 3.311 1 96.31 721 VAL A CA 1
ATOM 5596 C C . VAL A 1 721 ? -5.586 -32.75 2.801 1 96.31 721 VAL A C 1
ATOM 5598 O O . VAL A 1 721 ? -4.449 -32.875 2.338 1 96.31 721 VAL A O 1
ATOM 5601 N N . ASP A 1 722 ? -6.219 -31.672 2.721 1 96.06 722 ASP A N 1
ATOM 5602 C CA . ASP A 1 722 ? -5.559 -30.469 2.213 1 96.06 722 ASP A CA 1
ATOM 5603 C C . ASP A 1 722 ? -5.484 -29.391 3.289 1 96.06 722 ASP A C 1
ATOM 5605 O O . ASP A 1 722 ? -6.473 -29.125 3.982 1 96.06 722 ASP A O 1
ATOM 5609 N N . PHE A 1 723 ? -4.379 -28.734 3.43 1 96.88 723 PHE A N 1
ATOM 5610 C CA . PHE A 1 723 ? -4.191 -27.656 4.383 1 96.88 723 PHE A CA 1
ATOM 5611 C C . PHE A 1 723 ? -4.637 -26.328 3.785 1 96.88 723 PHE A C 1
ATOM 5613 O O . PHE A 1 723 ? -5.367 -25.562 4.422 1 96.88 723 PHE A O 1
ATOM 5620 N N . VAL A 1 724 ? -4.152 -26.031 2.574 1 97.38 724 VAL A N 1
ATOM 5621 C CA . VAL A 1 724 ? -4.438 -24.719 1.996 1 97.38 724 VAL A CA 1
ATOM 5622 C C . VAL A 1 724 ? -4.02 -24.703 0.527 1 97.38 724 VAL A C 1
ATOM 5624 O O . VAL A 1 724 ? -3.217 -25.531 0.094 1 97.38 724 VAL A O 1
ATOM 5627 N N . GLY A 1 725 ? -4.562 -23.766 -0.238 1 97.38 725 GLY A N 1
ATOM 5628 C CA . GLY A 1 725 ? -4.172 -23.531 -1.619 1 97.38 725 GLY A CA 1
ATOM 5629 C C . GLY A 1 725 ? -5.195 -24.031 -2.621 1 97.38 725 GLY A C 1
ATOM 5630 O O . GLY A 1 725 ? -5.109 -23.719 -3.811 1 97.38 725 GLY A O 1
ATOM 5631 N N . GLY A 1 726 ? -6.172 -24.703 -2.121 1 94.88 726 GLY A N 1
ATOM 5632 C CA . GLY A 1 726 ? -7.219 -25.203 -3 1 94.88 726 GLY A CA 1
ATOM 5633 C C . GLY A 1 726 ? -7.848 -24.109 -3.852 1 94.88 726 GLY A C 1
ATOM 5634 O O . GLY A 1 726 ? -7.816 -22.938 -3.486 1 94.88 726 GLY A O 1
ATOM 5635 N N . TRP A 1 727 ? -8.383 -24.531 -5.016 1 95.19 727 TRP A N 1
ATOM 5636 C CA . TRP A 1 727 ? -9.016 -23.672 -6.012 1 95.19 727 TRP A CA 1
ATOM 5637 C C . TRP A 1 727 ? -7.988 -23.125 -6.988 1 95.19 727 TRP A C 1
ATOM 5639 O O . TRP A 1 727 ? -8.32 -22.797 -8.133 1 95.19 727 TRP A O 1
ATOM 5649 N N . SER A 1 728 ? -6.75 -23 -6.539 1 96.81 728 SER A N 1
ATOM 5650 C CA . SER A 1 728 ? -5.703 -22.609 -7.477 1 96.81 728 SER A CA 1
ATOM 5651 C C . SER A 1 728 ? -5.305 -23.766 -8.375 1 96.81 728 SER A C 1
ATOM 5653 O O . SER A 1 728 ? -4.613 -23.578 -9.383 1 96.81 728 SER A O 1
ATOM 5655 N N . ASP A 1 729 ? -5.805 -24.984 -8.086 1 96.56 729 ASP A N 1
ATOM 5656 C CA . ASP A 1 729 ? -5.543 -26.172 -8.883 1 96.56 729 ASP A CA 1
ATOM 5657 C C . ASP A 1 729 ? -6.629 -26.391 -9.938 1 96.56 729 ASP A C 1
ATOM 5659 O O . ASP A 1 729 ? -6.473 -27.203 -10.844 1 96.56 729 ASP A O 1
ATOM 5663 N N . THR A 1 730 ? -7.652 -25.625 -9.859 1 95.75 730 THR A N 1
ATOM 5664 C CA . THR A 1 730 ? -8.859 -25.875 -10.633 1 95.75 730 THR A CA 1
ATOM 5665 C C . THR A 1 730 ? -8.836 -25.109 -11.945 1 95.75 730 THR A C 1
ATOM 5667 O O . THR A 1 730 ? -8.602 -23.891 -11.961 1 95.75 730 THR A O 1
ATOM 5670 N N . PRO A 1 731 ? -9.062 -25.766 -13.078 1 94.62 731 PRO A N 1
ATOM 5671 C CA . PRO A 1 731 ? -9.273 -25.031 -14.32 1 94.62 731 PRO A CA 1
ATOM 5672 C C . PRO A 1 731 ? -10.5 -24.125 -14.266 1 94.62 731 PRO A C 1
ATOM 5674 O O . PRO A 1 731 ? -11.484 -24.453 -13.602 1 94.62 731 PRO A O 1
ATOM 5677 N N . PRO A 1 732 ? -10.562 -23.031 -14.859 1 95.06 732 PRO A N 1
ATOM 5678 C CA . PRO A 1 732 ? -9.539 -22.578 -15.805 1 95.06 732 PRO A CA 1
ATOM 5679 C C . PRO A 1 732 ? -8.391 -21.844 -15.125 1 95.06 732 PRO A C 1
ATOM 5681 O O . PRO A 1 732 ? -7.449 -21.406 -15.789 1 95.06 732 PRO A O 1
ATOM 5684 N N . TRP A 1 733 ? -8.484 -21.594 -13.797 1 95.38 733 TRP A N 1
ATOM 5685 C CA . TRP A 1 733 ? -7.387 -20.906 -13.117 1 95.38 733 TRP A CA 1
ATOM 5686 C C . TRP A 1 733 ? -6.047 -21.562 -13.445 1 95.38 733 TRP A C 1
ATOM 5688 O O . TRP A 1 733 ? -5.102 -20.891 -13.852 1 95.38 733 TRP A O 1
ATOM 5698 N N . SER A 1 734 ? -5.957 -22.844 -13.281 1 93.94 734 SER A N 1
ATOM 5699 C CA . SER A 1 734 ? -4.699 -23.562 -13.414 1 93.94 734 SER A CA 1
ATOM 5700 C C . SER A 1 734 ? -4.191 -23.531 -14.852 1 93.94 734 SER A C 1
ATOM 5702 O O . SER A 1 734 ? -3.02 -23.828 -15.109 1 93.94 734 SER A O 1
ATOM 5704 N N . LEU A 1 735 ? -5.078 -23.219 -15.797 1 92.94 735 LEU A N 1
ATOM 5705 C CA . LEU A 1 735 ? -4.684 -23.125 -17.203 1 92.94 735 LEU A CA 1
ATOM 5706 C C . LEU A 1 735 ? -4.117 -21.734 -17.5 1 92.94 735 LEU A C 1
ATOM 5708 O O . LEU A 1 735 ? -3.424 -21.547 -18.5 1 92.94 735 LEU A O 1
ATOM 5712 N N . GLU A 1 736 ? -4.477 -20.812 -16.625 1 92.12 736 GLU A N 1
ATOM 5713 C CA . GLU A 1 736 ? -4.141 -19.422 -16.922 1 92.12 736 GLU A CA 1
ATOM 5714 C C . GLU A 1 736 ? -3.119 -18.875 -15.93 1 92.12 736 GLU A C 1
ATOM 5716 O O . GLU A 1 736 ? -2.391 -17.922 -16.234 1 92.12 736 GLU A O 1
ATOM 5721 N N . ARG A 1 737 ? -3.137 -19.406 -14.719 1 91.25 737 ARG A N 1
ATOM 5722 C CA . ARG A 1 737 ? -2.297 -18.906 -13.641 1 91.25 737 ARG A CA 1
ATOM 5723 C C . ARG A 1 737 ? -1.61 -20.062 -12.906 1 91.25 737 ARG A C 1
ATOM 5725 O O . ARG A 1 737 ? -2.066 -21.203 -12.961 1 91.25 737 ARG A O 1
ATOM 5732 N N . ALA A 1 738 ? -0.583 -19.672 -12.156 1 90.44 738 ALA A N 1
ATOM 5733 C CA . ALA A 1 738 ? 0.098 -20.688 -11.352 1 90.44 738 ALA A CA 1
ATOM 5734 C C . ALA A 1 738 ? -0.747 -21.078 -10.148 1 90.44 738 ALA A C 1
ATOM 5736 O O . ALA A 1 738 ? -1.43 -20.25 -9.555 1 90.44 738 ALA A O 1
ATOM 5737 N N . GLY A 1 739 ? -0.732 -22.344 -9.859 1 94.69 739 GLY A N 1
ATOM 5738 C CA . GLY A 1 739 ? -1.406 -22.859 -8.672 1 94.69 739 GLY A CA 1
ATOM 5739 C C . GLY A 1 739 ? -0.449 -23.422 -7.641 1 94.69 739 GLY A C 1
ATOM 5740 O O . GLY A 1 739 ? 0.627 -23.906 -7.988 1 94.69 739 GLY A O 1
ATOM 5741 N N . TYR A 1 740 ? -0.79 -23.281 -6.363 1 95.56 740 TYR A N 1
ATOM 5742 C CA . TYR A 1 740 ? -0.018 -23.844 -5.258 1 95.56 740 TYR A CA 1
ATOM 5743 C C . TYR A 1 740 ? -0.934 -24.484 -4.223 1 95.56 740 TYR A C 1
ATOM 5745 O O . TYR A 1 740 ? -1.852 -23.844 -3.711 1 95.56 740 TYR A O 1
ATOM 5753 N N . VAL A 1 741 ? -0.675 -25.75 -3.941 1 97.75 741 VAL A N 1
ATOM 5754 C CA . VAL A 1 741 ? -1.506 -26.438 -2.957 1 97.75 741 VAL A CA 1
ATOM 5755 C C . VAL A 1 741 ? -0.621 -27.219 -1.992 1 97.75 741 VAL A C 1
ATOM 5757 O O . VAL A 1 741 ? 0.378 -27.812 -2.402 1 97.75 741 VAL A O 1
ATOM 5760 N N . LEU A 1 742 ? -0.923 -27.141 -0.727 1 97.06 742 LEU A N 1
ATOM 5761 C CA . LEU A 1 742 ? -0.294 -27.922 0.336 1 97.06 742 LEU A CA 1
ATOM 5762 C C . LEU A 1 742 ? -1.245 -28.984 0.861 1 97.06 742 LEU A C 1
ATOM 5764 O O . LEU A 1 742 ? -2.26 -28.672 1.485 1 97.06 742 LEU A O 1
ATOM 5768 N N . ASN A 1 743 ? -0.999 -30.266 0.58 1 96.31 743 ASN A N 1
ATOM 5769 C CA . ASN A 1 743 ? -1.874 -31.328 1.065 1 96.31 743 ASN A CA 1
ATOM 5770 C C . ASN A 1 743 ? -1.075 -32.531 1.566 1 96.31 743 ASN A C 1
ATOM 5772 O O . ASN A 1 743 ? 0.155 -32.5 1.613 1 96.31 743 ASN A O 1
ATOM 5776 N N . MET A 1 744 ? -1.757 -33.562 2.086 1 96.44 744 MET A N 1
ATOM 5777 C CA . MET A 1 744 ? -1.149 -34.719 2.75 1 96.44 744 MET A CA 1
ATOM 5778 C C . MET A 1 744 ? -1.938 -36 2.465 1 96.44 744 MET A C 1
ATOM 5780 O O . MET A 1 744 ? -3.17 -36 2.479 1 96.44 744 MET A O 1
ATOM 5784 N N . ALA A 1 745 ? -1.202 -37.031 2.102 1 96.81 745 ALA A N 1
ATOM 5785 C CA . ALA A 1 745 ? -1.817 -38.344 1.964 1 96.81 745 ALA A CA 1
ATOM 5786 C C . ALA A 1 745 ? -1.903 -39.062 3.312 1 96.81 745 ALA A C 1
ATOM 5788 O O . ALA A 1 745 ? -0.929 -39.094 4.066 1 96.81 745 ALA A O 1
ATOM 5789 N N . ILE A 1 746 ? -3.068 -39.656 3.568 1 96.56 746 ILE A N 1
ATOM 5790 C CA . ILE A 1 746 ? -3.209 -40.312 4.867 1 96.56 746 ILE A CA 1
ATOM 5791 C C . ILE A 1 746 ? -3.908 -41.656 4.699 1 96.56 746 ILE A C 1
ATOM 5793 O O . ILE A 1 746 ? -4.676 -41.844 3.754 1 96.56 746 ILE A O 1
ATOM 5797 N N . THR A 1 747 ? -3.631 -42.469 5.625 1 95.62 747 THR A N 1
ATOM 5798 C CA . THR A 1 747 ? -4.41 -43.688 5.801 1 95.62 747 THR A CA 1
ATOM 5799 C C . THR A 1 747 ? -5.523 -43.469 6.82 1 95.62 747 THR A C 1
ATOM 5801 O O . THR A 1 747 ? -5.398 -42.656 7.719 1 95.62 747 THR A O 1
ATOM 5804 N N . LEU A 1 748 ? -6.586 -44.094 6.566 1 94.06 748 LEU A N 1
ATOM 5805 C CA . LEU A 1 748 ? -7.699 -44 7.504 1 94.06 748 LEU A CA 1
ATOM 5806 C C . LEU A 1 748 ? -7.938 -45.375 8.164 1 94.06 748 LEU A C 1
ATOM 5808 O O . LEU A 1 748 ? -8.086 -46.375 7.48 1 94.06 748 LEU A O 1
ATOM 5812 N N . GLU A 1 749 ? -7.902 -45.375 9.422 1 93.19 749 GLU A N 1
ATOM 5813 C CA . GLU A 1 749 ? -8.109 -46.594 10.211 1 93.19 749 GLU A CA 1
ATOM 5814 C C . GLU A 1 749 ? -7.133 -47.688 9.789 1 93.19 749 GLU A C 1
ATOM 5816 O O . GLU A 1 749 ? -7.527 -48.844 9.641 1 93.19 749 GLU A O 1
ATOM 5821 N N . GLY A 1 750 ? -6.012 -47.219 9.359 1 90 750 GLY A N 1
ATOM 5822 C CA . GLY A 1 750 ? -4.93 -48.156 9.078 1 90 750 GLY A CA 1
ATOM 5823 C C . GLY A 1 750 ? -5.008 -48.75 7.684 1 90 750 GLY A C 1
ATOM 5824 O O . GLY A 1 750 ? -4.281 -49.688 7.367 1 90 750 GLY A O 1
ATOM 5825 N N . SER A 1 751 ? -5.824 -48.25 6.84 1 91.5 751 SER A N 1
ATOM 5826 C CA . SER A 1 751 ? -5.996 -48.875 5.527 1 91.5 751 SER A CA 1
ATOM 5827 C C . SER A 1 751 ? -5.926 -47.844 4.414 1 91.5 751 SER A C 1
ATOM 5829 O O . SER A 1 751 ? -6.035 -46.625 4.672 1 91.5 751 SER A O 1
ATOM 5831 N N . LEU A 1 752 ? -5.637 -48.406 3.23 1 95 752 LEU A N 1
ATOM 5832 C CA . LEU A 1 752 ? -5.809 -47.656 1.982 1 95 752 LEU A CA 1
ATOM 5833 C C . LEU A 1 752 ? -7.203 -47.906 1.405 1 95 752 LEU A C 1
ATOM 5835 O O . LEU A 1 752 ? -7.438 -48.906 0.721 1 95 752 LEU A O 1
ATOM 5839 N N . PRO A 1 753 ? -8 -46.969 1.515 1 93.62 753 PRO A N 1
ATOM 5840 C CA . PRO A 1 753 ? -9.422 -47.25 1.342 1 93.62 753 PRO A CA 1
ATOM 5841 C C . PRO A 1 753 ? -9.859 -47.25 -0.122 1 93.62 753 PRO A C 1
ATOM 5843 O O . PRO A 1 753 ? -10.953 -47.688 -0.45 1 93.62 753 PRO A O 1
ATOM 5846 N N . ILE A 1 754 ? -9.094 -46.719 -1.06 1 96.31 754 ILE A N 1
ATOM 5847 C CA . ILE A 1 754 ? -9.523 -46.562 -2.443 1 96.31 754 ILE A CA 1
ATOM 5848 C C . ILE A 1 754 ? -8.727 -47.5 -3.342 1 96.31 754 ILE A C 1
ATOM 5850 O O . ILE A 1 754 ? -7.496 -47.562 -3.27 1 96.31 754 ILE A O 1
ATOM 5854 N N . GLY A 1 755 ? -9.508 -48.219 -4.211 1 96.19 755 GLY A N 1
ATOM 5855 C CA . GLY A 1 755 ? -8.75 -49.125 -5.059 1 96.19 755 GLY A CA 1
ATOM 5856 C C . GLY A 1 755 ? -9.562 -49.688 -6.203 1 96.19 755 GLY A C 1
ATOM 5857 O O . GLY A 1 755 ? -10.75 -49.375 -6.336 1 96.19 755 GLY A O 1
ATOM 5858 N N . THR A 1 756 ? -8.914 -50.438 -7.062 1 97.56 756 THR A N 1
ATOM 5859 C CA . THR A 1 756 ? -9.492 -51.094 -8.219 1 97.56 756 THR A CA 1
ATOM 5860 C C . THR A 1 756 ? -8.727 -52.375 -8.547 1 97.56 756 THR A C 1
ATOM 5862 O O . THR A 1 756 ? -7.555 -52.531 -8.18 1 97.56 756 THR A O 1
ATOM 5865 N N . ILE A 1 757 ? -9.414 -53.344 -9.094 1 97.38 757 ILE A N 1
ATOM 5866 C CA . ILE A 1 757 ? -8.82 -54.531 -9.695 1 97.38 757 ILE A CA 1
ATOM 5867 C C . ILE A 1 757 ? -9.242 -54.656 -11.156 1 97.38 757 ILE A C 1
ATOM 5869 O O . ILE A 1 757 ? -10.43 -54.562 -11.469 1 97.38 757 ILE A O 1
ATOM 5873 N N . ILE A 1 758 ? -8.367 -54.781 -11.992 1 96.62 758 ILE A N 1
ATOM 5874 C CA . ILE A 1 758 ? -8.633 -54.906 -13.414 1 96.62 758 ILE A CA 1
ATOM 5875 C C . ILE A 1 758 ? -8 -56.219 -13.93 1 96.62 758 ILE A C 1
ATOM 5877 O O . ILE A 1 758 ? -6.828 -56.469 -13.672 1 96.62 758 ILE A O 1
ATOM 5881 N N . GLU A 1 759 ? -8.82 -56.969 -14.672 1 95.38 759 GLU A N 1
ATOM 5882 C CA . GLU A 1 759 ? -8.367 -58.25 -15.195 1 95.38 759 GLU A CA 1
ATOM 5883 C C . GLU A 1 759 ? -8.773 -58.406 -16.656 1 95.38 759 GLU A C 1
ATOM 5885 O O . GLU A 1 759 ? -9.828 -57.938 -17.078 1 95.38 759 GLU A O 1
ATOM 5890 N N . THR A 1 760 ? -7.906 -59.062 -17.375 1 92.62 760 THR A N 1
ATOM 5891 C CA . THR A 1 760 ? -8.273 -59.438 -18.734 1 92.62 760 THR A CA 1
ATOM 5892 C C . THR A 1 760 ? -9.125 -60.688 -18.734 1 92.62 760 THR A C 1
ATOM 5894 O O . THR A 1 760 ? -8.93 -61.594 -17.891 1 92.62 760 THR A O 1
ATOM 5897 N N . THR A 1 761 ? -10.109 -60.719 -19.578 1 90.69 761 THR A N 1
ATOM 5898 C CA . THR A 1 761 ? -11 -61.844 -19.672 1 90.69 761 THR A CA 1
ATOM 5899 C C . THR A 1 761 ? -11.031 -62.406 -21.094 1 90.69 761 THR A C 1
ATOM 5901 O O . THR A 1 761 ? -10.695 -61.688 -22.047 1 90.69 761 THR A O 1
ATOM 5904 N N . ASN A 1 762 ? -11.484 -63.656 -21.234 1 86.5 762 ASN A N 1
ATOM 5905 C CA . ASN A 1 762 ? -11.633 -64.25 -22.547 1 86.5 762 ASN A CA 1
ATOM 5906 C C . ASN A 1 762 ? -12.898 -63.812 -23.25 1 86.5 762 ASN A C 1
ATOM 5908 O O . ASN A 1 762 ? -12.977 -63.875 -24.484 1 86.5 762 ASN A O 1
ATOM 5912 N N . GLN A 1 763 ? -13.805 -63.469 -22.438 1 83.5 763 GLN A N 1
ATOM 5913 C CA . GLN A 1 763 ? -15.039 -62.938 -23.016 1 83.5 763 GLN A CA 1
ATOM 5914 C C . GLN A 1 763 ? -14.867 -61.5 -23.5 1 83.5 763 GLN A C 1
ATOM 5916 O O . GLN A 1 763 ? -14.375 -60.656 -22.766 1 83.5 763 GLN A O 1
ATOM 5921 N N . MET A 1 764 ? -15.273 -61.312 -24.75 1 84 764 MET A N 1
ATOM 5922 C CA . MET A 1 764 ? -15.156 -59.969 -25.344 1 84 764 MET A CA 1
ATOM 5923 C C . MET A 1 764 ? -16.078 -58.969 -24.625 1 84 764 MET A C 1
ATOM 5925 O O . MET A 1 764 ? -17.141 -59.344 -24.141 1 84 764 MET A O 1
ATOM 5929 N N . GLY A 1 765 ? -15.562 -57.719 -24.516 1 88.94 765 GLY A N 1
ATOM 5930 C CA . GLY A 1 765 ? -16.344 -56.688 -23.859 1 88.94 765 GLY A CA 1
ATOM 5931 C C . GLY A 1 765 ? -15.727 -56.219 -22.562 1 88.94 765 GLY A C 1
ATOM 5932 O O . GLY A 1 765 ? -14.648 -56.688 -22.172 1 88.94 765 GLY A O 1
ATOM 5933 N N . ILE A 1 766 ? -16.406 -55.219 -21.875 1 93.19 766 ILE A N 1
ATOM 5934 C CA . ILE A 1 766 ? -15.922 -54.656 -20.625 1 93.19 766 ILE A CA 1
ATOM 5935 C C . ILE A 1 766 ? -16.969 -54.844 -19.531 1 93.19 766 ILE A C 1
ATOM 5937 O O . ILE A 1 766 ? -18.125 -54.438 -19.719 1 93.19 766 ILE A O 1
ATOM 5941 N N . SER A 1 767 ? -16.609 -55.531 -18.469 1 94.75 767 SER A N 1
ATOM 5942 C CA . SER A 1 767 ? -17.484 -55.688 -17.312 1 94.75 767 SER A CA 1
ATOM 5943 C C . SER A 1 767 ? -17.016 -54.781 -16.156 1 94.75 767 SER A C 1
ATOM 5945 O O . SER A 1 767 ? -15.836 -54.781 -15.797 1 94.75 767 SER A O 1
ATOM 5947 N N . ILE A 1 768 ? -17.906 -53.938 -15.617 1 96.38 768 ILE A N 1
ATOM 5948 C CA . ILE A 1 768 ? -17.594 -53 -14.539 1 96.38 768 ILE A CA 1
ATOM 5949 C C . ILE A 1 768 ? -18.438 -53.344 -13.312 1 96.38 768 ILE A C 1
ATOM 5951 O O . ILE A 1 768 ? -19.641 -53.562 -13.43 1 96.38 768 ILE A O 1
ATOM 5955 N N . GLN A 1 769 ? -17.781 -53.469 -12.188 1 95.56 769 GLN A N 1
ATOM 5956 C CA . GLN A 1 769 ? -18.469 -53.688 -10.914 1 95.56 769 GLN A CA 1
ATOM 5957 C C . GLN A 1 769 ? -17.969 -52.719 -9.852 1 95.56 769 GLN A C 1
ATOM 5959 O O . GLN A 1 769 ? -16.766 -52.406 -9.781 1 95.56 769 GLN A O 1
ATOM 5964 N N . ASP A 1 770 ? -18.859 -52.156 -9.094 1 93 770 ASP A N 1
ATOM 5965 C CA . ASP A 1 770 ? -18.438 -51.281 -8.016 1 93 770 ASP A CA 1
ATOM 5966 C C . ASP A 1 770 ? -18.781 -51.875 -6.648 1 93 770 ASP A C 1
ATOM 5968 O O . ASP A 1 770 ? -19.281 -53 -6.559 1 93 770 ASP A O 1
ATOM 5972 N N . ASP A 1 771 ? -18.422 -51.156 -5.629 1 89.12 771 ASP A N 1
ATOM 5973 C CA . ASP A 1 771 ? -18.562 -51.656 -4.273 1 89.12 771 ASP A CA 1
ATOM 5974 C C . ASP A 1 771 ? -20 -51.5 -3.777 1 89.12 771 ASP A C 1
ATOM 5976 O O . ASP A 1 771 ? -20.359 -52 -2.703 1 89.12 771 ASP A O 1
ATOM 5980 N N . ALA A 1 772 ? -20.812 -50.781 -4.492 1 84.56 772 ALA A N 1
ATOM 5981 C CA . ALA A 1 772 ? -22.219 -50.625 -4.121 1 84.56 772 ALA A CA 1
ATOM 5982 C C . ALA A 1 772 ? -23.078 -51.75 -4.719 1 84.56 772 ALA A C 1
ATOM 5984 O O . ALA A 1 772 ? -24.297 -51.781 -4.5 1 84.56 772 ALA A O 1
ATOM 5985 N N . GLY A 1 773 ? -22.531 -52.562 -5.516 1 85.12 773 GLY A N 1
ATOM 5986 C CA . GLY A 1 773 ? -23.25 -53.688 -6.098 1 85.12 773 GLY A CA 1
ATOM 5987 C C . GLY A 1 773 ? -23.719 -53.438 -7.516 1 85.12 773 GLY A C 1
ATOM 5988 O O . GLY A 1 773 ? -24.391 -54.281 -8.117 1 85.12 773 GLY A O 1
ATOM 5989 N N . ASN A 1 774 ? -23.375 -52.25 -8.008 1 92.25 774 ASN A N 1
ATOM 5990 C CA . ASN A 1 774 ? -23.734 -51.969 -9.391 1 92.25 774 ASN A CA 1
ATOM 5991 C C . ASN A 1 774 ? -22.844 -52.719 -10.375 1 92.25 774 ASN A C 1
ATOM 5993 O O . ASN A 1 774 ? -21.641 -52.875 -10.125 1 92.25 774 ASN A O 1
ATOM 5997 N N . GLU A 1 775 ? -23.453 -53.188 -11.438 1 94 775 GLU A N 1
ATOM 5998 C CA . GLU A 1 775 ? -22.719 -53.906 -12.477 1 94 775 GLU A CA 1
ATOM 5999 C C . GLU A 1 775 ? -23.156 -53.438 -13.867 1 94 775 GLU A C 1
ATOM 6001 O O . GLU A 1 775 ? -24.328 -53.125 -14.086 1 94 775 GLU A O 1
ATOM 6006 N N . LEU A 1 776 ? -22.203 -53.406 -14.703 1 93.88 776 LEU A N 1
ATOM 6007 C CA . LEU A 1 776 ? -22.469 -53.031 -16.094 1 93.88 776 LEU A CA 1
ATOM 6008 C C . LEU A 1 776 ? -21.594 -53.812 -17.047 1 93.88 776 LEU A C 1
ATOM 6010 O O . LEU A 1 776 ? -20.406 -54.031 -16.781 1 93.88 776 LEU A O 1
ATOM 6014 N N . HIS A 1 777 ? -22.203 -54.344 -18.078 1 93.44 777 HIS A N 1
ATOM 6015 C CA . HIS A 1 777 ? -21.469 -55 -19.141 1 93.44 777 HIS A CA 1
ATOM 6016 C C . HIS A 1 777 ? -21.609 -54.25 -20.469 1 93.44 777 HIS A C 1
ATOM 6018 O O . HIS A 1 777 ? -22.734 -54.031 -20.938 1 93.44 777 HIS A O 1
ATOM 6024 N N . ILE A 1 778 ? -20.516 -53.906 -20.969 1 92.62 778 ILE A N 1
ATOM 6025 C CA . ILE A 1 778 ? -20.484 -53.188 -22.234 1 92.62 778 ILE A CA 1
ATOM 6026 C C . ILE A 1 778 ? -19.938 -54.125 -23.328 1 92.62 778 ILE A C 1
ATOM 6028 O O . ILE A 1 778 ? -18.766 -54.469 -23.312 1 92.62 778 ILE A O 1
ATOM 6032 N N . GLU A 1 779 ? -20.719 -54.438 -24.312 1 88.06 779 GLU A N 1
ATOM 6033 C CA . GLU A 1 779 ? -20.328 -55.344 -25.375 1 88.06 779 GLU A CA 1
ATOM 6034 C C . GLU A 1 779 ? -19.391 -54.656 -26.375 1 88.06 779 GLU A C 1
ATOM 6036 O O . GLU A 1 779 ? -18.375 -55.25 -26.75 1 88.06 779 GLU A O 1
ATOM 6041 N N . ASP A 1 780 ? -19.828 -53.438 -26.719 1 86.5 780 ASP A N 1
ATOM 6042 C CA . ASP A 1 780 ? -19.031 -52.688 -27.688 1 86.5 780 ASP A CA 1
ATOM 6043 C C . ASP A 1 780 ? -18.422 -51.438 -27.047 1 86.5 780 ASP A C 1
ATOM 6045 O O . ASP A 1 780 ? -19.078 -50.438 -26.891 1 86.5 780 ASP A O 1
ATOM 6049 N N . PRO A 1 781 ? -17.156 -51.562 -26.734 1 85.94 781 PRO A N 1
ATOM 6050 C CA . PRO A 1 781 ? -16.484 -50.438 -26.062 1 85.94 781 PRO A CA 1
ATOM 6051 C C . PRO A 1 781 ? -16.562 -49.156 -26.859 1 85.94 781 PRO A C 1
ATOM 6053 O O . PRO A 1 781 ? -16.469 -48.062 -26.281 1 85.94 781 PRO A O 1
ATOM 6056 N N . ILE A 1 782 ? -16.766 -49.094 -28.141 1 81.19 782 ILE A N 1
ATOM 6057 C CA . ILE A 1 782 ? -16.812 -47.938 -29 1 81.19 782 ILE A CA 1
ATOM 6058 C C . ILE A 1 782 ? -18.078 -47.125 -28.719 1 81.19 782 ILE A C 1
ATOM 6060 O O . ILE A 1 782 ? -18.172 -45.969 -29.047 1 81.19 782 ILE A O 1
ATOM 6064 N N . SER A 1 783 ? -18.969 -47.75 -28.062 1 84.81 783 SER A N 1
ATOM 6065 C CA . SER A 1 783 ? -20.219 -47.125 -27.734 1 84.81 783 SER A CA 1
ATOM 6066 C C . SER A 1 783 ? -20.047 -46.094 -26.609 1 84.81 783 SER A C 1
ATOM 6068 O O . SER A 1 783 ? -20.922 -45.25 -26.391 1 84.81 783 SER A O 1
ATOM 6070 N N . ILE A 1 784 ? -18.969 -46.125 -25.922 1 88.06 784 ILE A N 1
ATOM 6071 C CA . ILE A 1 784 ? -18.703 -45.188 -24.844 1 88.06 784 ILE A CA 1
ATOM 6072 C C . ILE A 1 784 ? -18.391 -43.812 -25.422 1 88.06 784 ILE A C 1
ATOM 6074 O O . ILE A 1 784 ? -17.328 -43.594 -26.031 1 88.06 784 ILE A O 1
ATOM 6078 N N . LYS A 1 785 ? -19.328 -42.875 -25.312 1 81.25 785 LYS A N 1
ATOM 6079 C CA . LYS A 1 785 ? -19.156 -41.531 -25.875 1 81.25 785 LYS A CA 1
ATOM 6080 C C . LYS A 1 785 ? -19.672 -40.469 -24.906 1 81.25 785 LYS A C 1
ATOM 6082 O O . LYS A 1 785 ? -20.578 -40.719 -24.109 1 81.25 785 LYS A O 1
ATOM 6087 N N . THR A 1 786 ? -19.094 -39.344 -24.969 1 79.62 786 THR A N 1
ATOM 6088 C CA . THR A 1 786 ? -19.547 -38.188 -24.203 1 79.62 786 THR A CA 1
ATOM 6089 C C . THR A 1 786 ? -20.578 -37.375 -24.969 1 79.62 786 THR A C 1
ATOM 6091 O O . THR A 1 786 ? -20.625 -37.438 -26.203 1 79.62 786 THR A O 1
ATOM 6094 N N . PRO A 1 787 ? -21.391 -36.625 -24.266 1 78.31 787 PRO A N 1
ATOM 6095 C CA . PRO A 1 787 ? -21.484 -36.406 -22.812 1 78.31 787 PRO A CA 1
ATOM 6096 C C . PRO A 1 787 ? -22.219 -37.531 -22.094 1 78.31 787 PRO A C 1
ATOM 6098 O O . PRO A 1 787 ? -23.109 -38.156 -22.672 1 78.31 787 PRO A O 1
ATOM 6101 N N . PHE A 1 788 ? -21.766 -37.719 -20.922 1 84.19 788 PHE A N 1
ATOM 6102 C CA . PHE A 1 788 ? -22.391 -38.781 -20.125 1 84.19 788 PHE A CA 1
ATOM 6103 C C . PHE A 1 788 ? -23.641 -38.25 -19.406 1 84.19 788 PHE A C 1
ATOM 6105 O O . PHE A 1 788 ? -23.719 -37.062 -19.109 1 84.19 788 PHE A O 1
ATOM 6112 N N . GLU A 1 789 ? -24.469 -39.125 -19.234 1 81.38 789 GLU A N 1
ATOM 6113 C CA . GLU A 1 789 ? -25.641 -38.781 -18.438 1 81.38 789 GLU A CA 1
ATOM 6114 C C . GLU A 1 789 ? -25.266 -38.5 -16.984 1 81.38 789 GLU A C 1
ATOM 6116 O O . GLU A 1 789 ? -24.406 -39.188 -16.438 1 81.38 789 GLU A O 1
ATOM 6121 N N . VAL A 1 790 ? -25.938 -37.594 -16.469 1 76.31 790 VAL A N 1
ATOM 6122 C CA . VAL A 1 790 ? -25.641 -37.125 -15.117 1 76.31 790 VAL A CA 1
ATOM 6123 C C . VAL A 1 790 ? -25.828 -38.281 -14.133 1 76.31 790 VAL A C 1
ATOM 6125 O O . VAL A 1 790 ? -25.094 -38.375 -13.148 1 76.31 790 VAL A O 1
ATOM 6128 N N . ASN A 1 791 ? -26.719 -39.188 -14.461 1 80.62 791 ASN A N 1
ATOM 6129 C CA . ASN A 1 791 ? -27.047 -40.25 -13.508 1 80.62 791 ASN A CA 1
ATOM 6130 C C . ASN A 1 791 ? -26.328 -41.531 -13.836 1 80.62 791 ASN A C 1
ATOM 6132 O O . ASN A 1 791 ? -26.609 -42.594 -13.242 1 80.62 791 ASN A O 1
ATOM 6136 N N . ASP A 1 792 ? -25.391 -41.469 -14.695 1 87.56 792 ASP A N 1
ATOM 6137 C CA . ASP A 1 792 ? -24.609 -42.656 -15.016 1 87.56 792 ASP A CA 1
ATOM 6138 C C . ASP A 1 792 ? -23.641 -43.031 -13.891 1 87.56 792 ASP A C 1
ATOM 6140 O O . ASP A 1 792 ? -22.688 -42.281 -13.625 1 87.56 792 ASP A O 1
ATOM 6144 N N . PRO A 1 793 ? -23.906 -44.094 -13.234 1 87.44 793 PRO A N 1
ATOM 6145 C CA . PRO A 1 793 ? -23.062 -44.406 -12.086 1 87.44 793 PRO A CA 1
ATOM 6146 C C . PRO A 1 793 ? -21.641 -44.812 -12.492 1 87.44 793 PRO A C 1
ATOM 6148 O O . PRO A 1 793 ? -20.75 -44.906 -11.641 1 87.44 793 PRO A O 1
ATOM 6151 N N . PHE A 1 794 ? -21.438 -45.156 -13.758 1 92.75 794 PHE A N 1
ATOM 6152 C CA . PHE A 1 794 ? -20.141 -45.656 -14.172 1 92.75 794 PHE A CA 1
ATOM 6153 C C . PHE A 1 794 ? -19.422 -44.625 -15.047 1 92.75 794 PHE A C 1
ATOM 6155 O O . PHE A 1 794 ? -18.531 -44.969 -15.82 1 92.75 794 PHE A O 1
ATOM 6162 N N . ARG A 1 795 ? -19.891 -43.406 -14.961 1 91.38 795 ARG A N 1
ATOM 6163 C CA . ARG A 1 795 ? -19.297 -42.375 -15.789 1 91.38 795 ARG A CA 1
ATOM 6164 C C . ARG A 1 795 ? -17.797 -42.219 -15.5 1 91.38 795 ARG A C 1
ATOM 6166 O O . ARG A 1 795 ? -17.016 -41.906 -16.406 1 91.38 795 ARG A O 1
ATOM 6173 N N . LEU A 1 796 ? -17.406 -42.469 -14.266 1 93.19 796 LEU A N 1
ATOM 6174 C CA . LEU A 1 796 ? -16 -42.344 -13.898 1 93.19 796 LEU A CA 1
ATOM 6175 C C . LEU A 1 796 ? -15.156 -43.375 -14.672 1 93.19 796 LEU A C 1
ATOM 6177 O O . LEU A 1 796 ? -14.172 -43 -15.32 1 93.19 796 LEU A O 1
ATOM 6181 N N . VAL A 1 797 ? -15.539 -44.625 -14.68 1 94.75 797 VAL A N 1
ATOM 6182 C CA . VAL A 1 797 ? -14.797 -45.688 -15.336 1 94.75 797 VAL A CA 1
ATOM 6183 C C . VAL A 1 797 ? -14.852 -45.5 -16.844 1 94.75 797 VAL A C 1
ATOM 6185 O O . VAL A 1 797 ? -13.859 -45.719 -17.547 1 94.75 797 VAL A O 1
ATOM 6188 N N . LYS A 1 798 ? -16.016 -45.125 -17.344 1 93 798 LYS A N 1
ATOM 6189 C CA . LYS A 1 798 ? -16.172 -44.875 -18.766 1 93 798 LYS A CA 1
ATOM 6190 C C . LYS A 1 798 ? -15.227 -43.781 -19.234 1 93 798 LYS A C 1
ATOM 6192 O O . LYS A 1 798 ? -14.617 -43.875 -20.297 1 93 798 LYS A O 1
ATOM 6197 N N . SER A 1 799 ? -15.188 -42.719 -18.406 1 92.75 799 SER A N 1
ATOM 6198 C CA . SER A 1 799 ? -14.281 -41.625 -18.734 1 92.75 799 SER A CA 1
ATOM 6199 C C . SER A 1 799 ? -12.828 -42.094 -18.703 1 92.75 799 SER A C 1
ATOM 6201 O O . SER A 1 799 ? -12.008 -41.625 -19.5 1 92.75 799 SER A O 1
ATOM 6203 N N . ALA A 1 800 ? -12.523 -42.938 -17.734 1 94.44 800 ALA A N 1
ATOM 6204 C CA . ALA A 1 800 ? -11.164 -43.469 -17.641 1 94.44 800 ALA A CA 1
ATOM 6205 C C . ALA A 1 800 ? -10.805 -44.25 -18.875 1 94.44 800 ALA A C 1
ATOM 6207 O O . ALA A 1 800 ? -9.672 -44.188 -19.375 1 94.44 800 ALA A O 1
ATOM 6208 N N . LEU A 1 801 ? -11.727 -45.031 -19.406 1 92 801 LEU A N 1
ATOM 6209 C CA . LEU A 1 801 ? -11.516 -45.812 -20.625 1 92 801 LEU A CA 1
ATOM 6210 C C . LEU A 1 801 ? -11.266 -44.906 -21.828 1 92 801 LEU A C 1
ATOM 6212 O O . LEU A 1 801 ? -10.453 -45.25 -22.688 1 92 801 LEU A O 1
ATOM 6216 N N . LEU A 1 802 ? -11.883 -43.812 -21.812 1 88.69 802 LEU A N 1
ATOM 6217 C CA . LEU A 1 802 ? -11.734 -42.875 -22.922 1 88.69 802 LEU A CA 1
ATOM 6218 C C . LEU A 1 802 ? -10.367 -42.188 -22.859 1 88.69 802 LEU A C 1
ATOM 6220 O O . LEU A 1 802 ? -9.664 -42.125 -23.875 1 88.69 802 LEU A O 1
ATOM 6224 N N . VAL A 1 803 ? -9.977 -41.688 -21.688 1 89.5 803 VAL A N 1
ATOM 6225 C CA . VAL A 1 803 ? -8.797 -40.844 -21.578 1 89.5 803 VAL A CA 1
ATOM 6226 C C . VAL A 1 803 ? -7.535 -41.688 -21.719 1 89.5 803 VAL A C 1
ATOM 6228 O O . VAL A 1 803 ? -6.48 -41.188 -22.109 1 89.5 803 VAL A O 1
ATOM 6231 N N . THR A 1 804 ? -7.586 -43.031 -21.422 1 89.81 804 THR A N 1
ATOM 6232 C CA . THR A 1 804 ? -6.426 -43.906 -21.531 1 89.81 804 THR A CA 1
ATOM 6233 C C . THR A 1 804 ? -6.254 -44.375 -22.969 1 89.81 804 THR A C 1
ATOM 6235 O O . THR A 1 804 ? -5.203 -44.906 -23.344 1 89.81 804 THR A O 1
ATOM 6238 N N . GLY A 1 805 ? -7.289 -44.219 -23.828 1 82.62 805 GLY A N 1
ATOM 6239 C CA . GLY A 1 805 ? -7.227 -44.625 -25.219 1 82.62 805 GLY A CA 1
ATOM 6240 C C . GLY A 1 805 ? -7.473 -46.125 -25.422 1 82.62 805 GLY A C 1
ATOM 6241 O O . GLY A 1 805 ? -7.344 -46.625 -26.531 1 82.62 805 GLY A O 1
ATOM 6242 N N . ILE A 1 806 ? -7.809 -46.844 -24.438 1 81.31 806 ILE A N 1
ATOM 6243 C CA . ILE A 1 806 ? -7.969 -48.281 -24.5 1 81.31 806 ILE A CA 1
ATOM 6244 C C . ILE A 1 806 ? -9.109 -48.656 -25.438 1 81.31 806 ILE A C 1
ATOM 6246 O O . ILE A 1 806 ? -9.055 -49.688 -26.125 1 81.31 806 ILE A O 1
ATOM 6250 N N . VAL A 1 807 ? -10.055 -47.812 -25.453 1 77.75 807 VAL A N 1
ATOM 6251 C CA . VAL A 1 807 ? -11.227 -48.062 -26.297 1 77.75 807 VAL A CA 1
ATOM 6252 C C . VAL A 1 807 ? -10.836 -47.906 -27.766 1 77.75 807 VAL A C 1
ATOM 6254 O O . VAL A 1 807 ? -11.344 -48.656 -28.625 1 77.75 807 VAL A O 1
ATOM 6257 N N . GLN A 1 808 ? -9.977 -47.062 -27.938 1 69.12 808 GLN A N 1
ATOM 6258 C CA . GLN A 1 808 ? -9.602 -46.781 -29.312 1 69.12 808 GLN A CA 1
ATOM 6259 C C . GLN A 1 808 ? -8.492 -47.719 -29.797 1 69.12 808 GLN A C 1
ATOM 6261 O O . GLN A 1 808 ? -8.375 -47.969 -30.984 1 69.12 808 GLN A O 1
ATOM 6266 N N . GLU A 1 809 ? -7.789 -48.125 -28.75 1 63.53 809 GLU A N 1
ATOM 6267 C CA . GLU A 1 809 ? -6.668 -48.969 -29.141 1 63.53 809 GLU A CA 1
ATOM 6268 C C . GLU A 1 809 ? -7.098 -50.438 -29.266 1 63.53 809 GLU A C 1
ATOM 6270 O O . GLU A 1 809 ? -8.086 -50.844 -28.656 1 63.53 809 GLU A O 1
ATOM 6275 N N . ASN A 1 810 ? -6.906 -51.125 -30.391 1 61.31 810 ASN A N 1
ATOM 6276 C CA . ASN A 1 810 ? -7.184 -52.531 -30.719 1 61.31 810 ASN A CA 1
ATOM 6277 C C . ASN A 1 810 ? -6.984 -53.438 -29.516 1 61.31 810 ASN A C 1
ATOM 6279 O O . ASN A 1 810 ? -6.844 -54.625 -29.656 1 61.31 810 ASN A O 1
ATOM 6283 N N . PHE A 1 811 ? -6.887 -52.875 -28.359 1 62.19 811 PHE A N 1
ATOM 6284 C CA . PHE A 1 811 ? -6.625 -53.719 -27.188 1 62.19 811 PHE A CA 1
ATOM 6285 C C . PHE A 1 811 ? -7.836 -54.594 -26.859 1 62.19 811 PHE A C 1
ATOM 6287 O O . PHE A 1 811 ? -7.691 -55.75 -26.547 1 62.19 811 PHE A O 1
ATOM 6294 N N . VAL A 1 812 ? -9.047 -54.094 -27.047 1 65.5 812 VAL A N 1
ATOM 6295 C CA . VAL A 1 812 ? -10.25 -54.812 -26.609 1 65.5 812 VAL A CA 1
ATOM 6296 C C . VAL A 1 812 ? -10.797 -55.656 -27.766 1 65.5 812 VAL A C 1
ATOM 6298 O O . VAL A 1 812 ? -11.836 -56.312 -27.625 1 65.5 812 VAL A O 1
ATOM 6301 N N . ASP A 1 813 ? -10.102 -55.625 -28.766 1 65.81 813 ASP A N 1
ATOM 6302 C CA . ASP A 1 813 ? -10.539 -56.469 -29.859 1 65.81 813 ASP A CA 1
ATOM 6303 C C . ASP A 1 813 ? -10.172 -57.938 -29.609 1 65.81 813 ASP A C 1
ATOM 6305 O O . ASP A 1 813 ? -10.797 -58.844 -30.156 1 65.81 813 ASP A O 1
ATOM 6309 N N . SER A 1 814 ? -9.148 -58.125 -28.781 1 70 814 SER A N 1
ATOM 6310 C CA . SER A 1 814 ? -8.664 -59.469 -28.641 1 70 814 SER A CA 1
ATOM 6311 C C . SER A 1 814 ? -8.867 -60 -27.219 1 70 814 SER A C 1
ATOM 6313 O O . SER A 1 814 ? -8.719 -61.188 -26.969 1 70 814 SER A O 1
ATOM 6315 N N . THR A 1 815 ? -9.172 -59.062 -26.359 1 80.94 815 THR A N 1
ATOM 6316 C CA . THR A 1 815 ? -9.328 -59.469 -24.969 1 80.94 815 THR A CA 1
ATOM 6317 C C . THR A 1 815 ? -10.406 -58.656 -24.281 1 80.94 815 THR A C 1
ATOM 6319 O O . THR A 1 815 ? -10.648 -57.5 -24.641 1 80.94 815 THR A O 1
ATOM 6322 N N . GLY A 1 816 ? -11.156 -59.281 -23.422 1 88.94 816 GLY A N 1
ATOM 6323 C CA . GLY A 1 816 ? -12.109 -58.562 -22.594 1 88.94 816 GLY A CA 1
ATOM 6324 C C . GLY A 1 816 ? -11.492 -58.031 -21.312 1 88.94 816 GLY A C 1
ATOM 6325 O O . GLY A 1 816 ? -10.367 -58.406 -20.953 1 88.94 816 GLY A O 1
ATOM 6326 N N . LEU A 1 817 ? -12.164 -57.062 -20.625 1 92.81 817 LEU A N 1
ATOM 6327 C CA . LEU A 1 817 ? -11.688 -56.469 -19.375 1 92.81 817 LEU A CA 1
ATOM 6328 C C . LEU A 1 817 ? -12.75 -56.594 -18.297 1 92.81 817 LEU A C 1
ATOM 6330 O O . LEU A 1 817 ? -13.938 -56.406 -18.562 1 92.81 817 LEU A O 1
ATOM 6334 N N . ALA A 1 818 ? -12.375 -57 -17.125 1 95.25 818 ALA A N 1
ATOM 6335 C CA . ALA A 1 818 ? -13.195 -56.938 -15.922 1 95.25 818 ALA A CA 1
ATOM 6336 C C . ALA A 1 818 ? -12.625 -55.906 -14.93 1 95.25 818 ALA A C 1
ATOM 6338 O O . ALA A 1 818 ? -11.484 -56.031 -14.5 1 95.25 818 ALA A O 1
ATOM 6339 N N . ILE A 1 819 ? -13.422 -54.875 -14.617 1 96.94 819 ILE A N 1
ATOM 6340 C CA . ILE A 1 819 ? -12.977 -53.781 -13.758 1 96.94 819 ILE A CA 1
ATOM 6341 C C . ILE A 1 819 ? -13.82 -53.75 -12.484 1 96.94 819 ILE A C 1
ATOM 6343 O O . ILE A 1 819 ? -15.047 -53.625 -12.547 1 96.94 819 ILE A O 1
ATOM 6347 N N . LYS A 1 820 ? -13.211 -53.938 -11.367 1 97.12 820 LYS A N 1
ATOM 6348 C CA . LYS A 1 820 ? -13.844 -53.812 -10.062 1 97.12 820 LYS A CA 1
ATOM 6349 C C . LYS A 1 820 ? -13.281 -52.625 -9.289 1 97.12 820 LYS A C 1
ATOM 6351 O O . LYS A 1 820 ? -12.07 -52.438 -9.211 1 97.12 820 LYS A O 1
ATOM 6356 N N . THR A 1 821 ? -14.164 -51.781 -8.781 1 96.88 821 THR A N 1
ATOM 6357 C CA . THR A 1 821 ? -13.727 -50.594 -8.039 1 96.88 821 THR A CA 1
ATOM 6358 C C . THR A 1 821 ? -14.312 -50.594 -6.629 1 96.88 821 THR A C 1
ATOM 6360 O O . THR A 1 821 ? -15.352 -51.219 -6.387 1 96.88 821 THR A O 1
ATOM 6363 N N . TRP A 1 822 ? -13.586 -49.969 -5.668 1 95.44 822 TRP A N 1
ATOM 6364 C CA . TRP A 1 822 ? -14.133 -49.781 -4.328 1 95.44 822 TRP A CA 1
ATOM 6365 C C . TRP A 1 822 ? -13.609 -48.531 -3.682 1 95.44 822 TRP A C 1
ATOM 6367 O O . TRP A 1 822 ? -12.531 -48.031 -4.035 1 95.44 822 TRP A O 1
ATOM 6377 N N . ALA A 1 823 ? -14.32 -47.875 -2.836 1 93.88 823 ALA A N 1
ATOM 6378 C CA . ALA A 1 823 ? -13.984 -46.781 -1.95 1 93.88 823 ALA A CA 1
ATOM 6379 C C . ALA A 1 823 ? -14.586 -46.969 -0.562 1 93.88 823 ALA A C 1
ATOM 6381 O O . ALA A 1 823 ? -15.773 -46.719 -0.352 1 93.88 823 ALA A O 1
ATOM 6382 N N . ASN A 1 824 ? -13.766 -47.375 0.415 1 91.31 824 ASN A N 1
ATOM 6383 C CA . ASN A 1 824 ? -14.234 -47.656 1.765 1 91.31 824 ASN A CA 1
ATOM 6384 C C . ASN A 1 824 ? -14.203 -46.438 2.654 1 91.31 824 ASN A C 1
ATOM 6386 O O . ASN A 1 824 ? -13.617 -46.438 3.738 1 91.31 824 ASN A O 1
ATOM 6390 N N . VAL A 1 825 ? -14.672 -45.344 2.234 1 90.31 825 VAL A N 1
ATOM 6391 C CA . VAL A 1 825 ? -14.875 -44.094 2.938 1 90.31 825 VAL A CA 1
ATOM 6392 C C . VAL A 1 825 ? -16.281 -43.562 2.666 1 90.31 825 VAL A C 1
ATOM 6394 O O . VAL A 1 825 ? -16.891 -43.906 1.652 1 90.31 825 VAL A O 1
ATOM 6397 N N . PRO A 1 826 ? -16.844 -42.781 3.545 1 83.81 826 PRO A N 1
ATOM 6398 C CA . PRO A 1 826 ? -18.172 -42.219 3.279 1 83.81 826 PRO A CA 1
ATOM 6399 C C . PRO A 1 826 ? -18.25 -41.469 1.968 1 83.81 826 PRO A C 1
ATOM 6401 O O . PRO A 1 826 ? -17.297 -40.75 1.607 1 83.81 826 PRO A O 1
ATOM 6404 N N . ARG A 1 827 ? -19.281 -41.656 1.229 1 75.75 827 ARG A N 1
ATOM 6405 C CA . ARG A 1 827 ? -19.484 -40.906 -0.018 1 75.75 827 ARG A CA 1
ATOM 6406 C C . ARG A 1 827 ? -19.547 -39.406 0.236 1 75.75 827 ARG A C 1
ATOM 6408 O O . ARG A 1 827 ? -20.141 -38.969 1.223 1 75.75 827 ARG A O 1
ATOM 6415 N N . GLY A 1 828 ? -19.031 -38.688 -0.703 1 76.69 828 GLY A N 1
ATOM 6416 C CA . GLY A 1 828 ? -19.031 -37.219 -0.573 1 76.69 828 GLY A CA 1
ATOM 6417 C C . GLY A 1 828 ? -18.25 -36.75 0.628 1 76.69 828 GLY A C 1
ATOM 6418 O O . GLY A 1 828 ? -18.656 -35.781 1.278 1 76.69 828 GLY A O 1
ATOM 6419 N N . SER A 1 829 ? -17.203 -37.406 0.985 1 79.56 829 SER A N 1
ATOM 6420 C CA . SER A 1 829 ? -16.453 -37.156 2.217 1 79.56 829 SER A CA 1
ATOM 6421 C C . SER A 1 829 ? -15.516 -35.969 2.078 1 79.56 829 SER A C 1
ATOM 6423 O O . SER A 1 829 ? -15.023 -35.438 3.076 1 79.56 829 SER A O 1
ATOM 6425 N N . GLY A 1 830 ? -15.266 -35.469 0.923 1 83.94 830 GLY A N 1
ATOM 6426 C CA . GLY A 1 830 ? -14.375 -34.344 0.744 1 83.94 830 GLY A CA 1
ATOM 6427 C C . GLY A 1 830 ? -12.906 -34.719 0.771 1 83.94 830 GLY A C 1
ATOM 6428 O O . GLY A 1 830 ? -12.031 -33.844 0.641 1 83.94 830 GLY A O 1
ATOM 6429 N N . LEU A 1 831 ? -12.578 -36 0.851 1 92.12 831 LEU A N 1
ATOM 6430 C CA . LEU A 1 831 ? -11.203 -36.469 0.95 1 92.12 831 LEU A CA 1
ATOM 6431 C C . LEU A 1 831 ? -10.609 -36.719 -0.433 1 92.12 831 LEU A C 1
ATOM 6433 O O . LEU A 1 831 ? -9.531 -37.281 -0.557 1 92.12 831 LEU A O 1
ATOM 6437 N N . GLY A 1 832 ? -11.312 -36.312 -1.476 1 91.62 832 GLY A N 1
ATOM 6438 C CA . GLY A 1 832 ? -10.859 -36.469 -2.85 1 91.62 832 GLY A CA 1
ATOM 6439 C C . GLY A 1 832 ? -11.086 -37.844 -3.406 1 91.62 832 GLY A C 1
ATOM 6440 O O . GLY A 1 832 ? -10.398 -38.281 -4.336 1 91.62 832 GLY A O 1
ATOM 6441 N N . THR A 1 833 ? -12.055 -38.562 -2.898 1 91.56 833 THR A N 1
ATOM 6442 C CA . THR A 1 833 ? -12.281 -39.969 -3.154 1 91.56 833 THR A CA 1
ATOM 6443 C C . THR A 1 833 ? -12.555 -40.219 -4.637 1 91.56 833 THR A C 1
ATOM 6445 O O . THR A 1 833 ? -11.961 -41.125 -5.242 1 91.56 833 THR A O 1
ATOM 6448 N N . SER A 1 834 ? -13.438 -39.406 -5.238 1 90.94 834 SER A N 1
ATOM 6449 C CA . SER A 1 834 ? -13.789 -39.625 -6.637 1 90.94 834 SER A CA 1
ATOM 6450 C C . SER A 1 834 ? -12.57 -39.469 -7.543 1 90.94 834 SER A C 1
ATOM 6452 O O . SER A 1 834 ? -12.328 -40.281 -8.422 1 90.94 834 SER A O 1
ATOM 6454 N N . SER A 1 835 ? -11.828 -38.469 -7.367 1 93.56 835 SER A N 1
ATOM 6455 C CA . SER A 1 835 ? -10.664 -38.188 -8.195 1 93.56 835 SER A CA 1
ATOM 6456 C C . SER A 1 835 ? -9.562 -39.219 -7.969 1 93.56 835 SER A C 1
ATOM 6458 O O . SER A 1 835 ? -8.859 -39.625 -8.906 1 93.56 835 SER A O 1
ATOM 6460 N N . ILE A 1 836 ? -9.414 -39.656 -6.742 1 96.25 836 ILE A N 1
ATOM 6461 C CA . ILE A 1 836 ? -8.391 -40.656 -6.422 1 96.25 836 ILE A CA 1
ATOM 6462 C C . ILE A 1 836 ? -8.797 -42.031 -6.977 1 96.25 836 ILE A C 1
ATOM 6464 O O . ILE A 1 836 ? -7.945 -42.781 -7.434 1 96.25 836 ILE A O 1
ATOM 6468 N N . LEU A 1 837 ? -10.047 -42.312 -6.902 1 96 837 LEU A N 1
ATOM 6469 C CA . LEU A 1 837 ? -10.531 -43.531 -7.535 1 96 837 LEU A CA 1
ATOM 6470 C C . LEU A 1 837 ? -10.273 -43.5 -9.039 1 96 837 LEU A C 1
ATOM 6472 O O . LEU A 1 837 ? -9.859 -44.5 -9.617 1 96 837 LEU A O 1
ATOM 6476 N N . ALA A 1 838 ? -10.609 -42.375 -9.609 1 96.19 838 ALA A N 1
ATOM 6477 C CA . ALA A 1 838 ? -10.305 -42.188 -11.023 1 96.19 838 ALA A CA 1
ATOM 6478 C C . ALA A 1 838 ? -8.82 -42.438 -11.297 1 96.19 838 ALA A C 1
ATOM 6480 O O . ALA A 1 838 ? -8.469 -43.094 -12.289 1 96.19 838 ALA A O 1
ATOM 6481 N N . ALA A 1 839 ? -7.98 -41.969 -10.484 1 97.44 839 ALA A N 1
ATOM 6482 C CA . ALA A 1 839 ? -6.539 -42.156 -10.633 1 97.44 839 ALA A CA 1
ATOM 6483 C C . ALA A 1 839 ? -6.176 -43.656 -10.523 1 97.44 839 ALA A C 1
ATOM 6485 O O . ALA A 1 839 ? -5.328 -44.125 -11.273 1 97.44 839 ALA A O 1
ATOM 6486 N N . ALA A 1 840 ? -6.812 -44.312 -9.602 1 97.5 840 ALA A N 1
ATOM 6487 C CA . ALA A 1 840 ? -6.57 -45.75 -9.438 1 97.5 840 ALA A CA 1
ATOM 6488 C C . ALA A 1 840 ? -6.961 -46.531 -10.695 1 97.5 840 ALA A C 1
ATOM 6490 O O . ALA A 1 840 ? -6.223 -47.406 -11.156 1 97.5 840 ALA A O 1
ATOM 6491 N N . VAL A 1 841 ? -8.102 -46.188 -11.219 1 97.25 841 VAL A N 1
ATOM 6492 C CA . VAL A 1 841 ? -8.602 -46.875 -12.406 1 97.25 841 VAL A CA 1
ATOM 6493 C C . VAL A 1 841 ? -7.695 -46.594 -13.594 1 97.25 841 VAL A C 1
ATOM 6495 O O . VAL A 1 841 ? -7.316 -47.5 -14.336 1 97.25 841 VAL A O 1
ATOM 6498 N N . VAL A 1 842 ? -7.375 -45.344 -13.805 1 96.69 842 VAL A N 1
ATOM 6499 C CA . VAL A 1 842 ? -6.492 -44.938 -14.898 1 96.69 842 VAL A CA 1
ATOM 6500 C C . VAL A 1 842 ? -5.148 -45.656 -14.758 1 96.69 842 VAL A C 1
ATOM 6502 O O . VAL A 1 842 ? -4.605 -46.156 -15.742 1 96.69 842 VAL A O 1
ATOM 6505 N N . LYS A 1 843 ? -4.613 -45.656 -13.562 1 97 843 LYS A N 1
ATOM 6506 C CA . LYS A 1 843 ? -3.34 -46.344 -13.312 1 97 843 LYS A CA 1
ATOM 6507 C C . LYS A 1 843 ? -3.432 -47.812 -13.633 1 97 843 LYS A C 1
ATOM 6509 O O . LYS A 1 843 ? -2.549 -48.375 -14.297 1 97 843 LYS A O 1
ATOM 6514 N N . GLY A 1 844 ? -4.492 -48.5 -13.219 1 96.5 844 GLY A N 1
ATOM 6515 C CA . GLY A 1 844 ? -4.707 -49.906 -13.508 1 96.5 844 GLY A CA 1
ATOM 6516 C C . GLY A 1 844 ? -4.836 -50.188 -14.992 1 96.5 844 GLY A C 1
ATOM 6517 O O . GLY A 1 844 ? -4.293 -51.188 -15.484 1 96.5 844 GLY A O 1
ATOM 6518 N N . LEU A 1 845 ? -5.582 -49.375 -15.641 1 94.88 845 LEU A N 1
ATOM 6519 C CA . LEU A 1 845 ? -5.77 -49.562 -17.078 1 94.88 845 LEU A CA 1
ATOM 6520 C C . LEU A 1 845 ? -4.449 -49.375 -17.828 1 94.88 845 LEU A C 1
ATOM 6522 O O . LEU A 1 845 ? -4.172 -50.125 -18.766 1 94.88 845 LEU A O 1
ATOM 6526 N N . LEU A 1 846 ? -3.68 -48.438 -17.469 1 93.62 846 LEU A N 1
ATOM 6527 C CA . LEU A 1 846 ? -2.391 -48.219 -18.109 1 93.62 846 LEU A CA 1
ATOM 6528 C C . LEU A 1 846 ? -1.426 -49.344 -17.797 1 93.62 846 LEU A C 1
ATOM 6530 O O . LEU A 1 846 ? -0.618 -49.719 -18.656 1 93.62 846 LEU A O 1
ATOM 6534 N N . GLN A 1 847 ? -1.54 -49.875 -16.594 1 93.81 847 GLN A N 1
ATOM 6535 C CA . GLN A 1 847 ? -0.69 -51 -16.219 1 93.81 847 GLN A CA 1
ATOM 6536 C C . GLN A 1 847 ? -1.028 -52.25 -17.031 1 93.81 847 GLN A C 1
ATOM 6538 O O . GLN A 1 847 ? -0.131 -52.938 -17.516 1 93.81 847 GLN A O 1
ATOM 6543 N N . ILE A 1 848 ? -2.262 -52.5 -17.172 1 89.94 848 ILE A N 1
ATOM 6544 C CA . ILE A 1 848 ? -2.713 -53.719 -17.859 1 89.94 848 ILE A CA 1
ATOM 6545 C C . ILE A 1 848 ? -2.402 -53.594 -19.344 1 89.94 848 ILE A C 1
ATOM 6547 O O . ILE A 1 848 ? -2.125 -54.594 -20 1 89.94 848 ILE A O 1
ATOM 6551 N N . SER A 1 849 ? -2.385 -52.406 -19.938 1 87.81 849 SER A N 1
ATOM 6552 C CA . SER A 1 849 ? -2.158 -52.188 -21.359 1 87.81 849 SER A CA 1
ATOM 6553 C C . SER A 1 849 ? -0.7 -51.844 -21.641 1 87.81 849 SER A C 1
ATOM 6555 O O . SER A 1 849 ? -0.343 -51.5 -22.781 1 87.81 849 SER A O 1
ATOM 6557 N N . ASN A 1 850 ? 0.21 -51.75 -20.656 1 86.5 850 ASN A N 1
ATOM 6558 C CA . ASN A 1 850 ? 1.626 -51.406 -20.75 1 86.5 850 ASN A CA 1
ATOM 6559 C C . ASN A 1 850 ? 1.827 -49.969 -21.234 1 86.5 850 ASN A C 1
ATOM 6561 O O . ASN A 1 850 ? 2.664 -49.719 -22.109 1 86.5 850 ASN A O 1
ATOM 6565 N N . GLY A 1 851 ? 0.914 -49.125 -20.719 1 86.94 851 GLY A N 1
ATOM 6566 C CA . GLY A 1 851 ? 1.053 -47.719 -21 1 86.94 851 GLY A CA 1
ATOM 6567 C C . GLY A 1 851 ? 1.947 -47 -20 1 86.94 851 GLY A C 1
ATOM 6568 O O . GLY A 1 851 ? 2.576 -47.625 -19.156 1 86.94 851 GLY A O 1
ATOM 6569 N N . ASP A 1 852 ? 2.055 -45.625 -20.125 1 87.94 852 ASP A N 1
ATOM 6570 C CA . ASP A 1 852 ? 2.84 -44.812 -19.219 1 87.94 852 ASP A CA 1
ATOM 6571 C C . ASP A 1 852 ? 2.148 -44.656 -17.859 1 87.94 852 ASP A C 1
ATOM 6573 O O . ASP A 1 852 ? 1.155 -43.938 -17.719 1 87.94 852 ASP A O 1
ATOM 6577 N N . GLU A 1 853 ? 2.555 -45.344 -16.922 1 89.31 853 GLU A N 1
ATOM 6578 C CA . GLU A 1 853 ? 1.909 -45.375 -15.609 1 89.31 853 GLU A CA 1
ATOM 6579 C C . GLU A 1 853 ? 2.574 -44.406 -14.641 1 89.31 853 GLU A C 1
ATOM 6581 O O . GLU A 1 853 ? 2.447 -44.531 -13.422 1 89.31 853 GLU A O 1
ATOM 6586 N N . SER A 1 854 ? 3.402 -43.375 -15.188 1 89.69 854 SER A N 1
ATOM 6587 C CA . SER A 1 854 ? 3.973 -42.375 -14.32 1 89.69 854 SER A CA 1
ATOM 6588 C C . SER A 1 854 ? 2.881 -41.562 -13.617 1 89.69 854 SER A C 1
ATOM 6590 O O . SER A 1 854 ? 1.838 -41.281 -14.211 1 89.69 854 SER A O 1
ATOM 6592 N N . ASN A 1 855 ? 3.084 -41.156 -12.391 1 93.56 855 ASN A N 1
ATOM 6593 C CA . ASN A 1 855 ? 2.102 -40.406 -11.625 1 93.56 855 ASN A CA 1
ATOM 6594 C C . ASN A 1 855 ? 1.753 -39.062 -12.305 1 93.56 855 ASN A C 1
ATOM 6596 O O . ASN A 1 855 ? 0.612 -38.625 -12.234 1 93.56 855 ASN A O 1
ATOM 6600 N N . GLU A 1 856 ? 2.676 -38.438 -12.891 1 88.12 856 GLU A N 1
ATOM 6601 C CA . GLU A 1 856 ? 2.439 -37.188 -13.578 1 88.12 856 GLU A CA 1
ATOM 6602 C C . GLU A 1 856 ? 1.44 -37.344 -14.719 1 88.12 856 GLU A C 1
ATOM 6604 O O . GLU A 1 856 ? 0.526 -36.531 -14.867 1 88.12 856 GLU A O 1
ATOM 6609 N N . ASN A 1 857 ? 1.727 -38.375 -15.484 1 88.38 857 ASN A N 1
ATOM 6610 C CA . ASN A 1 857 ? 0.811 -38.656 -16.594 1 88.38 857 ASN A CA 1
ATOM 6611 C C . ASN A 1 857 ? -0.593 -38.969 -16.078 1 88.38 857 ASN A C 1
ATOM 6613 O O . ASN A 1 857 ? -1.581 -38.5 -16.625 1 88.38 857 ASN A O 1
ATOM 6617 N N . ILE A 1 858 ? -0.655 -39.812 -15.086 1 94.12 858 ILE A N 1
ATOM 6618 C CA . ILE A 1 858 ? -1.94 -40.219 -14.516 1 94.12 858 ILE A CA 1
ATOM 6619 C C . ILE A 1 858 ? -2.672 -38.969 -14 1 94.12 858 ILE A C 1
ATOM 6621 O O . ILE A 1 858 ? -3.871 -38.812 -14.242 1 94.12 858 ILE A O 1
ATOM 6625 N N . ALA A 1 859 ? -1.971 -38.094 -13.281 1 94.25 859 ALA A N 1
ATOM 6626 C CA . ALA A 1 859 ? -2.562 -36.875 -12.719 1 94.25 859 ALA A CA 1
ATOM 6627 C C . ALA A 1 859 ? -3.166 -36 -13.812 1 94.25 859 ALA A C 1
ATOM 6629 O O . ALA A 1 859 ? -4.246 -35.438 -13.641 1 94.25 859 ALA A O 1
ATOM 6630 N N . ARG A 1 860 ? -2.543 -35.875 -14.922 1 90.75 860 ARG A N 1
ATOM 6631 C CA . ARG A 1 860 ? -3.021 -35.062 -16.016 1 90.75 860 ARG A CA 1
ATOM 6632 C C . ARG A 1 860 ? -4.246 -35.688 -16.688 1 90.75 860 ARG A C 1
ATOM 6634 O O . ARG A 1 860 ? -5.203 -34.969 -17.016 1 90.75 860 ARG A O 1
ATOM 6641 N N . LEU A 1 861 ? -4.141 -36.969 -16.875 1 91.25 861 LEU A N 1
ATOM 6642 C CA . LEU A 1 861 ? -5.266 -37.688 -17.5 1 91.25 861 LEU A CA 1
ATOM 6643 C C . LEU A 1 861 ? -6.52 -37.562 -16.641 1 91.25 861 LEU A C 1
ATOM 6645 O O . LEU A 1 861 ? -7.621 -37.375 -17.156 1 91.25 861 LEU A O 1
ATOM 6649 N N . VAL A 1 862 ? -6.297 -37.625 -15.352 1 94.75 862 VAL A N 1
ATOM 6650 C CA . VAL A 1 862 ? -7.434 -37.562 -14.445 1 94.75 862 VAL A CA 1
ATOM 6651 C C . VAL A 1 862 ? -8.031 -36.156 -14.5 1 94.75 862 VAL A C 1
ATOM 6653 O O . VAL A 1 862 ? -9.25 -35.969 -14.375 1 94.75 862 VAL A O 1
ATOM 6656 N N . LEU A 1 863 ? -7.215 -35.156 -14.68 1 93.44 863 LEU A N 1
ATOM 6657 C CA . LEU A 1 863 ? -7.695 -33.781 -14.797 1 93.44 863 LEU A CA 1
ATOM 6658 C C . LEU A 1 863 ? -8.68 -33.625 -15.945 1 93.44 863 LEU A C 1
ATOM 6660 O O . LEU A 1 863 ? -9.727 -33 -15.805 1 93.44 863 LEU A O 1
ATOM 6664 N N . VAL A 1 864 ? -8.344 -34.219 -17.062 1 90.38 864 VAL A N 1
ATOM 6665 C CA . VAL A 1 864 ? -9.227 -34.188 -18.234 1 90.38 864 VAL A CA 1
ATOM 6666 C C . VAL A 1 864 ? -10.477 -35.031 -17.953 1 90.38 864 VAL A C 1
ATOM 6668 O O . VAL A 1 864 ? -11.586 -34.656 -18.312 1 90.38 864 VAL A O 1
ATOM 6671 N N . LEU A 1 865 ? -10.195 -36.188 -17.344 1 92.44 865 LEU A N 1
ATOM 6672 C CA . LEU A 1 865 ? -11.281 -37.094 -17 1 92.44 865 LEU A CA 1
ATOM 6673 C C . LEU A 1 865 ? -12.359 -36.375 -16.188 1 92.44 865 LEU A C 1
ATOM 6675 O O . LEU A 1 865 ? -13.555 -36.531 -16.469 1 92.44 865 LEU A O 1
ATOM 6679 N N . GLU A 1 866 ? -11.945 -35.531 -15.234 1 90.81 866 GLU A N 1
ATOM 6680 C CA . GLU A 1 866 ? -12.867 -34.812 -14.359 1 90.81 866 GLU A CA 1
ATOM 6681 C C . GLU A 1 866 ? -13.719 -33.812 -15.148 1 90.81 866 GLU A C 1
ATOM 6683 O O . GLU A 1 866 ? -14.883 -33.594 -14.812 1 90.81 866 GLU A O 1
ATOM 6688 N N . GLN A 1 867 ? -13.109 -33.25 -16.141 1 88.44 867 GLN A N 1
ATOM 6689 C CA . GLN A 1 867 ? -13.875 -32.312 -16.969 1 88.44 867 GLN A CA 1
ATOM 6690 C C . GLN A 1 867 ? -14.906 -33.062 -17.812 1 88.44 867 GLN A C 1
ATOM 6692 O O . GLN A 1 867 ? -16.047 -32.594 -17.938 1 88.44 867 GLN A O 1
ATOM 6697 N N . LEU A 1 868 ? -14.5 -34.219 -18.344 1 85.5 868 LEU A N 1
ATOM 6698 C CA . LEU A 1 868 ? -15.383 -35 -19.203 1 85.5 868 LEU A CA 1
ATOM 6699 C C . LEU A 1 868 ? -16.562 -35.562 -18.422 1 85.5 868 LEU A C 1
ATOM 6701 O O . LEU A 1 868 ? -17.672 -35.656 -18.938 1 85.5 868 LEU A O 1
ATOM 6705 N N . MET A 1 869 ? -16.25 -35.906 -17.25 1 87.31 869 MET A N 1
ATOM 6706 C CA . MET A 1 869 ? -17.266 -36.469 -16.375 1 87.31 869 MET A CA 1
ATOM 6707 C C . MET A 1 869 ? -18.281 -35.406 -15.961 1 87.31 869 MET A C 1
ATOM 6709 O O . MET A 1 869 ? -19.391 -35.719 -15.516 1 87.31 869 MET A O 1
ATOM 6713 N N . GLY A 1 870 ? -17.891 -34.031 -16.156 1 80.31 870 GLY A N 1
ATOM 6714 C CA . GLY A 1 870 ? -18.797 -32.938 -15.805 1 80.31 870 GLY A CA 1
ATOM 6715 C C . GLY A 1 870 ? -18.609 -32.438 -14.383 1 80.31 870 GLY A C 1
ATOM 6716 O O . GLY A 1 870 ? -19.203 -31.438 -14 1 80.31 870 GLY A O 1
ATOM 6717 N N . THR A 1 871 ? -17.906 -33.094 -13.594 1 80.75 871 THR A N 1
ATOM 6718 C CA . THR A 1 871 ? -17.719 -32.688 -12.203 1 80.75 871 THR A CA 1
ATOM 6719 C C . THR A 1 871 ? -16.75 -31.516 -12.109 1 80.75 871 THR A C 1
ATOM 6721 O O . THR A 1 871 ? -16.859 -30.688 -11.195 1 80.75 871 THR A O 1
ATOM 6724 N N . GLY A 1 872 ? -16.047 -31.531 -13.164 1 85.94 872 GLY A N 1
ATOM 6725 C CA . GLY A 1 872 ? -15 -30.516 -13.07 1 85.94 872 GLY A CA 1
ATOM 6726 C C . GLY A 1 872 ? -13.961 -30.844 -12.008 1 85.94 872 GLY A C 1
ATOM 6727 O O . GLY A 1 872 ? -13.734 -32 -11.688 1 85.94 872 GLY A O 1
ATOM 6728 N N . GLY A 1 873 ? -13.102 -30.203 -11.445 1 88.81 873 GLY A N 1
ATOM 6729 C CA . GLY A 1 873 ? -12.109 -30.391 -10.391 1 88.81 873 GLY A CA 1
ATOM 6730 C C . GLY A 1 873 ? -10.695 -30.047 -10.836 1 88.81 873 GLY A C 1
ATOM 6731 O O . GLY A 1 873 ? -10.438 -29.891 -12.031 1 88.81 873 GLY A O 1
ATOM 6732 N N . GLY A 1 874 ? -9.906 -30.031 -9.805 1 93.38 874 GLY A N 1
ATOM 6733 C CA . GLY A 1 874 ? -8.516 -29.672 -10.047 1 93.38 874 GLY A CA 1
ATOM 6734 C C . GLY A 1 874 ? -7.559 -30.844 -9.898 1 93.38 874 GLY A C 1
ATOM 6735 O O . GLY A 1 874 ? -7.977 -32 -9.922 1 93.38 874 GLY A O 1
ATOM 6736 N N . TRP A 1 875 ? -6.328 -30.547 -9.805 1 95.62 875 TRP A N 1
ATOM 6737 C CA . TRP A 1 875 ? -5.316 -31.609 -9.805 1 95.62 875 TRP A CA 1
ATOM 6738 C C . TRP A 1 875 ? -4.941 -32 -8.383 1 95.62 875 TRP A C 1
ATOM 6740 O O . TRP A 1 875 ? -4.266 -33 -8.164 1 95.62 875 TRP A O 1
ATOM 6750 N N . GLN A 1 876 ? -5.426 -31.344 -7.375 1 95.81 876 GLN A N 1
ATOM 6751 C CA . GLN A 1 876 ? -4.926 -31.578 -6.023 1 95.81 876 GLN A CA 1
ATOM 6752 C C . GLN A 1 876 ? -5.324 -32.969 -5.52 1 95.81 876 GLN A C 1
ATOM 6754 O O . GLN A 1 876 ? -4.543 -33.625 -4.832 1 95.81 876 GLN A O 1
ATOM 6759 N N . ASP A 1 877 ? -6.504 -33.469 -5.836 1 95.19 877 ASP A N 1
ATOM 6760 C CA . ASP A 1 877 ? -7.02 -34.688 -5.262 1 95.19 877 ASP A CA 1
ATOM 6761 C C . ASP A 1 877 ? -6.215 -35.906 -5.738 1 95.19 877 ASP A C 1
ATOM 6763 O O . ASP A 1 877 ? -5.734 -36.688 -4.922 1 95.19 877 ASP A O 1
ATOM 6767 N N . GLN A 1 878 ? -6.102 -36.031 -7.012 1 95.88 878 GLN A N 1
ATOM 6768 C CA . GLN A 1 878 ? -5.359 -37.188 -7.527 1 95.88 878 GLN A CA 1
ATOM 6769 C C . GLN A 1 878 ? -3.887 -37.094 -7.129 1 95.88 878 GLN A C 1
ATOM 6771 O O . GLN A 1 878 ? -3.25 -38.125 -6.883 1 95.88 878 GLN A O 1
ATOM 6776 N N . ILE A 1 879 ? -3.344 -35.938 -7.055 1 96.38 879 ILE A N 1
ATOM 6777 C CA . ILE A 1 879 ? -1.973 -35.812 -6.578 1 96.38 879 ILE A CA 1
ATOM 6778 C C . ILE A 1 879 ? -1.88 -36.25 -5.121 1 96.38 879 ILE A C 1
ATOM 6780 O O . ILE A 1 879 ? -0.915 -36.906 -4.73 1 96.38 879 ILE A O 1
ATOM 6784 N N . GLY A 1 880 ? -2.818 -35.875 -4.371 1 95.5 880 GLY A N 1
ATOM 6785 C CA . GLY A 1 880 ? -2.863 -36.25 -2.973 1 95.5 880 GLY A CA 1
ATOM 6786 C C . GLY A 1 880 ? -2.871 -37.75 -2.768 1 95.5 880 GLY A C 1
ATOM 6787 O O . GLY A 1 880 ? -2.322 -38.25 -1.786 1 95.5 880 GLY A O 1
ATOM 6788 N N . GLY A 1 881 ? -3.482 -38.469 -3.652 1 95.19 881 GLY A N 1
ATOM 6789 C CA . GLY A 1 881 ? -3.572 -39.938 -3.531 1 95.19 881 GLY A CA 1
ATOM 6790 C C . GLY A 1 881 ? -2.391 -40.656 -4.145 1 95.19 881 GLY A C 1
ATOM 6791 O O . GLY A 1 881 ? -1.994 -41.719 -3.668 1 95.19 881 GLY A O 1
ATOM 6792 N N . LEU A 1 882 ? -1.861 -40.094 -5.188 1 96.69 882 LEU A N 1
ATOM 6793 C CA . LEU A 1 882 ? -0.814 -40.75 -5.961 1 96.69 882 LEU A CA 1
ATOM 6794 C C . LEU A 1 882 ? 0.544 -40.594 -5.285 1 96.69 882 LEU A C 1
ATOM 6796 O O . LEU A 1 882 ? 1.421 -41.438 -5.43 1 96.69 882 LEU A O 1
ATOM 6800 N N . TYR A 1 883 ? 0.752 -39.438 -4.652 1 95.5 883 TYR A N 1
ATOM 6801 C CA . TYR A 1 883 ? 2.033 -39.156 -4.023 1 95.5 883 TYR A CA 1
ATOM 6802 C C . TYR A 1 883 ? 1.931 -39.25 -2.504 1 95.5 883 TYR A C 1
ATOM 6804 O O . TYR A 1 883 ? 1.01 -38.688 -1.899 1 95.5 883 TYR A O 1
ATOM 6812 N N . PRO A 1 884 ? 2.795 -39.875 -1.855 1 93.62 884 PRO A N 1
ATOM 6813 C CA . PRO A 1 884 ? 2.719 -40.094 -0.409 1 93.62 884 PRO A CA 1
ATOM 6814 C C . PRO A 1 884 ? 3.139 -38.875 0.394 1 93.62 884 PRO A C 1
ATOM 6816 O O . PRO A 1 884 ? 3.691 -37.906 -0.167 1 93.62 884 PRO A O 1
ATOM 6819 N N . GLY A 1 885 ? 2.781 -38.844 1.676 1 93.38 885 GLY A N 1
ATOM 6820 C CA . GLY A 1 885 ? 3.258 -37.875 2.623 1 93.38 885 GLY A CA 1
ATOM 6821 C C . GLY A 1 885 ? 2.65 -36.5 2.404 1 93.38 885 GLY A C 1
ATOM 6822 O O . GLY A 1 885 ? 1.552 -36.375 1.858 1 93.38 885 GLY A O 1
ATOM 6823 N N . ILE A 1 886 ? 3.402 -35.469 3.012 1 94.12 886 ILE A N 1
ATOM 6824 C CA . ILE A 1 886 ? 3.041 -34.062 2.814 1 94.12 886 ILE A CA 1
ATOM 6825 C C . ILE A 1 886 ? 3.738 -33.531 1.568 1 94.12 886 ILE A C 1
ATOM 6827 O O . ILE A 1 886 ? 4.926 -33.781 1.358 1 94.12 886 ILE A O 1
ATOM 6831 N N . LYS A 1 887 ? 3.047 -32.875 0.715 1 94.5 887 LYS A N 1
ATOM 6832 C CA . LYS A 1 887 ? 3.682 -32.344 -0.494 1 94.5 887 LYS A CA 1
ATOM 6833 C C . LYS A 1 887 ? 3.176 -30.953 -0.818 1 94.5 887 LYS A C 1
ATOM 6835 O O . LYS A 1 887 ? 2.045 -30.594 -0.478 1 94.5 887 LYS A O 1
ATOM 6840 N N . PHE A 1 888 ? 4.039 -30.172 -1.312 1 94.06 888 PHE A N 1
ATOM 6841 C CA . PHE A 1 888 ? 3.764 -28.875 -1.905 1 94.06 888 PHE A CA 1
ATOM 6842 C C . PHE A 1 888 ? 3.793 -28.953 -3.426 1 94.06 888 PHE A C 1
ATOM 6844 O O . PHE A 1 888 ? 4.844 -29.203 -4.02 1 94.06 888 PHE A O 1
ATOM 6851 N N . THR A 1 889 ? 2.623 -28.766 -4.043 1 95.75 889 THR A N 1
ATOM 6852 C CA . THR A 1 889 ? 2.521 -28.922 -5.488 1 95.75 889 THR A CA 1
ATOM 6853 C C . THR A 1 889 ? 2.27 -27.594 -6.172 1 95.75 889 THR A C 1
ATOM 6855 O O . THR A 1 889 ? 1.445 -26.797 -5.711 1 95.75 889 THR A O 1
ATOM 6858 N N . SER A 1 890 ? 2.996 -27.344 -7.18 1 92 890 SER A N 1
ATOM 6859 C CA . SER A 1 890 ? 2.818 -26.156 -8.008 1 92 890 SER A CA 1
ATOM 6860 C C . SER A 1 890 ? 2.424 -26.531 -9.438 1 92 890 SER A C 1
ATOM 6862 O O . SER A 1 890 ? 2.854 -27.562 -9.953 1 92 890 SER A O 1
ATOM 6864 N N . SER A 1 891 ? 1.572 -25.797 -10.016 1 92.44 891 SER A N 1
ATOM 6865 C CA . SER A 1 891 ? 1.23 -25.953 -11.422 1 92.44 891 SER A CA 1
ATOM 6866 C C . SER A 1 891 ? 1.522 -24.672 -12.211 1 92.44 891 SER A C 1
ATOM 6868 O O . SER A 1 891 ? 1.325 -23.578 -11.711 1 92.44 891 SER A O 1
ATOM 6870 N N . PHE A 1 892 ? 1.986 -24.828 -13.406 1 86.31 892 PHE A N 1
ATOM 6871 C CA . PHE A 1 892 ? 2.275 -23.719 -14.297 1 86.31 892 PHE A CA 1
ATOM 6872 C C . PHE A 1 892 ? 1.588 -23.906 -15.648 1 86.31 892 PHE A C 1
ATOM 6874 O O . PHE A 1 892 ? 1.662 -25 -16.234 1 86.31 892 PHE A O 1
ATOM 6881 N N . PRO A 1 893 ? 0.933 -22.891 -16.109 1 87.62 893 PRO A N 1
ATOM 6882 C CA . PRO A 1 893 ? 0.28 -23 -17.406 1 87.62 893 PRO A CA 1
ATOM 6883 C C . PRO A 1 893 ? 1.26 -23.328 -18.531 1 87.62 893 PRO A C 1
ATOM 6885 O O . PRO A 1 893 ? 2.41 -22.875 -18.516 1 87.62 893 PRO A O 1
ATOM 6888 N N . GLY A 1 894 ? 0.794 -24.062 -19.562 1 78.31 894 GLY A N 1
ATOM 6889 C CA . GLY A 1 894 ? 1.557 -24.5 -20.719 1 78.31 894 GLY A CA 1
ATOM 6890 C C . GLY A 1 894 ? 0.948 -25.703 -21.422 1 78.31 894 GLY A C 1
ATOM 6891 O O . GLY A 1 894 ? -0.085 -26.219 -20.984 1 78.31 894 GLY A O 1
ATOM 6892 N N . ILE A 1 895 ? 1.513 -25.969 -22.562 1 78 895 ILE A N 1
ATOM 6893 C CA . ILE A 1 895 ? 1.09 -27.172 -23.281 1 78 895 ILE A CA 1
ATOM 6894 C C . ILE A 1 895 ? 2.264 -28.141 -23.422 1 78 895 ILE A C 1
ATOM 6896 O O . ILE A 1 895 ? 3.094 -28 -24.312 1 78 895 ILE A O 1
ATOM 6900 N N . PRO A 1 896 ? 2.334 -29.172 -22.516 1 81.56 896 PRO A N 1
ATOM 6901 C CA . PRO A 1 896 ? 1.366 -29.484 -21.469 1 81.56 896 PRO A CA 1
ATOM 6902 C C . PRO A 1 896 ? 1.571 -28.656 -20.203 1 81.56 896 PRO A C 1
ATOM 6904 O O . PRO A 1 896 ? 2.646 -28.078 -20 1 81.56 896 PRO A O 1
ATOM 6907 N N . MET A 1 897 ? 0.577 -28.625 -19.406 1 85.56 897 MET A N 1
ATOM 6908 C CA . MET A 1 897 ? 0.677 -28.016 -18.078 1 85.56 897 MET A CA 1
ATOM 6909 C C . MET A 1 897 ? 1.735 -28.703 -17.234 1 85.56 897 MET A C 1
ATOM 6911 O O . MET A 1 897 ? 1.834 -29.938 -17.25 1 85.56 897 MET A O 1
ATOM 6915 N N . ARG A 1 898 ? 2.512 -27.953 -16.562 1 82.31 898 ARG A N 1
ATOM 6916 C CA . ARG A 1 898 ? 3.564 -28.531 -15.734 1 82.31 898 ARG A CA 1
ATOM 6917 C C . ARG A 1 898 ? 3.105 -28.672 -14.289 1 82.31 898 ARG A C 1
ATOM 6919 O O . ARG A 1 898 ? 2.533 -27.75 -13.719 1 82.31 898 ARG A O 1
ATOM 6926 N N . LEU A 1 899 ? 3.295 -29.828 -13.742 1 89 899 LEU A N 1
ATOM 6927 C CA . LEU A 1 899 ? 3.018 -30.109 -12.336 1 89 899 LEU A CA 1
ATOM 6928 C C . LEU A 1 899 ? 4.301 -30.438 -11.586 1 89 899 LEU A C 1
ATOM 6930 O O . LEU A 1 899 ? 5.043 -31.344 -11.977 1 89 899 LEU A O 1
ATOM 6934 N N . GLN A 1 900 ? 4.605 -29.625 -10.633 1 87.56 900 GLN A N 1
ATOM 6935 C CA . GLN A 1 900 ? 5.781 -29.859 -9.805 1 87.56 900 GLN A CA 1
ATOM 6936 C C . GLN A 1 900 ? 5.383 -30.281 -8.391 1 87.56 900 GLN A C 1
ATOM 6938 O O . GLN A 1 900 ? 4.996 -29.438 -7.578 1 87.56 900 GLN A O 1
ATOM 6943 N N . VAL A 1 901 ? 5.594 -31.578 -8.117 1 92.69 901 VAL A N 1
ATOM 6944 C CA . VAL A 1 901 ? 5.258 -32.125 -6.801 1 92.69 901 VAL A CA 1
ATOM 6945 C C . VAL A 1 901 ? 6.512 -32.188 -5.934 1 92.69 901 VAL A C 1
ATOM 6947 O O . VAL A 1 901 ? 7.441 -32.938 -6.238 1 92.69 901 VAL A O 1
ATOM 6950 N N . VAL A 1 902 ? 6.523 -31.391 -4.891 1 87.56 902 VAL A N 1
ATOM 6951 C CA . VAL A 1 902 ? 7.68 -31.359 -3.998 1 87.56 902 VAL A CA 1
ATOM 6952 C C . VAL A 1 902 ? 7.297 -31.938 -2.639 1 87.56 902 VAL A C 1
ATOM 6954 O O . VAL A 1 902 ? 6.531 -31.328 -1.889 1 87.56 902 VAL A O 1
ATOM 6957 N N . PRO A 1 903 ? 7.809 -33.125 -2.338 1 88.44 903 PRO A N 1
ATOM 6958 C CA . PRO A 1 903 ? 7.539 -33.688 -1.006 1 88.44 903 PRO A CA 1
ATOM 6959 C C . PRO A 1 903 ? 8.195 -32.875 0.11 1 88.44 903 PRO A C 1
ATOM 6961 O O . PRO A 1 903 ? 9.32 -32.406 -0.047 1 88.44 903 PRO A O 1
ATOM 6964 N N . LEU A 1 904 ? 7.414 -32.656 1.128 1 85.88 904 LEU A N 1
ATOM 6965 C CA . LEU A 1 904 ? 7.996 -32 2.303 1 85.88 904 LEU A CA 1
ATOM 6966 C C . LEU A 1 904 ? 8.711 -33.031 3.182 1 85.88 904 LEU A C 1
ATOM 6968 O O . LEU A 1 904 ? 8.148 -34.062 3.514 1 85.88 904 LEU A O 1
ATOM 6972 N N . LEU A 1 905 ? 10 -32.938 3.314 1 75.56 905 LEU A N 1
ATOM 6973 C CA . LEU A 1 905 ? 10.734 -33.812 4.211 1 75.56 905 LEU A CA 1
ATOM 6974 C C . LEU A 1 905 ? 10.469 -33.469 5.668 1 75.56 905 LEU A C 1
ATOM 6976 O O . LEU A 1 905 ? 11.305 -32.812 6.316 1 75.56 905 LEU A O 1
ATOM 6980 N N . ALA A 1 906 ? 9.32 -33.938 6.133 1 76.12 906 ALA A N 1
ATOM 6981 C CA . ALA A 1 906 ? 8.898 -33.594 7.496 1 76.12 906 ALA A CA 1
ATOM 6982 C C . ALA A 1 906 ? 9.773 -34.312 8.523 1 76.12 906 ALA A C 1
ATOM 6984 O O . ALA A 1 906 ? 10.094 -35.5 8.359 1 76.12 906 ALA A O 1
ATOM 6985 N N . SER A 1 907 ? 10.195 -33.688 9.531 1 74.56 907 SER A N 1
ATOM 6986 C CA . SER A 1 907 ? 10.938 -34.281 10.633 1 74.56 907 SER A CA 1
ATOM 6987 C C . SER A 1 907 ? 10.055 -35.219 11.438 1 74.56 907 SER A C 1
ATOM 6989 O O . SER A 1 907 ? 8.828 -35.094 11.461 1 74.56 907 SER A O 1
ATOM 6991 N N . PRO A 1 908 ? 10.633 -36.188 12.008 1 79.31 908 PRO A N 1
ATOM 6992 C CA . PRO A 1 908 ? 9.859 -37.094 12.883 1 79.31 908 PRO A CA 1
ATOM 6993 C C . PRO A 1 908 ? 9.086 -36.312 13.961 1 79.31 908 PRO A C 1
ATOM 6995 O O . PRO A 1 908 ? 7.984 -36.719 14.336 1 79.31 908 PRO A O 1
ATOM 6998 N N . GLN A 1 909 ? 9.672 -35.281 14.375 1 83.81 909 GLN A N 1
ATOM 6999 C CA . GLN A 1 909 ? 9 -34.438 15.375 1 83.81 909 GLN A CA 1
ATOM 7000 C C . GLN A 1 909 ? 7.723 -33.844 14.82 1 83.81 909 GLN A C 1
ATOM 7002 O O . GLN A 1 909 ? 6.699 -33.781 15.5 1 83.81 909 GLN A O 1
ATOM 7007 N N . LEU A 1 910 ? 7.824 -33.344 13.648 1 87.56 910 LEU A N 1
ATOM 7008 C CA . LEU A 1 910 ? 6.66 -32.719 13.008 1 87.56 910 LEU A CA 1
ATOM 7009 C C . LEU A 1 910 ? 5.562 -33.75 12.797 1 87.56 910 LEU A C 1
ATOM 7011 O O . LEU A 1 910 ? 4.387 -33.5 13.039 1 87.56 910 LEU A O 1
ATOM 7015 N N . ILE A 1 911 ? 5.922 -34.938 12.398 1 90.19 911 ILE A N 1
ATOM 7016 C CA . ILE A 1 911 ? 4.969 -36 12.141 1 90.19 911 ILE A CA 1
ATOM 7017 C C . ILE A 1 911 ? 4.246 -36.375 13.43 1 90.19 911 ILE A C 1
ATOM 7019 O O . ILE A 1 911 ? 3.02 -36.5 13.453 1 90.19 911 ILE A O 1
ATOM 7023 N N . SER A 1 912 ? 5.047 -36.5 14.398 1 92 912 SER A N 1
ATOM 7024 C CA . SER A 1 912 ? 4.477 -36.844 15.695 1 92 912 SER A CA 1
ATOM 7025 C C . SER A 1 912 ? 3.523 -35.781 16.188 1 92 912 SER A C 1
ATOM 7027 O O . SER A 1 912 ? 2.438 -36.062 16.688 1 92 912 SER A O 1
ATOM 7029 N N . GLU A 1 913 ? 3.885 -34.625 16.047 1 93.5 913 GLU A N 1
ATOM 7030 C CA . GLU A 1 913 ? 3.059 -33.5 16.5 1 93.5 913 GLU A CA 1
ATOM 7031 C C . GLU A 1 913 ? 1.747 -33.438 15.727 1 93.5 913 GLU A C 1
ATOM 7033 O O . GLU A 1 913 ? 0.687 -33.188 16.312 1 93.5 913 GLU A O 1
ATOM 7038 N N . LEU A 1 914 ? 1.842 -33.594 14.477 1 94.81 914 LEU A N 1
ATOM 7039 C CA . LEU A 1 914 ? 0.645 -33.531 13.648 1 94.81 914 LEU A CA 1
ATOM 7040 C C . LEU A 1 914 ? -0.301 -34.688 14 1 94.81 914 LEU A C 1
ATOM 7042 O O . LEU A 1 914 ? -1.513 -34.5 14.102 1 94.81 914 LEU A O 1
ATOM 7046 N N . GLU A 1 915 ? 0.207 -35.812 14.18 1 94.81 915 GLU A N 1
ATOM 7047 C CA . GLU A 1 915 ? -0.613 -37 14.469 1 94.81 915 GLU A CA 1
ATOM 7048 C C . GLU A 1 915 ? -1.267 -36.875 15.844 1 94.81 915 GLU A C 1
ATOM 7050 O O . GLU A 1 915 ? -2.367 -37.375 16.062 1 94.81 915 GLU A O 1
ATOM 7055 N N . GLN A 1 916 ? -0.638 -36.156 16.703 1 95.75 916 GLN A N 1
ATOM 7056 C CA . GLN A 1 916 ? -1.175 -36 18.047 1 95.75 916 GLN A CA 1
ATOM 7057 C C . GLN A 1 916 ? -2.201 -34.875 18.094 1 95.75 916 GLN A C 1
ATOM 7059 O O . GLN A 1 916 ? -3.186 -34.969 18.844 1 95.75 916 GLN A O 1
ATOM 7064 N N . ARG A 1 917 ? -1.999 -33.875 17.359 1 97.44 917 ARG A N 1
ATOM 7065 C CA . ARG A 1 917 ? -2.775 -32.656 17.531 1 97.44 917 ARG A CA 1
ATOM 7066 C C . ARG A 1 917 ? -3.883 -32.562 16.484 1 97.44 917 ARG A C 1
ATOM 7068 O O . ARG A 1 917 ? -4.922 -31.938 16.734 1 97.44 917 ARG A O 1
ATOM 7075 N N . LEU A 1 918 ? -3.658 -33.094 15.305 1 97.88 918 LEU A N 1
ATOM 7076 C CA . LEU A 1 918 ? -4.602 -32.938 14.203 1 97.88 918 LEU A CA 1
ATOM 7077 C C . LEU A 1 918 ? -5.703 -33.969 14.258 1 97.88 918 LEU A C 1
ATOM 7079 O O . LEU A 1 918 ? -5.426 -35.188 14.219 1 97.88 918 LEU A O 1
ATOM 7083 N N . LEU A 1 919 ? -6.918 -33.531 14.367 1 98 919 LEU A N 1
ATOM 7084 C CA . LEU A 1 919 ? -8.078 -34.438 14.359 1 98 919 LEU A CA 1
ATOM 7085 C C . LEU A 1 919 ? -8.75 -34.438 12.992 1 98 919 LEU A C 1
ATOM 7087 O O . LEU A 1 919 ? -8.914 -33.375 12.375 1 98 919 LEU A O 1
ATOM 7091 N N . VAL A 1 920 ? -9.078 -35.594 12.516 1 96.56 920 VAL A N 1
ATOM 7092 C CA . VAL A 1 920 ? -9.844 -35.781 11.289 1 96.56 920 VAL A CA 1
ATOM 7093 C C . VAL A 1 920 ? -11.258 -36.25 11.633 1 96.56 920 VAL A C 1
ATOM 7095 O O . VAL A 1 920 ? -11.469 -37.375 12.055 1 96.56 920 VAL A O 1
ATOM 7098 N N . VAL A 1 921 ? -12.211 -35.312 11.414 1 96.06 921 VAL A N 1
ATOM 7099 C CA . VAL A 1 921 ? -13.562 -35.531 11.922 1 96.06 921 VAL A CA 1
ATOM 7100 C C . VAL A 1 921 ? -14.547 -35.594 10.758 1 96.06 921 VAL A C 1
ATOM 7102 O O . VAL A 1 921 ? -14.633 -34.656 9.953 1 96.06 921 VAL A O 1
ATOM 7105 N N . PHE A 1 922 ? -15.312 -36.656 10.656 1 94.69 922 PHE A N 1
ATOM 7106 C CA . PHE A 1 922 ? -16.406 -36.75 9.688 1 94.69 922 PHE A CA 1
ATOM 7107 C C . PHE A 1 922 ? -17.688 -36.156 10.258 1 94.69 922 PHE A C 1
ATOM 7109 O O . PHE A 1 922 ? -18.172 -36.594 11.297 1 94.69 922 PHE A O 1
ATOM 7116 N N . THR A 1 923 ? -18.234 -35.156 9.539 1 92.69 923 THR A N 1
ATOM 7117 C CA . THR A 1 923 ? -19.375 -34.375 10.039 1 92.69 923 THR A CA 1
ATOM 7118 C C . THR A 1 923 ? -20.656 -35.188 9.891 1 92.69 923 THR A C 1
ATOM 7120 O O . THR A 1 923 ? -21.688 -34.875 10.5 1 92.69 923 THR A O 1
ATOM 7123 N N . GLY A 1 924 ? -20.594 -36.188 9.023 1 88.62 924 GLY A N 1
ATOM 7124 C CA . GLY A 1 924 ? -21.797 -36.969 8.75 1 88.62 924 GLY A CA 1
ATOM 7125 C C . GLY A 1 924 ? -22.625 -36.406 7.602 1 88.62 924 GLY A C 1
ATOM 7126 O O . GLY A 1 924 ? -23.609 -37.031 7.195 1 88.62 924 GLY A O 1
ATOM 7127 N N . GLN A 1 925 ? -22.266 -35.312 7.105 1 88.12 925 GLN A N 1
ATOM 7128 C CA . GLN A 1 925 ? -23 -34.688 6.016 1 88.12 925 GLN A CA 1
ATOM 7129 C C . GLN A 1 925 ? -22.312 -34.906 4.676 1 88.12 925 GLN A C 1
ATOM 7131 O O . GLN A 1 925 ? -21.078 -34.969 4.605 1 88.12 925 GLN A O 1
ATOM 7136 N N . VAL A 1 926 ? -23.266 -35.219 3.717 1 78.06 926 VAL A N 1
ATOM 7137 C CA . VAL A 1 926 ? -22.734 -35.469 2.377 1 78.06 926 VAL A CA 1
ATOM 7138 C C . VAL A 1 926 ? -23.219 -34.375 1.426 1 78.06 926 VAL A C 1
ATOM 7140 O O . VAL A 1 926 ? -24.375 -33.969 1.458 1 78.06 926 VAL A O 1
ATOM 7143 N N . ARG A 1 927 ? -22.359 -33.438 0.996 1 65.19 927 ARG A N 1
ATOM 7144 C CA . ARG A 1 927 ? -22.812 -32.469 0.008 1 65.19 927 ARG A CA 1
ATOM 7145 C C . ARG A 1 927 ? -22.078 -32.656 -1.314 1 65.19 927 ARG A C 1
ATOM 7147 O O . ARG A 1 927 ? -20.953 -33.188 -1.342 1 65.19 927 ARG A O 1
ATOM 7154 N N . LEU A 1 928 ? -22.891 -32.156 -2.348 1 64.75 928 LEU A N 1
ATOM 7155 C CA . LEU A 1 928 ? -22.375 -32.281 -3.707 1 64.75 928 LEU A CA 1
ATOM 7156 C C . LEU A 1 928 ? -21.375 -31.172 -4.008 1 64.75 928 LEU A C 1
ATOM 7158 O O . LEU A 1 928 ? -21.75 -30.016 -4.125 1 64.75 928 LEU A O 1
ATOM 7162 N N . ALA A 1 929 ? -20.156 -31.328 -4.055 1 67.81 929 ALA A N 1
ATOM 7163 C CA . ALA A 1 929 ? -19 -30.484 -4.395 1 67.81 929 ALA A CA 1
ATOM 7164 C C . ALA A 1 929 ? -19.219 -29.797 -5.734 1 67.81 929 ALA A C 1
ATOM 7166 O O . ALA A 1 929 ? -18.734 -28.672 -5.941 1 67.81 929 ALA A O 1
ATOM 7167 N N . HIS A 1 930 ? -20.078 -30.328 -6.496 1 77.06 930 HIS A N 1
ATOM 7168 C CA . HIS A 1 930 ? -20.234 -29.875 -7.875 1 77.06 930 HIS A CA 1
ATOM 7169 C C . HIS A 1 930 ? -20.922 -28.516 -7.934 1 77.06 930 HIS A C 1
ATOM 7171 O O . HIS A 1 930 ? -20.594 -27.688 -8.781 1 77.06 930 HIS A O 1
ATOM 7177 N N . GLN A 1 931 ? -21.797 -28.266 -7.125 1 80.38 931 GLN A N 1
ATOM 7178 C CA . GLN A 1 931 ? -22.516 -27 -7.141 1 80.38 931 GLN A CA 1
ATOM 7179 C C . GLN A 1 931 ? -21.609 -25.844 -6.715 1 80.38 931 GLN A C 1
ATOM 7181 O O . GLN A 1 931 ? -21.656 -24.766 -7.309 1 80.38 931 GLN A O 1
ATOM 7186 N N . VAL A 1 932 ? -20.844 -26.141 -5.766 1 85.06 932 VAL A N 1
ATOM 7187 C CA . VAL A 1 932 ? -19.906 -25.125 -5.293 1 85.06 932 VAL A CA 1
ATOM 7188 C C . VAL A 1 932 ? -18.875 -24.828 -6.383 1 85.06 932 VAL A C 1
ATOM 7190 O O . VAL A 1 932 ? -18.562 -23.656 -6.637 1 85.06 932 VAL A O 1
ATOM 7193 N N . LEU A 1 933 ? -18.453 -25.828 -7.016 1 89.5 933 LEU A N 1
ATOM 7194 C CA . LEU A 1 933 ? -17.438 -25.672 -8.055 1 89.5 933 LEU A CA 1
ATOM 7195 C C . LEU A 1 933 ? -17.953 -24.828 -9.211 1 89.5 933 LEU A C 1
ATOM 7197 O O . LEU A 1 933 ? -17.25 -23.953 -9.711 1 89.5 933 LEU A O 1
ATOM 7201 N N . HIS A 1 934 ? -19.156 -25.094 -9.602 1 90.19 934 HIS A N 1
ATOM 7202 C CA . HIS A 1 934 ? -19.734 -24.375 -10.727 1 90.19 934 HIS A CA 1
ATOM 7203 C C . HIS A 1 934 ? -19.844 -22.875 -10.422 1 90.19 934 HIS A C 1
ATOM 7205 O O . HIS A 1 934 ? -19.562 -22.047 -11.281 1 90.19 934 HIS A O 1
ATOM 7211 N N . LYS A 1 935 ? -20.219 -22.594 -9.25 1 92.31 935 LYS A N 1
ATOM 7212 C CA . LYS A 1 935 ? -20.359 -21.188 -8.867 1 92.31 935 LYS A CA 1
ATOM 7213 C C . LYS A 1 935 ? -19.016 -20.484 -8.836 1 92.31 935 LYS A C 1
ATOM 7215 O O . LYS A 1 935 ? -18.891 -19.359 -9.32 1 92.31 935 LYS A O 1
ATOM 7220 N N . VAL A 1 936 ? -18.031 -21.109 -8.242 1 94.5 936 VAL A N 1
ATOM 7221 C CA . VAL A 1 936 ? -16.719 -20.516 -8.102 1 94.5 936 VAL A CA 1
ATOM 7222 C C . VAL A 1 936 ? -16.078 -20.328 -9.477 1 94.5 936 VAL A C 1
ATOM 7224 O O . VAL A 1 936 ? -15.492 -19.281 -9.758 1 94.5 936 VAL A O 1
ATOM 7227 N N . VAL A 1 937 ? -16.203 -21.297 -10.359 1 95.69 937 VAL A N 1
ATOM 7228 C CA . VAL A 1 937 ? -15.609 -21.234 -11.688 1 95.69 937 VAL A CA 1
ATOM 7229 C C . VAL A 1 937 ? -16.297 -20.156 -12.523 1 95.69 937 VAL A C 1
ATOM 7231 O O . VAL A 1 937 ? -15.656 -19.438 -13.281 1 95.69 937 VAL A O 1
ATOM 7234 N N . THR A 1 938 ? -17.594 -20.094 -12.383 1 96 938 THR A N 1
ATOM 7235 C CA . THR A 1 938 ? -18.328 -19.062 -13.094 1 96 938 THR A CA 1
ATOM 7236 C C . THR A 1 938 ? -17.828 -17.672 -12.695 1 96 938 THR A C 1
ATOM 7238 O O . THR A 1 938 ? -17.609 -16.812 -13.547 1 96 938 THR A O 1
ATOM 7241 N N . ARG A 1 939 ? -17.656 -17.469 -11.422 1 96.5 939 ARG A N 1
ATOM 7242 C CA . ARG A 1 939 ? -17.156 -16.188 -10.938 1 96.5 939 ARG A CA 1
ATOM 7243 C C . ARG A 1 939 ? -15.773 -15.891 -11.492 1 96.5 939 ARG A C 1
ATOM 7245 O O . ARG A 1 939 ? -15.453 -14.742 -11.789 1 96.5 939 ARG A O 1
ATOM 7252 N N . TYR A 1 940 ? -14.961 -16.922 -11.617 1 96.88 940 TYR A N 1
ATOM 7253 C CA . TYR A 1 940 ? -13.633 -16.734 -12.188 1 96.88 940 TYR A CA 1
ATOM 7254 C C . TYR A 1 940 ? -13.719 -16.312 -13.648 1 96.88 940 TYR A C 1
ATOM 7256 O O . TYR A 1 940 ? -13.023 -15.398 -14.078 1 96.88 940 TYR A O 1
ATOM 7264 N N . LEU A 1 941 ? -14.562 -17.016 -14.367 1 97.25 941 LEU A N 1
ATOM 7265 C CA . LEU A 1 941 ? -14.727 -16.734 -15.789 1 97.25 941 LEU A CA 1
ATOM 7266 C C . LEU A 1 941 ? -15.281 -15.32 -16 1 97.25 941 LEU A C 1
ATOM 7268 O O . LEU A 1 941 ? -15.031 -14.711 -17.047 1 97.25 941 LEU A O 1
ATOM 7272 N N . GLN A 1 942 ? -15.984 -14.844 -15.008 1 97 942 GLN A N 1
ATOM 7273 C CA . GLN A 1 942 ? -16.5 -13.477 -15.078 1 97 942 GLN A CA 1
ATOM 7274 C C . GLN A 1 942 ? -15.398 -12.461 -14.758 1 97 942 GLN A C 1
ATOM 7276 O O . GLN A 1 942 ? -15.57 -11.266 -14.984 1 97 942 GLN A O 1
ATOM 7281 N N . ARG A 1 943 ? -14.305 -12.922 -14.266 1 96.06 943 ARG A N 1
ATOM 7282 C CA . ARG A 1 943 ? -13.195 -12.094 -13.812 1 96.06 943 ARG A CA 1
ATOM 7283 C C . ARG A 1 943 ? -13.586 -11.273 -12.586 1 96.06 943 ARG A C 1
ATOM 7285 O O . ARG A 1 943 ? -13.328 -10.07 -12.531 1 96.06 943 ARG A O 1
ATOM 7292 N N . ASP A 1 944 ? -14.25 -11.992 -11.672 1 96.25 944 ASP A N 1
ATOM 7293 C CA . ASP A 1 944 ? -14.57 -11.398 -10.383 1 96.25 944 ASP A CA 1
ATOM 7294 C C . ASP A 1 944 ? -13.305 -11.133 -9.57 1 96.25 944 ASP A C 1
ATOM 7296 O O . ASP A 1 944 ? -12.688 -12.062 -9.047 1 96.25 944 ASP A O 1
ATOM 7300 N N . ASN A 1 945 ? -13.039 -9.875 -9.406 1 93.5 945 ASN A N 1
ATOM 7301 C CA . ASN A 1 945 ? -11.758 -9.5 -8.82 1 93.5 945 ASN A CA 1
ATOM 7302 C C . ASN A 1 945 ? -11.672 -9.922 -7.355 1 93.5 945 ASN A C 1
ATOM 7304 O O . ASN A 1 945 ? -10.586 -10.211 -6.852 1 93.5 945 ASN A O 1
ATOM 7308 N N . LEU A 1 946 ? -12.766 -9.938 -6.625 1 94.06 946 LEU A N 1
ATOM 7309 C CA . LEU A 1 946 ? -12.758 -10.383 -5.238 1 94.06 946 LEU A CA 1
ATOM 7310 C C . LEU A 1 946 ? -12.422 -11.867 -5.145 1 94.06 946 LEU A C 1
ATOM 7312 O O . LEU A 1 946 ? -11.688 -12.281 -4.246 1 94.06 946 LEU A O 1
ATOM 7316 N N . LEU A 1 947 ? -12.945 -12.625 -6.051 1 96.12 947 LEU A N 1
ATOM 7317 C CA . LEU A 1 947 ? -12.625 -14.047 -6.113 1 96.12 947 LEU A CA 1
ATOM 7318 C C . LEU A 1 947 ? -11.156 -14.258 -6.469 1 96.12 947 LEU A C 1
ATOM 7320 O O . LEU A 1 947 ? -10.461 -15.039 -5.82 1 96.12 947 LEU A O 1
ATOM 7324 N N . ILE A 1 948 ? -10.703 -13.562 -7.488 1 94.12 948 ILE A N 1
ATOM 7325 C CA . ILE A 1 948 ? -9.328 -13.703 -7.973 1 94.12 948 ILE A CA 1
ATOM 7326 C C . ILE A 1 948 ? -8.352 -13.344 -6.855 1 94.12 948 ILE A C 1
ATOM 7328 O O . ILE A 1 948 ? -7.375 -14.062 -6.625 1 94.12 948 ILE A O 1
ATOM 7332 N N . SER A 1 949 ? -8.656 -12.281 -6.156 1 91.44 949 SER A N 1
ATOM 7333 C CA . SER A 1 949 ? -7.797 -11.867 -5.055 1 91.44 949 SER A CA 1
ATOM 7334 C C . SER A 1 949 ? -7.789 -12.906 -3.939 1 91.44 949 SER A C 1
ATOM 7336 O O . SER A 1 949 ? -6.762 -13.117 -3.289 1 91.44 949 SER A O 1
ATOM 7338 N N . SER A 1 950 ? -8.906 -13.5 -3.668 1 95 950 SER A N 1
ATOM 7339 C CA . SER A 1 950 ? -9 -14.523 -2.637 1 95 950 SER A CA 1
ATOM 7340 C C . SER A 1 950 ? -8.156 -15.75 -2.994 1 95 950 SER A C 1
ATOM 7342 O O . SER A 1 950 ? -7.461 -16.297 -2.141 1 95 950 SER A O 1
ATOM 7344 N N . ILE A 1 951 ? -8.203 -16.141 -4.238 1 96.25 951 ILE A N 1
ATOM 7345 C CA . ILE A 1 951 ? -7.438 -17.312 -4.656 1 96.25 951 ILE A CA 1
ATOM 7346 C C . ILE A 1 951 ? -5.945 -16.984 -4.637 1 96.25 951 ILE A C 1
ATOM 7348 O O . ILE A 1 951 ? -5.121 -17.812 -4.258 1 96.25 951 ILE A O 1
ATOM 7352 N N . LYS A 1 952 ? -5.602 -15.781 -5.086 1 91.88 952 LYS A N 1
ATOM 7353 C CA . LYS A 1 952 ? -4.211 -15.352 -4.988 1 91.88 952 LYS A CA 1
ATOM 7354 C C . LYS A 1 952 ? -3.713 -15.438 -3.549 1 91.88 952 LYS A C 1
ATOM 7356 O O . LYS A 1 952 ? -2.586 -15.867 -3.301 1 91.88 952 LYS A O 1
ATOM 7361 N N . ARG A 1 953 ? -4.539 -15.008 -2.623 1 92.88 953 ARG A N 1
ATOM 7362 C CA . ARG A 1 953 ? -4.164 -15.078 -1.216 1 92.88 953 ARG A CA 1
ATOM 7363 C C . ARG A 1 953 ? -4.004 -16.531 -0.765 1 92.88 953 ARG A C 1
ATOM 7365 O O . ARG A 1 953 ? -3.096 -16.844 0.006 1 92.88 953 ARG A O 1
ATOM 7372 N N . LEU A 1 954 ? -4.848 -17.359 -1.217 1 96.62 954 LEU A N 1
ATOM 7373 C CA . LEU A 1 954 ? -4.742 -18.781 -0.885 1 96.62 954 LEU A CA 1
ATOM 7374 C C . LEU A 1 954 ? -3.41 -19.359 -1.358 1 96.62 954 LEU A C 1
ATOM 7376 O O . LEU A 1 954 ? -2.791 -20.156 -0.658 1 96.62 954 LEU A O 1
ATOM 7380 N N . THR A 1 955 ? -2.994 -18.953 -2.527 1 95.38 955 THR A N 1
ATOM 7381 C CA . THR A 1 955 ? -1.716 -19.406 -3.055 1 95.38 955 THR A CA 1
ATOM 7382 C C . THR A 1 955 ? -0.562 -18.922 -2.186 1 95.38 955 THR A C 1
ATOM 7384 O O . THR A 1 955 ? 0.393 -19.656 -1.937 1 95.38 955 THR A O 1
ATOM 7387 N N . GLU A 1 956 ? -0.665 -17.719 -1.713 1 91.5 956 GLU A N 1
ATOM 7388 C CA . GLU A 1 956 ? 0.356 -17.188 -0.816 1 91.5 956 GLU A CA 1
ATOM 7389 C C . GLU A 1 956 ? 0.383 -17.938 0.505 1 91.5 956 GLU A C 1
ATOM 7391 O O . GLU A 1 956 ? 1.452 -18.172 1.071 1 91.5 956 GLU A O 1
ATOM 7396 N N . LEU A 1 957 ? -0.755 -18.281 0.974 1 95.75 957 LEU A N 1
ATOM 7397 C CA . LEU A 1 957 ? -0.862 -19.016 2.227 1 95.75 957 LEU A CA 1
ATOM 7398 C C . LEU A 1 957 ? -0.273 -20.422 2.082 1 95.75 957 LEU A C 1
ATOM 7400 O O . LEU A 1 957 ? 0.281 -20.969 3.037 1 95.75 957 LEU A O 1
ATOM 7404 N N . ALA A 1 958 ? -0.417 -20.953 0.88 1 96.56 958 ALA A N 1
ATOM 7405 C CA . ALA A 1 958 ? 0.19 -22.25 0.646 1 96.56 958 ALA A CA 1
ATOM 7406 C C . ALA A 1 958 ? 1.707 -22.188 0.793 1 96.56 958 ALA A C 1
ATOM 7408 O O . ALA A 1 958 ? 2.316 -23.078 1.396 1 96.56 958 ALA A O 1
ATOM 7409 N N . LYS A 1 959 ? 2.283 -21.188 0.293 1 89.62 959 LYS A N 1
ATOM 7410 C CA . LYS A 1 959 ? 3.723 -20.984 0.433 1 89.62 959 LYS A CA 1
ATOM 7411 C C . LYS A 1 959 ? 4.113 -20.797 1.895 1 89.62 959 LYS A C 1
ATOM 7413 O O . LYS A 1 959 ? 5.086 -21.375 2.371 1 89.62 959 LYS A O 1
ATOM 7418 N N . SER A 1 960 ? 3.344 -20.016 2.582 1 90.81 960 SER A N 1
ATOM 7419 C CA . SER A 1 960 ? 3.596 -19.781 3.998 1 90.81 960 SER A CA 1
ATOM 7420 C C . SER A 1 960 ? 3.406 -21.047 4.824 1 90.81 960 SER A C 1
ATOM 7422 O O . SER A 1 960 ? 4.121 -21.266 5.805 1 90.81 960 SER A O 1
ATOM 7424 N N . GLY A 1 961 ? 2.361 -21.781 4.406 1 94.06 961 GLY A N 1
ATOM 7425 C CA . GLY A 1 961 ? 2.125 -23.047 5.094 1 94.06 961 GLY A CA 1
ATOM 7426 C C . GLY A 1 961 ? 3.273 -24.031 4.949 1 94.06 961 GLY A C 1
ATOM 7427 O O . GLY A 1 961 ? 3.637 -24.703 5.906 1 94.06 961 GLY A O 1
ATOM 7428 N N . ARG A 1 962 ? 3.787 -24.078 3.758 1 91.81 962 ARG A N 1
ATOM 7429 C CA . ARG A 1 962 ? 4.961 -24.906 3.527 1 91.81 962 ARG A CA 1
ATOM 7430 C C . ARG A 1 962 ? 6.105 -24.5 4.457 1 91.81 962 ARG A C 1
ATOM 7432 O O . ARG A 1 962 ? 6.719 -25.359 5.098 1 91.81 962 ARG A O 1
ATOM 7439 N N . GLU A 1 963 ? 6.328 -23.234 4.508 1 84.06 963 GLU A N 1
ATOM 7440 C CA . GLU A 1 963 ? 7.398 -22.734 5.363 1 84.06 963 GLU A CA 1
ATOM 7441 C C . GLU A 1 963 ? 7.121 -23.031 6.832 1 84.06 963 GLU A C 1
ATOM 7443 O O . GLU A 1 963 ? 8.023 -23.422 7.574 1 84.06 963 GLU A O 1
ATOM 7448 N N . ALA A 1 964 ? 5.914 -22.828 7.273 1 89.56 964 ALA A N 1
ATOM 7449 C CA . ALA A 1 964 ? 5.531 -23.078 8.656 1 89.56 964 ALA A CA 1
ATOM 7450 C C . ALA A 1 964 ? 5.738 -24.547 9.031 1 89.56 964 ALA A C 1
ATOM 7452 O O . ALA A 1 964 ? 6.25 -24.859 10.109 1 89.56 964 ALA A O 1
ATOM 7453 N N . LEU A 1 965 ? 5.371 -25.438 8.148 1 90.31 965 LEU A N 1
ATOM 7454 C CA . LEU A 1 965 ? 5.531 -26.859 8.398 1 90.31 965 LEU A CA 1
ATOM 7455 C C . LEU A 1 965 ? 7.008 -27.25 8.445 1 90.31 965 LEU A C 1
ATOM 7457 O O . LEU A 1 965 ? 7.43 -28.016 9.312 1 90.31 965 LEU A O 1
ATOM 7461 N N . MET A 1 966 ? 7.668 -26.688 7.523 1 80.62 966 MET A N 1
ATOM 7462 C CA . MET A 1 966 ? 9.094 -27 7.441 1 80.62 966 MET A CA 1
ATOM 7463 C C . MET A 1 966 ? 9.828 -26.5 8.68 1 80.62 966 MET A C 1
ATOM 7465 O O . MET A 1 966 ? 10.836 -27.078 9.094 1 80.62 966 MET A O 1
ATOM 7469 N N . ASN A 1 967 ? 9.289 -25.391 9.297 1 77.19 967 ASN A N 1
ATOM 7470 C CA . ASN A 1 967 ? 9.875 -24.828 10.5 1 77.19 967 ASN A CA 1
ATOM 7471 C C . ASN A 1 967 ? 9.234 -25.391 11.766 1 77.19 967 ASN A C 1
ATOM 7473 O O . ASN A 1 967 ? 9.508 -24.922 12.875 1 77.19 967 ASN A O 1
ATOM 7477 N N . CYS A 1 968 ? 8.344 -26.328 11.625 1 83.94 968 CYS A N 1
ATOM 7478 C CA . CYS A 1 968 ? 7.625 -26.984 12.719 1 83.94 968 CYS A CA 1
ATOM 7479 C C . CYS A 1 968 ? 6.816 -25.969 13.523 1 83.94 968 CYS A C 1
ATOM 7481 O O . CYS A 1 968 ? 6.754 -26.062 14.75 1 83.94 968 CYS A O 1
ATOM 7483 N N . GLU A 1 969 ? 6.402 -24.953 12.82 1 88.62 969 GLU A N 1
ATOM 7484 C CA . GLU A 1 969 ? 5.504 -23.969 13.43 1 88.62 969 GLU A CA 1
ATOM 7485 C C . GLU A 1 969 ? 4.043 -24.375 13.25 1 88.62 969 GLU A C 1
ATOM 7487 O O . GLU A 1 969 ? 3.293 -23.719 12.523 1 88.62 969 GLU A O 1
ATOM 7492 N N . VAL A 1 970 ? 3.607 -25.25 14.055 1 94.31 970 VAL A N 1
ATOM 7493 C CA . VAL A 1 970 ? 2.326 -25.922 13.867 1 94.31 970 VAL A CA 1
ATOM 7494 C C . VAL A 1 970 ? 1.184 -24.953 14.172 1 94.31 970 VAL A C 1
ATOM 7496 O O . VAL A 1 970 ? 0.127 -25.016 13.539 1 94.31 970 VAL A O 1
ATOM 7499 N N . ASP A 1 971 ? 1.38 -24.062 15.117 1 95.25 971 ASP A N 1
ATOM 7500 C CA . ASP A 1 971 ? 0.34 -23.078 15.422 1 95.25 971 ASP A CA 1
ATOM 7501 C C . ASP A 1 971 ? 0.1 -22.156 14.242 1 95.25 971 ASP A C 1
ATOM 7503 O O . ASP A 1 971 ? -1.035 -21.75 13.984 1 95.25 971 ASP A O 1
ATOM 7507 N N . GLU A 1 972 ? 1.163 -21.844 13.562 1 94.75 972 GLU A N 1
ATOM 7508 C CA . GLU A 1 972 ? 1.025 -21.016 12.375 1 94.75 972 GLU A CA 1
ATOM 7509 C C . GLU A 1 972 ? 0.218 -21.734 11.297 1 94.75 972 GLU A C 1
ATOM 7511 O O . GLU A 1 972 ? -0.546 -21.094 10.562 1 94.75 972 GLU A O 1
ATOM 7516 N N . VAL A 1 973 ? 0.381 -22.969 11.227 1 96.19 973 VAL A N 1
ATOM 7517 C CA . VAL A 1 973 ? -0.406 -23.75 10.289 1 96.19 973 VAL A CA 1
ATOM 7518 C C . VAL A 1 973 ? -1.888 -23.656 10.641 1 96.19 973 VAL A C 1
ATOM 7520 O O . VAL A 1 973 ? -2.742 -23.562 9.758 1 96.19 973 VAL A O 1
ATOM 7523 N N . GLY A 1 974 ? -2.104 -23.719 11.93 1 97.44 974 GLY A N 1
ATOM 7524 C CA . GLY A 1 974 ? -3.477 -23.547 12.375 1 97.44 974 GLY A CA 1
ATOM 7525 C C . GLY A 1 974 ? -4.078 -22.219 11.953 1 97.44 974 GLY A C 1
ATOM 7526 O O . GLY A 1 974 ? -5.219 -22.172 11.492 1 97.44 974 GLY A O 1
ATOM 7527 N N . ASP A 1 975 ? -3.328 -21.172 12.125 1 95.56 975 ASP A N 1
ATOM 7528 C CA . ASP A 1 975 ? -3.773 -19.844 11.711 1 95.56 975 ASP A CA 1
ATOM 7529 C C . ASP A 1 975 ? -4.039 -19.797 10.211 1 95.56 975 ASP A C 1
ATOM 7531 O O . ASP A 1 975 ? -5.008 -19.172 9.766 1 95.56 975 ASP A O 1
ATOM 7535 N N . ILE A 1 976 ? -3.188 -20.438 9.461 1 97.06 976 ILE A N 1
ATOM 7536 C CA . ILE A 1 976 ? -3.301 -20.484 8.008 1 97.06 976 ILE A CA 1
ATOM 7537 C C . ILE A 1 976 ? -4.57 -21.234 7.613 1 97.06 976 ILE A C 1
ATOM 7539 O O . ILE A 1 976 ? -5.305 -20.797 6.723 1 97.06 976 ILE A O 1
ATOM 7543 N N . MET A 1 977 ? -4.84 -22.281 8.281 1 97.19 977 MET A N 1
ATOM 7544 C CA . MET A 1 977 ? -6.051 -23.062 8.023 1 97.19 977 MET A CA 1
ATOM 7545 C C . MET A 1 977 ? -7.297 -22.219 8.281 1 97.19 977 MET A C 1
ATOM 7547 O O . MET A 1 977 ? -8.25 -22.25 7.496 1 97.19 977 MET A O 1
ATOM 7551 N N . SER A 1 978 ? -7.238 -21.531 9.344 1 95.75 978 SER A N 1
ATOM 7552 C CA . SER A 1 978 ? -8.375 -20.688 9.703 1 95.75 978 SER A CA 1
ATOM 7553 C C . SER A 1 978 ? -8.609 -19.594 8.664 1 95.75 978 SER A C 1
ATOM 7555 O O . SER A 1 978 ? -9.75 -19.328 8.289 1 95.75 978 SER A O 1
ATOM 7557 N N . GLU A 1 979 ? -7.566 -18.922 8.25 1 94.69 979 GLU A N 1
ATOM 7558 C CA . GLU A 1 979 ? -7.707 -17.906 7.219 1 94.69 979 GLU A CA 1
ATOM 7559 C C . GLU A 1 979 ? -8.195 -18.5 5.902 1 94.69 979 GLU A C 1
ATOM 7561 O O . GLU A 1 979 ? -9.023 -17.906 5.211 1 94.69 979 GLU A O 1
ATOM 7566 N N . ALA A 1 980 ? -7.652 -19.641 5.582 1 96.81 980 ALA A N 1
ATOM 7567 C CA . ALA A 1 980 ? -8.086 -20.328 4.367 1 96.81 980 ALA A CA 1
ATOM 7568 C C . ALA A 1 980 ? -9.586 -20.625 4.41 1 96.81 980 ALA A C 1
ATOM 7570 O O . ALA A 1 980 ? -10.281 -20.484 3.404 1 96.81 980 ALA A O 1
ATOM 7571 N N . TRP A 1 981 ? -10.031 -21.047 5.551 1 96.19 981 TRP A N 1
ATOM 7572 C CA . TRP A 1 981 ? -11.445 -21.375 5.707 1 96.19 981 TRP A CA 1
ATOM 7573 C C . TRP A 1 981 ? -12.312 -20.141 5.484 1 96.19 981 TRP A C 1
ATOM 7575 O O . TRP A 1 981 ? -13.367 -20.219 4.852 1 96.19 981 TRP A O 1
ATOM 7585 N N . ARG A 1 982 ? -11.898 -19.047 5.969 1 94.31 982 ARG A N 1
ATOM 7586 C CA . ARG A 1 982 ? -12.617 -17.797 5.746 1 94.31 982 ARG A CA 1
ATOM 7587 C C . ARG A 1 982 ? -12.664 -17.453 4.262 1 94.31 982 ARG A C 1
ATOM 7589 O O . ARG A 1 982 ? -13.703 -17.016 3.75 1 94.31 982 ARG A O 1
ATOM 7596 N N . LEU A 1 983 ? -11.578 -17.641 3.549 1 95.94 983 LEU A N 1
ATOM 7597 C CA . LEU A 1 983 ? -11.5 -17.312 2.127 1 95.94 983 LEU A CA 1
ATOM 7598 C C . LEU A 1 983 ? -12.375 -18.266 1.308 1 95.94 983 LEU A C 1
ATOM 7600 O O . LEU A 1 983 ? -12.977 -17.844 0.312 1 95.94 983 LEU A O 1
ATOM 7604 N N . HIS A 1 984 ? -12.422 -19.5 1.75 1 95.69 984 HIS A N 1
ATOM 7605 C CA . HIS A 1 984 ? -13.312 -20.438 1.075 1 95.69 984 HIS A CA 1
ATOM 7606 C C . HIS A 1 984 ? -14.758 -19.938 1.116 1 95.69 984 HIS A C 1
ATOM 7608 O O . HIS A 1 984 ? -15.477 -20.031 0.119 1 95.69 984 HIS A O 1
ATOM 7614 N N . GLN A 1 985 ? -15.109 -19.469 2.227 1 94.88 985 GLN A N 1
ATOM 7615 C CA . GLN A 1 985 ? -16.469 -18.969 2.375 1 94.88 985 GLN A CA 1
ATOM 7616 C C . GLN A 1 985 ? -16.703 -17.734 1.522 1 94.88 985 GLN A C 1
ATOM 7618 O O . GLN A 1 985 ? -17.828 -17.469 1.084 1 94.88 985 GLN A O 1
ATOM 7623 N N . GLU A 1 986 ? -15.648 -16.938 1.33 1 95.25 986 GLU A N 1
ATOM 7624 C CA . GLU A 1 986 ? -15.727 -15.789 0.43 1 95.25 986 GLU A CA 1
ATOM 7625 C C . GLU A 1 986 ? -15.969 -16.234 -1.011 1 95.25 986 GLU A C 1
ATOM 7627 O O . GLU A 1 986 ? -16.656 -15.547 -1.772 1 95.25 986 GLU A O 1
ATOM 7632 N N . LEU A 1 987 ? -15.367 -17.344 -1.343 1 95.69 987 LEU A N 1
ATOM 7633 C CA . LEU A 1 987 ? -15.562 -17.891 -2.684 1 95.69 987 LEU A CA 1
ATOM 7634 C C . LEU A 1 987 ? -17 -18.359 -2.875 1 95.69 987 LEU A C 1
ATOM 7636 O O . LEU A 1 987 ? -17.641 -18 -3.867 1 95.69 987 LEU A O 1
ATOM 7640 N N . ASP A 1 988 ? -17.469 -19.078 -1.92 1 93.62 988 ASP A N 1
ATOM 7641 C CA . ASP A 1 988 ? -18.875 -19.5 -1.899 1 93.62 988 ASP A CA 1
ATOM 7642 C C . ASP A 1 988 ? -19.344 -19.734 -0.469 1 93.62 988 ASP A C 1
ATOM 7644 O O . ASP A 1 988 ? -18.859 -20.625 0.22 1 93.62 988 ASP A O 1
ATOM 7648 N N . PRO A 1 989 ? -20.297 -18.969 -0.086 1 92.12 989 PRO A N 1
ATOM 7649 C CA . PRO A 1 989 ? -20.781 -19.109 1.289 1 92.12 989 PRO A CA 1
ATOM 7650 C C . PRO A 1 989 ? -21.406 -20.469 1.559 1 92.12 989 PRO A C 1
ATOM 7652 O O . PRO A 1 989 ? -21.484 -20.906 2.713 1 92.12 989 PRO A O 1
ATOM 7655 N N . TYR A 1 990 ? -21.781 -21.188 0.634 1 90.12 990 TYR A N 1
ATOM 7656 C CA . TYR A 1 990 ? -22.484 -22.453 0.797 1 90.12 990 TYR A CA 1
ATOM 7657 C C . TYR A 1 990 ? -21.516 -23.609 0.971 1 90.12 990 TYR A C 1
ATOM 7659 O O . TYR A 1 990 ? -21.922 -24.75 1.162 1 90.12 990 TYR A O 1
ATOM 7667 N N . CYS A 1 991 ? -20.25 -23.25 0.999 1 91.75 991 CYS A N 1
ATOM 7668 C CA . CYS A 1 991 ? -19.266 -24.281 1.324 1 91.75 991 CYS A CA 1
ATOM 7669 C C . CYS A 1 991 ? -19.359 -24.688 2.793 1 91.75 991 CYS A C 1
ATOM 7671 O O . CYS A 1 991 ? -18.812 -25.703 3.199 1 91.75 991 CYS A O 1
ATOM 7673 N N . SER A 1 992 ? -20.047 -23.938 3.588 1 92.44 992 SER A N 1
ATOM 7674 C CA . SER A 1 992 ? -20.359 -24.266 4.977 1 92.44 992 SER A CA 1
ATOM 7675 C C . SER A 1 992 ? -21.859 -24.297 5.223 1 92.44 992 SER A C 1
ATOM 7677 O O . SER A 1 992 ? -22.641 -24.031 4.312 1 92.44 992 SER A O 1
ATOM 7679 N N . ASN A 1 993 ? -22.281 -24.797 6.363 1 91.81 993 ASN A N 1
ATOM 7680 C CA . ASN A 1 993 ? -23.672 -24.797 6.812 1 91.81 993 ASN A CA 1
ATOM 7681 C C . ASN A 1 993 ? -23.766 -24.625 8.328 1 91.81 993 ASN A C 1
ATOM 7683 O O . ASN A 1 993 ? -22.75 -24.5 9.008 1 91.81 993 ASN A O 1
ATOM 7687 N N . GLU A 1 994 ? -24.953 -24.609 8.82 1 91.56 994 GLU A N 1
ATOM 7688 C CA . GLU A 1 994 ? -25.172 -24.297 10.227 1 91.56 994 GLU A CA 1
ATOM 7689 C C . GLU A 1 994 ? -24.516 -25.328 11.141 1 91.56 994 GLU A C 1
ATOM 7691 O O . GLU A 1 994 ? -23.953 -24.984 12.18 1 91.56 994 GLU A O 1
ATOM 7696 N N . PHE A 1 995 ? -24.641 -26.562 10.766 1 92.62 995 PHE A N 1
ATOM 7697 C CA . PHE A 1 995 ? -24.078 -27.641 11.555 1 92.62 995 PHE A CA 1
ATOM 7698 C C . PHE A 1 995 ? -22.562 -27.5 11.672 1 92.62 995 PHE A C 1
ATOM 7700 O O . PHE A 1 995 ? -22 -27.594 12.766 1 92.62 995 PHE A O 1
ATOM 7707 N N . VAL A 1 996 ? -21.938 -27.297 10.578 1 93.69 996 VAL A N 1
ATOM 7708 C CA . VAL A 1 996 ? -20.484 -27.156 10.539 1 93.69 996 VAL A CA 1
ATOM 7709 C C . VAL A 1 996 ? -20.062 -25.938 11.359 1 93.69 996 VAL A C 1
ATOM 7711 O O . VAL A 1 996 ? -19.062 -25.984 12.086 1 93.69 996 VAL A O 1
ATOM 7714 N N . ASP A 1 997 ? -20.844 -24.891 11.203 1 93.56 997 ASP A N 1
ATOM 7715 C CA . ASP A 1 997 ? -20.547 -23.688 11.969 1 93.56 997 ASP A CA 1
ATOM 7716 C C . ASP A 1 997 ? -20.578 -23.953 13.469 1 93.56 997 ASP A C 1
ATOM 7718 O O . ASP A 1 997 ? -19.703 -23.5 14.211 1 93.56 997 ASP A O 1
ATOM 7722 N N . LYS A 1 998 ? -21.547 -24.656 13.914 1 93 998 LYS A N 1
ATOM 7723 C CA . LYS A 1 998 ? -21.672 -25 15.32 1 93 998 LYS A CA 1
ATOM 7724 C C . LYS A 1 998 ? -20.531 -25.891 15.789 1 93 998 LYS A C 1
ATOM 7726 O O . LYS A 1 998 ? -20.031 -25.734 16.906 1 93 998 LYS A O 1
ATOM 7731 N N . LEU A 1 999 ? -20.219 -26.797 14.945 1 94.81 999 LEU A N 1
ATOM 7732 C CA . LEU A 1 999 ? -19.109 -27.703 15.25 1 94.81 999 LEU A CA 1
ATOM 7733 C C . LEU A 1 999 ? -17.812 -26.938 15.469 1 94.81 999 LEU A C 1
ATOM 7735 O O . LEU A 1 999 ? -17.094 -27.188 16.438 1 94.81 999 LEU A O 1
ATOM 7739 N N . PHE A 1 1000 ? -17.516 -26.047 14.617 1 95.31 1000 PHE A N 1
ATOM 7740 C CA . PHE A 1 1000 ? -16.281 -25.281 14.703 1 95.31 1000 PHE A CA 1
ATOM 7741 C C . PHE A 1 1000 ? -16.328 -24.328 15.898 1 95.31 1000 PHE A C 1
ATOM 7743 O O . PHE A 1 1000 ? -15.297 -24.109 16.547 1 95.31 1000 PHE A O 1
ATOM 7750 N N . GLU A 1 1001 ? -17.469 -23.734 16.109 1 92.25 1001 GLU A N 1
ATOM 7751 C CA . GLU A 1 1001 ? -17.609 -22.891 17.297 1 92.25 1001 GLU A CA 1
ATOM 7752 C C . GLU A 1 1001 ? -17.312 -23.672 18.578 1 92.25 1001 GLU A C 1
ATOM 7754 O O . GLU A 1 1001 ? -16.625 -23.172 19.469 1 92.25 1001 GLU A O 1
ATOM 7759 N N . PHE A 1 1002 ? -17.828 -24.891 18.672 1 93.94 1002 PHE A N 1
ATOM 7760 C CA . PHE A 1 1002 ? -17.625 -25.766 19.812 1 93.94 1002 PHE A CA 1
ATOM 7761 C C . PHE A 1 1002 ? -16.156 -26.125 19.969 1 93.94 1002 PHE A C 1
ATOM 7763 O O . PHE A 1 1002 ? -15.648 -26.25 21.078 1 93.94 1002 PHE A O 1
ATOM 7770 N N . SER A 1 1003 ? -15.43 -26.234 18.875 1 96.31 1003 SER A N 1
ATOM 7771 C CA . SER A 1 1003 ? -14.047 -26.703 18.859 1 96.31 1003 SER A CA 1
ATOM 7772 C C . SER A 1 1003 ? -13.07 -25.562 19.078 1 96.31 1003 SER A C 1
ATOM 7774 O O . SER A 1 1003 ? -11.906 -25.781 19.406 1 96.31 1003 SER A O 1
ATOM 7776 N N . GLN A 1 1004 ? -13.461 -24.344 18.906 1 94.12 1004 GLN A N 1
ATOM 7777 C CA . GLN A 1 1004 ? -12.617 -23.156 18.828 1 94.12 1004 GLN A CA 1
ATOM 7778 C C . GLN A 1 1004 ? -11.742 -23.016 20.062 1 94.12 1004 GLN A C 1
ATOM 7780 O O . GLN A 1 1004 ? -10.539 -22.766 19.969 1 94.12 1004 GLN A O 1
ATOM 7785 N N . PRO A 1 1005 ? -12.203 -23.234 21.312 1 93.06 1005 PRO A N 1
ATOM 7786 C CA . PRO A 1 1005 ? -11.359 -23.047 22.5 1 93.06 1005 PRO A CA 1
ATOM 7787 C C . PRO A 1 1005 ? -10.234 -24.078 22.578 1 93.06 1005 PRO A C 1
ATOM 7789 O O . PRO A 1 1005 ? -9.234 -23.859 23.266 1 93.06 1005 PRO A O 1
ATOM 7792 N N . TYR A 1 1006 ? -10.438 -25.188 21.906 1 96.19 1006 TYR A N 1
ATOM 7793 C CA . TYR A 1 1006 ? -9.484 -26.281 22.016 1 96.19 1006 TYR A CA 1
ATOM 7794 C C . TYR A 1 1006 ? -8.531 -26.281 20.828 1 96.19 1006 TYR A C 1
ATOM 7796 O O . TYR A 1 1006 ? -7.559 -27.047 20.797 1 96.19 1006 TYR A O 1
ATOM 7804 N N . SER A 1 1007 ? -8.758 -25.453 19.891 1 97.12 1007 SER A N 1
ATOM 7805 C CA . SER A 1 1007 ? -8.07 -25.609 18.609 1 97.12 1007 SER A CA 1
ATOM 7806 C C . SER A 1 1007 ? -7.273 -24.359 18.25 1 97.12 1007 SER A C 1
ATOM 7808 O O . SER A 1 1007 ? -7.613 -23.266 18.672 1 97.12 1007 SER A O 1
ATOM 7810 N N . SER A 1 1008 ? -6.199 -24.562 17.469 1 96.38 1008 SER A N 1
ATOM 7811 C CA . SER A 1 1008 ? -5.43 -23.484 16.875 1 96.38 1008 SER A CA 1
ATOM 7812 C C . SER A 1 1008 ? -6.008 -23.062 15.523 1 96.38 1008 SER A C 1
ATOM 7814 O O . SER A 1 1008 ? -5.75 -21.953 15.039 1 96.38 1008 SER A O 1
ATOM 7816 N N . GLY A 1 1009 ? -6.773 -23.953 14.898 1 96.81 1009 GLY A N 1
ATOM 7817 C CA . GLY A 1 1009 ? -7.406 -23.688 13.617 1 96.81 1009 GLY A CA 1
ATOM 7818 C C . GLY A 1 1009 ? -8.234 -24.859 13.109 1 96.81 1009 GLY A C 1
ATOM 7819 O O . GLY A 1 1009 ? -8.117 -25.984 13.617 1 96.81 1009 GLY A O 1
ATOM 7820 N N . PHE A 1 1010 ? -9.078 -24.625 12.172 1 97.44 1010 PHE A N 1
ATOM 7821 C CA . PHE A 1 1010 ? -9.914 -25.672 11.617 1 97.44 1010 PHE A CA 1
ATOM 7822 C C . PHE A 1 1010 ? -10.414 -25.281 10.227 1 97.44 1010 PHE A C 1
ATOM 7824 O O . PHE A 1 1010 ? -10.391 -24.109 9.852 1 97.44 1010 PHE A O 1
ATOM 7831 N N . LYS A 1 1011 ? -10.82 -26.188 9.453 1 96.75 1011 LYS A N 1
ATOM 7832 C CA . LYS A 1 1011 ? -11.461 -26 8.156 1 96.75 1011 LYS A CA 1
ATOM 7833 C C . LYS A 1 1011 ? -12.047 -27.312 7.648 1 96.75 1011 LYS A C 1
ATOM 7835 O O . LYS A 1 1011 ? -11.695 -28.391 8.133 1 96.75 1011 LYS A O 1
ATOM 7840 N N . LEU A 1 1012 ? -12.93 -27.219 6.758 1 94.69 1012 LEU A N 1
ATOM 7841 C CA . LEU A 1 1012 ? -13.367 -28.406 6.031 1 94.69 1012 LEU A CA 1
ATOM 7842 C C . LEU A 1 1012 ? -12.344 -28.781 4.965 1 94.69 1012 LEU A C 1
ATOM 7844 O O . LEU A 1 1012 ? -11.641 -27.922 4.43 1 94.69 1012 LEU A O 1
ATOM 7848 N N . VAL A 1 1013 ? -12.328 -30.031 4.688 1 93.56 1013 VAL A N 1
ATOM 7849 C CA . VAL A 1 1013 ? -11.453 -30.531 3.635 1 93.56 1013 VAL A CA 1
ATOM 7850 C C . VAL A 1 1013 ? -12.156 -30.438 2.285 1 93.56 1013 VAL A C 1
ATOM 7852 O O . VAL A 1 1013 ? -13.367 -30.672 2.191 1 93.56 1013 VAL A O 1
ATOM 7855 N N . GLY A 1 1014 ? -11.414 -30 1.264 1 89.69 1014 GLY A N 1
ATOM 7856 C CA . GLY A 1 1014 ? -11.977 -29.938 -0.076 1 89.69 1014 GLY A CA 1
ATOM 7857 C C . GLY A 1 1014 ? -12.852 -28.719 -0.302 1 89.69 1014 GLY A C 1
ATOM 7858 O O . GLY A 1 1014 ? -12.562 -27.641 0.223 1 89.69 1014 GLY A O 1
ATOM 7859 N N . ALA A 1 1015 ? -13.875 -28.875 -1.126 1 83.62 1015 ALA A N 1
ATOM 7860 C CA . ALA A 1 1015 ? -14.727 -27.75 -1.53 1 83.62 1015 ALA A CA 1
ATOM 7861 C C . ALA A 1 1015 ? -15.688 -27.359 -0.409 1 83.62 1015 ALA A C 1
ATOM 7863 O O . ALA A 1 1015 ? -16.234 -26.266 -0.411 1 83.62 1015 ALA A O 1
ATOM 7864 N N . GLY A 1 1016 ? -15.938 -28.219 0.52 1 85.06 1016 GLY A N 1
ATOM 7865 C CA . GLY A 1 1016 ? -16.797 -27.891 1.652 1 85.06 1016 GLY A CA 1
ATOM 7866 C C . GLY A 1 1016 ? -18.219 -28.359 1.471 1 85.06 1016 GLY A C 1
ATOM 7867 O O . GLY A 1 1016 ? -18.5 -29.203 0.619 1 85.06 1016 GLY A O 1
ATOM 7868 N N . GLY A 1 1017 ? -19.109 -27.938 2.344 1 84.88 1017 GLY A N 1
ATOM 7869 C CA . GLY A 1 1017 ? -20.516 -28.297 2.363 1 84.88 1017 GLY A CA 1
ATOM 7870 C C . GLY A 1 1017 ? -20.812 -29.5 3.242 1 84.88 1017 GLY A C 1
ATOM 7871 O O . GLY A 1 1017 ? -21.953 -29.938 3.354 1 84.88 1017 GLY A O 1
ATOM 7872 N N . GLY A 1 1018 ? -19.844 -29.984 3.818 1 88.44 1018 GLY A N 1
ATOM 7873 C CA . GLY A 1 1018 ? -19.875 -31.172 4.66 1 88.44 1018 GLY A CA 1
ATOM 7874 C C . GLY A 1 1018 ? -18.625 -32.031 4.516 1 88.44 1018 GLY A C 1
ATOM 7875 O O . GLY A 1 1018 ? -17.562 -31.531 4.125 1 88.44 1018 GLY A O 1
ATOM 7876 N N . GLY A 1 1019 ? -18.766 -33.281 4.906 1 91.5 1019 GLY A N 1
ATOM 7877 C CA . GLY A 1 1019 ? -17.625 -34.188 4.801 1 91.5 1019 GLY A CA 1
ATOM 7878 C C . GLY A 1 1019 ? -16.703 -34.125 5.996 1 91.5 1019 GLY A C 1
ATOM 7879 O O . GLY A 1 1019 ? -17.156 -34 7.137 1 91.5 1019 GLY A O 1
ATOM 7880 N N . PHE A 1 1020 ? -15.484 -34.25 5.703 1 94.19 1020 PHE A N 1
ATOM 7881 C CA . PHE A 1 1020 ? -14.508 -34.312 6.777 1 94.19 1020 PHE A CA 1
ATOM 7882 C C . PHE A 1 1020 ? -14.008 -32.906 7.133 1 94.19 1020 PHE A C 1
ATOM 7884 O O . PHE A 1 1020 ? -13.883 -32.031 6.262 1 94.19 1020 PHE A O 1
ATOM 7891 N N . SER A 1 1021 ? -13.734 -32.719 8.398 1 95.56 1021 SER A N 1
ATOM 7892 C CA . SER A 1 1021 ? -13.086 -31.484 8.875 1 95.56 1021 SER A CA 1
ATOM 7893 C C . SER A 1 1021 ? -11.719 -31.781 9.469 1 95.56 1021 SER A C 1
ATOM 7895 O O . SER A 1 1021 ? -11.469 -32.906 9.953 1 95.56 1021 SER A O 1
ATOM 7897 N N . LEU A 1 1022 ? -10.859 -30.859 9.336 1 97.06 1022 LEU A N 1
ATOM 7898 C CA . LEU A 1 1022 ? -9.562 -30.859 10.008 1 97.06 1022 LEU A CA 1
ATOM 7899 C C . LEU A 1 1022 ? -9.562 -29.875 11.172 1 97.06 1022 LEU A C 1
ATOM 7901 O O . LEU A 1 1022 ? -9.805 -28.672 10.984 1 97.06 1022 LEU A O 1
ATOM 7905 N N . ILE A 1 1023 ? -9.336 -30.375 12.344 1 98.19 1023 ILE A N 1
ATOM 7906 C CA . ILE A 1 1023 ? -9.25 -29.531 13.531 1 98.19 1023 ILE A CA 1
ATOM 7907 C C . ILE A 1 1023 ? -7.883 -29.703 14.188 1 98.19 1023 ILE A C 1
ATOM 7909 O O . ILE A 1 1023 ? -7.547 -30.797 14.656 1 98.19 1023 ILE A O 1
ATOM 7913 N N . LEU A 1 1024 ? -7.082 -28.656 14.148 1 98.44 1024 LEU A N 1
ATOM 7914 C CA . LEU A 1 1024 ? -5.766 -28.672 14.773 1 98.44 1024 LEU A CA 1
ATOM 7915 C C . LEU A 1 1024 ? -5.844 -28.156 16.219 1 98.44 1024 LEU A C 1
ATOM 7917 O O . LEU A 1 1024 ? -6.02 -26.969 16.438 1 98.44 1024 LEU A O 1
ATOM 7921 N N . ALA A 1 1025 ? -5.637 -29.031 17.094 1 98.25 1025 ALA A N 1
ATOM 7922 C CA . ALA A 1 1025 ? -5.734 -28.688 18.516 1 98.25 1025 ALA A CA 1
ATOM 7923 C C . ALA A 1 1025 ? -4.539 -27.844 18.953 1 98.25 1025 ALA A C 1
ATOM 7925 O O . ALA A 1 1025 ? -3.494 -27.844 18.297 1 98.25 1025 ALA A O 1
ATOM 7926 N N . LYS A 1 1026 ? -4.652 -27.188 20.047 1 96.81 1026 LYS A N 1
ATOM 7927 C CA . LYS A 1 1026 ? -3.594 -26.344 20.594 1 96.81 1026 LYS A CA 1
ATOM 7928 C C . LYS A 1 1026 ? -2.396 -27.172 21.047 1 96.81 1026 LYS A C 1
ATOM 7930 O O . LYS A 1 1026 ? -1.248 -26.75 20.891 1 96.81 1026 LYS A O 1
ATOM 7935 N N . ASP A 1 1027 ? -2.682 -28.297 21.672 1 96.25 1027 ASP A N 1
ATOM 7936 C CA . ASP A 1 1027 ? -1.679 -29.266 22.094 1 96.25 1027 ASP A CA 1
ATOM 7937 C C . ASP A 1 1027 ? -2.271 -30.672 22.156 1 96.25 1027 ASP A C 1
ATOM 7939 O O . ASP A 1 1027 ? -3.441 -30.875 21.812 1 96.25 1027 ASP A O 1
ATOM 7943 N N . ALA A 1 1028 ? -1.439 -31.656 22.469 1 96.38 1028 ALA A N 1
ATOM 7944 C CA . ALA A 1 1028 ? -1.848 -33.062 22.469 1 96.38 1028 ALA A CA 1
ATOM 7945 C C . ALA A 1 1028 ? -2.939 -33.312 23.5 1 96.38 1028 ALA A C 1
ATOM 7947 O O . ALA A 1 1028 ? -3.842 -34.125 23.281 1 96.38 1028 ALA A O 1
ATOM 7948 N N . GLU A 1 1029 ? -2.861 -32.594 24.562 1 97.06 1029 GLU A N 1
ATOM 7949 C CA . GLU A 1 1029 ? -3.844 -32.75 25.625 1 97.06 1029 GLU A CA 1
ATOM 7950 C C . GLU A 1 1029 ? -5.215 -32.219 25.203 1 97.06 1029 GLU A C 1
ATOM 7952 O O . GLU A 1 1029 ? -6.238 -32.875 25.469 1 97.06 1029 GLU A O 1
ATOM 7957 N N . LYS A 1 1030 ? -5.238 -31.125 24.625 1 97.62 1030 LYS A N 1
ATOM 7958 C CA . LYS A 1 1030 ? -6.488 -30.531 24.156 1 97.62 1030 LYS A CA 1
ATOM 7959 C C . LYS A 1 1030 ? -7.09 -31.375 23.031 1 97.62 1030 LYS A C 1
ATOM 7961 O O . LYS A 1 1030 ? -8.312 -31.422 22.859 1 97.62 1030 LYS A O 1
ATOM 7966 N N . ALA A 1 1031 ? -6.281 -32.031 22.281 1 97.94 1031 ALA A N 1
ATOM 7967 C CA . ALA A 1 1031 ? -6.77 -32.906 21.234 1 97.94 1031 ALA A CA 1
ATOM 7968 C C . ALA A 1 1031 ? -7.539 -34.094 21.828 1 97.94 1031 ALA A C 1
ATOM 7970 O O . ALA A 1 1031 ? -8.609 -34.438 21.344 1 97.94 1031 ALA A O 1
ATOM 7971 N N . LYS A 1 1032 ? -6.969 -34.656 22.859 1 97.06 1032 LYS A N 1
ATOM 7972 C CA . LYS A 1 1032 ? -7.617 -35.781 23.531 1 97.06 1032 LYS A CA 1
ATOM 7973 C C . LYS A 1 1032 ? -8.938 -35.375 24.172 1 97.06 1032 LYS A C 1
ATOM 7975 O O . LYS A 1 1032 ? -9.938 -36.094 24.078 1 97.06 1032 LYS A O 1
ATOM 7980 N N . GLU A 1 1033 ? -8.828 -34.219 24.734 1 97.19 1033 GLU A N 1
ATOM 7981 C CA . GLU A 1 1033 ? -10.031 -33.688 25.359 1 97.19 1033 GLU A CA 1
ATOM 7982 C C . GLU A 1 1033 ? -11.125 -33.438 24.328 1 97.19 1033 GLU A C 1
ATOM 7984 O O . GLU A 1 1033 ? -12.289 -33.781 24.547 1 97.19 1033 GLU A O 1
ATOM 7989 N N . LEU A 1 1034 ? -10.789 -32.781 23.266 1 97.44 1034 LEU A N 1
ATOM 7990 C CA . LEU A 1 1034 ? -11.766 -32.469 22.219 1 97.44 1034 LEU A CA 1
ATOM 7991 C C . LEU A 1 1034 ? -12.336 -33.75 21.625 1 97.44 1034 LEU A C 1
ATOM 7993 O O . LEU A 1 1034 ? -13.531 -33.844 21.344 1 97.44 1034 LEU A O 1
ATOM 7997 N N . ARG A 1 1035 ? -11.508 -34.75 21.375 1 96.69 1035 ARG A N 1
ATOM 7998 C CA . ARG A 1 1035 ? -11.961 -36.031 20.859 1 96.69 1035 ARG A CA 1
ATOM 7999 C C . ARG A 1 1035 ? -13.023 -36.625 21.766 1 96.69 1035 ARG A C 1
ATOM 8001 O O . ARG A 1 1035 ? -14.078 -37.062 21.297 1 96.69 1035 ARG A O 1
ATOM 8008 N N . GLN A 1 1036 ? -12.734 -36.562 23 1 95.75 1036 GLN A N 1
ATOM 8009 C CA . GLN A 1 1036 ? -13.656 -37.125 23.969 1 95.75 1036 GLN A CA 1
ATOM 8010 C C . GLN A 1 1036 ? -14.969 -36.344 24.016 1 95.75 1036 GLN A C 1
ATOM 8012 O O . GLN A 1 1036 ? -16.047 -36.938 24.016 1 95.75 1036 GLN A O 1
ATOM 8017 N N . ARG A 1 1037 ? -14.844 -35.094 23.984 1 95.38 1037 ARG A N 1
ATOM 8018 C CA . ARG A 1 1037 ? -16.016 -34.219 24.062 1 95.38 1037 ARG A CA 1
ATOM 8019 C C . ARG A 1 1037 ? -16.891 -34.375 22.812 1 95.38 1037 ARG A C 1
ATOM 8021 O O . ARG A 1 1037 ? -18.109 -34.281 22.891 1 95.38 1037 ARG A O 1
ATOM 8028 N N . LEU A 1 1038 ? -16.312 -34.531 21.656 1 95.69 1038 LEU A N 1
ATOM 8029 C CA . LEU A 1 1038 ? -17.047 -34.688 20.406 1 95.69 1038 LEU A CA 1
ATOM 8030 C C . LEU A 1 1038 ? -17.766 -36.031 20.375 1 95.69 1038 LEU A C 1
ATOM 8032 O O . LEU A 1 1038 ? -18.906 -36.125 19.891 1 95.69 1038 LEU A O 1
ATOM 8036 N N . GLU A 1 1039 ? -17.141 -37 20.859 1 91.25 1039 GLU A N 1
ATOM 8037 C CA . GLU A 1 1039 ? -17.719 -38.344 20.844 1 91.25 1039 GLU A CA 1
ATOM 8038 C C . GLU A 1 1039 ? -18.875 -38.469 21.844 1 91.25 1039 GLU A C 1
ATOM 8040 O O . GLU A 1 1039 ? -19.828 -39.188 21.609 1 91.25 1039 GLU A O 1
ATOM 8045 N N . GLU A 1 1040 ? -18.734 -37.656 22.875 1 90.12 1040 GLU A N 1
ATOM 8046 C CA . GLU A 1 1040 ? -19.734 -37.75 23.938 1 90.12 1040 GLU A CA 1
ATOM 8047 C C . GLU A 1 1040 ? -20.859 -36.719 23.719 1 90.12 1040 GLU A C 1
ATOM 8049 O O . GLU A 1 1040 ? -21.922 -36.844 24.328 1 90.12 1040 GLU A O 1
ATOM 8054 N N . HIS A 1 1041 ? -20.609 -35.844 22.891 1 87.62 1041 HIS A N 1
ATOM 8055 C CA . HIS A 1 1041 ? -21.594 -34.75 22.75 1 87.62 1041 HIS A CA 1
ATOM 8056 C C . HIS A 1 1041 ? -22.859 -35.25 22.047 1 87.62 1041 HIS A C 1
ATOM 8058 O O . HIS A 1 1041 ? -22.781 -35.844 20.969 1 87.62 1041 HIS A O 1
ATOM 8064 N N . ALA A 1 1042 ? -24 -35.125 22.562 1 82.62 1042 ALA A N 1
ATOM 8065 C CA . ALA A 1 1042 ? -25.281 -35.625 22.047 1 82.62 1042 ALA A CA 1
ATOM 8066 C C . ALA A 1 1042 ? -25.703 -34.844 20.797 1 82.62 1042 ALA A C 1
ATOM 8068 O O . ALA A 1 1042 ? -26.391 -35.375 19.938 1 82.62 1042 ALA A O 1
ATOM 8069 N N . GLU A 1 1043 ? -25.281 -33.656 20.688 1 85 1043 GLU A N 1
ATOM 8070 C CA . GLU A 1 1043 ? -25.734 -32.781 19.578 1 85 1043 GLU A CA 1
ATOM 8071 C C . GLU A 1 1043 ? -24.906 -33.031 18.328 1 85 1043 GLU A C 1
ATOM 8073 O O . GLU A 1 1043 ? -25.375 -32.812 17.203 1 85 1043 GLU A O 1
ATOM 8078 N N . PHE A 1 1044 ? -23.75 -33.438 18.5 1 87.94 1044 PHE A N 1
ATOM 8079 C CA . PHE A 1 1044 ? -22.859 -33.625 17.359 1 87.94 1044 PHE A CA 1
ATOM 8080 C C . PHE A 1 1044 ? -22.734 -35.125 17.031 1 87.94 1044 PHE A C 1
ATOM 8082 O O . PHE A 1 1044 ? -22.125 -35.875 17.781 1 87.94 1044 PHE A O 1
ATOM 8089 N N . ASP A 1 1045 ? -23.375 -35.594 16.031 1 87.94 1045 ASP A N 1
ATOM 8090 C CA . ASP A 1 1045 ? -23.188 -36.938 15.547 1 87.94 1045 ASP A CA 1
ATOM 8091 C C . ASP A 1 1045 ? -22.031 -37.031 14.562 1 87.94 1045 ASP A C 1
ATOM 8093 O O . ASP A 1 1045 ? -22.234 -37.219 13.359 1 87.94 1045 ASP A O 1
ATOM 8097 N N . VAL A 1 1046 ? -20.844 -36.844 15.117 1 93.94 1046 VAL A N 1
ATOM 8098 C CA . VAL A 1 1046 ? -19.641 -36.812 14.289 1 93.94 1046 VAL A CA 1
ATOM 8099 C C . VAL A 1 1046 ? -18.75 -38 14.656 1 93.94 1046 VAL A C 1
ATOM 8101 O O . VAL A 1 1046 ? -18.938 -38.625 15.703 1 93.94 1046 VAL A O 1
ATOM 8104 N N . LYS A 1 1047 ? -17.875 -38.375 13.828 1 93.19 1047 LYS A N 1
ATOM 8105 C CA . LYS A 1 1047 ? -16.922 -39.469 14.062 1 93.19 1047 LYS A CA 1
ATOM 8106 C C . LYS A 1 1047 ? -15.492 -38.969 13.867 1 93.19 1047 LYS A C 1
ATOM 8108 O O . LYS A 1 1047 ? -15.164 -38.375 12.836 1 93.19 1047 LYS A O 1
ATOM 8113 N N . VAL A 1 1048 ? -14.695 -39.188 14.891 1 95.56 1048 VAL A N 1
ATOM 8114 C CA . VAL A 1 1048 ? -13.273 -38.844 14.773 1 95.56 1048 VAL A CA 1
ATOM 8115 C C . VAL A 1 1048 ? -12.508 -40.094 14.297 1 95.56 1048 VAL A C 1
ATOM 8117 O O . VAL A 1 1048 ? -12.523 -41.125 14.961 1 95.56 1048 VAL A O 1
ATOM 8120 N N . TYR A 1 1049 ? -11.82 -40 13.242 1 95.31 1049 TYR A N 1
ATOM 8121 C CA . TYR A 1 1049 ? -11.125 -41.156 12.641 1 95.31 1049 TYR A CA 1
ATOM 8122 C C . TYR A 1 1049 ? -9.664 -41.156 13.07 1 95.31 1049 TYR A C 1
ATOM 8124 O O . TYR A 1 1049 ? -9.031 -40.125 13.203 1 95.31 1049 TYR A O 1
ATOM 8132 N N . ASN A 1 1050 ? -9.18 -42.375 13.203 1 95.75 1050 ASN A N 1
ATOM 8133 C CA . ASN A 1 1050 ? -7.734 -42.531 13.312 1 95.75 1050 ASN A CA 1
ATOM 8134 C C . ASN A 1 1050 ? -7.059 -42.469 11.945 1 95.75 1050 ASN A C 1
ATOM 8136 O O . ASN A 1 1050 ? -7.605 -42.938 10.953 1 95.75 1050 ASN A O 1
ATOM 8140 N N . TRP A 1 1051 ? -5.965 -41.812 11.961 1 96.25 1051 TRP A N 1
ATOM 8141 C CA . TRP A 1 1051 ? -5.262 -41.656 10.695 1 96.25 1051 TRP A CA 1
ATOM 8142 C C . TRP A 1 1051 ? -3.754 -41.625 10.906 1 96.25 1051 TRP A C 1
ATOM 8144 O O . TRP A 1 1051 ? -3.281 -41.5 12.039 1 96.25 1051 TRP A O 1
ATOM 8154 N N . SER A 1 1052 ? -2.984 -41.844 9.867 1 95.38 1052 SER A N 1
ATOM 8155 C CA . SER A 1 1052 ? -1.531 -41.719 9.836 1 95.38 1052 SER A CA 1
ATOM 8156 C C . SER A 1 1052 ? -1.058 -41.219 8.477 1 95.38 1052 SER A C 1
ATOM 8158 O O . SER A 1 1052 ? -1.741 -41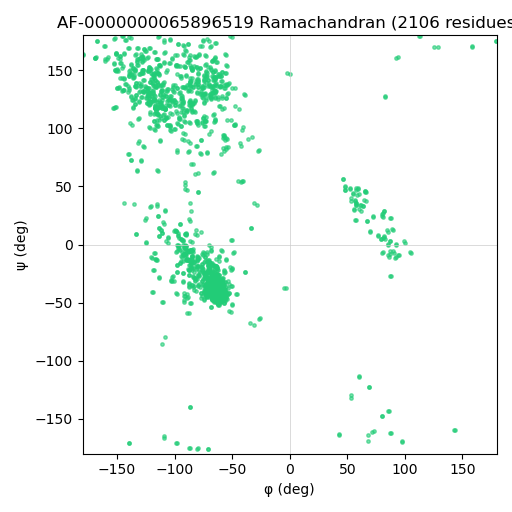.406 7.465 1 95.38 1052 SER A O 1
ATOM 8160 N N . ILE A 1 1053 ? 0.026 -40.562 8.523 1 94.06 1053 ILE A N 1
ATOM 8161 C CA . ILE A 1 1053 ? 0.596 -40.094 7.266 1 94.06 1053 ILE A CA 1
ATOM 8162 C C . ILE A 1 1053 ? 1.044 -41.281 6.418 1 94.06 1053 ILE A C 1
ATOM 8164 O O . ILE A 1 1053 ? 1.693 -42.219 6.926 1 94.06 1053 ILE A O 1
ATOM 8168 N N . CYS A 1 1054 ? 0.616 -41.219 5.223 1 90.06 1054 CYS A N 1
ATOM 8169 C CA . CYS A 1 1054 ? 1.045 -42.25 4.309 1 90.06 1054 CYS A CA 1
ATOM 8170 C C . CYS A 1 1054 ? 2.447 -42 3.779 1 90.06 1054 CYS A C 1
ATOM 8172 O O . CYS A 1 1054 ? 2.65 -41.031 3.008 1 90.06 1054 CYS A O 1
ATOM 8174 N N . ILE A 1 1055 ? 3.447 -42.688 4.273 1 78.94 1055 ILE A N 1
ATOM 8175 C CA . ILE A 1 1055 ? 4.836 -42.469 3.896 1 78.94 1055 ILE A CA 1
ATOM 8176 C C . ILE A 1 1055 ? 5.227 -43.375 2.746 1 78.94 1055 ILE A C 1
ATOM 8178 O O . ILE A 1 1055 ? 4.863 -44.562 2.74 1 78.94 1055 ILE A O 1
ATOM 8182 N N . MET B 1 1 ? 7.176 -20.297 25.406 1 22.38 1 MET B N 1
ATOM 8183 C CA . MET B 1 1 ? 6.492 -19.531 24.359 1 22.38 1 MET B CA 1
ATOM 8184 C C . MET B 1 1 ? 7.492 -19 23.344 1 22.38 1 MET B C 1
ATOM 8186 O O . MET B 1 1 ? 8.32 -18.141 23.672 1 22.38 1 MET B O 1
ATOM 8190 N N . SER B 1 2 ? 7.98 -19.844 22.641 1 30.34 2 SER B N 1
ATOM 8191 C CA . SER B 1 2 ? 9.016 -19.438 21.688 1 30.34 2 SER B CA 1
ATOM 8192 C C . SER B 1 2 ? 8.602 -18.203 20.906 1 30.34 2 SER B C 1
ATOM 8194 O O . SER B 1 2 ? 7.492 -18.141 20.375 1 30.34 2 SER B O 1
ATOM 8196 N N . LYS B 1 3 ? 9.094 -17.219 21.234 1 38.28 3 LYS B N 1
ATOM 8197 C CA . LYS B 1 3 ? 8.891 -15.914 20.609 1 38.28 3 LYS B CA 1
ATOM 8198 C C . LYS B 1 3 ? 8.898 -16.031 19.078 1 38.28 3 LYS B C 1
ATOM 8200 O O . LYS B 1 3 ? 9.914 -16.406 18.484 1 38.28 3 LYS B O 1
ATOM 8205 N N . GLN B 1 4 ? 7.844 -16.344 18.375 1 36.41 4 GLN B N 1
ATOM 8206 C CA . GLN B 1 4 ? 7.621 -16.312 16.938 1 36.41 4 GLN B CA 1
ATOM 8207 C C . GLN B 1 4 ? 8.398 -15.164 16.297 1 36.41 4 GLN B C 1
ATOM 8209 O O . GLN B 1 4 ? 8.172 -13.992 16.609 1 36.41 4 GLN B O 1
ATOM 8214 N N . ARG B 1 5 ? 9.578 -15.438 15.859 1 47.47 5 ARG B N 1
ATOM 8215 C CA . ARG B 1 5 ? 10.453 -14.445 15.25 1 47.47 5 ARG B CA 1
ATOM 8216 C C . ARG B 1 5 ? 9.789 -13.805 14.031 1 47.47 5 ARG B C 1
ATOM 8218 O O . ARG B 1 5 ? 9.438 -14.5 13.078 1 47.47 5 ARG B O 1
ATOM 8225 N N . LYS B 1 6 ? 9.164 -12.742 14.156 1 54.44 6 LYS B N 1
ATOM 8226 C CA . LYS B 1 6 ? 8.438 -11.969 13.156 1 54.44 6 LYS B CA 1
ATOM 8227 C C . LYS B 1 6 ? 9.352 -11.578 11.992 1 54.44 6 LYS B C 1
ATOM 8229 O O . LYS B 1 6 ? 10.477 -11.125 12.203 1 54.44 6 LYS B O 1
ATOM 8234 N N . LYS B 1 7 ? 9.102 -12.023 10.734 1 57.78 7 LYS B N 1
ATOM 8235 C CA . LYS B 1 7 ? 9.797 -11.602 9.523 1 57.78 7 LYS B CA 1
ATOM 8236 C C . LYS B 1 7 ? 9.859 -10.078 9.43 1 57.78 7 LYS B C 1
ATOM 8238 O O . LYS B 1 7 ? 8.922 -9.383 9.812 1 57.78 7 LYS B O 1
ATOM 8243 N N . ALA B 1 8 ? 11.133 -9.719 9.078 1 63.5 8 ALA B N 1
ATOM 8244 C CA . ALA B 1 8 ? 11.352 -8.273 8.945 1 63.5 8 ALA B CA 1
ATOM 8245 C C . ALA B 1 8 ? 10.461 -7.684 7.863 1 63.5 8 ALA B C 1
ATOM 8247 O O . ALA B 1 8 ? 10.211 -8.32 6.836 1 63.5 8 ALA B O 1
ATOM 8248 N N . ASP B 1 9 ? 9.859 -6.555 8.117 1 82.12 9 ASP B N 1
ATOM 8249 C CA . ASP B 1 9 ? 9.086 -5.781 7.152 1 82.12 9 ASP B CA 1
ATOM 8250 C C . ASP B 1 9 ? 9.977 -5.238 6.039 1 82.12 9 ASP B C 1
ATOM 8252 O O . ASP B 1 9 ? 10.859 -4.414 6.289 1 82.12 9 ASP B O 1
ATOM 8256 N N . LEU B 1 10 ? 9.922 -5.805 4.84 1 88.31 10 LEU B N 1
ATOM 8257 C CA . LEU B 1 10 ? 10.727 -5.469 3.67 1 88.31 10 LEU B CA 1
ATOM 8258 C C . LEU B 1 10 ? 10.789 -3.959 3.469 1 88.31 10 LEU B C 1
ATOM 8260 O O . LEU B 1 10 ? 11.867 -3.402 3.229 1 88.31 10 LEU B O 1
ATOM 8264 N N . ALA B 1 11 ? 9.727 -3.283 3.615 1 89.06 11 ALA B N 1
ATOM 8265 C CA . ALA B 1 11 ? 9.648 -1.841 3.391 1 89.06 11 ALA B CA 1
ATOM 8266 C C . ALA B 1 11 ? 10.492 -1.083 4.41 1 89.06 11 ALA B C 1
ATOM 8268 O O . ALA B 1 11 ? 11.203 -0.141 4.059 1 89.06 11 ALA B O 1
ATOM 8269 N N . THR B 1 12 ? 10.438 -1.463 5.598 1 88.88 12 THR B N 1
ATOM 8270 C CA . THR B 1 12 ? 11.164 -0.794 6.672 1 88.88 12 THR B CA 1
ATOM 8271 C C . THR B 1 12 ? 12.664 -0.968 6.496 1 88.88 12 THR B C 1
ATOM 8273 O O . THR B 1 12 ? 13.43 -0.011 6.645 1 88.88 12 THR B O 1
ATOM 8276 N N . VAL B 1 13 ? 13.102 -2.201 6.141 1 92.44 13 VAL B N 1
ATOM 8277 C CA . VAL B 1 13 ? 14.516 -2.49 5.957 1 92.44 13 VAL B CA 1
ATOM 8278 C C . VAL B 1 13 ? 15.062 -1.677 4.785 1 92.44 13 VAL B C 1
ATOM 8280 O O . VAL B 1 13 ? 16.141 -1.073 4.887 1 92.44 13 VAL B O 1
ATOM 8283 N N . LEU B 1 14 ? 14.359 -1.664 3.725 1 94.56 14 LEU B N 1
ATOM 8284 C CA . LEU B 1 14 ? 14.828 -0.959 2.535 1 94.56 14 LEU B CA 1
ATOM 8285 C C . LEU B 1 14 ? 14.867 0.546 2.777 1 94.56 14 LEU B C 1
ATOM 8287 O O . LEU B 1 14 ? 15.82 1.217 2.379 1 94.56 14 LEU B O 1
ATOM 8291 N N . ARG B 1 15 ? 13.852 1.095 3.402 1 92.56 15 ARG B N 1
ATOM 8292 C CA . ARG B 1 15 ? 13.828 2.529 3.668 1 92.56 15 ARG B CA 1
ATOM 8293 C C . ARG B 1 15 ? 15.008 2.945 4.547 1 92.56 15 ARG B C 1
ATOM 8295 O O . ARG B 1 15 ? 15.656 3.957 4.281 1 92.56 15 ARG B O 1
ATOM 8302 N N . LYS B 1 16 ? 15.227 2.193 5.57 1 92.31 16 LYS B N 1
ATOM 8303 C CA . LYS B 1 16 ? 16.359 2.467 6.453 1 92.31 16 LYS B CA 1
ATOM 8304 C C . LYS B 1 16 ? 17.672 2.414 5.691 1 92.31 16 LYS B C 1
ATOM 8306 O O . LYS B 1 16 ? 18.547 3.258 5.895 1 92.31 16 LYS B O 1
ATOM 8311 N N . SER B 1 17 ? 17.766 1.422 4.852 1 95.94 17 SER B N 1
ATOM 8312 C CA . SER B 1 17 ? 18.984 1.263 4.066 1 95.94 17 SER B CA 1
ATOM 8313 C C . SER B 1 17 ? 19.172 2.42 3.092 1 95.94 17 SER B C 1
ATOM 8315 O O . SER B 1 17 ? 20.281 2.9 2.893 1 95.94 17 SER B O 1
ATOM 8317 N N . TRP B 1 18 ? 18.109 2.865 2.51 1 96 18 TRP B N 1
ATOM 8318 C CA . TRP B 1 18 ? 18.172 3.975 1.563 1 96 18 TRP B CA 1
ATOM 8319 C C . TRP B 1 18 ? 18.547 5.273 2.271 1 96 18 TRP B C 1
ATOM 8321 O O . TRP B 1 18 ? 19.297 6.09 1.728 1 96 18 TRP B O 1
ATOM 8331 N N . TYR B 1 19 ? 18.031 5.523 3.457 1 94.5 19 TYR B N 1
ATOM 8332 C CA . TYR B 1 19 ? 18.422 6.691 4.238 1 94.5 19 TYR B CA 1
ATOM 8333 C C . TYR B 1 19 ? 19.922 6.715 4.484 1 94.5 19 TYR B C 1
ATOM 8335 O O . TYR B 1 19 ? 20.562 7.754 4.336 1 94.5 19 TYR B O 1
ATOM 8343 N N . HIS B 1 20 ? 20.391 5.578 4.789 1 95.75 20 HIS B N 1
ATOM 8344 C CA . HIS B 1 20 ? 21.828 5.492 5.066 1 95.75 20 HIS B CA 1
ATOM 8345 C C . HIS B 1 20 ? 22.641 5.719 3.803 1 95.75 20 HIS B C 1
ATOM 8347 O O . HIS B 1 20 ? 23.672 6.414 3.836 1 95.75 20 HIS B O 1
ATOM 8353 N N . LEU B 1 21 ? 22.203 5.09 2.725 1 97.06 21 LEU B N 1
ATOM 8354 C CA . LEU B 1 21 ? 22.922 5.254 1.465 1 97.06 21 LEU B CA 1
ATOM 8355 C C . LEU B 1 21 ? 23.016 6.723 1.071 1 97.06 21 LEU B C 1
ATOM 8357 O O . LEU B 1 21 ? 24.094 7.223 0.747 1 97.06 21 LEU B O 1
ATOM 8361 N N . ARG B 1 22 ? 21.938 7.375 1.085 1 96.06 22 ARG B N 1
ATOM 8362 C CA . ARG B 1 22 ? 21.906 8.773 0.678 1 96.06 22 ARG B CA 1
ATOM 8363 C C . ARG B 1 22 ? 22.766 9.625 1.605 1 96.06 22 ARG B C 1
ATOM 8365 O O . ARG B 1 22 ? 23.453 10.539 1.152 1 96.06 22 ARG B O 1
ATOM 8372 N N . LEU B 1 23 ? 22.719 9.297 2.867 1 95.56 23 LEU B N 1
ATOM 8373 C CA . LEU B 1 23 ? 23.547 10.016 3.834 1 95.56 23 LEU B CA 1
ATOM 8374 C C . LEU B 1 23 ? 25.031 9.812 3.549 1 95.56 23 LEU B C 1
ATOM 8376 O O . LEU B 1 23 ? 25.812 10.766 3.549 1 95.56 23 LEU B O 1
ATOM 8380 N N . SER B 1 24 ? 25.422 8.578 3.281 1 95.88 24 SER B N 1
ATOM 8381 C CA . SER B 1 24 ? 26.828 8.25 3.033 1 95.88 24 SER B CA 1
ATOM 8382 C C . SER B 1 24 ? 27.328 8.883 1.736 1 95.88 24 SER B C 1
ATOM 8384 O O . SER B 1 24 ? 28.5 9.242 1.625 1 95.88 24 SER B O 1
ATOM 8386 N N . VAL B 1 25 ? 26.469 9.031 0.819 1 96.12 25 VAL B N 1
ATOM 8387 C CA . VAL B 1 25 ? 26.844 9.594 -0.473 1 96.12 25 VAL B CA 1
ATOM 8388 C C . VAL B 1 25 ? 26.984 11.109 -0.358 1 96.12 25 VAL B C 1
ATOM 8390 O O . VAL B 1 25 ? 27.906 11.703 -0.91 1 96.12 25 VAL B O 1
ATOM 8393 N N . ARG B 1 26 ? 26.094 11.75 0.342 1 93.56 26 ARG B N 1
ATOM 8394 C CA . ARG B 1 26 ? 26.062 13.203 0.45 1 93.56 26 ARG B CA 1
ATOM 8395 C C . ARG B 1 26 ? 27.141 13.703 1.398 1 93.56 26 ARG B C 1
ATOM 8397 O O . ARG B 1 26 ? 27.641 14.828 1.254 1 93.56 26 ARG B O 1
ATOM 8404 N N . HIS B 1 27 ? 27.453 12.852 2.424 1 94.38 27 HIS B N 1
ATOM 8405 C CA . HIS B 1 27 ? 28.469 13.234 3.406 1 94.38 27 HIS B CA 1
ATOM 8406 C C . HIS B 1 27 ? 29.375 12.062 3.748 1 94.38 27 HIS B C 1
ATOM 8408 O O . HIS B 1 27 ? 29.438 11.633 4.902 1 94.38 27 HIS B O 1
ATOM 8414 N N . PRO B 1 28 ? 30.234 11.688 2.836 1 92.75 28 PRO B N 1
ATOM 8415 C CA . PRO B 1 28 ? 31.047 10.484 3.002 1 92.75 28 PRO B CA 1
ATOM 8416 C C . PRO B 1 28 ? 32.094 10.633 4.098 1 92.75 28 PRO B C 1
ATOM 8418 O O . PRO B 1 28 ? 32.562 9.633 4.656 1 92.75 28 PRO B O 1
ATOM 8421 N N . THR B 1 29 ? 32.5 11.805 4.488 1 89.94 29 THR B N 1
ATOM 8422 C CA . THR B 1 29 ? 33.5 12.016 5.527 1 89.94 29 THR B CA 1
ATOM 8423 C C . THR B 1 29 ? 32.938 11.688 6.906 1 89.94 29 THR B C 1
ATOM 8425 O O . THR B 1 29 ? 33.656 11.195 7.781 1 89.94 29 THR B O 1
ATOM 8428 N N . ARG B 1 30 ? 31.703 11.945 7.039 1 92.25 30 ARG B N 1
ATOM 8429 C CA . ARG B 1 30 ? 31.047 11.672 8.312 1 92.25 30 ARG B CA 1
ATOM 8430 C C . ARG B 1 30 ? 30.516 10.242 8.367 1 92.25 30 ARG B C 1
ATOM 8432 O O . ARG B 1 30 ? 30.672 9.555 9.383 1 92.25 30 ARG B O 1
ATOM 8439 N N . VAL B 1 31 ? 29.906 9.898 7.301 1 93.62 31 VAL B N 1
ATOM 8440 C CA . VAL B 1 31 ? 29.391 8.539 7.152 1 93.62 31 VAL B CA 1
ATOM 8441 C C . VAL B 1 31 ? 30.109 7.844 6 1 93.62 31 VAL B C 1
ATOM 8443 O O . VAL B 1 31 ? 29.766 8.039 4.836 1 93.62 31 VAL B O 1
ATOM 8446 N N . PRO B 1 32 ? 30.984 7.031 6.383 1 92.44 32 PRO B N 1
ATOM 8447 C CA . PRO B 1 32 ? 31.891 6.477 5.375 1 92.44 32 PRO B CA 1
ATOM 8448 C C . PRO B 1 32 ? 31.156 5.633 4.332 1 92.44 32 PRO B C 1
ATOM 8450 O O . PRO B 1 32 ? 30.25 4.871 4.672 1 92.44 32 PRO B O 1
ATOM 8453 N N . THR B 1 33 ? 31.516 5.828 3.096 1 95.06 33 THR B N 1
ATOM 8454 C CA . THR B 1 33 ? 31.078 5 1.975 1 95.06 33 THR B CA 1
ATOM 8455 C C . THR B 1 33 ? 32.188 4.066 1.526 1 95.06 33 THR B C 1
ATOM 8457 O O . THR B 1 33 ? 33.281 4.051 2.121 1 95.06 33 THR B O 1
ATOM 8460 N N . TRP B 1 34 ? 31.906 3.252 0.601 1 97.5 34 TRP B N 1
ATOM 8461 C CA . TRP B 1 34 ? 32.938 2.371 0.058 1 97.5 34 TRP B CA 1
ATOM 8462 C C . TRP B 1 34 ? 34 3.174 -0.676 1 97.5 34 TRP B C 1
ATOM 8464 O O . TRP B 1 34 ? 33.719 4.164 -1.344 1 97.5 34 TRP B O 1
ATOM 8474 N N . ASP B 1 35 ? 35.281 2.734 -0.508 1 96.88 35 ASP B N 1
ATOM 8475 C CA . ASP B 1 35 ? 36.375 3.389 -1.238 1 96.88 35 ASP B CA 1
ATOM 8476 C C . ASP B 1 35 ? 36.312 3.041 -2.725 1 96.88 35 ASP B C 1
ATOM 8478 O O . ASP B 1 35 ? 36.656 3.871 -3.574 1 96.88 35 ASP B O 1
ATOM 8482 N N . ALA B 1 36 ? 35.938 1.834 -2.945 1 97.94 36 ALA B N 1
ATOM 8483 C CA . ALA B 1 36 ? 35.844 1.362 -4.324 1 97.94 36 ALA B CA 1
ATOM 8484 C C . ALA B 1 36 ? 34.656 0.402 -4.496 1 97.94 36 ALA B C 1
ATOM 8486 O O . ALA B 1 36 ? 34.375 -0.393 -3.604 1 97.94 36 ALA B O 1
ATOM 8487 N N . ILE B 1 37 ? 34.031 0.512 -5.621 1 98.31 37 ILE B N 1
ATOM 8488 C CA . ILE B 1 37 ? 33 -0.419 -6.043 1 98.31 37 ILE B CA 1
ATOM 8489 C C . ILE B 1 37 ? 33.375 -1.056 -7.379 1 98.31 37 ILE B C 1
ATOM 8491 O O . ILE B 1 37 ? 33.625 -0.354 -8.367 1 98.31 37 ILE B O 1
ATOM 8495 N N . VAL B 1 38 ? 33.469 -2.383 -7.391 1 98.19 38 VAL B N 1
ATOM 8496 C CA . VAL B 1 38 ? 33.938 -3.096 -8.57 1 98.19 38 VAL B CA 1
ATOM 8497 C C . VAL B 1 38 ? 32.875 -4.074 -9.055 1 98.19 38 VAL B C 1
ATOM 8499 O O . VAL B 1 38 ? 32.344 -4.848 -8.258 1 98.19 38 VAL B O 1
ATOM 8502 N N . LEU B 1 39 ? 32.594 -4.02 -10.328 1 97.69 39 LEU B N 1
ATOM 8503 C CA . LEU B 1 39 ? 31.688 -4.988 -10.953 1 97.69 39 LEU B CA 1
ATOM 8504 C C . LEU B 1 39 ? 32.469 -5.922 -11.875 1 97.69 39 LEU B C 1
ATOM 8506 O O . LEU B 1 39 ? 33.25 -5.469 -12.703 1 97.69 39 LEU B O 1
ATOM 8510 N N . THR B 1 40 ? 32.25 -7.211 -11.703 1 97 40 THR B N 1
ATOM 8511 C CA . THR B 1 40 ? 32.844 -8.141 -12.648 1 97 40 THR B CA 1
ATOM 8512 C C . THR B 1 40 ? 31.938 -8.344 -13.852 1 97 40 THR B C 1
ATOM 8514 O O . THR B 1 40 ? 30.703 -8.367 -13.719 1 97 40 THR B O 1
ATOM 8517 N N . ALA B 1 41 ? 32.5 -8.414 -14.984 1 94.88 41 ALA B N 1
ATOM 8518 C CA . ALA B 1 41 ? 31.766 -8.586 -16.234 1 94.88 41 ALA B CA 1
ATOM 8519 C C . ALA B 1 41 ? 32.312 -9.773 -17.031 1 94.88 41 ALA B C 1
ATOM 8521 O O . ALA B 1 41 ? 33.469 -10.18 -16.844 1 94.88 41 ALA B O 1
ATOM 8522 N N . ALA B 1 42 ? 31.516 -10.258 -17.906 1 90.94 42 ALA B N 1
ATOM 8523 C CA . ALA B 1 42 ? 31.859 -11.453 -18.656 1 90.94 42 ALA B CA 1
ATOM 8524 C C . ALA B 1 42 ? 32.781 -11.109 -19.828 1 90.94 42 ALA B C 1
ATOM 8526 O O . ALA B 1 42 ? 33.562 -11.953 -20.266 1 90.94 42 ALA B O 1
ATOM 8527 N N . SER B 1 43 ? 32.688 -9.906 -20.359 1 90.88 43 SER B N 1
ATOM 8528 C CA . SER B 1 43 ? 33.438 -9.492 -21.547 1 90.88 43 SER B CA 1
ATOM 8529 C C . SER B 1 43 ? 33.75 -8 -21.484 1 90.88 43 SER B C 1
ATOM 8531 O O . SER B 1 43 ? 33.156 -7.258 -20.703 1 90.88 43 SER B O 1
ATOM 8533 N N . PRO B 1 44 ? 34.719 -7.582 -22.25 1 92.19 44 PRO B N 1
ATOM 8534 C CA . PRO B 1 44 ? 35.031 -6.156 -22.297 1 92.19 44 PRO B CA 1
ATOM 8535 C C . PRO B 1 44 ? 33.844 -5.297 -22.734 1 92.19 44 PRO B C 1
ATOM 8537 O O . PRO B 1 44 ? 33.688 -4.18 -22.234 1 92.19 44 PRO B O 1
ATOM 8540 N N . GLU B 1 45 ? 33.031 -5.805 -23.672 1 89.31 45 GLU B N 1
ATOM 8541 C CA . GLU B 1 45 ? 31.844 -5.062 -24.109 1 89.31 45 GLU B CA 1
ATOM 8542 C C . GLU B 1 45 ? 30.844 -4.879 -22.969 1 89.31 45 GLU B C 1
ATOM 8544 O O . GLU B 1 45 ? 30.281 -3.793 -22.797 1 89.31 45 GLU B O 1
ATOM 8549 N N . GLN B 1 46 ? 30.641 -5.918 -22.281 1 91.31 46 GLN B N 1
ATOM 8550 C CA . GLN B 1 46 ? 29.75 -5.82 -21.125 1 91.31 46 GLN B CA 1
ATOM 8551 C C . GLN B 1 46 ? 30.312 -4.875 -20.078 1 91.31 46 GLN B C 1
ATOM 8553 O O . GLN B 1 46 ? 29.562 -4.156 -19.406 1 91.31 46 GLN B O 1
ATOM 8558 N N . ALA B 1 47 ? 31.625 -4.953 -19.859 1 94.5 47 ALA B N 1
ATOM 8559 C CA . ALA B 1 47 ? 32.281 -4.055 -18.922 1 94.5 47 ALA B CA 1
ATOM 8560 C C . ALA B 1 47 ? 32.031 -2.596 -19.297 1 94.5 47 ALA B C 1
ATOM 8562 O O . ALA B 1 47 ? 31.891 -1.734 -18.422 1 94.5 47 ALA B O 1
ATOM 8563 N N . GLU B 1 48 ? 32.062 -2.355 -20.547 1 92.31 48 GLU B N 1
ATOM 8564 C CA . GLU B 1 48 ? 31.766 -0.998 -21 1 92.31 48 GLU B CA 1
ATOM 8565 C C . GLU B 1 48 ? 30.359 -0.567 -20.625 1 92.31 48 GLU B C 1
ATOM 8567 O O . GLU B 1 48 ? 30.141 0.575 -20.203 1 92.31 48 GLU B O 1
ATOM 8572 N N . LEU B 1 49 ? 29.453 -1.438 -20.875 1 93.5 49 LEU B N 1
ATOM 8573 C CA . LEU B 1 49 ? 28.078 -1.173 -20.438 1 93.5 49 LEU B CA 1
ATOM 8574 C C . LEU B 1 49 ? 28.031 -0.892 -18.953 1 93.5 49 LEU B C 1
ATOM 8576 O O . LEU B 1 49 ? 27.359 0.044 -18.516 1 93.5 49 LEU B O 1
ATOM 8580 N N . TYR B 1 50 ? 28.719 -1.722 -18.172 1 96.25 50 TYR B N 1
ATOM 8581 C CA . TYR B 1 50 ? 28.703 -1.573 -16.734 1 96.25 50 TYR B CA 1
ATOM 8582 C C . TYR B 1 50 ? 29.359 -0.265 -16.312 1 96.25 50 TYR B C 1
ATOM 8584 O O . TYR B 1 50 ? 28.922 0.368 -15.336 1 96.25 50 TYR B O 1
ATOM 8592 N N . ASP B 1 51 ? 30.359 0.092 -16.969 1 95.75 51 ASP B N 1
ATOM 8593 C CA . ASP B 1 51 ? 30.984 1.385 -16.688 1 95.75 51 ASP B CA 1
ATOM 8594 C C . ASP B 1 51 ? 30 2.527 -16.922 1 95.75 51 ASP B C 1
ATOM 8596 O O . ASP B 1 51 ? 29.984 3.502 -16.172 1 95.75 51 ASP B O 1
ATOM 8600 N N . TRP B 1 52 ? 29.266 2.391 -18.016 1 94.56 52 TRP B N 1
ATOM 8601 C CA . TRP B 1 52 ? 28.234 3.387 -18.281 1 94.56 52 TRP B CA 1
ATOM 8602 C C . TRP B 1 52 ? 27.219 3.445 -17.125 1 94.56 52 TRP B C 1
ATOM 8604 O O . TRP B 1 52 ? 26.828 4.531 -16.703 1 94.56 52 TRP B O 1
ATOM 8614 N N . GLN B 1 53 ? 26.828 2.336 -16.672 1 95.75 53 GLN B N 1
ATOM 8615 C CA . GLN B 1 53 ? 25.859 2.26 -15.578 1 95.75 53 GLN B CA 1
ATOM 8616 C C . GLN B 1 53 ? 26.438 2.83 -14.289 1 95.75 53 GLN B C 1
ATOM 8618 O O . GLN B 1 53 ? 25.719 3.455 -13.5 1 95.75 53 GLN B O 1
ATOM 8623 N N . LEU B 1 54 ? 27.672 2.566 -14.047 1 97.38 54 LEU B N 1
ATOM 8624 C CA . LEU B 1 54 ? 28.344 3.088 -12.859 1 97.38 54 LEU B CA 1
ATOM 8625 C C . LEU B 1 54 ? 28.422 4.613 -12.898 1 97.38 54 LEU B C 1
ATOM 8627 O O . LEU B 1 54 ? 28.203 5.277 -11.883 1 97.38 54 LEU B O 1
ATOM 8631 N N . ARG B 1 55 ? 28.703 5.137 -14.031 1 94.88 55 ARG B N 1
ATOM 8632 C CA . ARG B 1 55 ? 28.703 6.59 -14.188 1 94.88 55 ARG B CA 1
ATOM 8633 C C . ARG B 1 55 ? 27.297 7.164 -13.961 1 94.88 55 ARG B C 1
ATOM 8635 O O . ARG B 1 55 ? 27.156 8.227 -13.359 1 94.88 55 ARG B O 1
ATOM 8642 N N . ARG B 1 56 ? 26.359 6.473 -14.492 1 93.81 56 ARG B N 1
ATOM 8643 C CA . ARG B 1 56 ? 24.969 6.867 -14.273 1 93.81 56 ARG B CA 1
ATOM 8644 C C . ARG B 1 56 ? 24.625 6.875 -12.789 1 93.81 56 ARG B C 1
ATOM 8646 O O . ARG B 1 56 ? 23.984 7.805 -12.297 1 93.81 56 ARG B O 1
ATOM 8653 N N . ALA B 1 57 ? 25.062 5.855 -12.086 1 96.19 57 ALA B N 1
ATOM 8654 C CA . ALA B 1 57 ? 24.797 5.746 -10.648 1 96.19 57 ALA B CA 1
ATOM 8655 C C . ALA B 1 57 ? 25.438 6.895 -9.883 1 96.19 57 ALA B C 1
ATOM 8657 O O . ALA B 1 57 ? 24.859 7.395 -8.914 1 96.19 57 ALA B O 1
ATOM 8658 N N . LYS B 1 58 ? 26.625 7.285 -10.273 1 95.81 58 LYS B N 1
ATOM 8659 C CA . LYS B 1 58 ? 27.281 8.43 -9.664 1 95.81 58 LYS B CA 1
ATOM 8660 C C . LYS B 1 58 ? 26.516 9.719 -9.938 1 95.81 58 LYS B C 1
ATOM 8662 O O . LYS B 1 58 ? 26.312 10.523 -9.023 1 95.81 58 LYS B O 1
ATOM 8667 N N . ARG B 1 59 ? 26.078 9.852 -11.125 1 92.25 59 ARG B N 1
ATOM 8668 C CA . ARG B 1 59 ? 25.344 11.047 -11.508 1 92.25 59 ARG B CA 1
ATOM 8669 C C . ARG B 1 59 ? 24.031 11.141 -10.734 1 92.25 59 ARG B C 1
ATOM 8671 O O . ARG B 1 59 ? 23.594 12.234 -10.359 1 92.25 59 ARG B O 1
ATOM 8678 N N . MET B 1 60 ? 23.453 10.023 -10.484 1 92.81 60 MET B N 1
ATOM 8679 C CA . MET B 1 60 ? 22.141 9.992 -9.836 1 92.81 60 MET B CA 1
ATOM 8680 C C . MET B 1 60 ? 22.281 10.047 -8.32 1 92.81 60 MET B C 1
ATOM 8682 O O . MET B 1 60 ? 21.281 10.031 -7.598 1 92.81 60 MET B O 1
ATOM 8686 N N . GLY B 1 61 ? 23.453 10.016 -7.805 1 92.25 61 GLY B N 1
ATOM 8687 C CA . GLY B 1 61 ? 23.703 10.125 -6.375 1 92.25 61 GLY B CA 1
ATOM 8688 C C . GLY B 1 61 ? 23.516 8.812 -5.637 1 92.25 61 GLY B C 1
ATOM 8689 O O . GLY B 1 61 ? 23.094 8.805 -4.477 1 92.25 61 GLY B O 1
ATOM 8690 N N . ARG B 1 62 ? 23.75 7.703 -6.363 1 96.12 62 ARG B N 1
ATOM 8691 C CA . ARG B 1 62 ? 23.703 6.398 -5.715 1 96.12 62 ARG B CA 1
ATOM 8692 C C . ARG B 1 62 ? 25.094 5.977 -5.238 1 96.12 62 ARG B C 1
ATOM 8694 O O . ARG B 1 62 ? 25.219 5.098 -4.387 1 96.12 62 ARG B O 1
ATOM 8701 N N . ILE B 1 63 ? 26.078 6.523 -5.875 1 97.81 63 ILE B N 1
ATOM 8702 C CA . ILE B 1 63 ? 27.484 6.316 -5.516 1 97.81 63 ILE B CA 1
ATOM 8703 C C . ILE B 1 63 ? 28.156 7.668 -5.305 1 97.81 63 ILE B C 1
ATOM 8705 O O . ILE B 1 63 ? 27.938 8.609 -6.066 1 97.81 63 ILE B O 1
ATOM 8709 N N . ALA B 1 64 ? 28.938 7.758 -4.254 1 96.75 64 ALA B N 1
ATOM 8710 C CA . ALA B 1 64 ? 29.625 9.008 -3.953 1 96.75 64 ALA B CA 1
ATOM 8711 C C . ALA B 1 64 ? 30.641 9.344 -5.035 1 96.75 64 ALA B C 1
ATOM 8713 O O . ALA B 1 64 ? 31.234 8.445 -5.645 1 96.75 64 ALA B O 1
ATOM 8714 N N . SER B 1 65 ? 30.875 10.617 -5.273 1 94.38 65 SER B N 1
ATOM 8715 C CA . SER B 1 65 ? 31.844 11.062 -6.285 1 94.38 65 SER B CA 1
ATOM 8716 C C . SER B 1 65 ? 33.25 10.609 -5.941 1 94.38 65 SER B C 1
ATOM 8718 O O . SER B 1 65 ? 34.062 10.367 -6.832 1 94.38 65 SER B O 1
ATOM 8720 N N . SER B 1 66 ? 33.531 10.438 -4.664 1 93.69 66 SER B N 1
ATOM 8721 C CA . SER B 1 66 ? 34.875 10.078 -4.203 1 93.69 66 SER B CA 1
ATOM 8722 C C . SER B 1 66 ? 35.125 8.586 -4.363 1 93.69 66 SER B C 1
ATOM 8724 O O . SER B 1 66 ? 36.281 8.141 -4.352 1 93.69 66 SER B O 1
ATOM 8726 N N . THR B 1 67 ? 34.094 7.809 -4.496 1 96.88 67 THR B N 1
ATOM 8727 C CA . THR B 1 67 ? 34.219 6.363 -4.613 1 96.88 67 THR B CA 1
ATOM 8728 C C . THR B 1 67 ? 34.75 5.977 -5.992 1 96.88 67 THR B C 1
ATOM 8730 O O . THR B 1 67 ? 34.25 6.449 -7.012 1 96.88 67 THR B O 1
ATOM 8733 N N . VAL B 1 68 ? 35.75 5.168 -6.004 1 96.69 68 VAL B N 1
ATOM 8734 C CA . VAL B 1 68 ? 36.281 4.656 -7.266 1 96.69 68 VAL B CA 1
ATOM 8735 C C . VAL B 1 68 ? 35.375 3.555 -7.797 1 96.69 68 VAL B C 1
ATOM 8737 O O . VAL B 1 68 ? 34.938 2.689 -7.039 1 96.69 68 VAL B O 1
ATOM 8740 N N . THR B 1 69 ? 35.031 3.689 -9.07 1 97.69 69 THR B N 1
ATOM 8741 C CA . THR B 1 69 ? 34.219 2.656 -9.688 1 97.69 69 THR B CA 1
ATOM 8742 C C . THR B 1 69 ? 34.938 2.004 -10.852 1 97.69 69 THR B C 1
ATOM 8744 O O . THR B 1 69 ? 35.656 2.674 -11.594 1 97.69 69 THR B O 1
ATOM 8747 N N . LEU B 1 70 ? 34.781 0.66 -10.93 1 97.19 70 LEU B N 1
ATOM 8748 C CA . LEU B 1 70 ? 35.438 -0.075 -11.984 1 97.19 70 LEU B CA 1
ATOM 8749 C C . LEU B 1 70 ? 34.625 -1.289 -12.422 1 97.19 70 LEU B C 1
ATOM 8751 O O . LEU B 1 70 ? 34.062 -1.999 -11.586 1 97.19 70 LEU B O 1
ATOM 8755 N N . ALA B 1 71 ? 34.531 -1.458 -13.734 1 97.44 71 ALA B N 1
ATOM 8756 C CA . ALA B 1 71 ? 34.031 -2.707 -14.297 1 97.44 71 ALA B CA 1
ATOM 8757 C C . ALA B 1 71 ? 35.156 -3.551 -14.867 1 97.44 71 ALA B C 1
ATOM 8759 O O . ALA B 1 71 ? 35.938 -3.072 -15.695 1 97.44 71 ALA B O 1
ATOM 8760 N N . VAL B 1 72 ? 35.25 -4.805 -14.391 1 97.69 72 VAL B N 1
ATOM 8761 C CA . VAL B 1 72 ? 36.406 -5.633 -14.766 1 97.69 72 VAL B CA 1
ATOM 8762 C C . VAL B 1 72 ? 35.938 -6.859 -15.547 1 97.69 72 VAL B C 1
ATOM 8764 O O . VAL B 1 72 ? 35.219 -7.711 -15 1 97.69 72 VAL B O 1
ATOM 8767 N N . PRO B 1 73 ? 36.25 -6.938 -16.75 1 96.12 73 PRO B N 1
ATOM 8768 C CA . PRO B 1 73 ? 35.844 -8.086 -17.562 1 96.12 73 PRO B CA 1
ATOM 8769 C C . PRO B 1 73 ? 36.75 -9.297 -17.375 1 96.12 73 PRO B C 1
ATOM 8771 O O . PRO B 1 73 ? 37.906 -9.141 -16.984 1 96.12 73 PRO B O 1
ATOM 8774 N N . ASP B 1 74 ? 36.188 -10.461 -17.594 1 94.12 74 ASP B N 1
ATOM 8775 C CA . ASP B 1 74 ? 37.062 -11.602 -17.828 1 94.12 74 ASP B CA 1
ATOM 8776 C C . ASP B 1 74 ? 38.031 -11.344 -19 1 94.12 74 ASP B C 1
ATOM 8778 O O . ASP B 1 74 ? 37.594 -10.789 -20.016 1 94.12 74 ASP B O 1
ATOM 8782 N N . PRO B 1 75 ? 39.25 -11.68 -18.766 1 93 75 PRO B N 1
ATOM 8783 C CA . PRO B 1 75 ? 40.188 -11.367 -19.844 1 93 75 PRO B CA 1
ATOM 8784 C C . PRO B 1 75 ? 39.781 -11.977 -21.188 1 93 75 PRO B C 1
ATOM 8786 O O . PRO B 1 75 ? 39.562 -13.18 -21.266 1 93 75 PRO B O 1
ATOM 8789 N N . ASP B 1 76 ? 39.688 -11.203 -22.188 1 87.88 76 ASP B N 1
ATOM 8790 C CA . ASP B 1 76 ? 39.375 -11.555 -23.578 1 87.88 76 ASP B CA 1
ATOM 8791 C C . ASP B 1 76 ? 38.031 -12.266 -23.672 1 87.88 76 ASP B C 1
ATOM 8793 O O . ASP B 1 76 ? 37.781 -13.016 -24.609 1 87.88 76 ASP B O 1
ATOM 8797 N N . GLY B 1 77 ? 37.25 -12.047 -22.672 1 87.62 77 GLY B N 1
ATOM 8798 C CA . GLY B 1 77 ? 35.938 -12.617 -22.688 1 87.62 77 GLY B CA 1
ATOM 8799 C C . GLY B 1 77 ? 35.906 -14.102 -22.375 1 87.62 77 GLY B C 1
ATOM 8800 O O . GLY B 1 77 ? 34.875 -14.766 -22.531 1 87.62 77 GLY B O 1
ATOM 8801 N N . LYS B 1 78 ? 37 -14.672 -21.984 1 90.31 78 LYS B N 1
ATOM 8802 C CA . LYS B 1 78 ? 37.062 -16.078 -21.609 1 90.31 78 LYS B CA 1
ATOM 8803 C C . LYS B 1 78 ? 36.719 -16.266 -20.141 1 90.31 78 LYS B C 1
ATOM 8805 O O . LYS B 1 78 ? 37.219 -15.57 -19.266 1 90.31 78 LYS B O 1
ATOM 8810 N N . ARG B 1 79 ? 35.875 -17.219 -19.922 1 90.38 79 ARG B N 1
ATOM 8811 C CA . ARG B 1 79 ? 35.375 -17.438 -18.578 1 90.38 79 ARG B CA 1
ATOM 8812 C C . ARG B 1 79 ? 36.5 -17.984 -17.672 1 90.38 79 ARG B C 1
ATOM 8814 O O . ARG B 1 79 ? 37.125 -19 -17.984 1 90.38 79 ARG B O 1
ATOM 8821 N N . ILE B 1 80 ? 36.688 -17.359 -16.609 1 93.12 80 ILE B N 1
ATOM 8822 C CA . ILE B 1 80 ? 37.75 -17.781 -15.688 1 93.12 80 ILE B CA 1
ATOM 8823 C C . ILE B 1 80 ? 37.125 -18.219 -14.359 1 93.12 80 ILE B C 1
ATOM 8825 O O . ILE B 1 80 ? 37.812 -18.781 -13.508 1 93.12 80 ILE B O 1
ATOM 8829 N N . GLY B 1 81 ? 35.812 -18 -14.211 1 92.69 81 GLY B N 1
ATOM 8830 C CA . GLY B 1 81 ? 35.156 -18.359 -12.969 1 92.69 81 GLY B CA 1
ATOM 8831 C C . GLY B 1 81 ? 35.062 -17.203 -11.977 1 92.69 81 GLY B C 1
ATOM 8832 O O . GLY B 1 81 ? 35.875 -16.281 -12.047 1 92.69 81 GLY B O 1
ATOM 8833 N N . SER B 1 82 ? 34.188 -17.266 -10.992 1 93.94 82 SER B N 1
ATOM 8834 C CA . SER B 1 82 ? 33.938 -16.188 -10.039 1 93.94 82 SER B CA 1
ATOM 8835 C C . SER B 1 82 ? 35.125 -16 -9.102 1 93.94 82 SER B C 1
ATOM 8837 O O . SER B 1 82 ? 35.406 -14.883 -8.641 1 93.94 82 SER B O 1
ATOM 8839 N N . GLY B 1 83 ? 35.812 -17.094 -8.703 1 95.5 83 GLY B N 1
ATOM 8840 C CA . GLY B 1 83 ? 36.969 -16.969 -7.855 1 95.5 83 GLY B CA 1
ATOM 8841 C C . GLY B 1 83 ? 38.156 -16.266 -8.523 1 95.5 83 GLY B C 1
ATOM 8842 O O . GLY B 1 83 ? 38.75 -15.359 -7.941 1 95.5 83 GLY B O 1
ATOM 8843 N N . ALA B 1 84 ? 38.438 -16.719 -9.719 1 96.06 84 ALA B N 1
ATOM 8844 C CA . ALA B 1 84 ? 39.5 -16.062 -10.484 1 96.06 84 ALA B CA 1
ATOM 8845 C C . ALA B 1 84 ? 39.125 -14.625 -10.82 1 96.06 84 ALA B C 1
ATOM 8847 O O . ALA B 1 84 ? 40 -13.75 -10.883 1 96.06 84 ALA B O 1
ATOM 8848 N N . ALA B 1 85 ? 37.875 -14.414 -11.102 1 96.62 85 ALA B N 1
ATOM 8849 C CA . ALA B 1 85 ? 37.375 -13.055 -11.375 1 96.62 85 ALA B CA 1
ATOM 8850 C C . ALA B 1 85 ? 37.594 -12.141 -10.172 1 96.62 85 ALA B C 1
ATOM 8852 O O . ALA B 1 85 ? 37.875 -10.953 -10.336 1 96.62 85 ALA B O 1
ATOM 8853 N N . THR B 1 86 ? 37.438 -12.672 -8.969 1 97.44 86 THR B N 1
ATOM 8854 C CA . THR B 1 86 ? 37.688 -11.914 -7.75 1 97.44 86 THR B CA 1
ATOM 8855 C C . THR B 1 86 ? 39.156 -11.461 -7.699 1 97.44 86 THR B C 1
ATOM 8857 O O . THR B 1 86 ? 39.438 -10.281 -7.449 1 97.44 86 THR B O 1
ATOM 8860 N N . LEU B 1 87 ? 40.062 -12.383 -7.945 1 96.94 87 LEU B N 1
ATOM 8861 C CA . LEU B 1 87 ? 41.469 -12.062 -7.934 1 96.94 87 LEU B CA 1
ATOM 8862 C C . LEU B 1 87 ? 41.812 -11.07 -9.039 1 96.94 87 LEU B C 1
ATOM 8864 O O . LEU B 1 87 ? 42.562 -10.109 -8.812 1 96.94 87 LEU B O 1
ATOM 8868 N N . ASN B 1 88 ? 41.25 -11.328 -10.148 1 96.88 88 ASN B N 1
ATOM 8869 C CA . ASN B 1 88 ? 41.5 -10.43 -11.281 1 96.88 88 ASN B CA 1
ATOM 8870 C C . ASN B 1 88 ? 40.969 -9.023 -10.984 1 96.88 88 ASN B C 1
ATOM 8872 O O . ASN B 1 88 ? 41.562 -8.039 -11.422 1 96.88 88 ASN B O 1
ATOM 8876 N N . ALA B 1 89 ? 39.875 -8.914 -10.398 1 97.56 89 ALA B N 1
ATOM 8877 C CA . ALA B 1 89 ? 39.281 -7.621 -10.031 1 97.56 89 ALA B CA 1
ATOM 8878 C C . ALA B 1 89 ? 40.219 -6.871 -9.07 1 97.56 89 ALA B C 1
ATOM 8880 O O . ALA B 1 89 ? 40.344 -5.648 -9.164 1 97.56 89 ALA B O 1
ATOM 8881 N N . ILE B 1 90 ? 40.781 -7.578 -8.094 1 97.5 90 ILE B N 1
ATOM 8882 C CA . ILE B 1 90 ? 41.719 -6.969 -7.145 1 97.5 90 ILE B CA 1
ATOM 8883 C C . ILE B 1 90 ? 42.938 -6.449 -7.891 1 97.5 90 ILE B C 1
ATOM 8885 O O . ILE B 1 90 ? 43.406 -5.332 -7.637 1 97.5 90 ILE B O 1
ATOM 8889 N N . TYR B 1 91 ? 43.406 -7.242 -8.781 1 96.31 91 TYR B N 1
ATOM 8890 C CA . TYR B 1 91 ? 44.531 -6.844 -9.602 1 96.31 91 TYR B CA 1
ATOM 8891 C C . TYR B 1 91 ? 44.219 -5.598 -10.414 1 96.31 91 TYR B C 1
ATOM 8893 O O . TYR B 1 91 ? 45 -4.648 -10.445 1 96.31 91 TYR B O 1
ATOM 8901 N N . ALA B 1 92 ? 43.062 -5.633 -11.062 1 96.69 92 ALA B N 1
ATOM 8902 C CA . ALA B 1 92 ? 42.656 -4.508 -11.891 1 96.69 92 ALA B CA 1
ATOM 8903 C C . ALA B 1 92 ? 42.5 -3.24 -11.055 1 96.69 92 ALA B C 1
ATOM 8905 O O . ALA B 1 92 ? 42.812 -2.139 -11.523 1 96.69 92 ALA B O 1
ATOM 8906 N N . LEU B 1 93 ? 42 -3.363 -9.883 1 96.5 93 LEU B N 1
ATOM 8907 C CA . LEU B 1 93 ? 41.812 -2.229 -8.977 1 96.5 93 LEU B CA 1
ATOM 8908 C C . LEU B 1 93 ? 43.188 -1.629 -8.609 1 96.5 93 LEU B C 1
ATOM 8910 O O . LEU B 1 93 ? 43.344 -0.406 -8.594 1 96.5 93 LEU B O 1
ATOM 8914 N N . ALA B 1 94 ? 44.156 -2.492 -8.297 1 94.75 94 ALA B N 1
ATOM 8915 C CA . ALA B 1 94 ? 45.5 -2.033 -7.98 1 94.75 94 ALA B CA 1
ATOM 8916 C C . ALA B 1 94 ? 46.094 -1.264 -9.156 1 94.75 94 ALA B C 1
ATOM 8918 O O . ALA B 1 94 ? 46.719 -0.203 -8.961 1 94.75 94 ALA B O 1
ATOM 8919 N N . ARG B 1 95 ? 45.906 -1.837 -10.297 1 94.06 95 ARG B N 1
ATOM 8920 C CA . ARG B 1 95 ? 46.438 -1.187 -11.492 1 94.06 95 ARG B CA 1
ATOM 8921 C C . ARG B 1 95 ? 45.75 0.157 -11.727 1 94.06 95 ARG B C 1
ATOM 8923 O O . ARG B 1 95 ? 46.375 1.097 -12.227 1 94.06 95 ARG B O 1
ATOM 8930 N N . HIS B 1 96 ? 44.531 0.175 -11.531 1 95 96 HIS B N 1
ATOM 8931 C CA . HIS B 1 96 ? 43.75 1.41 -11.703 1 95 96 HIS B CA 1
ATOM 8932 C C . HIS B 1 96 ? 44.281 2.504 -10.773 1 95 96 HIS B C 1
ATOM 8934 O O . HIS B 1 96 ? 44.438 3.652 -11.188 1 95 96 HIS B O 1
ATOM 8940 N N . TYR B 1 97 ? 44.5 2.205 -9.492 1 93.19 97 TYR B N 1
ATOM 8941 C CA . TYR B 1 97 ? 45.031 3.176 -8.539 1 93.19 97 TYR B CA 1
ATOM 8942 C C . TYR B 1 97 ? 46.406 3.641 -8.945 1 93.19 97 TYR B C 1
ATOM 8944 O O . TYR B 1 97 ? 46.781 4.805 -8.75 1 93.19 97 TYR B O 1
ATOM 8952 N N . GLU B 1 98 ? 47.125 2.729 -9.461 1 89.38 98 GLU B N 1
ATOM 8953 C CA . GLU B 1 98 ? 48.469 3.07 -9.961 1 89.38 98 GLU B CA 1
ATOM 8954 C C . GLU B 1 98 ? 48.375 4.113 -11.07 1 89.38 98 GLU B C 1
ATOM 8956 O O . GLU B 1 98 ? 49.156 5.066 -11.094 1 89.38 98 GLU B O 1
ATOM 8961 N N . LYS B 1 99 ? 47.5 3.92 -11.906 1 90.38 99 LYS B N 1
ATOM 8962 C CA . LYS B 1 99 ? 47.344 4.832 -13.031 1 90.38 99 LYS B CA 1
ATOM 8963 C C . LYS B 1 99 ? 46.875 6.203 -12.562 1 90.38 99 LYS B C 1
ATOM 8965 O O . LYS B 1 99 ? 47.125 7.215 -13.219 1 90.38 99 LYS B O 1
ATOM 8970 N N . LEU B 1 100 ? 46.062 6.289 -11.539 1 86.5 100 LEU B N 1
ATOM 8971 C CA . LEU B 1 100 ? 45.531 7.547 -11.016 1 86.5 100 LEU B CA 1
ATOM 8972 C C . LEU B 1 100 ? 46.625 8.344 -10.336 1 86.5 100 LEU B C 1
ATOM 8974 O O . LEU B 1 100 ? 46.469 9.531 -10.039 1 86.5 100 LEU B O 1
ATOM 8978 N N . GLY B 1 101 ? 47.875 7.895 -10.25 1 73.69 101 GLY B N 1
ATOM 8979 C CA . GLY B 1 101 ? 49.031 8.633 -9.75 1 73.69 101 GLY B CA 1
ATOM 8980 C C . GLY B 1 101 ? 49.125 8.617 -8.234 1 73.69 101 GLY B C 1
ATOM 8981 O O . GLY B 1 101 ? 49.688 9.531 -7.641 1 73.69 101 GLY B O 1
ATOM 8982 N N . PHE B 1 102 ? 48.344 7.906 -7.555 1 64.38 102 PHE B N 1
ATOM 8983 C CA . PHE B 1 102 ? 48.438 7.887 -6.102 1 64.38 102 PHE B CA 1
ATOM 8984 C C . PHE B 1 102 ? 49.844 7.492 -5.676 1 64.38 102 PHE B C 1
ATOM 8986 O O . PHE B 1 102 ? 50.406 6.512 -6.18 1 64.38 102 PHE B O 1
ATOM 8993 N N . ASP B 1 103 ? 50.719 8.617 -5.523 1 57.03 103 ASP B N 1
ATOM 8994 C CA . ASP B 1 103 ? 52.094 8.469 -5.102 1 57.03 103 ASP B CA 1
ATOM 8995 C C . ASP B 1 103 ? 52.188 7.754 -3.756 1 57.03 103 ASP B C 1
ATOM 8997 O O . ASP B 1 103 ? 51.688 8.25 -2.746 1 57.03 103 ASP B O 1
ATOM 9001 N N . LEU B 1 104 ? 52.344 6.488 -3.754 1 60.12 104 LEU B N 1
ATOM 9002 C CA . LEU B 1 104 ? 52.531 5.723 -2.525 1 60.12 104 LEU B CA 1
ATOM 9003 C C . LEU B 1 104 ? 53.781 6.199 -1.771 1 60.12 104 LEU B C 1
ATOM 9005 O O . LEU B 1 104 ? 54.844 6.371 -2.363 1 60.12 104 LEU B O 1
ATOM 9009 N N . GLY B 1 105 ? 53.75 7.383 -1.009 1 49 105 GLY B N 1
ATOM 9010 C CA . GLY B 1 105 ? 54.844 7.902 -0.19 1 49 105 GLY B CA 1
ATOM 9011 C C . GLY B 1 105 ? 56.094 7.031 -0.227 1 49 105 GLY B C 1
ATOM 9012 O O . GLY B 1 105 ? 56.031 5.883 -0.675 1 49 105 GLY B O 1
ATOM 9013 N N . PRO B 1 106 ? 57.281 7.754 -0.121 1 41.47 106 PRO B N 1
ATOM 9014 C CA . PRO B 1 106 ? 58.594 7.102 -0.207 1 41.47 106 PRO B CA 1
ATOM 9015 C C . PRO B 1 106 ? 58.719 5.895 0.721 1 41.47 106 PRO B C 1
ATOM 9017 O O . PRO B 1 106 ? 59.812 5.438 1.002 1 41.47 106 PRO B O 1
ATOM 9020 N N . GLU B 1 107 ? 57.75 5.418 1.458 1 40.28 107 GLU B N 1
ATOM 9021 C CA . GLU B 1 107 ? 58.312 4.48 2.432 1 40.28 107 GLU B CA 1
ATOM 9022 C C . GLU B 1 107 ? 59.219 3.449 1.756 1 40.28 107 GLU B C 1
ATOM 9024 O O . GLU B 1 107 ? 59.156 3.271 0.538 1 40.28 107 GLU B O 1
ATOM 9029 N N . MET B 1 108 ? 59.812 2.541 2.715 1 38 108 MET B N 1
ATOM 9030 C CA . MET B 1 108 ? 60.938 1.622 2.561 1 38 108 MET B CA 1
ATOM 9031 C C . MET B 1 108 ? 60.781 0.783 1.297 1 38 108 MET B C 1
ATOM 9033 O O . MET B 1 108 ? 59.719 0.192 1.063 1 38 108 MET B O 1
ATOM 9037 N N . GLU B 1 109 ? 61.5 1.123 0.277 1 36.72 109 GLU B N 1
ATOM 9038 C CA . GLU B 1 109 ? 61.844 0.326 -0.893 1 36.72 109 GLU B CA 1
ATOM 9039 C C . GLU B 1 109 ? 61.938 -1.159 -0.547 1 36.72 109 GLU B C 1
ATOM 9041 O O . GLU B 1 109 ? 62.969 -1.661 -0.158 1 36.72 109 GLU B O 1
ATOM 9046 N N . VAL B 1 110 ? 61.188 -1.673 0.275 1 35.53 110 VAL B N 1
ATOM 9047 C CA . VAL B 1 110 ? 61.5 -3.096 0.264 1 35.53 110 VAL B CA 1
ATOM 9048 C C . VAL B 1 110 ? 61.438 -3.629 -1.165 1 35.53 110 VAL B C 1
ATOM 9050 O O . VAL B 1 110 ? 60.688 -3.133 -1.987 1 35.53 110 VAL B O 1
ATOM 9053 N N . ALA B 1 111 ? 62.344 -4.5 -1.605 1 37.19 111 ALA B N 1
ATOM 9054 C CA . ALA B 1 111 ? 62.781 -5.074 -2.867 1 37.19 111 ALA B CA 1
ATOM 9055 C C . ALA B 1 111 ? 61.656 -5.199 -3.863 1 37.19 111 ALA B C 1
ATOM 9057 O O . ALA B 1 111 ? 61.844 -5.055 -5.07 1 37.19 111 ALA B O 1
ATOM 9058 N N . ASN B 1 112 ? 60.562 -6.117 -3.719 1 36.97 112 ASN B N 1
ATOM 9059 C CA . ASN B 1 112 ? 59.688 -6.48 -4.809 1 36.97 112 ASN B CA 1
ATOM 9060 C C . ASN B 1 112 ? 58.438 -5.574 -4.852 1 36.97 112 ASN B C 1
ATOM 9062 O O . ASN B 1 112 ? 57.812 -5.355 -3.826 1 36.97 112 ASN B O 1
ATOM 9066 N N . GLY B 1 113 ? 58.25 -4.445 -5.617 1 44.34 113 GLY B N 1
ATOM 9067 C CA . GLY B 1 113 ? 57.156 -3.607 -6.105 1 44.34 113 GLY B CA 1
ATOM 9068 C C . GLY B 1 113 ? 55.781 -4.133 -5.73 1 44.34 113 GLY B C 1
ATOM 9069 O O . GLY B 1 113 ? 54.844 -3.357 -5.562 1 44.34 113 GLY B O 1
ATOM 9070 N N . ALA B 1 114 ? 55.562 -5.305 -5.723 1 52.69 114 ALA B N 1
ATOM 9071 C CA . ALA B 1 114 ? 54.312 -6.043 -5.426 1 52.69 114 ALA B CA 1
ATOM 9072 C C . ALA B 1 114 ? 53.875 -5.801 -3.988 1 52.69 114 ALA B C 1
ATOM 9074 O O . ALA B 1 114 ? 52.688 -5.68 -3.719 1 52.69 114 ALA B O 1
ATOM 9075 N N . CYS B 1 115 ? 54.688 -5.492 -3.109 1 65.06 115 CYS B N 1
ATOM 9076 C CA . CYS B 1 115 ? 54.406 -5.43 -1.682 1 65.06 115 CYS B CA 1
ATOM 9077 C C . CYS B 1 115 ? 53.75 -4.102 -1.317 1 65.06 115 CYS B C 1
ATOM 9079 O O . CYS B 1 115 ? 52.844 -4.059 -0.483 1 65.06 115 CYS B O 1
ATOM 9081 N N . LYS B 1 116 ? 54.031 -2.963 -2.002 1 76.62 116 LYS B N 1
ATOM 9082 C CA . LYS B 1 116 ? 53.469 -1.656 -1.67 1 76.62 116 LYS B CA 1
ATOM 9083 C C . LYS B 1 116 ? 52 -1.58 -2.041 1 76.62 116 LYS B C 1
ATOM 9085 O O . LYS B 1 116 ? 51.188 -1.061 -1.273 1 76.62 116 LYS B O 1
ATOM 9090 N N . TRP B 1 117 ? 51.719 -2.018 -3.062 1 86.06 117 TRP B N 1
ATOM 9091 C CA . TRP B 1 117 ? 50.344 -1.985 -3.514 1 86.06 117 TRP B CA 1
ATOM 9092 C C . TRP B 1 117 ? 49.469 -2.916 -2.674 1 86.06 117 TRP B C 1
ATOM 9094 O O . TRP B 1 117 ? 48.281 -2.646 -2.461 1 86.06 117 TRP B O 1
ATOM 9104 N N . VAL B 1 118 ? 50.125 -3.926 -2.184 1 91.75 118 VAL B N 1
ATOM 9105 C CA . VAL B 1 118 ? 49.406 -4.844 -1.317 1 91.75 118 VAL B CA 1
ATOM 9106 C C . VAL B 1 118 ? 48.938 -4.113 -0.052 1 91.75 118 VAL B C 1
ATOM 9108 O O . VAL B 1 118 ? 47.812 -4.242 0.374 1 91.75 118 VAL B O 1
ATOM 9111 N N . ARG B 1 119 ? 49.812 -3.33 0.508 1 91.69 119 ARG B N 1
ATOM 9112 C CA . ARG B 1 119 ? 49.469 -2.582 1.716 1 91.69 119 ARG B CA 1
ATOM 9113 C C . ARG B 1 119 ? 48.406 -1.518 1.427 1 91.69 119 ARG B C 1
ATOM 9115 O O . ARG B 1 119 ? 47.5 -1.297 2.232 1 91.69 119 ARG B O 1
ATOM 9122 N N . PHE B 1 120 ? 48.594 -0.865 0.314 1 93.25 120 PHE B N 1
ATOM 9123 C CA . PHE B 1 120 ? 47.688 0.207 -0.059 1 93.25 120 PHE B CA 1
ATOM 9124 C C . PHE B 1 120 ? 46.281 -0.332 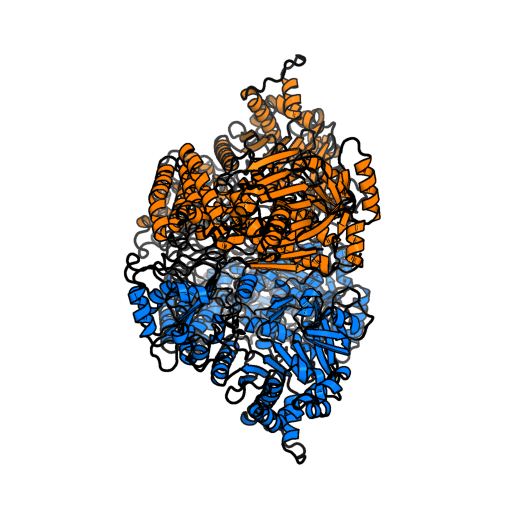-0.262 1 93.25 120 PHE B C 1
ATOM 9126 O O . PHE B 1 120 ? 45.312 0.208 0.289 1 93.25 120 PHE B O 1
ATOM 9133 N N . ILE B 1 121 ? 46.125 -1.325 -1.02 1 95.38 121 ILE B N 1
ATOM 9134 C CA . ILE B 1 121 ? 44.844 -1.896 -1.332 1 95.38 121 ILE B CA 1
ATOM 9135 C C . ILE B 1 121 ? 44.25 -2.543 -0.082 1 95.38 121 ILE B C 1
ATOM 9137 O O . ILE B 1 121 ? 43.031 -2.508 0.125 1 95.38 121 ILE B O 1
ATOM 9141 N N . SER B 1 122 ? 45.062 -3.135 0.778 1 95.44 122 SER B N 1
ATOM 9142 C CA . SER B 1 122 ? 44.594 -3.811 1.983 1 95.44 122 SER B CA 1
ATOM 9143 C C . SER B 1 122 ? 43.938 -2.834 2.943 1 95.44 122 SER B C 1
ATOM 9145 O O . SER B 1 122 ? 43.156 -3.24 3.818 1 95.44 122 SER B O 1
ATOM 9147 N N . ALA B 1 123 ? 44.219 -1.593 2.756 1 94.75 123 ALA B N 1
ATOM 9148 C CA . ALA B 1 123 ? 43.625 -0.578 3.625 1 94.75 123 ALA B CA 1
ATOM 9149 C C . ALA B 1 123 ? 42.312 -0.069 3.057 1 94.75 123 ALA B C 1
ATOM 9151 O O . ALA B 1 123 ? 41.562 0.609 3.752 1 94.75 123 ALA B O 1
ATOM 9152 N N . LYS B 1 124 ? 42 -0.403 1.884 1 96.25 124 LYS B N 1
ATOM 9153 C CA . LYS B 1 124 ? 40.781 0.097 1.222 1 96.25 124 LYS B CA 1
ATOM 9154 C C . LYS B 1 124 ? 39.594 -0.776 1.547 1 96.25 124 LYS B C 1
ATOM 9156 O O . LYS B 1 124 ? 39.719 -1.982 1.76 1 96.25 124 LYS B O 1
ATOM 9161 N N . HIS B 1 125 ? 38.469 -0.136 1.7 1 97.69 125 HIS B N 1
ATOM 9162 C CA . HIS B 1 125 ? 37.188 -0.823 1.803 1 97.69 125 HIS B CA 1
ATOM 9163 C C . HIS B 1 125 ? 36.531 -1.012 0.429 1 97.69 125 HIS B C 1
ATOM 9165 O O . HIS B 1 125 ? 36.094 -0.046 -0.184 1 97.69 125 HIS B O 1
ATOM 9171 N N . VAL B 1 126 ? 36.406 -2.262 0.004 1 98.31 126 VAL B N 1
ATOM 9172 C CA . VAL B 1 126 ? 36.031 -2.523 -1.381 1 98.31 126 VAL B CA 1
ATOM 9173 C C . VAL B 1 126 ? 34.719 -3.312 -1.42 1 98.31 126 VAL B C 1
ATOM 9175 O O . VAL B 1 126 ? 34.562 -4.305 -0.706 1 98.31 126 VAL B O 1
ATOM 9178 N N . LEU B 1 127 ? 33.75 -2.854 -2.162 1 98.38 127 LEU B N 1
ATOM 9179 C CA . LEU B 1 127 ? 32.531 -3.605 -2.488 1 98.38 127 LEU B CA 1
ATOM 9180 C C . LEU B 1 127 ? 32.656 -4.234 -3.873 1 98.38 127 LEU B C 1
ATOM 9182 O O . LEU B 1 127 ? 32.938 -3.541 -4.855 1 98.38 127 LEU B O 1
ATOM 9186 N N . MET B 1 128 ? 32.531 -5.484 -3.945 1 98.19 128 MET B N 1
ATOM 9187 C CA . MET B 1 128 ? 32.625 -6.191 -5.219 1 98.19 128 MET B CA 1
ATOM 9188 C C . MET B 1 128 ? 31.312 -6.914 -5.535 1 98.19 128 MET B C 1
ATOM 9190 O O . MET B 1 128 ? 30.734 -7.582 -4.672 1 98.19 128 MET B O 1
ATOM 9194 N N . LEU B 1 129 ? 30.844 -6.719 -6.715 1 97.19 129 LEU B N 1
ATOM 9195 C CA . LEU B 1 129 ? 29.641 -7.414 -7.164 1 97.19 129 LEU B CA 1
ATOM 9196 C C . LEU B 1 129 ? 29.953 -8.305 -8.359 1 97.19 129 LEU B C 1
ATOM 9198 O O . LEU B 1 129 ? 30.516 -7.848 -9.359 1 97.19 129 LEU B O 1
ATOM 9202 N N . HIS B 1 130 ? 29.625 -9.547 -8.227 1 95.62 130 HIS B N 1
ATOM 9203 C CA . HIS B 1 130 ? 29.719 -10.445 -9.367 1 95.62 130 HIS B CA 1
ATOM 9204 C C . HIS B 1 130 ? 28.453 -10.375 -10.227 1 95.62 130 HIS B C 1
ATOM 9206 O O . HIS B 1 130 ? 27.375 -10.789 -9.781 1 95.62 130 HIS B O 1
ATOM 9212 N N . ALA B 1 131 ? 28.609 -9.898 -11.43 1 92.88 131 ALA B N 1
ATOM 9213 C CA . ALA B 1 131 ? 27.453 -9.68 -12.305 1 92.88 131 ALA B CA 1
ATOM 9214 C C . ALA B 1 131 ? 27.719 -10.227 -13.703 1 92.88 131 ALA B C 1
ATOM 9216 O O . ALA B 1 131 ? 26.969 -9.945 -14.633 1 92.88 131 ALA B O 1
ATOM 9217 N N . GLY B 1 132 ? 28.812 -10.977 -13.992 1 82.62 132 GLY B N 1
ATOM 9218 C CA . GLY B 1 132 ? 29.234 -11.367 -15.32 1 82.62 132 GLY B CA 1
ATOM 9219 C C . GLY B 1 132 ? 28.578 -12.641 -15.812 1 82.62 132 GLY B C 1
ATOM 9220 O O . GLY B 1 132 ? 29.141 -13.383 -16.609 1 82.62 132 GLY B O 1
ATOM 9221 N N . GLY B 1 133 ? 27.375 -12.969 -15.555 1 80.12 133 GLY B N 1
ATOM 9222 C CA . GLY B 1 133 ? 26.703 -14.148 -16.062 1 80.12 133 GLY B CA 1
ATOM 9223 C C . GLY B 1 133 ? 25.953 -13.898 -17.359 1 80.12 133 GLY B C 1
ATOM 9224 O O . GLY B 1 133 ? 25.734 -12.75 -17.734 1 80.12 133 GLY B O 1
ATOM 9225 N N . ASP B 1 134 ? 25.766 -14.961 -18.172 1 78.75 134 ASP B N 1
ATOM 9226 C CA . ASP B 1 134 ? 25.047 -14.844 -19.438 1 78.75 134 ASP B CA 1
ATOM 9227 C C . ASP B 1 134 ? 23.547 -14.695 -19.203 1 78.75 134 ASP B C 1
ATOM 9229 O O . ASP B 1 134 ? 22.812 -14.312 -20.109 1 78.75 134 ASP B O 1
ATOM 9233 N N . SER B 1 135 ? 23.094 -14.883 -18.062 1 83.69 135 SER B N 1
ATOM 9234 C CA . SER B 1 135 ? 21.688 -14.75 -17.719 1 83.69 135 SER B CA 1
ATOM 9235 C C . SER B 1 135 ? 20.797 -15.477 -18.719 1 83.69 135 SER B C 1
ATOM 9237 O O . SER B 1 135 ? 19.844 -14.898 -19.234 1 83.69 135 SER B O 1
ATOM 9239 N N . LYS B 1 136 ? 21.078 -16.688 -19.031 1 87.94 136 LYS B N 1
ATOM 9240 C CA . LYS B 1 136 ? 20.406 -17.438 -20.094 1 87.94 136 LYS B CA 1
ATOM 9241 C C . LYS B 1 136 ? 18.938 -17.688 -19.75 1 87.94 136 LYS B C 1
ATOM 9243 O O . LYS B 1 136 ? 18.094 -17.828 -20.641 1 87.94 136 LYS B O 1
ATOM 9248 N N . ARG B 1 137 ? 18.594 -17.672 -18.484 1 89.94 137 ARG B N 1
ATOM 9249 C CA . ARG B 1 137 ? 17.219 -17.953 -18.062 1 89.94 137 ARG B CA 1
ATOM 9250 C C . ARG B 1 137 ? 16.391 -16.672 -18 1 89.94 137 ARG B C 1
ATOM 9252 O O . ARG B 1 137 ? 15.188 -16.703 -17.75 1 89.94 137 ARG B O 1
ATOM 9259 N N . VAL B 1 138 ? 17.031 -15.555 -18.141 1 94 138 VAL B N 1
ATOM 9260 C CA . VAL B 1 138 ? 16.391 -14.25 -18.281 1 94 138 VAL B CA 1
ATOM 9261 C C . VAL B 1 138 ? 16.953 -13.516 -19.484 1 94 138 VAL B C 1
ATOM 9263 O O . VAL B 1 138 ? 17.578 -12.461 -19.344 1 94 138 VAL B O 1
ATOM 9266 N N . PRO B 1 139 ? 16.609 -13.977 -20.578 1 93.19 139 PRO B N 1
ATOM 9267 C CA . PRO B 1 139 ? 17.328 -13.516 -21.766 1 93.19 139 PRO B CA 1
ATOM 9268 C C . PRO B 1 139 ? 17.078 -12.047 -22.078 1 93.19 139 PRO B C 1
ATOM 9270 O O . PRO B 1 139 ? 17.969 -11.367 -22.609 1 93.19 139 PRO B O 1
ATOM 9273 N N . TRP B 1 140 ? 15.906 -11.555 -21.719 1 94.88 140 TRP B N 1
ATOM 9274 C CA . TRP B 1 140 ? 15.602 -10.156 -22.016 1 94.88 140 TRP B CA 1
ATOM 9275 C C . TRP B 1 140 ? 16.438 -9.227 -21.156 1 94.88 140 TRP B C 1
ATOM 9277 O O . TRP B 1 140 ? 16.562 -8.031 -21.453 1 94.88 140 TRP B O 1
ATOM 9287 N N . ALA B 1 141 ? 17 -9.688 -20.062 1 93.56 141 ALA B N 1
ATOM 9288 C CA . ALA B 1 141 ? 17.828 -8.883 -19.156 1 93.56 141 ALA B CA 1
ATOM 9289 C C . ALA B 1 141 ? 19.297 -8.914 -19.562 1 93.56 141 ALA B C 1
ATOM 9291 O O . ALA B 1 141 ? 20.094 -8.094 -19.109 1 93.56 141 ALA B O 1
ATOM 9292 N N . ASN B 1 142 ? 19.625 -9.781 -20.406 1 90.56 142 ASN B N 1
ATOM 9293 C CA . ASN B 1 142 ? 21.016 -9.969 -20.812 1 90.56 142 ASN B CA 1
ATOM 9294 C C . ASN B 1 142 ? 21.609 -8.695 -21.406 1 90.56 142 ASN B C 1
ATOM 9296 O O . ASN B 1 142 ? 22.703 -8.281 -21.031 1 90.56 142 ASN B O 1
ATOM 9300 N N . PRO B 1 143 ? 20.891 -8.023 -22.25 1 90.81 143 PRO B N 1
ATOM 9301 C CA . PRO B 1 143 ? 21.469 -6.812 -22.828 1 90.81 143 PRO B CA 1
ATOM 9302 C C . PRO B 1 143 ? 21.719 -5.727 -21.797 1 90.81 143 PRO B C 1
ATOM 9304 O O . PRO B 1 143 ? 22.703 -4.984 -21.906 1 90.81 143 PRO B O 1
ATOM 9307 N N . MET B 1 144 ? 20.953 -5.582 -20.859 1 92.06 144 MET B N 1
ATOM 9308 C CA . MET B 1 144 ? 21.109 -4.504 -19.891 1 92.06 144 MET B CA 1
ATOM 9309 C C . MET B 1 144 ? 21.906 -4.969 -18.672 1 92.06 144 MET B C 1
ATOM 9311 O O . MET B 1 144 ? 22.406 -4.148 -17.906 1 92.06 144 MET B O 1
ATOM 9315 N N . GLY B 1 145 ? 22.141 -6.25 -18.578 1 92.19 145 GLY B N 1
ATOM 9316 C CA . GLY B 1 145 ? 22.703 -6.809 -17.359 1 92.19 145 GLY B CA 1
ATOM 9317 C C . GLY B 1 145 ? 21.656 -7.07 -16.297 1 92.19 145 GLY B C 1
ATOM 9318 O O . GLY B 1 145 ? 20.859 -6.184 -15.961 1 92.19 145 GLY B O 1
ATOM 9319 N N . LYS B 1 146 ? 21.641 -8.219 -15.82 1 93.31 146 LYS B N 1
ATOM 9320 C CA . LYS B 1 146 ? 20.625 -8.648 -14.867 1 93.31 146 LYS B CA 1
ATOM 9321 C C . LYS B 1 146 ? 20.672 -7.801 -13.602 1 93.31 146 LYS B C 1
ATOM 9323 O O . LYS B 1 146 ? 19.625 -7.57 -12.969 1 93.31 146 LYS B O 1
ATOM 9328 N N . VAL B 1 147 ? 21.844 -7.348 -13.227 1 95.69 147 VAL B N 1
ATOM 9329 C CA . VAL B 1 147 ? 22.016 -6.555 -12.016 1 95.69 147 VAL B CA 1
ATOM 9330 C C . VAL B 1 147 ? 21.281 -5.219 -12.172 1 95.69 147 VAL B C 1
ATOM 9332 O O . VAL B 1 147 ? 20.922 -4.586 -11.18 1 95.69 147 VAL B O 1
ATOM 9335 N N . PHE B 1 148 ? 20.969 -4.84 -13.414 1 96.44 148 PHE B N 1
ATOM 9336 C CA . PHE B 1 148 ? 20.344 -3.541 -13.664 1 96.44 148 PHE B CA 1
ATOM 9337 C C . PHE B 1 148 ? 18.891 -3.701 -14.062 1 96.44 148 PHE B C 1
ATOM 9339 O O . PHE B 1 148 ? 18.344 -2.852 -14.766 1 96.44 148 PHE B O 1
ATOM 9346 N N . LEU B 1 149 ? 18.234 -4.758 -13.586 1 95.94 149 LEU B N 1
ATOM 9347 C CA . LEU B 1 149 ? 16.797 -4.941 -13.758 1 95.94 149 LEU B CA 1
ATOM 9348 C C . LEU B 1 149 ? 16.016 -3.852 -13.023 1 95.94 149 LEU B C 1
ATOM 9350 O O . LEU B 1 149 ? 16.422 -3.414 -11.945 1 95.94 149 LEU B O 1
ATOM 9354 N N . PRO B 1 150 ? 14.852 -3.393 -13.688 1 96.81 150 PRO B N 1
ATOM 9355 C CA . PRO B 1 150 ? 14.023 -2.432 -12.961 1 96.81 150 PRO B CA 1
ATOM 9356 C C . PRO B 1 150 ? 13.328 -3.051 -11.75 1 96.81 150 PRO B C 1
ATOM 9358 O O . PRO B 1 150 ? 12.734 -4.129 -11.852 1 96.81 150 PRO B O 1
ATOM 9361 N N . LEU B 1 151 ? 13.492 -2.537 -10.695 1 97 151 LEU B N 1
ATOM 9362 C CA . LEU B 1 151 ? 12.82 -2.926 -9.453 1 97 151 LEU B CA 1
ATOM 9363 C C . LEU B 1 151 ? 12.242 -1.708 -8.75 1 97 151 LEU B C 1
ATOM 9365 O O . LEU B 1 151 ? 12.859 -1.163 -7.828 1 97 151 LEU B O 1
ATOM 9369 N N . PRO B 1 152 ? 10.992 -1.346 -9.086 1 97.38 152 PRO B N 1
ATOM 9370 C CA . PRO B 1 152 ? 10.43 -0.075 -8.625 1 97.38 152 PRO B CA 1
ATOM 9371 C C . PRO B 1 152 ? 9.922 -0.144 -7.184 1 97.38 152 PRO B C 1
ATOM 9373 O O . PRO B 1 152 ? 8.828 0.343 -6.887 1 97.38 152 PRO B O 1
ATOM 9376 N N . TYR B 1 153 ? 10.703 -0.739 -6.301 1 95.75 153 TYR B N 1
ATOM 9377 C CA . TYR B 1 153 ? 10.414 -0.677 -4.875 1 95.75 153 TYR B CA 1
ATOM 9378 C C . TYR B 1 153 ? 10.609 0.737 -4.34 1 95.75 153 TYR B C 1
ATOM 9380 O O . TYR B 1 153 ? 11.633 1.369 -4.602 1 95.75 153 TYR B O 1
ATOM 9388 N N . LEU B 1 154 ? 9.609 1.305 -3.654 1 93.31 154 LEU B N 1
ATOM 9389 C CA . LEU B 1 154 ? 9.633 2.615 -3.014 1 93.31 154 LEU B CA 1
ATOM 9390 C C . LEU B 1 154 ? 9.719 3.729 -4.055 1 93.31 154 LEU B C 1
ATOM 9392 O O . LEU B 1 154 ? 10.117 4.852 -3.738 1 93.31 154 LEU B O 1
ATOM 9396 N N . ALA B 1 155 ? 9.344 3.424 -5.289 1 93.81 155 ALA B N 1
ATOM 9397 C CA . ALA B 1 155 ? 9.43 4.414 -6.359 1 93.81 155 ALA B CA 1
ATOM 9398 C C . ALA B 1 155 ? 8.453 5.562 -6.117 1 93.81 155 ALA B C 1
ATOM 9400 O O . ALA B 1 155 ? 8.703 6.699 -6.531 1 93.81 155 ALA B O 1
ATOM 9401 N N . ALA B 1 156 ? 7.426 5.328 -5.418 1 87.69 156 ALA B N 1
ATOM 9402 C CA . ALA B 1 156 ? 6.387 6.324 -5.156 1 87.69 156 ALA B CA 1
ATOM 9403 C C . ALA B 1 156 ? 6.914 7.441 -4.258 1 87.69 156 ALA B C 1
ATOM 9405 O O . ALA B 1 156 ? 6.352 8.539 -4.227 1 87.69 156 ALA B O 1
ATOM 9406 N N . ASP B 1 157 ? 8.031 7.234 -3.596 1 86.56 157 ASP B N 1
ATOM 9407 C CA . ASP B 1 157 ? 8.617 8.242 -2.715 1 86.56 157 ASP B CA 1
ATOM 9408 C C . ASP B 1 157 ? 9.258 9.367 -3.521 1 86.56 157 ASP B C 1
ATOM 9410 O O . ASP B 1 157 ? 9.422 10.484 -3.018 1 86.56 157 ASP B O 1
ATOM 9414 N N . ASP B 1 158 ? 9.594 9.055 -4.707 1 92 158 ASP B N 1
ATOM 9415 C CA . ASP B 1 158 ? 10.219 10.031 -5.598 1 92 158 ASP B CA 1
ATOM 9416 C C . ASP B 1 158 ? 9.68 9.891 -7.023 1 92 158 ASP B C 1
ATOM 9418 O O . ASP B 1 158 ? 10.375 9.383 -7.906 1 92 158 ASP B O 1
ATOM 9422 N N . PRO B 1 159 ? 8.508 10.406 -7.25 1 90.5 159 PRO B N 1
ATOM 9423 C CA . PRO B 1 159 ? 7.848 10.211 -8.547 1 90.5 159 PRO B CA 1
ATOM 9424 C C . PRO B 1 159 ? 8.625 10.844 -9.695 1 90.5 159 PRO B C 1
ATOM 9426 O O . PRO B 1 159 ? 8.469 10.43 -10.852 1 90.5 159 PRO B O 1
ATOM 9429 N N . ASP B 1 160 ? 9.438 11.875 -9.461 1 93.81 160 ASP B N 1
ATOM 9430 C CA . ASP B 1 160 ? 10.148 12.578 -10.523 1 93.81 160 ASP B CA 1
ATOM 9431 C C . ASP B 1 160 ? 11.57 12.047 -10.664 1 93.81 160 ASP B C 1
ATOM 9433 O O . ASP B 1 160 ? 12.336 12.523 -11.508 1 93.81 160 ASP B O 1
ATOM 9437 N N . GLY B 1 161 ? 11.945 11.078 -9.836 1 91.94 161 GLY B N 1
ATOM 9438 C CA . GLY B 1 161 ? 13.273 10.492 -9.898 1 91.94 161 GLY B CA 1
ATOM 9439 C C . GLY B 1 161 ? 13.367 9.32 -10.859 1 91.94 161 GLY B C 1
ATOM 9440 O O . GLY B 1 161 ? 12.359 8.898 -11.43 1 91.94 161 GLY B O 1
ATOM 9441 N N . PRO B 1 162 ? 14.57 8.867 -11.062 1 92.88 162 PRO B N 1
ATOM 9442 C CA . PRO B 1 162 ? 14.758 7.727 -11.961 1 92.88 162 PRO B CA 1
ATOM 9443 C C . PRO B 1 162 ? 14.164 6.434 -11.398 1 92.88 162 PRO B C 1
ATOM 9445 O O . PRO B 1 162 ? 13.977 6.312 -10.188 1 92.88 162 PRO B O 1
ATOM 9448 N N . VAL B 1 163 ? 13.867 5.453 -12.266 1 94.88 163 VAL B N 1
ATOM 9449 C CA . VAL B 1 163 ? 13.344 4.152 -11.852 1 94.88 163 VAL B CA 1
ATOM 9450 C C . VAL B 1 163 ? 14.398 3.414 -11.023 1 94.88 163 VAL B C 1
ATOM 9452 O O . VAL B 1 163 ? 15.547 3.271 -11.453 1 94.88 163 VAL B O 1
ATOM 9455 N N . PRO B 1 164 ? 14.078 2.984 -9.883 1 96.25 164 PRO B N 1
ATOM 9456 C CA . PRO B 1 164 ? 15.031 2.189 -9.102 1 96.25 164 PRO B CA 1
ATOM 9457 C C . PRO B 1 164 ? 15.367 0.854 -9.766 1 96.25 164 PRO B C 1
ATOM 9459 O O . PRO B 1 164 ? 14.477 0.194 -10.312 1 96.25 164 PRO B O 1
ATOM 9462 N N . LEU B 1 165 ? 16.578 0.532 -9.711 1 97.31 165 LEU B N 1
ATOM 9463 C CA . LEU B 1 165 ? 17.047 -0.737 -10.258 1 97.31 165 LEU B CA 1
ATOM 9464 C C . LEU B 1 165 ? 17.453 -1.692 -9.133 1 97.31 165 LEU B C 1
ATOM 9466 O O . LEU B 1 165 ? 17.594 -1.278 -7.98 1 97.31 165 LEU B O 1
ATOM 9470 N N . LEU B 1 166 ? 17.594 -2.951 -9.484 1 97.62 166 LEU B N 1
ATOM 9471 C CA . LEU B 1 166 ? 18.078 -3.941 -8.531 1 97.62 166 LEU B CA 1
ATOM 9472 C C . LEU B 1 166 ? 19.422 -3.516 -7.945 1 97.62 166 LEU B C 1
ATOM 9474 O O . LEU B 1 166 ? 19.641 -3.625 -6.738 1 97.62 166 LEU B O 1
ATOM 9478 N N . PHE B 1 167 ? 20.297 -2.967 -8.789 1 97.31 167 PHE B N 1
ATOM 9479 C CA . PHE B 1 167 ? 21.625 -2.502 -8.406 1 97.31 167 PHE B CA 1
ATOM 9480 C C . PHE B 1 167 ? 21.531 -1.443 -7.312 1 97.31 167 PHE B C 1
ATOM 9482 O O . PHE B 1 167 ? 22.312 -1.463 -6.355 1 97.31 167 PHE B O 1
ATOM 9489 N N . ASP B 1 168 ? 20.594 -0.537 -7.402 1 97.62 168 ASP B N 1
ATOM 9490 C CA . ASP B 1 168 ? 20.406 0.541 -6.434 1 97.62 168 ASP B CA 1
ATOM 9491 C C . ASP B 1 168 ? 20.062 -0.013 -5.055 1 97.62 168 ASP B C 1
ATOM 9493 O O . ASP B 1 168 ? 20.562 0.475 -4.039 1 97.62 168 ASP B O 1
ATOM 9497 N N . HIS B 1 169 ? 19.203 -0.96 -5.039 1 97.75 169 HIS B N 1
ATOM 9498 C CA . HIS B 1 169 ? 18.797 -1.561 -3.775 1 97.75 169 HIS B CA 1
ATOM 9499 C C . HIS B 1 169 ? 19.938 -2.344 -3.145 1 97.75 169 HIS B C 1
ATOM 9501 O O . HIS B 1 169 ? 20.078 -2.361 -1.92 1 97.75 169 HIS B O 1
ATOM 9507 N N . ILE B 1 170 ? 20.719 -3.004 -4.008 1 97.62 170 ILE B N 1
ATOM 9508 C CA . ILE B 1 170 ? 21.891 -3.729 -3.51 1 97.62 170 ILE B CA 1
ATOM 9509 C C . ILE B 1 170 ? 22.875 -2.75 -2.871 1 97.62 170 ILE B C 1
ATOM 9511 O O . ILE B 1 170 ? 23.406 -3.012 -1.793 1 97.62 170 ILE B O 1
ATOM 9515 N N . LEU B 1 171 ? 23.078 -1.638 -3.543 1 98.06 171 LEU B N 1
ATOM 9516 C CA . LEU B 1 171 ? 23.969 -0.611 -3.006 1 98.06 171 LEU B CA 1
ATOM 9517 C C . LEU B 1 171 ? 23.469 -0.119 -1.65 1 98.06 171 LEU B C 1
ATOM 9519 O O . LEU B 1 171 ? 24.266 0.138 -0.748 1 98.06 171 LEU B O 1
ATOM 9523 N N . ALA B 1 172 ? 22.172 0.036 -1.544 1 97.44 172 ALA B N 1
ATOM 9524 C CA . ALA B 1 172 ? 21.578 0.507 -0.289 1 97.44 172 ALA B CA 1
ATOM 9525 C C . ALA B 1 172 ? 21.875 -0.463 0.851 1 97.44 172 ALA B C 1
ATOM 9527 O O . ALA B 1 172 ? 22.328 -0.052 1.923 1 97.44 172 ALA B O 1
ATOM 9528 N N . ILE B 1 173 ? 21.672 -1.712 0.638 1 97 173 ILE B N 1
ATOM 9529 C CA . ILE B 1 173 ? 21.922 -2.719 1.663 1 97 173 ILE B CA 1
ATOM 9530 C C . ILE B 1 173 ? 23.422 -2.779 1.974 1 97 173 ILE B C 1
ATOM 9532 O O . ILE B 1 173 ? 23.812 -2.828 3.141 1 97 173 ILE B O 1
ATOM 9536 N N . ALA B 1 174 ? 24.25 -2.734 0.938 1 97.56 174 ALA B N 1
ATOM 9537 C CA . ALA B 1 174 ? 25.703 -2.826 1.092 1 97.56 174 ALA B CA 1
ATOM 9538 C C . ALA B 1 174 ? 26.25 -1.641 1.885 1 97.56 174 ALA B C 1
ATOM 9540 O O . ALA B 1 174 ? 27.203 -1.779 2.639 1 97.56 174 ALA B O 1
ATOM 9541 N N . SER B 1 175 ? 25.641 -0.491 1.681 1 97.25 175 SER B N 1
ATOM 9542 C CA . SER B 1 175 ? 26.109 0.696 2.389 1 97.25 175 SER B CA 1
ATOM 9543 C C . SER B 1 175 ? 26.016 0.511 3.9 1 97.25 175 SER B C 1
ATOM 9545 O O . SER B 1 175 ? 26.844 1.03 4.648 1 97.25 175 SER B O 1
ATOM 9547 N N . CYS B 1 176 ? 25.047 -0.227 4.328 1 95.81 176 CYS B N 1
ATOM 9548 C CA . CYS B 1 176 ? 24.844 -0.468 5.754 1 95.81 176 CYS B CA 1
ATOM 9549 C C . CYS B 1 176 ? 25.891 -1.445 6.289 1 95.81 176 CYS B C 1
ATOM 9551 O O . CYS B 1 176 ? 26.203 -1.438 7.48 1 95.81 176 CYS B O 1
ATOM 9553 N N . ALA B 1 177 ? 26.438 -2.262 5.434 1 96.25 177 ALA B N 1
ATOM 9554 C CA . ALA B 1 177 ? 27.406 -3.266 5.852 1 96.25 177 ALA B CA 1
ATOM 9555 C C . ALA B 1 177 ? 28.781 -2.645 6.035 1 96.25 177 ALA B C 1
ATOM 9557 O O . ALA B 1 177 ? 29.656 -3.23 6.684 1 96.25 177 ALA B O 1
ATOM 9558 N N . ARG B 1 178 ? 29.047 -1.479 5.484 1 96.44 178 ARG B N 1
ATOM 9559 C CA . ARG B 1 178 ? 30.359 -0.836 5.488 1 96.44 178 ARG B CA 1
ATOM 9560 C C . ARG B 1 178 ? 30.875 -0.646 6.91 1 96.44 178 ARG B C 1
ATOM 9562 O O . ARG B 1 178 ? 32.094 -0.754 7.16 1 96.44 178 ARG B O 1
ATOM 9569 N N . GLN B 1 179 ? 30.031 -0.388 7.805 1 91.44 179 GLN B N 1
ATOM 9570 C CA . GLN B 1 179 ? 30.422 -0.075 9.18 1 91.44 179 GLN B CA 1
ATOM 9571 C C . GLN B 1 179 ? 31 -1.299 9.875 1 91.44 179 GLN B C 1
ATOM 9573 O O . GLN B 1 179 ? 31.766 -1.166 10.836 1 91.44 179 GLN B O 1
ATOM 9578 N N . ALA B 1 180 ? 30.656 -2.455 9.422 1 93.75 180 ALA B N 1
ATOM 9579 C CA . ALA B 1 180 ? 31.125 -3.686 10.047 1 93.75 180 ALA B CA 1
ATOM 9580 C C . ALA B 1 180 ? 32.625 -3.83 9.906 1 93.75 180 ALA B C 1
ATOM 9582 O O . ALA B 1 180 ? 33.281 -4.535 10.688 1 93.75 180 ALA B O 1
ATOM 9583 N N . PHE B 1 181 ? 33.281 -3.172 8.969 1 95.19 181 PHE B N 1
ATOM 9584 C CA . PHE B 1 181 ? 34.719 -3.262 8.703 1 95.19 181 PHE B CA 1
ATOM 9585 C C . PHE B 1 181 ? 35.5 -2.299 9.594 1 95.19 181 PHE B C 1
ATOM 9587 O O . PHE B 1 181 ? 36.719 -2.396 9.703 1 95.19 181 PHE B O 1
ATOM 9594 N N . GLN B 1 182 ? 34.781 -1.378 10.156 1 88.75 182 GLN B N 1
ATOM 9595 C CA . GLN B 1 182 ? 35.406 -0.382 11.016 1 88.75 182 GLN B CA 1
ATOM 9596 C C . GLN B 1 182 ? 36.562 0.312 10.305 1 88.75 182 GLN B C 1
ATOM 9598 O O . GLN B 1 182 ? 36.438 0.76 9.164 1 88.75 182 GLN B O 1
ATOM 9603 N N . ASP B 1 183 ? 37.75 0.408 10.906 1 85.5 183 ASP B N 1
ATOM 9604 C CA . ASP B 1 183 ? 38.844 1.133 10.305 1 85.5 183 ASP B CA 1
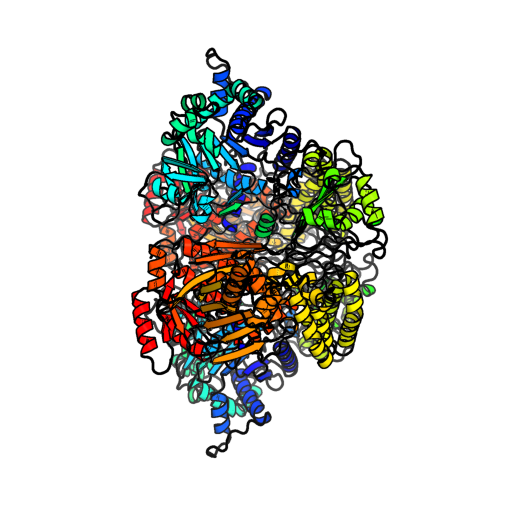ATOM 9605 C C . ASP B 1 183 ? 39.812 0.176 9.602 1 85.5 183 ASP B C 1
ATOM 9607 O O . ASP B 1 183 ? 40.906 0.581 9.172 1 85.5 183 ASP B O 1
ATOM 9611 N N . GLN B 1 184 ? 39.344 -1.036 9.484 1 91.75 184 GLN B N 1
ATOM 9612 C CA . GLN B 1 184 ? 40.188 -2.016 8.773 1 91.75 184 GLN B CA 1
ATOM 9613 C C . GLN B 1 184 ? 39.688 -2.225 7.348 1 91.75 184 GLN B C 1
ATOM 9615 O O . GLN B 1 184 ? 38.469 -2.266 7.105 1 91.75 184 GLN B O 1
ATOM 9620 N N . GLY B 1 185 ? 40.594 -2.16 6.504 1 94.19 185 GLY B N 1
ATOM 9621 C CA . GLY B 1 185 ? 40.219 -2.465 5.133 1 94.19 185 GLY B CA 1
ATOM 9622 C C . GLY B 1 185 ? 39.562 -3.834 4.98 1 94.19 185 GLY B C 1
ATOM 9623 O O . GLY B 1 185 ? 39.656 -4.668 5.887 1 94.19 185 GLY B O 1
ATOM 9624 N N . GLY B 1 186 ? 38.938 -3.977 3.887 1 97.25 186 GLY B N 1
ATOM 9625 C CA . GLY B 1 186 ? 38.281 -5.258 3.678 1 97.25 186 GLY B CA 1
ATOM 9626 C C . GLY B 1 186 ? 37.531 -5.34 2.359 1 97.25 186 GLY B C 1
ATOM 9627 O O . GLY B 1 186 ? 37.5 -4.371 1.599 1 97.25 186 GLY B O 1
ATOM 9628 N N . LEU B 1 187 ? 37.031 -6.531 2.148 1 98.12 187 LEU B N 1
ATOM 9629 C CA . LEU B 1 187 ? 36.312 -6.844 0.933 1 98.12 187 LEU B CA 1
ATOM 9630 C C . LEU B 1 187 ? 34.906 -7.379 1.267 1 98.12 187 LEU B C 1
ATOM 9632 O O . LEU B 1 187 ? 34.75 -8.211 2.162 1 98.12 187 LEU B O 1
ATOM 9636 N N . PHE B 1 188 ? 33.938 -6.781 0.671 1 98.06 188 PHE B N 1
ATOM 9637 C CA . PHE B 1 188 ? 32.562 -7.262 0.769 1 98.06 188 PHE B CA 1
ATOM 9638 C C . PHE B 1 188 ? 32.062 -7.684 -0.599 1 98.06 188 PHE B C 1
ATOM 9640 O O . PHE B 1 188 ? 31.953 -6.863 -1.51 1 98.06 188 PHE B O 1
ATOM 9647 N N . ILE B 1 189 ? 31.734 -8.969 -0.753 1 98 189 ILE B N 1
ATOM 9648 C CA . ILE B 1 189 ? 31.328 -9.508 -2.043 1 98 189 ILE B CA 1
ATOM 9649 C C . ILE B 1 189 ? 29.828 -9.789 -2.021 1 98 189 ILE B C 1
ATOM 9651 O O . ILE B 1 189 ? 29.312 -10.43 -1.099 1 98 189 ILE B O 1
ATOM 9655 N N . MET B 1 190 ? 29.141 -9.297 -2.955 1 96.44 190 MET B N 1
ATOM 9656 C CA . MET B 1 190 ? 27.719 -9.602 -3.162 1 96.44 190 MET B CA 1
ATOM 9657 C C . MET B 1 190 ? 27.469 -10.086 -4.59 1 96.44 190 MET B C 1
ATOM 9659 O O . MET B 1 190 ? 28.375 -10.039 -5.43 1 96.44 190 MET B O 1
ATOM 9663 N N . THR B 1 191 ? 26.219 -10.617 -4.77 1 92.62 191 THR B N 1
ATOM 9664 C CA . THR B 1 191 ? 25.859 -11.109 -6.094 1 92.62 191 THR B CA 1
ATOM 9665 C C . THR B 1 191 ? 24.859 -10.164 -6.773 1 92.62 191 THR B C 1
ATOM 9667 O O . THR B 1 191 ? 24.047 -9.523 -6.102 1 92.62 191 THR B O 1
ATOM 9670 N N . GLY B 1 192 ? 24.953 -10.117 -8.062 1 92.75 192 GLY B N 1
ATOM 9671 C CA . GLY B 1 192 ? 24.141 -9.156 -8.797 1 92.75 192 GLY B CA 1
ATOM 9672 C C . GLY B 1 192 ? 22.734 -9.648 -9.086 1 92.75 192 GLY B C 1
ATOM 9673 O O . GLY B 1 192 ? 21.891 -8.875 -9.523 1 92.75 192 GLY B O 1
ATOM 9674 N N . ASP B 1 193 ? 22.359 -10.906 -8.789 1 91.62 193 ASP B N 1
ATOM 9675 C CA . ASP B 1 193 ? 21.031 -11.406 -9.156 1 91.62 193 ASP B CA 1
ATOM 9676 C C . ASP B 1 193 ? 20.188 -11.688 -7.918 1 91.62 193 ASP B C 1
ATOM 9678 O O . ASP B 1 193 ? 19.203 -12.414 -7.988 1 91.62 193 ASP B O 1
ATOM 9682 N N . VAL B 1 194 ? 20.625 -11.188 -6.777 1 93.06 194 VAL B N 1
ATOM 9683 C CA . VAL B 1 194 ? 19.891 -11.406 -5.531 1 93.06 194 VAL B CA 1
ATOM 9684 C C . VAL B 1 194 ? 19.766 -10.086 -4.777 1 93.06 194 VAL B C 1
ATOM 9686 O O . VAL B 1 194 ? 20.703 -9.289 -4.734 1 93.06 194 VAL B O 1
ATOM 9689 N N . LEU B 1 195 ? 18.609 -9.82 -4.273 1 94.88 195 LEU B N 1
ATOM 9690 C CA . LEU B 1 195 ? 18.422 -8.758 -3.293 1 94.88 195 LEU B CA 1
ATOM 9691 C C . LEU B 1 195 ? 18.266 -9.336 -1.889 1 94.88 195 LEU B C 1
ATOM 9693 O O . LEU B 1 195 ? 17.203 -9.836 -1.524 1 94.88 195 LEU B O 1
ATOM 9697 N N . PRO B 1 196 ? 19.344 -9.328 -1.178 1 94.5 196 PRO B N 1
ATOM 9698 C CA . PRO B 1 196 ? 19.281 -9.797 0.208 1 94.5 196 PRO B CA 1
ATOM 9699 C C . PRO B 1 196 ? 18.75 -8.734 1.17 1 94.5 196 PRO B C 1
ATOM 9701 O O . PRO B 1 196 ? 19.484 -7.809 1.531 1 94.5 196 PRO B O 1
ATOM 9704 N N . CYS B 1 197 ? 17.609 -8.859 1.604 1 92.62 197 CYS B N 1
ATOM 9705 C CA . CYS B 1 197 ? 17.016 -7.855 2.49 1 92.62 197 CYS B CA 1
ATOM 9706 C C . CYS B 1 197 ? 17.203 -8.25 3.951 1 92.62 197 CYS B C 1
ATOM 9708 O O . CYS B 1 197 ? 16.469 -9.094 4.469 1 92.62 197 CYS B O 1
ATOM 9710 N N . PHE B 1 198 ? 18.125 -7.672 4.609 1 91.62 198 PHE B N 1
ATOM 9711 C CA . PHE B 1 198 ? 18.359 -7.867 6.031 1 91.62 198 PHE B CA 1
ATOM 9712 C C . PHE B 1 198 ? 18.969 -6.617 6.656 1 91.62 198 PHE B C 1
ATOM 9714 O O . PHE B 1 198 ? 19.375 -5.691 5.945 1 91.62 198 PHE B O 1
ATOM 9721 N N . ASP B 1 199 ? 18.953 -6.516 7.902 1 89.81 199 ASP B N 1
ATOM 9722 C CA . ASP B 1 199 ? 19.531 -5.375 8.602 1 89.81 199 ASP B CA 1
ATOM 9723 C C . ASP B 1 199 ? 21.047 -5.477 8.656 1 89.81 199 ASP B C 1
ATOM 9725 O O . ASP B 1 199 ? 21.609 -5.941 9.648 1 89.81 199 ASP B O 1
ATOM 9729 N N . ALA B 1 200 ? 21.656 -4.953 7.707 1 92.44 200 ALA B N 1
ATOM 9730 C CA . ALA B 1 200 ? 23.109 -5.066 7.57 1 92.44 200 ALA B CA 1
ATOM 9731 C C . ALA B 1 200 ? 23.812 -4.16 8.57 1 92.44 200 ALA B C 1
ATOM 9733 O O . ALA B 1 200 ? 25.031 -4.305 8.789 1 92.44 200 ALA B O 1
ATOM 9734 N N . PHE B 1 201 ? 23.141 -3.33 9.281 1 87.75 201 PHE B N 1
ATOM 9735 C CA . PHE B 1 201 ? 23.719 -2.482 10.312 1 87.75 201 PHE B CA 1
ATOM 9736 C C . PHE B 1 201 ? 24.203 -3.32 11.492 1 87.75 201 PHE B C 1
ATOM 9738 O O . PHE B 1 201 ? 25.141 -2.941 12.188 1 87.75 201 PHE B O 1
ATOM 9745 N N . LYS B 1 202 ? 23.547 -4.379 11.633 1 88.12 202 LYS B N 1
ATOM 9746 C CA . LYS B 1 202 ? 23.844 -5.215 12.789 1 88.12 202 LYS B CA 1
ATOM 9747 C C . LYS B 1 202 ? 24.938 -6.238 12.477 1 88.12 202 LYS B C 1
ATOM 9749 O O . LYS B 1 202 ? 25.375 -6.965 13.367 1 88.12 202 LYS B O 1
ATOM 9754 N N . MET B 1 203 ? 25.375 -6.207 11.289 1 92 203 MET B N 1
ATOM 9755 C CA . MET B 1 203 ? 26.359 -7.199 10.867 1 92 203 MET B CA 1
ATOM 9756 C C . MET B 1 203 ? 27.656 -7.035 11.633 1 92 203 MET B C 1
ATOM 9758 O O . MET B 1 203 ? 28.141 -5.914 11.82 1 92 203 MET B O 1
ATOM 9762 N N . THR B 1 204 ? 28.203 -8.109 12.148 1 91.38 204 THR B N 1
ATOM 9763 C CA . THR B 1 204 ? 29.5 -8.156 12.828 1 91.38 204 THR B CA 1
ATOM 9764 C C . THR B 1 204 ? 30.453 -9.102 12.109 1 91.38 204 THR B C 1
ATOM 9766 O O . THR B 1 204 ? 30.062 -10.219 11.742 1 91.38 204 THR B O 1
ATOM 9769 N N . LEU B 1 205 ? 31.641 -8.617 11.898 1 93.06 205 LEU B N 1
ATOM 9770 C CA . LEU B 1 205 ? 32.656 -9.414 11.203 1 93.06 205 LEU B CA 1
ATOM 9771 C C . LEU B 1 205 ? 33.781 -9.805 12.141 1 93.06 205 LEU B C 1
ATOM 9773 O O . LEU B 1 205 ? 34.188 -9 12.984 1 93.06 205 LEU B O 1
ATOM 9777 N N . PRO B 1 206 ? 34.188 -11.023 12.039 1 91.69 206 PRO B N 1
ATOM 9778 C CA . PRO B 1 206 ? 35.375 -11.422 12.828 1 91.69 206 PRO B CA 1
ATOM 9779 C C . PRO B 1 206 ? 36.656 -10.734 12.383 1 91.69 206 PRO B C 1
ATOM 9781 O O . PRO B 1 206 ? 36.75 -10.273 11.234 1 91.69 206 PRO B O 1
ATOM 9784 N N . GLU B 1 207 ? 37.594 -10.727 13.312 1 91.12 207 GLU B N 1
ATOM 9785 C CA . GLU B 1 207 ? 38.875 -10.094 13 1 91.12 207 GLU B CA 1
ATOM 9786 C C . GLU B 1 207 ? 39.781 -11.039 12.211 1 91.12 207 GLU B C 1
ATOM 9788 O O . GLU B 1 207 ? 39.875 -12.234 12.508 1 91.12 207 GLU B O 1
ATOM 9793 N N . ASP B 1 208 ? 40.438 -10.555 11.234 1 93.94 208 ASP B N 1
ATOM 9794 C CA . ASP B 1 208 ? 41.469 -11.234 10.461 1 93.94 208 ASP B CA 1
ATOM 9795 C C . ASP B 1 208 ? 40.938 -12.516 9.828 1 93.94 208 ASP B C 1
ATOM 9797 O O . ASP B 1 208 ? 41.625 -13.531 9.781 1 93.94 208 ASP B O 1
ATOM 9801 N N . ALA B 1 209 ? 39.688 -12.445 9.438 1 95.62 209 ALA B N 1
ATOM 9802 C CA . ALA B 1 209 ? 39.062 -13.664 8.938 1 95.62 209 ALA B CA 1
ATOM 9803 C C . ALA B 1 209 ? 38.094 -13.359 7.789 1 95.62 209 ALA B C 1
ATOM 9805 O O . ALA B 1 209 ? 37.781 -12.195 7.539 1 95.62 209 ALA B O 1
ATOM 9806 N N . ALA B 1 210 ? 37.781 -14.414 7.117 1 96.81 210 ALA B N 1
ATOM 9807 C CA . ALA B 1 210 ? 36.688 -14.344 6.152 1 96.81 210 ALA B CA 1
ATOM 9808 C C . ALA B 1 210 ? 35.344 -14.711 6.805 1 96.81 210 ALA B C 1
ATOM 9810 O O . ALA B 1 210 ? 35.312 -15.344 7.859 1 96.81 210 ALA B O 1
ATOM 9811 N N . SER B 1 211 ? 34.344 -14.188 6.266 1 96.31 211 SER B N 1
ATOM 9812 C CA . SER B 1 211 ? 33.031 -14.469 6.793 1 96.31 211 SER B CA 1
ATOM 9813 C C . SER B 1 211 ? 32 -14.656 5.672 1 96.31 211 SER B C 1
ATOM 9815 O O . SER B 1 211 ? 32.156 -14.094 4.586 1 96.31 211 SER B O 1
ATOM 9817 N N . ILE B 1 212 ? 31.031 -15.523 5.906 1 95.88 212 ILE B N 1
ATOM 9818 C CA . ILE B 1 212 ? 29.938 -15.742 4.965 1 95.88 212 ILE B CA 1
ATOM 9819 C C . ILE B 1 212 ? 28.609 -15.516 5.664 1 95.88 212 ILE B C 1
ATOM 9821 O O . ILE B 1 212 ? 28.406 -15.945 6.805 1 95.88 212 ILE B O 1
ATOM 9825 N N . VAL B 1 213 ? 27.719 -14.742 5.02 1 94.94 213 VAL B N 1
ATOM 9826 C CA . VAL B 1 213 ? 26.391 -14.516 5.566 1 94.94 213 VAL B CA 1
ATOM 9827 C C . VAL B 1 213 ? 25.484 -15.711 5.25 1 94.94 213 VAL B C 1
ATOM 9829 O O . VAL B 1 213 ? 25.453 -16.188 4.109 1 94.94 213 VAL B O 1
ATOM 9832 N N . THR B 1 214 ? 24.797 -16.219 6.242 1 93.69 214 THR B N 1
ATOM 9833 C CA . THR B 1 214 ? 23.938 -17.375 6.059 1 93.69 214 THR B CA 1
ATOM 9834 C C . THR B 1 214 ? 22.547 -17.094 6.594 1 93.69 214 THR B C 1
ATOM 9836 O O . THR B 1 214 ? 22.328 -16.141 7.328 1 93.69 214 THR B O 1
ATOM 9839 N N . VAL B 1 215 ? 21.656 -17.891 6.145 1 90.12 215 VAL B N 1
ATOM 9840 C CA . VAL B 1 215 ? 20.266 -17.844 6.609 1 90.12 215 VAL B CA 1
ATOM 9841 C C . VAL B 1 215 ? 19.703 -19.266 6.711 1 90.12 215 VAL B C 1
ATOM 9843 O O . VAL B 1 215 ? 20.016 -20.109 5.871 1 90.12 215 VAL B O 1
ATOM 9846 N N . PRO B 1 216 ? 19 -19.484 7.746 1 84.62 216 PRO B N 1
ATOM 9847 C CA . PRO B 1 216 ? 18.391 -20.828 7.844 1 84.62 216 PRO B CA 1
ATOM 9848 C C . PRO B 1 216 ? 17.359 -21.078 6.754 1 84.62 216 PRO B C 1
ATOM 9850 O O . PRO B 1 216 ? 16.516 -20.219 6.477 1 84.62 216 PRO B O 1
ATOM 9853 N N . ILE B 1 217 ? 17.469 -22.172 6.137 1 81.44 217 ILE B N 1
ATOM 9854 C CA . ILE B 1 217 ? 16.516 -22.547 5.105 1 81.44 217 ILE B CA 1
ATOM 9855 C C . ILE B 1 217 ? 16.062 -23.984 5.32 1 81.44 217 ILE B C 1
ATOM 9857 O O . ILE B 1 217 ? 16.719 -24.75 6.043 1 81.44 217 ILE B O 1
ATOM 9861 N N . THR B 1 218 ? 15.078 -24.422 4.652 1 73.94 218 THR B N 1
ATOM 9862 C CA . THR B 1 218 ? 14.539 -25.766 4.766 1 73.94 218 THR B CA 1
ATOM 9863 C C . THR B 1 218 ? 15.344 -26.75 3.926 1 73.94 218 THR B C 1
ATOM 9865 O O . THR B 1 218 ? 16.094 -26.344 3.039 1 73.94 218 THR B O 1
ATOM 9868 N N . LEU B 1 219 ? 15.219 -27.984 4.215 1 73.12 219 LEU B N 1
ATOM 9869 C CA . LEU B 1 219 ? 16.031 -29.031 3.609 1 73.12 219 LEU B CA 1
ATOM 9870 C C . LEU B 1 219 ? 15.766 -29.141 2.111 1 73.12 219 LEU B C 1
ATOM 9872 O O . LEU B 1 219 ? 16.656 -29.484 1.339 1 73.12 219 LEU B O 1
ATOM 9876 N N . ASP B 1 220 ? 14.602 -28.828 1.757 1 69.19 220 ASP B N 1
ATOM 9877 C CA . ASP B 1 220 ? 14.258 -28.922 0.342 1 69.19 220 ASP B CA 1
ATOM 9878 C C . ASP B 1 220 ? 15.008 -27.875 -0.481 1 69.19 220 ASP B C 1
ATOM 9880 O O . ASP B 1 220 ? 15.383 -28.141 -1.626 1 69.19 220 ASP B O 1
ATOM 9884 N N . ILE B 1 221 ? 15.203 -26.734 0.062 1 73.5 221 ILE B N 1
ATOM 9885 C CA . ILE B 1 221 ? 15.953 -25.672 -0.614 1 73.5 221 ILE B CA 1
ATOM 9886 C C . ILE B 1 221 ? 17.438 -26 -0.567 1 73.5 221 ILE B C 1
ATOM 9888 O O . ILE B 1 221 ? 18.172 -25.703 -1.519 1 73.5 221 ILE B O 1
ATOM 9892 N N . ALA B 1 222 ? 17.812 -26.609 0.526 1 78.25 222 ALA B N 1
ATOM 9893 C CA . ALA B 1 222 ? 19.219 -26.906 0.771 1 78.25 222 ALA B CA 1
ATOM 9894 C C . ALA B 1 222 ? 19.781 -27.828 -0.306 1 78.25 222 ALA B C 1
ATOM 9896 O O . ALA B 1 222 ? 20.953 -27.703 -0.687 1 78.25 222 ALA B O 1
ATOM 9897 N N . SER B 1 223 ? 18.953 -28.609 -0.798 1 76.31 223 SER B N 1
ATOM 9898 C CA . SER B 1 223 ? 19.422 -29.625 -1.745 1 76.31 223 SER B CA 1
ATOM 9899 C C . SER B 1 223 ? 19.828 -29 -3.07 1 76.31 223 SER B C 1
ATOM 9901 O O . SER B 1 223 ? 20.562 -29.609 -3.855 1 76.31 223 SER B O 1
ATOM 9903 N N . ASN B 1 224 ? 19.359 -27.75 -3.293 1 72.38 224 ASN B N 1
ATOM 9904 C CA . ASN B 1 224 ? 19.656 -27.109 -4.57 1 72.38 224 ASN B CA 1
ATOM 9905 C C . ASN B 1 224 ? 20.625 -25.938 -4.406 1 72.38 224 ASN B C 1
ATOM 9907 O O . ASN B 1 224 ? 20.859 -25.188 -5.348 1 72.38 224 ASN B O 1
ATOM 9911 N N . HIS B 1 225 ? 21.172 -25.828 -3.26 1 80.81 225 HIS B N 1
ATOM 9912 C CA . HIS B 1 225 ? 22.031 -24.688 -2.996 1 80.81 225 HIS B CA 1
ATOM 9913 C C . HIS B 1 225 ? 23.219 -25.078 -2.131 1 80.81 225 HIS B C 1
ATOM 9915 O O . HIS B 1 225 ? 23.375 -26.266 -1.788 1 80.81 225 HIS B O 1
ATOM 9921 N N . GLY B 1 226 ? 24.094 -24.109 -1.916 1 87 226 GLY B N 1
ATOM 9922 C CA . GLY B 1 226 ? 25.188 -24.328 -0.984 1 87 226 GLY B CA 1
ATOM 9923 C C . GLY B 1 226 ? 24.766 -24.266 0.469 1 87 226 GLY B C 1
ATOM 9924 O O . GLY B 1 226 ? 23.891 -23.453 0.832 1 87 226 GLY B O 1
ATOM 9925 N N . VAL B 1 227 ? 25.297 -25.25 1.214 1 92.12 227 VAL B N 1
ATOM 9926 C CA . VAL B 1 227 ? 24.969 -25.312 2.635 1 92.12 227 VAL B CA 1
ATOM 9927 C C . VAL B 1 227 ? 26.25 -25.156 3.463 1 92.12 227 VAL B C 1
ATOM 9929 O O . VAL B 1 227 ? 27.297 -25.703 3.117 1 92.12 227 VAL B O 1
ATOM 9932 N N . ILE B 1 228 ? 26.125 -24.391 4.461 1 94.19 228 ILE B N 1
ATOM 9933 C CA . ILE B 1 228 ? 27.25 -24.125 5.348 1 94.19 228 ILE B CA 1
ATOM 9934 C C . ILE B 1 228 ? 27.094 -24.922 6.645 1 94.19 228 ILE B C 1
ATOM 9936 O O . ILE B 1 228 ? 26.031 -24.875 7.27 1 94.19 228 ILE B O 1
ATOM 9940 N N . VAL B 1 229 ? 28.109 -25.656 7.012 1 94.06 229 VAL B N 1
ATOM 9941 C CA . VAL B 1 229 ? 28.109 -26.391 8.266 1 94.06 229 VAL B CA 1
ATOM 9942 C C . VAL B 1 229 ? 28.953 -25.656 9.305 1 94.06 229 VAL B C 1
ATOM 9944 O O . VAL B 1 229 ? 30.125 -25.328 9.055 1 94.06 229 VAL B O 1
ATOM 9947 N N . THR B 1 230 ? 28.375 -25.344 10.391 1 92.31 230 THR B N 1
ATOM 9948 C CA . THR B 1 230 ? 29.078 -24.547 11.398 1 92.31 230 THR B CA 1
ATOM 9949 C C . THR B 1 230 ? 29.281 -25.359 12.672 1 92.31 230 THR B C 1
ATOM 9951 O O . THR B 1 230 ? 28.656 -26.406 12.852 1 92.31 230 THR B O 1
ATOM 9954 N N . SER B 1 231 ? 30.234 -24.891 13.438 1 86.19 231 SER B N 1
ATOM 9955 C CA . SER B 1 231 ? 30.438 -25.453 14.766 1 86.19 231 SER B CA 1
ATOM 9956 C C . SER B 1 231 ? 29.297 -25.078 15.703 1 86.19 231 SER B C 1
ATOM 9958 O O . SER B 1 231 ? 28.625 -24.062 15.492 1 86.19 231 SER B O 1
ATOM 9960 N N . LYS B 1 232 ? 28.812 -26.016 16.516 1 69.88 232 LYS B N 1
ATOM 9961 C CA . LYS B 1 232 ? 27.688 -25.812 17.422 1 69.88 232 LYS B CA 1
ATOM 9962 C C . LYS B 1 232 ? 27.938 -24.656 18.375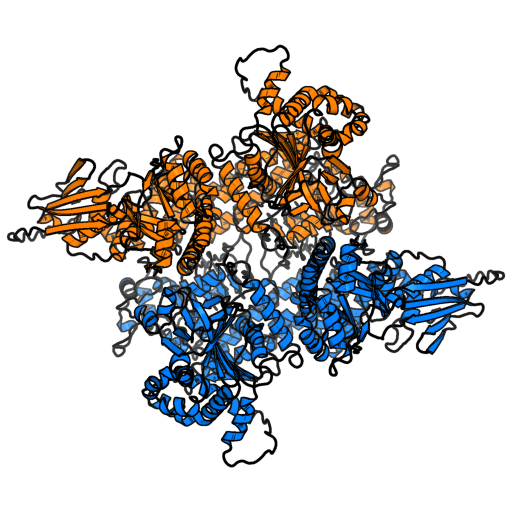 1 69.88 232 LYS B C 1
ATOM 9964 O O . LYS B 1 232 ? 29 -24.547 18.969 1 69.88 232 LYS B O 1
ATOM 9969 N N . SER B 1 233 ? 27.531 -23.531 18.031 1 59 233 SER B N 1
ATOM 9970 C CA . SER B 1 233 ? 27.672 -22.406 18.953 1 59 233 SER B CA 1
ATOM 9971 C C . SER B 1 233 ? 26.406 -22.203 19.766 1 59 233 SER B C 1
ATOM 9973 O O . SER B 1 233 ? 25.297 -22.438 19.266 1 59 233 SER B O 1
ATOM 9975 N N . GLU B 1 234 ? 26.422 -22.219 21.141 1 48.31 234 GLU B N 1
ATOM 9976 C CA . GLU B 1 234 ? 25.375 -22.172 22.172 1 48.31 234 GLU B CA 1
ATOM 9977 C C . GLU B 1 234 ? 24.516 -20.922 22.016 1 48.31 234 GLU B C 1
ATOM 9979 O O . GLU B 1 234 ? 23.469 -20.812 22.656 1 48.31 234 GLU B O 1
ATOM 9984 N N . SER B 1 235 ? 24.953 -19.688 21.656 1 46.91 235 SER B N 1
ATOM 9985 C CA . SER B 1 235 ? 24.281 -18.516 22.219 1 46.91 235 SER B CA 1
ATOM 9986 C C . SER B 1 235 ? 23.156 -18.047 21.328 1 46.91 235 SER B C 1
ATOM 9988 O O . SER B 1 235 ? 23.391 -17.609 20.188 1 46.91 235 SER B O 1
ATOM 9990 N N . LEU B 1 236 ? 21.969 -18.547 21.516 1 47.78 236 LEU B N 1
ATOM 9991 C CA . LEU B 1 236 ? 20.703 -18.281 20.828 1 47.78 236 LEU B CA 1
ATOM 9992 C C . LEU B 1 236 ? 20.219 -16.875 21.125 1 47.78 236 LEU B C 1
ATOM 9994 O O . LEU B 1 236 ? 19.094 -16.516 20.766 1 47.78 236 LEU B O 1
ATOM 9998 N N . ALA B 1 237 ? 20.75 -16.031 21.938 1 44.34 237 ALA B N 1
ATOM 9999 C CA . ALA B 1 237 ? 20 -14.891 22.469 1 44.34 237 ALA B CA 1
ATOM 10000 C C . ALA B 1 237 ? 19.797 -13.82 21.391 1 44.34 237 ALA B C 1
ATOM 10002 O O . ALA B 1 237 ? 18.938 -12.953 21.531 1 44.34 237 ALA B O 1
ATOM 10003 N N . GLU B 1 238 ? 20.75 -13.648 20.312 1 56.5 238 GLU B N 1
ATOM 10004 C CA . GLU B 1 238 ? 20.688 -12.5 19.406 1 56.5 238 GLU B CA 1
ATOM 10005 C C . GLU B 1 238 ? 20.109 -12.898 18.047 1 56.5 238 GLU B C 1
ATOM 10007 O O . GLU B 1 238 ? 20.016 -14.086 17.734 1 56.5 238 GLU B O 1
ATOM 10012 N N . SER B 1 239 ? 19.547 -11.898 17.328 1 61.09 239 SER B N 1
ATOM 10013 C CA . SER B 1 239 ? 18.984 -12.062 15.992 1 61.09 239 SER B CA 1
ATOM 10014 C C . SER B 1 239 ? 20.031 -12.578 15.008 1 61.09 239 SER B C 1
ATOM 10016 O O . SER B 1 239 ? 19.734 -12.797 13.828 1 61.09 239 SER B O 1
ATOM 10018 N N . TYR B 1 240 ? 21.375 -12.727 15.414 1 71 240 TYR B N 1
ATOM 10019 C CA . TYR B 1 240 ? 22.422 -13.281 14.562 1 71 240 TYR B CA 1
ATOM 10020 C C . TYR B 1 240 ? 23.438 -14.055 15.391 1 71 240 TYR B C 1
ATOM 10022 O O . TYR B 1 240 ? 23.469 -13.945 16.609 1 71 240 TYR B O 1
ATOM 10030 N N . THR B 1 241 ? 24.156 -14.992 14.781 1 75.75 241 THR B N 1
ATOM 10031 C CA . THR B 1 241 ? 25.219 -15.758 15.406 1 75.75 241 THR B CA 1
ATOM 10032 C C . THR B 1 241 ? 26.453 -15.805 14.508 1 75.75 241 THR B C 1
ATOM 10034 O O . THR B 1 241 ? 26.328 -15.805 13.281 1 75.75 241 THR B O 1
ATOM 10037 N N . VAL B 1 242 ? 27.578 -15.68 15.109 1 85.12 242 VAL B N 1
ATOM 10038 C CA . VAL B 1 242 ? 28.844 -15.859 14.398 1 85.12 242 VAL B CA 1
ATOM 10039 C C . VAL B 1 242 ? 29.5 -17.156 14.844 1 85.12 242 VAL B C 1
ATOM 10041 O O . VAL B 1 242 ? 29.75 -17.359 16.031 1 85.12 242 VAL B O 1
ATOM 10044 N N . SER B 1 243 ? 29.641 -18.047 13.867 1 90.69 243 SER B N 1
ATOM 10045 C CA . SER B 1 243 ? 30.188 -19.359 14.188 1 90.69 243 SER B CA 1
ATOM 10046 C C . SER B 1 243 ? 31.25 -19.766 13.18 1 90.69 243 SER B C 1
ATOM 10048 O O . SER B 1 243 ? 31.219 -19.328 12.023 1 90.69 243 SER B O 1
ATOM 10050 N N . LEU B 1 244 ? 32.219 -20.578 13.672 1 93.31 244 LEU B N 1
ATOM 10051 C CA . LEU B 1 244 ? 33.25 -21.109 12.789 1 93.31 244 LEU B CA 1
ATOM 10052 C C . LEU B 1 244 ? 32.656 -22.078 11.773 1 93.31 244 LEU B C 1
ATOM 10054 O O . LEU B 1 244 ? 31.812 -22.906 12.117 1 93.31 244 LEU B O 1
ATOM 10058 N N . VAL B 1 245 ? 33.094 -21.953 10.469 1 95.12 245 VAL B N 1
ATOM 10059 C CA . VAL B 1 245 ? 32.625 -22.844 9.414 1 95.12 245 VAL B CA 1
ATOM 10060 C C . VAL B 1 245 ? 33.438 -24.141 9.422 1 95.12 245 VAL B C 1
ATOM 10062 O O . VAL B 1 245 ? 34.656 -24.109 9.227 1 95.12 245 VAL B O 1
ATOM 10065 N N . ASN B 1 246 ? 32.75 -25.219 9.578 1 94.06 246 ASN B N 1
ATOM 10066 C CA . ASN B 1 246 ? 33.406 -26.516 9.648 1 94.06 246 ASN B CA 1
ATOM 10067 C C . ASN B 1 246 ? 33.5 -27.188 8.281 1 94.06 246 ASN B C 1
ATOM 10069 O O . ASN B 1 246 ? 34.406 -27.984 8.023 1 94.06 246 ASN B O 1
ATOM 10073 N N . ASP B 1 247 ? 32.5 -26.891 7.527 1 93.94 247 ASP B N 1
ATOM 10074 C CA . ASP B 1 247 ? 32.469 -27.547 6.223 1 93.94 247 ASP B CA 1
ATOM 10075 C C . ASP B 1 247 ? 31.562 -26.781 5.25 1 93.94 247 ASP B C 1
ATOM 10077 O O . ASP B 1 247 ? 30.781 -25.938 5.668 1 93.94 247 ASP B O 1
ATOM 10081 N N . LEU B 1 248 ? 31.812 -27.047 3.988 1 93.56 248 LEU B N 1
ATOM 10082 C CA . LEU B 1 248 ? 31.031 -26.484 2.889 1 93.56 248 LEU B CA 1
ATOM 10083 C C . LEU B 1 248 ? 30.422 -27.594 2.041 1 93.56 248 LEU B C 1
ATOM 10085 O O . LEU B 1 248 ? 31.125 -28.453 1.53 1 93.56 248 LEU B O 1
ATOM 10089 N N . LEU B 1 249 ? 29.141 -27.531 1.926 1 91.81 249 LEU B N 1
ATOM 10090 C CA . LEU B 1 249 ? 28.453 -28.531 1.108 1 91.81 249 LEU B CA 1
ATOM 10091 C C . LEU B 1 249 ? 27.812 -27.891 -0.109 1 91.81 249 LEU B C 1
ATOM 10093 O O . LEU B 1 249 ? 27.312 -26.766 -0.031 1 91.81 249 LEU B O 1
ATOM 10097 N N . GLN B 1 250 ? 27.906 -28.469 -1.218 1 85.94 250 GLN B N 1
ATOM 10098 C CA . GLN B 1 250 ? 27.25 -27.984 -2.432 1 85.94 250 GLN B CA 1
ATOM 10099 C C . GLN B 1 250 ? 26.156 -28.953 -2.893 1 85.94 250 GLN B C 1
ATOM 10101 O O . GLN B 1 250 ? 26.453 -30.062 -3.314 1 85.94 250 GLN B O 1
ATOM 10106 N N . LYS B 1 251 ? 24.953 -28.5 -2.92 1 81.88 251 LYS B N 1
ATOM 10107 C CA . LYS B 1 251 ? 23.781 -29.281 -3.324 1 81.88 251 LYS B CA 1
ATOM 10108 C C . LYS B 1 251 ? 23.781 -30.656 -2.66 1 81.88 251 LYS B C 1
ATOM 10110 O O . LYS B 1 251 ? 23.672 -31.672 -3.34 1 81.88 251 LYS B O 1
ATOM 10115 N N . PRO B 1 252 ? 23.844 -30.625 -1.357 1 85.88 252 PRO B N 1
ATOM 10116 C CA . PRO B 1 252 ? 23.922 -31.891 -0.631 1 85.88 252 PRO B CA 1
ATOM 10117 C C . PRO B 1 252 ? 22.594 -32.656 -0.637 1 85.88 252 PRO B C 1
ATOM 10119 O O . PRO B 1 252 ? 21.531 -32.062 -0.722 1 85.88 252 PRO B O 1
ATOM 10122 N N . THR B 1 253 ? 22.719 -33.938 -0.603 1 82.88 253 THR B N 1
ATOM 10123 C CA . THR B 1 253 ? 21.531 -34.75 -0.353 1 82.88 253 THR B CA 1
ATOM 10124 C C . THR B 1 253 ? 21.156 -34.75 1.126 1 82.88 253 THR B C 1
ATOM 10126 O O . THR B 1 253 ? 21.938 -34.281 1.963 1 82.88 253 THR B O 1
ATOM 10129 N N . VAL B 1 254 ? 20.047 -35.281 1.424 1 77.81 254 VAL B N 1
ATOM 10130 C CA . VAL B 1 254 ? 19.594 -35.312 2.811 1 77.81 254 VAL B CA 1
ATOM 10131 C C . VAL B 1 254 ? 20.516 -36.188 3.639 1 77.81 254 VAL B C 1
ATOM 10133 O O . VAL B 1 254 ? 20.812 -35.875 4.797 1 77.81 254 VAL B O 1
ATOM 10136 N N . GLU B 1 255 ? 20.938 -37.219 3.068 1 82.38 255 GLU B N 1
ATOM 10137 C CA . GLU B 1 255 ? 21.859 -38.125 3.75 1 82.38 255 GLU B CA 1
ATOM 10138 C C . GLU B 1 255 ? 23.188 -37.438 4.07 1 82.38 255 GLU B C 1
ATOM 10140 O O . GLU B 1 255 ? 23.734 -37.594 5.16 1 82.38 255 GLU B O 1
ATOM 10145 N N . ASP B 1 256 ? 23.609 -36.625 3.146 1 89.19 256 ASP B N 1
ATOM 10146 C CA . ASP B 1 256 ? 24.828 -35.844 3.352 1 89.19 256 ASP B CA 1
ATOM 10147 C C . ASP B 1 256 ? 24.672 -34.844 4.488 1 89.19 256 ASP B C 1
ATOM 10149 O O . ASP B 1 256 ? 25.594 -34.625 5.266 1 89.19 256 ASP B O 1
ATOM 10153 N N . LEU B 1 257 ? 23.562 -34.312 4.492 1 86.94 257 LEU B N 1
ATOM 10154 C CA . LEU B 1 257 ? 23.281 -33.312 5.492 1 86.94 257 LEU B CA 1
ATOM 10155 C C . LEU B 1 257 ? 23.328 -33.875 6.898 1 86.94 257 LEU B C 1
ATOM 10157 O O . LEU B 1 257 ? 23.812 -33.25 7.832 1 86.94 257 LEU B O 1
ATOM 10161 N N . VAL B 1 258 ? 22.797 -35.094 6.988 1 82.75 258 VAL B N 1
ATOM 10162 C CA . VAL B 1 258 ? 22.781 -35.75 8.281 1 82.75 258 VAL B CA 1
ATOM 10163 C C . VAL B 1 258 ? 24.188 -36.219 8.648 1 82.75 258 VAL B C 1
ATOM 10165 O O . VAL B 1 258 ? 24.641 -36 9.773 1 82.75 258 VAL B O 1
ATOM 10168 N N . LYS B 1 259 ? 24.844 -36.75 7.711 1 88 259 LYS B N 1
ATOM 10169 C CA . LYS B 1 259 ? 26.188 -37.312 7.938 1 88 259 LYS B CA 1
ATOM 10170 C C . LYS B 1 259 ? 27.156 -36.188 8.336 1 88 259 LYS B C 1
ATOM 10172 O O . LYS B 1 259 ? 28.047 -36.406 9.164 1 88 259 LYS B O 1
ATOM 10177 N N . LYS B 1 260 ? 26.984 -35.062 7.785 1 91.19 260 LYS B N 1
ATOM 10178 C CA . LYS B 1 260 ? 27.938 -33.969 8.008 1 91.19 260 LYS B CA 1
ATOM 10179 C C . LYS B 1 260 ? 27.438 -33.031 9.102 1 91.19 260 LYS B C 1
ATOM 10181 O O . LYS B 1 260 ? 27.984 -31.953 9.289 1 91.19 260 LYS B O 1
ATOM 10186 N N . ASP B 1 261 ? 26.422 -33.375 9.742 1 86.94 261 ASP B N 1
ATOM 10187 C CA . ASP B 1 261 ? 25.859 -32.594 10.852 1 86.94 261 ASP B CA 1
ATOM 10188 C C . ASP B 1 261 ? 25.484 -31.188 10.414 1 86.94 261 ASP B C 1
ATOM 10190 O O . ASP B 1 261 ? 25.812 -30.219 11.086 1 86.94 261 ASP B O 1
ATOM 10194 N N . ALA B 1 262 ? 24.906 -31.094 9.297 1 90.06 262 ALA B N 1
ATOM 10195 C CA . ALA B 1 262 ? 24.547 -29.812 8.719 1 90.06 262 ALA B CA 1
ATOM 10196 C C . ALA B 1 262 ? 23.172 -29.344 9.203 1 90.06 262 ALA B C 1
ATOM 10198 O O . ALA B 1 262 ? 22.812 -28.172 9.086 1 90.06 262 ALA B O 1
ATOM 10199 N N . ILE B 1 263 ? 22.406 -30.266 9.82 1 84.19 263 ILE B N 1
ATOM 10200 C CA . ILE B 1 263 ? 21.047 -29.953 10.242 1 84.19 263 ILE B CA 1
ATOM 10201 C C . ILE B 1 263 ? 21.062 -29.344 11.641 1 84.19 263 ILE B C 1
ATOM 10203 O O . ILE B 1 263 ? 21.625 -29.922 12.57 1 84.19 263 ILE B O 1
ATOM 10207 N N . LEU B 1 264 ? 20.516 -28.156 11.711 1 81.5 264 LEU B N 1
ATOM 10208 C CA . LEU B 1 264 ? 20.453 -27.453 12.992 1 81.5 264 LEU B CA 1
ATOM 10209 C C . LEU B 1 264 ? 19.438 -28.109 13.914 1 81.5 264 LEU B C 1
ATOM 10211 O O . LEU B 1 264 ? 18.734 -29.047 13.516 1 81.5 264 LEU B O 1
ATOM 10215 N N . HIS B 1 265 ? 19.391 -27.531 15.148 1 70.88 265 HIS B N 1
ATOM 10216 C CA . HIS B 1 265 ? 18.484 -28.078 16.156 1 70.88 265 HIS B CA 1
ATOM 10217 C C . HIS B 1 265 ? 17.031 -27.922 15.734 1 70.88 265 HIS B C 1
ATOM 10219 O O . HIS B 1 265 ? 16.188 -28.734 16.094 1 70.88 265 HIS B O 1
ATOM 10225 N N . ASP B 1 266 ? 16.859 -26.891 14.953 1 67.81 266 ASP B N 1
ATOM 10226 C CA . ASP B 1 266 ? 15.477 -26.641 14.547 1 67.81 266 ASP B CA 1
ATOM 10227 C C . ASP B 1 266 ? 15.141 -27.359 13.25 1 67.81 266 ASP B C 1
ATOM 10229 O O . ASP B 1 266 ? 14.055 -27.172 12.688 1 67.81 266 ASP B O 1
ATOM 10233 N N . GLY B 1 267 ? 16 -28.234 12.75 1 71.25 267 GLY B N 1
ATOM 10234 C CA . GLY B 1 267 ? 15.75 -29.031 11.555 1 71.25 267 GLY B CA 1
ATOM 10235 C C . GLY B 1 267 ? 16.141 -28.312 10.273 1 71.25 267 GLY B C 1
ATOM 10236 O O . GLY B 1 267 ? 16.078 -28.906 9.188 1 71.25 267 GLY B O 1
ATOM 10237 N N . ARG B 1 268 ? 16.5 -27.156 10.367 1 83.25 268 ARG B N 1
ATOM 10238 C CA . ARG B 1 268 ? 16.906 -26.406 9.188 1 83.25 268 ARG B CA 1
ATOM 10239 C C . ARG B 1 268 ? 18.406 -26.5 8.961 1 83.25 268 ARG B C 1
ATOM 10241 O O . ARG B 1 268 ? 19.125 -27.125 9.742 1 83.25 268 ARG B O 1
ATOM 10248 N N . THR B 1 269 ? 18.766 -25.953 7.766 1 87.69 269 THR B N 1
ATOM 10249 C CA . THR B 1 269 ? 20.188 -25.844 7.438 1 87.69 269 THR B CA 1
ATOM 10250 C C . THR B 1 269 ? 20.562 -24.422 7.078 1 87.69 269 THR B C 1
ATOM 10252 O O . THR B 1 269 ? 19.688 -23.562 6.902 1 87.69 269 THR B O 1
ATOM 10255 N N . LEU B 1 270 ? 21.828 -24.125 7.02 1 91.31 270 LEU B N 1
ATOM 10256 C CA . LEU B 1 270 ? 22.297 -22.766 6.719 1 91.31 270 LEU B CA 1
ATOM 10257 C C . LEU B 1 270 ? 22.609 -22.625 5.234 1 91.31 270 LEU B C 1
ATOM 10259 O O . LEU B 1 270 ? 23.5 -23.312 4.715 1 91.31 270 LEU B O 1
ATOM 10263 N N . LEU B 1 271 ? 21.922 -21.734 4.629 1 90.62 271 LEU B N 1
ATOM 10264 C CA . LEU B 1 271 ? 22.094 -21.453 3.209 1 90.62 271 LEU B CA 1
ATOM 10265 C C . LEU B 1 271 ? 23.312 -20.578 2.973 1 90.62 271 LEU B C 1
ATOM 10267 O O . LEU B 1 271 ? 23.547 -19.609 3.717 1 90.62 271 LEU B O 1
ATOM 10271 N N . ASP B 1 272 ? 24.031 -20.906 1.967 1 91.25 272 ASP B N 1
ATOM 10272 C CA . ASP B 1 272 ? 25.031 -20 1.422 1 91.25 272 ASP B CA 1
ATOM 10273 C C . ASP B 1 272 ? 24.375 -18.875 0.617 1 91.25 272 ASP B C 1
ATOM 10275 O O . ASP B 1 272 ? 23.906 -19.094 -0.497 1 91.25 272 ASP B O 1
ATOM 10279 N N . THR B 1 273 ? 24.391 -17.672 1.12 1 91.06 273 THR B N 1
ATOM 10280 C CA . THR B 1 273 ? 23.734 -16.547 0.45 1 91.06 273 THR B CA 1
ATOM 10281 C C . THR B 1 273 ? 24.609 -15.992 -0.662 1 91.06 273 THR B C 1
ATOM 10283 O O . THR B 1 273 ? 24.141 -15.242 -1.514 1 91.06 273 THR B O 1
ATOM 10286 N N . GLY B 1 274 ? 25.875 -16.391 -0.641 1 91.75 274 GLY B N 1
ATOM 10287 C CA . GLY B 1 274 ? 26.812 -15.852 -1.607 1 91.75 274 GLY B CA 1
ATOM 10288 C C . GLY B 1 274 ? 27.422 -14.539 -1.176 1 91.75 274 GLY B C 1
ATOM 10289 O O . GLY B 1 274 ? 28.25 -13.969 -1.89 1 91.75 274 GLY B O 1
ATOM 10290 N N . ILE B 1 275 ? 27.078 -14.008 -0.043 1 96 275 ILE B N 1
ATOM 10291 C CA . ILE B 1 275 ? 27.656 -12.789 0.5 1 96 275 ILE B CA 1
ATOM 10292 C C . ILE B 1 275 ? 28.891 -13.133 1.35 1 96 275 ILE B C 1
ATOM 10294 O O . ILE B 1 275 ? 28.766 -13.82 2.365 1 96 275 ILE B O 1
ATOM 10298 N N . ILE B 1 276 ? 30.016 -12.688 0.932 1 97.06 276 ILE B N 1
ATOM 10299 C CA . ILE B 1 276 ? 31.266 -13.062 1.574 1 97.06 276 ILE B CA 1
ATOM 10300 C C . ILE B 1 276 ? 32.062 -11.797 1.928 1 97.06 276 ILE B C 1
ATOM 10302 O O . ILE B 1 276 ? 32.062 -10.836 1.16 1 97.06 276 ILE B O 1
ATOM 10306 N N . SER B 1 277 ? 32.688 -11.812 3.051 1 97.25 277 SER B N 1
ATOM 10307 C CA . SER B 1 277 ? 33.562 -10.711 3.459 1 97.25 277 SER B CA 1
ATOM 10308 C C . SER B 1 277 ? 34.938 -11.211 3.871 1 97.25 277 SER B C 1
ATOM 10310 O O . SER B 1 277 ? 35.094 -12.383 4.219 1 97.25 277 SER B O 1
ATOM 10312 N N . ALA B 1 278 ? 35.875 -10.484 3.666 1 97.5 278 ALA B N 1
ATOM 10313 C CA . ALA B 1 278 ? 37.25 -10.688 4.156 1 97.5 278 ALA B CA 1
ATOM 10314 C C . ALA B 1 278 ? 37.781 -9.422 4.809 1 97.5 278 ALA B C 1
ATOM 10316 O O . ALA B 1 278 ? 37.688 -8.328 4.246 1 97.5 278 ALA B O 1
ATOM 10317 N N . ARG B 1 279 ? 38.312 -9.594 5.941 1 96.12 279 ARG B N 1
ATOM 10318 C CA . ARG B 1 279 ? 38.781 -8.438 6.707 1 96.12 279 ARG B CA 1
ATOM 10319 C C . ARG B 1 279 ? 40.125 -8.703 7.344 1 96.12 279 ARG B C 1
ATOM 10321 O O . ARG B 1 279 ? 40.469 -9.844 7.66 1 96.12 279 ARG B O 1
ATOM 10328 N N . GLY B 1 280 ? 41 -7.746 7.5 1 94.5 280 GLY B N 1
ATOM 10329 C CA . GLY B 1 280 ? 42.281 -7.855 8.18 1 94.5 280 GLY B CA 1
ATOM 10330 C C . GLY B 1 280 ? 43.281 -8.719 7.43 1 94.5 280 GLY B C 1
ATOM 10331 O O . GLY B 1 280 ? 43.531 -8.5 6.242 1 94.5 280 GLY B O 1
ATOM 10332 N N . ARG B 1 281 ? 43.75 -9.727 8.094 1 95.12 281 ARG B N 1
ATOM 10333 C CA . ARG B 1 281 ? 44.781 -10.57 7.512 1 95.12 281 ARG B CA 1
ATOM 10334 C C . ARG B 1 281 ? 44.219 -11.398 6.352 1 95.12 281 ARG B C 1
ATOM 10336 O O . ARG B 1 281 ? 44.938 -11.648 5.371 1 95.12 281 ARG B O 1
ATOM 10343 N N . ALA B 1 282 ? 43.031 -11.836 6.566 1 96.81 282 ALA B N 1
ATOM 10344 C CA . ALA B 1 282 ? 42.406 -12.578 5.473 1 96.81 282 ALA B CA 1
ATOM 10345 C C . ALA B 1 282 ? 42.344 -11.727 4.203 1 96.81 282 ALA B C 1
ATOM 10347 O O . ALA B 1 282 ? 42.562 -12.234 3.1 1 96.81 282 ALA B O 1
ATOM 10348 N N . TRP B 1 283 ? 42.062 -10.453 4.367 1 97.5 283 TRP B N 1
ATOM 10349 C CA . TRP B 1 283 ? 42 -9.531 3.24 1 97.5 283 TRP B CA 1
ATOM 10350 C C . TRP B 1 283 ? 43.375 -9.242 2.688 1 97.5 283 TRP B C 1
ATOM 10352 O O . TRP B 1 283 ? 43.594 -9.258 1.473 1 97.5 283 TRP B O 1
ATOM 10362 N N . SER B 1 284 ? 44.281 -9.047 3.531 1 96.19 284 SER B N 1
ATOM 10363 C CA . SER B 1 284 ? 45.656 -8.766 3.1 1 96.19 284 SER B CA 1
ATOM 10364 C C . SER B 1 284 ? 46.219 -9.938 2.309 1 96.19 284 SER B C 1
ATOM 10366 O O . SER B 1 284 ? 46.938 -9.734 1.313 1 96.19 284 SER B O 1
ATOM 10368 N N . ASP B 1 285 ? 45.969 -11.148 2.764 1 96.75 285 ASP B N 1
ATOM 10369 C CA . ASP B 1 285 ? 46.438 -12.336 2.049 1 96.75 285 ASP B CA 1
ATOM 10370 C C . ASP B 1 285 ? 45.781 -12.43 0.669 1 96.75 285 ASP B C 1
ATOM 10372 O O . ASP B 1 285 ? 46.438 -12.812 -0.304 1 96.75 285 ASP B O 1
ATOM 10376 N N . LEU B 1 286 ? 44.531 -12.148 0.679 1 97.12 286 LEU B N 1
ATOM 10377 C CA . LEU B 1 286 ? 43.812 -12.188 -0.58 1 97.12 286 LEU B CA 1
ATOM 10378 C C . LEU B 1 286 ? 44.344 -11.148 -1.556 1 97.12 286 LEU B C 1
ATOM 10380 O O . LEU B 1 286 ? 44.438 -11.406 -2.756 1 97.12 286 LEU B O 1
ATOM 10384 N N . VAL B 1 287 ? 44.625 -9.922 -1.084 1 97.38 287 VAL B N 1
ATOM 10385 C CA . VAL B 1 287 ? 45.188 -8.852 -1.907 1 97.38 287 VAL B CA 1
ATOM 10386 C C . VAL B 1 287 ? 46.531 -9.266 -2.459 1 97.38 287 VAL B C 1
ATOM 10388 O O . VAL B 1 287 ? 46.844 -9.039 -3.635 1 97.38 287 VAL B O 1
ATOM 10391 N N . ALA B 1 288 ? 47.312 -9.859 -1.615 1 95.94 288 ALA B N 1
ATOM 10392 C CA . ALA B 1 288 ? 48.625 -10.32 -2.047 1 95.94 288 ALA B CA 1
ATOM 10393 C C . ALA B 1 288 ? 48.5 -11.344 -3.178 1 95.94 288 ALA B C 1
ATOM 10395 O O . ALA B 1 288 ? 49.25 -11.281 -4.156 1 95.94 288 ALA B O 1
ATOM 10396 N N . LEU B 1 289 ? 47.625 -12.266 -2.971 1 95.62 289 LEU B N 1
ATOM 10397 C CA . LEU B 1 289 ? 47.375 -13.258 -4.004 1 95.62 289 LEU B CA 1
ATOM 10398 C C . LEU B 1 289 ? 46.844 -12.602 -5.277 1 95.62 289 LEU B C 1
ATOM 10400 O O . LEU B 1 289 ? 47.25 -12.977 -6.383 1 95.62 289 LEU B O 1
ATOM 10404 N N . GLY B 1 290 ? 45.969 -11.625 -5.18 1 95.88 290 GLY B N 1
ATOM 10405 C CA . GLY B 1 290 ? 45.406 -10.914 -6.316 1 95.88 290 GLY B CA 1
ATOM 10406 C C . GLY B 1 290 ? 46.438 -10.133 -7.105 1 95.88 290 GLY B C 1
ATOM 10407 O O . GLY B 1 290 ? 46.406 -10.125 -8.336 1 95.88 290 GLY B O 1
ATOM 10408 N N . CYS B 1 291 ? 47.281 -9.539 -6.449 1 94.25 291 CYS B N 1
ATOM 10409 C CA . CYS B 1 291 ? 48.312 -8.719 -7.102 1 94.25 291 CYS B CA 1
ATOM 10410 C C . CYS B 1 291 ? 49.312 -9.586 -7.859 1 94.25 291 CYS B C 1
ATOM 10412 O O . CYS B 1 291 ? 49.969 -9.102 -8.766 1 94.25 291 CYS B O 1
ATOM 10414 N N . SER B 1 292 ? 49.375 -10.891 -7.535 1 92.25 292 SER B N 1
ATOM 10415 C CA . SER B 1 292 ? 50.281 -11.797 -8.203 1 92.25 292 SER B CA 1
ATOM 10416 C C . SER B 1 292 ? 49.531 -12.852 -9.016 1 92.25 292 SER B C 1
ATOM 10418 O O . SER B 1 292 ? 50.094 -13.914 -9.305 1 92.25 292 SER B O 1
ATOM 10420 N N . CYS B 1 293 ? 48.375 -12.555 -9.398 1 92.69 293 CYS B N 1
ATOM 10421 C CA . CYS B 1 293 ? 47.531 -13.617 -9.891 1 92.69 293 CYS B CA 1
ATOM 10422 C C . CYS B 1 293 ? 47.656 -13.773 -11.406 1 92.69 293 CYS B C 1
ATOM 10424 O O . CYS B 1 293 ? 47.125 -14.711 -11.984 1 92.69 293 CYS B O 1
ATOM 10426 N N . GLN B 1 294 ? 48.375 -13.031 -12.156 1 92.5 294 GLN B N 1
ATOM 10427 C CA . GLN B 1 294 ? 48.406 -13 -13.617 1 92.5 294 GLN B CA 1
ATOM 10428 C C . GLN B 1 294 ? 48.812 -14.359 -14.18 1 92.5 294 GLN B C 1
ATOM 10430 O O . GLN B 1 294 ? 48.156 -14.883 -15.086 1 92.5 294 GLN B O 1
ATOM 10435 N N . PRO B 1 295 ? 49.875 -14.93 -13.562 1 91.69 295 PRO B N 1
ATOM 10436 C CA . PRO B 1 295 ? 50.219 -16.25 -14.078 1 91.69 295 PRO B CA 1
ATOM 10437 C C . PRO B 1 295 ? 49.125 -17.297 -13.844 1 91.69 295 PRO B C 1
ATOM 10439 O O . PRO B 1 295 ? 48.938 -18.172 -14.688 1 91.69 295 PRO B O 1
ATOM 10442 N N . MET B 1 296 ? 48.531 -17.172 -12.742 1 92.62 296 MET B N 1
ATOM 10443 C CA . MET B 1 296 ? 47.438 -18.078 -12.398 1 92.62 296 MET B CA 1
ATOM 10444 C C . MET B 1 296 ? 46.281 -17.953 -13.398 1 92.62 296 MET B C 1
ATOM 10446 O O . MET B 1 296 ? 45.75 -18.953 -13.852 1 92.62 296 MET B O 1
ATOM 10450 N N . ILE B 1 297 ? 45.906 -16.781 -13.734 1 94.19 297 ILE B N 1
ATOM 10451 C CA . ILE B 1 297 ? 44.781 -16.5 -14.641 1 94.19 297 ILE B CA 1
ATOM 10452 C C . ILE B 1 297 ? 45.125 -17.016 -16.047 1 94.19 297 ILE B C 1
ATOM 10454 O O . ILE B 1 297 ? 44.281 -17.609 -16.703 1 94.19 297 ILE B O 1
ATOM 10458 N N . LEU B 1 298 ? 46.375 -16.812 -16.438 1 92.94 298 LEU B N 1
ATOM 10459 C CA . LEU B 1 298 ? 46.781 -17.297 -17.734 1 92.94 298 LEU B CA 1
ATOM 10460 C C . LEU B 1 298 ? 46.75 -18.812 -17.812 1 92.94 298 LEU B C 1
ATOM 10462 O O . LEU B 1 298 ? 46.375 -19.375 -18.844 1 92.94 298 LEU B O 1
ATOM 10466 N N . GLU B 1 299 ? 47.094 -19.391 -16.734 1 92.75 299 GLU B N 1
ATOM 10467 C CA . GLU B 1 299 ? 47.031 -20.844 -16.672 1 92.75 299 GLU B CA 1
ATOM 10468 C C . GLU B 1 299 ? 45.594 -21.344 -16.797 1 92.75 299 GLU B C 1
ATOM 10470 O O . GLU B 1 299 ? 45.312 -22.328 -17.484 1 92.75 299 GLU B O 1
ATOM 10475 N N . LEU B 1 300 ? 44.719 -20.719 -16.109 1 93.94 300 LEU B N 1
ATOM 10476 C CA . LEU B 1 300 ? 43.312 -21.078 -16.156 1 93.94 300 LEU B CA 1
ATOM 10477 C C . LEU B 1 300 ? 42.75 -20.906 -17.562 1 93.94 300 LEU B C 1
ATOM 10479 O O . LEU B 1 300 ? 41.969 -21.75 -18.047 1 93.94 300 LEU B O 1
ATOM 10483 N N . ILE B 1 301 ? 43.094 -19.812 -18.188 1 93.62 301 ILE B N 1
ATOM 10484 C CA . ILE B 1 301 ? 42.625 -19.531 -19.547 1 93.62 301 ILE B CA 1
ATOM 10485 C C . ILE B 1 301 ? 43.156 -20.594 -20.5 1 93.62 301 ILE B C 1
ATOM 10487 O O . ILE B 1 301 ? 42.406 -21.094 -21.359 1 93.62 301 ILE B O 1
ATOM 10491 N N . GLY B 1 302 ? 44.375 -20.938 -20.359 1 91.5 302 GLY B N 1
ATOM 10492 C CA . GLY B 1 302 ? 45 -21.953 -21.219 1 91.5 302 GLY B CA 1
ATOM 10493 C C . GLY B 1 302 ? 44.375 -23.328 -21.031 1 91.5 302 GLY B C 1
ATOM 10494 O O . GLY B 1 302 ? 44.219 -24.062 -22.016 1 91.5 302 GLY B O 1
ATOM 10495 N N . SER B 1 303 ? 44.094 -23.672 -19.812 1 92.12 303 SER B N 1
ATOM 10496 C CA . SER B 1 303 ? 43.562 -25 -19.516 1 92.12 303 SER B CA 1
ATOM 10497 C C . SER B 1 303 ? 42.031 -25.016 -19.656 1 92.12 303 SER B C 1
ATOM 10499 O O . SER B 1 303 ? 41.406 -26.078 -19.547 1 92.12 303 SER B O 1
ATOM 10501 N N . LYS B 1 304 ? 41.406 -23.938 -19.906 1 91.56 304 LYS B N 1
ATOM 10502 C CA . LYS B 1 304 ? 39.969 -23.797 -20.047 1 91.56 304 LYS B CA 1
ATOM 10503 C C . LYS B 1 304 ? 39.25 -24.297 -18.812 1 91.56 304 LYS B C 1
ATOM 10505 O O . LYS B 1 304 ? 38.281 -25.047 -18.906 1 91.56 304 LYS B O 1
ATOM 10510 N N . LYS B 1 305 ? 39.812 -24.031 -17.688 1 92.62 305 LYS B N 1
ATOM 10511 C CA . LYS B 1 305 ? 39.219 -24.344 -16.391 1 92.62 305 LYS B CA 1
ATOM 10512 C C . LYS B 1 305 ? 38.781 -23.078 -15.672 1 92.62 305 LYS B C 1
ATOM 10514 O O . LYS B 1 305 ? 39.188 -21.969 -16.031 1 92.62 305 LYS B O 1
ATOM 10519 N N . GLU B 1 306 ? 37.844 -23.266 -14.797 1 92.5 306 GLU B N 1
ATOM 10520 C CA . GLU B 1 306 ? 37.344 -22.141 -14.023 1 92.5 306 GLU B CA 1
ATOM 10521 C C . GLU B 1 306 ? 37.594 -22.344 -12.531 1 92.5 306 GLU B C 1
ATOM 10523 O O . GLU B 1 306 ? 37.625 -23.484 -12.047 1 92.5 306 GLU B O 1
ATOM 10528 N N . MET B 1 307 ? 37.844 -21.297 -11.867 1 93.75 307 MET B N 1
ATOM 10529 C CA . MET B 1 307 ? 37.938 -21.281 -10.414 1 93.75 307 MET B CA 1
ATOM 10530 C C . MET B 1 307 ? 36.719 -20.625 -9.781 1 93.75 307 MET B C 1
ATOM 10532 O O . MET B 1 307 ? 36.469 -19.438 -10.031 1 93.75 307 MET B O 1
ATOM 10536 N N . SER B 1 308 ? 36.031 -21.375 -8.984 1 92.75 308 SER B N 1
ATOM 10537 C CA . SER B 1 308 ? 34.812 -20.875 -8.383 1 92.75 308 SER B CA 1
ATOM 10538 C C . SER B 1 308 ? 35.062 -20.188 -7.051 1 92.75 308 SER B C 1
ATOM 10540 O O . SER B 1 308 ? 35.906 -20.641 -6.266 1 92.75 308 SER B O 1
ATOM 10542 N N . LEU B 1 309 ? 34.438 -19.031 -6.824 1 93.75 309 LEU B N 1
ATOM 10543 C CA . LEU B 1 309 ? 34.531 -18.359 -5.539 1 93.75 309 LEU B CA 1
ATOM 10544 C C . LEU B 1 309 ? 33.875 -19.188 -4.438 1 93.75 309 LEU B C 1
ATOM 10546 O O . LEU B 1 309 ? 34.438 -19.344 -3.354 1 93.75 309 LEU B O 1
ATOM 10550 N N . TYR B 1 310 ? 32.844 -19.797 -4.699 1 89.06 310 TYR B N 1
ATOM 10551 C CA . TYR B 1 310 ? 31.953 -20.391 -3.701 1 89.06 310 TYR B CA 1
ATOM 10552 C C . TYR B 1 310 ? 32.406 -21.812 -3.369 1 89.06 310 TYR B C 1
ATOM 10554 O O . TYR B 1 310 ? 32.062 -22.328 -2.295 1 89.06 310 TYR B O 1
ATOM 10562 N N . GLU B 1 311 ? 33.156 -22.391 -4.281 1 90.94 311 GLU B N 1
ATOM 10563 C CA . GLU B 1 311 ? 33.594 -23.766 -4.055 1 90.94 311 GLU B CA 1
ATOM 10564 C C . GLU B 1 311 ? 35.094 -23.812 -3.797 1 90.94 311 GLU B C 1
ATOM 10566 O O . GLU B 1 311 ? 35.531 -24.297 -2.754 1 90.94 311 GLU B O 1
ATOM 10571 N N . ASP B 1 312 ? 35.844 -23.172 -4.645 1 94.19 312 ASP B N 1
ATOM 10572 C CA . ASP B 1 312 ? 37.312 -23.297 -4.602 1 94.19 312 ASP B CA 1
ATOM 10573 C C . ASP B 1 312 ? 37.938 -22.281 -3.654 1 94.19 312 ASP B C 1
ATOM 10575 O O . ASP B 1 312 ? 38.594 -22.641 -2.684 1 94.19 312 ASP B O 1
ATOM 10579 N N . LEU B 1 313 ? 37.688 -21.031 -3.945 1 94.75 313 LEU B N 1
ATOM 10580 C CA . LEU B 1 313 ? 38.344 -19.969 -3.184 1 94.75 313 LEU B CA 1
ATOM 10581 C C . LEU B 1 313 ? 37.938 -20.031 -1.711 1 94.75 313 LEU B C 1
ATOM 10583 O O . LEU B 1 313 ? 38.812 -19.953 -0.83 1 94.75 313 LEU B O 1
ATOM 10587 N N . VAL B 1 314 ? 36.688 -20.156 -1.448 1 94.94 314 VAL B N 1
ATOM 10588 C CA . VAL B 1 314 ? 36.188 -20.172 -0.078 1 94.94 314 VAL B CA 1
ATOM 10589 C C . VAL B 1 314 ? 36.688 -21.406 0.645 1 94.94 314 VAL B C 1
ATOM 10591 O O . VAL B 1 314 ? 36.938 -21.375 1.854 1 94.94 314 VAL B O 1
ATOM 10594 N N . ALA B 1 315 ? 36.906 -22.5 -0.073 1 95.44 315 ALA B N 1
ATOM 10595 C CA . ALA B 1 315 ? 37.406 -23.75 0.504 1 95.44 315 ALA B CA 1
ATOM 10596 C C . ALA B 1 315 ? 38.781 -23.547 1.115 1 95.44 315 ALA B C 1
ATOM 10598 O O . ALA B 1 315 ? 39.188 -24.266 2.043 1 95.44 315 ALA B O 1
ATOM 10599 N N . ALA B 1 316 ? 39.5 -22.594 0.62 1 96.75 316 ALA B N 1
ATOM 10600 C CA . ALA B 1 316 ? 40.844 -22.312 1.141 1 96.75 316 ALA B CA 1
ATOM 10601 C C . ALA B 1 316 ? 40.781 -21.875 2.6 1 96.75 316 ALA B C 1
ATOM 10603 O O . ALA B 1 316 ? 41.719 -22.078 3.357 1 96.75 316 ALA B O 1
ATOM 10604 N N . TRP B 1 317 ? 39.719 -21.281 3.047 1 97.19 317 TRP B N 1
ATOM 10605 C CA . TRP B 1 317 ? 39.531 -20.766 4.402 1 97.19 317 TRP B CA 1
ATOM 10606 C C . TRP B 1 317 ? 38.906 -21.812 5.309 1 97.19 317 TRP B C 1
ATOM 10608 O O . TRP B 1 317 ? 38.594 -21.547 6.469 1 97.19 317 TRP B O 1
ATOM 10618 N N . VAL B 1 318 ? 38.594 -23 4.777 1 96.69 318 VAL B N 1
ATOM 10619 C CA . VAL B 1 318 ? 37.969 -24.078 5.539 1 96.69 318 VAL B CA 1
ATOM 10620 C C . VAL B 1 318 ? 38.875 -25.297 5.582 1 96.69 318 VAL B C 1
ATOM 10622 O O . VAL B 1 318 ? 38.875 -26.109 4.648 1 96.69 318 VAL B O 1
ATOM 10625 N N . PRO B 1 319 ? 39.469 -25.562 6.656 1 94.56 319 PRO B N 1
ATOM 10626 C CA . PRO B 1 319 ? 40.5 -26.609 6.758 1 94.56 319 PRO B CA 1
ATOM 10627 C C . PRO B 1 319 ? 40 -27.984 6.34 1 94.56 319 PRO B C 1
ATOM 10629 O O . PRO B 1 319 ? 40.719 -28.75 5.707 1 94.56 319 PRO B O 1
ATOM 10632 N N . SER B 1 320 ? 38.781 -28.328 6.656 1 93.75 320 SER B N 1
ATOM 10633 C CA . SER B 1 320 ? 38.25 -29.656 6.332 1 93.75 320 SER B CA 1
ATOM 10634 C C . SER B 1 320 ? 38.188 -29.859 4.824 1 93.75 320 SER B C 1
ATOM 10636 O O . SER B 1 320 ? 38.062 -31 4.359 1 93.75 320 SER B O 1
ATOM 10638 N N . ARG B 1 321 ? 38.344 -28.812 4.055 1 95.06 321 ARG B N 1
ATOM 10639 C CA . ARG B 1 321 ? 38.188 -28.922 2.605 1 95.06 321 ARG B CA 1
ATOM 10640 C C . ARG B 1 321 ? 39.562 -28.828 1.928 1 95.06 321 ARG B C 1
ATOM 10642 O O . ARG B 1 321 ? 39.656 -28.906 0.701 1 95.06 321 ARG B O 1
ATOM 10649 N N . HIS B 1 322 ? 40.625 -28.734 2.656 1 95.81 322 HIS B N 1
ATOM 10650 C CA . HIS B 1 322 ? 41.938 -28.516 2.094 1 95.81 322 HIS B CA 1
ATOM 10651 C C . HIS B 1 322 ? 42.375 -29.688 1.221 1 95.81 322 HIS B C 1
ATOM 10653 O O . HIS B 1 322 ? 42.938 -29.5 0.139 1 95.81 322 HIS B O 1
ATOM 10659 N N . ASP B 1 323 ? 42.125 -30.875 1.679 1 94.56 323 ASP B N 1
ATOM 10660 C CA . ASP B 1 323 ? 42.5 -32.062 0.912 1 94.56 323 ASP B CA 1
ATOM 10661 C C . ASP B 1 323 ? 41.781 -32.094 -0.436 1 94.56 323 ASP B C 1
ATOM 10663 O O . ASP B 1 323 ? 42.406 -32.406 -1.459 1 94.56 323 ASP B O 1
ATOM 10667 N N . TRP B 1 324 ? 40.562 -31.844 -0.331 1 94.38 324 TRP B N 1
ATOM 10668 C CA . TRP B 1 324 ? 39.781 -31.781 -1.562 1 94.38 324 TRP B CA 1
ATOM 10669 C C . TRP B 1 324 ? 40.281 -30.672 -2.48 1 94.38 324 TRP B C 1
ATOM 10671 O O . TRP B 1 324 ? 40.406 -30.875 -3.689 1 94.38 324 TRP B O 1
ATOM 10681 N N . LEU B 1 325 ? 40.594 -29.516 -1.924 1 95.56 325 LEU B N 1
ATOM 10682 C CA . LEU B 1 325 ? 41.031 -28.359 -2.688 1 95.56 325 LEU B CA 1
ATOM 10683 C C . LEU B 1 325 ? 42.375 -28.609 -3.355 1 95.56 325 LEU B C 1
ATOM 10685 O O . LEU B 1 325 ? 42.625 -28.141 -4.469 1 95.56 325 LEU B O 1
ATOM 10689 N N . ARG B 1 326 ? 43.188 -29.312 -2.719 1 94.31 326 ARG B N 1
ATOM 10690 C CA . ARG B 1 326 ? 44.531 -29.594 -3.254 1 94.31 326 ARG B CA 1
ATOM 10691 C C . ARG B 1 326 ? 44.438 -30.391 -4.547 1 94.31 326 ARG B C 1
ATOM 10693 O O . ARG B 1 326 ? 45.344 -30.344 -5.375 1 94.31 326 ARG B O 1
ATOM 10700 N N . THR B 1 327 ? 43.312 -31.078 -4.742 1 92.19 327 THR B N 1
ATOM 10701 C CA . THR B 1 327 ? 43.125 -31.875 -5.949 1 92.19 327 THR B CA 1
ATOM 10702 C C . THR B 1 327 ? 42.594 -31.016 -7.09 1 92.19 327 THR B C 1
ATOM 10704 O O . THR B 1 327 ? 42.562 -31.453 -8.242 1 92.19 327 THR B O 1
ATOM 10707 N N . ARG B 1 328 ? 42.219 -29.859 -6.812 1 90.81 328 ARG B N 1
ATOM 10708 C CA . ARG B 1 328 ? 41.656 -28.969 -7.812 1 90.81 328 ARG B CA 1
ATOM 10709 C C . ARG B 1 328 ? 42.719 -28.109 -8.469 1 90.81 328 ARG B C 1
ATOM 10711 O O . ARG B 1 328 ? 43.844 -28 -7.941 1 90.81 328 ARG B O 1
ATOM 10718 N N . PRO B 1 329 ? 42.375 -27.531 -9.602 1 85.75 329 PRO B N 1
ATOM 10719 C CA . PRO B 1 329 ? 43.375 -26.641 -10.227 1 85.75 329 PRO B CA 1
ATOM 10720 C C . PRO B 1 329 ? 43.781 -25.484 -9.312 1 85.75 329 PRO B C 1
ATOM 10722 O O . PRO B 1 329 ? 42.906 -24.75 -8.812 1 85.75 329 PRO B O 1
ATOM 10725 N N . LEU B 1 330 ? 45.062 -25.312 -9.109 1 89.44 330 LEU B N 1
ATOM 10726 C CA . LEU B 1 330 ? 45.656 -24.219 -8.328 1 89.44 330 LEU B CA 1
ATOM 10727 C C . LEU B 1 330 ? 45.344 -24.391 -6.848 1 89.44 330 LEU B C 1
ATOM 10729 O O . LEU B 1 330 ? 45.5 -23.453 -6.066 1 89.44 330 LEU B O 1
ATOM 10733 N N . GLY B 1 331 ? 44.844 -25.484 -6.453 1 93.31 331 GLY B N 1
ATOM 10734 C CA . GLY B 1 331 ? 44.438 -25.734 -5.082 1 93.31 331 GLY B CA 1
ATOM 10735 C C . GLY B 1 331 ? 45.562 -25.594 -4.078 1 93.31 331 GLY B C 1
ATOM 10736 O O . GLY B 1 331 ? 45.344 -25.062 -2.984 1 93.31 331 GLY B O 1
ATOM 10737 N N . GLU B 1 332 ? 46.719 -26.109 -4.477 1 93.25 332 GLU B N 1
ATOM 10738 C CA . GLU B 1 332 ? 47.875 -26.031 -3.586 1 93.25 332 GLU B CA 1
ATOM 10739 C C . GLU B 1 332 ? 48.25 -24.578 -3.316 1 93.25 332 GLU B C 1
ATOM 10741 O O . GLU B 1 332 ? 48.594 -24.234 -2.188 1 93.25 332 GLU B O 1
ATOM 10746 N N . LEU B 1 333 ? 48.188 -23.859 -4.32 1 94.06 333 LEU B N 1
ATOM 10747 C CA . LEU B 1 333 ? 48.5 -22.438 -4.195 1 94.06 333 LEU B CA 1
ATOM 10748 C C . LEU B 1 333 ? 47.5 -21.734 -3.295 1 94.06 333 LEU B C 1
ATOM 10750 O O . LEU B 1 333 ? 47.906 -20.875 -2.486 1 94.06 333 LEU B O 1
ATOM 10754 N N . LEU B 1 334 ? 46.219 -22 -3.471 1 96.25 334 LEU B N 1
ATOM 10755 C CA . LEU B 1 334 ? 45.156 -21.375 -2.676 1 96.25 334 LEU B CA 1
ATOM 10756 C C . LEU B 1 334 ? 45.344 -21.719 -1.199 1 96.25 334 LEU B C 1
ATOM 10758 O O . LEU B 1 334 ? 45.219 -20.859 -0.336 1 96.25 334 LEU B O 1
ATOM 10762 N N . VAL B 1 335 ? 45.625 -22.984 -0.897 1 96.81 335 VAL B N 1
ATOM 10763 C CA . VAL B 1 335 ? 45.781 -23.422 0.484 1 96.81 335 VAL B CA 1
ATOM 10764 C C . VAL B 1 335 ? 47 -22.766 1.108 1 96.81 335 VAL B C 1
ATOM 10766 O O . VAL B 1 335 ? 46.969 -22.328 2.262 1 96.81 335 VAL B O 1
ATOM 10769 N N . ASN B 1 336 ? 48.031 -22.656 0.359 1 95.19 336 ASN B N 1
ATOM 10770 C CA . ASN B 1 336 ? 49.281 -22.078 0.873 1 95.19 336 ASN B CA 1
ATOM 10771 C C . ASN B 1 336 ? 49.125 -20.562 1.107 1 95.19 336 ASN B C 1
ATOM 10773 O O . ASN B 1 336 ? 49.719 -20.031 2.045 1 95.19 336 ASN B O 1
ATOM 10777 N N . SER B 1 337 ? 48.406 -19.922 0.282 1 96 337 SER B N 1
ATOM 10778 C CA . SER B 1 337 ? 48.344 -18.469 0.328 1 96 337 SER B CA 1
ATOM 10779 C C . SER B 1 337 ? 47.25 -18 1.301 1 96 337 SER B C 1
ATOM 10781 O O . SER B 1 337 ? 47.375 -16.953 1.929 1 96 337 SER B O 1
ATOM 10783 N N . LEU B 1 338 ? 46.125 -18.734 1.379 1 96.94 338 LEU B N 1
ATOM 10784 C CA . LEU B 1 338 ? 44.969 -18.234 2.111 1 96.94 338 LEU B CA 1
ATOM 10785 C C . LEU B 1 338 ? 44.656 -19.141 3.297 1 96.94 338 LEU B C 1
ATOM 10787 O O . LEU B 1 338 ? 43.906 -18.75 4.191 1 96.94 338 LEU B O 1
ATOM 10791 N N . GLY B 1 339 ? 45.188 -20.266 3.402 1 95.56 339 GLY B N 1
ATOM 10792 C CA . GLY B 1 339 ? 44.781 -21.328 4.312 1 95.56 339 GLY B CA 1
ATOM 10793 C C . GLY B 1 339 ? 45.125 -21.031 5.762 1 95.56 339 GLY B C 1
ATOM 10794 O O . GLY B 1 339 ? 44.688 -21.734 6.668 1 95.56 339 GLY B O 1
ATOM 10795 N N . ARG B 1 340 ? 45.844 -20.016 6.004 1 94.38 340 ARG B N 1
ATOM 10796 C CA . ARG B 1 340 ? 46.219 -19.672 7.371 1 94.38 340 ARG B CA 1
ATOM 10797 C C . ARG B 1 340 ? 45.031 -19.062 8.125 1 94.38 340 ARG B C 1
ATOM 10799 O O . ARG B 1 340 ? 44.969 -19.125 9.352 1 94.38 340 ARG B O 1
ATOM 10806 N N . GLN B 1 341 ? 44.188 -18.453 7.43 1 95.5 341 GLN B N 1
ATOM 10807 C CA . GLN B 1 341 ? 43.031 -17.828 8.039 1 95.5 341 GLN B CA 1
ATOM 10808 C C . GLN B 1 341 ? 41.781 -18.719 7.902 1 95.5 341 GLN B C 1
ATOM 10810 O O . GLN B 1 341 ? 41.781 -19.672 7.117 1 95.5 341 GLN B O 1
ATOM 10815 N N . LYS B 1 342 ? 40.781 -18.391 8.719 1 95.31 342 LYS B N 1
ATOM 10816 C CA . LYS B 1 342 ? 39.594 -19.219 8.758 1 95.31 342 LYS B CA 1
ATOM 10817 C C . LYS B 1 342 ? 38.375 -18.422 8.32 1 95.31 342 LYS B C 1
ATOM 10819 O O . LYS B 1 342 ? 38.406 -17.188 8.211 1 95.31 342 LYS B O 1
ATOM 10824 N N . MET B 1 343 ? 37.312 -19.219 8.039 1 96.25 343 MET B N 1
ATOM 10825 C CA . MET B 1 343 ? 36.062 -18.594 7.668 1 96.25 343 MET B CA 1
ATOM 10826 C C . MET B 1 343 ? 35.031 -18.75 8.781 1 96.25 343 MET B C 1
ATOM 10828 O O . MET B 1 343 ? 34.938 -19.812 9.398 1 96.25 343 MET B O 1
ATOM 10832 N N . TYR B 1 344 ? 34.281 -17.688 9.008 1 95.31 344 TYR B N 1
ATOM 10833 C CA . TYR B 1 344 ? 33.188 -17.703 9.977 1 95.31 344 TYR B CA 1
ATOM 10834 C C . TYR B 1 344 ? 31.844 -17.484 9.289 1 95.31 344 TYR B C 1
ATOM 10836 O O . TYR B 1 344 ? 31.797 -16.922 8.195 1 95.31 344 TYR B O 1
ATOM 10844 N N . SER B 1 345 ? 30.797 -18.016 9.867 1 94.56 345 SER B N 1
ATOM 10845 C CA . SER B 1 345 ? 29.438 -17.797 9.375 1 94.56 345 SER B CA 1
ATOM 10846 C C . SER B 1 345 ? 28.719 -16.734 10.203 1 94.56 345 SER B C 1
ATOM 10848 O O . SER B 1 345 ? 28.734 -16.797 11.438 1 94.56 345 SER B O 1
ATOM 10850 N N . TYR B 1 346 ? 28.234 -15.727 9.547 1 94.06 346 TYR B N 1
ATOM 10851 C CA . TYR B 1 346 ? 27.312 -14.781 10.156 1 94.06 346 TYR B CA 1
ATOM 10852 C C . TYR B 1 346 ? 25.875 -15.133 9.797 1 94.06 346 TYR B C 1
ATOM 10854 O O . TYR B 1 346 ? 25.406 -14.805 8.703 1 94.06 346 TYR B O 1
ATOM 10862 N N . CYS B 1 347 ? 25.156 -15.68 10.703 1 91.62 347 CYS B N 1
ATOM 10863 C CA . CYS B 1 347 ? 23.797 -16.141 10.445 1 91.62 347 CYS B CA 1
ATOM 10864 C C . CYS B 1 347 ? 22.781 -15.055 10.797 1 91.62 347 CYS B C 1
ATOM 10866 O O . CYS B 1 347 ? 22.703 -14.617 11.953 1 91.62 347 CYS B O 1
ATOM 10868 N N . THR B 1 348 ? 22.016 -14.57 9.828 1 89.25 348 THR B N 1
ATOM 10869 C CA . THR B 1 348 ? 20.938 -13.617 10.039 1 89.25 348 THR B CA 1
ATOM 10870 C C . THR B 1 348 ? 19.578 -14.273 9.789 1 89.25 348 THR B C 1
ATOM 10872 O O . THR B 1 348 ? 19.219 -14.555 8.641 1 89.25 348 THR B O 1
ATOM 10875 N N . TYR B 1 349 ? 18.703 -14.375 10.766 1 81.19 349 TYR B N 1
ATOM 10876 C CA . TYR B 1 349 ? 17.469 -15.148 10.719 1 81.19 349 TYR B CA 1
ATOM 10877 C C . TYR B 1 349 ? 16.375 -14.375 9.992 1 81.19 349 TYR B C 1
ATOM 10879 O O . TYR B 1 349 ? 15.414 -14.969 9.5 1 81.19 349 TYR B O 1
ATOM 10887 N N . ASP B 1 350 ? 16.516 -13.102 9.898 1 80.88 350 ASP B N 1
ATOM 10888 C CA . ASP B 1 350 ? 15.461 -12.281 9.328 1 80.88 350 ASP B CA 1
ATOM 10889 C C . ASP B 1 350 ? 15.758 -11.945 7.867 1 80.88 350 ASP B C 1
ATOM 10891 O O . ASP B 1 350 ? 15.047 -11.141 7.254 1 80.88 350 ASP B O 1
ATOM 10895 N N . LEU B 1 351 ? 16.719 -12.57 7.258 1 89.5 351 LEU B N 1
ATOM 10896 C CA . LEU B 1 351 ? 17.109 -12.242 5.891 1 89.5 351 LEU B CA 1
ATOM 10897 C C . LEU B 1 351 ? 16.094 -12.773 4.891 1 89.5 351 LEU B C 1
ATOM 10899 O O . LEU B 1 351 ? 15.695 -13.945 4.961 1 89.5 351 LEU B O 1
ATOM 10903 N N . GLN B 1 352 ? 15.539 -11.891 4.109 1 88.56 352 GLN B N 1
ATOM 10904 C CA . GLN B 1 352 ? 14.727 -12.281 2.963 1 88.56 352 GLN B CA 1
ATOM 10905 C C . GLN B 1 352 ? 15.57 -12.359 1.691 1 88.56 352 GLN B C 1
ATOM 10907 O O . GLN B 1 352 ? 16.188 -11.367 1.289 1 88.56 352 GLN B O 1
ATOM 10912 N N . PHE B 1 353 ? 15.555 -13.5 1.113 1 88.81 353 PHE B N 1
ATOM 10913 C CA . PHE B 1 353 ? 16.375 -13.789 -0.061 1 88.81 353 PHE B CA 1
ATOM 10914 C C . PHE B 1 353 ? 15.539 -13.703 -1.334 1 88.81 353 PHE B C 1
ATOM 10916 O O . PHE B 1 353 ? 14.844 -14.648 -1.694 1 88.81 353 PHE B O 1
ATOM 10923 N N . LEU B 1 354 ? 15.602 -12.586 -2.066 1 90.94 354 LEU B N 1
ATOM 10924 C CA . LEU B 1 354 ? 14.875 -12.438 -3.326 1 90.94 354 LEU B CA 1
ATOM 10925 C C . LEU B 1 354 ? 15.781 -12.758 -4.512 1 90.94 354 LEU B C 1
ATOM 10927 O O . LEU B 1 354 ? 16.672 -11.977 -4.859 1 90.94 354 LEU B O 1
ATOM 10931 N N . HIS B 1 355 ? 15.539 -13.789 -5.105 1 90.62 355 HIS B N 1
ATOM 10932 C CA . HIS B 1 355 ? 16.344 -14.25 -6.234 1 90.62 355 HIS B CA 1
ATOM 10933 C C . HIS B 1 355 ? 15.688 -13.883 -7.559 1 90.62 355 HIS B C 1
ATOM 10935 O O . HIS B 1 355 ? 14.469 -14.016 -7.719 1 90.62 355 HIS B O 1
ATOM 10941 N N . PHE B 1 356 ? 16.484 -13.367 -8.5 1 93.19 356 PHE B N 1
ATOM 10942 C CA . PHE B 1 356 ? 16.016 -12.984 -9.828 1 93.19 356 PHE B CA 1
ATOM 10943 C C . PHE B 1 356 ? 16.656 -13.852 -10.898 1 93.19 356 PHE B C 1
ATOM 10945 O O . PHE B 1 356 ? 17.312 -13.344 -11.812 1 93.19 356 PHE B O 1
ATOM 10952 N N . GLY B 1 357 ? 16.328 -15.133 -10.828 1 89.62 357 GLY B N 1
ATOM 10953 C CA . GLY B 1 357 ? 17 -16.078 -11.703 1 89.62 357 GLY B CA 1
ATOM 10954 C C . GLY B 1 357 ? 16.203 -16.422 -12.938 1 89.62 357 GLY B C 1
ATOM 10955 O O . GLY B 1 357 ? 16.766 -16.844 -13.953 1 89.62 357 GLY B O 1
ATOM 10956 N N . THR B 1 358 ? 14.898 -16.266 -12.891 1 92.12 358 THR B N 1
ATOM 10957 C CA . THR B 1 358 ? 14.023 -16.547 -14.023 1 92.12 358 THR B CA 1
ATOM 10958 C C . THR B 1 358 ? 13.07 -15.383 -14.281 1 92.12 358 THR B C 1
ATOM 10960 O O . THR B 1 358 ? 12.898 -14.516 -13.43 1 92.12 358 THR B O 1
ATOM 10963 N N . SER B 1 359 ? 12.555 -15.383 -15.477 1 94.38 359 SER B N 1
ATOM 10964 C CA . SER B 1 359 ? 11.609 -14.336 -15.836 1 94.38 359 SER B CA 1
ATOM 10965 C C . SER B 1 359 ? 10.375 -14.375 -14.93 1 94.38 359 SER B C 1
ATOM 10967 O O . SER B 1 359 ? 9.859 -13.328 -14.539 1 94.38 359 SER B O 1
ATOM 10969 N N . SER B 1 360 ? 9.938 -15.531 -14.57 1 91 360 SER B N 1
ATOM 10970 C CA . SER B 1 360 ? 8.773 -15.688 -13.711 1 91 360 SER B CA 1
ATOM 10971 C C . SER B 1 360 ? 9.031 -15.133 -12.32 1 91 360 SER B C 1
ATOM 10973 O O . SER B 1 360 ? 8.148 -14.539 -11.703 1 91 360 SER B O 1
ATOM 10975 N N . GLU B 1 361 ? 10.188 -15.344 -11.836 1 90.38 361 GLU B N 1
ATOM 10976 C CA . GLU B 1 361 ? 10.547 -14.836 -10.516 1 90.38 361 GLU B CA 1
ATOM 10977 C C . GLU B 1 361 ? 10.516 -13.305 -10.492 1 90.38 361 GLU B C 1
ATOM 10979 O O . GLU B 1 361 ? 10.109 -12.711 -9.492 1 90.38 361 GLU B O 1
ATOM 10984 N N . VAL B 1 362 ? 10.953 -12.758 -11.555 1 94.38 362 VAL B N 1
ATOM 10985 C CA . VAL B 1 362 ? 10.945 -11.297 -11.641 1 94.38 362 VAL B CA 1
ATOM 10986 C C . VAL B 1 362 ? 9.516 -10.781 -11.508 1 94.38 362 VAL B C 1
ATOM 10988 O O . VAL B 1 362 ? 9.25 -9.867 -10.719 1 94.38 362 VAL B O 1
ATOM 10991 N N . LEU B 1 363 ? 8.602 -11.344 -12.195 1 94.25 363 LEU B N 1
ATOM 10992 C CA . LEU B 1 363 ? 7.203 -10.922 -12.141 1 94.25 363 LEU B CA 1
ATOM 10993 C C . LEU B 1 363 ? 6.602 -11.211 -10.766 1 94.25 363 LEU B C 1
ATOM 10995 O O . LEU B 1 363 ? 5.785 -10.43 -10.266 1 94.25 363 LEU B O 1
ATOM 10999 N N . ASP B 1 364 ? 7.016 -12.281 -10.188 1 89.81 364 ASP B N 1
ATOM 11000 C CA . ASP B 1 364 ? 6.508 -12.656 -8.867 1 89.81 364 ASP B CA 1
ATOM 11001 C C . ASP B 1 364 ? 6.863 -11.594 -7.824 1 89.81 364 ASP B C 1
ATOM 11003 O O . ASP B 1 364 ? 6.062 -11.297 -6.938 1 89.81 364 ASP B O 1
ATOM 11007 N N . HIS B 1 365 ? 8.055 -11.109 -7.949 1 92.19 365 HIS B N 1
ATOM 11008 C CA . HIS B 1 365 ? 8.516 -10.117 -6.984 1 92.19 365 HIS B CA 1
ATOM 11009 C C . HIS B 1 365 ? 7.781 -8.789 -7.172 1 92.19 365 HIS B C 1
ATOM 11011 O O . HIS B 1 365 ? 7.801 -7.938 -6.281 1 92.19 365 HIS B O 1
ATOM 11017 N N . LEU B 1 366 ? 7.102 -8.602 -8.289 1 93.75 366 LEU B N 1
ATOM 11018 C CA . LEU B 1 366 ? 6.355 -7.371 -8.547 1 93.75 366 LEU B CA 1
ATOM 11019 C C . LEU B 1 366 ? 4.891 -7.539 -8.164 1 93.75 366 LEU B C 1
ATOM 11021 O O . LEU B 1 366 ? 4.168 -6.551 -8.008 1 93.75 366 LEU B O 1
ATOM 11025 N N . SER B 1 367 ? 4.371 -8.688 -7.973 1 86.25 367 SER B N 1
ATOM 11026 C CA . SER B 1 367 ? 2.955 -8.922 -7.703 1 86.25 367 SER B CA 1
ATOM 11027 C C . SER B 1 367 ? 2.758 -9.609 -6.355 1 86.25 367 SER B C 1
ATOM 11029 O O . SER B 1 367 ? 1.64 -9.656 -5.84 1 86.25 367 SER B O 1
ATOM 11031 N N . GLY B 1 368 ? 3.719 -10.094 -5.707 1 74.81 368 GLY B N 1
ATOM 11032 C CA . GLY B 1 368 ? 3.6 -10.883 -4.492 1 74.81 368 GLY B CA 1
ATOM 11033 C C . GLY B 1 368 ? 3.545 -10.039 -3.232 1 74.81 368 GLY B C 1
ATOM 11034 O O . GLY B 1 368 ? 2.832 -9.031 -3.184 1 74.81 368 GLY B O 1
ATOM 11035 N N . ASP B 1 369 ? 4.137 -10.383 -2.248 1 68 369 ASP B N 1
ATOM 11036 C CA . ASP B 1 369 ? 4.117 -9.828 -0.897 1 68 369 ASP B CA 1
ATOM 11037 C C . ASP B 1 369 ? 4.539 -8.359 -0.898 1 68 369 ASP B C 1
ATOM 11039 O O . ASP B 1 369 ? 4.09 -7.582 -0.056 1 68 369 ASP B O 1
ATOM 11043 N N . ALA B 1 370 ? 5.363 -8.102 -1.876 1 75.06 370 ALA B N 1
ATOM 11044 C CA . ALA B 1 370 ? 5.898 -6.738 -1.9 1 75.06 370 ALA B CA 1
ATOM 11045 C C . ALA B 1 370 ? 5.012 -5.816 -2.729 1 75.06 370 ALA B C 1
ATOM 11047 O O . ALA B 1 370 ? 5.383 -4.672 -3.002 1 75.06 370 ALA B O 1
ATOM 11048 N N . SER B 1 371 ? 3.934 -6.238 -3.086 1 79.75 371 SER B N 1
ATOM 11049 C CA . SER B 1 371 ? 3.064 -5.496 -3.994 1 79.75 371 SER B CA 1
ATOM 11050 C C . SER B 1 371 ? 2.746 -4.109 -3.445 1 79.75 371 SER B C 1
ATOM 11052 O O . SER B 1 371 ? 2.574 -3.158 -4.211 1 79.75 371 SER B O 1
ATOM 11054 N N . GLY B 1 372 ? 2.824 -3.939 -2.16 1 80.81 372 GLY B N 1
ATOM 11055 C CA . GLY B 1 372 ? 2.436 -2.678 -1.549 1 80.81 372 GLY B CA 1
ATOM 11056 C C . GLY B 1 372 ? 3.467 -1.582 -1.737 1 80.81 372 GLY B C 1
ATOM 11057 O O . GLY B 1 372 ? 3.141 -0.396 -1.656 1 80.81 372 GLY B O 1
ATOM 11058 N N . ILE B 1 373 ? 4.738 -1.92 -2.113 1 89.5 373 ILE B N 1
ATOM 11059 C CA . ILE B 1 373 ? 5.777 -0.903 -2.227 1 89.5 373 ILE B CA 1
ATOM 11060 C C . ILE B 1 373 ? 6.199 -0.756 -3.688 1 89.5 373 ILE B C 1
ATOM 11062 O O . ILE B 1 373 ? 7.145 -0.025 -3.996 1 89.5 373 ILE B O 1
ATOM 11066 N N . VAL B 1 374 ? 5.48 -1.424 -4.57 1 93.31 374 VAL B N 1
ATOM 11067 C CA . VAL B 1 374 ? 5.809 -1.383 -5.992 1 93.31 374 VAL B CA 1
ATOM 11068 C C . VAL B 1 374 ? 5.148 -0.167 -6.637 1 93.31 374 VAL B C 1
ATOM 11070 O O . VAL B 1 374 ? 3.93 0.003 -6.555 1 93.31 374 VAL B O 1
ATOM 11073 N N . GLY B 1 375 ? 5.973 0.756 -7.152 1 93.69 375 GLY B N 1
ATOM 11074 C CA . GLY B 1 375 ? 5.43 1.815 -7.988 1 93.69 375 GLY B CA 1
ATOM 11075 C C . GLY B 1 375 ? 5.074 1.351 -9.383 1 93.69 375 GLY B C 1
ATOM 11076 O O . GLY B 1 375 ? 5.945 1.257 -10.258 1 93.69 375 GLY B O 1
ATOM 11077 N N . ARG B 1 376 ? 3.826 1.184 -9.695 1 93.56 376 ARG B N 1
ATOM 11078 C CA . ARG B 1 376 ? 3.381 0.51 -10.906 1 93.56 376 ARG B CA 1
ATOM 11079 C C . ARG B 1 376 ? 3.387 1.467 -12.094 1 93.56 376 ARG B C 1
ATOM 11081 O O . ARG B 1 376 ? 3.455 1.033 -13.25 1 93.56 376 ARG B O 1
ATOM 11088 N N . ARG B 1 377 ? 3.201 2.732 -11.891 1 94.81 377 ARG B N 1
ATOM 11089 C CA . ARG B 1 377 ? 3.256 3.76 -12.922 1 94.81 377 ARG B CA 1
ATOM 11090 C C . ARG B 1 377 ? 4.309 4.812 -12.594 1 94.81 377 ARG B C 1
ATOM 11092 O O . ARG B 1 377 ? 4.078 5.688 -11.758 1 94.81 377 ARG B O 1
ATOM 11099 N N . HIS B 1 378 ? 5.484 4.699 -13.242 1 95.06 378 HIS B N 1
ATOM 11100 C CA . HIS B 1 378 ? 6.594 5.586 -12.898 1 95.06 378 HIS B CA 1
ATOM 11101 C C . HIS B 1 378 ? 7.254 6.148 -14.156 1 95.06 378 HIS B C 1
ATOM 11103 O O . HIS B 1 378 ? 7.723 5.391 -15.008 1 95.06 378 HIS B O 1
ATOM 11109 N N . LEU B 1 379 ? 7.25 7.5 -14.266 1 94.44 379 LEU B N 1
ATOM 11110 C CA . LEU B 1 379 ? 7.848 8.203 -15.391 1 94.44 379 LEU B CA 1
ATOM 11111 C C . LEU B 1 379 ? 7.324 7.66 -16.719 1 94.44 379 LEU B C 1
ATOM 11113 O O . LEU B 1 379 ? 8.109 7.285 -17.594 1 94.44 379 LEU B O 1
ATOM 11117 N N . CYS B 1 380 ? 6.02 7.543 -16.75 1 95.69 380 CYS B N 1
ATOM 11118 C CA . CYS B 1 380 ? 5.391 6.977 -17.938 1 95.69 380 CYS B CA 1
ATOM 11119 C C . CYS B 1 380 ? 4.219 7.832 -18.391 1 95.69 380 CYS B C 1
ATOM 11121 O O . CYS B 1 380 ? 3.762 8.711 -17.656 1 95.69 380 CYS B O 1
ATOM 11123 N N . SER B 1 381 ? 3.893 7.723 -19.578 1 95.56 381 SER B N 1
ATOM 11124 C CA . SER B 1 381 ? 2.715 8.336 -20.172 1 95.56 381 SER B CA 1
ATOM 11125 C C . SER B 1 381 ? 1.716 7.285 -20.641 1 95.56 381 SER B C 1
ATOM 11127 O O . SER B 1 381 ? 2.002 6.504 -21.547 1 95.56 381 SER B O 1
ATOM 11129 N N . ILE B 1 382 ? 0.551 7.188 -19.984 1 94.56 382 ILE B N 1
ATOM 11130 C CA . ILE B 1 382 ? -0.462 6.164 -20.219 1 94.56 382 ILE B CA 1
ATOM 11131 C C . ILE B 1 382 ? -1.79 6.828 -20.578 1 94.56 382 ILE B C 1
ATOM 11133 O O . ILE B 1 382 ? -2.199 7.801 -19.953 1 94.56 382 ILE B O 1
ATOM 11137 N N . PRO B 1 383 ? -2.463 6.312 -21.609 1 93.94 383 PRO B N 1
ATOM 11138 C CA . PRO B 1 383 ? -3.744 6.906 -22 1 93.94 383 PRO B CA 1
ATOM 11139 C C . PRO B 1 383 ? -4.848 6.668 -20.984 1 93.94 383 PRO B C 1
ATOM 11141 O O . PRO B 1 383 ? -4.656 5.898 -20.031 1 93.94 383 PRO B O 1
ATOM 11144 N N . ALA B 1 384 ? -5.941 7.348 -21.188 1 92.25 384 ALA B N 1
ATOM 11145 C CA . ALA B 1 384 ? -7.086 7.238 -20.297 1 92.25 384 ALA B CA 1
ATOM 11146 C C . ALA B 1 384 ? -7.684 5.832 -20.328 1 92.25 384 ALA B C 1
ATOM 11148 O O . ALA B 1 384 ? -7.508 5.105 -21.312 1 92.25 384 ALA B O 1
ATOM 11149 N N . THR B 1 385 ? -8.469 5.434 -19.312 1 90.38 385 THR B N 1
ATOM 11150 C CA . THR B 1 385 ? -9.031 4.098 -19.156 1 90.38 385 THR B CA 1
ATOM 11151 C C . THR B 1 385 ? -10.141 3.85 -20.172 1 90.38 385 THR B C 1
ATOM 11153 O O . THR B 1 385 ? -10.531 2.703 -20.406 1 90.38 385 THR B O 1
ATOM 11156 N N . THR B 1 386 ? -10.641 4.863 -20.812 1 92.44 386 THR B N 1
ATOM 11157 C CA . THR B 1 386 ? -11.75 4.719 -21.75 1 92.44 386 THR B CA 1
ATOM 11158 C C . THR B 1 386 ? -11.234 4.609 -23.172 1 92.44 386 THR B C 1
ATOM 11160 O O . THR B 1 386 ? -12.008 4.34 -24.094 1 92.44 386 THR B O 1
ATOM 11163 N N . VAL B 1 387 ? -9.898 4.734 -23.406 1 93.62 387 VAL B N 1
ATOM 11164 C CA . VAL B 1 387 ? -9.391 4.664 -24.781 1 93.62 387 VAL B CA 1
ATOM 11165 C C . VAL B 1 387 ? -8.32 3.576 -24.875 1 93.62 387 VAL B C 1
ATOM 11167 O O . VAL B 1 387 ? -7.68 3.422 -25.922 1 93.62 387 VAL B O 1
ATOM 11170 N N . SER B 1 388 ? -8.078 2.918 -23.859 1 93.88 388 SER B N 1
ATOM 11171 C CA . SER B 1 388 ? -7.188 1.761 -23.781 1 93.88 388 SER B CA 1
ATOM 11172 C C . SER B 1 388 ? -7.598 0.815 -22.656 1 93.88 388 SER B C 1
ATOM 11174 O O . SER B 1 388 ? -8.336 1.205 -21.75 1 93.88 388 SER B O 1
ATOM 11176 N N . ASP B 1 389 ? -7.223 -0.38 -22.812 1 94 389 ASP B N 1
ATOM 11177 C CA . ASP B 1 389 ? -7.508 -1.355 -21.766 1 94 389 ASP B CA 1
ATOM 11178 C C . ASP B 1 389 ? -6.223 -1.831 -21.094 1 94 389 ASP B C 1
ATOM 11180 O O . ASP B 1 389 ? -5.641 -2.842 -21.484 1 94 389 ASP B O 1
ATOM 11184 N N . ILE B 1 390 ? -5.844 -1.14 -20.078 1 94.69 390 ILE B N 1
ATOM 11185 C CA . ILE B 1 390 ? -4.621 -1.452 -19.359 1 94.69 390 ILE B CA 1
ATOM 11186 C C . ILE B 1 390 ? -4.969 -1.949 -17.953 1 94.69 390 ILE B C 1
ATOM 11188 O O . ILE B 1 390 ? -5.629 -1.247 -17.188 1 94.69 390 ILE B O 1
ATOM 11192 N N . ALA B 1 391 ? -4.504 -3.148 -17.672 1 92.81 391 ALA B N 1
ATOM 11193 C CA . ALA B 1 391 ? -4.812 -3.742 -16.375 1 92.81 391 ALA B CA 1
ATOM 11194 C C . ALA B 1 391 ? -4.188 -2.938 -15.242 1 92.81 391 ALA B C 1
ATOM 11196 O O . ALA B 1 391 ? -3.07 -2.432 -15.375 1 92.81 391 ALA B O 1
ATOM 11197 N N . ALA B 1 392 ? -4.863 -2.832 -14.109 1 87.75 392 ALA B N 1
ATOM 11198 C CA . ALA B 1 392 ? -4.395 -2.078 -12.953 1 87.75 392 ALA B CA 1
ATOM 11199 C C . ALA B 1 392 ? -3.129 -2.697 -12.367 1 87.75 392 ALA B C 1
ATOM 11201 O O . ALA B 1 392 ? -2.268 -1.986 -11.844 1 87.75 392 ALA B O 1
ATOM 11202 N N . SER B 1 393 ? -2.936 -4.016 -12.5 1 89.88 393 SER B N 1
ATOM 11203 C CA . SER B 1 393 ? -1.822 -4.707 -11.859 1 89.88 393 SER B CA 1
ATOM 11204 C C . SER B 1 393 ? -0.561 -4.633 -12.711 1 89.88 393 SER B C 1
ATOM 11206 O O . SER B 1 393 ? 0.525 -5 -12.258 1 89.88 393 SER B O 1
ATOM 11208 N N . SER B 1 394 ? -0.65 -4.176 -13.938 1 94.88 394 SER B N 1
ATOM 11209 C CA . SER B 1 394 ? 0.523 -4.082 -14.797 1 94.88 394 SER B CA 1
ATOM 11210 C C . SER B 1 394 ? 1.508 -3.039 -14.281 1 94.88 394 SER B C 1
ATOM 11212 O O . SER B 1 394 ? 1.114 -2.094 -13.594 1 94.88 394 SER B O 1
ATOM 11214 N N . VAL B 1 395 ? 2.758 -3.234 -14.492 1 96.94 395 VAL B N 1
ATOM 11215 C CA . VAL B 1 395 ? 3.82 -2.316 -14.094 1 96.94 395 VAL B CA 1
ATOM 11216 C C . VAL B 1 395 ? 4.426 -1.662 -15.336 1 96.94 395 VAL B C 1
ATOM 11218 O O . VAL B 1 395 ? 5.02 -2.34 -16.172 1 96.94 395 VAL B O 1
ATOM 11221 N N . ILE B 1 396 ? 4.23 -0.426 -15.516 1 97.69 396 ILE B N 1
ATOM 11222 C CA . ILE B 1 396 ? 4.699 0.32 -16.672 1 97.69 396 ILE B CA 1
ATOM 11223 C C . ILE B 1 396 ? 5.711 1.375 -16.234 1 97.69 396 ILE B C 1
ATOM 11225 O O . ILE B 1 396 ? 5.359 2.332 -15.547 1 97.69 396 ILE B O 1
ATOM 11229 N N . LEU B 1 397 ? 6.965 1.228 -16.703 1 97.75 397 LEU B N 1
ATOM 11230 C CA . LEU B 1 397 ? 8.078 2.053 -16.234 1 97.75 397 LEU B CA 1
ATOM 11231 C C . LEU B 1 397 ? 8.812 2.691 -17.406 1 97.75 397 LEU B C 1
ATOM 11233 O O . LEU B 1 397 ? 9.117 2.018 -18.391 1 97.75 397 LEU B O 1
ATOM 11237 N N . SER B 1 398 ? 9.031 3.977 -17.312 1 96.69 398 SER B N 1
ATOM 11238 C CA . SER B 1 398 ? 9.781 4.699 -18.328 1 96.69 398 SER B CA 1
ATOM 11239 C C . SER B 1 398 ? 9.281 4.355 -19.734 1 96.69 398 SER B C 1
ATOM 11241 O O . SER B 1 398 ? 10.07 3.984 -20.609 1 96.69 398 SER B O 1
ATOM 11243 N N . SER B 1 399 ? 7.914 4.395 -19.859 1 97.5 399 SER B N 1
ATOM 11244 C CA . SER B 1 399 ? 7.336 3.953 -21.125 1 97.5 399 SER B CA 1
ATOM 11245 C C . SER B 1 399 ? 6.227 4.891 -21.594 1 97.5 399 SER B C 1
ATOM 11247 O O . SER B 1 399 ? 5.648 5.617 -20.781 1 97.5 399 SER B O 1
ATOM 11249 N N . GLU B 1 400 ? 6.062 4.938 -22.828 1 96.31 400 GLU B N 1
ATOM 11250 C CA . GLU B 1 400 ? 4.98 5.684 -23.469 1 96.31 400 GLU B CA 1
ATOM 11251 C C . GLU B 1 400 ? 4.004 4.746 -24.172 1 96.31 400 GLU B C 1
ATOM 11253 O O . GLU B 1 400 ? 4.387 4.023 -25.094 1 96.31 400 GLU B O 1
ATOM 11258 N N . ILE B 1 401 ? 2.742 4.734 -23.719 1 96.19 401 ILE B N 1
ATOM 11259 C CA . ILE B 1 401 ? 1.709 3.883 -24.297 1 96.19 401 ILE B CA 1
ATOM 11260 C C . ILE B 1 401 ? 0.688 4.738 -25.047 1 96.19 401 ILE B C 1
ATOM 11262 O O . ILE B 1 401 ? 0.157 5.707 -24.484 1 96.19 401 ILE B O 1
ATOM 11266 N N . ALA B 1 402 ? 0.411 4.469 -26.25 1 93.44 402 ALA B N 1
ATOM 11267 C CA . ALA B 1 402 ? -0.547 5.223 -27.062 1 93.44 402 ALA B CA 1
ATOM 11268 C C . ALA B 1 402 ? -1.962 4.676 -26.875 1 93.44 402 ALA B C 1
ATOM 11270 O O . ALA B 1 402 ? -2.145 3.549 -26.406 1 93.44 402 ALA B O 1
ATOM 11271 N N . PRO B 1 403 ? -3.018 5.453 -27.172 1 91.94 403 PRO B N 1
ATOM 11272 C CA . PRO B 1 403 ? -4.391 4.945 -27.141 1 91.94 403 PRO B CA 1
ATOM 11273 C C . PRO B 1 403 ? -4.586 3.721 -28.031 1 91.94 403 PRO B C 1
ATOM 11275 O O . PRO B 1 403 ? -3.939 3.604 -29.062 1 91.94 403 PRO B O 1
ATOM 11278 N N . GLY B 1 404 ? -5.41 2.881 -27.656 1 91.38 404 GLY B N 1
ATOM 11279 C CA . GLY B 1 404 ? -5.719 1.697 -28.438 1 91.38 404 GLY B CA 1
ATOM 11280 C C . GLY B 1 404 ? -4.914 0.48 -28.031 1 91.38 404 GLY B C 1
ATOM 11281 O O . GLY B 1 404 ? -5.156 -0.627 -28.516 1 91.38 404 GLY B O 1
ATOM 11282 N N . VAL B 1 405 ? -3.932 0.659 -27.172 1 93.31 405 VAL B N 1
ATOM 11283 C CA . VAL B 1 405 ? -3.076 -0.432 -26.719 1 93.31 405 VAL B CA 1
ATOM 11284 C C . VAL B 1 405 ? -3.723 -1.136 -25.531 1 93.31 405 VAL B C 1
ATOM 11286 O O . VAL B 1 405 ? -4.379 -0.497 -24.703 1 93.31 405 VAL B O 1
ATOM 11289 N N . SER B 1 406 ? -3.592 -2.422 -25.516 1 94.38 406 SER B N 1
ATOM 11290 C CA . SER B 1 406 ? -4.066 -3.213 -24.375 1 94.38 406 SER B CA 1
ATOM 11291 C C . SER B 1 406 ? -2.912 -3.924 -23.672 1 94.38 406 SER B C 1
ATOM 11293 O O . SER B 1 406 ? -2.002 -4.434 -24.328 1 94.38 406 SER B O 1
ATOM 11295 N N . ILE B 1 407 ? -2.881 -3.898 -22.375 1 96.31 407 ILE B N 1
ATOM 11296 C CA . ILE B 1 407 ? -1.873 -4.59 -21.578 1 96.31 407 ILE B CA 1
ATOM 11297 C C . ILE B 1 407 ? -2.555 -5.438 -20.5 1 96.31 407 ILE B C 1
ATOM 11299 O O . ILE B 1 407 ? -3.352 -4.93 -19.719 1 96.31 407 ILE B O 1
ATOM 11303 N N . GLY B 1 408 ? -2.201 -6.703 -20.453 1 94.19 408 GLY B N 1
ATOM 11304 C CA . GLY B 1 408 ? -2.846 -7.645 -19.562 1 94.19 408 GLY B CA 1
ATOM 11305 C C . GLY B 1 408 ? -2.32 -7.562 -18.141 1 94.19 408 GLY B C 1
ATOM 11306 O O . GLY B 1 408 ? -1.448 -6.742 -17.844 1 94.19 408 GLY B O 1
ATOM 11307 N N . GLU B 1 409 ? -2.807 -8.453 -17.297 1 92.25 409 GLU B N 1
ATOM 11308 C CA . GLU B 1 409 ? -2.529 -8.445 -15.859 1 92.25 409 GLU B CA 1
ATOM 11309 C C . GLU B 1 409 ? -1.094 -8.883 -15.57 1 92.25 409 GLU B C 1
ATOM 11311 O O . GLU B 1 409 ? -0.555 -9.75 -16.266 1 92.25 409 GLU B O 1
ATOM 11316 N N . ASP B 1 410 ? -0.466 -8.25 -14.508 1 92.69 410 ASP B N 1
ATOM 11317 C CA . ASP B 1 410 ? 0.816 -8.648 -13.938 1 92.69 410 ASP B CA 1
ATOM 11318 C C . ASP B 1 410 ? 1.917 -8.641 -14.992 1 92.69 410 ASP B C 1
ATOM 11320 O O . ASP B 1 410 ? 2.779 -9.523 -15.008 1 92.69 410 ASP B O 1
ATOM 11324 N N . SER B 1 411 ? 1.845 -7.73 -15.945 1 96.75 411 SER B N 1
ATOM 11325 C CA . SER B 1 411 ? 2.861 -7.582 -16.984 1 96.75 411 SER B CA 1
ATOM 11326 C C . SER B 1 411 ? 3.828 -6.449 -16.656 1 96.75 411 SER B C 1
ATOM 11328 O O . SER B 1 411 ? 3.502 -5.562 -15.859 1 96.75 411 SER B O 1
ATOM 11330 N N . LEU B 1 412 ? 5.039 -6.508 -17.172 1 97.88 412 LEU B N 1
ATOM 11331 C CA . LEU B 1 412 ? 6.062 -5.484 -16.984 1 97.88 412 LEU B CA 1
ATOM 11332 C C . LEU B 1 412 ? 6.445 -4.852 -18.312 1 97.88 412 LEU B C 1
ATOM 11334 O O . LEU B 1 412 ? 6.824 -5.555 -19.266 1 97.88 412 LEU B O 1
ATOM 11338 N N . ILE B 1 413 ? 6.234 -3.609 -18.484 1 98.25 413 ILE B N 1
ATOM 11339 C CA . ILE B 1 413 ? 6.691 -2.834 -19.625 1 98.25 413 ILE B CA 1
ATOM 11340 C C . ILE B 1 413 ? 7.758 -1.835 -19.188 1 98.25 413 ILE B C 1
ATOM 11342 O O . ILE B 1 413 ? 7.504 -0.982 -18.344 1 98.25 413 ILE B O 1
ATOM 11346 N N . TYR B 1 414 ? 8.945 -1.906 -19.75 1 97.44 414 TYR B N 1
ATOM 11347 C CA . TYR B 1 414 ? 10.047 -1.058 -19.312 1 97.44 414 TYR B CA 1
ATOM 11348 C C . TYR B 1 414 ? 10.766 -0.438 -20.5 1 97.44 414 TYR B C 1
ATOM 11350 O O . TYR B 1 414 ? 11.078 -1.129 -21.469 1 97.44 414 TYR B O 1
ATOM 11358 N N . ASP B 1 415 ? 10.914 0.86 -20.438 1 96.94 415 ASP B N 1
ATOM 11359 C CA . ASP B 1 415 ? 11.727 1.605 -21.406 1 96.94 415 ASP B CA 1
ATOM 11360 C C . ASP B 1 415 ? 11.234 1.376 -22.828 1 96.94 415 ASP B C 1
ATOM 11362 O O . ASP B 1 415 ? 12.016 1.041 -23.719 1 96.94 415 ASP B O 1
ATOM 11366 N N . SER B 1 416 ? 9.883 1.49 -23.016 1 96.88 416 SER B N 1
ATOM 11367 C CA . SER B 1 416 ? 9.289 1.104 -24.297 1 96.88 416 SER B CA 1
ATOM 11368 C C . SER B 1 416 ? 8.297 2.152 -24.781 1 96.88 416 SER B C 1
ATOM 11370 O O . SER B 1 416 ? 7.762 2.928 -23.984 1 96.88 416 SER B O 1
ATOM 11372 N N . THR B 1 417 ? 8.18 2.266 -26.031 1 95.31 417 THR B N 1
ATOM 11373 C CA . THR B 1 417 ? 7.121 3.014 -26.703 1 95.31 417 THR B CA 1
ATOM 11374 C C . THR B 1 417 ? 6.223 2.078 -27.516 1 95.31 417 THR B C 1
ATOM 11376 O O . THR B 1 417 ? 6.676 1.44 -28.469 1 95.31 417 THR B O 1
ATOM 11379 N N . VAL B 1 418 ? 4.992 1.94 -27.078 1 93.38 418 VAL B N 1
ATOM 11380 C CA . VAL B 1 418 ? 4.062 1.024 -27.734 1 93.38 418 VAL B CA 1
ATOM 11381 C C . VAL B 1 418 ? 2.902 1.812 -28.344 1 93.38 418 VAL B C 1
ATOM 11383 O O . VAL B 1 418 ? 2.197 2.535 -27.625 1 93.38 418 VAL B O 1
ATOM 11386 N N . SER B 1 419 ? 2.736 1.737 -29.625 1 88.38 419 SER B N 1
ATOM 11387 C CA . SER B 1 419 ? 1.689 2.471 -30.328 1 88.38 419 SER B CA 1
ATOM 11388 C C . SER B 1 419 ? 0.882 1.547 -31.234 1 88.38 419 SER B C 1
ATOM 11390 O O . SER B 1 419 ? 1.284 0.409 -31.484 1 88.38 419 SER B O 1
ATOM 11392 N N . GLY B 1 420 ? -0.244 2.033 -31.625 1 78.69 420 GLY B N 1
ATOM 11393 C CA . GLY B 1 420 ? -1.108 1.272 -32.5 1 78.69 420 GLY B CA 1
ATOM 11394 C C . GLY B 1 420 ? -2.043 0.332 -31.781 1 78.69 420 GLY B C 1
ATOM 11395 O O . GLY B 1 420 ? -2.355 0.553 -30.609 1 78.69 420 GLY B O 1
ATOM 11396 N N . ALA B 1 421 ? -2.594 -0.653 -32.5 1 82.81 421 ALA B N 1
ATOM 11397 C CA . ALA B 1 421 ? -3.529 -1.624 -31.953 1 82.81 421 ALA B CA 1
ATOM 11398 C C . ALA B 1 421 ? -2.793 -2.855 -31.422 1 82.81 421 ALA B C 1
ATOM 11400 O O . ALA B 1 421 ? -3.158 -3.988 -31.75 1 82.81 421 ALA B O 1
ATOM 11401 N N . VAL B 1 422 ? -1.776 -2.504 -30.578 1 91.38 422 VAL B N 1
ATOM 11402 C CA . VAL B 1 422 ? -0.97 -3.594 -30.047 1 91.38 422 VAL B CA 1
ATOM 11403 C C . VAL B 1 422 ? -1.637 -4.164 -28.797 1 91.38 422 VAL B C 1
ATOM 11405 O O . VAL B 1 422 ? -2.174 -3.414 -27.969 1 91.38 422 VAL B O 1
ATOM 11408 N N . GLN B 1 423 ? -1.646 -5.445 -28.734 1 92.81 423 GLN B N 1
ATOM 11409 C CA . GLN B 1 423 ? -2.18 -6.133 -27.562 1 92.81 423 GLN B CA 1
ATOM 11410 C C . GLN B 1 423 ? -1.098 -6.953 -26.859 1 92.81 423 GLN B C 1
ATOM 11412 O O . GLN B 1 423 ? -0.493 -7.84 -27.469 1 92.81 423 GLN B O 1
ATOM 11417 N N . ILE B 1 424 ? -0.845 -6.637 -25.641 1 95.5 424 ILE B N 1
ATOM 11418 C CA . ILE B 1 424 ? 0.102 -7.383 -24.828 1 95.5 424 ILE B CA 1
ATOM 11419 C C . ILE B 1 424 ? -0.656 -8.242 -23.812 1 95.5 424 ILE B C 1
ATOM 11421 O O . ILE B 1 424 ? -1.471 -7.723 -23.031 1 95.5 424 ILE B O 1
ATOM 11425 N N . GLY B 1 425 ? -0.407 -9.508 -23.812 1 94.06 425 GLY B N 1
ATOM 11426 C CA . GLY B 1 425 ? -1.108 -10.43 -22.922 1 94.06 425 GLY B CA 1
ATOM 11427 C C . GLY B 1 425 ? -0.702 -10.289 -21.469 1 94.06 425 GLY B C 1
ATOM 11428 O O . GLY B 1 425 ? 0.075 -9.398 -21.125 1 94.06 425 GLY B O 1
ATOM 11429 N N . SER B 1 426 ? -1.279 -11.188 -20.625 1 93.31 426 SER B N 1
ATOM 11430 C CA . SER B 1 426 ? -0.989 -11.203 -19.188 1 93.31 426 SER B CA 1
ATOM 11431 C C . SER B 1 426 ? 0.332 -11.906 -18.891 1 93.31 426 SER B C 1
ATOM 11433 O O . SER B 1 426 ? 0.767 -12.766 -19.672 1 93.31 426 SER B O 1
ATOM 11435 N N . GLN B 1 427 ? 0.997 -11.492 -17.781 1 93.94 427 GLN B N 1
ATOM 11436 C CA . GLN B 1 427 ? 2.266 -12.078 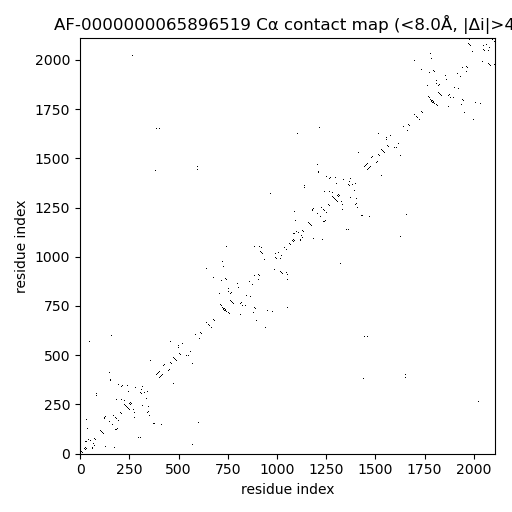-17.359 1 93.94 427 GLN B CA 1
ATOM 11437 C C . GLN B 1 427 ? 3.301 -12.016 -18.469 1 93.94 427 GLN B C 1
ATOM 11439 O O . GLN B 1 427 ? 3.951 -13.016 -18.781 1 93.94 427 GLN B O 1
ATOM 11444 N N . SER B 1 428 ? 3.338 -10.875 -19.094 1 96.62 428 SER B N 1
ATOM 11445 C CA . SER B 1 428 ? 4.277 -10.641 -20.188 1 96.62 428 SER B CA 1
ATOM 11446 C C . SER B 1 428 ? 5.328 -9.609 -19.797 1 96.62 428 SER B C 1
ATOM 11448 O O . SER B 1 428 ? 5.113 -8.805 -18.891 1 96.62 428 SER B O 1
ATOM 11450 N N . ILE B 1 429 ? 6.457 -9.672 -20.422 1 98.06 429 ILE B N 1
ATOM 11451 C CA . ILE B 1 429 ? 7.543 -8.727 -20.188 1 98.06 429 ILE B CA 1
ATOM 11452 C C . ILE B 1 429 ? 7.945 -8.07 -21.516 1 98.06 429 ILE B C 1
ATOM 11454 O O . ILE B 1 429 ? 8.25 -8.766 -22.484 1 98.06 429 ILE B O 1
ATOM 11458 N N . VAL B 1 430 ? 7.875 -6.801 -21.609 1 98 430 VAL B N 1
ATOM 11459 C CA . VAL B 1 430 ? 8.266 -6.043 -22.797 1 98 430 VAL B CA 1
ATOM 11460 C C . VAL B 1 430 ? 9.352 -5.031 -22.422 1 98 430 VAL B C 1
ATOM 11462 O O . VAL B 1 430 ? 9.148 -4.184 -21.547 1 98 430 VAL B O 1
ATOM 11465 N N . VAL B 1 431 ? 10.5 -5.117 -23.094 1 97.25 431 VAL B N 1
ATOM 11466 C CA . VAL B 1 431 ? 11.617 -4.258 -22.703 1 97.25 431 VAL B CA 1
ATOM 11467 C C . VAL B 1 431 ? 12.242 -3.645 -23.969 1 97.25 431 VAL B C 1
ATOM 11469 O O . VAL B 1 431 ? 12.617 -4.363 -24.891 1 97.25 431 VAL B O 1
ATOM 11472 N N . GLY B 1 432 ? 12.336 -2.357 -24 1 94.81 432 GLY B N 1
ATOM 11473 C CA . GLY B 1 432 ? 13.102 -1.651 -25.016 1 94.81 432 GLY B CA 1
ATOM 11474 C C . GLY B 1 432 ? 12.445 -1.661 -26.375 1 94.81 432 GLY B C 1
ATOM 11475 O O . GLY B 1 432 ? 13.109 -1.492 -27.391 1 94.81 432 GLY B O 1
ATOM 11476 N N . ILE B 1 433 ? 11.148 -1.825 -26.422 1 93.5 433 ILE B N 1
ATOM 11477 C CA . ILE B 1 433 ? 10.445 -1.934 -27.688 1 93.5 433 ILE B CA 1
ATOM 11478 C C . ILE B 1 433 ? 9.969 -0.552 -28.141 1 93.5 433 ILE B C 1
ATOM 11480 O O . ILE B 1 433 ? 9.5 0.246 -27.328 1 93.5 433 ILE B O 1
ATOM 11484 N N . HIS B 1 434 ? 10.172 -0.281 -29.391 1 89.75 434 HIS B N 1
ATOM 11485 C CA . HIS B 1 434 ? 9.695 0.957 -29.984 1 89.75 434 HIS B CA 1
ATOM 11486 C C . HIS B 1 434 ? 8.867 0.677 -31.234 1 89.75 434 HIS B C 1
ATOM 11488 O O . HIS B 1 434 ? 9.375 0.736 -32.344 1 89.75 434 HIS B O 1
ATOM 11494 N N . ILE B 1 435 ? 7.629 0.417 -31.047 1 85.81 435 ILE B N 1
ATOM 11495 C CA . ILE B 1 435 ? 6.738 0.14 -32.156 1 85.81 435 ILE B CA 1
ATOM 11496 C C . ILE B 1 435 ? 6.172 1.45 -32.719 1 85.81 435 ILE B C 1
ATOM 11498 O O . ILE B 1 435 ? 5.297 2.061 -32.094 1 85.81 435 ILE B O 1
ATOM 11502 N N . PRO B 1 436 ? 6.668 1.867 -33.844 1 72 436 PRO B N 1
ATOM 11503 C CA . PRO B 1 436 ? 6.227 3.148 -34.406 1 72 436 PRO B CA 1
ATOM 11504 C C . PRO B 1 436 ? 4.793 3.1 -34.938 1 72 436 PRO B C 1
ATOM 11506 O O . PRO B 1 436 ? 4.34 2.051 -35.406 1 72 436 PRO B O 1
ATOM 11509 N N . SER B 1 437 ? 3.979 4.121 -34.781 1 65.88 437 SER B N 1
ATOM 11510 C CA . SER B 1 437 ? 2.609 4.211 -35.281 1 65.88 437 SER B CA 1
ATOM 11511 C C . SER B 1 437 ? 2.557 4.047 -36.781 1 65.88 437 SER B C 1
ATOM 11513 O O . SER B 1 437 ? 1.621 3.445 -37.312 1 65.88 437 SER B O 1
ATOM 11515 N N . GLU B 1 438 ? 3.498 4.555 -37.469 1 60.53 438 GLU B N 1
ATOM 11516 C CA . GLU B 1 438 ? 3.484 4.625 -38.938 1 60.53 438 GLU B CA 1
ATOM 11517 C C . GLU B 1 438 ? 3.717 3.248 -39.531 1 60.53 438 GLU B C 1
ATOM 11519 O O . GLU B 1 438 ? 3.244 2.971 -40.656 1 60.53 438 GLU B O 1
ATOM 11524 N N . ASP B 1 439 ? 4.371 2.477 -38.844 1 56.59 439 ASP B N 1
ATOM 11525 C CA . ASP B 1 439 ? 4.844 1.239 -39.438 1 56.59 439 ASP B CA 1
ATOM 11526 C C . ASP B 1 439 ? 3.771 0.156 -39.406 1 56.59 439 ASP B C 1
ATOM 11528 O O . ASP B 1 439 ? 3.904 -0.888 -40.031 1 56.59 439 ASP B O 1
ATOM 11532 N N . LEU B 1 440 ? 2.805 0.262 -38.469 1 59.56 440 LEU B N 1
ATOM 11533 C CA . LEU B 1 440 ? 1.879 -0.858 -38.344 1 59.56 440 LEU B CA 1
ATOM 11534 C C . LEU B 1 440 ? 0.707 -0.702 -39.312 1 59.56 440 LEU B C 1
ATOM 11536 O O . LEU B 1 440 ? -0.071 -1.639 -39.5 1 59.56 440 LEU B O 1
ATOM 11540 N N . GLY B 1 441 ? 0.868 0.157 -40.438 1 53.81 441 GLY B N 1
ATOM 11541 C CA . GLY B 1 441 ? -0.286 0.307 -41.281 1 53.81 441 GLY B CA 1
ATOM 11542 C C . GLY B 1 441 ? -1.589 0.48 -40.531 1 53.81 441 GLY B C 1
ATOM 11543 O O . GLY B 1 441 ? -1.59 0.919 -39.375 1 53.81 441 GLY B O 1
ATOM 11544 N N . THR B 1 442 ? -2.766 0.31 -41.094 1 55.34 442 THR B N 1
ATOM 11545 C CA . THR B 1 442 ? -4.094 0.402 -40.5 1 55.34 442 THR B CA 1
ATOM 11546 C C . THR B 1 442 ? -4.387 -0.826 -39.625 1 55.34 442 THR B C 1
ATOM 11548 O O . THR B 1 442 ? -3.959 -1.936 -39.969 1 55.34 442 THR B O 1
ATOM 11551 N N . PRO B 1 443 ? -4.82 -0.672 -38.406 1 57.12 443 PRO B N 1
ATOM 11552 C CA . PRO B 1 443 ? -5.191 -1.808 -37.562 1 57.12 443 PRO B CA 1
ATOM 11553 C C . PRO B 1 443 ? -5.918 -2.908 -38.312 1 57.12 443 PRO B C 1
ATOM 11555 O O . PRO B 1 443 ? -5.871 -4.078 -37.938 1 57.12 443 PRO B O 1
ATOM 11558 N N . GLU B 1 444 ? -6.52 -2.529 -39.406 1 56.84 444 GLU B N 1
ATOM 11559 C CA . GLU B 1 444 ? -7.246 -3.504 -40.219 1 56.84 444 GLU B CA 1
ATOM 11560 C C . GLU B 1 444 ? -6.289 -4.449 -40.938 1 56.84 444 GLU B C 1
ATOM 11562 O O . GLU B 1 444 ? -6.641 -5.594 -41.219 1 56.84 444 GLU B O 1
ATOM 11567 N N . SER B 1 445 ? -5.133 -3.898 -41.062 1 62.12 445 SER B N 1
ATOM 11568 C CA . SER B 1 445 ? -4.203 -4.703 -41.875 1 62.12 445 SER B CA 1
ATOM 11569 C C . SER B 1 445 ? -3.385 -5.633 -40.969 1 62.12 445 SER B C 1
ATOM 11571 O O . SER B 1 445 ? -3.217 -6.812 -41.281 1 62.12 445 SER B O 1
ATOM 11573 N N . PHE B 1 446 ? -2.775 -5.145 -39.875 1 78.31 446 PHE B N 1
ATOM 11574 C CA . PHE B 1 446 ? -1.988 -6.012 -39 1 78.31 446 PHE B CA 1
ATOM 11575 C C . PHE B 1 446 ? -2.012 -5.5 -37.562 1 78.31 446 PHE B C 1
ATOM 11577 O O . PHE B 1 446 ? -1.738 -4.324 -37.312 1 78.31 446 PHE B O 1
ATOM 11584 N N . ARG B 1 447 ? -2.559 -6.375 -36.781 1 83.75 447 ARG B N 1
ATOM 11585 C CA . ARG B 1 447 ? -2.529 -6.117 -35.344 1 83.75 447 ARG B CA 1
ATOM 11586 C C . ARG B 1 447 ? -1.564 -7.062 -34.625 1 83.75 447 ARG B C 1
ATOM 11588 O O . ARG B 1 447 ? -1.761 -8.281 -34.625 1 83.75 447 ARG B O 1
ATOM 11595 N N . PHE B 1 448 ? -0.512 -6.457 -34.031 1 90 448 PHE B N 1
ATOM 11596 C CA . PHE B 1 448 ? 0.455 -7.301 -33.344 1 90 448 PHE B CA 1
ATOM 11597 C C . PHE B 1 448 ? -0.064 -7.695 -31.969 1 90 448 PHE B C 1
ATOM 11599 O O . PHE B 1 448 ? -0.595 -6.859 -31.234 1 90 448 PHE B O 1
ATOM 11606 N N . MET B 1 449 ? 0.117 -8.945 -31.703 1 92.06 449 MET B N 1
ATOM 11607 C CA . MET B 1 449 ? -0.321 -9.469 -30.422 1 92.06 449 MET B CA 1
ATOM 11608 C C . MET B 1 449 ? 0.789 -10.281 -29.75 1 92.06 449 MET B C 1
ATOM 11610 O O . MET B 1 449 ? 1.366 -11.172 -30.375 1 92.06 449 MET B O 1
ATOM 11614 N N . LEU B 1 450 ? 1.16 -9.891 -28.531 1 94.69 450 LEU B N 1
ATOM 11615 C CA . LEU B 1 450 ? 2.012 -10.719 -27.688 1 94.69 450 LEU B CA 1
ATOM 11616 C C . LEU B 1 450 ? 1.172 -11.578 -26.75 1 94.69 450 LEU B C 1
ATOM 11618 O O . LEU B 1 450 ? 0.478 -11.062 -25.875 1 94.69 450 LEU B O 1
ATOM 11622 N N . PRO B 1 451 ? 1.202 -12.891 -26.922 1 92.75 451 PRO B N 1
ATOM 11623 C CA . PRO B 1 451 ? 0.337 -13.75 -26.109 1 92.75 451 PRO B CA 1
ATOM 11624 C C . PRO B 1 451 ? 0.688 -13.695 -24.625 1 92.75 451 PRO B C 1
ATOM 11626 O O . PRO B 1 451 ? 1.691 -13.086 -24.25 1 92.75 451 PRO B O 1
ATOM 11629 N N . ASP B 1 452 ? -0.169 -14.367 -23.812 1 92.62 452 ASP B N 1
ATOM 11630 C CA . ASP B 1 452 ? 0.1 -14.477 -22.391 1 92.62 452 ASP B CA 1
ATOM 11631 C C . ASP B 1 452 ? 1.427 -15.188 -22.125 1 92.62 452 ASP B C 1
ATOM 11633 O O . ASP B 1 452 ? 1.805 -16.094 -22.875 1 92.62 452 ASP B O 1
ATOM 11637 N N . ARG B 1 453 ? 2.172 -14.703 -21.125 1 93.44 453 ARG B N 1
ATOM 11638 C CA . ARG B 1 453 ? 3.369 -15.383 -20.641 1 93.44 453 ARG B CA 1
ATOM 11639 C C . ARG B 1 453 ? 4.457 -15.406 -21.703 1 93.44 453 ARG B C 1
ATOM 11641 O O . ARG B 1 453 ? 5.031 -16.453 -21.984 1 93.44 453 ARG B O 1
ATOM 11648 N N . HIS B 1 454 ? 4.656 -14.281 -22.312 1 95.88 454 HIS B N 1
ATOM 11649 C CA . HIS B 1 454 ? 5.727 -14.133 -23.281 1 95.88 454 HIS B CA 1
ATOM 11650 C C . HIS B 1 454 ? 6.598 -12.922 -22.969 1 95.88 454 HIS B C 1
ATOM 11652 O O . HIS B 1 454 ? 6.172 -12.016 -22.25 1 95.88 454 HIS B O 1
ATOM 11658 N N . CYS B 1 455 ? 7.762 -12.953 -23.453 1 97.38 455 CYS B N 1
ATOM 11659 C CA . CYS B 1 455 ? 8.703 -11.852 -23.359 1 97.38 455 CYS B CA 1
ATOM 11660 C C . CYS B 1 455 ? 9.023 -11.289 -24.75 1 97.38 455 CYS B C 1
ATOM 11662 O O . CYS B 1 455 ? 9.094 -12.039 -25.719 1 97.38 455 CYS B O 1
ATOM 11664 N N . LEU B 1 456 ? 9.125 -10.023 -24.844 1 97.5 456 LEU B N 1
ATOM 11665 C CA . LEU B 1 456 ? 9.453 -9.328 -26.094 1 97.5 456 LEU B CA 1
ATOM 11666 C C . LEU B 1 456 ? 10.445 -8.195 -25.828 1 97.5 456 LEU B C 1
ATOM 11668 O O . LEU B 1 456 ? 10.234 -7.371 -24.938 1 97.5 456 LEU B O 1
ATOM 11672 N N . TRP B 1 457 ? 11.531 -8.164 -26.547 1 96.56 457 TRP B N 1
ATOM 11673 C CA . TRP B 1 457 ? 12.484 -7.07 -26.406 1 96.56 457 TRP B CA 1
ATOM 11674 C C . TRP B 1 457 ? 13.227 -6.824 -27.719 1 96.56 457 TRP B C 1
ATOM 11676 O O . TRP B 1 457 ? 13.117 -7.621 -28.656 1 96.56 457 TRP B O 1
ATOM 11686 N N . GLU B 1 458 ? 13.867 -5.758 -27.906 1 94.38 458 GLU B N 1
ATOM 11687 C CA . GLU B 1 458 ? 14.633 -5.418 -29.094 1 94.38 458 GLU B CA 1
ATOM 11688 C C . GLU B 1 458 ? 16.031 -4.938 -28.734 1 94.38 458 GLU B C 1
ATOM 11690 O O . GLU B 1 458 ? 16.234 -4.359 -27.672 1 94.38 458 GLU B O 1
ATOM 11695 N N . VAL B 1 459 ? 16.984 -5.23 -29.578 1 93 459 VAL B N 1
ATOM 11696 C CA . VAL B 1 459 ? 18.391 -4.871 -29.328 1 93 459 VAL B CA 1
ATOM 11697 C C . VAL B 1 459 ? 19.031 -4.383 -30.625 1 93 459 VAL B C 1
ATOM 11699 O O . VAL B 1 459 ? 18.812 -4.957 -31.688 1 93 459 VAL B O 1
ATOM 11702 N N . PRO B 1 460 ? 19.75 -3.279 -30.469 1 93.31 460 PRO B N 1
ATOM 11703 C CA . PRO B 1 460 ? 20.562 -2.881 -31.625 1 93.31 460 PRO B CA 1
ATOM 11704 C C . PRO B 1 460 ? 21.797 -3.758 -31.812 1 93.31 460 PRO B C 1
ATOM 11706 O O . PRO B 1 460 ? 22.406 -4.184 -30.844 1 93.31 460 PRO B O 1
ATOM 11709 N N . LEU B 1 461 ? 22.172 -4.004 -33.031 1 92 461 LEU B N 1
ATOM 11710 C CA . LEU B 1 461 ? 23.312 -4.867 -33.312 1 92 461 LEU B CA 1
ATOM 11711 C C . LEU B 1 461 ? 24.438 -4.074 -33.969 1 92 461 LEU B C 1
ATOM 11713 O O . LEU B 1 461 ? 24.188 -3.166 -34.781 1 92 461 LEU B O 1
ATOM 11717 N N . VAL B 1 462 ? 25.594 -4.535 -33.625 1 89.62 462 VAL B N 1
ATOM 11718 C CA . VAL B 1 462 ? 26.781 -3.916 -34.25 1 89.62 462 VAL B CA 1
ATOM 11719 C C . VAL B 1 462 ? 26.797 -4.207 -35.75 1 89.62 462 VAL B C 1
ATOM 11721 O O . VAL B 1 462 ? 26.594 -5.348 -36.156 1 89.62 462 VAL B O 1
ATOM 11724 N N . GLY B 1 463 ? 27.016 -3.295 -36.469 1 81.75 463 GLY B N 1
ATOM 11725 C CA . GLY B 1 463 ? 27.188 -3.479 -37.906 1 81.75 463 GLY B CA 1
ATOM 11726 C C . GLY B 1 463 ? 25.875 -3.486 -38.656 1 81.75 463 GLY B C 1
ATOM 11727 O O . GLY B 1 463 ? 25.859 -3.574 -39.906 1 81.75 463 GLY B O 1
ATOM 11728 N N . HIS B 1 464 ? 24.875 -3.52 -37.969 1 82.56 464 HIS B N 1
ATOM 11729 C CA . HIS B 1 464 ? 23.578 -3.488 -38.594 1 82.56 464 HIS B CA 1
ATOM 11730 C C . HIS B 1 464 ? 22.859 -2.172 -38.312 1 82.56 464 HIS B C 1
ATOM 11732 O O . HIS B 1 464 ? 23.031 -1.575 -37.25 1 82.56 464 HIS B O 1
ATOM 11738 N N . LYS B 1 465 ? 22.266 -1.66 -39.312 1 70.62 465 LYS B N 1
ATOM 11739 C CA . LYS B 1 465 ? 21.516 -0.414 -39.156 1 70.62 465 LYS B CA 1
ATOM 11740 C C . LYS B 1 465 ? 20.25 -0.641 -38.344 1 70.62 465 LYS B C 1
ATOM 11742 O O . LYS B 1 465 ? 19.781 0.263 -37.656 1 70.62 465 LYS B O 1
ATOM 11747 N N . GLY B 1 466 ? 19.844 -1.819 -38.375 1 76.44 466 GLY B N 1
ATOM 11748 C CA . GLY B 1 466 ? 18.562 -2.016 -37.719 1 76.44 466 GLY B CA 1
ATOM 11749 C C . GLY B 1 466 ? 18.672 -2.779 -36.438 1 76.44 466 GLY B C 1
ATOM 11750 O O . GLY B 1 466 ? 19.766 -2.922 -35.875 1 76.44 466 GLY B O 1
ATOM 11751 N N . ARG B 1 467 ? 17.5 -2.891 -35.688 1 89.25 467 ARG B N 1
ATOM 11752 C CA . ARG B 1 467 ? 17.344 -3.623 -34.438 1 89.25 467 ARG B CA 1
ATOM 11753 C C . ARG B 1 467 ? 16.766 -5.008 -34.688 1 89.25 467 ARG B C 1
ATOM 11755 O O . ARG B 1 467 ? 16.25 -5.289 -35.781 1 89.25 467 ARG B O 1
ATOM 11762 N N . VAL B 1 468 ? 17.031 -5.863 -33.875 1 94 468 VAL B N 1
ATOM 11763 C CA . VAL B 1 468 ? 16.438 -7.195 -33.938 1 94 468 VAL B CA 1
ATOM 11764 C C . VAL B 1 468 ? 15.406 -7.355 -32.812 1 94 468 VAL B C 1
ATOM 11766 O O . VAL B 1 468 ? 15.641 -6.938 -31.688 1 94 468 VAL B O 1
ATOM 11769 N N . ILE B 1 469 ? 14.219 -7.859 -33.188 1 95.5 469 ILE B N 1
ATOM 11770 C CA . ILE B 1 469 ? 13.172 -8.156 -32.219 1 95.5 469 ILE B CA 1
ATOM 11771 C C . ILE B 1 469 ? 13.258 -9.617 -31.797 1 95.5 469 ILE B C 1
ATOM 11773 O O . ILE B 1 469 ? 13.297 -10.516 -32.625 1 95.5 469 ILE B O 1
ATOM 11777 N N . VAL B 1 470 ? 13.336 -9.805 -30.5 1 96.62 470 VAL B N 1
ATOM 11778 C CA . VAL B 1 470 ? 13.469 -11.148 -29.953 1 96.62 470 VAL B CA 1
ATOM 11779 C C . VAL B 1 470 ? 12.289 -11.445 -29.031 1 96.62 470 VAL B C 1
ATOM 11781 O O . VAL B 1 470 ? 11.695 -10.531 -28.453 1 96.62 470 VAL B O 1
ATOM 11784 N N . TYR B 1 471 ? 11.875 -12.672 -28.984 1 97 471 TYR B N 1
ATOM 11785 C CA . TYR B 1 471 ? 10.727 -13.078 -28.172 1 97 471 TYR B CA 1
ATOM 11786 C C . TYR B 1 471 ? 10.859 -14.531 -27.734 1 97 471 TYR B C 1
ATOM 11788 O O . TYR B 1 471 ? 11.562 -15.32 -28.359 1 97 471 TYR B O 1
ATOM 11796 N N . CYS B 1 472 ? 10.328 -14.891 -26.625 1 96 472 CYS B N 1
ATOM 11797 C CA . CYS B 1 472 ? 10.266 -16.25 -26.094 1 96 472 CYS B CA 1
ATOM 11798 C C . CYS B 1 472 ? 9.195 -16.391 -25.031 1 96 472 CYS B C 1
ATOM 11800 O O . CYS B 1 472 ? 8.555 -15.398 -24.672 1 96 472 CYS B O 1
ATOM 11802 N N . GLY B 1 473 ? 8.945 -17.578 -24.641 1 93.75 473 GLY B N 1
ATOM 11803 C CA . GLY B 1 473 ? 8.016 -17.797 -23.547 1 93.75 473 GLY B CA 1
ATOM 11804 C C . GLY B 1 473 ? 8.594 -17.422 -22.188 1 93.75 473 GLY B C 1
ATOM 11805 O O . GLY B 1 473 ? 9.812 -17.484 -22 1 93.75 473 GLY B O 1
ATOM 11806 N N . LEU B 1 474 ? 7.758 -17.109 -21.312 1 93.25 474 LEU B N 1
ATOM 11807 C CA . LEU B 1 474 ? 8.148 -16.719 -19.969 1 93.25 474 LEU B CA 1
ATOM 11808 C C . LEU B 1 474 ? 8.906 -17.844 -19.266 1 93.25 474 LEU B C 1
ATOM 11810 O O . LEU B 1 474 ? 9.844 -17.578 -18.5 1 93.25 474 LEU B O 1
ATOM 11814 N N . HIS B 1 475 ? 8.523 -19.078 -19.547 1 89.31 475 HIS B N 1
ATOM 11815 C CA . HIS B 1 475 ? 9.086 -20.219 -18.828 1 89.31 475 HIS B CA 1
ATOM 11816 C C . HIS B 1 475 ? 10.086 -20.984 -19.703 1 89.31 475 HIS B C 1
ATOM 11818 O O . HIS B 1 475 ? 10.562 -22.047 -19.312 1 89.31 475 HIS B O 1
ATOM 11824 N N . ASP B 1 476 ? 10.359 -20.438 -20.859 1 91.69 476 ASP B N 1
ATOM 11825 C CA . ASP B 1 476 ? 11.352 -21.094 -21.703 1 91.69 476 ASP B CA 1
ATOM 11826 C C . ASP B 1 476 ? 12.742 -21.047 -21.062 1 91.69 476 ASP B C 1
ATOM 11828 O O . ASP B 1 476 ? 13.125 -20.031 -20.484 1 91.69 476 ASP B O 1
ATOM 11832 N N . ASN B 1 477 ? 13.352 -22.188 -21.062 1 90.75 477 ASN B N 1
ATOM 11833 C CA . ASN B 1 477 ? 14.758 -22.266 -20.656 1 90.75 477 ASN B CA 1
ATOM 11834 C C . ASN B 1 477 ? 15.672 -22.484 -21.859 1 90.75 477 ASN B C 1
ATOM 11836 O O . ASN B 1 477 ? 15.789 -23.609 -22.359 1 90.75 477 ASN B O 1
ATOM 11840 N N . PRO B 1 478 ? 16.297 -21.484 -22.266 1 93.12 478 PRO B N 1
ATOM 11841 C CA . PRO B 1 478 ? 17.109 -21.578 -23.484 1 93.12 478 PRO B CA 1
ATOM 11842 C C . PRO B 1 478 ? 18.234 -22.594 -23.375 1 93.12 478 PRO B C 1
ATOM 11844 O O . PRO B 1 478 ? 18.844 -22.969 -24.375 1 93.12 478 PRO B O 1
ATOM 11847 N N . LYS B 1 479 ? 18.516 -23.125 -22.188 1 91.06 479 LYS B N 1
ATOM 11848 C CA . LYS B 1 479 ? 19.609 -24.062 -21.969 1 91.06 479 LYS B CA 1
ATOM 11849 C C . LYS B 1 479 ? 19.172 -25.5 -22.266 1 91.06 479 LYS B C 1
ATOM 11851 O O . LYS B 1 479 ? 20 -26.375 -22.5 1 91.06 479 LYS B O 1
ATOM 11856 N N . ASN B 1 480 ? 17.922 -25.734 -22.266 1 90.81 480 ASN B N 1
ATOM 11857 C CA . ASN B 1 480 ? 17.422 -27.094 -22.422 1 90.81 480 ASN B CA 1
ATOM 11858 C C . ASN B 1 480 ? 17.562 -27.578 -23.859 1 90.81 480 ASN B C 1
ATOM 11860 O O . ASN B 1 480 ? 17.297 -26.828 -24.797 1 90.81 480 ASN B O 1
ATOM 11864 N N . SER B 1 481 ? 17.984 -28.766 -23.953 1 90.69 481 SER B N 1
ATOM 11865 C CA . SER B 1 481 ? 18.172 -29.359 -25.266 1 90.69 481 SER B CA 1
ATOM 11866 C C . SER B 1 481 ? 16.828 -29.641 -25.938 1 90.69 481 SER B C 1
ATOM 11868 O O . SER B 1 481 ? 15.844 -29.922 -25.266 1 90.69 481 SER B O 1
ATOM 11870 N N . ILE B 1 482 ? 16.859 -29.641 -27.219 1 87.94 482 ILE B N 1
ATOM 11871 C CA . ILE B 1 482 ? 15.648 -29.875 -28.016 1 87.94 482 ILE B CA 1
ATOM 11872 C C . ILE B 1 482 ? 15.094 -31.266 -27.703 1 87.94 482 ILE B C 1
ATOM 11874 O O . ILE B 1 482 ? 13.875 -31.484 -27.719 1 87.94 482 ILE B O 1
ATOM 11878 N N . HIS B 1 483 ? 15.93 -32.25 -27.438 1 81.38 483 HIS B N 1
ATOM 11879 C CA . HIS B 1 483 ? 15.5 -33.625 -27.266 1 81.38 483 HIS B CA 1
ATOM 11880 C C . HIS B 1 483 ? 15.148 -33.906 -25.812 1 81.38 483 HIS B C 1
ATOM 11882 O O . HIS B 1 483 ? 14.617 -35 -25.484 1 81.38 483 HIS B O 1
ATOM 11888 N N . LYS B 1 484 ? 15.312 -33.125 -25 1 79.88 484 LYS B N 1
ATOM 11889 C CA . LYS B 1 484 ? 14.914 -33.344 -23.609 1 79.88 484 LYS B CA 1
ATOM 11890 C C . LYS B 1 484 ? 13.742 -32.438 -23.234 1 79.88 484 LYS B C 1
ATOM 11892 O O . LYS B 1 484 ? 12.602 -32.688 -23.625 1 79.88 484 LYS B O 1
ATOM 11897 N N . ASP B 1 485 ? 13.844 -31.188 -22.812 1 80.62 485 ASP B N 1
ATOM 11898 C CA . ASP B 1 485 ? 12.781 -30.297 -22.359 1 80.62 485 ASP B CA 1
ATOM 11899 C C . ASP B 1 485 ? 12.93 -28.891 -22.953 1 80.62 485 ASP B C 1
ATOM 11901 O O . ASP B 1 485 ? 12.594 -27.906 -22.328 1 80.62 485 ASP B O 1
ATOM 11905 N N . GLY B 1 486 ? 13.398 -29 -24.156 1 88.62 486 GLY B N 1
ATOM 11906 C CA . GLY B 1 486 ? 13.508 -27.703 -24.812 1 88.62 486 GLY B CA 1
ATOM 11907 C C . GLY B 1 486 ? 12.172 -27.141 -25.266 1 88.62 486 GLY B C 1
ATOM 11908 O O . GLY B 1 486 ? 11.359 -27.859 -25.844 1 88.62 486 GLY B O 1
ATOM 11909 N N . THR B 1 487 ? 11.844 -25.938 -24.875 1 89.81 487 THR B N 1
ATOM 11910 C CA . THR B 1 487 ? 10.586 -25.297 -25.234 1 89.81 487 THR B CA 1
ATOM 11911 C C . THR B 1 487 ? 10.836 -23.969 -25.938 1 89.81 487 THR B C 1
ATOM 11913 O O . THR B 1 487 ? 11.891 -23.359 -25.766 1 89.81 487 THR B O 1
ATOM 11916 N N . PHE B 1 488 ? 9.984 -23.562 -26.797 1 92.69 488 PHE B N 1
ATOM 11917 C CA . PHE B 1 488 ? 9.922 -22.25 -27.438 1 92.69 488 PHE B CA 1
ATOM 11918 C C . PHE B 1 488 ? 8.492 -21.719 -27.469 1 92.69 488 PHE B C 1
ATOM 11920 O O . PHE B 1 488 ? 7.598 -22.391 -27.984 1 92.69 488 PHE B O 1
ATOM 11927 N N . CYS B 1 489 ? 8.305 -20.547 -26.75 1 91.06 489 CYS B N 1
ATOM 11928 C CA . CYS B 1 489 ? 6.992 -19.922 -26.625 1 91.06 489 CYS B CA 1
ATOM 11929 C C . CYS B 1 489 ? 6.02 -20.828 -25.875 1 91.06 489 CYS B C 1
ATOM 11931 O O . CYS B 1 489 ? 4.852 -20.938 -26.266 1 91.06 489 CYS B O 1
ATOM 11933 N N . GLY B 1 490 ? 6.562 -21.547 -24.969 1 83.88 490 GLY B N 1
ATOM 11934 C CA . GLY B 1 490 ? 5.758 -22.344 -24.062 1 83.88 490 GLY B CA 1
ATOM 11935 C C . GLY B 1 490 ? 5.418 -23.719 -24.609 1 83.88 490 GLY B C 1
ATOM 11936 O O . GLY B 1 490 ? 4.703 -24.5 -23.969 1 83.88 490 GLY B O 1
ATOM 11937 N N . LYS B 1 491 ? 5.941 -24.078 -25.828 1 84.88 491 LYS B N 1
ATOM 11938 C CA . LYS B 1 491 ? 5.691 -25.359 -26.469 1 84.88 491 LYS B CA 1
ATOM 11939 C C . LYS B 1 491 ? 7 -26.109 -26.734 1 84.88 491 LYS B C 1
ATOM 11941 O O . LYS B 1 491 ? 8.062 -25.5 -26.859 1 84.88 491 LYS B O 1
ATOM 11946 N N . PRO B 1 492 ? 6.887 -27.438 -26.719 1 85.94 492 PRO B N 1
ATOM 11947 C CA . PRO B 1 492 ? 8.109 -28.172 -27.062 1 85.94 492 PRO B CA 1
ATOM 11948 C C . PRO B 1 492 ? 8.703 -27.719 -28.391 1 85.94 492 PRO B C 1
ATOM 11950 O O . PRO B 1 492 ? 7.977 -27.641 -29.391 1 85.94 492 PRO B O 1
ATOM 11953 N N . LEU B 1 493 ? 9.93 -27.438 -28.406 1 90.81 493 LEU B N 1
ATOM 11954 C CA . LEU B 1 493 ? 10.609 -26.875 -29.562 1 90.81 493 LEU B CA 1
ATOM 11955 C C . LEU B 1 493 ? 10.461 -27.766 -30.781 1 90.81 493 LEU B C 1
ATOM 11957 O O . LEU B 1 493 ? 10.266 -27.281 -31.891 1 90.81 493 LEU B O 1
ATOM 11961 N N . GLU B 1 494 ? 10.508 -29.078 -30.609 1 88.81 494 GLU B N 1
ATOM 11962 C CA . GLU B 1 494 ? 10.375 -30.031 -31.703 1 88.81 494 GLU B CA 1
ATOM 11963 C C . GLU B 1 494 ? 9.016 -29.891 -32.406 1 88.81 494 GLU B C 1
ATOM 11965 O O . GLU B 1 494 ? 8.922 -29.953 -33.625 1 88.81 494 GLU B O 1
ATOM 11970 N N . LYS B 1 495 ? 8.055 -29.734 -31.625 1 85.88 495 LYS B N 1
ATOM 11971 C CA . LYS B 1 495 ? 6.699 -29.609 -32.156 1 85.88 495 LYS B CA 1
ATOM 11972 C C . LYS B 1 495 ? 6.512 -28.281 -32.875 1 85.88 495 LYS B C 1
ATOM 11974 O O . LYS B 1 495 ? 5.777 -28.219 -33.875 1 85.88 495 LYS B O 1
ATOM 11979 N N . VAL B 1 496 ? 7.062 -27.25 -32.375 1 89.88 496 VAL B N 1
ATOM 11980 C CA . VAL B 1 496 ? 6.977 -25.922 -33 1 89.88 496 VAL B CA 1
ATOM 11981 C C . VAL B 1 496 ? 7.613 -25.969 -34.406 1 89.88 496 VAL B C 1
ATOM 11983 O O . VAL B 1 496 ? 7.047 -25.453 -35.344 1 89.88 496 VAL B O 1
ATOM 11986 N N . LEU B 1 497 ? 8.781 -26.594 -34.469 1 91.44 497 LEU B N 1
ATOM 11987 C CA . LEU B 1 497 ? 9.484 -26.688 -35.719 1 91.44 497 LEU B CA 1
ATOM 11988 C C . LEU B 1 497 ? 8.672 -27.484 -36.75 1 91.44 497 LEU B C 1
ATOM 11990 O O . LEU B 1 497 ? 8.562 -27.094 -37.906 1 91.44 497 LEU B O 1
ATOM 11994 N N . PHE B 1 498 ? 8.117 -28.5 -36.219 1 89.31 498 PHE B N 1
ATOM 11995 C CA . PHE B 1 498 ? 7.305 -29.359 -37.094 1 89.31 498 PHE B CA 1
ATOM 11996 C C . PHE B 1 498 ? 6.094 -28.594 -37.625 1 89.31 498 PHE B C 1
ATOM 11998 O O . PHE B 1 498 ? 5.801 -28.625 -38.812 1 89.31 498 PHE B O 1
ATOM 12005 N N . ASP B 1 499 ? 5.383 -27.906 -36.781 1 88.44 499 ASP B N 1
ATOM 12006 C CA . ASP B 1 499 ? 4.176 -27.172 -37.156 1 88.44 499 ASP B CA 1
ATOM 12007 C C . ASP B 1 499 ? 4.488 -26.062 -38.156 1 88.44 499 ASP B C 1
ATOM 12009 O O . ASP B 1 499 ? 3.666 -25.75 -39.031 1 88.44 499 ASP B O 1
ATOM 12013 N N . LEU B 1 500 ? 5.66 -25.438 -38 1 92.06 500 LEU B N 1
ATOM 12014 C CA . LEU B 1 500 ? 6.02 -24.297 -38.844 1 92.06 500 LEU B CA 1
ATOM 12015 C C . LEU B 1 500 ? 6.73 -24.766 -40.125 1 92.06 500 LEU B C 1
ATOM 12017 O O . LEU B 1 500 ? 6.977 -23.953 -41.031 1 92.06 500 LEU B O 1
ATOM 12021 N N . GLY B 1 501 ? 7.133 -26 -40.188 1 90.81 501 GLY B N 1
ATOM 12022 C CA . GLY B 1 501 ? 7.844 -26.531 -41.344 1 90.81 501 GLY B CA 1
ATOM 12023 C C . GLY B 1 501 ? 9.32 -26.188 -41.344 1 90.81 501 GLY B C 1
ATOM 12024 O O . GLY B 1 501 ? 9.93 -26.078 -42.406 1 90.81 501 GLY B O 1
ATOM 12025 N N . ILE B 1 502 ? 9.836 -25.938 -40.219 1 93.75 502 ILE B N 1
ATOM 12026 C CA . ILE B 1 502 ? 11.25 -25.594 -40.094 1 93.75 502 ILE B CA 1
ATOM 12027 C C . ILE B 1 502 ? 12.055 -26.859 -39.812 1 93.75 502 ILE B C 1
ATOM 12029 O O . ILE B 1 502 ? 11.656 -27.688 -39 1 93.75 502 ILE B O 1
ATOM 12033 N N . GLU B 1 503 ? 13.133 -27 -40.469 1 91.75 503 GLU B N 1
ATOM 12034 C CA . GLU B 1 503 ? 14.031 -28.141 -40.25 1 91.75 503 GLU B CA 1
ATOM 12035 C C . GLU B 1 503 ? 15.148 -27.781 -39.281 1 91.75 503 GLU B C 1
ATOM 12037 O O . GLU B 1 503 ? 15.508 -26.609 -39.125 1 91.75 503 GLU B O 1
ATOM 12042 N N . GLU B 1 504 ? 15.648 -28.75 -38.625 1 90.69 504 GLU B N 1
ATOM 12043 C CA . GLU B 1 504 ? 16.734 -28.531 -37.656 1 90.69 504 GLU B CA 1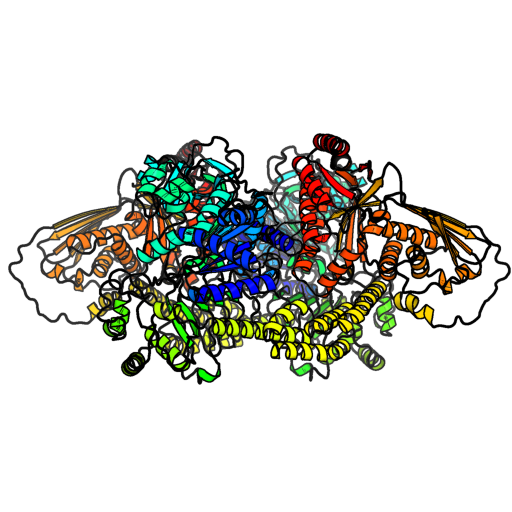
ATOM 12044 C C . GLU B 1 504 ? 17.953 -27.922 -38.344 1 90.69 504 GLU B C 1
ATOM 12046 O O . GLU B 1 504 ? 18.688 -27.141 -37.75 1 90.69 504 GLU B O 1
ATOM 12051 N N . SER B 1 505 ? 18.125 -28.281 -39.594 1 90.19 505 SER B N 1
ATOM 12052 C CA . SER B 1 505 ? 19.281 -27.812 -40.344 1 90.19 505 SER B CA 1
ATOM 12053 C C . SER B 1 505 ? 19.172 -26.312 -40.656 1 90.19 505 SER B C 1
ATOM 12055 O O . SER B 1 505 ? 20.172 -25.672 -40.969 1 90.19 505 SER B O 1
ATOM 12057 N N . ASP B 1 506 ? 17.984 -25.812 -40.562 1 93.06 506 ASP B N 1
ATOM 12058 C CA . ASP B 1 506 ? 17.797 -24.375 -40.719 1 93.06 506 ASP B CA 1
ATOM 12059 C C . ASP B 1 506 ? 18.359 -23.609 -39.531 1 93.06 506 ASP B C 1
ATOM 12061 O O . ASP B 1 506 ? 18.703 -22.438 -39.656 1 93.06 506 ASP B O 1
ATOM 12065 N N . LEU B 1 507 ? 18.344 -24.188 -38.344 1 93.75 507 LEU B N 1
ATOM 12066 C CA . LEU B 1 507 ? 18.656 -23.5 -37.094 1 93.75 507 LEU B CA 1
ATOM 12067 C C . LEU B 1 507 ? 20.094 -23.75 -36.688 1 93.75 507 LEU B C 1
ATOM 12069 O O . LEU B 1 507 ? 20.734 -22.875 -36.094 1 93.75 507 LEU B O 1
ATOM 12073 N N . TRP B 1 508 ? 20.5 -25 -36.844 1 91.62 508 TRP B N 1
ATOM 12074 C CA . TRP B 1 508 ? 21.828 -25.391 -36.375 1 91.62 508 TRP B CA 1
ATOM 12075 C C . TRP B 1 508 ? 22.672 -25.938 -37.531 1 91.62 508 TRP B C 1
ATOM 12077 O O . TRP B 1 508 ? 22.172 -26.594 -38.406 1 91.62 508 TRP B O 1
ATOM 12087 N N . SER B 1 509 ? 23.938 -25.516 -37.438 1 82.06 509 SER B N 1
ATOM 12088 C CA . SER B 1 509 ? 24.859 -26.078 -38.406 1 82.06 509 SER B CA 1
ATOM 12089 C C . SER B 1 509 ? 25.172 -27.531 -38.125 1 82.06 509 SER B C 1
ATOM 12091 O O . SER B 1 509 ? 25.016 -27.984 -36.969 1 82.06 509 SER B O 1
ATOM 12093 N N . SER B 1 510 ? 25.359 -28.297 -39.188 1 68.69 510 SER B N 1
ATOM 12094 C CA . SER B 1 510 ? 25.594 -29.734 -39.094 1 68.69 510 SER B CA 1
ATOM 12095 C C . SER B 1 510 ? 26.719 -30.062 -38.125 1 68.69 510 SER B C 1
ATOM 12097 O O . SER B 1 510 ? 26.781 -31.172 -37.594 1 68.69 510 SER B O 1
ATOM 12099 N N . TYR B 1 511 ? 27.547 -29.062 -37.844 1 62.66 511 TYR B N 1
ATOM 12100 C CA . TYR B 1 511 ? 28.703 -29.328 -37 1 62.66 511 TYR B CA 1
ATOM 12101 C C . TYR B 1 511 ? 28.344 -29.188 -35.531 1 62.66 511 TYR B C 1
ATOM 12103 O O . TYR B 1 511 ? 29.094 -29.625 -34.656 1 62.66 511 TYR B O 1
ATOM 12111 N N . VAL B 1 512 ? 27.203 -28.594 -35.281 1 61 512 VAL B N 1
ATOM 12112 C CA . VAL B 1 512 ? 26.844 -28.344 -33.875 1 61 512 VAL B CA 1
ATOM 12113 C C . VAL B 1 512 ? 26.234 -29.609 -33.281 1 61 512 VAL B C 1
ATOM 12115 O O . VAL B 1 512 ? 25.078 -29.938 -33.562 1 61 512 VAL B O 1
ATOM 12118 N N . ALA B 1 513 ? 26.969 -30.781 -33.219 1 54.41 513 ALA B N 1
ATOM 12119 C CA . ALA B 1 513 ? 26.547 -32.125 -32.812 1 54.41 513 ALA B CA 1
ATOM 12120 C C . ALA B 1 513 ? 25.844 -32.062 -31.453 1 54.41 513 ALA B C 1
ATOM 12122 O O . ALA B 1 513 ? 24.828 -32.75 -31.25 1 54.41 513 ALA B O 1
ATOM 12123 N N . GLN B 1 514 ? 26.359 -31.594 -30.312 1 60.22 514 GLN B N 1
ATOM 12124 C CA . GLN B 1 514 ? 26 -32.094 -28.984 1 60.22 514 GLN B CA 1
ATOM 12125 C C . GLN B 1 514 ? 25.016 -31.172 -28.281 1 60.22 514 GLN B C 1
ATOM 12127 O O . GLN B 1 514 ? 24.172 -31.625 -27.516 1 60.22 514 GLN B O 1
ATOM 12132 N N . ASP B 1 515 ? 24.891 -29.812 -28.5 1 79.06 515 ASP B N 1
ATOM 12133 C CA . ASP B 1 515 ? 24.047 -29.078 -27.547 1 79.06 515 ASP B CA 1
ATOM 12134 C C . ASP B 1 515 ? 23.078 -28.172 -28.266 1 79.06 515 ASP B C 1
ATOM 12136 O O . ASP B 1 515 ? 23.188 -26.938 -28.188 1 79.06 515 ASP B O 1
ATOM 12140 N N . ARG B 1 516 ? 22.156 -28.859 -29.062 1 89.62 516 ARG B N 1
ATOM 12141 C CA . ARG B 1 516 ? 21.141 -28.094 -29.766 1 89.62 516 ARG B CA 1
ATOM 12142 C C . ARG B 1 516 ? 20.062 -27.578 -28.812 1 89.62 516 ARG B C 1
ATOM 12144 O O . ARG B 1 516 ? 19.281 -28.375 -28.266 1 89.62 516 ARG B O 1
ATOM 12151 N N . CYS B 1 517 ? 20.062 -26.344 -28.516 1 93.25 517 CYS B N 1
ATOM 12152 C CA . CYS B 1 517 ? 19.109 -25.719 -27.609 1 93.25 517 CYS B CA 1
ATOM 12153 C C . CYS B 1 517 ? 18.688 -24.344 -28.141 1 93.25 517 CYS B C 1
ATOM 12155 O O . CYS B 1 517 ? 19.203 -23.891 -29.156 1 93.25 517 CYS B O 1
ATOM 12157 N N . LEU B 1 518 ? 17.719 -23.734 -27.609 1 93.31 518 LEU B N 1
ATOM 12158 C CA . LEU B 1 518 ? 17.203 -22.438 -28.031 1 93.31 518 LEU B CA 1
ATOM 12159 C C . LEU B 1 518 ? 18.281 -21.375 -28.016 1 93.31 518 LEU B C 1
ATOM 12161 O O . LEU B 1 518 ? 18.281 -20.453 -28.828 1 93.31 518 LEU B O 1
ATOM 12165 N N . TRP B 1 519 ? 19.234 -21.484 -27.094 1 93.44 519 TRP B N 1
ATOM 12166 C CA . TRP B 1 519 ? 20.312 -20.516 -26.922 1 93.44 519 TRP B CA 1
ATOM 12167 C C . TRP B 1 519 ? 21.141 -20.375 -28.188 1 93.44 519 TRP B C 1
ATOM 12169 O O . TRP B 1 519 ? 21.578 -19.281 -28.547 1 93.44 519 TRP B O 1
ATOM 12179 N N . ASN B 1 520 ? 21.344 -21.422 -28.891 1 93.19 520 ASN B N 1
ATOM 12180 C CA . ASN B 1 520 ? 22.188 -21.391 -30.078 1 93.19 520 ASN B CA 1
ATOM 12181 C C . ASN B 1 520 ? 21.391 -21.594 -31.359 1 93.19 520 ASN B C 1
ATOM 12183 O O . ASN B 1 520 ? 21.953 -21.859 -32.406 1 93.19 520 ASN B O 1
ATOM 12187 N N . ALA B 1 521 ? 20.078 -21.5 -31.234 1 94.69 521 ALA B N 1
ATOM 12188 C CA . ALA B 1 521 ? 19.219 -21.656 -32.406 1 94.69 521 ALA B CA 1
ATOM 12189 C C . ALA B 1 521 ? 19.125 -20.359 -33.188 1 94.69 521 ALA B C 1
ATOM 12191 O O . ALA B 1 521 ? 18.75 -19.312 -32.656 1 94.69 521 ALA B O 1
ATOM 12192 N N . LYS B 1 522 ? 19.453 -20.359 -34.438 1 94.88 522 LYS B N 1
ATOM 12193 C CA . LYS B 1 522 ? 19.328 -19.172 -35.281 1 94.88 522 LYS B CA 1
ATOM 12194 C C . LYS B 1 522 ? 17.891 -18.938 -35.719 1 94.88 522 LYS B C 1
ATOM 12196 O O . LYS B 1 522 ? 17.547 -19.125 -36.906 1 94.88 522 LYS B O 1
ATOM 12201 N N . LEU B 1 523 ? 17.125 -18.406 -34.875 1 95.44 523 LEU B N 1
ATOM 12202 C CA . LEU B 1 523 ? 15.672 -18.297 -35.031 1 95.44 523 LEU B CA 1
ATOM 12203 C C . LEU B 1 523 ? 15.273 -16.891 -35.438 1 95.44 523 LEU B C 1
ATOM 12205 O O . LEU B 1 523 ? 14.273 -16.703 -36.125 1 95.44 523 LEU B O 1
ATOM 12209 N N . PHE B 1 524 ? 15.945 -15.875 -35.062 1 96.62 524 PHE B N 1
ATOM 12210 C CA . PHE B 1 524 ? 15.445 -14.508 -35.125 1 96.62 524 PHE B CA 1
ATOM 12211 C C . PHE B 1 524 ? 15.977 -13.781 -36.344 1 96.62 524 PHE B C 1
ATOM 12213 O O . PHE B 1 524 ? 17.172 -13.531 -36.438 1 96.62 524 PHE B O 1
ATOM 12220 N N . PRO B 1 525 ? 15.102 -13.359 -37.156 1 95.62 525 PRO B N 1
ATOM 12221 C CA . PRO B 1 525 ? 15.508 -12.734 -38.438 1 95.62 525 PRO B CA 1
ATOM 12222 C C . PRO B 1 525 ? 15.812 -11.242 -38.281 1 95.62 525 PRO B C 1
ATOM 12224 O O . PRO B 1 525 ? 15.234 -10.57 -37.438 1 95.62 525 PRO B O 1
ATOM 12227 N N . ILE B 1 526 ? 16.672 -10.742 -39.062 1 94.62 526 ILE B N 1
ATOM 12228 C CA . ILE B 1 526 ? 16.953 -9.32 -39.156 1 94.62 526 ILE B CA 1
ATOM 12229 C C . ILE B 1 526 ? 16.328 -8.766 -40.438 1 94.62 526 ILE B C 1
ATOM 12231 O O . ILE B 1 526 ? 16.844 -8.977 -41.531 1 94.62 526 ILE B O 1
ATOM 12235 N N . LEU B 1 527 ? 15.219 -8.094 -40.25 1 92.69 527 LEU B N 1
ATOM 12236 C CA . LEU B 1 527 ? 14.445 -7.523 -41.344 1 92.69 527 LEU B CA 1
ATOM 12237 C C . LEU B 1 527 ? 13.922 -6.141 -40.969 1 92.69 527 LEU B C 1
ATOM 12239 O O . LE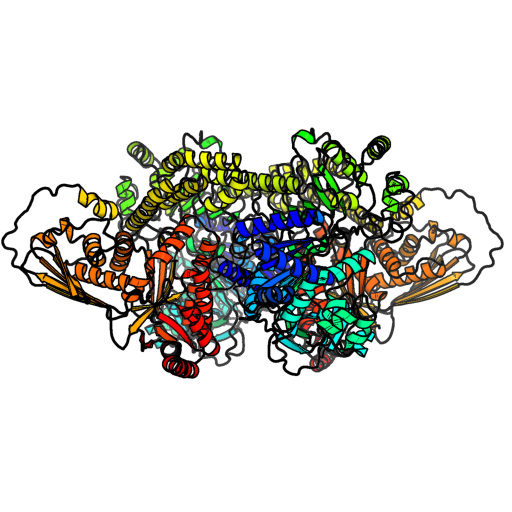U B 1 527 ? 14.398 -5.523 -40.031 1 92.69 527 LEU B O 1
ATOM 12243 N N . THR B 1 528 ? 13.023 -5.598 -41.844 1 88.69 528 THR B N 1
ATOM 12244 C CA . THR B 1 528 ? 12.344 -4.359 -41.469 1 88.69 528 THR B CA 1
ATOM 12245 C C . THR B 1 528 ? 11.461 -4.57 -40.25 1 88.69 528 THR B C 1
ATOM 12247 O O . THR B 1 528 ? 11.039 -5.695 -39.969 1 88.69 528 THR B O 1
ATOM 12250 N N . TYR B 1 529 ? 11.242 -3.566 -39.656 1 88.38 529 TYR B N 1
ATOM 12251 C CA . TYR B 1 529 ? 10.508 -3.643 -38.375 1 88.38 529 TYR B CA 1
ATOM 12252 C C . TYR B 1 529 ? 9.164 -4.332 -38.562 1 88.38 529 TYR B C 1
ATOM 12254 O O . TYR B 1 529 ? 8.789 -5.211 -37.781 1 88.38 529 TYR B O 1
ATOM 12262 N N . SER B 1 530 ? 8.375 -3.979 -39.562 1 87.88 530 SER B N 1
ATOM 12263 C CA . SER B 1 530 ? 7.062 -4.555 -39.844 1 87.88 530 SER B CA 1
ATOM 12264 C C . SER B 1 530 ? 7.172 -6.043 -40.156 1 87.88 530 SER B C 1
ATOM 12266 O O . SER B 1 530 ? 6.355 -6.844 -39.688 1 87.88 530 SER B O 1
ATOM 12268 N N . GLU B 1 531 ? 8.18 -6.406 -40.938 1 91.12 531 GLU B N 1
ATOM 12269 C CA . GLU B 1 531 ? 8.375 -7.805 -41.312 1 91.12 531 GLU B CA 1
ATOM 12270 C C . GLU B 1 531 ? 8.773 -8.641 -40.094 1 91.12 531 GLU B C 1
ATOM 12272 O O . GLU B 1 531 ? 8.367 -9.805 -39.969 1 91.12 531 GLU B O 1
ATOM 12277 N N . MET B 1 532 ? 9.523 -8.023 -39.281 1 93.5 532 MET B N 1
ATOM 12278 C CA . MET B 1 532 ? 9.938 -8.742 -38.062 1 93.5 532 MET B CA 1
ATOM 12279 C C . MET B 1 532 ? 8.742 -9.039 -37.188 1 93.5 532 MET B C 1
ATOM 12281 O O . MET B 1 532 ? 8.641 -10.133 -36.625 1 93.5 532 MET B O 1
ATOM 12285 N N . LEU B 1 533 ? 7.84 -8.102 -37.062 1 92 533 LEU B N 1
ATOM 12286 C CA . LEU B 1 533 ? 6.66 -8.312 -36.219 1 92 533 LEU B CA 1
ATOM 12287 C C . LEU B 1 533 ? 5.75 -9.375 -36.844 1 92 533 LEU B C 1
ATOM 12289 O O . LEU B 1 533 ? 5.164 -10.18 -36.125 1 92 533 LEU B O 1
ATOM 12293 N N . LYS B 1 534 ? 5.613 -9.344 -38.156 1 91.69 534 LYS B N 1
ATOM 12294 C CA . LYS B 1 534 ? 4.805 -10.352 -38.812 1 91.69 534 LYS B CA 1
ATOM 12295 C C . LYS B 1 534 ? 5.387 -11.742 -38.625 1 91.69 534 LYS B C 1
ATOM 12297 O O . LYS B 1 534 ? 4.656 -12.703 -38.375 1 91.69 534 LYS B O 1
ATOM 12302 N N . LEU B 1 535 ? 6.695 -11.828 -38.844 1 94.06 535 LEU B N 1
ATOM 12303 C CA . LEU B 1 535 ? 7.348 -13.125 -38.656 1 94.06 535 LEU B CA 1
ATOM 12304 C C . LEU B 1 535 ? 7.285 -13.562 -37.188 1 94.06 535 LEU B C 1
ATOM 12306 O O . LEU B 1 535 ? 7.195 -14.758 -36.906 1 94.06 535 LEU B O 1
ATOM 12310 N N . ALA B 1 536 ? 7.375 -12.57 -36.281 1 94.38 536 ALA B N 1
ATOM 12311 C CA . ALA B 1 536 ? 7.234 -12.906 -34.875 1 94.38 536 ALA B CA 1
ATOM 12312 C C . ALA B 1 536 ? 5.883 -13.562 -34.594 1 94.38 536 ALA B C 1
ATOM 12314 O O . ALA B 1 536 ? 5.809 -14.562 -33.875 1 94.38 536 ALA B O 1
ATOM 12315 N N . SER B 1 537 ? 4.816 -12.992 -35.125 1 92.88 537 SER B N 1
ATOM 12316 C CA . SER B 1 537 ? 3.479 -13.547 -34.969 1 92.88 537 SER B CA 1
ATOM 12317 C C . SER B 1 537 ? 3.398 -14.969 -35.531 1 92.88 537 SER B C 1
ATOM 12319 O O . SER B 1 537 ? 2.744 -15.828 -34.938 1 92.88 537 SER B O 1
ATOM 12321 N N . TRP B 1 538 ? 4.051 -15.156 -36.656 1 93.5 538 TRP B N 1
ATOM 12322 C CA . TRP B 1 538 ? 4.082 -16.469 -37.281 1 93.5 538 TRP B CA 1
ATOM 12323 C C . TRP B 1 538 ? 4.867 -17.469 -36.438 1 93.5 538 TRP B C 1
ATOM 12325 O O . TRP B 1 538 ? 4.387 -18.562 -36.156 1 93.5 538 TRP B O 1
ATOM 12335 N N . LEU B 1 539 ? 6.031 -17.047 -36 1 94.25 539 LEU B N 1
ATOM 12336 C CA . LEU B 1 539 ? 6.902 -17.938 -35.219 1 94.25 539 LEU B CA 1
ATOM 12337 C C . LEU B 1 539 ? 6.262 -18.281 -33.875 1 94.25 539 LEU B C 1
ATOM 12339 O O . LEU B 1 539 ? 6.492 -19.375 -33.344 1 94.25 539 LEU B O 1
ATOM 12343 N N . MET B 1 540 ? 5.445 -17.422 -33.375 1 92.25 540 MET B N 1
ATOM 12344 C CA . MET B 1 540 ? 4.777 -17.688 -32.094 1 92.25 540 MET B CA 1
ATOM 12345 C C . MET B 1 540 ? 3.52 -18.516 -32.312 1 92.25 540 MET B C 1
ATOM 12347 O O . MET B 1 540 ? 2.84 -18.859 -31.344 1 92.25 540 MET B O 1
ATOM 12351 N N . GLY B 1 541 ? 3.168 -18.781 -33.5 1 86.94 541 GLY B N 1
ATOM 12352 C CA . GLY B 1 541 ? 2.053 -19.656 -33.812 1 86.94 541 GLY B CA 1
ATOM 12353 C C . GLY B 1 541 ? 0.72 -18.938 -33.875 1 86.94 541 GLY B C 1
ATOM 12354 O O . GLY B 1 541 ? -0.334 -19.562 -33.719 1 86.94 541 GLY B O 1
ATOM 12355 N N . LEU B 1 542 ? 0.704 -17.688 -34.094 1 86.69 542 LEU B N 1
ATOM 12356 C CA . LEU B 1 542 ? -0.524 -16.906 -34.031 1 86.69 542 LEU B CA 1
ATOM 12357 C C . LEU B 1 542 ? -1.106 -16.703 -35.438 1 86.69 542 LEU B C 1
ATOM 12359 O O . LEU B 1 542 ? -2.271 -16.312 -35.562 1 86.69 542 LEU B O 1
ATOM 12363 N N . ASP B 1 543 ? -0.299 -16.906 -36.438 1 82.06 543 ASP B N 1
ATOM 12364 C CA . ASP B 1 543 ? -0.748 -16.672 -37.812 1 82.06 543 ASP B CA 1
ATOM 12365 C C . ASP B 1 543 ? -0.414 -17.859 -38.719 1 82.06 543 ASP B C 1
ATOM 12367 O O . ASP B 1 543 ? 0.752 -18.094 -39.031 1 82.06 543 ASP B O 1
ATOM 12371 N N . ASP B 1 544 ? -1.421 -18.547 -39.094 1 75.81 544 ASP B N 1
ATOM 12372 C CA . ASP B 1 544 ? -1.203 -19.703 -39.938 1 75.81 544 ASP B CA 1
ATOM 12373 C C . ASP B 1 544 ? -1.396 -19.328 -41.406 1 75.81 544 ASP B C 1
ATOM 12375 O O . ASP B 1 544 ? -1.243 -20.172 -42.312 1 75.81 544 ASP B O 1
ATOM 12379 N N . SER B 1 545 ? -1.598 -18.094 -41.656 1 77.06 545 SER B N 1
ATOM 12380 C CA . SER B 1 545 ? -1.85 -17.688 -43.031 1 77.06 545 SER B CA 1
ATOM 12381 C C . SER B 1 545 ? -0.549 -17.562 -43.812 1 77.06 545 SER B C 1
ATOM 12383 O O . SER B 1 545 ? 0.469 -17.125 -43.281 1 77.06 545 SER B O 1
ATOM 12385 N N . ARG B 1 546 ? -0.459 -17.922 -45.094 1 77.69 546 ARG B N 1
ATOM 12386 C CA . ARG B 1 546 ? 0.641 -17.797 -46.031 1 77.69 546 ARG B CA 1
ATOM 12387 C C . ARG B 1 546 ? 1.921 -18.406 -45.5 1 77.69 546 ARG B C 1
ATOM 12389 O O . ARG B 1 546 ? 2.979 -17.781 -45.5 1 77.69 546 ARG B O 1
ATOM 12396 N N . ASN B 1 547 ? 1.823 -19.484 -44.812 1 84.5 547 ASN B N 1
ATOM 12397 C CA . ASN B 1 547 ? 2.943 -20.156 -44.156 1 84.5 547 ASN B CA 1
ATOM 12398 C C . ASN B 1 547 ? 4.109 -20.359 -45.125 1 84.5 547 ASN B C 1
ATOM 12400 O O . ASN B 1 547 ? 5.27 -20.188 -44.75 1 84.5 547 ASN B O 1
ATOM 12404 N N . LYS B 1 548 ? 3.811 -20.625 -46.375 1 88.19 548 LYS B N 1
ATOM 12405 C CA . LYS B 1 548 ? 4.855 -20.875 -47.375 1 88.19 548 LYS B CA 1
ATOM 12406 C C . LYS B 1 548 ? 5.656 -19.609 -47.656 1 88.19 548 LYS B C 1
ATOM 12408 O O . LYS B 1 548 ? 6.883 -19.656 -47.781 1 88.19 548 LYS B O 1
ATOM 12413 N N . GLU B 1 549 ? 4.945 -18.562 -47.688 1 91.69 549 GLU B N 1
ATOM 12414 C CA . GLU B 1 549 ? 5.605 -17.281 -47.938 1 91.69 549 GLU B CA 1
ATOM 12415 C C . GLU B 1 549 ? 6.445 -16.844 -46.75 1 91.69 549 GLU B C 1
ATOM 12417 O O . GLU B 1 549 ? 7.543 -16.312 -46.906 1 91.69 549 GLU B O 1
ATOM 12422 N N . LYS B 1 550 ? 5.938 -17 -45.625 1 93.62 550 LYS B N 1
ATOM 12423 C CA . LYS B 1 550 ? 6.637 -16.594 -44.406 1 93.62 550 LYS B CA 1
ATOM 12424 C C . LYS B 1 550 ? 7.887 -17.438 -44.156 1 93.62 550 LYS B C 1
ATOM 12426 O O . LYS B 1 550 ? 8.922 -16.922 -43.75 1 93.62 550 LYS B O 1
ATOM 12431 N N . ILE B 1 551 ? 7.785 -18.75 -44.438 1 94.12 551 ILE B N 1
ATOM 12432 C CA . ILE B 1 551 ? 8.938 -19.625 -44.281 1 94.12 551 ILE B CA 1
ATOM 12433 C C . ILE B 1 551 ? 10.023 -19.25 -45.281 1 94.12 551 ILE B C 1
ATOM 12435 O O . ILE B 1 551 ? 11.219 -19.297 -44.969 1 94.12 551 ILE B O 1
ATOM 12439 N N . LYS B 1 552 ? 9.586 -18.922 -46.469 1 94.56 552 LYS B N 1
ATOM 12440 C CA . LYS B 1 552 ? 10.547 -18.516 -47.5 1 94.56 552 LYS B CA 1
ATOM 12441 C C . LYS B 1 552 ? 11.258 -17.219 -47.094 1 94.56 552 LYS B C 1
ATOM 12443 O O . LYS B 1 552 ? 12.477 -17.109 -47.25 1 94.56 552 LYS B O 1
ATOM 12448 N N . LEU B 1 553 ? 10.5 -16.344 -46.625 1 95.44 553 LEU B N 1
ATOM 12449 C CA . LEU B 1 553 ? 11.078 -15.094 -46.188 1 95.44 553 LEU B CA 1
ATOM 12450 C C . LEU B 1 553 ? 12.016 -15.32 -45 1 95.44 553 LEU B C 1
ATOM 12452 O O . LEU B 1 553 ? 13.109 -14.742 -44.938 1 95.44 553 LEU B O 1
ATOM 12456 N N . TRP B 1 554 ? 11.602 -16.062 -44.062 1 95.94 554 TRP B N 1
ATOM 12457 C CA . TRP B 1 554 ? 12.383 -16.375 -42.875 1 95.94 554 TRP B CA 1
ATOM 12458 C C . TRP B 1 554 ? 13.688 -17.062 -43.219 1 95.94 554 TRP B C 1
ATOM 12460 O O . TRP B 1 554 ? 14.75 -16.703 -42.719 1 95.94 554 TRP B O 1
ATOM 12470 N N . ARG B 1 555 ? 13.672 -17.984 -44.219 1 95.5 555 ARG B N 1
ATOM 12471 C CA . ARG B 1 555 ? 14.844 -18.734 -44.625 1 95.5 555 ARG B CA 1
ATOM 12472 C C . ARG B 1 555 ? 15.836 -17.844 -45.375 1 95.5 555 ARG B C 1
ATOM 12474 O O . ARG B 1 555 ? 17.047 -18.062 -45.281 1 95.5 555 ARG B O 1
ATOM 12481 N N . SER B 1 556 ? 15.258 -16.938 -46 1 94.62 556 SER B N 1
ATOM 12482 C CA . SER B 1 556 ? 16.109 -16.078 -46.844 1 94.62 556 SER B CA 1
ATOM 12483 C C . SER B 1 556 ? 16.719 -14.945 -46 1 94.62 556 SER B C 1
ATOM 12485 O O . SER B 1 556 ? 17.672 -14.297 -46.438 1 94.62 556 SER B O 1
ATOM 12487 N N . SER B 1 557 ? 16.266 -14.719 -44.906 1 94.5 557 SER B N 1
ATOM 12488 C CA . SER B 1 557 ? 16.734 -13.617 -44.062 1 94.5 557 SER B CA 1
ATOM 12489 C C . SER B 1 557 ? 17.953 -14.031 -43.25 1 94.5 557 SER B C 1
ATOM 12491 O O . SER B 1 557 ? 18.188 -15.219 -43.031 1 94.5 557 SER B O 1
ATOM 12493 N N . GLN B 1 558 ? 18.719 -13.062 -42.969 1 93.19 558 GLN B N 1
ATOM 12494 C CA . GLN B 1 558 ? 19.766 -13.297 -41.969 1 93.19 558 GLN B CA 1
ATOM 12495 C C . GLN B 1 558 ? 19.172 -13.516 -40.594 1 93.19 558 GLN B C 1
ATOM 12497 O O . GLN B 1 558 ? 18.312 -12.758 -40.156 1 93.19 558 GLN B O 1
ATOM 12502 N N . ARG B 1 559 ? 19.625 -14.602 -39.938 1 95.12 559 ARG B N 1
ATOM 12503 C CA . ARG B 1 559 ? 19.062 -14.953 -38.656 1 95.12 559 ARG B CA 1
ATOM 12504 C C . ARG B 1 559 ? 20.156 -15.031 -37.594 1 95.12 559 ARG B C 1
ATOM 12506 O O . ARG B 1 559 ? 21.312 -15.352 -37.875 1 95.12 559 ARG B O 1
ATOM 12513 N N . VAL B 1 560 ? 19.781 -14.727 -36.375 1 93.75 560 VAL B N 1
ATOM 12514 C CA . VAL B 1 560 ? 20.734 -14.75 -35.281 1 93.75 560 VAL B CA 1
ATOM 12515 C C . VAL B 1 560 ? 20.172 -15.602 -34.125 1 93.75 560 VAL B C 1
ATOM 12517 O O . VAL B 1 560 ? 18.953 -15.742 -34 1 93.75 560 VAL B O 1
ATOM 12520 N N . SER B 1 561 ? 21.078 -16.25 -33.406 1 94 561 SER B N 1
ATOM 12521 C CA . SER B 1 561 ? 20.719 -16.938 -32.188 1 94 561 SER B CA 1
ATOM 12522 C C . SER B 1 561 ? 20.859 -16.016 -30.969 1 94 561 SER B C 1
ATOM 12524 O O . SER B 1 561 ? 21.406 -14.922 -31.078 1 94 561 SER B O 1
ATOM 12526 N N . LEU B 1 562 ? 20.328 -16.422 -29.844 1 93.38 562 LEU B N 1
ATOM 12527 C CA . LEU B 1 562 ? 20.5 -15.648 -28.609 1 93.38 562 LEU B CA 1
ATOM 12528 C C . LEU B 1 562 ? 21.969 -15.5 -28.266 1 93.38 562 LEU B C 1
ATOM 12530 O O . LEU B 1 562 ? 22.391 -14.438 -27.797 1 93.38 562 LEU B O 1
ATOM 12534 N N . GLU B 1 563 ? 22.688 -16.5 -28.484 1 90.25 563 GLU B N 1
ATOM 12535 C CA . GLU B 1 563 ? 24.109 -16.484 -28.203 1 90.25 563 GLU B CA 1
ATOM 12536 C C . GLU B 1 563 ? 24.844 -15.461 -29.078 1 90.25 563 GLU B C 1
ATOM 12538 O O . GLU B 1 563 ? 25.641 -14.672 -28.562 1 90.25 563 GLU B O 1
ATOM 12543 N N . GLU B 1 564 ? 24.516 -15.547 -30.328 1 89.19 564 GLU B N 1
ATOM 12544 C CA . GLU B 1 564 ? 25.141 -14.609 -31.266 1 89.19 564 GLU B CA 1
ATOM 12545 C C . GLU B 1 564 ? 24.719 -13.172 -30.969 1 89.19 564 GLU B C 1
ATOM 12547 O O . GLU B 1 564 ? 25.516 -12.242 -31.109 1 89.19 564 GLU B O 1
ATOM 12552 N N . LEU B 1 565 ? 23.531 -13.062 -30.656 1 89.81 565 LEU B N 1
ATOM 12553 C CA . LEU B 1 565 ? 23 -11.75 -30.297 1 89.81 565 LEU B CA 1
ATOM 12554 C C . LEU B 1 565 ? 23.766 -11.148 -29.125 1 89.81 565 LEU B C 1
ATOM 12556 O O . LEU B 1 565 ? 24.125 -9.969 -29.156 1 89.81 565 LEU B O 1
ATOM 12560 N N . HIS B 1 566 ? 24.016 -11.828 -28.141 1 84.12 566 HIS B N 1
ATOM 12561 C CA . HIS B 1 566 ? 24.688 -11.344 -26.938 1 84.12 566 HIS B CA 1
ATOM 12562 C C . HIS B 1 566 ? 26.094 -10.875 -27.25 1 84.12 566 HIS B C 1
ATOM 12564 O O . HIS B 1 566 ? 26.609 -9.953 -26.609 1 84.12 566 HIS B O 1
ATOM 12570 N N . GLY B 1 567 ? 26.656 -11.453 -28.188 1 82.69 567 GLY B N 1
ATOM 12571 C CA . GLY B 1 567 ? 28.016 -11.086 -28.562 1 82.69 567 GLY B CA 1
ATOM 12572 C C . GLY B 1 567 ? 28.078 -9.93 -29.547 1 82.69 567 GLY B C 1
ATOM 12573 O O . GLY B 1 567 ? 29.141 -9.359 -29.766 1 82.69 567 GLY B O 1
ATOM 12574 N N . SER B 1 568 ? 26.891 -9.539 -29.984 1 88.75 568 SER B N 1
ATOM 12575 C CA . SER B 1 568 ? 26.891 -8.547 -31.062 1 88.75 568 SER B CA 1
ATOM 12576 C C . SER B 1 568 ? 26.062 -7.324 -30.688 1 88.75 568 SER B C 1
ATOM 12578 O O . SER B 1 568 ? 25.609 -6.586 -31.562 1 88.75 568 SER B O 1
ATOM 12580 N N . ILE B 1 569 ? 25.859 -7.113 -29.5 1 91.88 569 ILE B N 1
ATOM 12581 C CA . ILE B 1 569 ? 25.016 -6.004 -29.078 1 91.88 569 ILE B CA 1
ATOM 12582 C C . ILE B 1 569 ? 25.781 -4.688 -29.234 1 91.88 569 ILE B C 1
ATOM 12584 O O . ILE B 1 569 ? 26.953 -4.59 -28.875 1 91.88 569 ILE B O 1
ATOM 12588 N N . ASN B 1 570 ? 25.156 -3.697 -29.781 1 92.31 570 ASN B N 1
ATOM 12589 C CA . ASN B 1 570 ? 25.672 -2.334 -29.828 1 92.31 570 ASN B CA 1
ATOM 12590 C C . ASN B 1 570 ? 25.297 -1.555 -28.562 1 92.31 570 ASN B C 1
ATOM 12592 O O . ASN B 1 570 ? 24.359 -0.771 -28.578 1 92.31 570 ASN B O 1
ATOM 12596 N N . PHE B 1 571 ? 26.141 -1.687 -27.578 1 92 571 PHE B N 1
ATOM 12597 C CA . PHE B 1 571 ? 25.812 -1.159 -26.25 1 92 571 PHE B CA 1
ATOM 12598 C C . PHE B 1 571 ? 25.734 0.362 -26.281 1 92 571 PHE B C 1
ATOM 12600 O O . PHE B 1 571 ? 24.812 0.95 -25.719 1 92 571 PHE B O 1
ATOM 12607 N N . PRO B 1 572 ? 26.609 1.103 -26.906 1 90.38 572 PRO B N 1
ATOM 12608 C CA . PRO B 1 572 ? 26.484 2.562 -26.938 1 90.38 572 PRO B CA 1
ATOM 12609 C C . PRO B 1 572 ? 25.172 3.039 -27.547 1 90.38 572 PRO B C 1
ATOM 12611 O O . PRO B 1 572 ? 24.547 3.953 -27 1 90.38 572 PRO B O 1
ATOM 12614 N N . GLU B 1 573 ? 24.828 2.334 -28.594 1 92.5 573 GLU B N 1
ATOM 12615 C CA . GLU B 1 573 ? 23.562 2.707 -29.219 1 92.5 573 GLU B CA 1
ATOM 12616 C C . GLU B 1 573 ? 22.391 2.41 -28.297 1 92.5 573 GLU B C 1
ATOM 12618 O O . GLU B 1 573 ? 21.438 3.189 -28.219 1 92.5 573 GLU B O 1
ATOM 12623 N N . MET B 1 574 ? 22.422 1.32 -27.734 1 93 574 MET B N 1
ATOM 12624 C CA . MET B 1 574 ? 21.359 0.926 -26.812 1 93 574 MET B CA 1
ATOM 12625 C C . MET B 1 574 ? 21.25 1.921 -25.656 1 93 574 MET B C 1
ATOM 12627 O O . MET B 1 574 ? 20.156 2.363 -25.328 1 93 574 MET B O 1
ATOM 12631 N N . CYS B 1 575 ? 22.391 2.309 -25.047 1 92.75 575 CYS B N 1
ATOM 12632 C CA . CYS B 1 575 ? 22.422 3.221 -23.922 1 92.75 575 CYS B CA 1
ATOM 12633 C C . CYS B 1 575 ? 21.984 4.621 -24.328 1 92.75 575 CYS B C 1
ATOM 12635 O O . CYS B 1 575 ? 21.203 5.262 -23.609 1 92.75 575 CYS B O 1
ATOM 12637 N N . ASN B 1 576 ? 22.422 5.051 -25.438 1 92.5 576 ASN B N 1
ATOM 12638 C CA . ASN B 1 576 ? 22.016 6.359 -25.938 1 92.5 576 ASN B CA 1
ATOM 12639 C C . ASN B 1 576 ? 20.516 6.406 -26.234 1 92.5 576 ASN B C 1
ATOM 12641 O O . ASN B 1 576 ? 19.859 7.418 -25.984 1 92.5 576 ASN B O 1
ATOM 12645 N N . GLY B 1 577 ? 20.047 5.316 -26.844 1 92.38 577 GLY B N 1
ATOM 12646 C CA . GLY B 1 577 ? 18.609 5.234 -27.125 1 92.38 577 GLY B CA 1
ATOM 12647 C C . GLY B 1 577 ? 17.766 5.324 -25.859 1 92.38 577 GLY B C 1
ATOM 12648 O O . GLY B 1 577 ? 16.75 6.023 -25.844 1 92.38 577 GLY B O 1
ATOM 12649 N N . SER B 1 578 ? 18.156 4.629 -24.891 1 93 578 SER B N 1
ATOM 12650 C CA . SER B 1 578 ? 17.438 4.629 -23.609 1 93 578 SER B CA 1
ATOM 12651 C C . SER B 1 578 ? 17.5 6 -22.953 1 93 578 SER B C 1
ATOM 12653 O O . SER B 1 578 ? 16.5 6.488 -22.422 1 93 578 SER B O 1
ATOM 12655 N N . SER B 1 579 ? 18.688 6.621 -22.953 1 94.12 579 SER B N 1
ATOM 12656 C CA . SER B 1 579 ? 18.859 7.945 -22.375 1 94.12 579 SER B CA 1
ATOM 12657 C C . SER B 1 579 ? 17.984 8.984 -23.062 1 94.12 579 SER B C 1
ATOM 12659 O O . SER B 1 579 ? 17.359 9.812 -22.391 1 94.12 579 SER B O 1
ATOM 12661 N N . ASN B 1 580 ? 17.953 8.922 -24.344 1 95.06 580 ASN B N 1
ATOM 12662 C CA . ASN B 1 580 ? 17.125 9.852 -25.109 1 95.06 580 ASN B CA 1
ATOM 12663 C C . ASN B 1 580 ? 15.641 9.641 -24.828 1 95.06 580 ASN B C 1
ATOM 12665 O O . ASN B 1 580 ? 14.891 10.609 -24.688 1 95.06 580 ASN B O 1
ATOM 12669 N N . HIS B 1 581 ? 15.281 8.414 -24.844 1 94.75 581 HIS B N 1
ATOM 12670 C CA . HIS B 1 581 ? 13.891 8.07 -24.578 1 94.75 581 HIS B CA 1
ATOM 12671 C C . HIS B 1 581 ? 13.438 8.594 -23.219 1 94.75 581 HIS B C 1
ATOM 12673 O O . HIS B 1 581 ? 12.383 9.227 -23.109 1 94.75 581 HIS B O 1
ATOM 12679 N N . GLN B 1 582 ? 14.219 8.414 -22.219 1 94.5 582 GLN B N 1
ATOM 12680 C CA . GLN B 1 582 ? 13.891 8.859 -20.859 1 94.5 582 GLN B CA 1
ATOM 12681 C C . GLN B 1 582 ? 13.898 10.383 -20.781 1 94.5 582 GLN B C 1
ATOM 12683 O O . GLN B 1 582 ? 13.07 10.969 -20.078 1 94.5 582 GLN B O 1
ATOM 12688 N N . ALA B 1 583 ? 14.812 10.977 -21.453 1 96.5 583 ALA B N 1
ATOM 12689 C CA . ALA B 1 583 ? 14.867 12.438 -21.5 1 96.5 583 ALA B CA 1
ATOM 12690 C C . ALA B 1 583 ? 13.609 13.008 -22.156 1 96.5 583 ALA B C 1
ATOM 12692 O O . ALA B 1 583 ? 13.102 14.047 -21.734 1 96.5 583 ALA B O 1
ATOM 12693 N N . ASP B 1 584 ? 13.141 12.312 -23.188 1 95.81 584 ASP B N 1
ATOM 12694 C CA . ASP B 1 584 ? 11.914 12.75 -23.844 1 95.81 584 ASP B CA 1
ATOM 12695 C C . ASP B 1 584 ? 10.719 12.672 -22.906 1 95.81 584 ASP B C 1
ATOM 12697 O O . ASP B 1 584 ? 9.875 13.57 -22.891 1 95.81 584 ASP B O 1
ATOM 12701 N N . LEU B 1 585 ? 10.617 11.633 -22.234 1 95.88 585 LEU B N 1
ATOM 12702 C CA . LEU B 1 585 ? 9.531 11.469 -21.281 1 95.88 585 LEU B CA 1
ATOM 12703 C C . LEU B 1 585 ? 9.602 12.547 -20.203 1 95.88 585 LEU B C 1
ATOM 12705 O O . LEU B 1 585 ? 8.586 13.164 -19.859 1 95.88 585 LEU B O 1
ATOM 12709 N N . ALA B 1 586 ? 10.797 12.781 -19.641 1 96.56 586 ALA B N 1
ATOM 12710 C CA . ALA B 1 586 ? 10.992 13.82 -18.641 1 96.56 586 ALA B CA 1
ATOM 12711 C C . ALA B 1 586 ? 10.625 15.195 -19.203 1 96.56 586 ALA B C 1
ATOM 12713 O O . ALA B 1 586 ? 10.008 16.016 -18.516 1 96.56 586 ALA B O 1
ATOM 12714 N N . GLY B 1 587 ? 11.062 15.398 -20.422 1 96.94 587 GLY B N 1
ATOM 12715 C CA . GLY B 1 587 ? 10.719 16.656 -21.078 1 96.94 587 GLY B CA 1
ATOM 12716 C C . GLY B 1 587 ? 9.219 16.844 -21.25 1 96.94 587 GLY B C 1
ATOM 12717 O O . GLY B 1 587 ? 8.711 17.953 -21.062 1 96.94 587 GLY B O 1
ATOM 12718 N N . GLY B 1 588 ? 8.508 15.734 -21.609 1 96.56 588 GLY B N 1
ATOM 12719 C CA . GLY B 1 588 ? 7.062 15.797 -21.719 1 96.56 588 GLY B CA 1
ATOM 12720 C C . GLY B 1 588 ? 6.371 16.109 -20.406 1 96.56 588 GLY B C 1
ATOM 12721 O O . GLY B 1 588 ? 5.41 16.875 -20.375 1 96.56 588 GLY B O 1
ATOM 12722 N N . ILE B 1 589 ? 6.801 15.57 -19.344 1 96.06 589 ILE B N 1
ATOM 12723 C CA . ILE B 1 589 ? 6.234 15.781 -18.016 1 96.06 589 ILE B CA 1
ATOM 12724 C C . ILE B 1 589 ? 6.48 17.219 -17.578 1 96.06 589 ILE B C 1
ATOM 12726 O O . ILE B 1 589 ? 5.57 17.891 -17.078 1 96.06 589 ILE B O 1
ATOM 12730 N N . ALA B 1 590 ? 7.73 17.672 -17.781 1 96.56 590 ALA B N 1
ATOM 12731 C CA . ALA B 1 590 ? 8.07 19.062 -17.438 1 96.56 590 ALA B CA 1
ATOM 12732 C C . ALA B 1 590 ? 7.23 20.047 -18.25 1 96.56 590 ALA B C 1
ATOM 12734 O O . ALA B 1 590 ? 6.781 21.062 -17.719 1 96.56 590 ALA B O 1
ATOM 12735 N N . LYS B 1 591 ? 7.051 19.719 -19.5 1 95.81 591 LYS B N 1
ATOM 12736 C CA . LYS B 1 591 ? 6.246 20.578 -20.359 1 95.81 591 LYS B CA 1
ATOM 12737 C C . LYS B 1 591 ? 4.805 20.656 -19.859 1 95.81 591 LYS B C 1
ATOM 12739 O O . LYS B 1 591 ? 4.219 21.75 -19.828 1 95.81 591 LYS B O 1
ATOM 12744 N N . ALA B 1 592 ? 4.223 19.547 -19.531 1 94.19 592 ALA B N 1
ATOM 12745 C CA . ALA B 1 592 ? 2.865 19.531 -18.984 1 94.19 592 ALA B CA 1
ATOM 12746 C C . ALA B 1 592 ? 2.771 20.344 -17.703 1 94.19 592 ALA B C 1
ATOM 12748 O O . ALA B 1 592 ? 1.792 21.062 -17.484 1 94.19 592 ALA B O 1
ATOM 12749 N N . CYS B 1 593 ? 3.74 20.266 -16.859 1 93.44 593 CYS B N 1
ATOM 12750 C CA . CYS B 1 593 ? 3.789 21.016 -15.602 1 93.44 593 CYS B CA 1
ATOM 12751 C C . CYS B 1 593 ? 3.812 22.516 -15.859 1 93.44 593 CYS B C 1
ATOM 12753 O O . CYS B 1 593 ? 3.125 23.266 -15.172 1 93.44 593 CYS B O 1
ATOM 12755 N N . MET B 1 594 ? 4.535 22.906 -16.844 1 92.56 594 MET B N 1
ATOM 12756 C CA . MET B 1 594 ? 4.719 24.328 -17.141 1 92.56 594 MET B CA 1
ATOM 12757 C C . MET B 1 594 ? 3.512 24.891 -17.891 1 92.56 594 MET B C 1
ATOM 12759 O O . MET B 1 594 ? 3.09 26.016 -17.641 1 92.56 594 MET B O 1
ATOM 12763 N N . ASN B 1 595 ? 2.967 24.047 -18.734 1 89.88 595 ASN B N 1
ATOM 12764 C CA . ASN B 1 595 ? 1.903 24.531 -19.609 1 89.88 595 ASN B CA 1
ATOM 12765 C C . ASN B 1 595 ? 0.547 24.5 -18.906 1 89.88 595 ASN B C 1
ATOM 12767 O O . ASN B 1 595 ? -0.295 25.375 -19.141 1 89.88 595 ASN B O 1
ATOM 12771 N N . TYR B 1 596 ? 0.392 23.5 -18.125 1 89.12 596 TYR B N 1
ATOM 12772 C CA . TYR B 1 596 ? -0.951 23.281 -17.594 1 89.12 596 TYR B CA 1
ATOM 12773 C C . TYR B 1 596 ? -0.963 23.391 -16.078 1 89.12 596 TYR B C 1
ATOM 12775 O O . TYR B 1 596 ? -2.012 23.641 -15.469 1 89.12 596 TYR B O 1
ATOM 12783 N N . GLY B 1 597 ? 0.187 23.203 -15.492 1 88.38 597 GLY B N 1
ATOM 12784 C CA . GLY B 1 597 ? 0.205 23 -14.055 1 88.38 597 GLY B CA 1
ATOM 12785 C C . GLY B 1 597 ? 0.543 24.266 -13.289 1 88.38 597 GLY B C 1
ATOM 12786 O O . GLY B 1 597 ? 0.474 25.375 -13.828 1 88.38 597 GLY B O 1
ATOM 12787 N N . MET B 1 598 ? 0.776 24.062 -11.922 1 89.31 598 MET B N 1
ATOM 12788 C CA . MET B 1 598 ? 1.146 25.125 -10.992 1 89.31 598 MET B CA 1
ATOM 12789 C C . MET B 1 598 ? 2.545 24.906 -10.43 1 89.31 598 MET B C 1
ATOM 12791 O O . MET B 1 598 ? 2.789 25.141 -9.25 1 89.31 598 MET B O 1
ATOM 12795 N N . LEU B 1 599 ? 3.369 24.312 -11.312 1 92.62 599 LEU B N 1
ATOM 12796 C CA . LEU B 1 599 ? 4.766 24.062 -10.969 1 92.62 599 LEU B CA 1
ATOM 12797 C C . LEU B 1 599 ? 4.875 23.172 -9.75 1 92.62 599 LEU B C 1
ATOM 12799 O O . LEU B 1 599 ? 5.629 23.469 -8.82 1 92.62 599 LEU B O 1
ATOM 12803 N N . GLY B 1 600 ? 4.145 22.094 -9.758 1 92 600 GLY B N 1
ATOM 12804 C CA . GLY B 1 600 ? 4.117 21.188 -8.617 1 92 600 GLY B CA 1
ATOM 12805 C C . GLY B 1 600 ? 5.16 20.078 -8.711 1 92 600 GLY B C 1
ATOM 12806 O O . GLY B 1 600 ? 5.336 19.312 -7.766 1 92 600 GLY B O 1
ATOM 12807 N N . ARG B 1 601 ? 5.969 20.078 -9.836 1 94.88 601 ARG B N 1
ATOM 12808 C CA . ARG B 1 601 ? 6.961 19.016 -10.039 1 94.88 601 ARG B CA 1
ATOM 12809 C C . ARG B 1 601 ? 8.359 19.516 -9.695 1 94.88 601 ARG B C 1
ATOM 12811 O O . ARG B 1 601 ? 8.586 20.719 -9.586 1 94.88 601 ARG B O 1
ATOM 12818 N N . ASN B 1 602 ? 9.281 18.609 -9.453 1 96.31 602 ASN B N 1
ATOM 12819 C CA . ASN B 1 602 ? 10.68 18.953 -9.25 1 96.31 602 ASN B CA 1
ATOM 12820 C C . ASN B 1 602 ? 11.414 19.156 -10.57 1 96.31 602 ASN B C 1
ATOM 12822 O O . ASN B 1 602 ? 12.086 18.266 -11.07 1 96.31 602 ASN B O 1
ATOM 12826 N N . LEU B 1 603 ? 11.32 20.328 -11.094 1 96.31 603 LEU B N 1
ATOM 12827 C CA . LEU B 1 603 ? 11.883 20.641 -12.406 1 96.31 603 LEU B CA 1
ATOM 12828 C C . LEU B 1 603 ? 13.406 20.547 -12.375 1 96.31 603 LEU B C 1
ATOM 12830 O O . LEU B 1 603 ? 14.023 20.219 -13.391 1 96.31 603 LEU B O 1
ATOM 12834 N N . SER B 1 604 ? 14.016 20.859 -11.172 1 95.81 604 SER B N 1
ATOM 12835 C CA . SER B 1 604 ? 15.461 20.703 -11.055 1 95.81 604 SER B CA 1
ATOM 12836 C C . SER B 1 604 ? 15.891 19.266 -11.352 1 95.81 604 SER B C 1
ATOM 12838 O O . SER B 1 604 ? 16.828 19.047 -12.102 1 95.81 604 SER B O 1
ATOM 12840 N N . GLN B 1 605 ? 15.172 18.359 -10.836 1 94.25 605 GLN B N 1
ATOM 12841 C CA . GLN B 1 605 ? 15.477 16.953 -11.031 1 94.25 605 GLN B CA 1
ATOM 12842 C C . GLN B 1 605 ? 15.156 16.516 -12.453 1 94.25 605 GLN B C 1
ATOM 12844 O O . GLN B 1 605 ? 15.93 15.773 -13.07 1 94.25 605 GLN B O 1
ATOM 12849 N N . LEU B 1 606 ? 14 16.906 -12.992 1 96.06 606 LEU B N 1
ATOM 12850 C CA . LEU B 1 606 ? 13.594 16.531 -14.344 1 96.06 606 LEU B CA 1
ATOM 12851 C C . LEU B 1 606 ? 14.594 17.062 -15.375 1 96.06 606 LEU B C 1
ATOM 12853 O O . LEU B 1 606 ? 14.898 16.375 -16.359 1 96.06 606 LEU B O 1
ATOM 12857 N N . CYS B 1 607 ? 15.148 18.234 -15.125 1 96.38 607 CYS B N 1
ATOM 12858 C CA . CYS B 1 607 ? 16.094 18.828 -16.047 1 96.38 607 CYS B CA 1
ATOM 12859 C C . CYS B 1 607 ? 17.391 18.031 -16.109 1 96.38 607 CYS B C 1
ATOM 12861 O O . CYS B 1 607 ? 18.047 17.953 -17.141 1 96.38 607 CYS B O 1
ATOM 12863 N N . HIS B 1 608 ? 17.734 17.406 -14.969 1 93.5 608 HIS B N 1
ATOM 12864 C CA . HIS B 1 608 ? 18.922 16.562 -14.977 1 93.5 608 HIS B CA 1
ATOM 12865 C C . HIS B 1 608 ? 18.781 15.43 -15.992 1 93.5 608 HIS B C 1
ATOM 12867 O O . HIS B 1 608 ? 19.766 15.047 -16.641 1 93.5 608 HIS B O 1
ATOM 12873 N N . GLU B 1 609 ? 17.594 14.891 -16.094 1 93.44 609 GLU B N 1
ATOM 12874 C CA . GLU B 1 609 ? 17.344 13.828 -17.062 1 93.44 609 GLU B CA 1
ATOM 12875 C C . GLU B 1 609 ? 17.266 14.383 -18.484 1 93.44 609 GLU B C 1
ATOM 12877 O O . GLU B 1 609 ? 17.781 13.773 -19.422 1 93.44 609 GLU B O 1
ATOM 12882 N N . ILE B 1 610 ? 16.656 15.555 -18.672 1 97 610 ILE B N 1
ATOM 12883 C CA . ILE B 1 610 ? 16.484 16.188 -19.984 1 97 610 ILE B CA 1
ATOM 12884 C C . ILE B 1 610 ? 17.844 16.516 -20.578 1 97 610 ILE B C 1
ATOM 12886 O O . ILE B 1 610 ? 18.062 16.359 -21.781 1 97 610 ILE B O 1
ATOM 12890 N N . LEU B 1 611 ? 18.781 16.938 -19.75 1 96 611 LEU B N 1
ATOM 12891 C CA . LEU B 1 611 ? 20.094 17.406 -20.188 1 96 611 LEU B CA 1
ATOM 12892 C C . LEU B 1 611 ? 20.938 16.25 -20.719 1 96 611 LEU B C 1
ATOM 12894 O O . LEU B 1 611 ? 21.953 16.484 -21.375 1 96 611 LEU B O 1
ATOM 12898 N N . GLN B 1 612 ? 20.531 15.016 -20.438 1 93.62 612 GLN B N 1
ATOM 12899 C CA . GLN B 1 612 ? 21.25 13.867 -20.984 1 93.62 612 GLN B CA 1
ATOM 12900 C C . GLN B 1 612 ? 21.188 13.844 -22.516 1 93.62 612 GLN B C 1
ATOM 12902 O O . GLN B 1 612 ? 21.984 13.172 -23.172 1 93.62 612 GLN B O 1
ATOM 12907 N N . LYS B 1 613 ? 20.219 14.562 -23.062 1 94.75 613 LYS B N 1
ATOM 12908 C CA . LYS B 1 613 ? 20.125 14.703 -24.516 1 94.75 613 LYS B CA 1
ATOM 12909 C C . LYS B 1 613 ? 21.094 15.773 -25.016 1 94.75 613 LYS B C 1
ATOM 12911 O O . LYS B 1 613 ? 20.938 16.266 -26.141 1 94.75 613 LYS B O 1
ATOM 12916 N N . GLU B 1 614 ? 21.969 16.281 -24.172 1 93.06 614 GLU B N 1
ATOM 12917 C CA . GLU B 1 614 ? 23.047 17.203 -24.5 1 93.06 614 GLU B CA 1
ATOM 12918 C C . GLU B 1 614 ? 22.5 18.516 -25.094 1 93.06 614 GLU B C 1
ATOM 12920 O O . GLU B 1 614 ? 21.609 19.141 -24.5 1 93.06 614 GLU B O 1
ATOM 12925 N N . SER B 1 615 ? 22.812 18.75 -26.391 1 94 615 SER B N 1
ATOM 12926 C CA . SER B 1 615 ? 22.438 20.031 -26.984 1 94 615 SER B CA 1
ATOM 12927 C C . SER B 1 615 ? 20.922 20.172 -27.094 1 94 615 SER B C 1
ATOM 12929 O O . SER B 1 615 ? 20.359 21.234 -26.844 1 94 615 SER B O 1
ATOM 12931 N N . LEU B 1 616 ? 20.297 19.125 -27.453 1 95.12 616 LEU B N 1
ATOM 12932 C CA . LEU B 1 616 ? 18.844 19.156 -27.578 1 95.12 616 LEU B CA 1
ATOM 12933 C C . LEU B 1 616 ? 18.188 19.359 -26.203 1 95.12 616 LEU B C 1
ATOM 12935 O O . LEU B 1 616 ? 17.188 20.047 -26.094 1 95.12 616 LEU B O 1
ATOM 12939 N N . GLY B 1 617 ? 18.781 18.703 -25.234 1 96.69 617 GLY B N 1
ATOM 12940 C CA . GLY B 1 617 ? 18.281 18.891 -23.875 1 96.69 617 GLY B CA 1
ATOM 12941 C C . GLY B 1 617 ? 18.438 20.312 -23.375 1 96.69 617 GLY B C 1
ATOM 12942 O O . GLY B 1 617 ? 17.531 20.844 -22.719 1 96.69 617 GLY B O 1
ATOM 12943 N N . LEU B 1 618 ? 19.531 20.891 -23.672 1 96.94 618 LEU B N 1
ATOM 12944 C CA . LEU B 1 618 ? 19.781 22.281 -23.297 1 96.94 618 LEU B CA 1
ATOM 12945 C C . LEU B 1 618 ? 18.766 23.203 -23.953 1 96.94 618 LEU B C 1
ATOM 12947 O O . LEU B 1 618 ? 18.281 24.156 -23.328 1 96.94 618 LEU B O 1
ATOM 12951 N N . GLU B 1 619 ? 18.422 22.891 -25.172 1 97.06 619 GLU B N 1
ATOM 12952 C CA . GLU B 1 619 ? 17.438 23.703 -25.891 1 97.06 619 GLU B CA 1
ATOM 12953 C C . GLU B 1 619 ? 16.062 23.609 -25.25 1 97.06 619 GLU B C 1
ATOM 12955 O O . GLU B 1 619 ? 15.344 24.609 -25.156 1 97.06 619 GLU B O 1
ATOM 12960 N N . ILE B 1 620 ? 15.711 22.453 -24.859 1 97.06 620 ILE B N 1
ATOM 12961 C CA . ILE B 1 620 ? 14.43 22.25 -24.188 1 97.06 620 ILE B CA 1
ATOM 12962 C C . ILE B 1 620 ? 14.383 23.062 -22.906 1 97.06 620 ILE B C 1
ATOM 12964 O O . ILE B 1 620 ? 13.391 23.75 -22.625 1 97.06 620 ILE B O 1
ATOM 12968 N N . CYS B 1 621 ? 15.445 23.031 -22.109 1 97.5 621 CYS B N 1
ATOM 12969 C CA . CYS B 1 621 ? 15.508 23.781 -20.859 1 97.5 621 CYS B CA 1
ATOM 12970 C C . CYS B 1 621 ? 15.461 25.281 -21.125 1 97.5 621 CYS B C 1
ATOM 12972 O O . CYS B 1 621 ? 14.828 26.016 -20.375 1 97.5 621 CYS B O 1
ATOM 12974 N N . LYS B 1 622 ? 16.094 25.719 -22.188 1 97.25 622 LYS B N 1
ATOM 12975 C CA . LYS B 1 622 ? 16.062 27.125 -22.547 1 97.25 622 LYS B CA 1
ATOM 12976 C C . LYS B 1 622 ? 14.648 27.562 -22.938 1 97.25 622 LYS B C 1
ATOM 12978 O O . LYS B 1 622 ? 14.227 28.672 -22.609 1 97.25 622 LYS B O 1
ATOM 12983 N N . ASN B 1 623 ? 14.008 26.688 -23.594 1 96.44 623 ASN B N 1
ATOM 12984 C CA . ASN B 1 623 ? 12.617 26.969 -23.953 1 96.44 623 ASN B CA 1
ATOM 12985 C C . ASN B 1 623 ? 11.75 27.125 -22.703 1 96.44 623 ASN B C 1
ATOM 12987 O O . ASN B 1 623 ? 10.859 27.984 -22.672 1 96.44 623 ASN B O 1
ATOM 12991 N N . PHE B 1 624 ? 11.93 26.312 -21.766 1 96.44 624 PHE B N 1
ATOM 12992 C CA . PHE B 1 624 ? 11.211 26.438 -20.5 1 96.44 624 PHE B CA 1
ATOM 12993 C C . PHE B 1 624 ? 11.523 27.766 -19.828 1 96.44 624 PHE B C 1
ATOM 12995 O O . PHE B 1 624 ? 10.625 28.438 -19.312 1 96.44 624 PHE B O 1
ATOM 13002 N N . LEU B 1 625 ? 12.805 28.078 -19.812 1 96.31 625 LEU B N 1
ATOM 13003 C CA . LEU B 1 625 ? 13.242 29.328 -19.203 1 96.31 625 LEU B CA 1
ATOM 13004 C C . LEU B 1 625 ? 12.57 30.516 -19.875 1 96.31 625 LEU B C 1
ATOM 13006 O O . LEU B 1 625 ? 12.148 31.453 -19.188 1 96.31 625 LEU B O 1
ATOM 13010 N N . ASP B 1 626 ? 12.375 30.453 -21.109 1 95 626 ASP B N 1
ATOM 13011 C CA . ASP B 1 626 ? 11.766 31.531 -21.875 1 95 626 ASP B CA 1
ATOM 13012 C C . ASP B 1 626 ? 10.273 31.672 -21.562 1 95 626 ASP B C 1
ATOM 13014 O O . ASP B 1 626 ? 9.688 32.75 -21.719 1 95 626 ASP B O 1
ATOM 13018 N N . GLN B 1 627 ? 9.695 30.672 -21.078 1 92.25 627 GLN B N 1
ATOM 13019 C CA . GLN B 1 627 ? 8.266 30.672 -20.797 1 92.25 627 GLN B CA 1
ATOM 13020 C C . GLN B 1 627 ? 7.98 31.156 -19.375 1 92.25 627 GLN B C 1
ATOM 13022 O O . GLN B 1 627 ? 6.84 31.469 -19.031 1 92.25 627 GLN B O 1
ATOM 13027 N N . CYS B 1 628 ? 8.945 31.266 -18.5 1 91.5 628 CYS B N 1
ATOM 13028 C CA . CYS B 1 628 ? 8.781 31.531 -17.078 1 91.5 628 CYS B CA 1
ATOM 13029 C C . CYS B 1 628 ? 8.078 32.875 -16.859 1 91.5 628 CYS B C 1
ATOM 13031 O O . CYS B 1 628 ? 7.141 32.969 -16.062 1 91.5 628 CYS B O 1
ATOM 13033 N N . PRO B 1 629 ? 8.422 33.938 -17.594 1 87.25 629 PRO B N 1
ATOM 13034 C CA . PRO B 1 629 ? 7.746 35.219 -17.344 1 87.25 629 PRO B CA 1
ATOM 13035 C C . PRO B 1 629 ? 6.258 35.156 -17.688 1 87.25 629 PRO B C 1
ATOM 13037 O O . PRO B 1 629 ? 5.434 35.719 -16.938 1 87.25 629 PRO B O 1
ATOM 13040 N N . LYS B 1 630 ? 5.988 34.562 -18.75 1 83.5 630 LYS B N 1
ATOM 13041 C CA . LYS B 1 630 ? 4.59 34.438 -19.156 1 83.5 630 LYS B CA 1
ATOM 13042 C C . LYS B 1 630 ? 3.789 33.625 -18.125 1 83.5 630 LYS B C 1
ATOM 13044 O O . LYS B 1 630 ? 2.646 33.969 -17.812 1 83.5 630 LYS B O 1
ATOM 13049 N N . PHE B 1 631 ? 4.406 32.719 -17.688 1 83.06 631 PHE B N 1
ATOM 13050 C CA . PHE B 1 631 ? 3.76 31.875 -16.703 1 83.06 631 PHE B CA 1
ATOM 13051 C C . PHE B 1 631 ? 3.492 32.625 -15.414 1 83.06 631 PHE B C 1
ATOM 13053 O O . PHE B 1 631 ? 2.418 32.5 -14.828 1 83.06 631 PHE B O 1
ATOM 13060 N N . GLN B 1 632 ? 4.355 33.406 -14.945 1 82.81 632 GLN B N 1
ATOM 13061 C CA . GLN B 1 632 ? 4.223 34.188 -13.719 1 82.81 632 GLN B CA 1
ATOM 13062 C C . GLN B 1 632 ? 3.135 35.25 -13.859 1 82.81 632 GLN B C 1
ATOM 13064 O O . GLN B 1 632 ? 2.41 35.531 -12.898 1 82.81 632 GLN B O 1
ATOM 13069 N N . GLU B 1 633 ? 3.049 35.688 -15.031 1 80.81 633 GLU B N 1
ATOM 13070 C CA . GLU B 1 633 ? 2.031 36.719 -15.281 1 80.81 633 GLU B CA 1
ATOM 13071 C C . GLU B 1 633 ? 0.631 36.125 -15.258 1 80.81 633 GLU B C 1
ATOM 13073 O O . GLU B 1 633 ? -0.299 36.688 -14.703 1 80.81 633 GLU B O 1
ATOM 13078 N N . GLN B 1 634 ? 0.55 35 -15.797 1 76.12 634 GLN B N 1
ATOM 13079 C CA . GLN B 1 634 ? -0.743 34.344 -15.922 1 76.12 634 GLN B CA 1
ATOM 13080 C C . GLN B 1 634 ? -1.218 33.781 -14.578 1 76.12 634 GLN B C 1
ATOM 13082 O O . GLN B 1 634 ? -2.422 33.656 -14.344 1 76.12 634 GLN B O 1
ATOM 13087 N N . ASN B 1 635 ? -0.258 33.469 -13.68 1 77.75 635 ASN B N 1
ATOM 13088 C CA . ASN B 1 635 ? -0.619 32.812 -12.422 1 77.75 635 ASN B CA 1
ATOM 13089 C C . ASN B 1 635 ? -0.185 33.656 -11.219 1 77.75 635 ASN B C 1
ATOM 13091 O O . ASN B 1 635 ? 0.137 33.094 -10.156 1 77.75 635 ASN B O 1
ATOM 13095 N N . SER B 1 636 ? -0.185 34.906 -11.336 1 75.94 636 SER B N 1
ATOM 13096 C CA . SER B 1 636 ? 0.389 35.781 -10.336 1 75.94 636 SER B CA 1
ATOM 13097 C C . SER B 1 636 ? -0.411 35.75 -9.039 1 75.94 636 SER B C 1
ATOM 13099 O O . SER B 1 636 ? 0.136 36 -7.957 1 75.94 636 SER B O 1
ATOM 13101 N N . LYS B 1 637 ? -1.656 35.469 -9.133 1 75.38 637 LYS B N 1
ATOM 13102 C CA . LYS B 1 637 ? -2.477 35.5 -7.926 1 75.38 637 LYS B CA 1
ATOM 13103 C C . LYS B 1 637 ? -2.525 34.156 -7.238 1 75.38 637 LYS B C 1
ATOM 13105 O O . LYS B 1 637 ? -2.951 34.031 -6.086 1 75.38 637 LYS B O 1
ATOM 13110 N N . ILE B 1 638 ? -1.971 33.188 -7.926 1 79.38 638 ILE B N 1
ATOM 13111 C CA . ILE B 1 638 ? -2.176 31.859 -7.402 1 79.38 638 ILE B CA 1
ATOM 13112 C C . ILE B 1 638 ? -0.831 31.219 -7.043 1 79.38 638 ILE B C 1
ATOM 13114 O O . ILE B 1 638 ? -0.692 30.594 -5.992 1 79.38 638 ILE B O 1
ATOM 13118 N N . LEU B 1 639 ? 0.13 31.422 -7.863 1 88.19 639 LEU B N 1
ATOM 13119 C CA . LEU B 1 639 ? 1.442 30.797 -7.688 1 88.19 639 LEU B CA 1
ATOM 13120 C C . LEU B 1 639 ? 2.324 31.656 -6.785 1 88.19 639 LEU B C 1
ATOM 13122 O O . LEU B 1 639 ? 2.539 32.844 -7.059 1 88.19 639 LEU B O 1
ATOM 13126 N N . PRO B 1 640 ? 2.752 31.094 -5.68 1 91.12 640 PRO B N 1
ATOM 13127 C CA . PRO B 1 640 ? 3.686 31.859 -4.855 1 91.12 640 PRO B CA 1
ATOM 13128 C C . PRO B 1 640 ? 4.918 32.312 -5.633 1 91.12 640 PRO B C 1
ATOM 13130 O O . PRO B 1 640 ? 5.5 31.531 -6.387 1 91.12 640 PRO B O 1
ATOM 13133 N N . LYS B 1 641 ? 5.301 33.5 -5.414 1 93.25 641 LYS B N 1
ATOM 13134 C CA . LYS B 1 641 ? 6.449 34.062 -6.117 1 93.25 641 LYS B CA 1
ATOM 13135 C C . LYS B 1 641 ? 7.727 33.312 -5.773 1 93.25 641 LYS B C 1
ATOM 13137 O O . LYS B 1 641 ? 8.617 33.156 -6.617 1 93.25 641 LYS B O 1
ATOM 13142 N N . SER B 1 642 ? 7.855 32.906 -4.523 1 94.88 642 SER B N 1
ATOM 13143 C CA . SER B 1 642 ? 9.047 32.188 -4.109 1 94.88 642 SER B CA 1
ATOM 13144 C C . SER B 1 642 ? 9.25 30.922 -4.953 1 94.88 642 SER B C 1
ATOM 13146 O O . SER B 1 642 ? 10.367 30.656 -5.402 1 94.88 642 SER B O 1
ATOM 13148 N N . ARG B 1 643 ? 8.18 30.188 -5.258 1 95.31 643 ARG B N 1
ATOM 13149 C CA . ARG B 1 643 ? 8.258 28.984 -6.082 1 95.31 643 ARG B CA 1
ATOM 13150 C C . ARG B 1 643 ? 8.578 29.328 -7.531 1 95.31 643 ARG B C 1
ATOM 13152 O O . ARG B 1 643 ? 9.406 28.672 -8.164 1 95.31 643 ARG B O 1
ATOM 13159 N N . ALA B 1 644 ? 7.926 30.359 -8.047 1 94.81 644 ALA B N 1
ATOM 13160 C CA . ALA B 1 644 ? 8.172 30.781 -9.422 1 94.81 644 ALA B CA 1
ATOM 13161 C C . ALA B 1 644 ? 9.633 31.156 -9.625 1 94.81 644 ALA B C 1
ATOM 13163 O O . ALA B 1 644 ? 10.258 30.75 -10.609 1 94.81 644 ALA B O 1
ATOM 13164 N N . TYR B 1 645 ? 10.164 31.969 -8.688 1 95.81 645 TYR B N 1
ATOM 13165 C CA . TYR B 1 645 ? 11.555 32.375 -8.781 1 95.81 645 TYR B CA 1
ATOM 13166 C C . TYR B 1 645 ? 12.492 31.188 -8.648 1 95.81 645 TYR B C 1
ATOM 13168 O O . TYR B 1 645 ? 13.523 31.125 -9.328 1 95.81 645 TYR B O 1
ATOM 13176 N N . GLN B 1 646 ? 12.172 30.281 -7.773 1 96.69 646 GLN B N 1
ATOM 13177 C CA . GLN B 1 646 ? 13.016 29.109 -7.602 1 96.69 646 GLN B CA 1
ATOM 13178 C C . GLN B 1 646 ? 13.094 28.297 -8.891 1 96.69 646 GLN B C 1
ATOM 13180 O O . GLN B 1 646 ? 14.148 27.781 -9.242 1 96.69 646 GLN B O 1
ATOM 13185 N N . VAL B 1 647 ? 11.953 28.094 -9.578 1 96.69 647 VAL B N 1
ATOM 13186 C CA . VAL B 1 647 ? 11.93 27.359 -10.844 1 96.69 647 VAL B CA 1
ATOM 13187 C C . VAL B 1 647 ? 12.828 28.062 -11.859 1 96.69 647 VAL B C 1
ATOM 13189 O O . VAL B 1 647 ? 13.57 27.422 -12.594 1 96.69 647 VAL B O 1
ATOM 13192 N N . GLU B 1 648 ? 12.719 29.375 -11.875 1 96.94 648 GLU B N 1
ATOM 13193 C CA . GLU B 1 648 ? 13.586 30.141 -12.766 1 96.94 648 GLU B CA 1
ATOM 13194 C C . GLU B 1 648 ? 15.055 29.953 -12.422 1 96.94 648 GLU B C 1
ATOM 13196 O O . GLU B 1 648 ? 15.898 29.797 -13.305 1 96.94 648 GLU B O 1
ATOM 13201 N N . VAL B 1 649 ? 15.406 29.969 -11.117 1 97.44 649 VAL B N 1
ATOM 13202 C CA . VAL B 1 649 ? 16.766 29.719 -10.656 1 97.44 649 VAL B CA 1
ATOM 13203 C C . VAL B 1 649 ? 17.234 28.344 -11.133 1 97.44 649 VAL B C 1
ATOM 13205 O O . VAL B 1 649 ? 18.359 28.203 -11.633 1 97.44 649 VAL B O 1
ATOM 13208 N N . ASP B 1 650 ? 16.422 27.359 -10.961 1 97.12 650 ASP B N 1
ATOM 13209 C CA . ASP B 1 650 ? 16.766 26 -11.344 1 97.12 650 ASP B CA 1
ATOM 13210 C C . ASP B 1 650 ? 17 25.875 -12.844 1 97.12 650 ASP B C 1
ATOM 13212 O O . ASP B 1 650 ? 17.906 25.172 -13.289 1 97.12 650 ASP B O 1
ATOM 13216 N N . LEU B 1 651 ? 16.141 26.531 -13.617 1 97.38 651 LEU B N 1
ATOM 13217 C CA . LEU B 1 651 ? 16.266 26.484 -15.07 1 97.38 651 LEU B CA 1
ATOM 13218 C C . LEU B 1 651 ? 17.516 27.25 -15.531 1 97.38 651 LEU B C 1
ATOM 13220 O O . LEU B 1 651 ? 18.172 26.844 -16.484 1 97.38 651 LEU B O 1
ATOM 13224 N N . LEU B 1 652 ? 17.844 28.359 -14.852 1 97.62 652 LEU B N 1
ATOM 13225 C CA . LEU B 1 652 ? 19.078 29.094 -15.148 1 97.62 652 LEU B CA 1
ATOM 13226 C C . LEU B 1 652 ? 20.297 28.203 -14.906 1 97.62 652 LEU B C 1
ATOM 13228 O O . LEU B 1 652 ? 21.219 28.188 -15.711 1 97.62 652 LEU B O 1
ATOM 13232 N N . ARG B 1 653 ? 20.266 27.516 -13.836 1 96.5 653 ARG B N 1
ATOM 13233 C CA . ARG B 1 653 ? 21.375 26.609 -13.531 1 96.5 653 ARG B CA 1
ATOM 13234 C C . ARG B 1 653 ? 21.438 25.484 -14.562 1 96.5 653 ARG B C 1
ATOM 13236 O O . ARG B 1 653 ? 22.531 25.062 -14.953 1 96.5 653 ARG B O 1
ATOM 13243 N N . ALA B 1 654 ? 20.266 24.938 -14.922 1 96.44 654 ALA B N 1
ATOM 13244 C CA . ALA B 1 654 ? 20.219 23.891 -15.945 1 96.44 654 ALA B CA 1
ATOM 13245 C C . ALA B 1 654 ? 20.812 24.391 -17.266 1 96.44 654 ALA B C 1
ATOM 13247 O O . ALA B 1 654 ? 21.438 23.625 -18 1 96.44 654 ALA B O 1
ATOM 13248 N N . CYS B 1 655 ? 20.672 25.688 -17.484 1 96.56 655 CYS B N 1
ATOM 13249 C CA . CYS B 1 655 ? 21.156 26.281 -18.734 1 96.56 655 CYS B CA 1
ATOM 13250 C C . CYS B 1 655 ? 22.609 26.75 -18.578 1 96.56 655 CYS B C 1
ATOM 13252 O O . CYS B 1 655 ? 23.188 27.297 -19.516 1 96.56 655 CYS B O 1
ATOM 13254 N N . GLY B 1 656 ? 23.219 26.641 -17.344 1 94.12 656 GLY B N 1
ATOM 13255 C CA . GLY B 1 656 ? 24.625 26.953 -17.125 1 94.12 656 GLY B CA 1
ATOM 13256 C C . GLY B 1 656 ? 24.859 28.406 -16.781 1 94.12 656 GLY B C 1
ATOM 13257 O O . GLY B 1 656 ? 26 28.875 -16.812 1 94.12 656 GLY B O 1
ATOM 13258 N N . ASP B 1 657 ? 23.844 29.125 -16.469 1 95.44 657 ASP B N 1
ATOM 13259 C CA . ASP B 1 657 ? 23.969 30.531 -16.078 1 95.44 657 ASP B CA 1
ATOM 13260 C C . ASP B 1 657 ? 23.969 30.688 -14.562 1 95.44 657 ASP B C 1
ATOM 13262 O O . ASP B 1 657 ? 23.016 31.203 -13.984 1 95.44 657 ASP B O 1
ATOM 13266 N N . GLU B 1 658 ? 25.016 30.453 -13.977 1 94.94 658 GLU B N 1
ATOM 13267 C CA . GLU B 1 658 ? 25.156 30.438 -12.523 1 94.94 658 GLU B CA 1
ATOM 13268 C C . GLU B 1 658 ? 25.109 31.859 -11.945 1 94.94 658 GLU B C 1
ATOM 13270 O O . GLU B 1 658 ? 24.562 32.062 -10.867 1 94.94 658 GLU B O 1
ATOM 13275 N N . ALA B 1 659 ? 25.641 32.812 -12.656 1 95.19 659 ALA B N 1
ATOM 13276 C CA . ALA B 1 659 ? 25.688 34.188 -12.164 1 95.19 659 ALA B CA 1
ATOM 13277 C C . ALA B 1 659 ? 24.281 34.781 -12.016 1 95.19 659 ALA B C 1
ATOM 13279 O O . ALA B 1 659 ? 23.953 35.344 -10.977 1 95.19 659 ALA B O 1
ATOM 13280 N N . LYS B 1 660 ? 23.5 34.594 -13.031 1 95.69 660 LYS B N 1
ATOM 13281 C CA . LYS B 1 660 ? 22.141 35.094 -12.969 1 95.69 660 LYS B CA 1
ATOM 13282 C C . LYS B 1 660 ? 21.328 34.344 -11.922 1 95.69 660 LYS B C 1
ATOM 13284 O O . LYS B 1 660 ? 20.438 34.906 -11.289 1 95.69 660 LYS B O 1
ATOM 13289 N N . ALA B 1 661 ? 21.594 33.062 -11.812 1 96.31 661 ALA B N 1
ATOM 13290 C CA . ALA B 1 661 ? 20.906 32.25 -10.82 1 96.31 661 ALA B CA 1
ATOM 13291 C C . ALA B 1 661 ? 21.156 32.75 -9.406 1 96.31 661 ALA B C 1
ATOM 13293 O O . ALA B 1 661 ? 20.234 32.844 -8.602 1 96.31 661 ALA B O 1
ATOM 13294 N N . ILE B 1 662 ? 22.375 33.094 -9.133 1 94.19 662 ILE B N 1
ATOM 13295 C CA . ILE B 1 662 ? 22.766 33.562 -7.809 1 94.19 662 ILE B CA 1
ATOM 13296 C C . ILE B 1 662 ? 22.078 34.906 -7.52 1 94.19 662 ILE B C 1
ATOM 13298 O O . ILE B 1 662 ? 21.609 35.125 -6.402 1 94.19 662 ILE B O 1
ATOM 13302 N N . GLU B 1 663 ? 22.031 35.656 -8.5 1 93.44 663 GLU B N 1
ATOM 13303 C CA . GLU B 1 663 ? 21.359 36.969 -8.344 1 93.44 663 GLU B CA 1
ATOM 13304 C C . GLU B 1 663 ? 19.875 36.781 -8.047 1 93.44 663 GLU B C 1
ATOM 13306 O O . GLU B 1 663 ? 19.312 37.469 -7.191 1 93.44 663 GLU B O 1
ATOM 13311 N N . LEU B 1 664 ? 19.281 35.906 -8.734 1 94.62 664 LEU B N 1
ATOM 13312 C CA . LEU B 1 664 ? 17.844 35.656 -8.594 1 94.62 664 LEU B CA 1
ATOM 13313 C C . LEU B 1 664 ? 17.531 34.969 -7.27 1 94.62 664 LEU B C 1
ATOM 13315 O O . LEU B 1 664 ? 16.406 35.062 -6.773 1 94.62 664 LEU B O 1
ATOM 13319 N N . GLU B 1 665 ? 18.453 34.312 -6.695 1 92.56 665 GLU B N 1
ATOM 13320 C CA . GLU B 1 665 ? 18.25 33.625 -5.426 1 92.56 665 GLU B CA 1
ATOM 13321 C C . GLU B 1 665 ? 17.828 34.594 -4.328 1 92.56 665 GLU B C 1
ATOM 13323 O O . GLU B 1 665 ? 17.047 34.25 -3.441 1 92.56 665 GLU B O 1
ATOM 13328 N N . HIS B 1 666 ? 18.344 35.781 -4.391 1 89.25 666 HIS B N 1
ATOM 13329 C CA . HIS B 1 666 ? 17.984 36.781 -3.412 1 89.25 666 HIS B CA 1
ATOM 13330 C C . HIS B 1 666 ? 16.5 37.125 -3.504 1 89.25 666 HIS B C 1
ATOM 13332 O O . HIS B 1 666 ? 15.859 37.406 -2.486 1 89.25 666 HIS B O 1
ATOM 13338 N N . LYS B 1 667 ? 16.031 37.094 -4.664 1 92.19 667 LYS B N 1
ATOM 13339 C CA . LYS B 1 667 ? 14.609 37.375 -4.871 1 92.19 667 LYS B CA 1
ATOM 13340 C C . LYS B 1 667 ? 13.727 36.25 -4.297 1 92.19 667 LYS B C 1
ATOM 13342 O O . LYS B 1 667 ? 12.609 36.531 -3.861 1 92.19 667 LYS B O 1
ATOM 13347 N N . VAL B 1 668 ? 14.266 35.062 -4.367 1 94.12 668 VAL B N 1
ATOM 13348 C CA . VAL B 1 668 ? 13.523 33.938 -3.799 1 94.12 668 VAL B CA 1
ATOM 13349 C C . VAL B 1 668 ? 13.297 34.188 -2.307 1 94.12 668 VAL B C 1
ATOM 13351 O O . VAL B 1 668 ? 12.172 34.062 -1.818 1 94.12 668 VAL B O 1
ATOM 13354 N N . TRP B 1 669 ? 14.297 34.562 -1.597 1 90.31 669 TRP B N 1
ATOM 13355 C CA . TRP B 1 669 ? 14.219 34.75 -0.153 1 90.31 669 TRP B CA 1
ATOM 13356 C C . TRP B 1 669 ? 13.383 36 0.189 1 90.31 669 TRP B C 1
ATOM 13358 O O . TRP B 1 669 ? 12.672 36 1.199 1 90.31 669 TRP B O 1
ATOM 13368 N N . GLY B 1 670 ? 13.547 37 -0.644 1 89.31 670 GLY B N 1
ATOM 13369 C CA . GLY B 1 670 ? 12.672 38.156 -0.485 1 89.31 670 GLY B CA 1
ATOM 13370 C C . GLY B 1 670 ? 11.203 37.812 -0.627 1 89.31 670 GLY B C 1
ATOM 13371 O O . GLY B 1 670 ? 10.359 38.344 0.11 1 89.31 670 GLY B O 1
ATOM 13372 N N . ALA B 1 671 ? 10.953 36.969 -1.558 1 92.56 671 ALA B N 1
ATOM 13373 C CA . ALA B 1 671 ? 9.578 36.531 -1.781 1 92.56 671 ALA B CA 1
ATOM 13374 C C . ALA B 1 671 ? 9.055 35.719 -0.593 1 92.56 671 ALA B C 1
ATOM 13376 O O . ALA B 1 671 ? 7.887 35.875 -0.207 1 92.56 671 ALA B O 1
ATOM 13377 N N . VAL B 1 672 ? 9.891 34.875 -0.034 1 92.81 672 VAL B N 1
ATOM 13378 C CA . VAL B 1 672 ? 9.492 34.094 1.131 1 92.81 672 VAL B CA 1
ATOM 13379 C C . VAL B 1 672 ? 9.125 35.031 2.279 1 92.81 672 VAL B C 1
ATOM 13381 O O . VAL B 1 672 ? 8.125 34.812 2.971 1 92.81 672 VAL B O 1
ATOM 13384 N N . ALA B 1 673 ? 9.906 36.031 2.494 1 89.38 673 ALA B N 1
ATOM 13385 C CA . ALA B 1 673 ? 9.656 37.031 3.549 1 89.38 673 ALA B CA 1
ATOM 13386 C C . ALA B 1 673 ? 8.336 37.75 3.324 1 89.38 673 ALA B C 1
ATOM 13388 O O . ALA B 1 673 ? 7.562 37.938 4.266 1 89.38 673 ALA B O 1
ATOM 13389 N N . GLU B 1 674 ? 8.133 38.125 2.102 1 89.62 674 GLU B N 1
ATOM 13390 C CA . GLU B 1 674 ? 6.898 38.812 1.762 1 89.62 674 GLU B CA 1
ATOM 13391 C C . GLU B 1 674 ? 5.676 37.938 1.959 1 89.62 674 GLU B C 1
ATOM 13393 O O . GLU B 1 674 ? 4.645 38.375 2.459 1 89.62 674 GLU B O 1
ATOM 13398 N N . GLU B 1 675 ? 5.82 36.75 1.478 1 91.44 675 GLU B N 1
ATOM 13399 C CA . GLU B 1 675 ? 4.727 35.781 1.631 1 91.44 675 GLU B CA 1
ATOM 13400 C C . GLU B 1 675 ? 4.438 35.5 3.104 1 91.44 675 GLU B C 1
ATOM 13402 O O . GLU B 1 675 ? 3.277 35.375 3.496 1 91.44 675 GLU B O 1
ATOM 13407 N N . THR B 1 676 ? 5.426 35.406 3.918 1 91.94 676 THR B N 1
ATOM 13408 C CA . THR B 1 676 ? 5.266 35.188 5.352 1 91.94 676 THR B CA 1
ATOM 13409 C C . THR B 1 676 ? 4.574 36.406 6.004 1 91.94 676 THR B C 1
ATOM 13411 O O . THR B 1 676 ? 3.695 36.219 6.848 1 91.94 676 THR B O 1
ATOM 13414 N N . ALA B 1 677 ? 4.938 37.562 5.617 1 88.12 677 ALA B N 1
ATOM 13415 C CA . ALA B 1 677 ? 4.336 38.812 6.145 1 88.12 677 ALA B CA 1
ATOM 13416 C C . ALA B 1 677 ? 2.846 38.844 5.832 1 88.12 677 ALA B C 1
ATOM 13418 O O . ALA B 1 677 ? 2.043 39.25 6.676 1 88.12 677 ALA B O 1
ATOM 13419 N N . SER B 1 678 ? 2.572 38.438 4.664 1 83.81 678 SER B N 1
ATOM 13420 C CA . SER B 1 678 ? 1.177 38.438 4.238 1 83.81 678 SER B CA 1
ATOM 13421 C C . SER B 1 678 ? 0.344 37.438 5.039 1 83.81 678 SER B C 1
ATOM 13423 O O . SER B 1 678 ? -0.869 37.625 5.18 1 83.81 678 SER B O 1
ATOM 13425 N N . ALA B 1 679 ? 0.987 36.406 5.438 1 84.69 679 ALA B N 1
ATOM 13426 C CA . ALA B 1 679 ? 0.266 35.375 6.141 1 84.69 679 ALA B CA 1
ATOM 13427 C C . ALA B 1 679 ? 0.033 35.75 7.602 1 84.69 679 ALA B C 1
ATOM 13429 O O . ALA B 1 679 ? -0.866 35.188 8.25 1 84.69 679 ALA B O 1
ATOM 13430 N N . VAL B 1 680 ? 0.814 36.562 8.227 1 78.19 680 VAL B N 1
ATOM 13431 C CA . VAL B 1 680 ? 0.745 36.906 9.648 1 78.19 680 VAL B CA 1
ATOM 13432 C C . VAL B 1 680 ? -0.31 37.969 9.883 1 78.19 680 VAL B C 1
ATOM 13434 O O . VAL B 1 680 ? -0.992 37.969 10.914 1 78.19 680 VAL B O 1
ATOM 13437 N N . ARG B 1 681 ? -0.445 38.875 9.102 1 68.38 681 ARG B N 1
ATOM 13438 C CA . ARG B 1 681 ? -1.448 39.906 9.305 1 68.38 681 ARG B CA 1
ATOM 13439 C C . ARG B 1 681 ? -1.957 40.469 7.977 1 68.38 681 ARG B C 1
ATOM 13441 O O . ARG B 1 681 ? -1.17 40.719 7.059 1 68.38 681 ARG B O 1
ATOM 13448 N N . TYR B 1 682 ? -3.207 40.562 7.996 1 55.66 682 TYR B N 1
ATOM 13449 C CA . TYR B 1 682 ? -3.801 41.188 6.812 1 55.66 682 TYR B CA 1
ATOM 13450 C C . TYR B 1 682 ? -3.344 42.625 6.652 1 55.66 682 TYR B C 1
ATOM 13452 O O . TYR B 1 682 ? -3.428 43.406 7.598 1 55.66 682 TYR B O 1
ATOM 13460 N N . GLY B 1 683 ? -2.836 43 5.629 1 53.62 683 GLY B N 1
ATOM 13461 C CA . GLY B 1 683 ? -2.418 44.375 5.34 1 53.62 683 GLY B CA 1
ATOM 13462 C C . GLY B 1 683 ? -1.065 44.719 5.938 1 53.62 683 GLY B C 1
ATOM 13463 O O . GLY B 1 683 ? -0.597 45.844 5.809 1 53.62 683 GLY B O 1
ATOM 13464 N N . PHE B 1 684 ? -0.525 43.812 6.727 1 55.31 684 PHE B N 1
ATOM 13465 C CA . PHE B 1 684 ? 0.735 44.031 7.43 1 55.31 684 PHE B CA 1
ATOM 13466 C C . PHE B 1 684 ? 1.842 44.406 6.449 1 55.31 684 PHE B C 1
ATOM 13468 O O . PHE B 1 684 ? 2.65 45.312 6.727 1 55.31 684 PHE B O 1
ATOM 13475 N N . ARG B 1 685 ? 1.768 43.781 5.293 1 50.94 685 ARG B N 1
ATOM 13476 C CA . ARG B 1 685 ? 2.793 44.031 4.285 1 50.94 685 ARG B CA 1
ATOM 13477 C C . ARG B 1 685 ? 2.791 45.5 3.842 1 50.94 685 ARG B C 1
ATOM 13479 O O . ARG B 1 685 ? 3.848 46.125 3.758 1 50.94 685 ARG B O 1
ATOM 13486 N N . GLU B 1 686 ? 1.565 45.938 3.473 1 48.44 686 GLU B N 1
ATOM 13487 C CA . GLU B 1 686 ? 1.43 47.312 2.996 1 48.44 686 GLU B CA 1
ATOM 13488 C C . GLU B 1 686 ? 1.883 48.312 4.059 1 48.44 686 GLU B C 1
ATOM 13490 O O . GLU B 1 686 ? 2.482 49.344 3.736 1 48.44 686 GLU B O 1
ATOM 13495 N N . HIS B 1 687 ? 1.602 47.906 5.273 1 49.75 687 HIS B N 1
ATOM 13496 C CA . HIS B 1 687 ? 2.021 48.781 6.352 1 49.75 687 HIS B CA 1
ATOM 13497 C C . HIS B 1 687 ? 3.527 48.719 6.582 1 49.75 687 HIS B C 1
ATOM 13499 O O . HIS B 1 687 ? 4.176 49.719 6.855 1 49.75 687 HIS B O 1
ATOM 13505 N N . LEU B 1 688 ? 4.062 47.5 6.508 1 49.59 688 LEU B N 1
ATOM 13506 C CA . LEU B 1 688 ? 5.496 47.344 6.703 1 49.59 688 LEU B CA 1
ATOM 13507 C C . LEU B 1 688 ? 6.281 48 5.57 1 49.59 688 LEU B C 1
ATOM 13509 O O . LEU B 1 688 ? 7.316 48.625 5.812 1 49.59 688 LEU B O 1
ATOM 13513 N N . LEU B 1 689 ? 5.707 47.938 4.223 1 44.56 689 LEU B N 1
ATOM 13514 C CA . LEU B 1 689 ? 6.402 48.469 3.061 1 44.56 689 LEU B CA 1
ATOM 13515 C C . LEU B 1 689 ? 6.016 49.938 2.826 1 44.56 689 LEU B C 1
ATOM 13517 O O . LEU B 1 689 ? 6.793 50.688 2.26 1 44.56 689 LEU B O 1
ATOM 13521 N N . GLU B 1 690 ? 4.793 50.312 2.896 1 40.28 690 GLU B N 1
ATOM 13522 C CA . GLU B 1 690 ? 4.383 51.688 2.643 1 40.28 690 GLU B CA 1
ATOM 13523 C C . GLU B 1 690 ? 5.062 52.656 3.609 1 40.28 690 GLU B C 1
ATOM 13525 O O . GLU B 1 690 ? 5.109 53.844 3.361 1 40.28 690 GLU B O 1
ATOM 13530 N N . SER B 1 691 ? 5.305 52.281 4.68 1 37.12 691 SER B N 1
ATOM 13531 C CA . SER B 1 691 ? 5.922 53.281 5.543 1 37.12 691 SER B CA 1
ATOM 13532 C C . SER B 1 691 ? 7.188 53.844 4.906 1 37.12 691 SER B C 1
ATOM 13534 O O . SER B 1 691 ? 7.785 54.781 5.438 1 37.12 691 SER B O 1
ATOM 13536 N N . SER B 1 692 ? 7.668 53.188 3.83 1 35.09 692 SER B N 1
ATOM 13537 C CA . SER B 1 692 ? 8.812 53.906 3.277 1 35.09 692 SER B CA 1
ATOM 13538 C C . SER B 1 692 ? 8.383 55.188 2.561 1 35.09 692 SER B C 1
ATOM 13540 O O . SER B 1 692 ? 9.188 56.094 2.348 1 35.09 692 SER B O 1
ATOM 13542 N N . GLY B 1 693 ? 7.258 55.188 1.717 1 32.47 693 GLY B N 1
ATOM 13543 C CA . GLY B 1 693 ? 7.062 56.344 0.871 1 32.47 693 GLY B CA 1
ATOM 13544 C C . GLY B 1 693 ? 6.18 57.406 1.508 1 32.47 693 GLY B C 1
ATOM 13545 O O . GLY B 1 693 ? 5.84 58.406 0.872 1 32.47 693 GLY B O 1
ATOM 13546 N N . LYS B 1 694 ? 5.043 57.094 2.15 1 36.66 694 LYS B N 1
ATOM 13547 C CA . LYS B 1 694 ? 4.242 58.281 2.414 1 36.66 694 LYS B CA 1
ATOM 13548 C C . LYS B 1 694 ? 4.957 59.219 3.379 1 36.66 694 LYS B C 1
ATOM 13550 O O . LYS B 1 694 ? 5.469 58.781 4.414 1 36.66 694 LYS B O 1
ATOM 13555 N N . SER B 1 695 ? 5.367 60.25 2.758 1 30.95 695 SER B N 1
ATOM 13556 C CA . SER B 1 695 ? 5.754 61.469 3.475 1 30.95 695 SER B CA 1
ATOM 13557 C C . SER B 1 695 ? 4.793 61.781 4.621 1 30.95 695 SER B C 1
ATOM 13559 O O . SER B 1 695 ? 3.574 61.688 4.449 1 30.95 695 SER B O 1
ATOM 13561 N N . HIS B 1 696 ? 5.117 61.438 5.805 1 30.95 696 HIS B N 1
ATOM 13562 C CA . HIS B 1 696 ? 4.453 61.969 6.988 1 30.95 696 HIS B CA 1
ATOM 13563 C C . HIS B 1 696 ? 3.867 63.375 6.719 1 30.95 696 HIS B C 1
ATOM 13565 O O . HIS B 1 696 ? 4.586 64.25 6.305 1 30.95 696 HIS B O 1
ATOM 13571 N N . SER B 1 697 ? 2.748 63.5 6.137 1 29.89 697 SER B N 1
ATOM 13572 C CA . SER B 1 697 ? 2.205 64.812 6.379 1 29.89 697 SER B CA 1
ATOM 13573 C C . SER B 1 697 ? 2.471 65.25 7.812 1 29.89 697 SER B C 1
ATOM 13575 O O . SER B 1 697 ? 2.484 64.438 8.734 1 29.89 697 SER B O 1
ATOM 13577 N N . GLU B 1 698 ? 3.057 66.5 8.016 1 32.75 698 GLU B N 1
ATOM 13578 C CA . GLU B 1 698 ? 3.568 67.375 9.039 1 32.75 698 GLU B CA 1
ATOM 13579 C C . GLU B 1 698 ? 2.588 67.5 10.203 1 32.75 698 GLU B C 1
ATOM 13581 O O . GLU B 1 698 ? 2.721 68.438 11.039 1 32.75 698 GLU B O 1
ATOM 13586 N N . ASN B 1 699 ? 1.325 66.938 10.148 1 31.23 699 ASN B N 1
ATOM 13587 C CA . ASN B 1 699 ? 0.625 67.562 11.281 1 31.23 699 ASN B CA 1
ATOM 13588 C C . ASN B 1 699 ? 1.23 67.125 12.609 1 31.23 699 ASN B C 1
ATOM 13590 O O . ASN B 1 699 ? 0.931 66 13.102 1 31.23 699 ASN B O 1
ATOM 13594 N N . HIS B 1 700 ? 2.512 67.438 12.828 1 33.84 700 HIS B N 1
ATOM 13595 C CA . HIS B 1 700 ? 3.176 67.5 14.125 1 33.84 700 HIS B CA 1
ATOM 13596 C C . HIS B 1 700 ? 2.285 68.188 15.18 1 33.84 700 HIS B C 1
ATOM 13598 O O . HIS B 1 700 ? 2.232 69.375 15.273 1 33.84 700 HIS B O 1
ATOM 13604 N N . ILE B 1 701 ? 1.059 67.75 15.391 1 34.16 701 ILE B N 1
ATOM 13605 C CA . ILE B 1 701 ? 0.521 68.375 16.594 1 34.16 701 ILE B CA 1
ATOM 13606 C C . ILE B 1 701 ? 1.443 68.125 17.781 1 34.16 701 ILE B C 1
ATOM 13608 O O . ILE B 1 701 ? 1.609 66.938 18.188 1 34.16 701 ILE B O 1
ATOM 13612 N N . SER B 1 702 ? 2.51 68.938 17.906 1 35.41 702 SER B N 1
ATOM 13613 C CA . SER B 1 702 ? 3.318 69.125 19.094 1 35.41 702 SER B CA 1
ATOM 13614 C C . SER B 1 702 ? 2.447 69.188 20.344 1 35.41 702 SER B C 1
ATOM 13616 O O . SER B 1 702 ? 1.688 70.125 20.531 1 35.41 702 SER B O 1
ATOM 13618 N N . HIS B 1 703 ? 1.632 68.312 20.672 1 37.78 703 HIS B N 1
ATOM 13619 C CA . HIS B 1 703 ? 1.097 68.562 22.016 1 37.78 703 HIS B CA 1
ATOM 13620 C C . HIS B 1 703 ? 2.217 68.688 23.031 1 37.78 703 HIS B C 1
ATOM 13622 O O . HIS B 1 703 ? 3.014 67.75 23.234 1 37.78 703 HIS B O 1
ATOM 13628 N N . PRO B 1 704 ? 2.83 69.938 23.156 1 40.62 704 PRO B N 1
ATOM 13629 C CA . PRO B 1 704 ? 3.869 70.375 24.094 1 40.62 704 PRO B CA 1
ATOM 13630 C C . PRO B 1 704 ? 3.881 69.562 25.391 1 40.62 704 PRO B C 1
ATOM 13632 O O . PRO B 1 704 ? 4.949 69.188 25.906 1 40.62 704 PRO B O 1
ATOM 13635 N N . ASP B 1 705 ? 2.811 69.625 26.156 1 42 705 ASP B N 1
ATOM 13636 C CA . ASP B 1 705 ? 2.812 69.438 27.594 1 42 705 ASP B CA 1
ATOM 13637 C C . ASP B 1 705 ? 2.805 67.938 27.938 1 42 705 ASP B C 1
ATOM 13639 O O . ASP B 1 705 ? 2.209 67.5 28.922 1 42 705 ASP B O 1
ATOM 13643 N N . ARG B 1 706 ? 3.033 67.062 27.047 1 49.59 706 ARG B N 1
ATOM 13644 C CA . ARG B 1 706 ? 2.91 65.75 27.547 1 49.59 706 ARG B CA 1
ATOM 13645 C C . ARG B 1 706 ? 4.043 65.375 28.516 1 49.59 706 ARG B C 1
ATOM 13647 O O . ARG B 1 706 ? 5.219 65.5 28.172 1 49.59 706 ARG B O 1
ATOM 13654 N N . VAL B 1 707 ? 3.746 65.562 29.812 1 57.28 707 VAL B N 1
ATOM 13655 C CA . VAL B 1 707 ? 4.555 65.188 30.953 1 57.28 707 VAL B CA 1
ATOM 13656 C C . VAL B 1 707 ? 5.117 63.75 30.75 1 57.28 707 VAL B C 1
ATOM 13658 O O . VAL B 1 707 ? 4.379 62.812 30.406 1 57.28 707 VAL B O 1
ATOM 13661 N N . PHE B 1 708 ? 6.402 63.625 30.672 1 71.19 708 PHE B N 1
ATOM 13662 C CA . PHE B 1 708 ? 7.148 62.375 30.594 1 71.19 708 PHE B CA 1
ATOM 13663 C C . PHE B 1 708 ? 6.719 61.438 31.688 1 71.19 708 PHE B C 1
ATOM 13665 O O . PHE B 1 708 ? 6.707 61.781 32.875 1 71.19 708 PHE B O 1
ATOM 13672 N N . GLN B 1 709 ? 6 60.406 31.375 1 76.44 709 GLN B N 1
ATOM 13673 C CA . GLN B 1 709 ? 5.707 59.344 32.344 1 76.44 709 GLN B CA 1
ATOM 13674 C C . GLN B 1 709 ? 6.672 58.188 32.219 1 76.44 709 GLN B C 1
ATOM 13676 O O . GLN B 1 709 ? 6.684 57.5 31.203 1 76.44 709 GLN B O 1
ATOM 13681 N N . PRO B 1 710 ? 7.594 58.031 33.188 1 86.44 710 PRO B N 1
ATOM 13682 C CA . PRO B 1 710 ? 8.531 56.938 33.156 1 86.44 710 PRO B CA 1
ATOM 13683 C C . PRO B 1 710 ? 7.84 55.562 33.219 1 86.44 710 PRO B C 1
ATOM 13685 O O . PRO B 1 710 ? 6.988 55.344 34.062 1 86.44 710 PRO B O 1
ATOM 13688 N N . ARG B 1 711 ? 7.996 54.688 32.188 1 91.56 711 ARG B N 1
ATOM 13689 C CA . ARG B 1 711 ? 7.5 53.312 32.156 1 91.56 711 ARG B CA 1
ATOM 13690 C C . ARG B 1 711 ? 8.648 52.344 32.031 1 91.56 711 ARG B C 1
ATOM 13692 O O . ARG B 1 711 ? 9.68 52.625 31.422 1 91.56 711 ARG B O 1
ATOM 13699 N N . ARG B 1 712 ? 8.5 51.188 32.719 1 94.19 712 ARG B N 1
ATOM 13700 C CA . ARG B 1 712 ? 9.508 50.156 32.688 1 94.19 712 ARG B CA 1
ATOM 13701 C C . ARG B 1 712 ? 8.852 48.75 32.625 1 94.19 712 ARG B C 1
ATOM 13703 O O . ARG B 1 712 ? 7.848 48.5 33.281 1 94.19 712 ARG B O 1
ATOM 13710 N N . THR B 1 713 ? 9.312 47.938 31.719 1 95.44 713 THR B N 1
ATOM 13711 C CA . THR B 1 713 ? 8.828 46.562 31.625 1 95.44 713 THR B CA 1
ATOM 13712 C C . THR B 1 713 ? 9.992 45.562 31.594 1 95.44 713 THR B C 1
ATOM 13714 O O . THR B 1 713 ? 11.047 45.875 31.031 1 95.44 713 THR B O 1
ATOM 13717 N N . LYS B 1 714 ? 9.859 44.5 32.281 1 96.81 714 LYS B N 1
ATOM 13718 C CA . LYS B 1 714 ? 10.812 43.406 32.312 1 96.81 714 LYS B CA 1
ATOM 13719 C C . LYS B 1 714 ? 10.164 42.094 31.859 1 96.81 714 LYS B C 1
ATOM 13721 O O . LYS B 1 714 ? 9.102 41.719 32.375 1 96.81 714 LYS B O 1
ATOM 13726 N N . VAL B 1 715 ? 10.68 41.469 30.859 1 97.38 715 VAL B N 1
ATOM 13727 C CA . VAL B 1 715 ? 10.188 40.188 30.359 1 97.38 715 VAL B CA 1
ATOM 13728 C C . VAL B 1 715 ? 11.281 39.125 30.484 1 97.38 715 VAL B C 1
ATOM 13730 O O . VAL B 1 715 ? 12.422 39.344 30.078 1 97.38 715 VAL B O 1
ATOM 13733 N N . GLU B 1 716 ? 11.016 38.031 31.141 1 96.62 716 GLU B N 1
ATOM 13734 C CA . GLU B 1 716 ? 11.898 36.875 31.25 1 96.62 716 GLU B CA 1
ATOM 13735 C C . GLU B 1 716 ? 11.211 35.594 30.75 1 96.62 716 GLU B C 1
ATOM 13737 O O . GLU B 1 716 ? 10.062 35.312 31.125 1 96.62 716 GLU B O 1
ATOM 13742 N N . LEU B 1 717 ? 11.852 34.875 29.891 1 97.06 717 LEU B N 1
ATOM 13743 C CA . LEU B 1 717 ? 11.266 33.688 29.266 1 97.06 717 LEU B CA 1
ATOM 13744 C C . LEU B 1 717 ? 12.18 32.5 29.406 1 97.06 717 LEU B C 1
ATOM 13746 O O . LEU B 1 717 ? 13.398 32.625 29.531 1 97.06 717 LEU B O 1
ATOM 13750 N N . PRO B 1 718 ? 11.617 31.266 29.469 1 97.06 718 PRO B N 1
ATOM 13751 C CA . PRO B 1 718 ? 12.406 30.031 29.469 1 97.06 718 PRO B CA 1
ATOM 13752 C C . PRO B 1 718 ? 12.953 29.688 28.078 1 97.06 718 PRO B C 1
ATOM 13754 O O . PRO B 1 718 ? 12.672 30.391 27.109 1 97.06 718 PRO B O 1
ATOM 13757 N N . VAL B 1 719 ? 13.758 28.625 28.016 1 96.19 719 VAL B N 1
ATOM 13758 C CA . VAL B 1 719 ? 14.18 28.047 26.734 1 96.19 719 VAL B CA 1
ATOM 13759 C C . VAL B 1 719 ? 13.281 26.859 26.391 1 96.19 719 VAL B C 1
ATOM 13761 O O . VAL B 1 719 ? 12.352 26.531 27.125 1 96.19 719 VAL B O 1
ATOM 13764 N N . ARG B 1 720 ? 13.461 26.359 25.188 1 96.25 720 ARG B N 1
ATOM 13765 C CA . ARG B 1 720 ? 12.617 25.234 24.781 1 96.25 720 ARG B CA 1
ATOM 13766 C C . ARG B 1 720 ? 13.461 24.062 24.281 1 96.25 720 ARG B C 1
ATOM 13768 O O . ARG B 1 720 ? 14.555 24.266 23.766 1 96.25 720 ARG B O 1
ATOM 13775 N N . VAL B 1 721 ? 12.945 22.891 24.469 1 96.25 721 VAL B N 1
ATOM 13776 C CA . VAL B 1 721 ? 13.445 21.703 23.781 1 96.25 721 VAL B CA 1
ATOM 13777 C C . VAL B 1 721 ? 12.352 21.109 22.906 1 96.25 721 VAL B C 1
ATOM 13779 O O . VAL B 1 721 ? 11.164 21.312 23.141 1 96.25 721 VAL B O 1
ATOM 13782 N N . ASP B 1 722 ? 12.719 20.547 21.844 1 96 722 ASP B N 1
ATOM 13783 C CA . ASP B 1 722 ? 11.727 20 20.938 1 96 722 ASP B CA 1
ATOM 13784 C C . ASP B 1 722 ? 11.883 18.484 20.812 1 96 722 ASP B C 1
ATOM 13786 O O . ASP B 1 722 ? 13 17.969 20.656 1 96 722 ASP B O 1
ATOM 13790 N N . PHE B 1 723 ? 10.82 17.75 20.844 1 96.81 723 PHE B N 1
ATOM 13791 C CA . PHE B 1 723 ? 10.82 16.297 20.688 1 96.81 723 PHE B CA 1
ATOM 13792 C C . PHE B 1 723 ? 10.773 15.906 19.219 1 96.81 723 PHE B C 1
ATOM 13794 O O . PHE B 1 723 ? 11.547 15.062 18.781 1 96.81 723 PHE B O 1
ATOM 13801 N N . VAL B 1 724 ? 9.82 16.484 18.484 1 97.38 724 VAL B N 1
ATOM 13802 C CA . VAL B 1 724 ? 9.641 16.078 17.094 1 97.38 724 VAL B CA 1
ATOM 13803 C C . VAL B 1 724 ? 8.703 17.047 16.375 1 97.38 724 VAL B C 1
ATOM 13805 O O . VAL B 1 724 ? 7.945 17.766 17.031 1 97.38 724 VAL B O 1
ATOM 13808 N N . GLY B 1 725 ? 8.742 17.047 15.055 1 97.31 725 GLY B N 1
ATOM 13809 C CA . GLY B 1 725 ? 7.828 17.812 14.234 1 97.31 725 GLY B CA 1
ATOM 13810 C C . GLY B 1 725 ? 8.461 19.062 13.625 1 97.31 725 GLY B C 1
ATOM 13811 O O . GLY B 1 725 ? 7.883 19.688 12.734 1 97.31 725 GLY B O 1
ATOM 13812 N N . GLY B 1 726 ? 9.656 19.312 14.031 1 94.88 726 GLY B N 1
ATOM 13813 C CA . GLY B 1 726 ? 10.359 20.469 13.484 1 94.88 726 GLY B CA 1
ATOM 13814 C C . GLY B 1 726 ? 10.43 20.453 11.969 1 94.88 726 GLY B C 1
ATOM 13815 O O . GLY B 1 726 ? 10.336 19.391 11.344 1 94.88 726 GLY B O 1
ATOM 13816 N N . TRP B 1 727 ? 10.555 21.656 11.383 1 95.19 727 TRP B N 1
ATOM 13817 C CA . TRP B 1 727 ? 10.617 21.906 9.945 1 95.19 727 TRP B CA 1
ATOM 13818 C C . TRP B 1 727 ? 9.211 22.062 9.359 1 95.19 727 TRP B C 1
ATOM 13820 O O . TRP B 1 727 ? 9.031 22.719 8.328 1 95.19 727 TRP B O 1
ATOM 13830 N N . SER B 1 728 ? 8.227 21.438 10 1 96.81 728 SER B N 1
ATOM 13831 C CA . SER B 1 728 ? 6.855 21.672 9.562 1 96.81 728 SER B CA 1
ATOM 13832 C C . SER B 1 728 ? 6.348 23.031 10.023 1 96.81 728 SER B C 1
ATOM 13834 O O . SER B 1 728 ? 5.301 23.484 9.57 1 96.81 728 SER B O 1
ATOM 13836 N N . ASP B 1 729 ? 7.113 23.734 10.875 1 96.5 729 ASP B N 1
ATOM 13837 C CA . ASP B 1 729 ? 6.777 25.062 11.367 1 96.5 729 ASP B CA 1
ATOM 13838 C C . ASP B 1 729 ? 7.406 26.141 10.492 1 96.5 729 ASP B C 1
ATOM 13840 O O . ASP B 1 729 ? 7.062 27.328 10.602 1 96.5 729 ASP B O 1
ATOM 13844 N N . THR B 1 730 ? 8.242 25.75 9.602 1 95.69 730 THR B N 1
ATOM 13845 C CA . THR B 1 730 ? 9.094 26.688 8.883 1 95.69 730 THR B CA 1
ATOM 13846 C C . THR B 1 730 ? 8.445 27.094 7.562 1 95.69 730 THR B C 1
ATOM 13848 O O . THR B 1 730 ? 8.031 26.25 6.773 1 95.69 730 THR B O 1
ATOM 13851 N N . PRO B 1 731 ? 8.344 28.406 7.297 1 94.56 731 PRO B N 1
ATOM 13852 C CA . PRO B 1 731 ? 7.941 28.828 5.953 1 94.56 731 PRO B CA 1
ATOM 13853 C C . PRO B 1 731 ? 8.922 28.391 4.875 1 94.56 731 PRO B C 1
ATOM 13855 O O . PRO B 1 731 ? 10.133 28.297 5.129 1 94.56 731 PRO B O 1
ATOM 13858 N N . PRO B 1 732 ? 8.57 28.094 3.721 1 95.06 732 PRO B N 1
ATOM 13859 C CA . PRO B 1 732 ? 7.207 28.281 3.221 1 95.06 732 PRO B CA 1
ATOM 13860 C C . PRO B 1 732 ? 6.293 27.094 3.521 1 95.06 732 PRO B C 1
ATOM 13862 O O . PRO B 1 732 ? 5.105 27.125 3.184 1 95.06 732 PRO B O 1
ATOM 13865 N N . TRP B 1 733 ? 6.832 26 4.098 1 95.38 733 TRP B N 1
ATOM 13866 C CA . TRP B 1 733 ? 5.973 24.859 4.418 1 95.38 733 TRP B CA 1
ATOM 13867 C C . TRP B 1 733 ? 4.742 25.312 5.199 1 95.38 733 TRP B C 1
ATOM 13869 O O . TRP B 1 733 ? 3.613 24.984 4.836 1 95.38 733 TRP B O 1
ATOM 13879 N N . SER B 1 734 ? 4.945 26.031 6.246 1 93.94 734 SER B N 1
ATOM 13880 C CA . SER B 1 734 ? 3.877 26.406 7.168 1 93.94 734 SER B CA 1
ATOM 13881 C C . SER B 1 734 ? 2.863 27.328 6.492 1 93.94 734 SER B C 1
ATOM 13883 O O . SER B 1 734 ? 1.752 27.516 6.996 1 93.94 734 SER B O 1
ATOM 13885 N N . LEU B 1 735 ? 3.262 27.953 5.379 1 92.94 735 LEU B N 1
ATOM 13886 C CA . LEU B 1 735 ? 2.355 28.828 4.633 1 92.94 735 LEU B CA 1
ATOM 13887 C C . LEU B 1 735 ? 1.488 28.016 3.68 1 92.94 735 LEU B C 1
ATOM 13889 O O . LEU B 1 735 ? 0.447 28.484 3.223 1 92.94 735 LEU B O 1
ATOM 13893 N N . GLU B 1 736 ? 1.989 26.812 3.389 1 92.12 736 GLU B N 1
ATOM 13894 C CA . GLU B 1 736 ? 1.333 26.031 2.346 1 92.12 736 GLU B CA 1
ATOM 13895 C C . GLU B 1 736 ? 0.685 24.766 2.922 1 92.12 736 GLU B C 1
ATOM 13897 O O . GLU B 1 736 ? -0.256 24.234 2.34 1 92.12 736 GLU B O 1
ATOM 13902 N N . ARG B 1 737 ? 1.247 24.281 4.012 1 91.25 737 ARG B N 1
ATOM 13903 C CA . ARG B 1 737 ? 0.804 23.016 4.602 1 91.25 737 ARG B CA 1
ATOM 13904 C C . ARG B 1 737 ? 0.651 23.141 6.113 1 91.25 737 ARG B C 1
ATOM 13906 O O . ARG B 1 737 ? 1.242 24.031 6.73 1 91.25 737 ARG B O 1
ATOM 13913 N N . ALA B 1 738 ? -0.064 22.188 6.656 1 90.5 738 ALA B N 1
ATOM 13914 C CA . ALA B 1 738 ? -0.21 22.156 8.109 1 90.5 738 ALA B CA 1
ATOM 13915 C C . ALA B 1 738 ? 1.081 21.719 8.789 1 90.5 738 ALA B C 1
ATOM 13917 O O . ALA B 1 738 ? 1.782 20.828 8.273 1 90.5 738 ALA B O 1
ATOM 13918 N N . GLY B 1 739 ? 1.389 22.344 9.859 1 94.69 739 GLY B N 1
ATOM 13919 C CA . GLY B 1 739 ? 2.535 21.969 10.672 1 94.69 739 GLY B CA 1
ATOM 13920 C C . GLY B 1 739 ? 2.148 21.438 12.039 1 94.69 739 GLY B C 1
ATOM 13921 O O . GLY B 1 739 ? 1.127 21.844 12.602 1 94.69 739 GLY B O 1
ATOM 13922 N N . TYR B 1 740 ? 2.918 20.484 12.562 1 95.56 740 TYR B N 1
ATOM 13923 C CA . TYR B 1 740 ? 2.727 19.938 13.898 1 95.56 740 TYR B CA 1
ATOM 13924 C C . TYR B 1 740 ? 4.059 19.781 14.625 1 95.56 740 TYR B C 1
ATOM 13926 O O . TYR B 1 740 ? 4.98 19.141 14.109 1 95.56 740 TYR B O 1
ATOM 13934 N N . VAL B 1 741 ? 4.145 20.391 15.789 1 97.69 741 VAL B N 1
ATOM 13935 C CA . VAL B 1 741 ? 5.391 20.281 16.547 1 97.69 741 VAL B CA 1
ATOM 13936 C C . VAL B 1 741 ? 5.086 19.969 18.016 1 97.69 741 VAL B C 1
ATOM 13938 O O . VAL B 1 741 ? 4.121 20.5 18.578 1 97.69 741 VAL B O 1
ATOM 13941 N N . LEU B 1 742 ? 5.824 19.062 18.578 1 97.06 742 LEU B N 1
ATOM 13942 C CA . LEU B 1 742 ? 5.785 18.719 19.984 1 97.06 742 LEU B CA 1
ATOM 13943 C C . LEU B 1 742 ? 7.031 19.234 20.703 1 97.06 742 LEU B C 1
ATOM 13945 O O . LEU B 1 742 ? 8.141 18.75 20.453 1 97.06 742 LEU B O 1
ATOM 13949 N N . ASN B 1 743 ? 6.918 20.234 21.562 1 96.25 743 ASN B N 1
ATOM 13950 C CA . ASN B 1 743 ? 8.078 20.75 22.281 1 96.25 743 ASN B CA 1
ATOM 13951 C C . ASN B 1 743 ? 7.742 21.062 23.734 1 96.25 743 ASN B C 1
ATOM 13953 O O . ASN B 1 743 ? 6.637 20.781 24.188 1 96.25 743 ASN B O 1
ATOM 13957 N N . MET B 1 744 ? 8.734 21.516 24.531 1 96.38 744 MET B N 1
ATOM 13958 C CA . MET B 1 744 ? 8.633 21.703 25.969 1 96.38 744 MET B CA 1
ATOM 13959 C C . MET B 1 744 ? 9.453 22.906 26.422 1 96.38 744 MET B C 1
ATOM 13961 O O . MET B 1 744 ? 10.578 23.109 25.969 1 96.38 744 MET B O 1
ATOM 13965 N N . ALA B 1 745 ? 8.82 23.75 27.234 1 96.75 745 ALA B N 1
ATOM 13966 C CA . ALA B 1 745 ? 9.555 24.844 27.859 1 96.75 745 ALA B CA 1
ATOM 13967 C C . ALA B 1 745 ? 10.258 24.359 29.125 1 96.75 745 ALA B C 1
ATOM 13969 O O . ALA B 1 745 ? 9.664 23.672 29.953 1 96.75 745 ALA B O 1
ATOM 13970 N N . ILE B 1 746 ? 11.523 24.781 29.266 1 96.44 746 ILE B N 1
ATOM 13971 C CA . ILE B 1 746 ? 12.25 24.312 30.438 1 96.44 746 ILE B CA 1
ATOM 13972 C C . ILE B 1 746 ? 13.055 25.469 31.047 1 96.44 746 ILE B C 1
ATOM 13974 O O . ILE B 1 746 ? 13.422 26.406 30.344 1 96.44 746 ILE B O 1
ATOM 13978 N N . THR B 1 747 ? 13.289 25.312 32.281 1 95.5 747 THR B N 1
ATOM 13979 C CA . THR B 1 747 ? 14.266 26.141 32.969 1 95.5 747 THR B CA 1
ATOM 13980 C C . THR B 1 747 ? 15.633 25.453 33 1 95.5 747 THR B C 1
ATOM 13982 O O . THR B 1 747 ? 15.719 24.234 33 1 95.5 747 THR B O 1
ATOM 13985 N N . LEU B 1 748 ? 16.609 26.219 32.875 1 93.88 748 LEU B N 1
ATOM 13986 C CA . LEU B 1 748 ? 17.969 25.688 32.969 1 93.88 748 LEU B CA 1
ATOM 13987 C C . LEU B 1 748 ? 18.656 26.172 34.219 1 93.88 748 LEU B C 1
ATOM 13989 O O . LEU B 1 748 ? 18.703 27.375 34.5 1 93.88 748 LEU B O 1
ATOM 13993 N N . GLU B 1 749 ? 19.109 25.281 34.969 1 92.88 749 GLU B N 1
ATOM 13994 C CA . GLU B 1 749 ? 19.797 25.578 36.219 1 92.88 749 GLU B CA 1
ATOM 13995 C C . GLU B 1 749 ? 18.938 26.453 37.156 1 92.88 749 GLU B C 1
ATOM 13997 O O . GLU B 1 749 ? 19.438 27.406 37.75 1 92.88 749 GLU B O 1
ATOM 14002 N N . GLY B 1 750 ? 17.672 26.25 37 1 89.5 750 GLY B N 1
ATOM 14003 C CA . GLY B 1 750 ? 16.734 26.891 37.906 1 89.5 750 GLY B CA 1
ATOM 14004 C C . GLY B 1 750 ? 16.375 28.312 37.5 1 89.5 750 GLY B C 1
ATOM 14005 O O . GLY B 1 750 ? 15.758 29.047 38.25 1 89.5 750 GLY B O 1
ATOM 14006 N N . SER B 1 751 ? 16.719 28.719 36.312 1 91.25 751 SER B N 1
ATOM 14007 C CA . SER B 1 751 ? 16.484 30.109 35.938 1 91.25 751 SER B CA 1
ATOM 14008 C C . SER B 1 751 ? 15.82 30.188 34.562 1 91.25 751 SER B C 1
ATOM 14010 O O . SER B 1 751 ? 15.812 29.219 33.812 1 91.25 751 SER B O 1
ATOM 14012 N N . LEU B 1 752 ? 15.203 31.375 34.375 1 94.75 752 LEU B N 1
ATOM 14013 C CA . LEU B 1 752 ? 14.766 31.812 33.062 1 94.75 752 LEU B CA 1
ATOM 14014 C C . LEU B 1 752 ? 15.852 32.625 32.375 1 94.75 752 LEU B C 1
ATOM 14016 O O . LEU B 1 752 ? 15.977 33.812 32.594 1 94.75 752 LEU B O 1
ATOM 14020 N N . PRO B 1 753 ? 16.469 32.031 31.453 1 93.38 753 PRO B N 1
ATOM 14021 C CA . PRO B 1 753 ? 17.75 32.625 31.031 1 93.38 753 PRO B CA 1
ATOM 14022 C C . PRO B 1 753 ? 17.578 33.719 30 1 93.38 753 PRO B C 1
ATOM 14024 O O . PRO B 1 753 ? 18.531 34.469 29.734 1 93.38 753 PRO B O 1
ATOM 14027 N N . ILE B 1 754 ? 16.438 33.906 29.375 1 96.19 754 ILE B N 1
ATOM 14028 C CA . ILE B 1 754 ? 16.281 34.875 28.281 1 96.19 754 ILE B CA 1
ATOM 14029 C C . ILE B 1 754 ? 15.375 36.031 28.734 1 96.19 754 ILE B C 1
ATOM 14031 O O . ILE B 1 754 ? 14.289 35.781 29.266 1 96.19 754 ILE B O 1
ATOM 14035 N N . GLY B 1 755 ? 15.883 37.281 28.453 1 96.06 755 GLY B N 1
ATOM 14036 C CA . GLY B 1 755 ? 15.023 38.375 28.891 1 96.06 755 GLY B CA 1
ATOM 14037 C C . GLY B 1 755 ? 15.438 39.719 28.312 1 96.06 755 GLY B C 1
ATOM 14038 O O . GLY B 1 755 ? 16.422 39.812 27.578 1 96.06 755 GLY B O 1
ATOM 14039 N N . THR B 1 756 ? 14.633 40.719 28.594 1 97.5 756 THR B N 1
ATOM 14040 C CA . THR B 1 756 ? 14.844 42.094 28.172 1 97.5 756 THR B CA 1
ATOM 14041 C C . THR B 1 756 ? 14.234 43.062 29.188 1 97.5 756 THR B C 1
ATOM 14043 O O . THR B 1 756 ? 13.336 42.688 29.938 1 97.5 756 THR B O 1
ATOM 14046 N N . ILE B 1 757 ? 14.82 44.219 29.297 1 97.31 757 ILE B N 1
ATOM 14047 C CA . ILE B 1 757 ? 14.258 45.344 30.031 1 97.31 757 ILE B CA 1
ATOM 14048 C C . ILE B 1 757 ? 14.109 46.562 29.094 1 97.31 757 ILE B C 1
ATOM 14050 O O . ILE B 1 757 ? 15.055 46.906 28.391 1 97.31 757 ILE B O 1
ATOM 14054 N N . ILE B 1 758 ? 13.008 47.062 29.031 1 96.56 758 ILE B N 1
ATOM 14055 C CA . ILE B 1 758 ? 12.742 48.25 28.188 1 96.56 758 ILE B CA 1
ATOM 14056 C C . ILE B 1 758 ? 12.188 49.375 29.062 1 96.56 758 ILE B C 1
ATOM 14058 O O . ILE B 1 758 ? 11.273 49.156 29.859 1 96.56 758 ILE B O 1
ATOM 14062 N N . GLU B 1 759 ? 12.789 50.562 28.875 1 95.38 759 GLU B N 1
ATOM 14063 C CA . GLU B 1 759 ? 12.391 51.719 29.656 1 95.38 759 GLU B CA 1
ATOM 14064 C C . GLU B 1 759 ? 12.242 52.969 28.766 1 95.38 759 GLU B C 1
ATOM 14066 O O . GLU B 1 759 ? 12.961 53.094 27.766 1 95.38 759 GLU B O 1
ATOM 14071 N N . THR B 1 760 ? 11.289 53.75 29.125 1 92.56 760 THR B N 1
ATOM 14072 C CA . THR B 1 760 ? 11.18 55.031 28.469 1 92.56 760 THR B CA 1
ATOM 14073 C C . THR B 1 760 ? 12.172 56.031 29.062 1 92.56 760 THR B C 1
ATOM 14075 O O . THR B 1 760 ? 12.461 56 30.25 1 92.56 760 THR B O 1
ATOM 14078 N N . THR B 1 761 ? 12.742 56.812 28.188 1 90.69 761 THR B N 1
ATOM 14079 C CA . THR B 1 761 ? 13.719 57.812 28.625 1 90.69 761 THR B CA 1
ATOM 14080 C C . THR B 1 761 ? 13.305 59.219 28.188 1 90.69 761 THR B C 1
ATOM 14082 O O . THR B 1 761 ? 12.523 59.375 27.234 1 90.69 761 THR B O 1
ATOM 14085 N N . ASN B 1 762 ? 13.875 60.219 28.828 1 86.5 762 ASN B N 1
ATOM 14086 C CA . ASN B 1 762 ? 13.625 61.625 28.469 1 86.5 762 ASN B CA 1
ATOM 14087 C C . ASN B 1 762 ? 14.438 62.031 27.25 1 86.5 762 ASN B C 1
ATOM 14089 O O . ASN B 1 762 ? 14.055 62.969 26.531 1 86.5 762 ASN B O 1
ATOM 14093 N N . GLN B 1 763 ? 15.508 61.375 27.109 1 83.44 763 GLN B N 1
ATOM 14094 C CA . GLN B 1 763 ? 16.328 61.656 25.938 1 83.44 763 GLN B CA 1
ATOM 14095 C C . GLN B 1 763 ? 15.742 61 24.688 1 83.44 763 GLN B C 1
ATOM 14097 O O . GLN B 1 763 ? 15.43 59.812 24.703 1 83.44 763 GLN B O 1
ATOM 14102 N N . MET B 1 764 ? 15.602 61.812 23.656 1 83.94 764 MET B N 1
ATOM 14103 C CA . MET B 1 764 ? 15.055 61.344 22.406 1 83.94 764 MET B CA 1
ATOM 14104 C C . MET B 1 764 ? 15.984 60.312 21.766 1 83.94 764 MET B C 1
ATOM 14106 O O . MET B 1 764 ? 17.203 60.406 21.922 1 83.94 764 MET B O 1
ATOM 14110 N N . GLY B 1 765 ? 15.344 59.312 21.109 1 88.88 765 GLY B N 1
ATOM 14111 C CA . GLY B 1 765 ? 16.125 58.281 20.453 1 88.88 765 GLY B CA 1
ATOM 14112 C C . GLY B 1 765 ? 15.984 56.906 21.125 1 88.88 765 GLY B C 1
ATOM 14113 O O . GLY B 1 765 ? 15.227 56.75 22.078 1 88.88 765 GLY B O 1
ATOM 14114 N N . ILE B 1 766 ? 16.688 55.875 20.547 1 93.12 766 ILE B N 1
ATOM 14115 C CA . ILE B 1 766 ? 16.625 54.5 21.062 1 93.12 766 ILE B CA 1
ATOM 14116 C C . ILE B 1 766 ? 18.016 54.031 21.422 1 93.12 766 ILE B C 1
ATOM 14118 O O . ILE B 1 766 ? 18.938 54.094 20.609 1 93.12 766 ILE B O 1
ATOM 14122 N N . SER B 1 767 ? 18.219 53.688 22.688 1 94.69 767 SER B N 1
ATOM 14123 C CA . SER B 1 767 ? 19.469 53.094 23.156 1 94.69 767 SER B CA 1
ATOM 14124 C C . SER B 1 767 ? 19.328 51.562 23.359 1 94.69 767 SER B C 1
ATOM 14126 O O . SER B 1 767 ? 18.391 51.125 24.016 1 94.69 767 SER B O 1
ATOM 14128 N N . ILE B 1 768 ? 20.188 50.75 22.719 1 96.38 768 ILE B N 1
ATOM 14129 C CA . ILE B 1 768 ? 20.156 49.312 22.797 1 96.38 768 ILE B CA 1
ATOM 14130 C C . ILE B 1 768 ? 21.453 48.781 23.438 1 96.38 768 ILE B C 1
ATOM 14132 O O . ILE B 1 768 ? 22.547 49.25 23.078 1 96.38 768 ILE B O 1
ATOM 14136 N N . GLN B 1 769 ? 21.312 47.969 24.438 1 95.44 769 GLN B N 1
ATOM 14137 C CA . GLN B 1 769 ? 22.438 47.312 25.078 1 95.44 769 GLN B CA 1
ATOM 14138 C C . GLN B 1 769 ? 22.219 45.812 25.203 1 95.44 769 GLN B C 1
ATOM 14140 O O . GLN B 1 769 ? 21.109 45.344 25.484 1 95.44 769 GLN B O 1
ATOM 14145 N N . ASP B 1 770 ? 23.234 45.031 24.906 1 92.88 770 ASP B N 1
ATOM 14146 C CA . ASP B 1 770 ? 23.094 43.594 25.047 1 92.88 770 ASP B CA 1
ATOM 14147 C C . ASP B 1 770 ? 24.016 43.062 26.141 1 92.88 770 ASP B C 1
ATOM 14149 O O . ASP B 1 770 ? 24.703 43.844 26.812 1 92.88 770 ASP B O 1
ATOM 14153 N N . ASP B 1 771 ? 23.953 41.812 26.359 1 88.88 771 ASP B N 1
ATOM 14154 C CA . ASP B 1 771 ? 24.688 41.219 27.469 1 88.88 771 ASP B CA 1
ATOM 14155 C C . ASP B 1 771 ? 26.156 41 27.109 1 88.88 771 ASP B C 1
ATOM 14157 O O . ASP B 1 771 ? 26.969 40.625 27.969 1 88.88 771 ASP B O 1
ATOM 14161 N N . ALA B 1 772 ? 26.516 41.156 25.875 1 84.12 772 ALA B N 1
ATOM 14162 C CA . ALA B 1 772 ? 27.906 41.031 25.453 1 84.12 772 ALA B CA 1
ATOM 14163 C C . ALA B 1 772 ? 28.641 42.344 25.578 1 84.12 772 ALA B C 1
ATOM 14165 O O . ALA B 1 772 ? 29.844 42.438 25.297 1 84.12 772 ALA B O 1
ATOM 14166 N N . GLY B 1 773 ? 27.984 43.375 25.906 1 84.81 773 GLY B N 1
ATOM 14167 C CA . GLY B 1 773 ? 28.594 44.688 26.109 1 84.81 773 GLY B CA 1
ATOM 14168 C C . GLY B 1 773 ? 28.469 45.625 24.922 1 84.81 773 GLY B C 1
ATOM 14169 O O . GLY B 1 773 ? 28.969 46.75 24.938 1 84.81 773 GLY B O 1
ATOM 14170 N N . ASN B 1 774 ? 27.766 45.094 23.922 1 92.19 774 ASN B N 1
ATOM 14171 C CA . ASN B 1 774 ? 27.531 45.969 22.766 1 92.19 774 ASN B CA 1
ATOM 14172 C C . ASN B 1 774 ? 26.469 47.031 23.062 1 92.19 774 ASN B C 1
ATOM 14174 O O . ASN B 1 774 ? 25.5 46.75 23.766 1 92.19 774 ASN B O 1
ATOM 14178 N N . GLU B 1 775 ? 26.703 48.188 22.547 1 93.88 775 GLU B N 1
ATOM 14179 C CA . GLU B 1 775 ? 25.766 49.312 22.719 1 93.88 775 GLU B CA 1
ATOM 14180 C C . GLU B 1 775 ? 25.562 50.062 21.422 1 93.88 775 GLU B C 1
ATOM 14182 O O . GLU B 1 775 ? 26.5 50.219 20.641 1 93.88 775 GLU B O 1
ATOM 14187 N N . LEU B 1 776 ? 24.359 50.5 21.234 1 93.75 776 LEU B N 1
ATOM 14188 C CA . LEU B 1 776 ? 24.016 51.281 20.062 1 93.75 776 LEU B CA 1
ATOM 14189 C C . LEU B 1 776 ? 23 52.344 20.406 1 93.75 776 LEU B C 1
ATOM 14191 O O . LEU B 1 776 ? 22.062 52.094 21.156 1 93.75 776 LEU B O 1
ATOM 14195 N N . HIS B 1 777 ? 23.25 53.531 19.953 1 93.44 777 HIS B N 1
ATOM 14196 C CA . HIS B 1 777 ? 22.281 54.625 20.078 1 93.44 777 HIS B CA 1
ATOM 14197 C C . HIS B 1 777 ? 21.797 55.094 18.719 1 93.44 777 HIS B C 1
ATOM 14199 O O . HIS B 1 777 ? 22.594 55.469 17.859 1 93.44 777 HIS B O 1
ATOM 14205 N N . ILE B 1 778 ? 20.562 55.031 18.594 1 92.56 778 ILE B N 1
ATOM 14206 C CA . ILE B 1 778 ? 19.922 55.469 17.344 1 92.56 778 ILE B CA 1
ATOM 14207 C C . ILE B 1 778 ? 19.172 56.781 17.562 1 92.56 778 ILE B C 1
ATOM 14209 O O . ILE B 1 778 ? 18.172 56.812 18.297 1 92.56 778 ILE B O 1
ATOM 14213 N N . GLU B 1 779 ? 19.562 57.844 16.922 1 87.94 779 GLU B N 1
ATOM 14214 C CA . GLU B 1 779 ? 18.953 59.156 17.109 1 87.94 779 GLU B CA 1
ATOM 14215 C C . GLU B 1 779 ? 17.609 59.25 16.391 1 87.94 779 GLU B C 1
ATOM 14217 O O . GLU B 1 779 ? 16.625 59.719 16.969 1 87.94 779 GLU B O 1
ATOM 14222 N N . ASP B 1 780 ? 17.672 58.719 15.148 1 86.38 780 ASP B N 1
ATOM 14223 C CA . ASP B 1 780 ? 16.453 58.781 14.344 1 86.38 780 ASP B CA 1
ATOM 14224 C C . ASP B 1 780 ? 15.922 57.375 14.062 1 86.38 780 ASP B C 1
ATOM 14226 O O . ASP B 1 780 ? 16.422 56.688 13.164 1 86.38 780 ASP B O 1
ATOM 14230 N N . PRO B 1 781 ? 14.906 57 14.789 1 85.88 781 PRO B N 1
ATOM 14231 C CA . PRO B 1 781 ? 14.359 55.656 14.625 1 85.88 781 PRO B CA 1
ATOM 14232 C C . PRO B 1 781 ? 13.914 55.375 13.195 1 85.88 781 PRO B C 1
ATOM 14234 O O . PRO B 1 781 ? 13.859 54.219 12.781 1 85.88 781 PRO B O 1
ATOM 14237 N N . ILE B 1 782 ? 13.609 56.312 12.352 1 80.94 782 ILE B N 1
ATOM 14238 C CA . ILE B 1 782 ? 13.133 56.125 10.977 1 80.94 782 ILE B CA 1
ATOM 14239 C C . ILE B 1 782 ? 14.266 55.594 10.102 1 80.94 782 ILE B C 1
ATOM 14241 O O . ILE B 1 782 ? 14.016 55.062 9.016 1 80.94 782 ILE B O 1
ATOM 14245 N N . SER B 1 783 ? 15.414 55.719 10.602 1 84.81 783 SER B N 1
ATOM 14246 C CA . SER B 1 783 ? 16.578 55.25 9.852 1 84.81 783 SER B CA 1
ATOM 14247 C C . SER B 1 783 ? 16.672 53.75 9.844 1 84.81 783 SER B C 1
ATOM 14249 O O . SER B 1 783 ? 17.406 53.156 9.039 1 84.81 783 SER B O 1
ATOM 14251 N N . ILE B 1 784 ? 15.945 53.062 10.672 1 88 784 ILE B N 1
ATOM 14252 C CA . ILE B 1 784 ? 15.953 51.625 10.727 1 88 784 ILE B CA 1
ATOM 14253 C C . ILE B 1 784 ? 15.211 51.062 9.516 1 88 784 ILE B C 1
ATOM 14255 O O . ILE B 1 784 ? 13.984 51.156 9.422 1 88 784 ILE B O 1
ATOM 14259 N N . LYS B 1 785 ? 15.945 50.5 8.547 1 81.19 785 LYS B N 1
ATOM 14260 C CA . LYS B 1 785 ? 15.359 49.969 7.324 1 81.19 785 LYS B CA 1
ATOM 14261 C C . LYS B 1 785 ? 16.016 48.656 6.922 1 81.19 785 LYS B C 1
ATOM 14263 O O . LYS B 1 785 ? 17.188 48.406 7.227 1 81.19 785 LYS B O 1
ATOM 14268 N N . THR B 1 786 ? 15.273 47.812 6.297 1 79.38 786 THR B N 1
ATOM 14269 C CA . THR B 1 786 ? 15.789 46.562 5.75 1 79.38 786 THR B CA 1
ATOM 14270 C C . THR B 1 786 ? 16.297 46.781 4.328 1 79.38 786 THR B C 1
ATOM 14272 O O . THR B 1 786 ? 15.883 47.688 3.635 1 79.38 786 THR B O 1
ATOM 14275 N N . PRO B 1 787 ? 17.188 45.906 3.896 1 78.12 787 PRO B N 1
ATOM 14276 C CA . PRO B 1 787 ? 17.797 44.719 4.551 1 78.12 787 PRO B CA 1
ATOM 14277 C C . PRO B 1 787 ? 18.922 45.094 5.508 1 78.12 787 PRO B C 1
ATOM 14279 O O . PRO B 1 787 ? 19.625 46.094 5.285 1 78.12 787 PRO B O 1
ATOM 14282 N N . PHE B 1 788 ? 19 44.312 6.504 1 83.69 788 PHE B N 1
ATOM 14283 C CA . PHE B 1 788 ? 20.047 44.562 7.488 1 83.69 788 PHE B CA 1
ATOM 14284 C C . PHE B 1 788 ? 21.344 43.906 7.051 1 83.69 788 PHE B C 1
ATOM 14286 O O . PHE B 1 788 ? 21.344 42.906 6.336 1 83.69 788 PHE B O 1
ATOM 14293 N N . GLU B 1 789 ? 22.312 44.531 7.48 1 81.12 789 GLU B N 1
ATOM 14294 C CA . GLU B 1 789 ? 23.625 43.906 7.242 1 81.12 789 GLU B CA 1
ATOM 14295 C C . GLU B 1 789 ? 23.797 42.625 8.039 1 81.12 789 GLU B C 1
ATOM 14297 O O . GLU B 1 789 ? 23.328 42.531 9.18 1 81.12 789 GLU B O 1
ATOM 14302 N N . VAL B 1 790 ? 24.453 41.781 7.43 1 75.81 790 VAL B N 1
ATOM 14303 C CA . VAL B 1 790 ? 24.625 40.438 7.996 1 75.81 790 VAL B CA 1
ATOM 14304 C C . VAL B 1 790 ? 25.359 40.531 9.336 1 75.81 790 VAL B C 1
ATOM 14306 O O . VAL B 1 790 ? 25.078 39.75 10.258 1 75.81 790 VAL B O 1
ATOM 14309 N N . ASN B 1 791 ? 26.172 41.531 9.461 1 80.31 791 ASN B N 1
ATOM 14310 C CA . ASN B 1 791 ? 27.016 41.625 10.648 1 80.31 791 ASN B CA 1
ATOM 14311 C C . ASN B 1 791 ? 26.453 42.594 11.664 1 80.31 791 ASN B C 1
ATOM 14313 O O . ASN B 1 791 ? 27.109 42.938 12.656 1 80.31 791 ASN B O 1
ATOM 14317 N N . ASP B 1 792 ? 25.266 43 11.477 1 87.31 792 ASP B N 1
ATOM 14318 C CA . ASP B 1 792 ? 24.625 43.906 12.438 1 87.31 792 ASP B CA 1
ATOM 14319 C C . ASP B 1 792 ? 24.234 43.156 13.711 1 87.31 792 ASP B C 1
ATOM 14321 O O . ASP B 1 792 ? 23.359 42.281 13.695 1 87.31 792 ASP B O 1
ATOM 14325 N N . PRO B 1 793 ? 24.891 43.438 14.773 1 87.19 793 PRO B N 1
ATOM 14326 C CA . PRO B 1 793 ? 24.625 42.719 16 1 87.19 793 PRO B CA 1
ATOM 14327 C C . PRO B 1 793 ? 23.25 43.031 16.594 1 87.19 793 PRO B C 1
ATOM 14329 O O . PRO B 1 793 ? 22.766 42.312 17.469 1 87.19 793 PRO B O 1
ATOM 14332 N N . PHE B 1 794 ? 22.641 44.125 16.156 1 92.62 794 PHE B N 1
ATOM 14333 C CA . PHE B 1 794 ? 21.375 44.5 16.75 1 92.62 794 PHE B CA 1
ATOM 14334 C C . PHE B 1 794 ? 20.219 44.312 15.773 1 92.62 794 PHE B C 1
ATOM 14336 O O . PHE B 1 794 ? 19.172 44.969 15.898 1 92.62 794 PHE B O 1
ATOM 14343 N N . ARG B 1 795 ? 20.469 43.531 14.789 1 91.19 795 ARG B N 1
ATOM 14344 C CA . ARG B 1 795 ? 19.438 43.312 13.781 1 91.19 795 ARG B CA 1
ATOM 14345 C C . ARG B 1 795 ? 18.172 42.75 14.406 1 91.19 795 ARG B C 1
ATOM 14347 O O . ARG B 1 795 ? 17.062 43.031 13.938 1 91.19 795 ARG B O 1
ATOM 14354 N N . LEU B 1 796 ? 18.312 41.969 15.445 1 93.06 796 LEU B N 1
ATOM 14355 C CA . LEU B 1 796 ? 17.141 41.375 16.109 1 93.06 796 LEU B CA 1
ATOM 14356 C C . LEU B 1 796 ? 16.266 42.469 16.703 1 93.06 796 LEU B C 1
ATOM 14358 O O . LEU B 1 796 ? 15.062 42.531 16.438 1 93.06 796 LEU B O 1
ATOM 14362 N N . VAL B 1 797 ? 16.812 43.406 17.469 1 94.62 797 VAL B N 1
ATOM 14363 C CA . VAL B 1 797 ? 16.078 44.469 18.125 1 94.62 797 VAL B CA 1
ATOM 14364 C C . VAL B 1 797 ? 15.523 45.438 17.078 1 94.62 797 VAL B C 1
ATOM 14366 O O . VAL B 1 797 ? 14.391 45.906 17.188 1 94.62 797 VAL B O 1
ATOM 14369 N N . LYS B 1 798 ? 16.328 45.75 16.078 1 92.88 798 LYS B N 1
ATOM 14370 C CA . LYS B 1 798 ? 15.891 46.625 15 1 92.88 798 LYS B CA 1
ATOM 14371 C C . LYS B 1 798 ? 14.664 46.031 14.297 1 92.88 798 LYS B C 1
ATOM 14373 O O . LYS B 1 798 ? 13.727 46.75 13.969 1 92.88 798 LYS B O 1
ATOM 14378 N N . SER B 1 799 ? 14.766 44.719 14.031 1 92.62 799 SER B N 1
ATOM 14379 C CA . SER B 1 799 ? 13.625 44.062 13.398 1 92.62 799 SER B CA 1
ATOM 14380 C C . SER B 1 799 ? 12.398 44.094 14.297 1 92.62 799 SER B C 1
ATOM 14382 O O . SER B 1 799 ? 11.273 44.219 13.812 1 92.62 799 SER B O 1
ATOM 14384 N N . ALA B 1 800 ? 12.625 43.938 15.578 1 94.38 800 ALA B N 1
ATOM 14385 C CA . ALA B 1 800 ? 11.516 43.969 16.531 1 94.38 800 ALA B CA 1
ATOM 14386 C C . ALA B 1 800 ? 10.852 45.344 16.516 1 94.38 800 ALA B C 1
ATOM 14388 O O . ALA B 1 800 ? 9.625 45.469 16.609 1 94.38 800 ALA B O 1
ATOM 14389 N N . LEU B 1 801 ? 11.617 46.406 16.406 1 91.88 801 LEU B N 1
ATOM 14390 C CA . LEU B 1 801 ? 11.109 47.781 16.344 1 91.88 801 LEU B CA 1
ATOM 14391 C C . LEU B 1 801 ? 10.273 48 15.094 1 91.88 801 LEU B C 1
ATOM 14393 O O . LEU B 1 801 ? 9.258 48.688 15.125 1 91.88 801 LEU B O 1
ATOM 14397 N N . LEU B 1 802 ? 10.656 47.344 14.07 1 88.62 802 LEU B N 1
ATOM 14398 C CA . LEU B 1 802 ? 9.938 47.469 12.805 1 88.62 802 LEU B CA 1
ATOM 14399 C C . LEU B 1 802 ? 8.602 46.719 12.859 1 88.62 802 LEU B C 1
ATOM 14401 O O . LEU B 1 802 ? 7.57 47.281 12.477 1 88.62 802 LEU B O 1
ATOM 14405 N N . VAL B 1 803 ? 8.609 45.5 13.344 1 89.31 803 VAL B N 1
ATOM 14406 C CA . VAL B 1 803 ? 7.434 44.625 13.242 1 89.31 803 VAL B CA 1
ATOM 14407 C C . VAL B 1 803 ? 6.371 45.094 14.234 1 89.31 803 VAL B C 1
ATOM 14409 O O . VAL B 1 803 ? 5.18 44.844 14.031 1 89.31 803 VAL B O 1
ATOM 14412 N N . THR B 1 804 ? 6.758 45.781 15.359 1 89.75 804 THR B N 1
ATOM 14413 C CA . THR B 1 804 ? 5.801 46.25 16.359 1 89.75 804 THR B CA 1
ATOM 14414 C C . THR B 1 804 ? 5.188 47.594 15.914 1 89.75 804 THR B C 1
ATOM 14416 O O . THR B 1 804 ? 4.176 48.031 16.469 1 89.75 804 THR B O 1
ATOM 14419 N N . GLY B 1 805 ? 5.781 48.281 14.93 1 82.56 805 GLY B N 1
ATOM 14420 C CA . GLY B 1 805 ? 5.27 49.531 14.422 1 82.56 805 GLY B CA 1
ATOM 14421 C C . GLY B 1 805 ? 5.664 50.719 15.289 1 82.56 805 GLY B C 1
ATOM 14422 O O . GLY B 1 805 ? 5.215 51.844 15.047 1 82.56 805 GLY B O 1
ATOM 14423 N N . ILE B 1 806 ? 6.461 50.562 16.25 1 81 806 ILE B N 1
ATOM 14424 C CA . ILE B 1 806 ? 6.824 51.625 17.203 1 81 806 ILE B CA 1
ATOM 14425 C C . ILE B 1 806 ? 7.566 52.719 16.484 1 81 806 ILE B C 1
ATOM 14427 O O . ILE B 1 806 ? 7.426 53.906 16.828 1 81 806 ILE B O 1
ATOM 14431 N N . VAL B 1 807 ? 8.281 52.344 15.523 1 77.56 807 VAL B N 1
ATOM 14432 C CA . VAL B 1 807 ? 9.07 53.312 14.773 1 77.56 807 VAL B CA 1
ATOM 14433 C C . VAL B 1 807 ? 8.141 54.219 13.953 1 77.56 807 VAL B C 1
ATOM 14435 O O . VAL B 1 807 ? 8.398 55.406 13.781 1 77.56 807 VAL B O 1
ATOM 14438 N N . GLN B 1 808 ? 7.145 53.594 13.562 1 68.94 808 GLN B N 1
ATOM 14439 C CA . GLN B 1 808 ? 6.23 54.344 12.695 1 68.94 808 GLN B CA 1
ATOM 14440 C C . GLN B 1 808 ? 5.199 55.125 13.508 1 68.94 808 GLN B C 1
ATOM 14442 O O . GLN B 1 808 ? 4.672 56.125 13.039 1 68.94 808 GLN B O 1
ATOM 14447 N N . GLU B 1 809 ? 5.023 54.531 14.672 1 63.47 809 GLU B N 1
ATOM 14448 C CA . GLU B 1 809 ? 4 55.188 15.484 1 63.47 809 GLU B CA 1
ATOM 14449 C C . GLU B 1 809 ? 4.59 56.312 16.297 1 63.47 809 GLU B C 1
ATOM 14451 O O . GLU B 1 809 ? 5.789 56.344 16.578 1 63.47 809 GLU B O 1
ATOM 14456 N N . ASN B 1 810 ? 4.109 57.562 16.203 1 61.12 810 ASN B N 1
ATOM 14457 C CA . ASN B 1 810 ? 4.473 58.781 16.906 1 61.12 810 ASN B CA 1
ATOM 14458 C C . ASN B 1 810 ? 4.898 58.5 18.344 1 61.12 810 ASN B C 1
ATOM 14460 O O . ASN B 1 810 ? 4.91 59.406 19.188 1 61.12 810 ASN B O 1
ATOM 14464 N N . PHE B 1 811 ? 5.156 57.281 18.656 1 62.06 811 PHE B N 1
ATOM 14465 C CA . PHE B 1 811 ? 5.496 56.969 20.031 1 62.06 811 PHE B CA 1
ATOM 14466 C C . PHE B 1 811 ? 6.867 57.531 20.391 1 62.06 811 PHE B C 1
ATOM 14468 O O . PHE B 1 811 ? 7.055 58.094 21.484 1 62.06 811 PHE B O 1
ATOM 14475 N N . VAL B 1 812 ? 7.816 57.562 19.484 1 65.38 812 VAL B N 1
ATOM 14476 C CA . VAL B 1 812 ? 9.195 57.938 19.797 1 65.38 812 VAL B CA 1
ATOM 14477 C C . VAL B 1 812 ? 9.406 59.406 19.531 1 65.38 812 VAL B C 1
ATOM 14479 O O . VAL B 1 812 ? 10.508 59.938 19.703 1 65.38 812 VAL B O 1
ATOM 14482 N N . ASP B 1 813 ? 8.383 60 19.203 1 65.75 813 ASP B N 1
ATOM 14483 C CA . ASP B 1 813 ? 8.516 61.438 19 1 65.75 813 ASP B CA 1
ATOM 14484 C C . ASP B 1 813 ? 8.523 62.188 20.344 1 65.75 813 ASP B C 1
ATOM 14486 O O . ASP B 1 813 ? 9.047 63.281 20.438 1 65.75 813 ASP B O 1
ATOM 14490 N N . SER B 1 814 ? 7.949 61.531 21.328 1 70.06 814 SER B N 1
ATOM 14491 C CA . SER B 1 814 ? 7.801 62.25 22.562 1 70.06 814 SER B CA 1
ATOM 14492 C C . SER B 1 814 ? 8.609 61.625 23.688 1 70.06 814 SER B C 1
ATOM 14494 O O . SER B 1 814 ? 8.766 62.219 24.766 1 70.06 814 SER B O 1
ATOM 14496 N N . THR B 1 815 ? 9.062 60.438 23.406 1 80.94 815 THR B N 1
ATOM 14497 C CA . THR B 1 815 ? 9.805 59.75 24.469 1 80.94 815 THR B CA 1
ATOM 14498 C C . THR B 1 815 ? 10.898 58.875 23.859 1 80.94 815 THR B C 1
ATOM 14500 O O . THR B 1 815 ? 10.781 58.406 22.734 1 80.94 815 THR B O 1
ATOM 14503 N N . GLY B 1 816 ? 12.016 58.812 24.531 1 88.94 816 GLY B N 1
ATOM 14504 C CA . GLY B 1 816 ? 13.07 57.906 24.141 1 88.94 816 GLY B CA 1
ATOM 14505 C C . GLY B 1 816 ? 12.906 56.531 24.75 1 88.94 816 GLY B C 1
ATOM 14506 O O . GLY B 1 816 ? 12.086 56.312 25.641 1 88.94 816 GLY B O 1
ATOM 14507 N N . LEU B 1 817 ? 13.602 55.469 24.172 1 92.81 817 LEU B N 1
ATOM 14508 C CA . LEU B 1 817 ? 13.539 54.125 24.672 1 92.81 817 LEU B CA 1
ATOM 14509 C C . LEU B 1 817 ? 14.938 53.594 25 1 92.81 817 LEU B C 1
ATOM 14511 O O . LEU B 1 817 ? 15.891 53.875 24.266 1 92.81 817 LEU B O 1
ATOM 14515 N N . ALA B 1 818 ? 15.109 52.969 26.125 1 95.25 818 ALA B N 1
ATOM 14516 C CA . ALA B 1 818 ? 16.297 52.188 26.453 1 95.25 818 ALA B CA 1
ATOM 14517 C C . ALA B 1 818 ? 15.984 50.719 26.516 1 95.25 818 ALA B C 1
ATOM 14519 O O . ALA B 1 818 ? 15.117 50.281 27.297 1 95.25 818 ALA B O 1
ATOM 14520 N N . ILE B 1 819 ? 16.641 49.906 25.656 1 96.88 819 ILE B N 1
ATOM 14521 C CA . ILE B 1 819 ? 16.391 48.469 25.547 1 96.88 819 ILE B CA 1
ATOM 14522 C C . ILE B 1 819 ? 17.625 47.688 25.953 1 96.88 819 ILE B C 1
ATOM 14524 O O . ILE B 1 819 ? 18.703 47.844 25.359 1 96.88 819 ILE B O 1
ATOM 14528 N N . LYS B 1 820 ? 17.516 46.906 26.984 1 97.06 820 LYS B N 1
ATOM 14529 C CA . LYS B 1 820 ? 18.578 46 27.422 1 97.06 820 LYS B CA 1
ATOM 14530 C C . LYS B 1 820 ? 18.156 44.531 27.234 1 97.06 820 LYS B C 1
ATOM 14532 O O . LYS B 1 820 ? 17.047 44.156 27.609 1 97.06 820 LYS B O 1
ATOM 14537 N N . THR B 1 821 ? 19 43.75 26.578 1 96.81 821 THR B N 1
ATOM 14538 C CA . THR B 1 821 ? 18.688 42.344 26.328 1 96.81 821 THR B CA 1
ATOM 14539 C C . THR B 1 821 ? 19.75 41.438 26.938 1 96.81 821 THR B C 1
ATOM 14541 O O . THR B 1 821 ? 20.906 41.875 27.125 1 96.81 821 THR B O 1
ATOM 14544 N N . TRP B 1 822 ? 19.344 40.188 27.312 1 95.31 822 TRP B N 1
ATOM 14545 C CA . TRP B 1 822 ? 20.328 39.219 27.766 1 95.31 822 TRP B CA 1
ATOM 14546 C C . TRP B 1 822 ? 19.875 37.812 27.422 1 95.31 822 TRP B C 1
ATOM 14548 O O . TRP B 1 822 ? 18.688 37.531 27.281 1 95.31 822 TRP B O 1
ATOM 14558 N N . ALA B 1 823 ? 20.734 36.875 27.203 1 93.69 823 ALA B N 1
ATOM 14559 C CA . ALA B 1 823 ? 20.562 35.438 27.047 1 93.69 823 ALA B CA 1
ATOM 14560 C C . ALA B 1 823 ? 21.672 34.688 27.781 1 93.69 823 ALA B C 1
ATOM 14562 O O . ALA B 1 823 ? 22.797 34.562 27.281 1 93.69 823 ALA B O 1
ATOM 14563 N N . ASN B 1 824 ? 21.375 34.094 28.938 1 91.12 824 ASN B N 1
ATOM 14564 C CA . ASN B 1 824 ? 22.359 33.406 29.766 1 91.12 824 ASN B CA 1
ATOM 14565 C C . ASN B 1 824 ? 22.453 31.938 29.406 1 91.12 824 ASN B C 1
ATOM 14567 O O . ASN B 1 824 ? 22.344 31.078 30.281 1 91.12 824 ASN B O 1
ATOM 14571 N N . VAL B 1 825 ? 22.547 31.594 28.219 1 90 825 VAL B N 1
ATOM 14572 C CA . VAL B 1 825 ? 22.781 30.266 27.641 1 90 825 VAL B CA 1
ATOM 14573 C C . VAL B 1 825 ? 23.875 30.359 26.578 1 90 825 VAL B C 1
ATOM 14575 O O . VAL B 1 825 ? 24.094 31.422 25.984 1 90 825 VAL B O 1
ATOM 14578 N N . PRO B 1 826 ? 24.578 29.297 26.312 1 83.31 826 PRO B N 1
ATOM 14579 C CA . PRO B 1 826 ? 25.594 29.359 25.266 1 83.31 826 PRO B CA 1
ATOM 14580 C C . PRO B 1 826 ? 25.031 29.781 23.906 1 83.31 826 PRO B C 1
ATOM 14582 O O . PRO B 1 826 ? 23.906 29.391 23.547 1 83.31 826 PRO B O 1
ATOM 14585 N N . ARG B 1 827 ? 25.719 30.641 23.219 1 75.19 827 ARG B N 1
ATOM 14586 C CA . ARG B 1 827 ? 25.297 31.078 21.906 1 75.19 827 ARG B CA 1
ATOM 14587 C C . ARG B 1 827 ? 25.203 29.891 20.938 1 75.19 827 ARG B C 1
ATOM 14589 O O . ARG B 1 827 ? 26.047 29 20.969 1 75.19 827 ARG B O 1
ATOM 14596 N N . GLY B 1 828 ? 24.25 29.969 20.062 1 76.12 828 GLY B N 1
ATOM 14597 C CA . GLY B 1 828 ? 24.062 28.906 19.094 1 76.12 828 GLY B CA 1
ATOM 14598 C C . GLY B 1 828 ? 23.734 27.562 19.719 1 76.12 828 GLY B C 1
ATOM 14599 O O . GLY B 1 828 ? 24.172 26.516 19.25 1 76.12 828 GLY B O 1
ATOM 14600 N N . SER B 1 829 ? 23.016 27.562 20.812 1 79.25 829 SER B N 1
ATOM 14601 C CA . SER B 1 829 ? 22.766 26.391 21.641 1 79.25 829 SER B CA 1
ATOM 14602 C C . SER B 1 829 ? 21.656 25.531 21.062 1 79.25 829 SER B C 1
ATOM 14604 O O . SER B 1 829 ? 21.5 24.359 21.453 1 79.25 829 SER B O 1
ATOM 14606 N N . GLY B 1 830 ? 20.906 25.969 20.109 1 83.62 830 GLY B N 1
ATOM 14607 C CA . GLY B 1 830 ? 19.844 25.172 19.531 1 83.62 830 GLY B CA 1
ATOM 14608 C C . GLY B 1 830 ? 18.578 25.156 20.375 1 83.62 830 GLY B C 1
ATOM 14609 O O . GLY B 1 830 ? 17.594 24.516 20.031 1 83.62 830 GLY B O 1
ATOM 14610 N N . LEU B 1 831 ? 18.516 25.906 21.469 1 91.75 831 LEU B N 1
ATOM 14611 C CA . LEU B 1 831 ? 17.391 25.922 22.375 1 91.75 831 LEU B CA 1
ATOM 14612 C C . LEU B 1 831 ? 16.375 26.984 21.969 1 91.75 831 LEU B C 1
ATOM 14614 O O . LEU B 1 831 ? 15.445 27.281 22.734 1 91.75 831 LEU B O 1
ATOM 14618 N N . GLY B 1 832 ? 16.547 27.594 20.812 1 91.44 832 GLY B N 1
ATOM 14619 C CA . GLY B 1 832 ? 15.648 28.594 20.281 1 91.44 832 GLY B CA 1
ATOM 14620 C C . GLY B 1 832 ? 15.883 29.969 20.875 1 91.44 832 GLY B C 1
ATOM 14621 O O . GLY B 1 832 ? 14.977 30.812 20.891 1 91.44 832 GLY B O 1
ATOM 14622 N N . THR B 1 833 ? 17.062 30.25 21.312 1 91.31 833 THR B N 1
ATOM 14623 C CA . THR B 1 833 ? 17.422 31.422 22.109 1 91.31 833 THR B CA 1
ATOM 14624 C C . THR B 1 833 ? 17.156 32.688 21.312 1 91.31 833 THR B C 1
ATOM 14626 O O . THR B 1 833 ? 16.531 33.625 21.812 1 91.31 833 THR B O 1
ATOM 14629 N N . SER B 1 834 ? 17.594 32.75 20.047 1 90.75 834 SER B N 1
ATOM 14630 C CA . SER B 1 834 ? 17.422 33.969 19.25 1 90.75 834 SER B CA 1
ATOM 14631 C C . SER B 1 834 ? 15.945 34.281 19.062 1 90.75 834 SER B C 1
ATOM 14633 O O . SER B 1 834 ? 15.531 35.438 19.219 1 90.75 834 SER B O 1
ATOM 14635 N N . SER B 1 835 ? 15.164 33.344 18.719 1 93.5 835 SER B N 1
ATOM 14636 C CA . SER B 1 835 ? 13.742 33.562 18.469 1 93.5 835 SER B CA 1
ATOM 14637 C C . SER B 1 835 ? 13.008 33.906 19.766 1 93.5 835 SER B C 1
ATOM 14639 O O . SER B 1 835 ? 12.07 34.719 19.75 1 93.5 835 SER B O 1
ATOM 14641 N N . ILE B 1 836 ? 13.406 33.312 20.859 1 96.12 836 ILE B N 1
ATOM 14642 C CA . ILE B 1 836 ? 12.758 33.562 22.141 1 96.12 836 ILE B CA 1
ATOM 14643 C C . ILE B 1 836 ? 13.148 34.938 22.641 1 96.12 836 ILE B C 1
ATOM 14645 O O . ILE B 1 836 ? 12.328 35.656 23.234 1 96.12 836 ILE B O 1
ATOM 14649 N N . LEU B 1 837 ? 14.359 35.281 22.406 1 95.88 837 LEU B N 1
ATOM 14650 C CA . LEU B 1 837 ? 14.766 36.656 22.734 1 95.88 837 LEU B CA 1
ATOM 14651 C C . LEU B 1 837 ? 13.961 37.688 21.938 1 95.88 837 LEU B C 1
ATOM 14653 O O . LEU B 1 837 ? 13.539 38.688 22.469 1 95.88 837 LEU B O 1
ATOM 14657 N N . ALA B 1 838 ? 13.859 37.375 20.656 1 96.12 838 ALA B N 1
ATOM 14658 C CA . ALA B 1 838 ? 13.016 38.219 19.828 1 96.12 838 ALA B CA 1
ATOM 14659 C C . ALA B 1 838 ? 11.609 38.344 20.406 1 96.12 838 ALA B C 1
ATOM 14661 O O . ALA B 1 838 ? 11.023 39.438 20.422 1 96.12 838 ALA B O 1
ATOM 14662 N N . ALA B 1 839 ? 11.07 37.281 20.844 1 97.38 839 ALA B N 1
ATOM 14663 C CA . ALA B 1 839 ? 9.734 37.281 21.453 1 97.38 839 ALA B CA 1
ATOM 14664 C C . ALA B 1 839 ? 9.695 38.156 22.703 1 97.38 839 ALA B C 1
ATOM 14666 O O . ALA B 1 839 ? 8.719 38.875 22.938 1 97.38 839 ALA B O 1
ATOM 14667 N N . ALA B 1 840 ? 10.734 38.031 23.484 1 97.5 840 ALA B N 1
ATOM 14668 C CA . ALA B 1 840 ? 10.812 38.844 24.703 1 97.5 840 ALA B CA 1
ATOM 14669 C C . ALA B 1 840 ? 10.828 40.344 24.375 1 97.5 840 ALA B C 1
ATOM 14671 O O . ALA B 1 840 ? 10.133 41.125 25.016 1 97.5 840 ALA B O 1
ATOM 14672 N N . VAL B 1 841 ? 11.617 40.688 23.422 1 97.19 841 VAL B N 1
ATOM 14673 C CA . VAL B 1 841 ? 11.734 42.094 23.031 1 97.19 841 VAL B CA 1
ATOM 14674 C C . VAL B 1 841 ? 10.406 42.594 22.453 1 97.19 841 VAL B C 1
ATOM 14676 O O . VAL B 1 841 ? 9.938 43.656 22.828 1 97.19 841 VAL B O 1
ATOM 14679 N N . VAL B 1 842 ? 9.828 41.844 21.562 1 96.56 842 VAL B N 1
ATOM 14680 C CA . VAL B 1 842 ? 8.547 42.219 20.969 1 96.56 842 VAL B CA 1
ATOM 14681 C C . VAL B 1 842 ? 7.492 42.344 22.062 1 96.56 842 VAL B C 1
ATOM 14683 O O . VAL B 1 842 ? 6.715 43.312 22.062 1 96.56 842 VAL B O 1
ATOM 14686 N N . LYS B 1 843 ? 7.465 41.406 22.969 1 96.94 843 LYS B N 1
ATOM 14687 C CA . LYS B 1 843 ? 6.516 41.469 24.078 1 96.94 843 LYS B CA 1
ATOM 14688 C C . LYS B 1 843 ? 6.727 42.719 24.922 1 96.94 843 LYS B C 1
ATOM 14690 O O . LYS B 1 843 ? 5.766 43.406 25.266 1 96.94 843 LYS B O 1
ATOM 14695 N N . GLY B 1 844 ? 7.969 43.062 25.266 1 96.5 844 GLY B N 1
ATOM 14696 C CA . GLY B 1 844 ? 8.289 44.25 26.016 1 96.5 844 GLY B CA 1
ATOM 14697 C C . GLY B 1 844 ? 7.895 45.531 25.312 1 96.5 844 GLY B C 1
ATOM 14698 O O . GLY B 1 844 ? 7.391 46.469 25.938 1 96.5 844 GLY B O 1
ATOM 14699 N N . LEU B 1 845 ? 8.18 45.594 24.062 1 94.75 845 LEU B N 1
ATOM 14700 C CA . LEU B 1 845 ? 7.836 46.75 23.266 1 94.75 845 LEU B CA 1
ATOM 14701 C C . LEU B 1 845 ? 6.324 46.938 23.219 1 94.75 845 LEU B C 1
ATOM 14703 O O . LEU B 1 845 ? 5.84 48.094 23.297 1 94.75 845 LEU B O 1
ATOM 14707 N N . LEU B 1 846 ? 5.602 45.906 23.031 1 93.5 846 LEU B N 1
ATOM 14708 C CA . LEU B 1 846 ? 4.145 46 22.984 1 93.5 846 LEU B CA 1
ATOM 14709 C C . LEU B 1 846 ? 3.576 46.375 24.344 1 93.5 846 LEU B C 1
ATOM 14711 O O . LEU B 1 846 ? 2.578 47.094 24.422 1 93.5 846 LEU B O 1
ATOM 14715 N N . GLN B 1 847 ? 4.227 45.906 25.391 1 93.62 847 GLN B N 1
ATOM 14716 C CA . GLN B 1 847 ? 3.785 46.219 26.734 1 93.62 847 GLN B CA 1
ATOM 14717 C C . GLN B 1 847 ? 3.992 47.719 27.031 1 93.62 847 GLN B C 1
ATOM 14719 O O . GLN B 1 847 ? 3.113 48.375 27.594 1 93.62 847 GLN B O 1
ATOM 14724 N N . ILE B 1 848 ? 5.102 48.188 26.656 1 89.75 848 ILE B N 1
ATOM 14725 C CA . ILE B 1 848 ? 5.457 49.594 26.953 1 89.75 848 ILE B CA 1
ATOM 14726 C C . ILE B 1 848 ? 4.59 50.531 26.109 1 89.75 848 ILE B C 1
ATOM 14728 O O . ILE B 1 848 ? 4.258 51.625 26.562 1 89.75 848 ILE B O 1
ATOM 14732 N N . SER B 1 849 ? 4.145 50.156 24.922 1 87.62 849 SER B N 1
ATOM 14733 C CA . SER B 1 849 ? 3.361 51 24.016 1 87.62 849 SER B CA 1
ATOM 14734 C C . SER B 1 849 ? 1.87 50.688 24.156 1 87.62 849 SER B C 1
ATOM 14736 O O . SER B 1 849 ? 1.058 51.219 23.391 1 87.62 849 SER B O 1
ATOM 14738 N N . ASN B 1 850 ? 1.41 49.75 25 1 86.38 850 ASN B N 1
ATOM 14739 C CA . ASN B 1 850 ? 0.029 49.344 25.234 1 86.38 850 ASN B CA 1
ATOM 14740 C C . ASN B 1 850 ? -0.579 48.688 24 1 86.38 850 ASN B C 1
ATOM 14742 O O . ASN B 1 850 ? -1.715 49 23.625 1 86.38 850 ASN B O 1
ATOM 14746 N N . GLY B 1 851 ? 0.297 47.938 23.359 1 86.69 851 GLY B N 1
ATOM 14747 C CA . GLY B 1 851 ? -0.172 47.156 22.234 1 86.69 851 GLY B CA 1
ATOM 14748 C C . GLY B 1 851 ? -0.729 45.781 22.625 1 86.69 851 GLY B C 1
ATOM 14749 O O . GLY B 1 851 ? -0.876 45.5 23.812 1 86.69 851 GLY B O 1
ATOM 14750 N N . ASP B 1 852 ? -1.096 44.938 21.609 1 87.81 852 ASP B N 1
ATOM 14751 C CA . ASP B 1 852 ? -1.603 43.594 21.844 1 87.81 852 ASP B CA 1
ATOM 14752 C C . ASP B 1 852 ? -0.481 42.656 22.281 1 87.81 852 ASP B C 1
ATOM 14754 O O . ASP B 1 852 ? 0.351 42.25 21.469 1 87.81 852 ASP B O 1
ATOM 14758 N N . GLU B 1 853 ? -0.382 42.375 23.469 1 89.25 853 GLU B N 1
ATOM 14759 C CA . GLU B 1 853 ? 0.706 41.562 24.016 1 89.25 853 GLU B CA 1
ATOM 14760 C C . GLU B 1 853 ? 0.299 40.094 24.125 1 89.25 853 GLU B C 1
ATOM 14762 O O . GLU B 1 853 ? 0.896 39.344 24.891 1 89.25 853 GLU B O 1
ATOM 14767 N N . SER B 1 854 ? -0.835 39.656 23.375 1 89.69 854 SER B N 1
ATOM 14768 C CA . SER B 1 854 ? -1.198 38.25 23.375 1 89.69 854 SER B CA 1
ATOM 14769 C C . SER B 1 854 ? -0.075 37.406 22.797 1 89.69 854 SER B C 1
ATOM 14771 O O . SER B 1 854 ? 0.605 37.812 21.844 1 89.69 854 SER B O 1
ATOM 14773 N N . ASN B 1 855 ? 0.136 36.188 23.312 1 93.56 855 ASN B N 1
ATOM 14774 C CA . ASN B 1 855 ? 1.195 35.312 22.844 1 93.56 855 ASN B CA 1
ATOM 14775 C C . ASN B 1 855 ? 1.031 34.969 21.359 1 93.56 855 ASN B C 1
ATOM 14777 O O . ASN B 1 855 ? 2.02 34.812 20.641 1 93.56 855 ASN B O 1
ATOM 14781 N N . GLU B 1 856 ? -0.135 34.781 20.922 1 88.12 856 GLU B N 1
ATOM 14782 C CA . GLU B 1 856 ? -0.392 34.469 19.516 1 88.12 856 GLU B CA 1
ATOM 14783 C C . GLU B 1 856 ? 0.116 35.562 18.594 1 88.12 856 GLU B C 1
ATOM 14785 O O . GLU B 1 856 ? 0.752 35.281 17.578 1 88.12 856 GLU B O 1
ATOM 14790 N N . ASN B 1 857 ? -0.262 36.781 18.984 1 88.44 857 ASN B N 1
ATOM 14791 C CA . ASN B 1 857 ? 0.203 37.906 18.203 1 88.44 857 ASN B CA 1
ATOM 14792 C C . ASN B 1 857 ? 1.726 38 18.203 1 88.44 857 ASN B C 1
ATOM 14794 O O . ASN B 1 857 ? 2.336 38.25 17.156 1 88.44 857 ASN B O 1
ATOM 14798 N N . ILE B 1 858 ? 2.299 37.875 19.375 1 94.06 858 ILE B N 1
ATOM 14799 C CA . ILE B 1 858 ? 3.75 37.969 19.5 1 94.06 858 ILE B CA 1
ATOM 14800 C C . ILE B 1 858 ? 4.406 36.875 18.641 1 94.06 858 ILE B C 1
ATOM 14802 O O . ILE B 1 858 ? 5.383 37.156 17.938 1 94.06 858 ILE B O 1
ATOM 14806 N N . ALA B 1 859 ? 3.887 35.656 18.688 1 94.19 859 ALA B N 1
ATOM 14807 C CA . ALA B 1 859 ? 4.438 34.531 17.922 1 94.19 859 ALA B CA 1
ATOM 14808 C C . ALA B 1 859 ? 4.426 34.844 16.422 1 94.19 859 ALA B C 1
ATOM 14810 O O . ALA B 1 859 ? 5.379 34.5 15.711 1 94.19 859 ALA B O 1
ATOM 14811 N N . ARG B 1 860 ? 3.42 35.438 15.914 1 90.69 860 ARG B N 1
ATOM 14812 C CA . ARG B 1 860 ? 3.301 35.75 14.5 1 90.69 860 ARG B CA 1
ATOM 14813 C C . ARG B 1 860 ? 4.273 36.844 14.102 1 90.69 860 ARG B C 1
ATOM 14815 O O . ARG B 1 860 ? 4.902 36.781 13.039 1 90.69 860 ARG B O 1
ATOM 14822 N N . LEU B 1 861 ? 4.324 37.844 14.969 1 91.12 861 LEU B N 1
ATOM 14823 C CA . LEU B 1 861 ? 5.234 38.938 14.688 1 91.12 861 LEU B CA 1
ATOM 14824 C C . LEU B 1 861 ? 6.68 38.469 14.633 1 91.12 861 LEU B C 1
ATOM 14826 O O . LEU B 1 861 ? 7.453 38.906 13.781 1 91.12 861 LEU B O 1
ATOM 14830 N N . VAL B 1 862 ? 6.969 37.562 15.531 1 94.62 862 VAL B N 1
ATOM 14831 C CA . VAL B 1 862 ? 8.336 37.062 15.578 1 94.62 862 VAL B CA 1
ATOM 14832 C C . VAL B 1 862 ? 8.625 36.25 14.312 1 94.62 862 VAL B C 1
ATOM 14834 O O . VAL B 1 862 ? 9.75 36.25 13.805 1 94.62 862 VAL B O 1
ATOM 14837 N N . LEU B 1 863 ? 7.645 35.562 13.789 1 93.38 863 LEU B N 1
ATOM 14838 C CA . LEU B 1 863 ? 7.809 34.812 12.555 1 93.38 863 LEU B CA 1
ATOM 14839 C C . LEU B 1 863 ? 8.25 35.719 11.414 1 93.38 863 LEU B C 1
ATOM 14841 O O . LEU B 1 863 ? 9.148 35.375 10.648 1 93.38 863 LEU B O 1
ATOM 14845 N N . VAL B 1 864 ? 7.617 36.844 11.312 1 90.25 864 VAL B N 1
ATOM 14846 C CA . VAL B 1 864 ? 7.977 37.812 10.273 1 90.25 864 VAL B CA 1
ATOM 14847 C C . VAL B 1 864 ? 9.359 38.406 10.57 1 90.25 864 VAL B C 1
ATOM 14849 O O . VAL B 1 864 ? 10.164 38.594 9.656 1 90.25 864 VAL B O 1
ATOM 14852 N N . LEU B 1 865 ? 9.531 38.688 11.852 1 92.31 865 LEU B N 1
ATOM 14853 C CA . LEU B 1 865 ? 10.805 39.219 12.297 1 92.31 865 LEU B CA 1
ATOM 14854 C C . LEU B 1 865 ? 11.969 38.344 11.852 1 92.31 865 LEU B C 1
ATOM 14856 O O . LEU B 1 865 ? 12.977 38.844 11.352 1 92.31 865 LEU B O 1
ATOM 14860 N N . GLU B 1 866 ? 11.805 37.031 11.953 1 90.69 866 GLU B N 1
ATOM 14861 C CA . GLU B 1 866 ? 12.852 36.062 11.609 1 90.69 866 GLU B CA 1
ATOM 14862 C C . GLU B 1 866 ? 13.164 36.125 10.109 1 90.69 866 GLU B C 1
ATOM 14864 O O . GLU B 1 866 ? 14.312 35.906 9.703 1 90.69 866 GLU B O 1
ATOM 14869 N N . GLN B 1 867 ? 12.141 36.375 9.367 1 88.19 867 GLN B N 1
ATOM 14870 C CA . GLN B 1 867 ? 12.367 36.438 7.926 1 88.19 867 GLN B CA 1
ATOM 14871 C C . GLN B 1 867 ? 13.109 37.719 7.562 1 88.19 867 GLN B C 1
ATOM 14873 O O . GLN B 1 867 ? 14.023 37.719 6.738 1 88.19 867 GLN B O 1
ATOM 14878 N N . LEU B 1 868 ? 12.734 38.812 8.227 1 85.12 868 LEU B N 1
ATOM 14879 C CA . LEU B 1 868 ? 13.344 40.125 7.957 1 85.12 868 LEU B CA 1
ATOM 14880 C C . LEU B 1 868 ? 14.805 40.125 8.383 1 85.12 868 LEU B C 1
ATOM 14882 O O . LEU B 1 868 ? 15.641 40.781 7.73 1 85.12 868 LEU B O 1
ATOM 14886 N N . MET B 1 869 ? 15.023 39.438 9.43 1 87 869 MET B N 1
ATOM 14887 C CA . MET B 1 869 ? 16.375 39.375 9.953 1 87 869 MET B CA 1
ATOM 14888 C C . MET B 1 869 ? 17.281 38.562 9.047 1 87 869 MET B C 1
ATOM 14890 O O . MET B 1 869 ? 18.5 38.656 9.125 1 87 869 MET B O 1
ATOM 14894 N N . GLY B 1 870 ? 16.609 37.688 8.102 1 79.69 870 GLY B N 1
ATOM 14895 C CA . GLY B 1 870 ? 17.391 36.875 7.176 1 79.69 870 GLY B CA 1
ATOM 14896 C C . GLY B 1 870 ? 17.688 35.5 7.719 1 79.69 870 GLY B C 1
ATOM 14897 O O . GLY B 1 870 ? 18.203 34.625 6.996 1 79.69 870 GLY B O 1
ATOM 14898 N N . THR B 1 871 ? 17.453 35.25 8.906 1 80.25 871 THR B N 1
ATOM 14899 C CA . THR B 1 871 ? 17.734 33.938 9.508 1 80.25 871 THR B CA 1
ATOM 14900 C C . THR B 1 871 ? 16.703 32.906 9.086 1 80.25 871 THR B C 1
ATOM 14902 O O . THR B 1 871 ? 17 31.719 8.984 1 80.25 871 THR B O 1
ATOM 14905 N N . GLY B 1 872 ? 15.656 33.531 8.758 1 85.12 872 GLY B N 1
ATOM 14906 C CA . GLY B 1 872 ? 14.578 32.594 8.5 1 85.12 872 GLY B CA 1
ATOM 14907 C C . GLY B 1 872 ? 14.102 31.875 9.742 1 85.12 872 GLY B C 1
ATOM 14908 O O . GLY B 1 872 ? 14.289 32.344 10.859 1 85.12 872 GLY B O 1
ATOM 14909 N N . GLY B 1 873 ? 13.359 30.906 9.914 1 88.62 873 GLY B N 1
ATOM 14910 C CA . GLY B 1 873 ? 12.891 30.109 11.039 1 88.62 873 GLY B CA 1
ATOM 14911 C C . GLY B 1 873 ? 11.383 29.953 11.07 1 88.62 873 GLY B C 1
ATOM 14912 O O . GLY B 1 873 ? 10.664 30.656 10.352 1 88.62 873 GLY B O 1
ATOM 14913 N N . GLY B 1 874 ? 11.078 29.062 11.961 1 93.31 874 GLY B N 1
ATOM 14914 C CA . GLY B 1 874 ? 9.664 28.75 12.078 1 93.31 874 GLY B CA 1
ATOM 14915 C C . GLY B 1 874 ? 9.039 29.266 13.367 1 93.31 874 GLY B C 1
ATOM 14916 O O . GLY B 1 874 ? 9.609 30.141 14.023 1 93.31 874 GLY B O 1
ATOM 14917 N N . TRP B 1 875 ? 7.902 28.812 13.672 1 95.62 875 TRP B N 1
ATOM 14918 C CA . TRP B 1 875 ? 7.16 29.344 14.812 1 95.62 875 TRP B CA 1
ATOM 14919 C C . TRP B 1 875 ? 7.426 28.531 16.062 1 95.62 875 TRP B C 1
ATOM 14921 O O . TRP B 1 875 ? 7.062 28.938 17.172 1 95.62 875 TRP B O 1
ATOM 14931 N N . GLN B 1 876 ? 8.133 27.438 16 1 95.81 876 GLN B N 1
ATOM 14932 C CA . GLN B 1 876 ? 8.227 26.547 17.141 1 95.81 876 GLN B CA 1
ATOM 14933 C C . GLN B 1 876 ? 9.016 27.172 18.281 1 95.81 876 GLN B C 1
ATOM 14935 O O . GLN B 1 876 ? 8.68 27 19.453 1 95.81 876 GLN B O 1
ATOM 14940 N N . ASP B 1 877 ? 10.055 27.953 18.016 1 95.06 877 ASP B N 1
ATOM 14941 C CA . ASP B 1 877 ? 10.953 28.469 19.047 1 95.06 877 ASP B CA 1
ATOM 14942 C C . ASP B 1 877 ? 10.242 29.484 19.938 1 95.06 877 ASP B C 1
ATOM 14944 O O . ASP B 1 877 ? 10.25 29.359 21.172 1 95.06 877 ASP B O 1
ATOM 14948 N N . GLN B 1 878 ? 9.672 30.469 19.344 1 95.75 878 GLN B N 1
ATOM 14949 C CA . GLN B 1 878 ? 9 31.469 20.141 1 95.75 878 GLN B CA 1
ATOM 14950 C C . GLN B 1 878 ? 7.793 30.891 20.875 1 95.75 878 GLN B C 1
ATOM 14952 O O . GLN B 1 878 ? 7.48 31.297 21.984 1 95.75 878 GLN B O 1
ATOM 14957 N N . ILE B 1 879 ? 7.133 29.953 20.281 1 96.38 879 ILE B N 1
ATOM 14958 C CA . ILE B 1 879 ? 6.039 29.281 20.969 1 96.38 879 ILE B CA 1
ATOM 14959 C C . ILE B 1 879 ? 6.578 28.516 22.172 1 96.38 879 ILE B C 1
ATOM 14961 O O . ILE B 1 879 ? 5.957 28.516 23.25 1 96.38 879 ILE B O 1
ATOM 14965 N N . GLY B 1 880 ? 7.652 27.891 21.984 1 95.44 880 GLY B N 1
ATOM 14966 C CA . GLY B 1 880 ? 8.289 27.156 23.062 1 95.44 880 GLY B CA 1
ATOM 14967 C C . GLY B 1 880 ? 8.625 28.031 24.266 1 95.44 880 GLY B C 1
ATOM 14968 O O . GLY B 1 880 ? 8.562 27.562 25.406 1 95.44 880 GLY B O 1
ATOM 14969 N N . GLY B 1 881 ? 8.969 29.25 24.047 1 95.06 881 GLY B N 1
ATOM 14970 C CA . GLY B 1 881 ? 9.336 30.156 25.125 1 95.06 881 GLY B CA 1
ATOM 14971 C C . GLY B 1 881 ? 8.148 30.875 25.734 1 95.06 881 GLY B C 1
ATOM 14972 O O . GLY B 1 881 ? 8.141 31.172 26.922 1 95.06 881 GLY B O 1
ATOM 14973 N N . LEU B 1 882 ? 7.188 31.172 24.906 1 96.62 882 LEU B N 1
ATOM 14974 C CA . LEU B 1 882 ? 6.051 31.984 25.328 1 96.62 882 LEU B CA 1
ATOM 14975 C C . LEU B 1 882 ? 5.043 31.156 26.109 1 96.62 882 LEU B C 1
ATOM 14977 O O . LEU B 1 882 ? 4.34 31.688 26.984 1 96.62 882 LEU B O 1
ATOM 14981 N N . TYR B 1 883 ? 4.902 29.891 25.734 1 95.44 883 TYR B N 1
ATOM 14982 C CA . TYR B 1 883 ? 3.926 29.016 26.375 1 95.44 883 TYR B CA 1
ATOM 14983 C C . TYR B 1 883 ? 4.609 28.016 27.297 1 95.44 883 TYR B C 1
ATOM 14985 O O . TYR B 1 883 ? 5.582 27.359 26.906 1 95.44 883 TYR B O 1
ATOM 14993 N N . PRO B 1 884 ? 4.172 27.812 28.453 1 93.5 884 PRO B N 1
ATOM 14994 C CA . PRO B 1 884 ? 4.824 26.938 29.422 1 93.5 884 PRO B CA 1
ATOM 14995 C C . PRO B 1 884 ? 4.539 25.469 29.172 1 93.5 884 PRO B C 1
ATOM 14997 O O . PRO B 1 884 ? 3.662 25.125 28.375 1 93.5 884 PRO B O 1
ATOM 15000 N N . GLY B 1 885 ? 5.348 24.594 29.781 1 93.31 885 GLY B N 1
ATOM 15001 C CA . GLY B 1 885 ? 5.105 23.156 29.797 1 93.31 885 GLY B CA 1
ATOM 15002 C C . GLY B 1 885 ? 5.34 22.5 28.453 1 93.31 885 GLY B C 1
ATOM 15003 O O . GLY B 1 885 ? 6.102 23 27.641 1 93.31 885 GLY B O 1
ATOM 15004 N N . ILE B 1 886 ? 4.719 21.234 28.375 1 94 886 ILE B N 1
ATOM 15005 C CA . ILE B 1 886 ? 4.738 20.5 27.125 1 94 886 ILE B CA 1
ATOM 15006 C C . ILE B 1 886 ? 3.539 20.906 26.266 1 94 886 ILE B C 1
ATOM 15008 O O . ILE B 1 886 ? 2.42 21.016 26.766 1 94 886 ILE B O 1
ATOM 15012 N N . LYS B 1 887 ? 3.734 21.188 25.031 1 94.31 887 LYS B N 1
ATOM 15013 C CA . LYS B 1 887 ? 2.613 21.594 24.188 1 94.31 887 LYS B CA 1
ATOM 15014 C C . LYS B 1 887 ? 2.713 20.969 22.797 1 94.31 887 LYS B C 1
ATOM 15016 O O . LYS B 1 887 ? 3.811 20.672 22.328 1 94.31 887 LYS B O 1
ATOM 15021 N N . PHE B 1 888 ? 1.599 20.672 22.281 1 93.94 888 PHE B N 1
ATOM 15022 C CA . PHE B 1 888 ? 1.406 20.266 20.891 1 93.94 888 PHE B CA 1
ATOM 15023 C C . PHE B 1 888 ? 0.818 21.406 20.078 1 93.94 888 PHE B C 1
ATOM 15025 O O . PHE B 1 888 ? -0.318 21.828 20.312 1 93.94 888 PHE B O 1
ATOM 15032 N N . THR B 1 889 ? 1.623 21.922 19.141 1 95.69 889 THR B N 1
ATOM 15033 C CA . THR B 1 889 ? 1.196 23.094 18.375 1 95.69 889 THR B CA 1
ATOM 15034 C C . THR B 1 889 ? 0.939 22.719 16.922 1 95.69 889 THR B C 1
ATOM 15036 O O . THR B 1 889 ? 1.725 21.984 16.312 1 95.69 889 THR B O 1
ATOM 15039 N N . SER B 1 890 ? -0.143 23.156 16.422 1 91.88 890 SER B N 1
ATOM 15040 C CA . SER B 1 890 ? -0.497 22.984 15.016 1 91.88 890 SER B CA 1
ATOM 15041 C C . SER B 1 890 ? -0.615 24.328 14.305 1 91.88 890 SER B C 1
ATOM 15043 O O . SER B 1 890 ? -1.032 25.312 14.906 1 91.88 890 SER B O 1
ATOM 15045 N N . SER B 1 891 ? -0.179 24.406 13.117 1 92.5 891 SER B N 1
ATOM 15046 C CA . SER B 1 891 ? -0.373 25.578 12.281 1 92.5 891 SER B CA 1
ATOM 15047 C C . SER B 1 891 ? -1.151 25.234 11.016 1 92.5 891 SER B C 1
ATOM 15049 O O . SER B 1 891 ? -0.97 24.156 10.438 1 92.5 891 SER B O 1
ATOM 15051 N N . PHE B 1 892 ? -2.004 26.109 10.602 1 86.25 892 PHE B N 1
ATOM 15052 C CA . PHE B 1 892 ? -2.793 25.953 9.383 1 86.25 892 PHE B CA 1
ATOM 15053 C C . PHE B 1 892 ? -2.641 27.172 8.484 1 86.25 892 PHE B C 1
ATOM 15055 O O . PHE B 1 892 ? -2.746 28.312 8.945 1 86.25 892 PHE B O 1
ATOM 15062 N N . PRO B 1 893 ? -2.393 26.938 7.234 1 87.56 893 PRO B N 1
ATOM 15063 C CA . PRO B 1 893 ? -2.273 28.062 6.309 1 87.56 893 PRO B CA 1
ATOM 15064 C C . PRO B 1 893 ? -3.531 28.922 6.266 1 87.56 893 PRO B C 1
ATOM 15066 O O . PRO B 1 893 ? -4.645 28.406 6.387 1 87.56 893 PRO B O 1
ATOM 15069 N N . GLY B 1 894 ? -3.371 30.234 6.016 1 78.38 894 GLY B N 1
ATOM 15070 C CA . GLY B 1 894 ? -4.426 31.234 5.945 1 78.38 894 GLY B CA 1
ATOM 15071 C C . GLY B 1 894 ? -3.928 32.656 6.168 1 78.38 894 GLY B C 1
ATOM 15072 O O . GLY B 1 894 ? -2.734 32.875 6.391 1 78.38 894 GLY B O 1
ATOM 15073 N N . ILE B 1 895 ? -4.824 33.562 5.926 1 78.31 895 ILE B N 1
ATOM 15074 C CA . ILE B 1 895 ? -4.508 34.969 6.199 1 78.31 895 ILE B CA 1
ATOM 15075 C C . ILE B 1 895 ? -5.453 35.5 7.266 1 78.31 895 ILE B C 1
ATOM 15077 O O . ILE B 1 895 ? -6.57 35.938 6.953 1 78.31 895 ILE B O 1
ATOM 15081 N N . PRO B 1 896 ? -5 35.562 8.547 1 81.88 896 PRO B N 1
ATOM 15082 C CA . PRO B 1 896 ? -3.668 35.156 9.023 1 81.88 896 PRO B CA 1
ATOM 15083 C C . PRO B 1 896 ? -3.529 33.656 9.234 1 81.88 896 PRO B C 1
ATOM 15085 O O . PRO B 1 896 ? -4.535 32.938 9.344 1 81.88 896 PRO B O 1
ATOM 15088 N N . MET B 1 897 ? -2.326 33.219 9.305 1 85.75 897 MET B N 1
ATOM 15089 C CA . MET B 1 897 ? -2.027 31.844 9.672 1 85.75 897 MET B CA 1
ATOM 15090 C C . MET B 1 897 ? -2.555 31.516 11.07 1 85.75 897 MET B C 1
ATOM 15092 O O . MET B 1 897 ? -2.438 32.344 11.984 1 85.75 897 MET B O 1
ATOM 15096 N N . ARG B 1 898 ? -3.137 30.406 11.211 1 82.38 898 ARG B N 1
ATOM 15097 C CA . ARG B 1 898 ? -3.684 30.016 12.508 1 82.38 898 ARG B CA 1
ATOM 15098 C C . ARG B 1 898 ? -2.691 29.156 13.281 1 82.38 898 ARG B C 1
ATOM 15100 O O . ARG B 1 898 ? -2.111 28.219 12.727 1 82.38 898 ARG B O 1
ATOM 15107 N N . LEU B 1 899 ? -2.475 29.5 14.5 1 89 899 LEU B N 1
ATOM 15108 C CA . LEU B 1 899 ? -1.64 28.719 15.414 1 89 899 LEU B CA 1
ATOM 15109 C C . LEU B 1 899 ? -2.465 28.188 16.578 1 89 899 LEU B C 1
ATOM 15111 O O . LEU B 1 899 ? -3.131 28.938 17.281 1 89 899 LEU B O 1
ATOM 15115 N N . GLN B 1 900 ? -2.518 26.891 16.656 1 87.38 900 GLN B N 1
ATOM 15116 C CA . GLN B 1 900 ? -3.234 26.25 17.75 1 87.38 900 GLN B CA 1
ATOM 15117 C C . GLN B 1 900 ? -2.268 25.578 18.719 1 87.38 900 GLN B C 1
ATOM 15119 O O . GLN B 1 900 ? -1.75 24.5 18.438 1 87.38 900 GLN B O 1
ATOM 15124 N N . VAL B 1 901 ? -2.145 26.234 19.891 1 92.5 901 VAL B N 1
ATOM 15125 C CA . VAL B 1 901 ? -1.249 25.703 20.922 1 92.5 901 VAL B CA 1
ATOM 15126 C C . VAL B 1 901 ? -2.051 24.922 21.953 1 92.5 901 VAL B C 1
ATOM 15128 O O . VAL B 1 901 ? -2.885 25.484 22.672 1 92.5 901 VAL B O 1
ATOM 15131 N N . VAL B 1 902 ? -1.796 23.625 22 1 87.06 902 VAL B N 1
ATOM 15132 C CA . VAL B 1 902 ? -2.514 22.766 22.938 1 87.06 902 VAL B CA 1
ATOM 15133 C C . VAL B 1 902 ? -1.55 22.25 24 1 87.06 902 VAL B C 1
ATOM 15135 O O . VAL B 1 902 ? -0.668 21.438 23.719 1 87.06 902 VAL B O 1
ATOM 15138 N N . PRO B 1 903 ? -1.713 22.734 25.234 1 88.12 903 PRO B N 1
ATOM 15139 C CA . PRO B 1 903 ? -0.869 22.203 26.297 1 88.12 903 PRO B CA 1
ATOM 15140 C C . PRO B 1 903 ? -1.182 20.75 26.625 1 88.12 903 PRO B C 1
ATOM 15142 O O . PRO B 1 903 ? -2.348 20.344 26.625 1 88.12 903 PRO B O 1
ATOM 15145 N N . LEU B 1 904 ? -0.116 20 26.766 1 85.56 904 LEU B N 1
ATOM 15146 C CA . LEU B 1 904 ? -0.309 18.625 27.203 1 85.56 904 LEU B CA 1
ATOM 15147 C C . LEU B 1 904 ? -0.464 18.547 28.719 1 85.56 904 LEU B C 1
ATOM 15149 O O . LEU B 1 904 ? 0.337 19.141 29.453 1 85.56 904 LEU B O 1
ATOM 15153 N N . LEU B 1 905 ? -1.607 18.172 29.203 1 75.31 905 LEU B N 1
ATOM 15154 C CA . LEU B 1 905 ? -1.79 18 30.641 1 75.31 905 LEU B CA 1
ATOM 15155 C C . LEU B 1 905 ? -1.067 16.766 31.156 1 75.31 905 LEU B C 1
ATOM 15157 O O . LEU B 1 905 ? -1.7 15.734 31.422 1 75.31 905 LEU B O 1
ATOM 15161 N N . ALA B 1 906 ? 0.246 16.938 31.328 1 76.31 906 ALA B N 1
ATOM 15162 C CA . ALA B 1 906 ? 1.081 15.805 31.734 1 76.31 906 ALA B CA 1
ATOM 15163 C C . ALA B 1 906 ? 0.792 15.398 33.156 1 76.31 906 ALA B C 1
ATOM 15165 O O . ALA B 1 906 ? 0.634 16.266 34.031 1 76.31 906 ALA B O 1
ATOM 15166 N N . SER B 1 907 ? 0.691 14.18 33.438 1 74.31 907 SER B N 1
ATOM 15167 C CA . SER B 1 907 ? 0.529 13.664 34.812 1 74.31 907 SER B CA 1
ATOM 15168 C C . SER B 1 907 ? 1.796 13.875 35.625 1 74.31 907 SER B C 1
ATOM 15170 O O . SER B 1 907 ? 2.895 13.961 35.062 1 74.31 907 SER B O 1
ATOM 15172 N N . PRO B 1 908 ? 1.644 14.016 36.875 1 78.94 908 PRO B N 1
ATOM 15173 C CA . PRO B 1 908 ? 2.828 14.117 37.719 1 78.94 908 PRO B CA 1
ATOM 15174 C C . PRO B 1 908 ? 3.805 12.961 37.531 1 78.94 908 PRO B C 1
ATOM 15176 O O . PRO B 1 908 ? 5.02 13.148 37.594 1 78.94 908 PRO B O 1
ATOM 15179 N N . GLN B 1 909 ? 3.252 11.859 37.219 1 83.62 909 GLN B N 1
ATOM 15180 C CA . GLN B 1 909 ? 4.102 10.703 36.969 1 83.62 909 GLN B CA 1
ATOM 15181 C C . GLN B 1 909 ? 4.949 10.914 35.719 1 83.62 909 GLN B C 1
ATOM 15183 O O . GLN B 1 909 ? 6.133 10.57 35.688 1 83.62 909 GLN B O 1
ATOM 15188 N N . LEU B 1 910 ? 4.328 11.398 34.719 1 87.44 910 LEU B N 1
ATOM 15189 C CA . LEU B 1 910 ? 5.047 11.648 33.469 1 87.44 910 LEU B CA 1
ATOM 15190 C C . LEU B 1 910 ? 6.141 12.688 33.688 1 87.44 910 LEU B C 1
ATOM 15192 O O . LEU B 1 910 ? 7.254 12.539 33.156 1 87.44 910 LEU B O 1
ATOM 15196 N N . ILE B 1 911 ? 5.859 13.703 34.438 1 90.06 911 ILE B N 1
ATOM 15197 C CA . ILE B 1 911 ? 6.816 14.773 34.688 1 90.06 911 ILE B CA 1
ATOM 15198 C C . ILE B 1 911 ? 8.023 14.219 35.438 1 90.06 911 ILE B C 1
ATOM 15200 O O . ILE B 1 911 ? 9.164 14.492 35.094 1 90.06 911 ILE B O 1
ATOM 15204 N N . SER B 1 912 ? 7.68 13.469 36.375 1 91.81 912 SER B N 1
ATOM 15205 C CA . SER B 1 912 ? 8.75 12.867 37.188 1 91.81 912 SER B CA 1
ATOM 15206 C C . SER B 1 912 ? 9.617 11.953 36.344 1 91.81 912 SER B C 1
ATOM 15208 O O . SER B 1 912 ? 10.852 11.984 36.438 1 91.81 912 SER B O 1
ATOM 15210 N N . GLU B 1 913 ? 9.047 11.211 35.562 1 93.38 913 GLU B N 1
ATOM 15211 C CA . GLU B 1 913 ? 9.781 10.281 34.719 1 93.38 913 GLU B CA 1
ATOM 15212 C C . GLU B 1 913 ? 10.672 11.023 33.719 1 93.38 913 GLU B C 1
ATOM 15214 O O . GLU B 1 913 ? 11.82 10.625 33.469 1 93.38 913 GLU B O 1
ATOM 15219 N N . LEU B 1 914 ? 10.141 12.016 33.125 1 94.75 914 LEU B N 1
ATOM 15220 C CA . LEU B 1 914 ? 10.914 12.797 32.156 1 94.75 914 LEU B CA 1
ATOM 15221 C C . LEU B 1 914 ? 12.102 13.477 32.844 1 94.75 914 LEU B C 1
ATOM 15223 O O . LEU B 1 914 ? 13.211 13.484 32.312 1 94.75 914 LEU B O 1
ATOM 15227 N N . GLU B 1 915 ? 11.891 14.008 33.969 1 94.62 915 GLU B N 1
ATOM 15228 C CA . GLU B 1 915 ? 12.945 14.734 34.656 1 94.62 915 GLU B CA 1
ATOM 15229 C C . GLU B 1 915 ? 14.039 13.781 35.156 1 94.62 915 GLU B C 1
ATOM 15231 O O . GLU B 1 915 ? 15.203 14.164 35.219 1 94.62 915 GLU B O 1
ATOM 15236 N N . GLN B 1 916 ? 13.664 12.578 35.375 1 95.62 916 GLN B N 1
ATOM 15237 C CA . GLN B 1 916 ? 14.633 11.594 35.844 1 95.62 916 GLN B CA 1
ATOM 15238 C C . GLN B 1 916 ? 15.398 10.977 34.656 1 95.62 916 GLN B C 1
ATOM 15240 O O . GLN B 1 916 ? 16.594 10.672 34.781 1 95.62 916 GLN B O 1
ATOM 15245 N N . ARG B 1 917 ? 14.766 10.82 33.594 1 97.38 917 ARG B N 1
ATOM 15246 C CA . ARG B 1 917 ? 15.336 10 32.531 1 97.38 917 ARG B CA 1
ATOM 15247 C C . ARG B 1 917 ? 15.938 10.875 31.422 1 97.38 917 ARG B C 1
ATOM 15249 O O . ARG B 1 917 ? 16.875 10.461 30.734 1 97.38 917 ARG B O 1
ATOM 15256 N N . LEU B 1 918 ? 15.375 12.047 31.203 1 97.88 918 LEU B N 1
ATOM 15257 C CA . LEU B 1 918 ? 15.789 12.875 30.078 1 97.88 918 LEU B CA 1
ATOM 15258 C C . LEU B 1 918 ? 17 13.734 30.453 1 97.88 918 LEU B C 1
ATOM 15260 O O . LEU B 1 918 ? 16.938 14.523 31.391 1 97.88 918 LEU B O 1
ATOM 15264 N N . LEU B 1 919 ? 18.062 13.578 29.734 1 98 919 LEU B N 1
ATOM 15265 C CA . LEU B 1 919 ? 19.266 14.375 29.938 1 98 919 LEU B CA 1
ATOM 15266 C C . LEU B 1 919 ? 19.375 15.477 28.891 1 98 919 LEU B C 1
ATOM 15268 O O . LEU B 1 919 ? 19.109 15.242 27.703 1 98 919 LEU B O 1
ATOM 15272 N N . VAL B 1 920 ? 19.672 16.656 29.312 1 96.5 920 VAL B N 1
ATOM 15273 C CA . VAL B 1 920 ? 19.953 17.797 28.453 1 96.5 920 VAL B CA 1
ATOM 15274 C C . VAL B 1 920 ? 21.438 18.094 28.438 1 96.5 920 VAL B C 1
ATOM 15276 O O . VAL B 1 920 ? 21.984 18.594 29.438 1 96.5 920 VAL B O 1
ATOM 15279 N N . VAL B 1 921 ? 22.062 17.812 27.297 1 96 921 VAL B N 1
ATOM 15280 C CA . VAL B 1 921 ? 23.531 17.812 27.234 1 96 921 VAL B CA 1
ATOM 15281 C C . VAL B 1 921 ? 24 18.859 26.234 1 96 921 VAL B C 1
ATOM 15283 O O . VAL B 1 921 ? 23.609 18.828 25.062 1 96 921 VAL B O 1
ATOM 15286 N N . PHE B 1 922 ? 24.828 19.797 26.656 1 94.62 922 PHE B N 1
ATOM 15287 C CA . PHE B 1 922 ? 25.484 20.734 25.75 1 94.62 922 PHE B CA 1
ATOM 15288 C C . PHE B 1 922 ? 26.75 20.156 25.156 1 94.62 922 PHE B C 1
ATOM 15290 O O . PHE B 1 922 ? 27.672 19.766 25.906 1 94.62 922 PHE B O 1
ATOM 15297 N N . THR B 1 923 ? 26.812 20.062 23.797 1 92.62 923 THR B N 1
ATOM 15298 C CA . THR B 1 923 ? 27.906 19.391 23.109 1 92.62 923 THR B CA 1
ATOM 15299 C C . THR B 1 923 ? 29.172 20.266 23.109 1 92.62 923 THR B C 1
ATOM 15301 O O . THR B 1 923 ? 30.266 19.781 22.844 1 92.62 923 THR B O 1
ATOM 15304 N N . GLY B 1 924 ? 28.953 21.547 23.344 1 88.44 924 GLY B N 1
ATOM 15305 C CA . GLY B 1 924 ? 30.062 22.469 23.297 1 88.44 924 GLY B CA 1
ATOM 15306 C C . GLY B 1 924 ? 30.297 23.078 21.922 1 88.44 924 GLY B C 1
ATOM 15307 O O . GLY B 1 924 ? 31.141 23.953 21.766 1 88.44 924 GLY B O 1
ATOM 15308 N N . GLN B 1 925 ? 29.609 22.625 20.969 1 87.81 925 GLN B N 1
ATOM 15309 C CA . GLN B 1 925 ? 29.75 23.094 19.594 1 87.81 925 GLN B CA 1
ATOM 15310 C C . GLN B 1 925 ? 28.656 24.094 19.25 1 87.81 925 GLN B C 1
ATOM 15312 O O . GLN B 1 925 ? 27.516 23.969 19.719 1 87.81 925 GLN B O 1
ATOM 15317 N N . VAL B 1 926 ? 29.203 25.156 18.531 1 77.69 926 VAL B N 1
ATOM 15318 C CA . VAL B 1 926 ? 28.25 26.188 18.125 1 77.69 926 VAL B CA 1
ATOM 15319 C C . VAL B 1 926 ? 28.156 26.219 16.594 1 77.69 926 VAL B C 1
ATOM 15321 O O . VAL B 1 926 ? 29.172 26.156 15.906 1 77.69 926 VAL B O 1
ATOM 15324 N N . ARG B 1 927 ? 27.062 25.734 15.984 1 65.12 927 ARG B N 1
ATOM 15325 C CA . ARG B 1 927 ? 26.938 25.875 14.539 1 65.12 927 ARG B CA 1
ATOM 15326 C C . ARG B 1 927 ? 25.797 26.828 14.18 1 65.12 927 ARG B C 1
ATOM 15328 O O . ARG B 1 927 ? 24.844 26.969 14.945 1 65.12 927 ARG B O 1
ATOM 15335 N N . LEU B 1 928 ? 26.062 27.391 12.938 1 64.75 928 LEU B N 1
ATOM 15336 C CA . LEU B 1 928 ? 25.094 28.375 12.438 1 64.75 928 LEU B CA 1
ATOM 15337 C C . LEU B 1 928 ? 23.891 27.672 11.836 1 64.75 928 LEU B C 1
ATOM 15339 O O . LEU B 1 928 ? 23.984 27.031 10.789 1 64.75 928 LEU B O 1
ATOM 15343 N N . ALA B 1 929 ? 22.797 27.609 12.367 1 67.62 929 ALA B N 1
ATOM 15344 C CA . ALA B 1 929 ? 21.484 27.094 12 1 67.62 929 ALA B CA 1
ATOM 15345 C C . ALA B 1 929 ? 21.047 27.609 10.641 1 67.62 929 ALA B C 1
ATOM 15347 O O . ALA B 1 929 ? 20.344 26.922 9.898 1 67.62 929 ALA B O 1
ATOM 15348 N N . HIS B 1 930 ? 21.641 28.672 10.258 1 76.75 930 HIS B N 1
ATOM 15349 C CA . HIS B 1 930 ? 21.188 29.375 9.062 1 76.75 930 HIS B CA 1
ATOM 15350 C C . HIS B 1 930 ? 21.562 28.625 7.797 1 76.75 930 HIS B C 1
ATOM 15352 O O . HIS B 1 930 ? 20.797 28.609 6.828 1 76.75 930 HIS B O 1
ATOM 15358 N N . GLN B 1 931 ? 22.609 28.016 7.766 1 79.94 931 GLN B N 1
ATOM 15359 C CA . GLN B 1 931 ? 23.047 27.281 6.578 1 79.94 931 GLN B CA 1
ATOM 15360 C C . GLN B 1 931 ? 22.188 26.047 6.344 1 79.94 931 GLN B C 1
ATOM 15362 O O . GLN B 1 931 ? 21.812 25.75 5.207 1 79.94 931 GLN B O 1
ATOM 15367 N N . VAL B 1 932 ? 21.891 25.438 7.395 1 84.88 932 VAL B N 1
ATOM 15368 C CA . VAL B 1 932 ? 21.047 24.25 7.301 1 84.88 932 VAL B CA 1
ATOM 15369 C C . VAL B 1 932 ? 19.656 24.641 6.836 1 84.88 932 VAL B C 1
ATOM 15371 O O . VAL B 1 932 ? 19.062 23.984 5.977 1 84.88 932 VAL B O 1
ATOM 15374 N N . LEU B 1 933 ? 19.203 25.703 7.34 1 89.31 933 LEU B N 1
ATOM 15375 C CA . LEU B 1 933 ? 17.859 26.172 7.016 1 89.31 933 LEU B CA 1
ATOM 15376 C C . LEU B 1 933 ? 17.75 26.516 5.531 1 89.31 933 LEU B C 1
ATOM 15378 O O . LEU B 1 933 ? 16.766 26.172 4.879 1 89.31 933 LEU B O 1
ATOM 15382 N N . HIS B 1 934 ? 18.734 27.188 5.035 1 89.88 934 HIS B N 1
ATOM 15383 C CA . HIS B 1 934 ? 18.703 27.594 3.635 1 89.88 934 HIS B CA 1
ATOM 15384 C C . HIS B 1 934 ? 18.672 26.391 2.705 1 89.88 934 HIS B C 1
ATOM 15386 O O . HIS B 1 934 ? 17.953 26.391 1.705 1 89.88 934 HIS B O 1
ATOM 15392 N N . LYS B 1 935 ? 19.406 25.422 3.051 1 92.19 935 LYS B N 1
ATOM 15393 C CA . LYS B 1 935 ? 19.453 24.234 2.215 1 92.19 935 LYS B CA 1
ATOM 15394 C C . LYS B 1 935 ? 18.109 23.5 2.238 1 92.19 935 LYS B C 1
ATOM 15396 O O . LYS B 1 935 ? 17.625 23.062 1.195 1 92.19 935 LYS B O 1
ATOM 15401 N N . VAL B 1 936 ? 17.547 23.328 3.395 1 94.44 936 VAL B N 1
ATOM 15402 C CA . VAL B 1 936 ? 16.297 22.594 3.555 1 94.44 936 VAL B CA 1
ATOM 15403 C C . VAL B 1 936 ? 15.164 23.344 2.859 1 94.44 936 VAL B C 1
ATOM 15405 O O . VAL B 1 936 ? 14.352 22.734 2.158 1 94.44 936 VAL B O 1
ATOM 15408 N N . VAL B 1 937 ? 15.117 24.656 2.986 1 95.62 937 VAL B N 1
ATOM 15409 C CA . VAL B 1 937 ? 14.062 25.469 2.391 1 95.62 937 VAL B CA 1
ATOM 15410 C C . VAL B 1 937 ? 14.195 25.453 0.869 1 95.62 937 VAL B C 1
ATOM 15412 O O . VAL B 1 937 ? 13.195 25.406 0.152 1 95.62 937 VAL B O 1
ATOM 15415 N N . THR B 1 938 ? 15.406 25.547 0.42 1 95.94 938 THR B N 1
ATOM 15416 C CA . THR B 1 938 ? 15.633 25.469 -1.021 1 95.94 938 THR B CA 1
ATOM 15417 C C . THR B 1 938 ? 15.094 24.172 -1.591 1 95.94 938 THR B C 1
ATOM 15419 O O . THR B 1 938 ? 14.422 24.156 -2.623 1 95.94 938 THR B O 1
ATOM 15422 N N . ARG B 1 939 ? 15.383 23.094 -0.934 1 96.38 939 ARG B N 1
ATOM 15423 C CA . ARG B 1 939 ? 14.898 21.781 -1.382 1 96.38 939 ARG B CA 1
ATOM 15424 C C . ARG B 1 939 ? 13.375 21.75 -1.393 1 96.38 939 ARG B C 1
ATOM 15426 O O . ARG B 1 939 ? 12.766 21.125 -2.271 1 96.38 939 ARG B O 1
ATOM 15433 N N . TYR B 1 940 ? 12.758 22.391 -0.42 1 96.81 940 TYR B N 1
ATOM 15434 C CA . TYR B 1 940 ? 11.305 22.438 -0.385 1 96.81 940 TYR B CA 1
ATOM 15435 C C . TYR B 1 940 ? 10.758 23.234 -1.573 1 96.81 940 TYR B C 1
ATOM 15437 O O . TYR B 1 940 ? 9.805 22.797 -2.227 1 96.81 940 TYR B O 1
ATOM 15445 N N . LEU B 1 941 ? 11.383 24.359 -1.808 1 97.25 941 LEU B N 1
ATOM 15446 C CA . LEU B 1 941 ? 10.953 25.219 -2.906 1 97.25 941 LEU B CA 1
ATOM 15447 C C . LEU B 1 941 ? 11.133 24.516 -4.246 1 97.25 941 LEU B C 1
ATOM 15449 O O . LEU B 1 941 ? 10.406 24.797 -5.203 1 97.25 941 LEU B O 1
ATOM 15453 N N . GLN B 1 942 ? 12.055 23.594 -4.273 1 96.94 942 GLN B N 1
ATOM 15454 C CA . GLN B 1 942 ? 12.266 22.812 -5.488 1 96.94 942 GLN B CA 1
ATOM 15455 C C . GLN B 1 942 ? 11.219 21.703 -5.613 1 96.94 942 GLN B C 1
ATOM 15457 O O . GLN B 1 942 ? 11.078 21.078 -6.672 1 96.94 942 GLN B O 1
ATOM 15462 N N . ARG B 1 943 ? 10.484 21.484 -4.586 1 96.06 943 ARG B N 1
ATOM 15463 C CA . ARG B 1 943 ? 9.5 20.406 -4.492 1 96.06 943 ARG B CA 1
ATOM 15464 C C . ARG B 1 943 ? 10.18 19.047 -4.516 1 96.06 943 ARG B C 1
ATOM 15466 O O . ARG B 1 943 ? 9.766 18.141 -5.254 1 96.06 943 ARG B O 1
ATOM 15473 N N . ASP B 1 944 ? 11.258 18.984 -3.725 1 96.19 944 ASP B N 1
ATOM 15474 C CA . ASP B 1 944 ? 11.938 17.703 -3.516 1 96.19 944 ASP B CA 1
ATOM 15475 C C . ASP B 1 944 ? 11.039 16.734 -2.76 1 96.19 944 ASP B C 1
ATOM 15477 O O . ASP B 1 944 ? 10.836 16.875 -1.553 1 96.19 944 ASP B O 1
ATOM 15481 N N . ASN B 1 945 ? 10.656 15.719 -3.469 1 93.38 945 ASN B N 1
ATOM 15482 C CA . ASN B 1 945 ? 9.648 14.82 -2.914 1 93.38 945 ASN B CA 1
ATOM 15483 C C . ASN B 1 945 ? 10.195 14.039 -1.724 1 93.38 945 ASN B C 1
ATOM 15485 O O . ASN B 1 945 ? 9.445 13.688 -0.812 1 93.38 945 ASN B O 1
ATOM 15489 N N . LEU B 1 946 ? 11.461 13.727 -1.695 1 93.94 946 LEU B N 1
ATOM 15490 C CA . LEU B 1 946 ? 12.055 13.023 -0.559 1 93.94 946 LEU B CA 1
ATOM 15491 C C . LEU B 1 946 ? 12.023 13.898 0.69 1 93.94 946 LEU B C 1
ATOM 15493 O O . LEU B 1 946 ? 11.766 13.406 1.791 1 93.94 946 LEU B O 1
ATOM 15497 N N . LEU B 1 947 ? 12.305 15.156 0.51 1 96.06 947 LEU B N 1
ATOM 15498 C CA . LEU B 1 947 ? 12.227 16.094 1.619 1 96.06 947 LEU B CA 1
ATOM 15499 C C . LEU B 1 947 ? 10.789 16.25 2.111 1 96.06 947 LEU B C 1
ATOM 15501 O O . LEU B 1 947 ? 10.531 16.188 3.316 1 96.06 947 LEU B O 1
ATOM 15505 N N . ILE B 1 948 ? 9.875 16.438 1.188 1 94.12 948 ILE B N 1
ATOM 15506 C CA . ILE B 1 948 ? 8.469 16.641 1.522 1 94.12 948 ILE B CA 1
ATOM 15507 C C . ILE B 1 948 ? 7.938 15.422 2.285 1 94.12 948 ILE B C 1
ATOM 15509 O O . ILE B 1 948 ? 7.254 15.57 3.301 1 94.12 948 ILE B O 1
ATOM 15513 N N . SER B 1 949 ? 8.305 14.25 1.817 1 91.25 949 SER B N 1
ATOM 15514 C CA . SER B 1 949 ? 7.875 13.031 2.49 1 91.25 949 SER B CA 1
ATOM 15515 C C . SER B 1 949 ? 8.461 12.938 3.895 1 91.25 949 SER B C 1
ATOM 15517 O O . SER B 1 949 ? 7.809 12.438 4.812 1 91.25 949 SER B O 1
ATOM 15519 N N . SER B 1 950 ? 9.672 13.336 4.059 1 94.81 950 SER B N 1
ATOM 15520 C CA . SER B 1 950 ? 10.32 13.305 5.367 1 94.81 950 SER B CA 1
ATOM 15521 C C . SER B 1 950 ? 9.625 14.242 6.348 1 94.81 950 SER B C 1
ATOM 15523 O O . SER B 1 950 ? 9.406 13.891 7.508 1 94.81 950 SER B O 1
ATOM 15525 N N . ILE B 1 951 ? 9.266 15.406 5.887 1 96.19 951 ILE B N 1
ATOM 15526 C CA . ILE B 1 951 ? 8.602 16.359 6.766 1 96.19 951 ILE B CA 1
ATOM 15527 C C . ILE B 1 951 ? 7.199 15.867 7.102 1 96.19 951 ILE B C 1
ATOM 15529 O O . ILE B 1 951 ? 6.734 16.016 8.234 1 96.19 951 ILE B O 1
ATOM 15533 N N . LYS B 1 952 ? 6.52 15.32 6.105 1 91.81 952 LYS B N 1
ATOM 15534 C CA . LYS B 1 952 ? 5.219 14.727 6.379 1 91.81 952 LYS B CA 1
ATOM 15535 C C . LYS B 1 952 ? 5.32 13.656 7.469 1 91.81 952 LYS B C 1
ATOM 15537 O O . LYS B 1 952 ? 4.465 13.578 8.352 1 91.81 952 LYS B O 1
ATOM 15542 N N . ARG B 1 953 ? 6.352 12.859 7.387 1 92.69 953 ARG B N 1
ATOM 15543 C CA . ARG B 1 953 ? 6.551 11.828 8.406 1 92.69 953 ARG B CA 1
ATOM 15544 C C . ARG B 1 953 ? 6.816 12.453 9.773 1 92.69 953 ARG B C 1
ATOM 15546 O O . ARG B 1 953 ? 6.336 11.961 10.789 1 92.69 953 ARG B O 1
ATOM 15553 N N . LEU B 1 954 ? 7.559 13.5 9.789 1 96.5 954 LEU B N 1
ATOM 15554 C CA . LEU B 1 954 ? 7.824 14.195 11.039 1 96.5 954 LEU B CA 1
ATOM 15555 C C . LEU B 1 954 ? 6.531 14.688 11.672 1 96.5 954 LEU B C 1
ATOM 15557 O O . LEU B 1 954 ? 6.367 14.625 12.891 1 96.5 954 LEU B O 1
ATOM 15561 N N . THR B 1 955 ? 5.641 15.18 10.859 1 95.31 955 THR B N 1
ATOM 15562 C CA . THR B 1 955 ? 4.355 15.648 11.367 1 95.31 955 THR B CA 1
ATOM 15563 C C . THR B 1 955 ? 3.551 14.492 11.953 1 95.31 955 THR B C 1
ATOM 15565 O O . THR B 1 955 ? 2.898 14.648 12.984 1 95.31 955 THR B O 1
ATOM 15568 N N . GLU B 1 956 ? 3.623 13.352 11.32 1 91.5 956 GLU B N 1
ATOM 15569 C CA . GLU B 1 956 ? 2.943 12.172 11.852 1 91.5 956 GLU B CA 1
ATOM 15570 C C . GLU B 1 956 ? 3.547 11.734 13.18 1 91.5 956 GLU B C 1
ATOM 15572 O O . GLU B 1 956 ? 2.828 11.305 14.086 1 91.5 956 GLU B O 1
ATOM 15577 N N . LEU B 1 957 ? 4.82 11.828 13.266 1 95.69 957 LEU B N 1
ATOM 15578 C CA . LEU B 1 957 ? 5.516 11.445 14.492 1 95.69 957 LEU B CA 1
ATOM 15579 C C . LEU B 1 957 ? 5.16 12.391 15.633 1 95.69 957 LEU B C 1
ATOM 15581 O O . LEU B 1 957 ? 5.109 11.977 16.797 1 95.69 957 LEU B O 1
ATOM 15585 N N . ALA B 1 958 ? 4.926 13.641 15.258 1 96.56 958 ALA B N 1
ATOM 15586 C CA . ALA B 1 958 ? 4.504 14.586 16.281 1 96.56 958 ALA B CA 1
ATOM 15587 C C . ALA B 1 958 ? 3.17 14.172 16.891 1 96.56 958 ALA B C 1
ATOM 15589 O O . ALA B 1 958 ? 2.992 14.234 18.109 1 96.56 958 ALA B O 1
ATOM 15590 N N . LYS B 1 959 ? 2.285 13.75 16.094 1 89.5 959 LYS B N 1
ATOM 15591 C CA . LYS B 1 959 ? 0.995 13.266 16.578 1 89.5 959 LYS B CA 1
ATOM 15592 C C . LYS B 1 959 ? 1.161 12.016 17.438 1 89.5 959 LYS B C 1
ATOM 15594 O O . LYS B 1 959 ? 0.556 11.898 18.5 1 89.5 959 LYS B O 1
ATOM 15599 N N . SER B 1 960 ? 1.99 11.133 17 1 90.81 960 SER B N 1
ATOM 15600 C CA . SER B 1 960 ? 2.256 9.906 17.734 1 90.81 960 SER B CA 1
ATOM 15601 C C . SER B 1 960 ? 2.953 10.203 19.062 1 90.81 960 SER B C 1
ATOM 15603 O O . SER B 1 960 ? 2.711 9.531 20.062 1 90.81 960 SER B O 1
ATOM 15605 N N . GLY B 1 961 ? 3.873 11.188 18.953 1 94 961 GLY B N 1
ATOM 15606 C CA . GLY B 1 961 ? 4.562 11.594 20.172 1 94 961 GLY B CA 1
ATOM 15607 C C . GLY B 1 961 ? 3.629 12.156 21.234 1 94 961 GLY B C 1
ATOM 15608 O O . GLY B 1 961 ? 3.777 11.867 22.422 1 94 961 GLY B O 1
ATOM 15609 N N . ARG B 1 962 ? 2.717 12.938 20.766 1 91.62 962 ARG B N 1
ATOM 15610 C CA . ARG B 1 962 ? 1.7 13.461 21.672 1 91.62 962 ARG B CA 1
ATOM 15611 C C . ARG B 1 962 ? 0.941 12.328 22.359 1 91.62 962 ARG B C 1
ATOM 15613 O O . ARG B 1 962 ? 0.768 12.344 23.578 1 91.62 962 ARG B O 1
ATOM 15620 N N . GLU B 1 963 ? 0.543 11.398 21.562 1 83.88 963 GLU B N 1
ATOM 15621 C CA . GLU B 1 963 ? -0.193 10.266 22.094 1 83.88 963 GLU B CA 1
ATOM 15622 C C . GLU B 1 963 ? 0.667 9.453 23.062 1 83.88 963 GLU B C 1
ATOM 15624 O O . GLU B 1 963 ? 0.189 9.023 24.109 1 83.88 963 GLU B O 1
ATOM 15629 N N . ALA B 1 964 ? 1.899 9.211 22.719 1 89.31 964 ALA B N 1
ATOM 15630 C CA . ALA B 1 964 ? 2.814 8.453 23.578 1 89.31 964 ALA B CA 1
ATOM 15631 C C . ALA B 1 964 ? 3.016 9.141 24.922 1 89.31 964 ALA B C 1
ATOM 15633 O O . ALA B 1 964 ? 3.01 8.484 25.969 1 89.31 964 ALA B O 1
ATOM 15634 N N . LEU B 1 965 ? 3.172 10.438 24.906 1 90 965 LEU B N 1
ATOM 15635 C CA . LEU B 1 965 ? 3.361 11.188 26.141 1 90 965 LEU B CA 1
ATOM 15636 C C . LEU B 1 965 ? 2.102 11.164 27 1 90 965 LEU B C 1
ATOM 15638 O O . LEU B 1 965 ? 2.178 10.984 28.219 1 90 965 LEU B O 1
ATOM 15642 N N . MET B 1 966 ? 1.064 11.328 26.312 1 80.25 966 MET B N 1
ATOM 15643 C CA . MET B 1 966 ? -0.207 11.352 27.031 1 80.25 966 MET B CA 1
ATOM 15644 C C . MET B 1 966 ? -0.498 9.992 27.656 1 80.25 966 MET B C 1
ATOM 15646 O O . MET B 1 966 ? -1.147 9.922 28.703 1 80.25 966 MET B O 1
ATOM 15650 N N . ASN B 1 967 ? 0.028 8.914 27.016 1 76.94 967 ASN B N 1
ATOM 15651 C CA . ASN B 1 967 ? -0.145 7.559 27.547 1 76.94 967 ASN B CA 1
ATOM 15652 C C . ASN B 1 967 ? 1.014 7.152 28.453 1 76.94 967 ASN B C 1
ATOM 15654 O O . ASN B 1 967 ? 1.109 5.992 28.859 1 76.94 967 ASN B O 1
ATOM 15658 N N . CYS B 1 968 ? 1.933 8.023 28.688 1 83.69 968 CYS B N 1
ATOM 15659 C CA . CYS B 1 968 ? 3.107 7.805 29.531 1 83.69 968 CYS B CA 1
ATOM 15660 C C . CYS B 1 968 ? 3.98 6.691 28.969 1 83.69 968 CYS B C 1
ATOM 15662 O O . CYS B 1 968 ? 4.52 5.879 29.719 1 83.69 968 CYS B O 1
ATOM 15664 N N . GLU B 1 969 ? 3.908 6.574 27.672 1 88.56 969 GLU B N 1
ATOM 15665 C CA . GLU B 1 969 ? 4.789 5.637 26.984 1 88.56 969 GLU B CA 1
ATOM 15666 C C . GLU B 1 969 ? 6.121 6.289 26.625 1 88.56 969 GLU B C 1
ATOM 15668 O O . GLU B 1 969 ? 6.418 6.496 25.438 1 88.56 969 GLU B O 1
ATOM 15673 N N . VAL B 1 970 ? 6.969 6.367 27.547 1 94.25 970 VAL B N 1
ATOM 15674 C CA . VAL B 1 970 ? 8.18 7.176 27.453 1 94.25 970 VAL B CA 1
ATOM 15675 C C . VAL B 1 970 ? 9.172 6.508 26.5 1 94.25 970 VAL B C 1
ATOM 15677 O O . VAL B 1 970 ? 9.906 7.184 25.781 1 94.25 970 VAL B O 1
ATOM 15680 N N . ASP B 1 971 ? 9.195 5.188 26.484 1 95.25 971 ASP B N 1
ATOM 15681 C CA . ASP B 1 971 ? 10.094 4.488 25.578 1 95.25 971 ASP B CA 1
ATOM 15682 C C . ASP B 1 971 ? 9.711 4.75 24.125 1 95.25 971 ASP B C 1
ATOM 15684 O O . ASP B 1 971 ? 10.578 4.863 23.25 1 95.25 971 ASP B O 1
ATOM 15688 N N . GLU B 1 972 ? 8.438 4.852 23.906 1 94.69 972 GLU B N 1
ATOM 15689 C CA . GLU B 1 972 ? 7.969 5.172 22.562 1 94.69 972 GLU B CA 1
ATOM 15690 C C . GLU B 1 972 ? 8.414 6.566 22.141 1 94.69 972 GLU B C 1
ATOM 15692 O O . GLU B 1 972 ? 8.727 6.801 20.969 1 94.69 972 GLU B O 1
ATOM 15697 N N . VAL B 1 973 ? 8.453 7.414 23.062 1 96.19 973 VAL B N 1
ATOM 15698 C CA . VAL B 1 973 ? 8.938 8.758 22.781 1 96.19 973 VAL B CA 1
ATOM 15699 C C . VAL B 1 973 ? 10.406 8.695 22.359 1 96.19 973 VAL B C 1
ATOM 15701 O O . VAL B 1 973 ? 10.828 9.414 21.453 1 96.19 973 VAL B O 1
ATOM 15704 N N . GLY B 1 974 ? 11.102 7.859 23.078 1 97.38 974 GLY B N 1
ATOM 15705 C CA . GLY B 1 974 ? 12.492 7.664 22.703 1 97.38 974 GLY B CA 1
ATOM 15706 C C . GLY B 1 974 ? 12.656 7.176 21.266 1 97.38 974 GLY B C 1
ATOM 15707 O O . GLY B 1 974 ? 13.508 7.672 20.531 1 97.38 974 GLY B O 1
ATOM 15708 N N . ASP B 1 975 ? 11.867 6.215 20.891 1 95.5 975 ASP B N 1
ATOM 15709 C CA . ASP B 1 975 ? 11.891 5.695 19.531 1 95.5 975 ASP B CA 1
ATOM 15710 C C . ASP B 1 975 ? 11.555 6.785 18.516 1 95.5 975 ASP B C 1
ATOM 15712 O O . ASP B 1 975 ? 12.164 6.859 17.453 1 95.5 975 ASP B O 1
ATOM 15716 N N . ILE B 1 976 ? 10.602 7.609 18.859 1 97 976 ILE B N 1
ATOM 15717 C CA . ILE B 1 976 ? 10.164 8.695 18 1 97 976 ILE B CA 1
ATOM 15718 C C . ILE B 1 976 ? 11.289 9.711 17.828 1 97 976 ILE B C 1
ATOM 15720 O O . ILE B 1 976 ? 11.547 10.188 16.719 1 97 976 ILE B O 1
ATOM 15724 N N . MET B 1 977 ? 11.969 9.984 18.875 1 97.12 977 MET B N 1
ATOM 15725 C CA . MET B 1 977 ? 13.102 10.906 18.828 1 97.12 977 MET B CA 1
ATOM 15726 C C . MET B 1 977 ? 14.203 10.375 17.906 1 97.12 977 MET B C 1
ATOM 15728 O O . MET B 1 977 ? 14.766 11.125 17.109 1 97.12 977 MET B O 1
ATOM 15732 N N . SER B 1 978 ? 14.43 9.141 18.062 1 95.62 978 SER B N 1
ATOM 15733 C CA . SER B 1 978 ? 15.461 8.523 17.234 1 95.62 978 SER B CA 1
ATOM 15734 C C . SER B 1 978 ? 15.102 8.57 15.758 1 95.62 978 SER B C 1
ATOM 15736 O O . SER B 1 978 ? 15.953 8.844 14.914 1 95.62 978 SER B O 1
ATOM 15738 N N . GLU B 1 979 ? 13.875 8.227 15.422 1 94.5 979 GLU B N 1
ATOM 15739 C CA . GLU B 1 979 ? 13.445 8.297 14.031 1 94.5 979 GLU B CA 1
ATOM 15740 C C . GLU B 1 979 ? 13.492 9.734 13.508 1 94.5 979 GLU B C 1
ATOM 15742 O O . GLU B 1 979 ? 13.883 9.969 12.367 1 94.5 979 GLU B O 1
ATOM 15747 N N . ALA B 1 980 ? 13.062 10.641 14.344 1 96.62 980 ALA B N 1
ATOM 15748 C CA . ALA B 1 980 ? 13.117 12.047 13.961 1 96.62 980 ALA B CA 1
ATOM 15749 C C . ALA B 1 980 ? 14.547 12.477 13.641 1 96.62 980 ALA B C 1
ATOM 15751 O O . ALA B 1 980 ? 14.773 13.227 12.688 1 96.62 980 ALA B O 1
ATOM 15752 N N . TRP B 1 981 ? 15.461 12.016 14.445 1 96.06 981 TRP B N 1
ATOM 15753 C CA . TRP B 1 981 ? 16.859 12.367 14.234 1 96.06 981 TRP B CA 1
ATOM 15754 C C . TRP B 1 981 ? 17.359 11.852 12.891 1 96.06 981 TRP B C 1
ATOM 15756 O O . TRP B 1 981 ? 18.094 12.539 12.188 1 96.06 981 TRP B O 1
ATOM 15766 N N . ARG B 1 982 ? 16.984 10.695 12.547 1 94 982 ARG B N 1
ATOM 15767 C CA . ARG B 1 982 ? 17.328 10.133 11.25 1 94 982 ARG B CA 1
ATOM 15768 C C . ARG B 1 982 ? 16.766 10.977 10.117 1 94 982 ARG B C 1
ATOM 15770 O O . ARG B 1 982 ? 17.438 11.227 9.117 1 94 982 ARG B O 1
ATOM 15777 N N . LEU B 1 983 ? 15.539 11.422 10.242 1 95.69 983 LEU B N 1
ATOM 15778 C CA . LEU B 1 983 ? 14.875 12.211 9.211 1 95.69 983 LEU B CA 1
ATOM 15779 C C . LEU B 1 983 ? 15.523 13.586 9.078 1 95.69 983 LEU B C 1
ATOM 15781 O O . LEU B 1 983 ? 15.625 14.125 7.973 1 95.69 983 LEU B O 1
ATOM 15785 N N . HIS B 1 984 ? 15.945 14.117 10.211 1 95.56 984 HIS B N 1
ATOM 15786 C CA . HIS B 1 984 ? 16.656 15.383 10.148 1 95.56 984 HIS B CA 1
ATOM 15787 C C . HIS B 1 984 ? 17.906 15.266 9.281 1 95.56 984 HIS B C 1
ATOM 15789 O O . HIS B 1 984 ? 18.203 16.172 8.484 1 95.56 984 HIS B O 1
ATOM 15795 N N . GLN B 1 985 ? 18.562 14.219 9.453 1 94.69 985 GLN B N 1
ATOM 15796 C CA . GLN B 1 985 ? 19.781 14.008 8.68 1 94.69 985 GLN B CA 1
ATOM 15797 C C . GLN B 1 985 ? 19.453 13.82 7.199 1 94.69 985 GLN B C 1
ATOM 15799 O O . GLN B 1 985 ? 20.266 14.148 6.336 1 94.69 985 GLN B O 1
ATOM 15804 N N . GLU B 1 986 ? 18.281 13.25 6.914 1 95 986 GLU B N 1
ATOM 15805 C CA . GLU B 1 986 ? 17.828 13.133 5.531 1 95 986 GLU B CA 1
ATOM 15806 C C . GLU B 1 986 ? 17.578 14.508 4.918 1 95 986 GLU B C 1
ATOM 15808 O O . GLU B 1 986 ? 17.797 14.711 3.725 1 95 986 GLU B O 1
ATOM 15813 N N . LEU B 1 987 ? 17.094 15.391 5.746 1 95.56 987 LEU B N 1
ATOM 15814 C CA . LEU B 1 987 ? 16.859 16.75 5.273 1 95.56 987 LEU B CA 1
ATOM 15815 C C . LEU B 1 987 ? 18.172 17.453 4.957 1 95.56 987 LEU B C 1
ATOM 15817 O O . LEU B 1 987 ? 18.328 18.047 3.883 1 95.56 987 LEU B O 1
ATOM 15821 N N . ASP B 1 988 ? 19.078 17.328 5.859 1 93.44 988 ASP B N 1
ATOM 15822 C CA . ASP B 1 988 ? 20.438 17.844 5.648 1 93.44 988 ASP B CA 1
ATOM 15823 C C . ASP B 1 988 ? 21.453 17.047 6.473 1 93.44 988 ASP B C 1
ATOM 15825 O O . ASP B 1 988 ? 21.422 17.078 7.707 1 93.44 988 ASP B O 1
ATOM 15829 N N . PRO B 1 989 ? 22.328 16.422 5.793 1 91.94 989 PRO B N 1
ATOM 15830 C CA . PRO B 1 989 ? 23.312 15.617 6.52 1 91.94 989 PRO B CA 1
ATOM 15831 C C . PRO B 1 989 ? 24.203 16.469 7.426 1 91.94 989 PRO B C 1
ATOM 15833 O O . PRO B 1 989 ? 24.797 15.945 8.383 1 91.94 989 PRO B O 1
ATOM 15836 N N . TYR B 1 990 ? 24.328 17.672 7.246 1 89.88 990 TYR B N 1
ATOM 15837 C CA . TYR B 1 990 ? 25.234 18.531 7.98 1 89.88 990 TYR B CA 1
ATOM 15838 C C . TYR B 1 990 ? 24.609 19.016 9.281 1 89.88 990 TYR B C 1
ATOM 15840 O O . TYR B 1 990 ? 25.25 19.719 10.062 1 89.88 990 TYR B O 1
ATOM 15848 N N . CYS B 1 991 ? 23.406 18.531 9.516 1 91.56 991 CYS B N 1
ATOM 15849 C CA . CYS B 1 991 ? 22.812 18.828 10.812 1 91.56 991 CYS B CA 1
ATOM 15850 C C . CYS B 1 991 ? 23.516 18.062 11.93 1 91.56 991 CYS B C 1
ATOM 15852 O O . CYS B 1 991 ? 23.344 18.359 13.109 1 91.56 991 CYS B O 1
ATOM 15854 N N . SER B 1 992 ? 24.312 17.109 11.594 1 92.31 992 SER B N 1
ATOM 15855 C CA . SER B 1 992 ? 25.172 16.391 12.531 1 92.31 992 SER B CA 1
ATOM 15856 C C . SER B 1 992 ? 26.641 16.5 12.133 1 92.31 992 SER B C 1
ATOM 15858 O O . SER B 1 992 ? 26.969 17.109 11.117 1 92.31 992 SER B O 1
ATOM 15860 N N . ASN B 1 993 ? 27.547 16.094 13.008 1 91.75 993 ASN B N 1
ATOM 15861 C CA . ASN B 1 993 ? 28.984 16.016 12.75 1 91.75 993 ASN B CA 1
ATOM 15862 C C . ASN B 1 993 ? 29.609 14.82 13.469 1 91.75 993 ASN B C 1
ATOM 15864 O O . ASN B 1 993 ? 28.922 14.078 14.164 1 91.75 993 ASN B O 1
ATOM 15868 N N . GLU B 1 994 ? 30.875 14.664 13.289 1 91.31 994 GLU B N 1
ATOM 15869 C CA . GLU B 1 994 ? 31.547 13.477 13.797 1 91.31 994 GLU B CA 1
ATOM 15870 C C . GLU B 1 994 ? 31.469 13.406 15.32 1 91.31 994 GLU B C 1
ATOM 15872 O O . GLU B 1 994 ? 31.297 12.328 15.891 1 91.31 994 GLU B O 1
ATOM 15877 N N . PHE B 1 995 ? 31.656 14.523 15.945 1 92.44 995 PHE B N 1
ATOM 15878 C CA . PHE B 1 995 ? 31.625 14.586 17.406 1 92.44 995 PHE B CA 1
ATOM 15879 C C . PHE B 1 995 ? 30.266 14.141 17.922 1 92.44 995 PHE B C 1
ATOM 15881 O O . PHE B 1 995 ? 30.188 13.328 18.859 1 92.44 995 PHE B O 1
ATOM 15888 N N . VAL B 1 996 ? 29.234 14.68 17.391 1 93.56 996 VAL B N 1
ATOM 15889 C CA . VAL B 1 996 ? 27.875 14.359 17.797 1 93.56 996 VAL B CA 1
ATOM 15890 C C . VAL B 1 996 ? 27.594 12.875 17.562 1 93.56 996 VAL B C 1
ATOM 15892 O O . VAL B 1 996 ? 26.969 12.219 18.391 1 93.56 996 VAL B O 1
ATOM 15895 N N . ASP B 1 997 ? 28.062 12.422 16.422 1 93.38 997 ASP B N 1
ATOM 15896 C CA . ASP B 1 997 ? 27.875 11 16.125 1 93.38 997 ASP B CA 1
ATOM 15897 C C . ASP B 1 997 ? 28.531 10.117 17.188 1 93.38 997 ASP B C 1
ATOM 15899 O O . ASP B 1 997 ? 27.938 9.125 17.609 1 93.38 997 ASP B O 1
ATOM 15903 N N . LYS B 1 998 ? 29.703 10.438 17.578 1 92.88 998 LYS B N 1
ATOM 15904 C CA . LYS B 1 998 ? 30.422 9.68 18.594 1 92.88 998 LYS B CA 1
ATOM 15905 C C . LYS B 1 998 ? 29.703 9.758 19.938 1 92.88 998 LYS B C 1
ATOM 15907 O O . LYS B 1 998 ? 29.641 8.773 20.672 1 92.88 998 LYS B O 1
ATOM 15912 N N . LEU B 1 999 ? 29.25 10.914 20.219 1 94.75 999 LEU B N 1
ATOM 15913 C CA . LEU B 1 999 ? 28.516 11.117 21.469 1 94.75 999 LEU B CA 1
ATOM 15914 C C . LEU B 1 999 ? 27.281 10.211 21.531 1 94.75 999 LEU B C 1
ATOM 15916 O O . LEU B 1 999 ? 27.047 9.562 22.547 1 94.75 999 LEU B O 1
ATOM 15920 N N . PHE B 1 1000 ? 26.547 10.18 20.5 1 95.12 1000 PHE B N 1
ATOM 15921 C CA . PHE B 1 1000 ? 25.312 9.383 20.469 1 95.12 1000 PHE B CA 1
ATOM 15922 C C . PHE B 1 1000 ? 25.641 7.895 20.484 1 95.12 1000 PHE B C 1
ATOM 15924 O O . PHE B 1 1000 ? 24.922 7.098 21.094 1 95.12 1000 PHE B O 1
ATOM 15931 N N . GLU B 1 1001 ? 26.672 7.527 19.734 1 92 1001 GLU B N 1
ATOM 15932 C CA . GLU B 1 1001 ? 27.094 6.133 19.781 1 92 1001 GLU B CA 1
ATOM 15933 C C . GLU B 1 1001 ? 27.438 5.695 21.188 1 92 1001 GLU B C 1
ATOM 15935 O O . GLU B 1 1001 ? 27.062 4.602 21.625 1 92 1001 GLU B O 1
ATOM 15940 N N . PHE B 1 1002 ? 28.156 6.531 21.922 1 93.81 1002 PHE B N 1
ATOM 15941 C CA . PHE B 1 1002 ? 28.562 6.273 23.312 1 93.81 1002 PHE B CA 1
ATOM 15942 C C . PHE B 1 1002 ? 27.328 6.148 24.203 1 93.81 1002 PHE B C 1
ATOM 15944 O O . PHE B 1 1002 ? 27.312 5.344 25.141 1 93.81 1002 PHE B O 1
ATOM 15951 N N . SER B 1 1003 ? 26.281 6.898 23.922 1 96.25 1003 SER B N 1
ATOM 15952 C CA . SER B 1 1003 ? 25.094 6.98 24.781 1 96.25 1003 SER B CA 1
ATOM 15953 C C . SER B 1 1003 ? 24.094 5.875 24.438 1 96.25 1003 SER B C 1
ATOM 15955 O O . SER B 1 1003 ? 23.203 5.594 25.234 1 96.25 1003 SER B O 1
ATOM 15957 N N . GLN B 1 1004 ? 24.172 5.246 23.312 1 94.06 1004 GLN B N 1
ATOM 15958 C CA . GLN B 1 1004 ? 23.172 4.355 22.734 1 94.06 1004 GLN B CA 1
ATOM 15959 C C . GLN B 1 1004 ? 22.828 3.219 23.688 1 94.06 1004 GLN B C 1
ATOM 15961 O O . GLN B 1 1004 ? 21.656 2.916 23.906 1 94.06 1004 GLN B O 1
ATOM 15966 N N . PRO B 1 1005 ? 23.766 2.559 24.391 1 92.88 1005 PRO B N 1
ATOM 15967 C CA . PRO B 1 1005 ? 23.422 1.445 25.281 1 92.88 1005 PRO B CA 1
ATOM 15968 C C . PRO B 1 1005 ? 22.594 1.887 26.5 1 92.88 1005 PRO B C 1
ATOM 15970 O O . PRO B 1 1005 ? 21.906 1.07 27.109 1 92.88 1005 PRO B O 1
ATOM 15973 N N . TYR B 1 1006 ? 22.719 3.133 26.828 1 96.06 1006 TYR B N 1
ATOM 15974 C CA . TYR B 1 1006 ? 22.062 3.637 28.031 1 96.06 1006 TYR B CA 1
ATOM 15975 C C . TYR B 1 1006 ? 20.75 4.328 27.703 1 96.06 1006 TYR B C 1
ATOM 15977 O O . TYR B 1 1006 ? 19.984 4.68 28.594 1 96.06 1006 TYR B O 1
ATOM 15985 N N . SER B 1 1007 ? 20.469 4.477 26.469 1 97.06 1007 SER B N 1
ATOM 15986 C CA . SER B 1 1007 ? 19.375 5.379 26.094 1 97.06 1007 SER B CA 1
ATOM 15987 C C . SER B 1 1007 ? 18.312 4.656 25.281 1 97.06 1007 SER B C 1
ATOM 15989 O O . SER B 1 1007 ? 18.594 3.668 24.609 1 97.06 1007 SER B O 1
ATOM 15991 N N . SER B 1 1008 ? 17.062 5.172 25.375 1 96.38 1008 SER B N 1
ATOM 15992 C CA . SER B 1 1008 ? 15.961 4.73 24.547 1 96.38 1008 SER B CA 1
ATOM 15993 C C . SER B 1 1008 ? 15.898 5.523 23.234 1 96.38 1008 SER B C 1
ATOM 15995 O O . SER B 1 1008 ? 15.289 5.078 22.266 1 96.38 1008 SER B O 1
ATOM 15997 N N . GLY B 1 1009 ? 16.516 6.703 23.234 1 96.81 1009 GLY B N 1
ATOM 15998 C CA . GLY B 1 1009 ? 16.562 7.555 22.047 1 96.81 1009 GLY B CA 1
ATOM 15999 C C . GLY B 1 1009 ? 17.328 8.852 22.281 1 96.81 1009 GLY B C 1
ATOM 16000 O O . GLY B 1 1009 ? 17.594 9.219 23.422 1 96.81 1009 GLY B O 1
ATOM 16001 N N . PHE B 1 1010 ? 17.703 9.5 21.234 1 97.44 1010 PHE B N 1
ATOM 16002 C CA . PHE B 1 1010 ? 18.422 10.758 21.359 1 97.44 1010 PHE B CA 1
ATOM 16003 C C . PHE B 1 1010 ? 18.281 11.586 20.078 1 97.44 1010 PHE B C 1
ATOM 16005 O O . PHE B 1 1010 ? 17.938 11.055 19.031 1 97.44 1010 PHE B O 1
ATOM 16012 N N . LYS B 1 1011 ? 18.516 12.812 20.125 1 96.69 1011 LYS B N 1
ATOM 16013 C CA . LYS B 1 1011 ? 18.578 13.727 18.984 1 96.69 1011 LYS B CA 1
ATOM 16014 C C . LYS B 1 1011 ? 19.141 15.086 19.406 1 96.69 1011 LYS B C 1
ATOM 16016 O O . LYS B 1 1011 ? 19.172 15.398 20.594 1 96.69 1011 LYS B O 1
ATOM 16021 N N . LEU B 1 1012 ? 19.594 15.805 18.484 1 94.56 1012 LEU B N 1
ATOM 16022 C CA . LEU B 1 1012 ? 19.906 17.203 18.75 1 94.56 1012 LEU B CA 1
ATOM 16023 C C . LEU B 1 1012 ? 18.641 18.062 18.781 1 94.56 1012 LEU B C 1
ATOM 16025 O O . LEU B 1 1012 ? 17.656 17.75 18.109 1 94.56 1012 LEU B O 1
ATOM 16029 N N . VAL B 1 1013 ? 18.734 19.078 19.516 1 93.5 1013 VAL B N 1
ATOM 16030 C CA . VAL B 1 1013 ? 17.625 20.016 19.578 1 93.5 1013 VAL B CA 1
ATOM 16031 C C . VAL B 1 1013 ? 17.75 21.047 18.469 1 93.5 1013 VAL B C 1
ATOM 16033 O O . VAL B 1 1013 ? 18.844 21.484 18.125 1 93.5 1013 VAL B O 1
ATOM 16036 N N . GLY B 1 1014 ? 16.609 21.375 17.828 1 89.62 1014 GLY B N 1
ATOM 16037 C CA . GLY B 1 1014 ? 16.609 22.391 16.797 1 89.62 1014 GLY B CA 1
ATOM 16038 C C . GLY B 1 1014 ? 17.109 21.875 15.453 1 89.62 1014 GLY B C 1
ATOM 16039 O O . GLY B 1 1014 ? 16.875 20.719 15.094 1 89.62 1014 GLY B O 1
ATOM 16040 N N . ALA B 1 1015 ? 17.75 22.75 14.695 1 83.38 1015 ALA B N 1
ATOM 16041 C CA . ALA B 1 1015 ? 18.188 22.438 13.336 1 83.38 1015 ALA B CA 1
ATOM 16042 C C . ALA B 1 1015 ? 19.422 21.531 13.352 1 83.38 1015 ALA B C 1
ATOM 16044 O O . ALA B 1 1015 ? 19.719 20.875 12.359 1 83.38 1015 ALA B O 1
ATOM 16045 N N . GLY B 1 1016 ? 20.141 21.5 14.414 1 84.75 1016 GLY B N 1
ATOM 16046 C CA . GLY B 1 1016 ? 21.297 20.609 14.523 1 84.75 1016 GLY B CA 1
ATOM 16047 C C . GLY B 1 1016 ? 22.609 21.297 14.219 1 84.75 1016 GLY B C 1
ATOM 16048 O O . GLY B 1 1016 ? 22.688 22.531 14.227 1 84.75 1016 GLY B O 1
ATOM 16049 N N . GLY B 1 1017 ? 23.688 20.531 14.078 1 84.44 1017 GLY B N 1
ATOM 16050 C CA . GLY B 1 1017 ? 25.031 21.016 13.828 1 84.44 1017 GLY B CA 1
ATOM 16051 C C . GLY B 1 1017 ? 25.828 21.234 15.102 1 84.44 1017 GLY B C 1
ATOM 16052 O O . GLY B 1 1017 ? 27 21.625 15.047 1 84.44 1017 GLY B O 1
ATOM 16053 N N . GLY B 1 1018 ? 25.234 20.984 16.141 1 88.31 1018 GLY B N 1
ATOM 16054 C CA . GLY B 1 1018 ? 25.781 21.172 17.469 1 88.31 1018 GLY B CA 1
ATOM 16055 C C . GLY B 1 1018 ? 24.75 21.656 18.484 1 88.31 1018 GLY B C 1
ATOM 16056 O O . GLY B 1 1018 ? 23.547 21.422 18.297 1 88.31 1018 GLY B O 1
ATOM 16057 N N . GLY B 1 1019 ? 25.234 22.234 19.562 1 91.44 1019 GLY B N 1
ATOM 16058 C CA . GLY B 1 1019 ? 24.312 22.734 20.578 1 91.44 1019 GLY B CA 1
ATOM 16059 C C . GLY B 1 1019 ? 23.906 21.672 21.578 1 91.44 1019 GLY B C 1
ATOM 16060 O O . GLY B 1 1019 ? 24.734 20.844 21.984 1 91.44 1019 GLY B O 1
ATOM 16061 N N . PHE B 1 1020 ? 22.703 21.75 21.953 1 94.12 1020 PHE B N 1
ATOM 16062 C CA . PHE B 1 1020 ? 22.234 20.844 22.984 1 94.12 1020 PHE B CA 1
ATOM 16063 C C . PHE B 1 1020 ? 21.672 19.562 22.391 1 94.12 1020 PHE B C 1
ATOM 16065 O O . PHE B 1 1020 ? 21.094 19.594 21.297 1 94.12 1020 PHE B O 1
ATOM 16072 N N . SER B 1 1021 ? 21.875 18.469 23.078 1 95.44 1021 SER B N 1
ATOM 16073 C CA . SER B 1 1021 ? 21.266 17.188 22.734 1 95.44 1021 SER B CA 1
ATOM 16074 C C . SER B 1 1021 ? 20.297 16.719 23.812 1 95.44 1021 SER B C 1
ATOM 16076 O O . SER B 1 1021 ? 20.438 17.078 24.984 1 95.44 1021 SER B O 1
ATOM 16078 N N . LEU B 1 1022 ? 19.297 16.047 23.391 1 97 1022 LEU B N 1
ATOM 16079 C CA . LEU B 1 1022 ? 18.375 15.344 24.266 1 97 1022 LEU B CA 1
ATOM 16080 C C . LEU B 1 1022 ? 18.641 13.844 24.234 1 97 1022 LEU B C 1
ATOM 16082 O O . LEU B 1 1022 ? 18.594 13.211 23.188 1 97 1022 LEU B O 1
ATOM 16086 N N . ILE B 1 1023 ? 18.969 13.312 25.375 1 98.12 1023 ILE B N 1
ATOM 16087 C CA . ILE B 1 1023 ? 19.188 11.875 25.484 1 98.12 1023 ILE B CA 1
ATOM 16088 C C . ILE B 1 1023 ? 18.219 11.289 26.516 1 98.12 1023 ILE B C 1
ATOM 16090 O O . ILE B 1 1023 ? 18.266 11.633 27.703 1 98.12 1023 ILE B O 1
ATOM 16094 N N . LEU B 1 1024 ? 17.312 10.469 26.047 1 98.44 1024 LEU B N 1
ATOM 16095 C CA . LEU B 1 1024 ? 16.359 9.797 26.906 1 98.44 1024 LEU B CA 1
ATOM 16096 C C . LEU B 1 1024 ? 16.875 8.438 27.359 1 98.44 1024 LEU B C 1
ATOM 16098 O O . LEU B 1 1024 ? 16.938 7.496 26.562 1 98.44 1024 LEU B O 1
ATOM 16102 N N . ALA B 1 1025 ? 17.172 8.359 28.594 1 98.25 1025 ALA B N 1
ATOM 16103 C CA . ALA B 1 1025 ? 17.734 7.129 29.125 1 98.25 1025 ALA B CA 1
ATOM 16104 C C . ALA B 1 1025 ? 16.672 6.035 29.234 1 98.25 1025 ALA B C 1
ATOM 16106 O O . ALA B 1 1025 ? 15.469 6.328 29.25 1 98.25 1025 ALA B O 1
ATOM 16107 N N . LYS B 1 1026 ? 17.078 4.812 29.359 1 96.75 1026 LYS B N 1
ATOM 16108 C CA . LYS B 1 1026 ? 16.172 3.672 29.469 1 96.75 1026 LYS B CA 1
ATOM 16109 C C . LYS B 1 1026 ? 15.391 3.703 30.781 1 96.75 1026 LYS B C 1
ATOM 16111 O O . LYS B 1 1026 ? 14.219 3.326 30.812 1 96.75 1026 LYS B O 1
ATOM 16116 N N . ASP B 1 1027 ? 16.094 4.059 31.844 1 96.25 1027 ASP B N 1
ATOM 16117 C CA . ASP B 1 1027 ? 15.5 4.246 33.188 1 96.25 1027 ASP B CA 1
ATOM 16118 C C . ASP B 1 1027 ? 16.297 5.254 34 1 96.25 1027 ASP B C 1
ATOM 16120 O O . ASP B 1 1027 ? 17.281 5.828 33.5 1 96.25 1027 ASP B O 1
ATOM 16124 N N . ALA B 1 1028 ? 15.836 5.531 35.188 1 96.38 1028 ALA B N 1
ATOM 16125 C CA . ALA B 1 1028 ? 16.438 6.547 36.062 1 96.38 1028 ALA B CA 1
ATOM 16126 C C . ALA B 1 1028 ? 17.875 6.16 36.406 1 96.38 1028 ALA B C 1
ATOM 16128 O O . ALA B 1 1028 ? 18.75 7.027 36.531 1 96.38 1028 ALA B O 1
ATOM 16129 N N . GLU B 1 1029 ? 18.078 4.895 36.531 1 97 1029 GLU B N 1
ATOM 16130 C CA . GLU B 1 1029 ? 19.406 4.418 36.906 1 97 1029 GLU B CA 1
ATOM 16131 C C . GLU B 1 1029 ? 20.391 4.602 35.781 1 97 1029 GLU B C 1
ATOM 16133 O O . GLU B 1 1029 ? 21.531 5.012 36 1 97 1029 GLU B O 1
ATOM 16138 N N . LYS B 1 1030 ? 20.016 4.285 34.625 1 97.56 1030 LYS B N 1
ATOM 16139 C CA . LYS B 1 1030 ? 20.875 4.453 33.469 1 97.56 1030 LYS B CA 1
ATOM 16140 C C . LYS B 1 1030 ? 21.125 5.93 33.156 1 97.56 1030 LYS B C 1
ATOM 16142 O O . LYS B 1 1030 ? 22.188 6.289 32.656 1 97.56 1030 LYS B O 1
ATOM 16147 N N . ALA B 1 1031 ? 20.219 6.766 33.531 1 97.88 1031 ALA B N 1
ATOM 16148 C CA . ALA B 1 1031 ? 20.422 8.203 33.375 1 97.88 1031 ALA B CA 1
ATOM 16149 C C . ALA B 1 1031 ? 21.547 8.695 34.281 1 97.88 1031 ALA B C 1
ATOM 16151 O O . ALA B 1 1031 ? 22.406 9.477 33.844 1 97.88 1031 ALA B O 1
ATOM 16152 N N . LYS B 1 1032 ? 21.531 8.242 35.5 1 97.06 1032 LYS B N 1
ATOM 16153 C CA . LYS B 1 1032 ? 22.562 8.633 36.438 1 97.06 1032 LYS B CA 1
ATOM 16154 C C . LYS B 1 1032 ? 23.938 8.109 36.031 1 97.06 1032 LYS B C 1
ATOM 16156 O O . LYS B 1 1032 ? 24.938 8.828 36.094 1 97.06 1032 LYS B O 1
ATOM 16161 N N . GLU B 1 1033 ? 23.844 6.93 35.562 1 97.12 1033 GLU B N 1
ATOM 16162 C CA . GLU B 1 1033 ? 25.094 6.324 35.094 1 97.12 1033 GLU B CA 1
ATOM 16163 C C . GLU B 1 1033 ? 25.656 7.086 33.875 1 97.12 1033 GLU B C 1
ATOM 16165 O O . GLU B 1 1033 ? 26.859 7.367 33.844 1 97.12 1033 GLU B O 1
ATOM 16170 N N . LEU B 1 1034 ? 24.828 7.344 32.938 1 97.38 1034 LEU B N 1
ATOM 16171 C CA . LEU B 1 1034 ? 25.266 8.062 31.734 1 97.38 1034 LEU B CA 1
ATOM 16172 C C . LEU B 1 1034 ? 25.781 9.453 32.094 1 97.38 1034 LEU B C 1
ATOM 16174 O O . LEU B 1 1034 ? 26.781 9.914 31.531 1 97.38 1034 LEU B O 1
ATOM 16178 N N . ARG B 1 1035 ? 25.094 10.148 32.969 1 96.62 1035 ARG B N 1
ATOM 16179 C CA . ARG B 1 1035 ? 25.531 11.461 33.406 1 96.62 1035 ARG B CA 1
ATOM 16180 C C . ARG B 1 1035 ? 26.953 11.406 34 1 96.62 1035 ARG B C 1
ATOM 16182 O O . ARG B 1 1035 ? 27.812 12.211 33.625 1 96.62 1035 ARG B O 1
ATOM 16189 N N . GLN B 1 1036 ? 27.141 10.43 34.781 1 95.69 1036 GLN B N 1
ATOM 16190 C CA . GLN B 1 1036 ? 28.453 10.266 35.406 1 95.69 1036 GLN B CA 1
ATOM 16191 C C . GLN B 1 1036 ? 29.516 9.938 34.344 1 95.69 1036 GLN B C 1
ATOM 16193 O O . GLN B 1 1036 ? 30.609 10.516 34.375 1 95.69 1036 GLN B O 1
ATOM 16198 N N . ARG B 1 1037 ? 29.188 9.086 33.469 1 95.31 1037 ARG B N 1
ATOM 16199 C CA . ARG B 1 1037 ? 30.141 8.656 32.469 1 95.31 1037 ARG B CA 1
ATOM 16200 C C . ARG B 1 1037 ? 30.469 9.805 31.5 1 95.31 1037 ARG B C 1
ATOM 16202 O O . ARG B 1 1037 ? 31.609 9.906 31.016 1 95.31 1037 ARG B O 1
ATOM 16209 N N . LEU B 1 1038 ? 29.547 10.633 31.172 1 95.69 1038 LEU B N 1
ATOM 16210 C CA . LEU B 1 1038 ? 29.766 11.766 30.281 1 95.69 1038 LEU B CA 1
ATOM 16211 C C . LEU B 1 1038 ? 30.641 12.828 30.953 1 95.69 1038 LEU B C 1
ATOM 16213 O O . LEU B 1 1038 ? 31.5 13.43 30.312 1 95.69 1038 LEU B O 1
ATOM 16217 N N . GLU B 1 1039 ? 30.422 13.023 32.156 1 91.38 1039 GLU B N 1
ATOM 16218 C CA . GLU B 1 1039 ? 31.172 14.039 32.906 1 91.38 1039 GLU B CA 1
ATOM 16219 C C . GLU B 1 1039 ? 32.625 13.602 33.125 1 91.38 1039 GLU B C 1
ATOM 16221 O O . GLU B 1 1039 ? 33.531 14.43 33.156 1 91.38 1039 GLU B O 1
ATOM 16226 N N . GLU B 1 1040 ? 32.75 12.289 33.219 1 90 1040 GLU B N 1
ATOM 16227 C CA . GLU B 1 1040 ? 34.062 11.766 33.531 1 90 1040 GLU B CA 1
ATOM 16228 C C . GLU B 1 1040 ? 34.844 11.422 32.25 1 90 1040 GLU B C 1
ATOM 16230 O O . GLU B 1 1040 ? 36.062 11.25 32.312 1 90 1040 GLU B O 1
ATOM 16235 N N . HIS B 1 1041 ? 34.156 11.375 31.219 1 87.44 1041 HIS B N 1
ATOM 16236 C CA . HIS B 1 1041 ? 34.812 10.922 30 1 87.44 1041 HIS B CA 1
ATOM 16237 C C . HIS B 1 1041 ? 35.781 11.977 29.453 1 87.44 1041 HIS B C 1
ATOM 16239 O O . HIS B 1 1041 ? 35.406 13.141 29.281 1 87.44 1041 HIS B O 1
ATOM 16245 N N . ALA B 1 1042 ? 36.969 11.719 29.219 1 82.38 1042 ALA B N 1
ATOM 16246 C CA . ALA B 1 1042 ? 38.031 12.633 28.781 1 82.38 1042 ALA B CA 1
ATOM 16247 C C . ALA B 1 1042 ? 37.812 13.086 27.344 1 82.38 1042 ALA B C 1
ATOM 16249 O O . ALA B 1 1042 ? 38.188 14.195 26.969 1 82.38 1042 ALA B O 1
ATOM 16250 N N . GLU B 1 1043 ? 37.188 12.281 26.562 1 84.94 1043 GLU B N 1
ATOM 16251 C CA . GLU B 1 1043 ? 37.031 12.578 25.141 1 84.94 1043 GLU B CA 1
ATOM 16252 C C . GLU B 1 1043 ? 35.844 13.492 24.891 1 84.94 1043 GLU B C 1
ATOM 16254 O O . GLU B 1 1043 ? 35.781 14.211 23.891 1 84.94 1043 GLU B O 1
ATOM 16259 N N . PHE B 1 1044 ? 34.906 13.453 25.719 1 88.31 1044 PHE B N 1
ATOM 16260 C CA . PHE B 1 1044 ? 33.719 14.25 25.531 1 88.31 1044 PHE B CA 1
ATOM 16261 C C . PHE B 1 1044 ? 33.719 15.461 26.453 1 88.31 1044 PHE B C 1
ATOM 16263 O O . PHE B 1 1044 ? 33.531 15.328 27.656 1 88.31 1044 PHE B O 1
ATOM 16270 N N . ASP B 1 1045 ? 34.031 16.609 25.969 1 88.25 1045 ASP B N 1
ATOM 16271 C CA . ASP B 1 1045 ? 33.906 17.844 26.719 1 88.25 1045 ASP B CA 1
ATOM 16272 C C . ASP B 1 1045 ? 32.469 18.406 26.641 1 88.25 1045 ASP B C 1
ATOM 16274 O O . ASP B 1 1045 ? 32.219 19.406 25.969 1 88.25 1045 ASP B O 1
ATOM 16278 N N . VAL B 1 1046 ? 31.594 17.672 27.297 1 93.88 1046 VAL B N 1
ATOM 16279 C CA . VAL B 1 1046 ? 30.188 18.047 27.25 1 93.88 1046 VAL B CA 1
ATOM 16280 C C . VAL B 1 1046 ? 29.703 18.422 28.656 1 93.88 1046 VAL B C 1
ATOM 16282 O O . VAL B 1 1046 ? 30.375 18.109 29.641 1 93.88 1046 VAL B O 1
ATOM 16285 N N . LYS B 1 1047 ? 28.672 19.125 28.766 1 93.12 1047 LYS B N 1
ATOM 16286 C CA . LYS B 1 1047 ? 28.062 19.516 30.047 1 93.12 1047 LYS B CA 1
ATOM 16287 C C . LYS B 1 1047 ? 26.609 19.078 30.109 1 93.12 1047 LYS B C 1
ATOM 16289 O O . LYS B 1 1047 ? 25.812 19.359 29.219 1 93.12 1047 LYS B O 1
ATOM 16294 N N . VAL B 1 1048 ? 26.312 18.344 31.172 1 95.5 1048 VAL B N 1
ATOM 16295 C CA . VAL B 1 1048 ? 24.922 17.969 31.406 1 95.5 1048 VAL B CA 1
ATOM 16296 C C . VAL B 1 1048 ? 24.25 19 32.312 1 95.5 1048 VAL B C 1
ATOM 16298 O O . VAL B 1 1048 ? 24.688 19.234 33.438 1 95.5 1048 VAL B O 1
ATOM 16301 N N . TYR B 1 1049 ? 23.203 19.594 31.891 1 95.19 1049 TYR B N 1
ATOM 16302 C CA . TYR B 1 1049 ? 22.531 20.672 32.594 1 95.19 1049 TYR B CA 1
ATOM 16303 C C . TYR B 1 1049 ? 21.375 20.125 33.438 1 95.19 1049 TYR B C 1
ATOM 16305 O O . TYR B 1 1049 ? 20.672 19.203 33 1 95.19 1049 TYR B O 1
ATOM 16313 N N . ASN B 1 1050 ? 21.188 20.75 34.562 1 95.56 1050 ASN B N 1
ATOM 16314 C CA . ASN B 1 1050 ? 19.938 20.531 35.281 1 95.56 1050 ASN B CA 1
ATOM 16315 C C . ASN B 1 1050 ? 18.797 21.344 34.688 1 95.56 1050 ASN B C 1
ATOM 16317 O O . ASN B 1 1050 ? 19 22.484 34.25 1 95.56 1050 ASN B O 1
ATOM 16321 N N . TRP B 1 1051 ? 17.688 20.719 34.656 1 96.06 1051 TRP B N 1
ATOM 16322 C CA . TRP B 1 1051 ? 16.547 21.375 34.031 1 96.06 1051 TRP B CA 1
ATOM 16323 C C . TRP B 1 1051 ? 15.25 20.953 34.719 1 96.06 1051 TRP B C 1
ATOM 16325 O O . TRP B 1 1051 ? 15.227 19.969 35.469 1 96.06 1051 TRP B O 1
ATOM 16335 N N . SER B 1 1052 ? 14.203 21.734 34.562 1 95.25 1052 SER B N 1
ATOM 16336 C CA . SER B 1 1052 ? 12.844 21.406 35 1 95.25 1052 SER B CA 1
ATOM 16337 C C . SER B 1 1052 ? 11.812 21.969 34 1 95.25 1052 SER B C 1
ATOM 16339 O O . SER B 1 1052 ? 12.086 22.938 33.312 1 95.25 1052 SER B O 1
ATOM 16341 N N . ILE B 1 1053 ? 10.727 21.312 34 1 93.88 1053 ILE B N 1
ATOM 16342 C CA . ILE B 1 1053 ? 9.648 21.797 33.125 1 93.88 1053 ILE B CA 1
ATOM 16343 C C . ILE B 1 1053 ? 9.125 23.125 33.656 1 93.88 1053 ILE B C 1
ATOM 16345 O O . ILE B 1 1053 ? 8.883 23.281 34.844 1 93.88 1053 ILE B O 1
ATOM 16349 N N . CYS B 1 1054 ? 9.062 24.016 32.75 1 89.81 1054 CYS B N 1
ATOM 16350 C CA . CYS B 1 1054 ? 8.5 25.297 33.125 1 89.81 1054 CYS B CA 1
ATOM 16351 C C . CYS B 1 1054 ? 6.977 25.25 33.125 1 89.81 1054 CYS B C 1
ATOM 16353 O O . CYS B 1 1054 ? 6.348 25.156 32.094 1 89.81 1054 CYS B O 1
ATOM 16355 N N . ILE B 1 1055 ? 6.379 25.203 34.312 1 78.44 1055 ILE B N 1
ATOM 16356 C CA . ILE B 1 1055 ? 4.93 25.062 34.438 1 78.44 1055 ILE B CA 1
ATOM 16357 C C . ILE B 1 1055 ? 4.297 26.453 34.594 1 78.44 1055 ILE B C 1
ATOM 16359 O O . ILE B 1 1055 ? 4.812 27.297 35.312 1 78.44 1055 ILE B O 1
#

Foldseek 3Di:
DPPPPDFDDLQVLLVVLLLLQLLCQVPCVQQPFFQEEEEEAQAPVVQVLVVVVVVVCCLQSLHHPNHHYGYHHQVHSAAAAPLLSLLQRLQVVLVVVVVVVPPLPPPDPPPDPLQSSLVVQFQGAYEYEYFHDCLLQALQCNLNTLLFAFDQFLVVLFQLGAGDGNVSSQSSQVSLLSCQQPRTYKYKYDYSFKRKRDRNVPDHDDAQAKEFEWEWDALVVCLQAKFWAFDDDPDPPDLKDKTFTADIDGNDDPVRCVVRVQQDPVRTGIGGLVIMMGTHNLGSLSSSCSNVCVVVSVVSSVVSHHDYCRQALLLLQHVVCLVVNVPDRCSVVSVVRRNVHHYMYMYRHNIDIQGRSHLLSVLCSCQDPSVVRGDQDGLEADDDCVQEAEDPQHREHLEYEEGLEYAEHSEYHYLEYYDDNEYEYYSEYEYAYYDDNVLQPHVVVDYFYHYHQKYWYWFDFPPDPDIWIDMFGRRARQQDALPPQGDGLRHRPVVLCVLLVHDPVLFDPPPPPDGHGQQRGQQTFDDPPNLRRVLVCVSNPNDPPPSVVSVVVRSVTGTGGSNRCSVTGPSVVSVLSSLQSSLVSLLVVVVCCQPPHLLLHLVLNSLSSVCSPPPRSLVSLVVSLVCLVVSCVVQVPPHQPLLSLLSNLSSCVSNVNNPVSVVSNVVSLVSQLLLLLQQLAPCLSVVLPVVVPDDPPPPPPPPPPPDDDKDKDKFFWFFKFWLFFPPCQFPPNLQPHKGKTKMFGKHFPPDRFWIKMKIKAQDFFEWEAEPVGDIDTGRQLSPLDDDDDLPDPCLLLSLLCSLLCVNVPCNRVRIYMYMYIYGPDDAQQLRLRSLLNSLNSNLRVCVRVVHDNDLSSSLSSSQSSCSSNVLGGGSPGNCNTSDFGIWMWMWDHDRHIDIDTGHQPFDPVLQVFCLLFKWKKAQPDHDRLRVLVVQLVSCVSSNRSVSVVLSVVRRVLSVVLSVCRSVSVVLSSQVSSASNQSSLCSSPVQLERNSVVVLCVVLVVFFSHKHRGHSHNGHIMITGGPGSVSRVVSQVCQVPPPSGPMDIIRMHTGD/DPDPPDFDDLQVLLVVLLLLQLLCQVCCVQQPFFQEEEEEAQAPVVQVLVVVVVVVCCLQSLHHPNHHYGYHHQVHSAAAAPALSVLQRLQVVLVVVVVVVPPLPPPDPPPDPLQSSLVVQFQGAYEYEYQHDCLLQALQCNLNTLLFAFDQFLVVLFQLGAGDGNVSSQSSQVSLLSCQQPRTHKYKYDYSFKRKRDRNVPDHDDAQAKEFEWEWDALVVCLQAKFWAFDDDPDPPDLKDKTFTADIDGNDDPVRCVVRVQQDPVRTGIGGLVIMMGTHNLSSLSSSCSNVCVVVSVVSSVVSHHDYCRQALLLLQHVVCLVVNVPDRCSVVSVVRRNVHHYMYMYRHNIDIQGRSHLLSVLCSCQDPSVVRHDQDGLEADDDCVQEAEDPQHREHLEYEEGLEYAEHSEYHYLEYYDDNEYEYYSEYEYAYYDDNVLQPHVVVDYFYHYHQKYWYWFDFPPDPDIWIDMFGRRARQQDALVPQGDGLRHRPVVLCVLLVHDPVLFDPPPPPDGHGQQRGQQTFDDPPNLRRVLVCVSNPNDPPPSVVSVVVRSVTGTGGSNRCSVTGPSVVSVLSSLQSSLVSLLVVVCCCQPPHLLLHLNLNSLSSVCSPPPRSLVSLVVSLVCLVVSCVVQVPPHQPLLSLLSNLSSCVSNVNNPVSVVSNVVSLVSQLLLLLQQLAPCLNVVLPVVVPPDPPPPPPPPPPPDDDKDKDKFFWFFKFWLFFPPCQFPPNLQPHKGKTKMFGKHFPPDRFWMKMKIKAQDFFEWEEEPVGDIDTGRQLSPLDDDDDLPDPCLLLSLLCSLLCVNVPCNRVRIYMYMYIYGPFDAQQLRLRSLLNSLRSNLRVCVRVVHDNDLSSSLSSSQSSCSSNVLGGGSPGNCNTVDFGIWMWMWDHDRHIDIDTGHQPFDPVLQVFCLLFKWKKAQVDHDRLRVLVVQLVSCVSSNRSVSVVLSVVRRVLSVVLSVCRSVSVVLSSQVSSASNQSSLCSSPVQLERNSRVVLCVVCVVFFSHKHRGHSHNGHIMITGGPGSVSRVVSQVCQVPPPSGPMDIIRMHGGD

Solvent-accessible surface area (backbone atoms only — not comparable to full-atom values): 106725 Å² total; per-residue (Å²): 128,79,75,75,78,72,72,61,58,66,66,60,51,52,50,55,22,43,54,49,30,46,41,17,37,78,36,37,88,71,36,66,58,57,49,28,42,37,36,37,19,40,22,62,70,54,14,50,50,46,39,52,49,51,52,49,34,37,73,71,54,75,36,35,86,84,34,43,74,46,44,38,38,28,71,94,44,43,72,37,36,62,26,44,47,51,30,48,42,50,29,50,50,52,51,49,48,53,70,72,55,67,73,75,65,84,67,82,78,62,88,63,76,70,56,60,55,28,56,56,56,34,54,37,36,34,38,34,32,54,51,41,69,73,44,63,43,28,58,83,34,42,86,72,32,60,30,58,37,83,39,35,62,59,32,70,54,37,62,72,53,79,82,37,26,44,47,57,54,44,48,14,40,49,46,37,39,51,65,44,45,63,94,42,14,24,39,40,35,38,53,35,50,45,48,70,48,49,71,33,70,72,47,73,62,66,82,38,14,29,36,34,40,25,30,73,38,47,61,77,58,36,36,76,30,37,31,45,19,52,49,91,68,84,74,74,88,54,79,47,44,78,28,50,42,54,44,80,40,71,44,39,50,73,67,50,32,60,74,63,56,30,55,44,96,72,59,28,29,29,32,54,70,67,33,38,36,24,21,47,55,34,24,36,36,49,38,47,50,12,67,63,31,64,68,58,53,51,51,29,58,73,67,71,40,64,36,36,34,84,61,51,53,51,28,24,26,21,75,78,36,41,72,64,37,48,74,39,91,66,19,56,58,41,37,70,59,44,38,87,31,44,33,29,32,35,32,35,72,50,53,42,80,48,59,54,66,36,47,58,41,48,48,42,61,59,64,44,91,50,38,85,42,47,39,39,76,34,64,41,31,46,52,26,44,49,48,15,23,64,38,86,64,24,31,39,31,46,25,40,43,38,58,34,28,13,37,27,46,53,16,41,38,35,52,26,35,48,36,40,52,30,32,37,27,31,46,17,40,37,36,48,37,72,45,57,59,78,62,46,62,54,63,87,73,48,58,56,64,44,58,61,36,25,34,40,31,43,47,41,33,61,95,44,93,52,53,35,66,47,73,41,16,41,80,30,39,32,79,29,33,50,87,73,72,11,34,53,60,48,27,45,35,62,58,52,29,56,76,67,70,51,54,68,72,71,35,36,59,88,80,63,74,84,76,56,19,53,34,63,27,32,74,38,45,57,56,55,70,58,56,40,54,54,48,47,34,36,74,69,67,71,44,79,70,63,51,68,59,51,47,50,51,56,68,71,36,57,55,40,17,57,54,57,45,70,74,34,55,26,56,68,61,46,53,50,51,52,45,41,52,50,11,49,49,35,45,34,38,50,47,13,24,67,74,33,34,86,65,77,58,33,56,60,57,30,45,60,44,19,40,68,43,44,72,63,18,41,49,53,45,47,52,52,51,68,44,45,64,60,48,48,66,77,35,56,87,72,50,57,61,29,42,54,40,40,52,50,31,39,35,30,46,71,64,68,37,56,68,63,21,58,59,46,48,56,51,23,55,52,32,46,36,51,54,46,29,42,23,54,29,76,65,41,44,57,56,69,57,44,65,73,66,64,70,73,74,73,82,68,74,70,71,77,78,70,74,84,72,84,47,77,42,76,35,71,29,36,39,27,48,55,62,34,10,74,68,23,42,19,64,64,46,27,62,73,36,69,15,27,34,27,34,27,10,28,23,53,74,84,36,57,43,27,27,27,38,38,32,50,36,88,57,73,24,41,36,41,35,44,73,86,70,52,73,47,76,38,71,57,60,77,70,72,62,82,78,64,59,90,81,47,88,54,39,63,61,54,33,37,39,57,68,71,38,49,57,76,38,77,60,52,77,79,33,6,41,38,38,38,39,41,62,76,58,69,72,52,32,38,36,31,59,71,48,26,38,42,33,29,47,40,39,36,53,22,56,76,70,72,48,79,61,49,65,68,56,40,39,40,45,39,34,37,31,26,34,63,64,66,58,40,62,39,46,59,36,29,44,21,25,71,40,60,24,40,30,43,35,37,33,38,50,36,47,42,51,44,75,46,80,41,69,54,87,71,50,71,65,47,51,51,48,45,63,48,15,48,42,43,34,35,57,74,37,65,31,74,50,46,62,57,47,53,53,43,46,48,40,53,54,42,40,35,45,61,52,54,52,44,42,53,49,28,32,52,46,16,56,50,38,53,52,24,56,61,59,59,33,59,62,55,40,14,47,48,22,35,52,43,39,55,44,49,35,70,57,37,59,65,30,51,50,63,67,58,51,51,51,49,62,72,43,46,90,40,33,45,20,39,34,56,19,64,74,26,39,35,10,26,31,41,40,28,24,69,40,54,66,39,24,55,50,48,53,51,50,46,66,65,35,85,86,47,74,45,47,77,55,55,64,46,74,31,115,128,79,74,76,80,72,74,62,58,65,66,59,49,50,50,54,21,43,54,49,31,47,40,17,37,77,36,38,88,73,34,66,58,58,48,28,42,37,35,37,20,41,20,61,70,52,13,51,51,45,41,52,50,51,52,48,33,36,73,71,52,75,36,35,88,84,35,44,73,47,47,36,37,27,70,94,43,43,74,37,37,60,26,44,46,52,31,48,42,49,28,51,50,54,52,49,47,54,71,72,56,65,72,75,66,85,65,82,79,60,87,64,76,69,56,62,56,28,57,56,54,35,55,36,36,35,40,37,33,53,49,42,68,74,43,62,42,30,58,84,34,40,84,72,33,58,29,57,36,81,38,34,61,57,32,70,53,36,61,71,53,79,82,34,26,44,47,56,54,43,48,14,40,50,47,37,38,52,64,43,46,64,94,43,14,25,40,41,36,41,53,34,51,47,50,69,49,48,72,35,70,72,47,74,62,65,81,39,15,29,35,34,40,24,31,74,37,46,62,77,58,36,38,75,29,38,31,45,19,52,50,89,68,84,72,74,86,54,79,48,44,78,30,50,40,54,44,80,39,71,43,40,51,72,68,51,31,59,74,64,56,30,54,44,96,72,60,26,29,29,32,55,70,66,34,37,36,24,22,48,55,36,25,36,38,48,40,46,49,11,68,63,31,63,67,57,52,50,49,28,57,73,66,70,38,64,37,35,34,85,60,52,54,51,28,24,26,21,74,75,36,41,72,64,36,47,74,40,92,66,19,57,58,42,38,71,59,42,37,88,31,46,32,30,33,35,33,35,73,51,54,43,78,46,60,54,67,36,46,58,42,49,48,44,62,58,64,43,91,50,37,87,42,46,40,38,76,36,64,43,30,46,52,25,44,48,49,16,22,63,39,85,63,25,32,40,32,47,24,39,43,39,58,33,28,13,36,26,46,54,17,41,38,35,51,26,35,47,35,40,54,32,32,38,27,31,46,19,40,37,37,48,37,71,47,56,58,78,62,46,61,54,62,87,75,48,57,56,64,45,57,62,36,23,34,38,28,45,47,41,33,61,96,44,94,52,51,36,66,47,71,42,17,39,80,28,41,31,80,29,34,47,88,73,74,11,33,52,59,47,27,45,35,61,57,53,29,58,76,68,70,51,55,69,72,71,34,38,58,88,80,64,74,85,76,55,20,54,34,62,28,31,73,39,45,58,54,55,69,58,56,39,52,53,49,48,34,37,75,68,66,72,45,80,69,63,49,69,58,52,48,51,52,56,69,70,36,57,54,40,16,58,54,54,44,70,75,35,56,26,56,69,58,46,52,50,50,52,44,41,51,49,12,49,49,34,46,34,38,51,47,13,23,68,74,32,33,84,64,76,58,34,56,60,56,30,45,61,44,18,40,68,44,44,71,62,19,40,50,53,45,48,52,51,50,68,43,46,64,60,47,48,66,76,35,56,86,72,50,57,60,30,43,55,41,40,53,50,28,39,35,29,47,70,62,68,38,55,68,61,20,58,60,44,47,54,53,23,56,51,32,46,35,51,54,45,28,42,24,54,29,77,64,41,43,57,55,70,56,42,65,72,66,64,70,73,74,72,82,68,76,70,71,78,79,69,74,85,70,83,48,75,42,77,35,72,29,36,39,27,50,56,62,35,9,72,69,22,43,19,64,66,45,25,63,72,35,71,14,26,34,27,33,28,10,27,23,53,74,83,35,57,43,26,27,28,38,38,31,50,35,88,58,72,22,42,37,41,34,44,73,86,71,52,72,46,76,39,71,57,60,77,69,72,63,82,79,63,60,90,82,48,88,55,40,63,60,54,34,36,40,57,69,71,37,48,57,77,38,76,59,52,76,79,31,6,40,37,38,38,39,42,62,76,60,69,72,50,32,38,38,32,59,71,48,26,38,42,34,28,46,40,39,36,53,22,57,76,69,72,48,81,60,49,65,67,55,40,39,42,45,40,35,36,31,27,32,62,62,64,59,40,62,40,46,60,36,27,44,20,24,72,42,60,25,40,31,43,34,36,35,37,50,36,47,43,49,45,76,46,80,40,67,53,86,71,49,71,64,46,52,51,48,46,64,48,15,47,42,45,32,36,56,75,38,67,32,74,49,49,62,58,46,52,53,44,45,50,41,53,54,42,39,36,45,60,52,53,51,44,43,54,48,27,31,52,46,16,56,50,40,51,51,23,56,62,60,60,33,60,62,56,39,16,47,48,21,35,53,43,39,54,44,48,34,71,58,38,59,65,30,52,51,62,67,57,50,51,51,49,62,71,42,46,89,38,33,44,21,41,35,56,18,63,73,24,38,35,10,26,32,41,39,29,24,70,38,53,64,38,25,54,49,49,52,51,50,45,66,65,36,86,85,47,73,46,47,78,54,55,64,46,73,31,118

GO terms:
  GO:0042352 GDP-L-fucose salvage (P, IDA)
  GO:0047341 fucose-1-phosphate guanylyltransferase activity (F, IDA)
  GO:0050201 fucokinase activity (F, IDA)

InterPro domains:
  IPR006204 GHMP kinase N-terminal domain [PF00288] (806-882)
  IPR012887 GDP-fucose pyrophosphorylase domain [PF07959] (121-528)
  IPR013750 GHMP kinase, C-terminal domain [PF08544] (970-1041)
  IPR020568 Ribosomal protein uS5 domain 2-type superfamily [SSF54211] (713-894)
  IPR036554 GHMP kinase, C-terminal domain superfamily [SSF55060] (913-1041)
  IPR052203 GHMP Kinase-Related Enzymes [PTHR32463] (29-1054)

Nearest PDB structures (foldseek):
  4usk-assembly1_B  TM=8.995E-01  e=1.002E-21  Burkholderia pseudomallei K96243
  4usm-assembly1_B  TM=9.010E-01  e=4.757E-21  Burkholderia pseudomallei K96243
  5yys-assembly1_A  TM=5.515E-01  e=9.382E-24  Bacteroides fragilis
  1vis-assembly1_A  TM=7.544E-01  e=8.699E-16  Methanocaldococcus jannaschii
  1kkh-assembly1_A  TM=7.787E-01  e=1.393E-14  Methanocaldococcus jannaschii

pLDDT: mean 88.63, std 12.76, range [22.38, 98.44]

Radius of gyration: 39.24 Å; Cα contacts (8 Å, |Δi|>4): 4441; chains: 2; bounding box: 120×138×89 Å

Organism: Arabidopsis thaliana (NCBI:txid3702)